Protein 8CPK (pdb70)

GO terms:
  GO:0005515 protein binding (F, IPI)
  GO:0141024 adhesion of symbiont to host cell surface via host membrane carbohydrate (P, EXP)

Structure (mmCIF, N/CA/C/O backbone):
data_8CPK
#
_entry.id   8CPK
#
_cell.length_a   37.711
_cell.length_b   64.188
_cell.length_c   123.957
_cell.angle_alpha   91.610
_cell.angle_beta   90.890
_cell.angle_gamma   90.020
#
_symmetry.space_group_name_H-M   'P 1'
#
loop_
_entity.id
_entity.type
_entity.pdbx_description
1 polymer EtpA
2 water water
#
loop_
_atom_site.group_PDB
_atom_site.id
_atom_site.type_symbol
_atom_site.label_atom_id
_atom_site.label_alt_id
_atom_site.label_comp_id
_atom_site.label_asym_id
_atom_site.label_entity_id
_atom_site.label_seq_id
_atom_site.pdbx_PDB_ins_code
_atom_site.Cartn_x
_atom_site.Cartn_y
_atom_site.Cartn_z
_atom_site.occupancy
_atom_site.B_iso_or_equiv
_atom_site.auth_seq_id
_atom_site.auth_comp_id
_atom_site.auth_asym_id
_atom_site.auth_atom_id
_atom_site.pdbx_PDB_model_num
ATOM 1 N N . ALA A 1 1 ? 14.46190 -8.74175 -13.49196 1.000 60.84233 -3 ALA A N 1
ATOM 2 C CA . ALA A 1 1 ? 14.70632 -7.34365 -13.03229 1.000 52.99533 -3 ALA A CA 1
ATOM 3 C C . ALA A 1 1 ? 15.19364 -6.46631 -14.19048 1.000 54.15082 -3 ALA A C 1
ATOM 4 O O . ALA A 1 1 ? 16.35544 -6.54062 -14.60245 1.000 47.67799 -3 ALA A O 1
ATOM 13 N N . SER A 1 2 ? 14.29359 -5.64079 -14.71336 1.000 50.45017 -2 SER A N 1
ATOM 14 C CA . SER A 1 2 ? 14.58618 -4.69887 -15.78202 1.000 46.63423 -2 SER A CA 1
ATOM 15 C C . SER A 1 2 ? 14.58452 -3.28094 -15.22399 1.000 46.83033 -2 SER A C 1
ATOM 16 O O . SER A 1 2 ? 14.21187 -3.03372 -14.07285 1.000 40.69654 -2 SER A O 1
ATOM 24 N N . GLY A 1 3 ? 15.00542 -2.34439 -16.06778 1.000 37.83741 -1 GLY A N 1
ATOM 25 C CA . GLY A 1 3 ? 14.99908 -0.94300 -15.70173 1.000 35.58516 -1 GLY A CA 1
ATOM 26 C C . GLY A 1 3 ? 13.70680 -0.20743 -15.90499 1.000 33.06740 -1 GLY A C 1
ATOM 27 O O . GLY A 1 3 ? 13.52580 0.87514 -15.34519 1.000 29.95035 -1 GLY A O 1
ATOM 31 N N . SER A 1 4 ? 12.78063 -0.78728 -16.65154 1.000 29.33429 0 SER A N 1
ATOM 32 C CA . SER A 1 4 ? 11.54981 -0.09655 -16.99273 1.000 23.15287 0 SER A CA 1
ATOM 33 C C . SER A 1 4 ? 10.50490 -1.12438 -17.39058 1.000 24.42232 0 SER A C 1
ATOM 34 O O . SER A 1 4 ? 10.85953 -2.22167 -17.85326 1.000 28.39429 0 SER A O 1
ATOM 42 N N . PRO A 1 5 ? 9.21633 -0.80246 -17.22611 1.000 27.01500 1 PRO A N 1
ATOM 43 C CA . PRO A 1 5 ? 8.14634 -1.69295 -17.70497 1.000 26.69772 1 PRO A CA 1
ATOM 44 C C . PRO A 1 5 ? 8.29103 -1.97160 -19.18943 1.000 27.66821 1 PRO A C 1
ATOM 45 O O . PRO A 1 5 ? 8.62240 -1.08298 -19.97315 1.000 26.19996 1 PRO A O 1
ATOM 56 N N . THR A 1 6 ? 8.03673 -3.21856 -19.57753 1.000 24.91997 2 THR A N 1
ATOM 57 C CA . THR A 1 6 ? 8.23817 -3.63627 -20.95892 1.000 27.67076 2 THR A CA 1
ATOM 58 C C . THR A 1 6 ? 7.10568 -4.54485 -21.42070 1.000 28.08046 2 THR A C 1
ATOM 59 O O . THR A 1 6 ? 6.44821 -5.20451 -20.62080 1.000 29.42301 2 THR A O 1
ATOM 70 N N . GLY A 1 7 ? 6.87562 -4.55853 -22.72568 1.000 29.57529 3 GLY A N 1
ATOM 71 C CA . GLY A 1 7 ? 5.82726 -5.38590 -23.28170 1.000 27.31474 3 GLY A CA 1
ATOM 72 C C . GLY A 1 7 ? 4.43446 -4.85817 -23.02325 1.000 25.92246 3 GLY A C 1
ATOM 73 O O . GLY A 1 7 ? 3.48609 -5.64351 -22.96183 1.000 28.04965 3 GLY A O 1
ATOM 77 N N . GLY A 1 8 ? 4.28306 -3.54833 -22.84354 1.000 30.36238 4 GLY A N 1
ATOM 78 C CA . GLY A 1 8 ? 2.98830 -3.00157 -22.49660 1.000 27.48898 4 GLY A CA 1
ATOM 79 C C . GLY A 1 8 ? 2.06984 -2.88498 -23.69888 1.000 29.61740 4 GLY A C 1
ATOM 80 O O . GLY A 1 8 ? 2.49441 -2.59524 -24.81734 1.000 26.56775 4 GLY A O 1
ATOM 84 N N . GLN A 1 9 ? 0.78873 -3.11611 -23.44736 1.000 32.33184 5 GLN A N 1
ATOM 85 C CA . GLN A 1 9 ? -0.22888 -2.93527 -24.46557 1.000 25.82288 5 GLN A CA 1
ATOM 86 C C . GLN A 1 9 ? -1.53685 -2.53466 -23.81018 1.000 30.54019 5 GLN A C 1
ATOM 87 O O . GLN A 1 9 ? -1.95942 -3.16002 -22.83502 1.000 24.75875 5 GLN A O 1
ATOM 101 N N . ILE A 1 10 ? -2.18016 -1.51465 -24.36866 1.000 29.66119 6 ILE A N 1
ATOM 102 C CA . ILE A 1 10 ? -3.48474 -1.07469 -23.89045 1.000 24.82637 6 ILE A CA 1
ATOM 103 C C . ILE A 1 10 ? -4.51503 -2.05000 -24.43151 1.000 30.22577 6 ILE A C 1
ATOM 104 O O . ILE A 1 10 ? -4.63206 -2.22281 -25.64925 1.000 30.44453 6 ILE A O 1
ATOM 120 N N . VAL A 1 11 ? -5.26037 -2.68490 -23.52801 1.000 27.63404 7 VAL A N 1
ATOM 121 C CA . VAL A 1 11 ? -6.25429 -3.67882 -23.90815 1.000 26.25162 7 VAL A CA 1
ATOM 122 C C . VAL A 1 11 ? -7.67929 -3.28231 -23.57356 1.000 28.49236 7 VAL A C 1
ATOM 123 O O . VAL A 1 11 ? -8.59994 -3.99396 -23.98505 1.000 29.68179 7 VAL A O 1
ATOM 136 N N . ALA A 1 12 ? -7.89745 -2.17251 -22.87764 1.000 25.43167 8 ALA A N 1
ATOM 137 C CA . ALA A 1 12 ? -9.21891 -1.61872 -22.62913 1.000 29.72280 8 ALA A CA 1
ATOM 138 C C . ALA A 1 12 ? -9.05971 -0.12544 -22.34676 1.000 29.57036 8 ALA A C 1
ATOM 139 O O . ALA A 1 12 ? -8.05659 0.32700 -21.78603 1.000 27.08989 8 ALA A O 1
ATOM 146 N N . GLY A 1 13 ? -10.03885 0.63381 -22.74223 1.000 29.41408 9 GLY A N 1
ATOM 147 C CA . GLY A 1 13 ? -9.89512 2.07842 -22.67442 1.000 31.85865 9 GLY A CA 1
ATOM 148 C C . GLY A 1 13 ? -9.01585 2.58646 -23.79869 1.000 24.88591 9 GLY A C 1
ATOM 149 O O . GLY A 1 13 ? -8.68640 1.86983 -24.73618 1.000 26.47453 9 GLY A O 1
ATOM 153 N N . SER A 1 14 ? -8.61766 3.84505 -23.69238 1.000 23.91785 10 SER A N 1
ATOM 154 C CA . SER A 1 14 ? -7.84230 4.47850 -24.75200 1.000 27.32653 10 SER A CA 1
ATOM 155 C C . SER A 1 14 ? -6.61670 5.14379 -24.15245 1.000 27.89083 10 SER A C 1
ATOM 156 O O . SER A 1 14 ? -6.72153 5.84981 -23.14988 1.000 26.92744 10 SER A O 1
ATOM 164 N N . GLY A 1 15 ? -5.45549 4.89116 -24.74164 1.000 33.55841 11 GLY A N 1
ATOM 165 C CA . GLY A 1 15 ? -4.24113 5.51495 -24.25534 1.000 29.72403 11 GLY A CA 1
ATOM 166 C C . GLY A 1 15 ? -3.05921 5.13945 -25.12017 1.000 28.19575 11 GLY A C 1
ATOM 167 O O . GLY A 1 15 ? -3.19913 4.48338 -26.15455 1.000 28.75081 11 GLY A O 1
ATOM 171 N N . SER A 1 16 ? -1.88213 5.57345 -24.68842 1.000 28.75437 12 SER A N 1
ATOM 172 C CA . SER A 1 16 ? -0.66562 5.33309 -25.44647 1.000 30.67276 12 SER A CA 1
ATOM 173 C C . SER A 1 16 ? 0.48325 5.08378 -24.48526 1.000 30.09950 12 SER A C 1
ATOM 174 O O . SER A 1 16 ? 0.48840 5.59476 -23.36389 1.000 31.14898 12 SER A O 1
ATOM 182 N N . ILE A 1 17 ? 1.46495 4.31011 -24.93673 1.000 28.45040 13 ILE A N 1
ATOM 183 C CA . ILE A 1 17 ? 2.63907 3.98172 -24.14283 1.000 31.52503 13 ILE A CA 1
ATOM 184 C C . ILE A 1 17 ? 3.86908 4.40286 -24.94025 1.000 29.68116 13 ILE A C 1
ATOM 185 O O . ILE A 1 17 ? 3.96931 4.13755 -26.14372 1.000 29.67036 13 ILE A O 1
ATOM 201 N N . GLN A 1 18 ? 4.79611 5.07414 -24.28257 1.000 26.17394 14 GLN A N 1
ATOM 202 C CA . GLN A 1 18 ? 6.08677 5.39328 -24.87996 1.000 24.21612 14 GLN A CA 1
ATOM 203 C C . GLN A 1 18 ? 7.19682 4.77737 -24.04653 1.000 26.57834 14 GLN A C 1
ATOM 204 O O . GLN A 1 18 ? 7.26294 5.02454 -22.84254 1.000 29.87398 14 GLN A O 1
ATOM 218 N N . THR A 1 19 ? 8.07619 3.99894 -24.69336 1.000 28.54328 15 THR A N 1
ATOM 219 C CA . THR A 1 19 ? 9.17874 3.34028 -24.01451 1.000 27.30802 15 THR A CA 1
ATOM 220 C C . THR A 1 19 ? 10.15712 4.38545 -23.50981 1.000 30.89547 15 THR A C 1
ATOM 221 O O . THR A 1 19 ? 10.06574 5.55637 -23.87038 1.000 34.77013 15 THR A O 1
ATOM 232 N N . PRO A 1 20 ? 11.09765 3.99346 -22.65544 1.000 33.09375 16 PRO A N 1
ATOM 233 C CA . PRO A 1 20 ? 11.92221 5.00289 -21.97284 1.000 37.94852 16 PRO A CA 1
ATOM 234 C C . PRO A 1 20 ? 12.76625 5.84136 -22.92809 1.000 35.02172 16 PRO A C 1
ATOM 235 O O . PRO A 1 20 ? 13.25371 5.37938 -23.96683 1.000 30.86010 16 PRO A O 1
ATOM 246 N N . SER A 1 21 ? 12.94374 7.09895 -22.53584 1.000 37.85572 17 SER A N 1
ATOM 247 C CA . SER A 1 21 ? 13.84474 8.02234 -23.21285 1.000 34.00063 17 SER A CA 1
ATOM 248 C C . SER A 1 21 ? 14.20625 9.06400 -22.16152 1.000 45.05724 17 SER A C 1
ATOM 249 O O . SER A 1 21 ? 13.30491 9.66600 -21.54894 1.000 37.91809 17 SER A O 1
ATOM 257 N N . GLY A 1 22 ? 15.50339 9.23760 -21.90303 1.000 39.72663 18 GLY A N 1
ATOM 258 C CA . GLY A 1 22 ? 15.90862 10.11916 -20.82452 1.000 38.35464 18 GLY A CA 1
ATOM 259 C C . GLY A 1 22 ? 15.52800 9.62152 -19.44687 1.000 34.56711 18 GLY A C 1
ATOM 260 O O . GLY A 1 22 ? 15.22827 10.43445 -18.57426 1.000 39.27697 18 GLY A O 1
ATOM 264 N N . ASN A 1 23 ? 15.52195 8.30229 -19.23729 1.000 28.33050 19 ASN A N 1
ATOM 265 C CA . ASN A 1 23 ? 15.22775 7.62508 -17.97636 1.000 29.08221 19 ASN A CA 1
ATOM 266 C C . ASN A 1 23 ? 13.76633 7.73419 -17.56057 1.000 32.15300 19 ASN A C 1
ATOM 267 O O . ASN A 1 23 ? 13.42523 7.42287 -16.39082 1.000 25.79614 19 ASN A O 1
ATOM 278 N N . GLN A 1 24 ? 12.88077 8.14877 -18.46489 1.000 29.20817 20 GLN A N 1
ATOM 279 C CA . GLN A 1 24 ? 11.47739 8.30233 -18.11093 1.000 34.01668 20 GLN A CA 1
ATOM 280 C C . GLN A 1 24 ? 10.59355 7.67496 -19.17778 1.000 32.03146 20 GLN A C 1
ATOM 281 O O . GLN A 1 24 ? 10.77960 7.93478 -20.37033 1.000 31.00286 20 GLN A O 1
ATOM 295 N N . MET A 1 25 ? 9.63746 6.85215 -18.74079 1.000 26.72795 21 MET A N 1
ATOM 296 C CA . MET A 1 25 ? 8.61415 6.28889 -19.60637 1.000 33.90335 21 MET A CA 1
ATOM 297 C C . MET A 1 25 ? 7.34197 7.09905 -19.38256 1.000 25.44996 21 MET A C 1
ATOM 298 O O . MET A 1 25 ? 6.96893 7.37625 -18.24130 1.000 26.43925 21 MET A O 1
ATOM 312 N N . ASN A 1 26 ? 6.67873 7.47555 -20.46623 1.000 28.81404 22 ASN A N 1
ATOM 313 C CA . ASN A 1 26 ? 5.43178 8.22303 -20.40859 1.000 30.57213 22 ASN A CA 1
ATOM 314 C C . ASN A 1 26 ? 4.27490 7.35388 -20.88382 1.000 29.67868 22 ASN A C 1
ATOM 315 O O . ASN A 1 26 ? 4.32010 6.77336 -21.97404 1.000 26.82652 22 ASN A O 1
ATOM 326 N N . ILE A 1 27 ? 3.24529 7.27569 -20.05286 1.000 25.06594 23 ILE A N 1
ATOM 327 C CA . ILE A 1 27 ? 2.01261 6.56849 -20.34595 1.000 25.30124 23 ILE A CA 1
ATOM 328 C C . ILE A 1 27 ? 0.89055 7.59257 -20.34423 1.000 28.33266 23 ILE A C 1
ATOM 329 O O . ILE A 1 27 ? 0.57582 8.18845 -19.30837 1.000 27.11743 23 ILE A O 1
ATOM 345 N N . HIS A 1 28 ? 0.31232 7.81622 -21.50692 1.000 26.35614 24 HIS A N 1
ATOM 346 C CA A HIS A 1 28 ? -0.79311 8.74619 -21.67430 0.565 30.83470 24 HIS A CA 1
ATOM 347 C CA B HIS A 1 28 ? -0.78878 8.74490 -21.67597 0.435 30.81750 24 HIS A CA 1
ATOM 348 C C . HIS A 1 28 ? -2.09708 7.97387 -21.66420 1.000 25.91746 24 HIS A C 1
ATOM 349 O O . HIS A 1 28 ? -2.20288 6.91760 -22.28177 1.000 34.00383 24 HIS A O 1
ATOM 376 N N . GLN A 1 29 ? -3.07279 8.49930 -20.94485 1.000 23.46866 25 GLN A N 1
ATOM 377 C CA . GLN A 1 29 ? -4.40108 7.91339 -20.84398 1.000 21.26459 25 GLN A CA 1
ATOM 378 C C . GLN A 1 29 ? -5.42092 8.89939 -21.39479 1.000 24.83875 25 GLN A C 1
ATOM 379 O O . GLN A 1 29 ? -5.34213 10.10221 -21.11427 1.000 21.07497 25 GLN A O 1
ATOM 393 N N . ASN A 1 30 ? -6.32594 8.40506 -22.24057 1.000 26.41901 26 ASN A N 1
ATOM 394 C CA . ASN A 1 30 ? -7.39779 9.22371 -22.80359 1.000 31.51461 26 ASN A CA 1
ATOM 395 C C . ASN A 1 30 ? -8.74668 8.96177 -22.14426 1.000 30.27959 26 ASN A C 1
ATOM 396 O O . ASN A 1 30 ? -9.54118 9.89604 -21.94596 1.000 30.73346 26 ASN A O 1
ATOM 407 N N . SER A 1 31 ? -9.02989 7.70842 -21.81165 1.000 25.23460 27 SER A N 1
ATOM 408 C CA . SER A 1 31 ? -10.31619 7.37907 -21.22280 1.000 26.34910 27 SER A CA 1
ATOM 409 C C . SER A 1 31 ? -10.28383 7.52309 -19.68760 1.000 29.71789 27 SER A C 1
ATOM 410 O O . SER A 1 31 ? -9.24007 7.70762 -19.04758 1.000 25.77027 27 SER A O 1
ATOM 418 N N . GLN A 1 32 ? -11.46275 7.44651 -19.08140 1.000 22.20707 28 GLN A N 1
ATOM 419 C CA . GLN A 1 32 ? -11.50503 7.59876 -17.63297 1.000 24.99041 28 GLN A CA 1
ATOM 420 C C . GLN A 1 32 ? -10.89461 6.38535 -16.94288 1.000 25.54854 28 GLN A C 1
ATOM 421 O O . GLN A 1 32 ? -10.35630 6.49960 -15.83485 1.000 26.16504 28 GLN A O 1
ATOM 435 N N . ASN A 1 33 ? -11.03462 5.21401 -17.54890 1.000 23.45743 29 ASN A N 1
ATOM 436 C CA . ASN A 1 33 ? -10.49511 3.97046 -17.03105 1.000 19.62267 29 ASN A CA 1
ATOM 437 C C . ASN A 1 33 ? -9.72985 3.33615 -18.17694 1.000 22.28854 29 ASN A C 1
ATOM 438 O O . ASN A 1 33 ? -10.17188 3.37265 -19.32845 1.000 22.39413 29 ASN A O 1
ATOM 449 N N . MET A 1 34 ? -8.56300 2.80521 -17.86684 1.000 26.07914 30 MET A N 1
ATOM 450 C CA . MET A 1 34 ? -7.68553 2.20120 -18.85573 1.000 21.92541 30 MET A CA 1
ATOM 451 C C . MET A 1 34 ? -7.04402 0.95400 -18.29038 1.000 23.54861 30 MET A C 1
ATOM 452 O O . MET A 1 34 ? -6.70182 0.91720 -17.10460 1.000 25.10042 30 MET A O 1
ATOM 466 N N . VAL A 1 35 ? -6.86494 -0.05403 -19.14657 1.000 18.94764 31 VAL A N 1
ATOM 467 C CA . VAL A 1 35 ? -6.19709 -1.29081 -18.76020 1.000 25.64359 31 VAL A CA 1
ATOM 468 C C . VAL A 1 35 ? -4.98169 -1.51341 -19.66509 1.000 22.63693 31 VAL A C 1
ATOM 469 O O . VAL A 1 35 ? -5.09427 -1.52914 -20.89743 1.000 25.63704 31 VAL A O 1
ATOM 482 N N . ALA A 1 36 ? -3.82676 -1.72812 -19.04597 1.000 21.59768 32 ALA A N 1
ATOM 483 C CA . ALA A 1 36 ? -2.60688 -2.08834 -19.75575 1.000 21.36122 32 ALA A CA 1
ATOM 484 C C . ALA A 1 36 ? -2.04876 -3.39640 -19.20003 1.000 21.43820 32 ALA A C 1
ATOM 485 O O . ALA A 1 36 ? -1.92411 -3.56130 -17.98112 1.000 20.29541 32 ALA A O 1
ATOM 492 N N . ASN A 1 37 ? -1.76791 -4.34458 -20.08614 1.000 23.90152 33 ASN A N 1
ATOM 493 C CA . ASN A 1 37 ? -1.07368 -5.56056 -19.69925 1.000 22.57054 33 ASN A CA 1
ATOM 494 C C . ASN A 1 37 ? 0.40176 -5.36142 -19.96752 1.000 25.78955 33 ASN A C 1
ATOM 495 O O . ASN A 1 37 ? 0.76972 -4.72117 -20.95427 1.000 24.73032 33 ASN A O 1
ATOM 506 N N . TRP A 1 38 ? 1.23365 -5.96681 -19.11877 1.000 22.98721 34 TRP A N 1
ATOM 507 C CA . TRP A 1 38 ? 2.67809 -5.78484 -19.13385 1.000 22.98747 34 TRP A CA 1
ATOM 508 C C . TRP A 1 38 ? 3.35544 -7.13279 -19.07956 1.000 22.99855 34 TRP A C 1
ATOM 509 O O . TRP A 1 38 ? 2.96354 -7.98833 -18.28691 1.000 24.17709 34 TRP A O 1
ATOM 530 N N . ASN A 1 39 ? 4.36042 -7.32655 -19.92160 1.000 25.68843 35 ASN A N 1
ATOM 531 C CA . ASN A 1 39 ? 5.24245 -8.46596 -19.72933 1.000 35.04197 35 ASN A CA 1
ATOM 532 C C . ASN A 1 39 ? 5.90988 -8.38175 -18.36839 1.000 26.98513 35 ASN A C 1
ATOM 533 O O . ASN A 1 39 ? 5.97573 -9.37409 -17.63637 1.000 34.56732 35 ASN A O 1
ATOM 544 N N . SER A 1 40 ? 6.41743 -7.19677 -18.01738 1.000 26.17604 36 SER A N 1
ATOM 545 C CA . SER A 1 40 ? 7.00389 -6.95205 -16.70679 1.000 21.71310 36 SER A CA 1
ATOM 546 C C . SER A 1 40 ? 6.77959 -5.49485 -16.35459 1.000 22.68940 36 SER A C 1
ATOM 547 O O . SER A 1 40 ? 6.56094 -4.65980 -17.22986 1.000 24.61405 36 SER A O 1
ATOM 555 N N . PHE A 1 41 ? 6.83569 -5.19456 -15.06356 1.000 27.59669 37 PHE A N 1
ATOM 556 C CA . PHE A 1 41 ? 6.61645 -3.82781 -14.55729 1.000 24.59897 37 PHE A CA 1
ATOM 557 C C . PHE A 1 41 ? 7.63045 -3.57928 -13.44002 1.000 26.59106 37 PHE A C 1
ATOM 558 O O . PHE A 1 41 ? 7.30770 -3.59442 -12.26408 1.000 24.15397 37 PHE A O 1
ATOM 575 N N . ASP A 1 42 ? 8.89090 -3.42296 -13.82978 1.000 21.88207 38 ASP A N 1
ATOM 576 C CA . ASP A 1 42 ? 9.96711 -3.01799 -12.94218 1.000 23.93519 38 ASP A CA 1
ATOM 577 C C . ASP A 1 42 ? 10.35191 -1.58551 -13.27965 1.000 27.83554 38 ASP A C 1
ATOM 578 O O . ASP A 1 42 ? 10.24193 -1.14570 -14.42977 1.000 30.98984 38 ASP A O 1
ATOM 587 N N . ILE A 1 43 ? 10.80745 -0.85777 -12.26834 1.000 23.94025 39 ILE A N 1
ATOM 588 C CA . ILE A 1 43 ? 11.36074 0.47011 -12.46752 1.000 27.40816 39 ILE A CA 1
ATOM 589 C C . ILE A 1 43 ? 12.69952 0.55391 -11.74422 1.000 24.66323 39 ILE A C 1
ATOM 590 O O . ILE A 1 43 ? 12.75050 0.48117 -10.50604 1.000 21.49274 39 ILE A O 1
ATOM 606 N N . GLY A 1 44 ? 13.78351 0.72885 -12.50766 1.000 23.93593 40 GLY A N 1
ATOM 607 C CA . GLY A 1 44 ? 15.08690 0.83438 -11.89139 1.000 23.78037 40 GLY A CA 1
ATOM 608 C C . GLY A 1 44 ? 15.27577 2.16808 -11.19094 1.000 28.11257 40 GLY A C 1
ATOM 609 O O . GLY A 1 44 ? 14.54031 3.13556 -11.39555 1.000 27.84432 40 GLY A O 1
ATOM 613 N N . LYS A 1 45 ? 16.28651 2.20846 -10.32942 1.000 28.28147 41 LYS A N 1
ATOM 614 C CA . LYS A 1 45 ? 16.66716 3.45104 -9.67637 1.000 31.78079 41 LYS A CA 1
ATOM 615 C C . LYS A 1 45 ? 17.04689 4.48593 -10.72318 1.000 32.10998 41 LYS A C 1
ATOM 616 O O . LYS A 1 45 ? 17.70538 4.17575 -11.72195 1.000 28.25026 41 LYS A O 1
ATOM 635 N N . GLY A 1 46 ? 16.63792 5.72681 -10.47811 1.000 31.65201 42 GLY A N 1
ATOM 636 C CA . GLY A 1 46 ? 16.88667 6.80472 -11.40998 1.000 31.84549 42 GLY A CA 1
ATOM 637 C C . GLY A 1 46 ? 15.93443 6.87286 -12.58219 1.000 29.21065 42 GLY A C 1
ATOM 638 O O . GLY A 1 46 ? 16.06620 7.77960 -13.41440 1.000 36.03569 42 GLY A O 1
ATOM 642 N N . ASN A 1 47 ? 14.99844 5.94177 -12.68951 1.000 30.06049 43 ASN A N 1
ATOM 643 C CA . ASN A 1 47 ? 14.04035 5.91505 -13.77977 1.000 25.38075 43 ASN A CA 1
ATOM 644 C C . ASN A 1 47 ? 12.67228 6.30552 -13.24797 1.000 24.23955 43 ASN A C 1
ATOM 645 O O . ASN A 1 47 ? 12.37274 6.11433 -12.06592 1.000 25.38271 43 ASN A O 1
ATOM 656 N N . THR A 1 48 ? 11.84499 6.84765 -14.13428 1.000 26.12233 44 THR A N 1
ATOM 657 C CA . THR A 1 48 ? 10.49522 7.26102 -13.78587 1.000 24.40006 44 THR A CA 1
ATOM 658 C C . THR A 1 48 ? 9.48323 6.70026 -14.77148 1.000 21.32768 44 THR A C 1
ATOM 659 O O . THR A 1 48 ? 9.74077 6.64360 -15.97157 1.000 25.77438 44 THR A O 1
ATOM 670 N N . VAL A 1 49 ? 8.32181 6.31300 -14.26091 1.000 22.46838 45 VAL A N 1
ATOM 671 C CA . VAL A 1 49 ? 7.15502 5.99751 -15.07500 1.000 25.36982 45 VAL A CA 1
ATOM 672 C C . VAL A 1 49 ? 6.11339 7.05186 -14.75633 1.000 23.08269 45 VAL A C 1
ATOM 673 O O . VAL A 1 49 ? 5.68149 7.15064 -13.59972 1.000 25.47944 45 VAL A O 1
ATOM 686 N N . GLN A 1 50 ? 5.70282 7.82972 -15.76569 1.000 24.49842 46 GLN A N 1
ATOM 687 C CA . GLN A 1 50 ? 4.79597 8.95939 -15.57270 1.000 24.02033 46 GLN A CA 1
ATOM 688 C C . GLN A 1 50 ? 3.49848 8.69103 -16.32255 1.000 21.29718 46 GLN A C 1
ATOM 689 O O . GLN A 1 50 ? 3.50818 8.51920 -17.54641 1.000 29.19901 46 GLN A O 1
ATOM 703 N N . PHE A 1 51 ? 2.39668 8.62145 -15.57722 1.000 22.69256 47 PHE A N 1
ATOM 704 C CA . PHE A 1 51 ? 1.05590 8.54483 -16.14427 1.000 23.34959 47 PHE A CA 1
ATOM 705 C C . PHE A 1 51 ? 0.49474 9.95380 -16.31340 1.000 27.71340 47 PHE A C 1
ATOM 706 O O . PHE A 1 51 ? 0.51183 10.75305 -15.37030 1.000 24.43423 47 PHE A O 1
ATOM 723 N N . ASP A 1 52 ? 0.04362 10.26751 -17.52464 1.000 25.55697 48 ASP A N 1
ATOM 724 C CA A ASP A 1 52 ? -0.62751 11.52904 -17.82998 0.490 30.21669 48 ASP A CA 1
ATOM 725 C CA B ASP A 1 52 ? -0.62577 11.52759 -17.83489 0.510 30.22014 48 ASP A CA 1
ATOM 726 C C . ASP A 1 52 ? -2.10037 11.20100 -18.04237 1.000 27.18661 48 ASP A C 1
ATOM 727 O O . ASP A 1 52 ? -2.48228 10.71524 -19.10295 1.000 24.97025 48 ASP A O 1
ATOM 744 N N . GLN A 1 53 ? -2.93366 11.47811 -17.02917 1.000 26.61799 49 GLN A N 1
ATOM 745 C CA . GLN A 1 53 ? -4.31757 11.01494 -17.03748 1.000 22.48743 49 GLN A CA 1
ATOM 746 C C . GLN A 1 53 ? -5.32765 12.16780 -17.13753 1.000 23.55573 49 GLN A C 1
ATOM 747 O O . GLN A 1 53 ? -5.04639 13.31350 -16.76867 1.000 24.23399 49 GLN A O 1
ATOM 761 N N . PRO A 1 54 ? -6.52717 11.89644 -17.63753 1.000 30.15952 50 PRO A N 1
ATOM 762 C CA . PRO A 1 54 ? -7.46352 13.00900 -17.89548 1.000 22.73440 50 PRO A CA 1
ATOM 763 C C . PRO A 1 54 ? -8.02493 13.64875 -16.65042 1.000 27.19537 50 PRO A C 1
ATOM 764 O O . PRO A 1 54 ? -8.47672 14.79685 -16.70814 1.000 27.48817 50 PRO A O 1
ATOM 775 N N . SER A 1 55 ? -8.02946 12.94325 -15.53285 1.000 21.51249 51 SER A N 1
ATOM 776 C CA . SER A 1 55 ? -8.69979 13.42265 -14.33932 1.000 27.42052 51 SER A CA 1
ATOM 777 C C . SER A 1 55 ? -7.95069 12.86468 -13.14902 1.000 22.49238 51 SER A C 1
ATOM 778 O O . SER A 1 55 ? -7.36220 11.78537 -13.21994 1.000 22.02852 51 SER A O 1
ATOM 786 N N . SER A 1 56 ? -7.95170 13.61795 -12.05601 1.000 21.79150 52 SER A N 1
ATOM 787 C CA . SER A 1 56 ? -7.39566 13.07934 -10.81922 1.000 21.21928 52 SER A CA 1
ATOM 788 C C . SER A 1 56 ? -8.11465 11.80564 -10.38571 1.000 27.27370 52 SER A C 1
ATOM 789 O O . SER A 1 56 ? -7.56511 11.04424 -9.57024 1.000 24.95206 52 SER A O 1
ATOM 797 N N . SER A 1 57 ? -9.34575 11.58066 -10.87902 1.000 23.75137 53 SER A N 1
ATOM 798 C CA . SER A 1 57 ? -10.10208 10.37873 -10.54340 1.000 23.01535 53 SER A CA 1
ATOM 799 C C . SER A 1 57 ? -10.03798 9.30541 -11.63562 1.000 27.64669 53 SER A C 1
ATOM 800 O O . SER A 1 57 ? -10.67798 8.25280 -11.49332 1.000 25.59342 53 SER A O 1
ATOM 808 N N . ALA A 1 58 ? -9.29075 9.54158 -12.71669 1.000 21.49595 54 ALA A N 1
ATOM 809 C CA . ALA A 1 58 ? -9.04993 8.49937 -13.70747 1.000 23.87970 54 ALA A CA 1
ATOM 810 C C . ALA A 1 58 ? -8.20771 7.38480 -13.09806 1.000 21.21315 54 ALA A C 1
ATOM 811 O O . ALA A 1 58 ? -7.43329 7.61112 -12.16805 1.000 21.64615 54 ALA A O 1
ATOM 818 N N . VAL A 1 59 ? -8.38246 6.16603 -13.61152 1.000 19.26763 55 VAL A N 1
ATOM 819 C CA . VAL A 1 59 ? -7.69652 4.98494 -13.09943 1.000 18.98783 55 VAL A CA 1
ATOM 820 C C . VAL A 1 59 ? -7.03859 4.23608 -14.25659 1.000 25.03792 55 VAL A C 1
ATOM 821 O O . VAL A 1 59 ? -7.68925 3.90623 -15.25672 1.000 21.96509 55 VAL A O 1
ATOM 834 N N . ALA A 1 60 ? -5.77597 3.88699 -14.08187 1.000 22.48535 56 ALA A N 1
ATOM 835 C CA . ALA A 1 60 ? -5.08480 3.01991 -15.02293 1.000 20.98497 56 ALA A CA 1
ATOM 836 C C . ALA A 1 60 ? -4.81935 1.69494 -14.31561 1.000 23.97697 56 ALA A C 1
ATOM 837 O O . ALA A 1 60 ? -4.23229 1.67008 -13.23263 1.000 18.41865 56 ALA A O 1
ATOM 844 N N . LEU A 1 61 ? -5.28168 0.60054 -14.89565 1.000 22.07010 57 LEU A N 1
ATOM 845 C CA . LEU A 1 61 ? -4.93649 -0.71948 -14.39124 1.000 20.53605 57 LEU A CA 1
ATOM 846 C C . LEU A 1 61 ? -3.72523 -1.23866 -15.15971 1.000 19.15271 57 LEU A C 1
ATOM 847 O O . LEU A 1 61 ? -3.67316 -1.16772 -16.39002 1.000 22.36523 57 LEU A O 1
ATOM 863 N N . ASN A 1 62 ? -2.74229 -1.73996 -14.42943 1.000 22.89941 58 ASN A N 1
ATOM 864 C CA . ASN A 1 62 ? -1.51402 -2.27529 -15.00976 1.000 20.99666 58 ASN A CA 1
ATOM 865 C C . ASN A 1 62 ? -1.35505 -3.69739 -14.48524 1.000 21.09327 58 ASN A C 1
ATOM 866 O O . ASN A 1 62 ? -1.11125 -3.88499 -13.29119 1.000 23.42991 58 ASN A O 1
ATOM 877 N N . ARG A 1 63 ? -1.52705 -4.69376 -15.35928 1.000 19.35348 59 ARG A N 1
ATOM 878 C CA . ARG A 1 63 ? -1.44321 -6.10025 -14.98930 1.000 18.11854 59 ARG A CA 1
ATOM 879 C C . ARG A 1 63 ? -0.17942 -6.71028 -15.57709 1.000 20.91577 59 ARG A C 1
ATOM 880 O O . ARG A 1 63 ? 0.03540 -6.66854 -16.79403 1.000 22.08488 59 ARG A O 1
ATOM 901 N N . VAL A 1 64 ? 0.63253 -7.30447 -14.71168 1.000 19.02253 60 VAL A N 1
ATOM 902 C CA . VAL A 1 64 ? 1.81740 -8.02938 -15.14580 1.000 22.47339 60 VAL A CA 1
ATOM 903 C C . VAL A 1 64 ? 1.39494 -9.43333 -15.52712 1.000 24.00364 60 VAL A C 1
ATOM 904 O O . VAL A 1 64 ? 0.87616 -10.18809 -14.69915 1.000 26.62684 60 VAL A O 1
ATOM 917 N N . VAL A 1 65 ? 1.55923 -9.76492 -16.80296 1.000 23.18390 61 VAL A N 1
ATOM 918 C CA . VAL A 1 65 ? 1.25013 -11.10267 -17.28447 1.000 24.64954 61 VAL A CA 1
ATOM 919 C C . VAL A 1 65 ? 2.48358 -11.94522 -17.52839 1.000 31.89133 61 VAL A C 1
ATOM 920 O O . VAL A 1 65 ? 2.36348 -13.11374 -17.92031 1.000 31.09674 61 VAL A O 1
ATOM 933 N N . GLY A 1 66 ? 3.65846 -11.39045 -17.31458 1.000 33.05874 62 GLY A N 1
ATOM 934 C CA . GLY A 1 66 ? 4.89130 -12.14761 -17.35053 1.000 38.24355 62 GLY A CA 1
ATOM 935 C C . GLY A 1 66 ? 5.10122 -12.94029 -16.08009 1.000 45.11235 62 GLY A C 1
ATOM 936 O O . GLY A 1 66 ? 4.14832 -13.30276 -15.38156 1.000 54.91176 62 GLY A O 1
ATOM 940 N N . GLY A 1 67 ? 6.36611 -13.18277 -15.74455 1.000 49.56104 63 GLY A N 1
ATOM 941 C CA . GLY A 1 67 ? 6.64995 -14.13542 -14.69052 1.000 48.08273 63 GLY A CA 1
ATOM 942 C C . GLY A 1 67 ? 7.22799 -13.61217 -13.39151 1.000 44.02095 63 GLY A C 1
ATOM 943 O O . GLY A 1 67 ? 7.11577 -14.28198 -12.37501 1.000 46.80990 63 GLY A O 1
ATOM 947 N N . GLY A 1 68 ? 7.84598 -12.43799 -13.41041 1.000 43.11788 64 GLY A N 1
ATOM 948 C CA . GLY A 1 68 ? 8.66286 -11.97978 -12.30328 1.000 31.88600 64 GLY A CA 1
ATOM 949 C C . GLY A 1 68 ? 7.92697 -11.11114 -11.29793 1.000 30.72343 64 GLY A C 1
ATOM 950 O O . GLY A 1 68 ? 6.97295 -10.43461 -11.62833 1.000 27.09828 64 GLY A O 1
ATOM 954 N N . GLU A 1 69 ? 8.41833 -11.12069 -10.05948 1.000 31.65155 65 GLU A N 1
ATOM 955 C CA . GLU A 1 69 ? 7.95389 -10.17521 -9.05131 1.000 31.85448 65 GLU A CA 1
ATOM 956 C C . GLU A 1 69 ? 8.36901 -8.75993 -9.43605 1.000 30.34272 65 GLU A C 1
ATOM 957 O O . GLU A 1 69 ? 9.49863 -8.52613 -9.88122 1.000 34.99872 65 GLU A O 1
ATOM 969 N N . SER A 1 70 ? 7.43771 -7.81513 -9.29309 1.000 23.72482 66 SER A N 1
ATOM 970 C CA . SER A 1 70 ? 7.70954 -6.44797 -9.71786 1.000 22.84606 66 SER A CA 1
ATOM 971 C C . SER A 1 70 ? 8.76141 -5.81352 -8.81626 1.000 25.59210 66 SER A C 1
ATOM 972 O O . SER A 1 70 ? 8.65495 -5.88401 -7.59055 1.000 21.50797 66 SER A O 1
ATOM 980 N N . GLN A 1 71 ? 9.79973 -5.23320 -9.42213 1.000 23.32495 67 GLN A N 1
ATOM 981 C CA . GLN A 1 71 ? 10.88898 -4.56806 -8.70865 1.000 32.52305 67 GLN A CA 1
ATOM 982 C C . GLN A 1 71 ? 10.80149 -3.07110 -9.00196 1.000 28.39195 67 GLN A C 1
ATOM 983 O O . GLN A 1 71 ? 11.17922 -2.60905 -10.08285 1.000 27.84116 67 GLN A O 1
ATOM 997 N N . ILE A 1 72 ? 10.29552 -2.31646 -8.04583 1.000 27.81860 68 ILE A N 1
ATOM 998 C CA . ILE A 1 72 ? 10.07747 -0.88535 -8.20756 1.000 24.21014 68 ILE A CA 1
ATOM 999 C C . ILE A 1 72 ? 11.14402 -0.19404 -7.37484 1.000 24.20552 68 ILE A C 1
ATOM 1000 O O . ILE A 1 72 ? 11.00046 -0.05278 -6.15366 1.000 23.22208 68 ILE A O 1
ATOM 1016 N N . MET A 1 73 ? 12.24966 0.18701 -8.01505 1.000 27.46532 69 MET A N 1
ATOM 1017 C CA A MET A 1 73 ? 13.30062 0.89597 -7.30273 0.642 27.71978 69 MET A CA 1
ATOM 1018 C CA B MET A 1 73 ? 13.33455 0.89016 -7.34002 0.358 27.76959 69 MET A CA 1
ATOM 1019 C C . MET A 1 73 ? 13.30397 2.39588 -7.55621 1.000 27.30941 69 MET A C 1
ATOM 1020 O O . MET A 1 73 ? 13.85189 3.13337 -6.73490 1.000 29.09427 69 MET A O 1
ATOM 1047 N N . GLY A 1 74 ? 12.72408 2.85985 -8.65626 1.000 24.61174 70 GLY A N 1
ATOM 1048 C CA . GLY A 1 74 ? 12.68247 4.27116 -9.04214 1.000 25.36540 70 GLY A CA 1
ATOM 1049 C C . GLY A 1 74 ? 11.35108 4.90963 -8.71138 1.000 23.65460 70 GLY A C 1
ATOM 1050 O O . GLY A 1 74 ? 10.72393 4.59808 -7.69608 1.000 24.32369 70 GLY A O 1
ATOM 1054 N N . ASN A 1 75 ? 10.90020 5.79661 -9.58611 1.000 25.82685 71 ASN A N 1
ATOM 1055 C CA . ASN A 1 75 ? 9.74138 6.63916 -9.33523 1.000 23.89541 71 ASN A CA 1
ATOM 1056 C C . ASN A 1 75 ? 8.56304 6.22692 -10.21420 1.000 19.41648 71 ASN A C 1
ATOM 1057 O O . ASN A 1 75 ? 8.72232 5.95184 -11.41215 1.000 24.18952 71 ASN A O 1
ATOM 1068 N N . LEU A 1 76 ? 7.37475 6.22116 -9.62164 1.000 20.34201 72 LEU A N 1
ATOM 1069 C CA . LEU A 1 76 ? 6.12738 6.11646 -10.36223 1.000 23.83236 72 LEU A CA 1
ATOM 1070 C C . LEU A 1 76 ? 5.28985 7.32663 -9.99260 1.000 19.20952 72 LEU A C 1
ATOM 1071 O O . LEU A 1 76 ? 5.06345 7.57505 -8.80933 1.000 19.83467 72 LEU A O 1
ATOM 1087 N N . LYS A 1 77 ? 4.88567 8.11219 -10.98828 1.000 19.90335 73 LYS A N 1
ATOM 1088 C CA . LYS A 1 77 ? 4.09585 9.31734 -10.76855 1.000 25.39738 73 LYS A CA 1
ATOM 1089 C C . LYS A 1 77 ? 2.84592 9.31239 -11.64194 1.000 24.49843 73 LYS A C 1
ATOM 1090 O O . LYS A 1 77 ? 2.86022 8.85989 -12.79422 1.000 25.60532 73 LYS A O 1
ATOM 1109 N N . ALA A 1 78 ? 1.77004 9.87794 -11.09802 1.000 22.03594 74 ALA A N 1
ATOM 1110 C CA . ALA A 1 78 ? 0.51676 9.95935 -11.83671 1.000 25.25988 74 ALA A CA 1
ATOM 1111 C C . ALA A 1 78 ? -0.33417 11.05416 -11.22251 1.000 20.05703 74 ALA A C 1
ATOM 1112 O O . ALA A 1 78 ? -0.36266 11.17399 -10.00069 1.000 20.94697 74 ALA A O 1
ATOM 1119 N N . ASN A 1 79 ? -1.04188 11.83061 -12.05575 1.000 19.06939 75 ASN A N 1
ATOM 1120 C CA . ASN A 1 79 ? -2.00082 12.80759 -11.54099 1.000 22.53009 75 ASN A CA 1
ATOM 1121 C C . ASN A 1 79 ? -3.33806 12.15375 -11.16359 1.000 24.69981 75 ASN A C 1
ATOM 1122 O O . ASN A 1 79 ? -4.09739 12.68912 -10.33924 1.000 18.19756 75 ASN A O 1
ATOM 1133 N N . GLY A 1 80 ? -3.62391 10.99131 -11.73319 1.000 22.46868 76 GLY A N 1
ATOM 1134 C CA . GLY A 1 80 ? -4.77716 10.21313 -11.35352 1.000 21.63054 76 GLY A CA 1
ATOM 1135 C C . GLY A 1 80 ? -4.36549 9.00519 -10.53015 1.000 21.49785 76 GLY A C 1
ATOM 1136 O O . GLY A 1 80 ? -3.48234 9.07931 -9.67102 1.000 18.54519 76 GLY A O 1
ATOM 1140 N N . GLN A 1 81 ? -4.99498 7.86973 -10.80142 1.000 20.73502 77 GLN A N 1
ATOM 1141 C CA . GLN A 1 81 ? -4.95594 6.70339 -9.93308 1.000 19.79495 77 GLN A CA 1
ATOM 1142 C C . GLN A 1 81 ? -4.39476 5.53889 -10.73383 1.000 19.37876 77 GLN A C 1
ATOM 1143 O O . GLN A 1 81 ? -4.58613 5.44443 -11.95509 1.000 20.21721 77 GLN A O 1
ATOM 1157 N N . VAL A 1 82 ? -3.67516 4.67058 -10.03713 1.000 17.23926 78 VAL A N 1
ATOM 1158 C CA . VAL A 1 82 ? -2.94992 3.59191 -10.68548 1.000 19.09897 78 VAL A CA 1
ATOM 1159 C C . VAL A 1 82 ? -3.18849 2.32009 -9.88712 1.000 17.86462 78 VAL A C 1
ATOM 1160 O O . VAL A 1 82 ? -2.98258 2.29949 -8.67162 1.000 16.81186 78 VAL A O 1
ATOM 1173 N N . PHE A 1 83 ? -3.58562 1.25539 -10.57289 1.000 16.49111 79 PHE A N 1
ATOM 1174 C CA . PHE A 1 83 ? -3.64520 -0.08380 -10.00890 1.000 20.32999 79 PHE A CA 1
ATOM 1175 C C . PHE A 1 83 ? -2.53124 -0.91088 -10.62961 1.000 20.11070 79 PHE A C 1
ATOM 1176 O O . PHE A 1 83 ? -2.33730 -0.88836 -11.85559 1.000 17.85683 79 PHE A O 1
ATOM 1193 N N . LEU A 1 84 ? -1.80501 -1.64396 -9.78683 1.000 18.25336 80 LEU A N 1
ATOM 1194 C CA . LEU A 1 84 ? -0.74559 -2.52718 -10.25653 1.000 24.28477 80 LEU A CA 1
ATOM 1195 C C . LEU A 1 84 ? -1.05768 -3.92308 -9.75008 1.000 22.72144 80 LEU A C 1
ATOM 1196 O O . LEU A 1 84 ? -1.08467 -4.14385 -8.53928 1.000 17.97089 80 LEU A O 1
ATOM 1212 N N . VAL A 1 85 ? -1.31127 -4.85538 -10.66148 1.000 24.31600 81 VAL A N 1
ATOM 1213 C CA . VAL A 1 85 ? -1.60154 -6.23895 -10.31010 1.000 21.34952 81 VAL A CA 1
ATOM 1214 C C . VAL A 1 85 ? -0.45944 -7.10293 -10.81316 1.000 19.72593 81 VAL A C 1
ATOM 1215 O O . VAL A 1 85 ? -0.14323 -7.09433 -12.01210 1.000 20.02072 81 VAL A O 1
ATOM 1228 N N . ASN A 1 86 ? 0.14123 -7.85237 -9.89542 1.000 17.98167 82 ASN A N 1
ATOM 1229 C CA . ASN A 1 86 ? 1.18367 -8.80024 -10.22197 1.000 19.51706 82 ASN A CA 1
ATOM 1230 C C . ASN A 1 86 ? 0.97948 -10.02628 -9.34981 1.000 21.53822 82 ASN A C 1
ATOM 1231 O O . ASN A 1 86 ? 1.18419 -9.95206 -8.12889 1.000 18.74612 82 ASN A O 1
ATOM 1242 N N . PRO A 1 87 ? 0.59765 -11.16856 -9.92896 1.000 24.19795 83 PRO A N 1
ATOM 1243 C CA . PRO A 1 87 ? 0.39524 -12.36388 -9.09488 1.000 25.09004 83 PRO A CA 1
ATOM 1244 C C . PRO A 1 87 ? 1.65189 -12.84223 -8.42567 1.000 25.57325 83 PRO A C 1
ATOM 1245 O O . PRO A 1 87 ? 1.54315 -13.62189 -7.47305 1.000 27.54274 83 PRO A O 1
ATOM 1256 N N . ASN A 1 88 ? 2.83509 -12.42537 -8.88961 1.000 24.39775 84 ASN A N 1
ATOM 1257 C CA A ASN A 1 88 ? 4.08811 -12.87588 -8.29652 0.472 29.45075 84 ASN A CA 1
ATOM 1258 C CA B ASN A 1 88 ? 4.09923 -12.86648 -8.31095 0.528 29.45881 84 ASN A CA 1
ATOM 1259 C C . ASN A 1 88 ? 4.60525 -11.94488 -7.21101 1.000 22.79984 84 ASN A C 1
ATOM 1260 O O . ASN A 1 88 ? 5.64167 -12.24002 -6.61177 1.000 27.38011 84 ASN A O 1
ATOM 1281 N N . GLY A 1 89 ? 3.93126 -10.82955 -6.96794 1.000 22.71200 85 GLY A N 1
ATOM 1282 C CA . GLY A 1 89 ? 4.25457 -9.91675 -5.88747 1.000 26.33317 85 GLY A CA 1
ATOM 1283 C C . GLY A 1 89 ? 4.95401 -8.64620 -6.35039 1.000 23.23719 85 GLY A C 1
ATOM 1284 O O . GLY A 1 89 ? 5.32935 -8.48273 -7.51120 1.000 22.53638 85 GLY A O 1
ATOM 1288 N N . VAL A 1 90 ? 5.14137 -7.72503 -5.40222 1.000 25.33627 86 VAL A N 1
ATOM 1289 C CA . VAL A 1 90 ? 5.77349 -6.43848 -5.68066 1.000 23.39886 86 VAL A CA 1
ATOM 1290 C C . VAL A 1 90 ? 6.72530 -6.10226 -4.54674 1.000 21.64473 86 VAL A C 1
ATOM 1291 O O . VAL A 1 90 ? 6.36061 -6.23224 -3.37593 1.000 20.69026 86 VAL A O 1
ATOM 1304 N N . LEU A 1 91 ? 7.94573 -5.68722 -4.89169 1.000 17.71182 87 LEU A N 1
ATOM 1305 C CA . LEU A 1 91 ? 8.88854 -5.08105 -3.95334 1.000 22.38327 87 LEU A CA 1
ATOM 1306 C C . LEU A 1 91 ? 9.13173 -3.62101 -4.31305 1.000 22.24594 87 LEU A C 1
ATOM 1307 O O . LEU A 1 91 ? 9.57136 -3.31783 -5.42621 1.000 22.35533 87 LEU A O 1
ATOM 1323 N N . PHE A 1 92 ? 8.85795 -2.71781 -3.37834 1.000 23.23646 88 PHE A N 1
ATOM 1324 C CA . PHE A 1 92 ? 9.25289 -1.32103 -3.52516 1.000 22.31403 88 PHE A CA 1
ATOM 1325 C C . PHE A 1 92 ? 10.55581 -1.12610 -2.76395 1.000 22.16064 88 PHE A C 1
ATOM 1326 O O . PHE A 1 92 ? 10.58408 -1.28338 -1.53944 1.000 21.57246 88 PHE A O 1
ATOM 1343 N N . GLY A 1 93 ? 11.61669 -0.75374 -3.48206 1.000 20.94757 89 GLY A N 1
ATOM 1344 C CA . GLY A 1 93 ? 12.92342 -0.62960 -2.87262 1.000 24.66831 89 GLY A CA 1
ATOM 1345 C C . GLY A 1 93 ? 13.06667 0.59373 -1.98976 1.000 26.40927 89 GLY A C 1
ATOM 1346 O O . GLY A 1 93 ? 12.21095 1.47662 -1.93476 1.000 26.53206 89 GLY A O 1
ATOM 1350 N N . GLU A 1 94 ? 14.20986 0.63595 -1.29724 1.000 27.06464 90 GLU A N 1
ATOM 1351 C CA A GLU A 1 94 ? 14.45957 1.69267 -0.32177 0.686 27.32944 90 GLU A CA 1
ATOM 1352 C CA B GLU A 1 94 ? 14.45517 1.69180 -0.31970 0.314 27.40862 90 GLU A CA 1
ATOM 1353 C C . GLU A 1 94 ? 14.40086 3.07491 -0.94876 1.000 33.81396 90 GLU A C 1
ATOM 1354 O O . GLU A 1 94 ? 14.01009 4.03862 -0.28321 1.000 30.93375 90 GLU A O 1
ATOM 1377 N N . GLY A 1 95 ? 14.79028 3.19764 -2.21169 1.000 26.33527 91 GLY A N 1
ATOM 1378 C CA . GLY A 1 95 ? 14.76166 4.48445 -2.87106 1.000 35.20593 91 GLY A CA 1
ATOM 1379 C C . GLY A 1 95 ? 13.52127 4.76237 -3.68567 1.000 30.21828 91 GLY A C 1
ATOM 1380 O O . GLY A 1 95 ? 13.42861 5.81362 -4.33766 1.000 30.53999 91 GLY A O 1
ATOM 1384 N N . ALA A 1 96 ? 12.58238 3.82047 -3.70267 1.000 25.42097 92 ALA A N 1
ATOM 1385 C CA . ALA A 1 96 ? 11.41955 3.95148 -4.55926 1.000 25.81194 92 ALA A CA 1
ATOM 1386 C C . ALA A 1 96 ? 10.51429 5.06800 -4.04338 1.000 22.54577 92 ALA A C 1
ATOM 1387 O O . ALA A 1 96 ? 10.39835 5.31287 -2.83307 1.000 22.08949 92 ALA A O 1
ATOM 1394 N N . SER A 1 97 ? 9.88520 5.76411 -4.98778 1.000 22.19064 93 SER A N 1
ATOM 1395 C CA . SER A 1 97 ? 8.87026 6.76595 -4.68174 1.000 19.61841 93 SER A CA 1
ATOM 1396 C C . SER A 1 97 ? 7.67296 6.60237 -5.60406 1.000 23.32705 93 SER A C 1
ATOM 1397 O O . SER A 1 97 ? 7.82097 6.70008 -6.82219 1.000 25.46525 93 SER A O 1
ATOM 1405 N N . VAL A 1 98 ? 6.49533 6.37506 -5.02650 1.000 22.49082 94 VAL A N 1
ATOM 1406 C CA . VAL A 1 98 ? 5.24634 6.28935 -5.76511 1.000 16.62688 94 VAL A CA 1
ATOM 1407 C C . VAL A 1 98 ? 4.35820 7.41670 -5.27959 1.000 20.46514 94 VAL A C 1
ATOM 1408 O O . VAL A 1 98 ? 4.05413 7.48496 -4.08631 1.000 23.39431 94 VAL A O 1
ATOM 1421 N N . SER A 1 99 ? 3.91125 8.27085 -6.19746 1.000 21.77641 95 SER A N 1
ATOM 1422 C CA A SER A 1 99 ? 3.15509 9.47736 -5.87305 0.620 22.69839 95 SER A CA 1
ATOM 1423 C CA B SER A 1 99 ? 3.15180 9.47548 -5.86648 0.380 22.70878 95 SER A CA 1
ATOM 1424 C C . SER A 1 99 ? 1.98975 9.56706 -6.84248 1.000 20.61792 95 SER A C 1
ATOM 1425 O O . SER A 1 99 ? 2.19043 9.83959 -8.03085 1.000 22.45205 95 SER A O 1
ATOM 1440 N N . THR A 1 100 ? 0.78353 9.33465 -6.34463 1.000 21.71692 96 THR A N 1
ATOM 1441 C CA . THR A 1 100 ? -0.39240 9.34442 -7.18994 1.000 18.64250 96 THR A CA 1
ATOM 1442 C C . THR A 1 100 ? -1.55900 9.98515 -6.43482 1.000 21.16004 96 THR A C 1
ATOM 1443 O O . THR A 1 100 ? -1.41952 10.49398 -5.32821 1.000 19.45827 96 THR A O 1
ATOM 1454 N N . SER A 1 101 ? -2.72056 10.02041 -7.05152 1.000 22.47054 97 SER A N 1
ATOM 1455 C CA . SER A 1 101 ? -3.95951 10.35642 -6.35970 1.000 22.21127 97 SER A CA 1
ATOM 1456 C C . SER A 1 101 ? -4.65938 9.13450 -5.77177 1.000 24.92056 97 SER A C 1
ATOM 1457 O O . SER A 1 101 ? -5.72756 9.27290 -5.15940 1.000 23.27469 97 SER A O 1
ATOM 1465 N N . GLY A 1 102 ? -4.07382 7.95127 -5.90802 1.000 20.82848 98 GLY A N 1
ATOM 1466 C CA . GLY A 1 102 ? -4.68453 6.75540 -5.36629 1.000 22.50592 98 GLY A CA 1
ATOM 1467 C C . GLY A 1 102 ? -3.96520 5.59118 -5.99721 1.000 21.19298 98 GLY A C 1
ATOM 1468 O O . GLY A 1 102 ? -3.71238 5.60744 -7.21041 1.000 19.06513 98 GLY A O 1
ATOM 1472 N N . PHE A 1 103 ? -3.54046 4.62649 -5.18749 1.000 18.92783 99 PHE A N 1
ATOM 1473 C CA . PHE A 1 103 ? -2.62914 3.59698 -5.67566 1.000 19.22262 99 PHE A CA 1
ATOM 1474 C C . PHE A 1 103 ? -3.02236 2.26844 -5.06357 1.000 20.76861 99 PHE A C 1
ATOM 1475 O O . PHE A 1 103 ? -3.22111 2.20687 -3.85427 1.000 17.36194 99 PHE A O 1
ATOM 1492 N N . VAL A 1 104 ? -3.16895 1.22636 -5.87826 1.000 19.24454 100 VAL A N 1
ATOM 1493 C CA . VAL A 1 104 ? -3.41551 -0.12847 -5.40665 1.000 15.66045 100 VAL A CA 1
ATOM 1494 C C . VAL A 1 104 ? -2.33263 -1.01383 -5.98835 1.000 17.31911 100 VAL A C 1
ATOM 1495 O O . VAL A 1 104 ? -2.02913 -0.91391 -7.1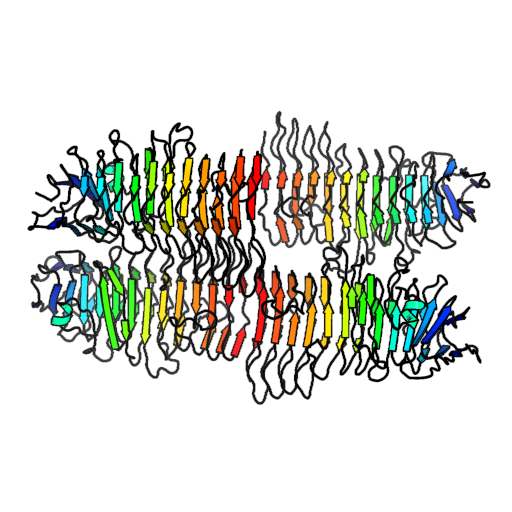8086 1.000 17.93651 100 VAL A O 1
ATOM 1508 N N . ALA A 1 105 ? -1.73761 -1.84959 -5.14061 1.000 16.10378 101 ALA A N 1
ATOM 1509 C CA . ALA A 1 105 ? -0.83493 -2.92601 -5.53461 1.000 20.52211 101 ALA A CA 1
ATOM 1510 C C . ALA A 1 105 ? -1.41517 -4.21274 -4.97336 1.000 20.87683 101 ALA A C 1
ATOM 1511 O O . ALA A 1 105 ? -1.61387 -4.30965 -3.76049 1.000 18.00081 101 ALA A O 1
ATOM 1518 N N . SER A 1 106 ? -1.65534 -5.20269 -5.82801 1.000 19.29097 102 SER A N 1
ATOM 1519 C CA . SER A 1 106 ? -2.31999 -6.42059 -5.39825 1.000 18.25672 102 SER A CA 1
ATOM 1520 C C . SER A 1 106 ? -1.72551 -7.60244 -6.13641 1.000 16.81085 102 SER A C 1
ATOM 1521 O O . SER A 1 106 ? -1.35505 -7.50201 -7.31143 1.000 17.39712 102 SER A O 1
ATOM 1529 N N . THR A 1 107 ? -1.63458 -8.71594 -5.42789 1.000 18.92195 103 THR A N 1
ATOM 1530 C CA . THR A 1 107 ? -1.37204 -9.98524 -6.07988 1.000 15.37753 103 THR A CA 1
ATOM 1531 C C . THR A 1 107 ? -2.63573 -10.68082 -6.56287 1.000 18.22889 103 THR A C 1
ATOM 1532 O O . THR A 1 107 ? -2.51983 -11.68255 -7.28264 1.000 24.47260 103 THR A O 1
ATOM 1543 N N . ARG A 1 108 ? -3.81866 -10.18889 -6.16431 1.000 18.98373 104 ARG A N 1
ATOM 1544 C CA . ARG A 1 108 ? -5.10383 -10.72277 -6.59906 1.000 23.59568 104 ARG A CA 1
ATOM 1545 C C . ARG A 1 108 ? -5.57641 -9.96367 -7.82726 1.000 24.15970 104 ARG A C 1
ATOM 1546 O O . ARG A 1 108 ? -5.49132 -8.73386 -7.88643 1.000 23.63865 104 ARG A O 1
ATOM 1567 N N . ASP A 1 109 ? -6.13067 -10.69626 -8.77992 1.000 23.66953 105 ASP A N 1
ATOM 1568 C CA . ASP A 1 109 ? -6.51298 -10.12393 -10.06297 1.000 25.47347 105 ASP A CA 1
ATOM 1569 C C . ASP A 1 109 ? -7.91021 -9.49341 -10.02120 1.000 25.52754 105 ASP A C 1
ATOM 1570 O O . ASP A 1 109 ? -8.71327 -9.73365 -9.11904 1.000 25.68974 105 ASP A O 1
ATOM 1579 N N . ILE A 1 110 ? -8.18761 -8.69285 -11.04669 1.000 26.70194 106 ILE A N 1
ATOM 1580 C CA . ILE A 1 110 ? -9.48860 -8.09315 -11.29205 1.000 25.06441 106 ILE A CA 1
ATOM 1581 C C . ILE A 1 110 ? -9.83025 -8.28672 -12.76411 1.000 30.24248 106 ILE A C 1
ATOM 1582 O O . ILE A 1 110 ? -8.95738 -8.21952 -13.63665 1.000 28.69856 106 ILE A O 1
ATOM 1598 N N . LYS A 1 111 ? -11.09789 -8.52469 -13.04669 1.000 26.01914 107 LYS A N 1
ATOM 1599 C CA A LYS A 1 111 ? -11.52989 -8.72147 -14.41948 0.525 27.70289 107 LYS A CA 1
ATOM 1600 C CA B LYS A 1 111 ? -11.52203 -8.72289 -14.42321 0.475 27.70643 107 LYS A CA 1
ATOM 1601 C C . LYS A 1 111 ? -11.56609 -7.39256 -15.16217 1.000 32.61877 107 LYS A C 1
ATOM 1602 O O . LYS A 1 111 ? -11.98036 -6.37040 -14.60966 1.000 27.92291 107 LYS A O 1
ATOM 1639 N N . ASN A 1 112 ? -11.14548 -7.41843 -16.43090 1.000 28.88247 108 ASN A N 1
ATOM 1640 C CA . ASN A 1 112 ? -11.14805 -6.20148 -17.24441 1.000 31.66707 108 ASN A CA 1
ATOM 1641 C C . ASN A 1 112 ? -12.51674 -5.51342 -17.23131 1.000 24.36156 108 ASN A C 1
ATOM 1642 O O . ASN A 1 112 ? -12.62057 -4.29092 -17.07326 1.000 28.94373 108 ASN A O 1
ATOM 1653 N N . ASP A 1 113 ? -13.58381 -6.28973 -17.40679 1.000 27.15814 109 ASP A N 1
ATOM 1654 C CA . ASP A 1 113 ? -14.91496 -5.69926 -17.51654 1.000 32.72024 109 ASP A CA 1
ATOM 1655 C C . ASP A 1 113 ? -15.36403 -5.10053 -16.19445 1.000 35.27023 109 ASP A C 1
ATOM 1656 O O . ASP A 1 113 ? -15.99827 -4.03528 -16.17378 1.000 29.80523 109 ASP A O 1
ATOM 1665 N N . ASP A 1 114 ? -15.02942 -5.76057 -15.08228 1.000 29.63914 110 ASP A N 1
ATOM 1666 C CA . ASP A 1 114 ? -15.36611 -5.21255 -13.77632 1.000 26.22854 110 ASP A CA 1
ATOM 1667 C C . ASP A 1 114 ? -14.65293 -3.89026 -13.55905 1.000 29.10048 110 ASP A C 1
ATOM 1668 O O . ASP A 1 114 ? -15.26550 -2.90045 -13.13302 1.000 28.37422 110 ASP A O 1
ATOM 1677 N N . PHE A 1 115 ? -13.34113 -3.86363 -13.83146 1.000 20.67118 111 PHE A N 1
ATOM 1678 C CA . PHE A 1 115 ? -12.57878 -2.63166 -13.66488 1.000 28.51242 111 PHE A CA 1
ATOM 1679 C C . PHE A 1 115 ? -13.14427 -1.52161 -14.54573 1.000 25.81008 111 PHE A C 1
ATOM 1680 O O . PHE A 1 115 ? -13.27087 -0.37899 -14.10009 1.000 21.60489 111 PHE A O 1
ATOM 1697 N N . MET A 1 116 ? -13.47320 -1.82133 -15.80714 1.000 25.70197 112 MET A N 1
ATOM 1698 C CA . MET A 1 116 ? -13.92674 -0.74653 -16.69581 1.000 24.13638 112 MET A CA 1
ATOM 1699 C C . MET A 1 116 ? -15.34663 -0.31608 -16.31296 1.000 32.60188 112 MET A C 1
ATOM 1700 O O . MET A 1 116 ? -15.80805 0.74422 -16.74143 1.000 33.24030 112 MET A O 1
ATOM 1714 N N . ASN A 1 117 ? -16.05947 -1.12222 -15.52063 1.000 27.44858 113 ASN A N 1
ATOM 1715 C CA . ASN A 1 117 ? -17.34528 -0.74491 -14.93712 1.000 24.95384 113 ASN A CA 1
ATOM 1716 C C . ASN A 1 117 ? -17.18101 -0.14468 -13.55192 1.000 31.26664 113 ASN A C 1
ATOM 1717 O O . ASN A 1 117 ? -18.17582 0.03236 -12.83361 1.000 29.23671 113 ASN A O 1
ATOM 1728 N N . ARG A 1 118 ? -15.93367 0.12284 -13.15271 1.000 27.87100 114 ARG A N 1
ATOM 1729 C CA A ARG A 1 118 ? -15.62448 0.70919 -11.84951 0.493 29.71560 114 ARG A CA 1
ATOM 1730 C CA B ARG A 1 118 ? -15.63831 0.71625 -11.85239 0.507 29.71477 114 ARG A CA 1
ATOM 1731 C C . ARG A 1 118 ? -16.16992 -0.15309 -10.71375 1.000 37.93499 114 ARG A C 1
ATOM 1732 O O . ARG A 1 118 ? -16.64565 0.35382 -9.69273 1.000 36.75752 114 ARG A O 1
ATOM 1773 N N . ARG A 1 119 ? -16.10005 -1.47971 -10.90436 1.000 29.82546 115 ARG A N 1
ATOM 1774 C CA A ARG A 1 119 ? -16.39299 -2.46468 -9.86381 0.495 32.36289 115 ARG A CA 1
ATOM 1775 C CA B ARG A 1 119 ? -16.38791 -2.45961 -9.86141 0.505 32.35975 115 ARG A CA 1
ATOM 1776 C C . ARG A 1 119 ? -15.04271 -3.05290 -9.45087 1.000 32.22213 115 ARG A C 1
ATOM 1777 O O . ARG A 1 119 ? -14.50419 -3.94670 -10.11705 1.000 28.45630 115 ARG A O 1
ATOM 1818 N N . TYR A 1 120 ? -14.48663 -2.53343 -8.36219 1.000 24.08103 116 TYR A N 1
ATOM 1819 C CA . TYR A 1 120 ? -13.10974 -2.83441 -7.98537 1.000 28.09581 116 TYR A CA 1
ATOM 1820 C C . TYR A 1 120 ? -13.08452 -3.91679 -6.91320 1.000 29.83649 116 TYR A C 1
ATOM 1821 O O . TYR A 1 120 ? -12.85569 -3.64618 -5.72941 1.000 25.61276 116 TYR A O 1
ATOM 1839 N N . THR A 1 121 ? -13.21283 -5.17080 -7.36209 1.000 25.12998 117 THR A N 1
ATOM 1840 C CA . THR A 1 121 ? -13.06324 -6.33295 -6.49992 1.000 24.89369 117 THR A CA 1
ATOM 1841 C C . THR A 1 121 ? -11.92610 -7.19318 -7.03960 1.000 27.50364 117 THR A C 1
ATOM 1842 O O . THR A 1 121 ? -11.88598 -7.50761 -8.22861 1.000 25.48789 117 THR A O 1
ATOM 1853 N N . PHE A 1 122 ? -11.00549 -7.56868 -6.16700 1.000 23.95154 118 PHE A N 1
ATOM 1854 C CA . PHE A 1 122 ? -9.80077 -8.29816 -6.53922 1.000 23.92122 118 PHE A CA 1
ATOM 1855 C C . PHE A 1 122 ? -9.82916 -9.66580 -5.87754 1.000 25.61903 118 PHE A C 1
ATOM 1856 O O . PHE A 1 122 ? -10.08423 -9.76995 -4.67751 1.000 28.62400 118 PHE A O 1
ATOM 1873 N N . SER A 1 123 ? -9.53659 -10.70542 -6.64372 1.000 26.39025 119 SER A N 1
ATOM 1874 C CA . SER A 1 123 ? -9.56466 -12.06454 -6.12756 1.000 26.72700 119 SER A CA 1
ATOM 1875 C C . SER A 1 123 ? -8.93011 -12.98675 -7.14966 1.000 30.25152 119 SER A C 1
ATOM 1876 O O . SER A 1 123 ? -9.15292 -12.81726 -8.35017 1.000 30.03342 119 SER A O 1
ATOM 1884 N N . GLY A 1 124 ? -8.12225 -13.93061 -6.67363 1.000 30.72822 120 GLY A N 1
ATOM 1885 C CA . GLY A 1 124 ? -7.68981 -15.05106 -7.48466 1.000 29.06553 120 GLY A CA 1
ATOM 1886 C C . GLY A 1 124 ? -6.45075 -14.77458 -8.32522 1.000 27.56316 120 GLY A C 1
ATOM 1887 O O . GLY A 1 124 ? -6.08846 -13.63992 -8.61552 1.000 29.13759 120 GLY A O 1
ATOM 1891 N N . GLY A 1 125 ? -5.77465 -15.85226 -8.70307 1.000 33.60022 121 GLY A N 1
ATOM 1892 C CA . GLY A 1 125 ? -4.61839 -15.77304 -9.57704 1.000 29.77795 121 GLY A CA 1
ATOM 1893 C C . GLY A 1 125 ? -3.28042 -15.59888 -8.88096 1.000 33.05573 121 GLY A C 1
ATOM 1894 O O . GLY A 1 125 ? -2.23514 -15.81887 -9.50853 1.000 27.95448 121 GLY A O 1
ATOM 1898 N N . GLN A 1 126 ? -3.26956 -15.23379 -7.60291 1.000 31.49675 122 GLN A N 1
ATOM 1899 C CA . GLN A 1 126 ? -1.99747 -15.03307 -6.91117 1.000 31.32148 122 GLN A CA 1
ATOM 1900 C C . GLN A 1 126 ? -1.18410 -16.32421 -6.87506 1.000 37.42614 122 GLN A C 1
ATOM 1901 O O . GLN A 1 126 ? -1.73506 -17.41505 -6.70852 1.000 33.32106 122 GLN A O 1
ATOM 1915 N N . LYS A 1 127 ? 0.13679 -16.19731 -7.02430 1.000 28.80838 123 LYS A N 1
ATOM 1916 C CA . LYS A 1 127 ? 1.03299 -17.33685 -6.87613 1.000 39.05762 123 LYS A CA 1
ATOM 1917 C C . LYS A 1 127 ? 1.35478 -17.56174 -5.40081 1.000 42.94567 123 LYS A C 1
ATOM 1918 O O . LYS A 1 127 ? 1.29206 -16.64179 -4.57571 1.000 41.47921 123 LYS A O 1
ATOM 1937 N N . ALA A 1 128 ? 1.69384 -18.80496 -5.06945 1.000 41.26029 124 ALA A N 1
ATOM 1938 C CA . ALA A 1 128 ? 2.09880 -19.12311 -3.70786 1.000 52.14905 124 ALA A CA 1
ATOM 1939 C C . ALA A 1 128 ? 3.42730 -18.44789 -3.39295 1.000 45.18623 124 ALA A C 1
ATOM 1940 O O . ALA A 1 128 ? 4.38559 -18.53982 -4.16803 1.000 49.35842 124 ALA A O 1
ATOM 1947 N N . GLY A 1 129 ? 3.48681 -17.77294 -2.25032 1.000 43.40196 125 GLY A N 1
ATOM 1948 C CA . GLY A 1 129 ? 4.68547 -17.06232 -1.85154 1.000 44.10545 125 GLY A CA 1
ATOM 1949 C C . GLY A 1 129 ? 4.76477 -15.61430 -2.28657 1.000 44.25658 125 GLY A C 1
ATOM 1950 O O . GLY A 1 129 ? 5.80508 -14.98168 -2.07796 1.000 49.90944 125 GLY A O 1
ATOM 1954 N N . ALA A 1 130 ? 3.69488 -15.06365 -2.85564 1.000 40.93136 126 ALA A N 1
ATOM 1955 C CA . ALA A 1 130 ? 3.71387 -13.70428 -3.37963 1.000 27.97523 126 ALA A CA 1
ATOM 1956 C C . ALA A 1 130 ? 3.39782 -12.70692 -2.27312 1.000 25.54823 126 ALA A C 1
ATOM 1957 O O . ALA A 1 130 ? 2.38239 -12.81812 -1.57880 1.000 24.94301 126 ALA A O 1
ATOM 1964 N N . ALA A 1 131 ? 4.25056 -11.70684 -2.13420 1.000 24.02052 127 ALA A N 1
ATOM 1965 C CA . ALA A 1 131 ? 4.05866 -10.68268 -1.12803 1.000 22.92637 127 ALA A CA 1
ATOM 1966 C C . ALA A 1 131 ? 4.16121 -9.30597 -1.76141 1.000 22.84445 127 ALA A C 1
ATOM 1967 O O . ALA A 1 131 ? 4.65750 -9.13073 -2.87862 1.000 19.86429 127 ALA A O 1
ATOM 1974 N N . ILE A 1 132 ? 3.70238 -8.32509 -0.99790 1.000 20.27210 128 ILE A N 1
ATOM 1975 C CA . ILE A 1 132 ? 3.90831 -6.92388 -1.30495 1.000 22.74009 128 ILE A CA 1
ATOM 1976 C C . ILE A 1 132 ? 4.71785 -6.33735 -0.16925 1.000 20.27285 128 ILE A C 1
ATOM 1977 O O . ILE A 1 132 ? 4.24782 -6.29090 0.97214 1.000 24.23349 128 ILE A O 1
ATOM 1993 N N . VAL A 1 133 ? 5.94241 -5.92150 -0.46794 1.000 18.73799 129 VAL A N 1
ATOM 1994 C CA . VAL A 1 133 ? 6.84625 -5.37016 0.53068 1.000 19.30938 129 VAL A CA 1
ATOM 1995 C C . VAL A 1 133 ? 7.20468 -3.94193 0.12357 1.000 19.87317 129 VAL A C 1
ATOM 1996 O O . VAL A 1 133 ? 7.62376 -3.69943 -1.01454 1.000 17.79885 129 VAL A O 1
ATOM 2009 N N . ASN A 1 134 ? 7.01126 -2.99191 1.03143 1.000 18.07878 130 ASN A N 1
ATOM 2010 C CA . ASN A 1 134 ? 7.38735 -1.61121 0.76912 1.000 24.45158 130 ASN A CA 1
ATOM 2011 C C . ASN A 1 134 ? 8.53568 -1.23574 1.69435 1.000 23.60551 130 ASN A C 1
ATOM 2012 O O . ASN A 1 134 ? 8.37192 -1.20892 2.92272 1.000 18.19580 130 ASN A O 1
ATOM 2023 N N . GLN A 1 135 ? 9.69087 -0.93641 1.10378 1.000 19.26612 131 GLN A N 1
ATOM 2024 C CA . GLN A 1 135 ? 10.79703 -0.33278 1.83290 1.000 23.44318 131 GLN A CA 1
ATOM 2025 C C . GLN A 1 135 ? 11.03715 1.10202 1.41151 1.000 23.97883 131 GLN A C 1
ATOM 2026 O O . GLN A 1 135 ? 11.95367 1.73828 1.91912 1.000 24.41648 131 GLN A O 1
ATOM 2040 N N . GLY A 1 136 ? 10.25035 1.61673 0.48602 1.000 23.63159 132 GLY A N 1
ATOM 2041 C CA . GLY A 1 136 ? 10.39357 2.98867 0.05301 1.000 25.42378 132 GLY A CA 1
ATOM 2042 C C . GLY A 1 136 ? 9.28188 3.91349 0.49941 1.000 19.28703 132 GLY A C 1
ATOM 2043 O O . GLY A 1 136 ? 8.83539 3.82805 1.64128 1.000 19.52912 132 GLY A O 1
ATOM 2047 N N . GLU A 1 137 ? 8.85704 4.83552 -0.35764 1.000 22.50603 133 GLU A N 1
ATOM 2048 C CA A GLU A 1 137 ? 7.90269 5.87509 0.01302 0.529 23.63327 133 GLU A CA 1
ATOM 2049 C CA B GLU A 1 137 ? 7.90116 5.87180 0.01853 0.471 23.63948 133 GLU A CA 1
ATOM 2050 C C . GLU A 1 137 ? 6.71690 5.82305 -0.93539 1.000 23.99401 133 GLU A C 1
ATOM 2051 O O . GLU A 1 137 ? 6.87700 6.03966 -2.13999 1.000 19.31888 133 GLU A O 1
ATOM 2074 N N . LEU A 1 138 ? 5.53315 5.53687 -0.39602 1.000 22.32237 134 LEU A N 1
ATOM 2075 C CA . LEU A 1 138 ? 4.27851 5.59930 -1.13760 1.000 22.18134 134 LEU A CA 1
ATOM 2076 C C . LEU A 1 138 ? 3.45234 6.73747 -0.56849 1.000 20.99726 134 LEU A C 1
ATOM 2077 O O . LEU A 1 138 ? 3.20098 6.77363 0.63528 1.000 17.07277 134 LEU A O 1
ATOM 2093 N N . THR A 1 139 ? 3.02716 7.65822 -1.42219 1.000 17.52284 135 THR A N 1
ATOM 2094 C CA . THR A 1 139 ? 2.29164 8.81597 -0.95031 1.000 23.76808 135 THR A CA 1
ATOM 2095 C C . THR A 1 139 ? 1.23418 9.18588 -1.97621 1.000 23.50836 135 THR A C 1
ATOM 2096 O O . THR A 1 139 ? 1.39118 8.94442 -3.18201 1.000 25.08189 135 THR A O 1
ATOM 2107 N N . THR A 1 140 ? 0.14520 9.77530 -1.48383 1.000 23.67620 136 THR A N 1
ATOM 2108 C CA . THR A 1 140 ? -0.88642 10.28834 -2.37087 1.000 22.30863 136 THR A CA 1
ATOM 2109 C C . THR A 1 140 ? -1.11932 11.76862 -2.10213 1.000 20.17825 136 THR A C 1
ATOM 2110 O O . THR A 1 140 ? -0.80467 12.28369 -1.03212 1.000 18.26786 136 THR A O 1
ATOM 2121 N N . ASN A 1 141 ? -1.69745 12.43897 -3.08995 1.000 22.18785 137 ASN A N 1
ATOM 2122 C CA . ASN A 1 141 ? -2.30179 13.73990 -2.89128 1.000 26.84461 137 ASN A CA 1
ATOM 2123 C C . ASN A 1 141 ? -3.41989 13.64681 -1.84880 1.000 22.99482 137 ASN A C 1
ATOM 2124 O O . ASN A 1 141 ? -3.95850 12.57283 -1.55354 1.000 22.86023 137 ASN A O 1
ATOM 2135 N N . ALA A 1 142 ? -3.75749 14.80136 -1.28112 1.000 23.14865 138 ALA A N 1
ATOM 2136 C CA . ALA A 1 142 ? -4.78127 14.86507 -0.24753 1.000 25.04203 138 ALA A CA 1
ATOM 2137 C C . ALA A 1 142 ? -6.05013 14.19045 -0.72476 1.000 20.30019 138 ALA A C 1
ATOM 2138 O O . ALA A 1 142 ? -6.52110 14.44574 -1.83365 1.000 21.32792 138 ALA A O 1
ATOM 2145 N N . GLY A 1 143 ? -6.59035 13.32671 0.11942 1.000 19.83535 139 GLY A N 1
ATOM 2146 C CA . GLY A 1 143 ? -7.83873 12.67129 -0.14350 1.000 21.89476 139 GLY A CA 1
ATOM 2147 C C . GLY A 1 143 ? -7.70120 11.37056 -0.87128 1.000 21.97213 139 GLY A C 1
ATOM 2148 O O . GLY A 1 143 ? -8.69707 10.66969 -1.04008 1.000 24.26135 139 GLY A O 1
ATOM 2152 N N . GLY A 1 144 ? -6.49834 11.00991 -1.28088 1.000 18.84412 140 GLY A N 1
ATOM 2153 C CA . GLY A 1 144 ? -6.28371 9.77092 -1.98827 1.000 19.86455 140 GLY A CA 1
ATOM 2154 C C . GLY A 1 144 ? -6.14991 8.57462 -1.04322 1.000 21.76131 140 GLY A C 1
ATOM 2155 O O . GLY A 1 144 ? -6.29109 8.66836 0.17178 1.000 20.36540 140 GLY A O 1
ATOM 2159 N N . TYR A 1 145 ? -5.90165 7.41243 -1.63586 1.000 18.73334 141 TYR A N 1
ATOM 2160 C CA . TYR A 1 145 ? -5.83501 6.15454 -0.90678 1.000 17.21405 141 TYR A CA 1
ATOM 2161 C C . TYR A 1 145 ? -4.63345 5.35972 -1.39433 1.000 14.09343 141 TYR A C 1
ATOM 2162 O O . TYR A 1 145 ? -4.20226 5.49531 -2.54581 1.000 19.07022 141 TYR A O 1
ATOM 2180 N N . ILE A 1 146 ? -4.14096 4.47864 -0.51675 1.000 20.76414 142 ILE A N 1
ATOM 2181 C CA . ILE A 1 146 ? -3.15098 3.46152 -0.86595 1.000 18.48315 142 ILE A CA 1
ATOM 2182 C C . ILE A 1 146 ? -3.63447 2.12923 -0.29532 1.000 17.76654 142 ILE A C 1
ATOM 2183 O O . ILE A 1 146 ? -3.88188 2.01680 0.91327 1.000 17.34803 142 ILE A O 1
ATOM 2199 N N . VAL A 1 147 ? -3.73127 1.11945 -1.15539 1.000 18.95340 143 VAL A N 1
ATOM 2200 C CA . VAL A 1 147 ? -4.20089 -0.20247 -0.77953 1.000 18.85615 143 VAL A CA 1
ATOM 2201 C C . VAL A 1 147 ? -3.15976 -1.20056 -1.24297 1.000 16.14147 143 VAL A C 1
ATOM 2202 O O . VAL A 1 147 ? -2.84462 -1.25403 -2.43402 1.000 17.04764 143 VAL A O 1
ATOM 2215 N N . LEU A 1 148 ? -2.63457 -1.98767 -0.31005 1.000 16.73623 144 LEU A N 1
ATOM 2216 C CA . LEU A 1 148 ? -1.72605 -3.09291 -0.59765 1.000 18.24570 144 LEU A CA 1
ATOM 2217 C C . LEU A 1 148 ? -2.40835 -4.38164 -0.15858 1.000 14.74588 144 LEU A C 1
ATOM 2218 O O . LEU A 1 148 ? -2.72490 -4.54345 1.02041 1.000 17.31881 144 LEU A O 1
ATOM 2234 N N . ALA A 1 149 ? -2.60527 -5.31573 -1.08040 1.000 19.88404 145 ALA A N 1
ATOM 2235 C CA . ALA A 1 149 ? -3.41336 -6.49630 -0.80065 1.000 18.30770 145 ALA A CA 1
ATOM 2236 C C . ALA A 1 149 ? -2.68654 -7.71394 -1.32602 1.000 18.94863 145 ALA A C 1
ATOM 2237 O O . ALA A 1 149 ? -2.41126 -7.78386 -2.52691 1.000 18.36405 145 ALA A O 1
ATOM 2244 N N . ALA A 1 150 ? -2.30403 -8.61545 -0.42423 1.000 16.15218 146 ALA A N 1
ATOM 2245 C CA . ALA A 1 150 ? -1.57090 -9.82432 -0.77912 1.000 18.29079 146 ALA A CA 1
ATOM 2246 C C . ALA A 1 150 ? -1.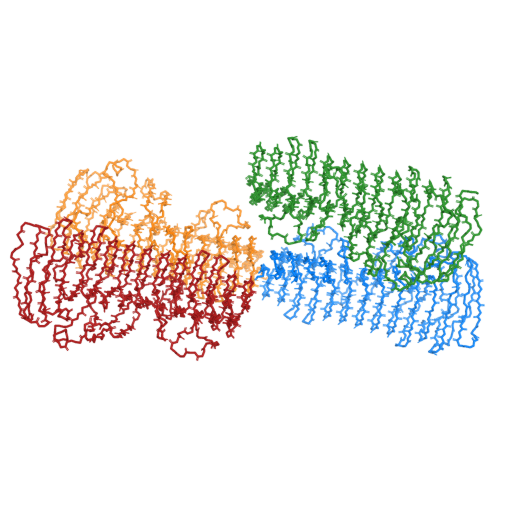61662 -10.76521 0.41352 1.000 22.43320 146 ALA A C 1
ATOM 2247 O O . ALA A 1 150 ? -1.98046 -10.36652 1.51870 1.000 24.93087 146 ALA A O 1
ATOM 2254 N N . ASP A 1 151 ? -1.23101 -12.02317 0.18568 1.000 19.96957 147 ASP A N 1
ATOM 2255 C CA . ASP A 1 151 ? -1.14002 -12.97534 1.29379 1.000 20.65109 147 ASP A CA 1
ATOM 2256 C C . ASP A 1 151 ? -0.28598 -12.43591 2.43435 1.000 24.96741 147 ASP A C 1
ATOM 2257 O O . ASP A 1 151 ? -0.60990 -12.63799 3.61581 1.000 22.03410 147 ASP A O 1
ATOM 2266 N N A ARG A 1 152 ? 0.83568 -11.79549 2.09574 0.558 24.30952 148 ARG A N 1
ATOM 2267 N N B ARG A 1 152 ? 0.85479 -11.82707 2.09818 0.442 24.37386 148 ARG A N 1
ATOM 2268 C CA A ARG A 1 152 ? 1.72501 -11.15379 3.05494 0.558 24.05977 148 ARG A CA 1
ATOM 2269 C CA B ARG A 1 152 ? 1.71576 -11.15334 3.06073 0.442 24.20487 148 ARG A CA 1
ATOM 2270 C C A ARG A 1 152 ? 1.99887 -9.72759 2.60515 0.558 21.43161 148 ARG A C 1
ATOM 2271 C C B ARG A 1 152 ? 1.95522 -9.72586 2.59355 0.442 22.01103 148 ARG A C 1
ATOM 2272 O O A ARG A 1 152 ? 2.42931 -9.50421 1.46977 0.558 19.64510 148 ARG A O 1
ATOM 2273 O O B ARG A 1 152 ? 2.32960 -9.49962 1.43805 0.442 20.08439 148 ARG A O 1
ATOM 2314 N N . VAL A 1 153 ? 1.75002 -8.76694 3.49222 1.000 20.07819 149 VAL A N 1
ATOM 2315 C CA . VAL A 1 153 ? 1.96391 -7.35536 3.19925 1.000 21.83663 149 VAL A CA 1
ATOM 2316 C C . VAL A 1 153 ? 2.88469 -6.82359 4.28027 1.000 21.49789 149 VAL A C 1
ATOM 2317 O O . VAL A 1 153 ? 2.58711 -6.98362 5.46847 1.000 19.80419 149 VAL A O 1
ATOM 2331 N N . SER A 1 154 ? 4.02319 -6.25202 3.88104 1.000 20.79706 150 SER A N 1
ATOM 2332 C CA . SER A 1 154 ? 5.01151 -5.72334 4.81621 1.000 21.18109 150 SER A CA 1
ATOM 2333 C C . SER A 1 154 ? 5.37426 -4.29382 4.45124 1.000 19.27981 150 SER A C 1
ATOM 2334 O O . SER A 1 154 ? 5.64469 -3.99662 3.28351 1.000 22.72226 150 SER A O 1
ATOM 2342 N N . ASN A 1 155 ? 5.37439 -3.40852 5.44118 1.000 19.99117 151 ASN A N 1
ATOM 2343 C CA . ASN A 1 155 ? 5.79488 -2.03030 5.22850 1.000 21.31422 151 ASN A CA 1
ATOM 2344 C C . ASN A 1 155 ? 6.91943 -1.71703 6.19481 1.000 22.86400 151 ASN A C 1
ATOM 2345 O O . ASN A 1 155 ? 6.67194 -1.59354 7.39837 1.000 24.32556 151 ASN A O 1
ATOM 2356 N N . SER A 1 156 ? 8.14525 -1.57634 5.67327 1.000 20.92255 152 SER A N 1
ATOM 2357 C CA . SER A 1 156 ? 9.26929 -1.07266 6.45132 1.000 23.56215 152 SER A CA 1
ATOM 2358 C C . SER A 1 156 ? 9.60702 0.35963 6.07554 1.000 23.16556 152 SER A C 1
ATOM 2359 O O . SER A 1 156 ? 10.44795 0.97207 6.72423 1.000 24.91549 152 SER A O 1
ATOM 2367 N N . GLY A 1 157 ? 8.98510 0.90202 5.04373 1.000 21.58328 153 GLY A N 1
ATOM 2368 C CA . GLY A 1 157 ? 9.23208 2.27016 4.65045 1.000 20.49430 153 GLY A CA 1
ATOM 2369 C C . GLY A 1 157 ? 8.19085 3.22999 5.17009 1.000 21.15730 153 GLY A C 1
ATOM 2370 O O . GLY A 1 157 ? 7.84035 3.18162 6.35452 1.000 21.21690 153 GLY A O 1
ATOM 2374 N N . THR A 1 158 ? 7.67708 4.08969 4.29098 1.000 20.43621 154 THR A N 1
ATOM 2375 C CA . THR A 1 158 ? 6.74241 5.13515 4.67947 1.000 21.10036 154 THR A CA 1
ATOM 2376 C C . THR A 1 158 ? 5.56226 5.11820 3.72128 1.000 16.95354 154 THR A C 1
ATOM 2377 O O . THR A 1 158 ? 5.74460 5.10215 2.50393 1.000 21.28151 154 THR A O 1
ATOM 2388 N N . ILE A 1 159 ? 4.35658 5.06833 4.26480 1.000 17.59830 155 ILE A N 1
ATOM 2389 C CA . ILE A 1 159 ? 3.13050 5.21844 3.48689 1.000 19.89499 155 ILE A CA 1
ATOM 2390 C C . ILE A 1 159 ? 2.38931 6.42607 4.04099 1.000 15.68428 155 ILE A C 1
ATOM 2391 O O . ILE A 1 159 ? 2.15786 6.49829 5.25416 1.000 20.39127 155 ILE A O 1
ATOM 2407 N N . ARG A 1 160 ? 2.01249 7.36876 3.16565 1.000 20.36160 156 ARG A N 1
ATOM 2408 C CA . ARG A 1 160 ? 1.34873 8.60152 3.59404 1.000 22.37170 156 ARG A CA 1
ATOM 2409 C C . ARG A 1 160 ? 0.12759 8.85024 2.72467 1.000 20.09832 156 ARG A C 1
ATOM 2410 O O . ARG A 1 160 ? 0.25392 9.00043 1.50303 1.000 20.12692 156 ARG A O 1
ATOM 2431 N N . THR A 1 161 ? -1.04979 8.89032 3.34565 1.000 21.75322 157 THR A N 1
ATOM 2432 C CA . THR A 1 161 ? -2.28935 9.22104 2.64648 1.000 24.11207 157 THR A CA 1
ATOM 2433 C C . THR A 1 161 ? -3.00436 10.35708 3.38464 1.000 20.42582 157 THR A C 1
ATOM 2434 O O . THR A 1 161 ? -4.01171 10.13163 4.06734 1.000 20.73093 157 THR A O 1
ATOM 2445 N N . PRO A 1 162 ? -2.52079 11.59205 3.27119 1.000 22.81409 158 PRO A N 1
ATOM 2446 C CA . PRO A 1 162 ? -3.14686 12.69653 4.02297 1.000 30.70183 158 PRO A CA 1
ATOM 2447 C C . PRO A 1 162 ? -4.59438 12.89961 3.60897 1.000 28.52277 158 PRO A C 1
ATOM 2448 O O . PRO A 1 162 ? -4.91849 12.94779 2.42387 1.000 26.79774 158 PRO A O 1
ATOM 2459 N N . GLY A 1 163 ? -5.46434 13.02431 4.59916 1.000 25.53803 159 GLY A N 1
ATOM 2460 C CA . GLY A 1 163 ? -6.87486 13.24672 4.35004 1.000 32.94050 159 GLY A CA 1
ATOM 2461 C C . GLY A 1 163 ? -7.53007 12.09819 3.61514 1.000 22.40813 159 GLY A C 1
ATOM 2462 O O . GLY A 1 163 ? -8.65685 12.22103 3.13755 1.000 27.35053 159 GLY A O 1
ATOM 2466 N N . GLY A 1 164 ? -6.85324 10.96491 3.55263 1.000 21.51071 160 GLY A N 1
ATOM 2467 C CA . GLY A 1 164 ? -7.29296 9.82119 2.78643 1.000 21.28486 160 GLY A CA 1
ATOM 2468 C C . GLY A 1 164 ? -7.21137 8.54722 3.60348 1.000 22.62904 160 GLY A C 1
ATOM 2469 O O . GLY A 1 164 ? -7.32760 8.56558 4.81380 1.000 23.01028 160 GLY A O 1
ATOM 2473 N N . LYS A 1 165 ? -7.01586 7.42407 2.91829 1.000 21.28910 161 LYS A N 1
ATOM 2474 C CA . LYS A 1 165 ? -7.03010 6.14136 3.60672 1.000 20.26075 161 LYS A CA 1
ATOM 2475 C C . LYS A 1 165 ? -5.89062 5.26686 3.15647 1.000 22.40733 161 LYS A C 1
ATOM 2476 O O . LYS A 1 165 ? -5.58384 5.23570 1.97018 1.000 19.60815 161 LYS A O 1
ATOM 2495 N N . THR A 1 166 ? -5.31939 4.52037 4.09714 1.000 21.95446 162 THR A N 1
ATOM 2496 C CA . THR A 1 166 ? -4.36107 3.46350 3.82571 1.000 17.66617 162 THR A CA 1
ATOM 2497 C C . THR A 1 166 ? -4.95833 2.14509 4.28694 1.000 19.52780 162 THR A C 1
ATOM 2498 O O . THR A 1 166 ? -5.46886 2.04704 5.40823 1.000 20.58817 162 THR A O 1
ATOM 2509 N N . VAL A 1 167 ? -4.88986 1.13741 3.42310 1.000 16.68462 163 VAL A N 1
ATOM 2510 C CA . VAL A 1 167 ? -5.43165 -0.18402 3.70318 1.000 19.31087 163 VAL A CA 1
ATOM 2511 C C . VAL A 1 167 ? -4.36596 -1.21117 3.37806 1.000 17.34742 163 VAL A C 1
ATOM 2512 O O . VAL A 1 167 ? -3.89782 -1.27321 2.24125 1.000 19.10672 163 VAL A O 1
ATOM 2525 N N . LEU A 1 168 ? -3.94491 -1.96927 4.37468 1.000 19.13503 164 LEU A N 1
ATOM 2526 C CA . LEU A 1 168 ? -3.05590 -3.10659 4.20804 1.000 18.15710 164 LEU A CA 1
ATOM 2527 C C . LEU A 1 168 ? -3.86629 -4.32773 4.57825 1.000 15.38442 164 LEU A C 1
ATOM 2528 O O . LEU A 1 168 ? -4.30849 -4.45338 5.72171 1.000 20.40551 164 LEU A O 1
ATOM 2544 N N . ALA A 1 169 ? -4.05307 -5.22259 3.61915 1.000 19.14425 165 ALA A N 1
ATOM 2545 C CA . ALA A 1 169 ? -5.05476 -6.27585 3.73042 1.000 18.62971 165 ALA A CA 1
ATOM 2546 C C . ALA A 1 169 ? -4.51696 -7.60819 3.21322 1.000 20.93066 165 ALA A C 1
ATOM 2547 O O . ALA A 1 169 ? -4.09711 -7.72372 2.05612 1.000 19.92667 165 ALA A O 1
ATOM 2554 N N . ALA A 1 170 ? -4.49730 -8.60795 4.08876 1.000 19.86080 166 ALA A N 1
ATOM 2555 C CA . ALA A 1 170 ? -4.20422 -9.99374 3.72396 1.000 20.47467 166 ALA A CA 1
ATOM 2556 C C . ALA A 1 170 ? -5.51156 -10.78745 3.82036 1.000 21.93772 166 ALA A C 1
ATOM 2557 O O . ALA A 1 170 ? -5.99276 -11.07582 4.91718 1.000 22.28378 166 ALA A O 1
ATOM 2564 N N . SER A 1 171 ? -6.10957 -11.09598 2.67135 1.000 23.24756 167 SER A N 1
ATOM 2565 C CA . SER A 1 171 ? -7.41305 -11.74636 2.57715 1.000 25.18913 167 SER A CA 1
ATOM 2566 C C . SER A 1 171 ? -7.53977 -12.38987 1.20077 1.000 30.82963 167 SER A C 1
ATOM 2567 O O . SER A 1 171 ? -6.77769 -12.09024 0.28892 1.000 24.88297 167 SER A O 1
ATOM 2575 N N . GLU A 1 172 ? -8.53437 -13.24900 1.03873 1.000 25.95924 168 GLU A N 1
ATOM 2576 C CA . GLU A 1 172 ? -8.75349 -13.87944 -0.25922 1.000 27.48696 168 GLU A CA 1
ATOM 2577 C C . GLU A 1 172 ? -9.39865 -12.91270 -1.25019 1.000 27.65930 168 GLU A C 1
ATOM 2578 O O . GLU A 1 172 ? -9.19085 -13.04345 -2.46436 1.000 30.91096 168 GLU A O 1
ATOM 2599 N N . ARG A 1 173 ? -10.14573 -11.92105 -0.75594 1.000 29.04288 169 ARG A N 1
ATOM 2600 C CA . ARG A 1 173 ? -10.89877 -11.01436 -1.61215 1.000 24.00190 169 ARG A CA 1
ATOM 2601 C C . ARG A 1 173 ? -10.90290 -9.63561 -0.96729 1.000 26.64049 169 ARG A C 1
ATOM 2602 O O . ARG A 1 173 ? -10.94469 -9.50982 0.26042 1.000 25.82630 169 ARG A O 1
ATOM 2623 N N . ILE A 1 174 ? -10.83890 -8.60315 -1.79906 1.000 25.24974 170 ILE A N 1
ATOM 2624 C CA . ILE A 1 174 ? -10.92820 -7.22431 -1.32736 1.000 26.44651 170 ILE A CA 1
ATOM 2625 C C . ILE A 1 174 ? -11.71531 -6.42640 -2.36184 1.000 27.12316 170 ILE A C 1
ATOM 2626 O O . ILE A 1 174 ? -11.50506 -6.57627 -3.56858 1.000 27.60784 170 ILE A O 1
ATOM 2642 N N . THR A 1 175 ? -12.65530 -5.61594 -1.89070 1.000 25.93104 171 THR A N 1
ATOM 2643 C CA . THR A 1 175 ? -13.50446 -4.79406 -2.74053 1.000 22.26119 171 THR A CA 1
ATOM 2644 C C . THR A 1 175 ? -13.36472 -3.35598 -2.29152 1.000 25.20695 171 THR A C 1
ATOM 2645 O O . THR A 1 175 ? -13.51309 -3.06616 -1.10508 1.000 27.38519 171 THR A O 1
ATOM 2656 N N . LEU A 1 176 ? -13.07046 -2.47192 -3.23470 1.000 25.92591 172 LEU A N 1
ATOM 2657 C CA . LEU A 1 176 ? -12.90698 -1.04981 -2.98131 1.000 23.50863 172 LEU A CA 1
ATOM 2658 C C . LEU A 1 176 ? -14.09091 -0.32882 -3.60354 1.000 28.41987 172 LEU A C 1
ATOM 2659 O O . LEU A 1 176 ? -14.35705 -0.48629 -4.80212 1.000 30.06118 172 LEU A O 1
ATOM 2675 N N . GLN A 1 177 ? -14.80050 0.44976 -2.79975 1.000 26.18439 173 GLN A N 1
ATOM 2676 C CA . GLN A 1 177 ? -15.81779 1.34724 -3.31960 1.000 29.94292 173 GLN A CA 1
ATOM 2677 C C . GLN A 1 177 ? -15.26525 2.76009 -3.29275 1.000 30.66585 173 GLN A C 1
ATOM 2678 O O . GLN A 1 177 ? -14.95113 3.28483 -2.22123 1.000 32.92212 173 GLN A O 1
ATOM 2692 N N . LEU A 1 178 ? -15.14129 3.36219 -4.47230 1.000 35.86059 174 LEU A N 1
ATOM 2693 C CA . LEU A 1 178 ? -14.60530 4.70662 -4.60943 1.000 38.58078 174 LEU A CA 1
ATOM 2694 C C . LEU A 1 178 ? -15.74332 5.69518 -4.77869 1.000 39.39743 174 LEU A C 1
ATOM 2695 O O . LEU A 1 178 ? -16.75313 5.39323 -5.41708 1.000 46.79354 174 LEU A O 1
ATOM 2711 N N . ASP A 1 179 ? -15.58552 6.87070 -4.18760 1.000 44.73067 175 ASP A N 1
ATOM 2712 C CA . ASP A 1 179 ? -16.58203 7.93051 -4.28806 1.000 43.97561 175 ASP A CA 1
ATOM 2713 C C . ASP A 1 179 ? -15.85335 9.23097 -4.59001 1.000 43.71461 175 ASP A C 1
ATOM 2714 O O . ASP A 1 179 ? -15.13802 9.75143 -3.73170 1.000 39.34370 175 ASP A O 1
ATOM 2723 N N . ASN A 1 180 ? -16.04253 9.76059 -5.80020 1.000 48.85256 176 ASN A N 1
ATOM 2724 C CA . ASN A 1 180 ? -15.45737 11.04073 -6.19741 1.000 50.03126 176 ASN A CA 1
ATOM 2725 C C . ASN A 1 180 ? -13.93877 11.00836 -6.06041 1.000 44.52672 176 ASN A C 1
ATOM 2726 O O . ASN A 1 180 ? -13.31679 11.95766 -5.57547 1.000 45.86602 176 ASN A O 1
ATOM 2737 N N . GLY A 1 181 ? -13.33683 9.89801 -6.48428 1.000 38.27944 177 GLY A N 1
ATOM 2738 C CA . GLY A 1 181 ? -11.90330 9.74217 -6.40796 1.000 34.80550 177 GLY A CA 1
ATOM 2739 C C . GLY A 1 181 ? -11.38309 9.30997 -5.05921 1.000 38.06400 177 GLY A C 1
ATOM 2740 O O . GLY A 1 181 ? -10.18647 9.01465 -4.94010 1.000 31.38346 177 GLY A O 1
ATOM 2744 N N . GLY A 1 182 ? -12.21655 9.30243 -4.03142 1.000 40.59477 178 GLY A N 1
ATOM 2745 C CA . GLY A 1 182 ? -11.79550 8.87379 -2.72088 1.000 32.65389 178 GLY A CA 1
ATOM 2746 C C . GLY A 1 182 ? -12.25631 7.46647 -2.40629 1.000 26.41896 178 GLY A C 1
ATOM 2747 O O . GLY A 1 182 ? -13.23285 6.97245 -2.94308 1.000 33.87103 178 GLY A O 1
ATOM 2751 N N . LEU A 1 183 ? -11.55600 6.82868 -1.48261 1.000 24.97798 179 LEU A N 1
ATOM 2752 C CA . LEU A 1 183 ? -11.91094 5.48405 -1.05025 1.000 26.68417 179 LEU A CA 1
ATOM 2753 C C . LEU A 1 183 ? -13.01445 5.60307 -0.00709 1.000 32.83115 179 LEU A C 1
ATOM 2754 O O . LEU A 1 183 ? -12.76730 6.02724 1.13014 1.000 30.02347 179 LEU A O 1
ATOM 2770 N N . MET A 1 184 ? -14.23564 5.22909 -0.39584 1.000 26.29897 180 MET A N 1
ATOM 2771 C CA . MET A 1 184 ? -15.38204 5.38209 0.49359 1.000 34.27001 180 MET A CA 1
ATOM 2772 C C . MET A 1 184 ? -15.44085 4.26293 1.53227 1.000 33.06670 180 MET A C 1
ATOM 2773 O O . MET A 1 184 ? -15.75608 4.51620 2.70377 1.000 31.59478 180 MET A O 1
ATOM 2787 N N . SER A 1 185 ? -15.16835 3.02522 1.12140 1.000 26.12332 181 SER A N 1
ATOM 2788 C CA . SER A 1 185 ? -15.21215 1.89770 2.03858 1.000 30.57461 181 SER A CA 1
ATOM 2789 C C . SER A 1 185 ? -14.48144 0.73131 1.40291 1.000 28.96096 181 SER A C 1
ATOM 2790 O O . SER A 1 185 ? -14.23524 0.70688 0.19289 1.000 26.86219 181 SER A O 1
ATOM 2798 N N . VAL A 1 186 ? -14.12133 -0.22819 2.24429 1.000 28.62239 182 VAL A N 1
ATOM 2799 C CA A VAL A 1 186 ? -13.37937 -1.41251 1.83103 0.628 33.31471 182 VAL A CA 1
ATOM 2800 C CA B VAL A 1 186 ? -13.41602 -1.41855 1.79368 0.372 33.25352 182 VAL A CA 1
ATOM 2801 C C . VAL A 1 186 ? -13.99895 -2.62176 2.51879 1.000 29.57673 182 VAL A C 1
ATOM 2802 O O . VAL A 1 186 ? -14.25556 -2.57884 3.72465 1.000 32.97792 182 VAL A O 1
ATOM 2827 N N . GLN A 1 187 ? -14.22549 -3.69993 1.77174 1.000 29.46474 183 GLN A N 1
ATOM 2828 C CA . GLN A 1 187 ? -14.67266 -4.97031 2.33580 1.000 33.34123 183 GLN A CA 1
ATOM 2829 C C . GLN A 1 187 ? -13.62757 -6.03466 2.03159 1.000 31.71415 183 GLN A C 1
ATOM 2830 O O . GLN A 1 187 ? -13.24732 -6.21562 0.87242 1.000 26.63787 183 GLN A O 1
ATOM 2844 N N . VAL A 1 188 ? -13.14825 -6.71582 3.06994 1.000 26.87851 184 VAL A N 1
ATOM 2845 C CA . VAL A 1 188 ? -12.19930 -7.81709 2.94242 1.000 27.37642 184 VAL A CA 1
ATOM 2846 C C . VAL A 1 188 ? -12.86414 -9.06084 3.48224 1.000 34.19702 184 VAL A C 1
ATOM 2847 O O . VAL A 1 188 ? -13.44458 -9.02781 4.56826 1.000 35.67655 184 VAL A O 1
ATOM 2860 N N . THR A 1 189 ? -12.78595 -10.14623 2.72266 1.000 40.01090 185 THR A N 1
ATOM 2861 C CA . THR A 1 189 ? -13.40549 -11.40831 3.09110 1.000 33.15162 185 THR A CA 1
ATOM 2862 C C . THR A 1 189 ? -12.50534 -12.56244 2.67621 1.000 29.19781 185 THR A C 1
ATOM 2863 O O . THR A 1 189 ? -11.71381 -12.44958 1.73586 1.000 31.77212 185 THR A O 1
ATOM 2874 N N . GLY A 1 190 ? -12.59730 -13.65041 3.43891 1.000 26.85680 186 GLY A N 1
ATOM 2875 C CA . GLY A 1 190 ? -11.94075 -14.88906 3.10634 1.000 32.28403 186 GLY A CA 1
ATOM 2876 C C . GLY A 1 190 ? -10.58499 -15.00996 3.75279 1.000 26.93638 186 GLY A C 1
ATOM 2877 O O . GLY A 1 190 ? -9.74778 -14.11952 3.62838 1.000 26.75124 186 GLY A O 1
ATOM 2881 N N . ASP A 1 191 ? -10.33343 -16.13856 4.39358 1.000 31.21849 187 ASP A N 1
ATOM 2882 C CA . ASP A 1 191 ? -9.06698 -16.35872 5.06972 1.000 28.55710 187 ASP A CA 1
ATOM 2883 C C . ASP A 1 191 ? -8.00513 -16.83779 4.08612 1.000 35.74468 187 ASP A C 1
ATOM 2884 O O . ASP A 1 191 ? -8.30402 -17.46702 3.07000 1.000 29.97292 187 ASP A O 1
ATOM 2893 N N . VAL A 1 192 ? -6.75479 -16.54348 4.41738 1.000 28.27482 188 VAL A N 1
ATOM 2894 C CA . VAL A 1 192 ? -5.59162 -16.92443 3.63284 1.000 28.37504 188 VAL A CA 1
ATOM 2895 C C . VAL A 1 192 ? -4.58506 -17.57358 4.56864 1.000 31.48763 188 VAL A C 1
ATOM 2896 O O . VAL A 1 192 ? -4.31989 -17.04872 5.65364 1.000 35.15744 188 VAL A O 1
ATOM 2909 N N . VAL A 1 193 ? -4.03758 -18.72071 4.16609 1.000 30.33774 189 VAL A N 1
ATOM 2910 C CA . VAL A 1 193 ? -3.02768 -19.37043 4.99185 1.000 39.18088 189 VAL A CA 1
ATOM 2911 C C . VAL A 1 193 ? -1.77803 -18.48974 5.04501 1.000 33.81613 189 VAL A C 1
ATOM 2912 O O . VAL A 1 193 ? -1.40240 -17.83626 4.05997 1.000 27.22948 189 VAL A O 1
ATOM 2925 N N . ASN A 1 194 ? -1.14086 -18.44150 6.21359 1.000 33.72175 190 ASN A N 1
ATOM 2926 C CA . ASN A 1 194 ? 0.01139 -17.56777 6.44703 1.000 40.01855 190 ASN A CA 1
ATOM 2927 C C . ASN A 1 194 ? -0.29646 -16.10500 6.13880 1.000 32.84357 190 ASN A C 1
ATOM 2928 O O . ASN A 1 194 ? 0.58947 -15.34373 5.75783 1.000 31.39755 190 ASN A O 1
ATOM 2939 N N . ALA A 1 195 ? -1.54979 -15.69424 6.30430 1.000 26.50738 191 ALA A N 1
ATOM 2940 C CA . ALA A 1 195 ? -1.90117 -14.28735 6.17281 1.000 22.55574 191 ALA A CA 1
ATOM 2941 C C . ALA A 1 195 ? -1.05462 -13.46743 7.13581 1.000 28.08699 191 ALA A C 1
ATOM 2942 O O . ALA A 1 195 ? -0.95829 -13.79442 8.32275 1.000 24.82329 191 ALA A O 1
ATOM 2949 N N . LEU A 1 196 ? -0.44776 -12.39522 6.63213 1.000 25.39369 192 LEU A N 1
ATOM 2950 C CA . LEU A 1 196 ? 0.35667 -11.53461 7.48665 1.000 26.43665 192 LEU A CA 1
ATOM 2951 C C . LEU A 1 196 ? 0.29966 -10.10539 6.97756 1.000 19.26919 192 LEU A C 1
ATOM 2952 O O . LEU A 1 196 ? 0.54017 -9.86211 5.78981 1.000 22.14686 192 LEU A O 1
ATOM 2968 N N . VAL A 1 197 ? 0.02262 -9.17653 7.89053 1.000 22.79816 193 VAL A N 1
ATOM 2969 C CA . VAL A 1 197 ? 0.17462 -7.74875 7.65209 1.000 18.01275 193 VAL A CA 1
ATOM 2970 C C . VAL A 1 197 ? 1.14340 -7.22267 8.70611 1.000 19.34455 193 VAL A C 1
ATOM 2971 O O . VAL A 1 197 ? 0.89959 -7.38905 9.90760 1.000 22.00908 193 VAL A O 1
ATOM 2984 N N . GLU A 1 198 ? 2.28982 -6.68637 8.27677 1.000 17.28394 194 GLU A N 1
ATOM 2985 C CA . GLU A 1 198 ? 3.27349 -6.23197 9.25565 1.000 25.59691 194 GLU A CA 1
ATOM 2986 C C . GLU A 1 198 ? 3.67436 -4.81538 8.92070 1.000 23.62656 194 GLU A C 1
ATOM 2987 O O . GLU A 1 198 ? 3.77855 -4.46965 7.74414 1.000 23.79623 194 GLU A O 1
ATOM 2999 N N . ASN A 1 199 ? 3.85933 -3.99158 9.94887 1.000 23.05532 195 ASN A N 1
ATOM 3000 C CA . ASN A 1 199 ? 4.27961 -2.60826 9.75412 1.000 19.65908 195 ASN A CA 1
ATOM 3001 C C . ASN A 1 199 ? 5.45023 -2.35257 10.68115 1.000 20.39834 195 ASN A C 1
ATOM 3002 O O . ASN A 1 199 ? 5.22534 -2.07214 11.85739 1.000 20.28989 195 ASN A O 1
ATOM 3013 N N . ARG A 1 200 ? 6.67582 -2.42338 10.15910 1.000 20.02019 196 ARG A N 1
ATOM 3014 C CA . ARG A 1 200 ? 7.84588 -1.97163 10.90297 1.000 25.10738 196 ARG A CA 1
ATOM 3015 C C . ARG A 1 200 ? 8.14339 -0.50160 10.66257 1.000 26.27939 196 ARG A C 1
ATOM 3016 O O . ARG A 1 200 ? 8.88089 0.10769 11.45677 1.000 23.24173 196 ARG A O 1
ATOM 3037 N N . GLY A 1 201 ? 7.62667 0.06059 9.58146 1.000 24.83315 197 GLY A N 1
ATOM 3038 C CA . GLY A 1 201 ? 7.88807 1.44863 9.23947 1.000 20.26888 197 GLY A CA 1
ATOM 3039 C C . GLY A 1 201 ? 6.82648 2.40325 9.74289 1.000 22.53386 197 GLY A C 1
ATOM 3040 O O . GLY A 1 201 ? 6.34756 2.27713 10.86716 1.000 17.86143 197 GLY A O 1
ATOM 3044 N N . LEU A 1 202 ? 6.41952 3.34815 8.90619 1.000 17.78590 198 LEU A N 1
ATOM 3045 C CA . LEU A 1 202 ? 5.48052 4.39717 9.27169 1.000 20.69012 198 LEU A CA 1
ATOM 3046 C C . LEU A 1 202 ? 4.31969 4.36882 8.29139 1.000 19.25314 198 LEU A C 1
ATOM 3047 O O . LEU A 1 202 ? 4.52097 4.42883 7.06715 1.000 19.00851 198 LEU A O 1
ATOM 3063 N N . VAL A 1 203 ? 3.11055 4.28191 8.83251 1.000 19.29788 199 VAL A N 1
ATOM 3064 C CA . VAL A 1 203 ? 1.89249 4.53633 8.07935 1.000 22.58170 199 VAL A CA 1
ATOM 3065 C C . VAL A 1 203 ? 1.26139 5.79444 8.65017 1.000 23.47026 199 VAL A C 1
ATOM 3066 O O . VAL A 1 203 ? 0.97821 5.84916 9.84838 1.000 22.45088 199 VAL A O 1
ATOM 3079 N N . SER A 1 204 ? 1.00356 6.79079 7.80425 1.000 21.90551 200 SER A N 1
ATOM 3080 C CA . SER A 1 204 ? 0.48444 8.07898 8.25607 1.000 24.83883 200 SER A CA 1
ATOM 3081 C C . SER A 1 204 ? -0.67801 8.50072 7.37723 1.000 24.60926 200 SER A C 1
ATOM 3082 O O . SER A 1 204 ? -0.50971 8.71268 6.17781 1.000 23.16894 200 SER A O 1
ATOM 3090 N N . ALA A 1 205 ? -1.85745 8.62135 7.96859 1.000 20.99231 201 ALA A N 1
ATOM 3091 C CA . ALA A 1 205 ? -3.03455 9.14467 7.27794 1.000 16.98539 201 ALA A CA 1
ATOM 3092 C C . ALA A 1 205 ? -3.54093 10.31707 8.11692 1.000 19.33466 201 ALA A C 1
ATOM 3093 O O . ALA A 1 205 ? -4.53869 10.20172 8.83174 1.000 20.50670 201 ALA A O 1
ATOM 3100 N N . ARG A 1 206 ? -2.83916 11.44504 8.03351 1.000 22.84979 202 ARG A N 1
ATOM 3101 C CA . ARG A 1 206 ? -3.21739 12.63266 8.78950 1.000 22.85796 202 ARG A CA 1
ATOM 3102 C C . ARG A 1 206 ? -4.58758 13.11014 8.35210 1.000 24.45835 202 ARG A C 1
ATOM 3103 O O . ARG A 1 206 ? -4.81278 13.36405 7.16631 1.000 24.78138 202 ARG A O 1
ATOM 3124 N N . ASP A 1 207 ? -5.48911 13.27433 9.31659 1.000 23.07826 203 ASP A N 1
ATOM 3125 C CA . ASP A 1 207 ? -6.88954 13.56622 9.03684 1.000 24.48882 203 ASP A CA 1
ATOM 3126 C C . ASP A 1 207 ? -7.53223 12.50734 8.16179 1.000 22.43300 203 ASP A C 1
ATOM 3127 O O . ASP A 1 207 ? -8.55031 12.76919 7.50974 1.000 23.99150 203 ASP A O 1
ATOM 3136 N N . GLY A 1 208 ? -6.98468 11.29874 8.17258 1.000 23.98304 204 GLY A N 1
ATOM 3137 C CA . GLY A 1 208 ? -7.50663 10.20199 7.39050 1.000 22.45908 204 GLY A CA 1
ATOM 3138 C C . GLY A 1 208 ? -7.75744 8.99279 8.27458 1.000 20.54695 204 GLY A C 1
ATOM 3139 O O . GLY A 1 208 ? -7.95333 9.11461 9.49394 1.000 21.30914 204 GLY A O 1
ATOM 3143 N N . GLN A 1 209 ? -7.63364 7.80518 7.65568 1.000 21.33543 205 GLN A N 1
ATOM 3144 C CA A GLN A 1 209 ? -7.89057 6.53006 8.31309 0.392 19.28077 205 GLN A CA 1
ATOM 3145 C CA B GLN A 1 209 ? -7.87460 6.53747 8.32678 0.608 19.43015 205 GLN A CA 1
ATOM 3146 C C . GLN A 1 209 ? -6.87588 5.50008 7.84026 1.000 16.61580 205 GLN A C 1
ATOM 3147 O O . GLN A 1 209 ? -6.49966 5.47295 6.66532 1.000 15.58062 205 GLN A O 1
ATOM 3174 N N . VAL A 1 210 ? -6.44679 4.64828 8.75908 1.000 14.93671 206 VAL A N 1
ATOM 3175 C CA . VAL A 1 210 ? -5.59866 3.50639 8.44759 1.000 18.69070 206 VAL A CA 1
ATOM 3176 C C . VAL A 1 210 ? -6.33917 2.23201 8.85217 1.000 16.37140 206 VAL A C 1
ATOM 3177 O O . VAL A 1 210 ? -6.84192 2.13200 9.97379 1.000 17.71398 206 VAL A O 1
ATOM 3190 N N . TYR A 1 211 ? -6.42835 1.27191 7.93588 1.000 15.89807 207 TYR A N 1
ATOM 3191 C CA . TYR A 1 211 ? -7.09862 -0.00028 8.18505 1.000 20.91220 207 TYR A CA 1
ATOM 3192 C C . TYR A 1 211 ? -6.13279 -1.11793 7.82841 1.000 18.25948 207 TYR A C 1
ATOM 3193 O O . TYR A 1 211 ? -5.66442 -1.21244 6.68823 1.000 18.82470 207 TYR A O 1
ATOM 3211 N N . LEU A 1 212 ? -5.74124 -1.87428 8.84305 1.000 20.43598 208 LEU A N 1
ATOM 3212 C CA . LEU A 1 212 ? -4.89557 -3.04688 8.68007 1.000 20.64080 208 LEU A CA 1
ATOM 3213 C C . LEU A 1 212 ? -5.68905 -4.29023 9.04052 1.000 17.18667 208 LEU A C 1
ATOM 3214 O O . LEU A 1 212 ? -6.14923 -4.41018 10.17890 1.000 18.61044 208 LEU A O 1
ATOM 3230 N N . THR A 1 213 ? -5.81404 -5.22907 8.10169 1.000 20.51032 209 THR A N 1
ATOM 3231 C CA . THR A 1 213 ? -6.63925 -6.40433 8.33656 1.000 21.64660 209 THR A CA 1
ATOM 3232 C C . THR A 1 213 ? -5.94602 -7.61933 7.75149 1.000 18.17102 209 THR A C 1
ATOM 3233 O O . THR A 1 213 ? -5.42351 -7.56343 6.63766 1.000 23.00316 209 THR A O 1
ATOM 3244 N N . ALA A 1 214 ? -5.83806 -8.66925 8.55268 1.000 18.65666 210 ALA A N 1
ATOM 3245 C CA . ALA A 1 214 ? -5.27398 -9.93851 8.12161 1.000 21.93577 210 ALA A CA 1
ATOM 3246 C C . ALA A 1 214 ? -6.23076 -11.03851 8.56090 1.000 21.47778 210 ALA A C 1
ATOM 3247 O O . ALA A 1 214 ? -6.62537 -11.09429 9.73264 1.000 25.98151 210 ALA A O 1
ATOM 3254 N N . LEU A 1 215 ? -6.59306 -11.91557 7.62755 1.000 20.88181 211 LEU A N 1
ATOM 3255 C CA . LEU A 1 215 ? -7.49304 -13.03634 7.89308 1.000 26.79135 211 LEU A CA 1
ATOM 3256 C C . LEU A 1 215 ? -6.75512 -14.33770 7.57420 1.000 24.89544 211 LEU A C 1
ATOM 3257 O O . LEU A 1 215 ? -6.67248 -14.75597 6.41086 1.000 26.43343 211 LEU A O 1
ATOM 3273 N N . GLY A 1 216 ? -6.19794 -14.96386 8.61556 1.000 24.79046 212 GLY A N 1
ATOM 3274 C CA . GLY A 1 216 ? -5.53686 -16.24134 8.48137 1.000 33.43302 212 GLY A CA 1
ATOM 3275 C C . GLY A 1 216 ? -6.43061 -17.39431 8.88934 1.000 34.36981 212 GLY A C 1
ATOM 3276 O O . GLY A 1 216 ? -7.51381 -17.21356 9.41394 1.000 36.58042 212 GLY A O 1
ATOM 3280 N N . ARG A 1 217 ? -5.96331 -18.60033 8.60924 1.000 39.34765 213 ARG A N 1
ATOM 3281 C CA A ARG A 1 217 ? -6.65544 -19.82356 8.98680 0.693 44.16850 213 ARG A CA 1
ATOM 3282 C CA B ARG A 1 217 ? -6.66118 -19.81366 9.01216 0.307 44.22754 213 ARG A CA 1
ATOM 3283 C C . ARG A 1 217 ? -5.66855 -20.78199 9.63244 1.000 46.45037 213 ARG A C 1
ATOM 3284 O O . ARG A 1 217 ? -4.54836 -20.94245 9.14287 1.000 53.28804 213 ARG A O 1
ATOM 3325 N N . GLY A 1 218 ? -6.08330 -21.41023 10.72698 1.000 54.78888 214 GLY A N 1
ATOM 3326 C CA . GLY A 1 218 ? -5.25866 -22.41291 11.38348 1.000 64.07473 214 GLY A CA 1
ATOM 3327 C C . GLY A 1 218 ? -3.88117 -21.93906 11.78463 1.000 65.30087 214 GLY A C 1
ATOM 3328 O O . GLY A 1 218 ? -2.90755 -22.69746 11.67481 1.000 61.20770 214 GLY A O 1
ATOM 3332 N N . MET A 1 219 ? -3.77807 -20.69300 12.24968 1.000 57.08227 215 MET A N 1
ATOM 3333 C CA A MET A 1 219 ? -2.50132 -20.14049 12.69165 0.635 56.60089 215 MET A CA 1
ATOM 3334 C CA B MET A 1 219 ? -2.47946 -20.18139 12.66104 0.365 56.58600 215 MET A CA 1
ATOM 3335 C C . MET A 1 219 ? -2.04582 -20.74921 14.00784 1.000 61.24581 215 MET A C 1
ATOM 3336 O O . MET A 1 219 ? -0.83812 -20.85597 14.25581 1.000 62.50505 215 MET A O 1
ATOM 3363 N N . LEU A 1 220 ? -3.00219 -21.14404 14.86639 1.000 59.32128 216 LEU A N 1
ATOM 3364 C CA . LEU A 1 220 ? -2.75501 -21.41554 16.28618 1.000 53.07164 216 LEU A CA 1
ATOM 3365 C C . LEU A 1 220 ? -2.36387 -20.10568 16.97066 1.000 53.63417 216 LEU A C 1
ATOM 3366 O O . LEU A 1 220 ? -3.23347 -19.27732 17.27797 1.000 44.69051 216 LEU A O 1
ATOM 3382 N N . MET A 1 221 ? -1.06739 -19.87977 17.17935 1.000 52.29152 217 MET A N 1
ATOM 3383 C CA A MET A 1 221 ? -0.60809 -18.61351 17.73688 0.528 43.86418 217 MET A CA 1
ATOM 3384 C CA B MET A 1 221 ? -0.56601 -18.64171 17.76311 0.472 43.87623 217 MET A CA 1
ATOM 3385 C C . MET A 1 221 ? 0.41041 -17.92090 16.83947 1.000 38.54156 217 MET A C 1
ATOM 3386 O O . MET A 1 221 ? 1.16465 -17.06043 17.30590 1.000 35.97559 217 MET A O 1
ATOM 3413 N N . ASN A 1 222 ? 0.43733 -18.26533 15.55375 1.000 40.30352 218 ASN A N 1
ATOM 3414 C CA . ASN A 1 222 ? 1.23462 -17.50377 14.60306 1.000 34.50110 218 ASN A CA 1
ATOM 3415 C C . ASN A 1 222 ? 0.67485 -16.09377 14.49520 1.000 30.72320 218 ASN A C 1
ATOM 3416 O O . ASN A 1 222 ? -0.53983 -15.89273 14.52620 1.000 30.60464 218 ASN A O 1
ATOM 3427 N N . THR A 1 223 ? 1.56405 -15.11750 14.34165 1.000 27.05692 219 THR A N 1
ATOM 3428 C CA . THR A 1 223 ? 1.14186 -13.73173 14.20255 1.000 29.47022 219 THR A CA 1
ATOM 3429 C C . THR A 1 223 ? 0.51036 -13.50786 12.84860 1.000 29.43409 219 THR A C 1
ATOM 3430 O O . THR A 1 223 ? 1.05679 -13.93635 11.82863 1.000 29.57730 219 THR A O 1
ATOM 3441 N N . VAL A 1 224 ? -0.66240 -12.86869 12.84779 1.000 22.46450 220 VAL A N 1
ATOM 3442 C CA . VAL A 1 224 ? -1.29817 -12.45357 11.59757 1.000 27.37587 220 VAL A CA 1
ATOM 3443 C C . VAL A 1 224 ? -1.16061 -10.94437 11.36511 1.000 23.64610 220 VAL A C 1
ATOM 3444 O O . VAL A 1 224 ? -1.23136 -10.48363 10.21538 1.000 21.11484 220 VAL A O 1
ATOM 3457 N N . LEU A 1 225 ? -0.91981 -10.17516 12.40337 1.000 21.73278 221 LEU A N 1
ATOM 3458 C CA . LEU A 1 225 ? -0.89665 -8.72524 12.30727 1.000 20.41778 221 LEU A CA 1
ATOM 3459 C C . LEU A 1 225 ? 0.13973 -8.24836 13.30433 1.000 22.56610 221 LEU A C 1
ATOM 3460 O O . LEU A 1 225 ? 0.02615 -8.57567 14.49278 1.000 19.88955 221 LEU A O 1
ATOM 3476 N N . ASN A 1 226 ? 1.19585 -7.60095 12.81051 1.000 23.26677 222 ASN A N 1
ATOM 3477 C CA . ASN A 1 226 ? 2.33978 -7.20616 13.63069 1.000 24.07445 222 ASN A CA 1
ATOM 3478 C C . ASN A 1 226 ? 2.67607 -5.74912 13.36169 1.000 17.81551 222 ASN A C 1
ATOM 3479 O O . ASN A 1 226 ? 3.03565 -5.40376 12.24077 1.000 20.47584 222 ASN A O 1
ATOM 3490 N N . VAL A 1 227 ? 2.54195 -4.88942 14.35723 1.000 20.18982 223 VAL A N 1
ATOM 3491 C CA . VAL A 1 227 ? 2.88981 -3.48171 14.20576 1.000 21.63657 223 VAL A CA 1
ATOM 3492 C C . VAL A 1 227 ? 4.01338 -3.17907 15.18669 1.000 21.05775 223 VAL A C 1
ATOM 3493 O O . VAL A 1 227 ? 3.76861 -3.06389 16.39627 1.000 21.44610 223 VAL A O 1
ATOM 3506 N N . SER A 1 228 ? 5.25528 -3.08210 14.67289 1.000 22.26982 224 SER A N 1
ATOM 3507 C CA . SER A 1 228 ? 6.40918 -2.66530 15.47887 1.000 20.75783 224 SER A CA 1
ATOM 3508 C C . SER A 1 228 ? 6.83694 -1.22431 15.21351 1.000 24.90137 224 SER A C 1
ATOM 3509 O O . SER A 1 228 ? 7.59598 -0.64646 16.01531 1.000 25.77770 224 SER A O 1
ATOM 3517 N N . GLY A 1 229 ? 6.30362 -0.62345 14.15530 1.000 19.76939 225 GLY A N 1
ATOM 3518 C CA . GLY A 1 229 ? 6.57228 0.75764 13.84545 1.000 21.46211 225 GLY A CA 1
ATOM 3519 C C . GLY A 1 229 ? 5.52182 1.72333 14.36835 1.000 19.23152 225 GLY A C 1
ATOM 3520 O O . GLY A 1 229 ? 5.08336 1.64974 15.52099 1.000 20.40798 225 GLY A O 1
ATOM 3524 N N . VAL A 1 230 ? 5.11331 2.65889 13.51619 1.000 17.78617 226 VAL A N 1
ATOM 3525 C CA . VAL A 1 230 ? 4.17180 3.71170 13.89095 1.000 19.44945 226 VAL A CA 1
ATOM 3526 C C . VAL A 1 230 ? 3.00516 3.71922 12.90872 1.000 22.56888 226 VAL A C 1
ATOM 3527 O O . VAL A 1 230 ? 3.21562 3.74849 11.69140 1.000 19.52037 226 VAL A O 1
ATOM 3540 N N . VAL A 1 231 ? 1.78205 3.64160 13.42963 1.000 18.16728 227 VAL A N 1
ATOM 3541 C CA . VAL A 1 231 ? 0.58415 3.91590 12.64428 1.000 20.72891 227 VAL A CA 1
ATOM 3542 C C . VAL A 1 231 ? -0.01946 5.18835 13.20720 1.000 17.79087 227 VAL A C 1
ATOM 3543 O O . VAL A 1 231 ? -0.32204 5.24016 14.40389 1.000 20.07098 227 VAL A O 1
ATOM 3556 N N . GLU A 1 232 ? -0.19428 6.21267 12.36190 1.000 21.57970 228 GLU A N 1
ATOM 3557 C CA . GLU A 1 232 ? -0.64062 7.52672 12.81435 1.000 22.88470 228 GLU A CA 1
ATOM 3558 C C . GLU A 1 232 ? -1.78367 8.02429 11.94341 1.000 17.54594 228 GLU A C 1
ATOM 3559 O O . GLU A 1 232 ? -1.67456 8.06703 10.72037 1.000 20.16572 228 GLU A O 1
ATOM 3571 N N . ALA A 1 233 ? -2.88691 8.36365 12.57958 1.000 19.08576 229 ALA A N 1
ATOM 3572 C CA . ALA A 1 233 ? -4.02270 8.96463 11.92853 1.000 22.82195 229 ALA A CA 1
ATOM 3573 C C . ALA A 1 233 ? -4.54016 10.06585 12.84416 1.000 20.56054 229 ALA A C 1
ATOM 3574 O O . ALA A 1 233 ? -5.69897 10.08888 13.21195 1.000 20.30578 229 ALA A O 1
ATOM 3581 N N . SER A 1 234 ? -3.67454 11.00625 13.20130 1.000 21.65455 230 SER A N 1
ATOM 3582 C CA . SER A 1 234 ? -4.08644 12.14806 14.00621 1.000 22.02025 230 SER A CA 1
ATOM 3583 C C . SER A 1 234 ? -5.03652 13.02882 13.21291 1.000 25.63279 230 SER A C 1
ATOM 3584 O O . SER A 1 234 ? -4.98481 13.07161 11.97977 1.000 26.69377 230 SER A O 1
ATOM 3592 N N . GLY A 1 235 ? -5.91750 13.73759 13.94014 1.000 25.65805 231 GLY A N 1
ATOM 3593 C CA . GLY A 1 235 ? -6.88214 14.61924 13.32475 1.000 31.49930 231 GLY A CA 1
ATOM 3594 C C . GLY A 1 235 ? -8.28181 14.36619 13.84095 1.000 24.47100 231 GLY A C 1
ATOM 3595 O O . GLY A 1 235 ? -8.48175 13.82094 14.92808 1.000 27.03475 231 GLY A O 1
ATOM 3599 N N . MET A 1 236 ? -9.27020 14.75115 13.04605 1.000 32.85977 232 MET A N 1
ATOM 3600 C CA A MET A 1 236 ? -10.66303 14.66409 13.47086 0.445 36.15195 232 MET A CA 1
ATOM 3601 C CA B MET A 1 236 ? -10.65747 14.67043 13.48621 0.555 36.15790 232 MET A CA 1
ATOM 3602 C C . MET A 1 236 ? -11.04812 13.24267 13.85804 1.000 29.62128 232 MET A C 1
ATOM 3603 O O . MET A 1 236 ? -10.81757 12.30044 13.09997 1.000 28.11427 232 MET A O 1
ATOM 3630 N N . HIS A 1 237 ? -11.69019 13.10767 15.01849 1.000 32.17573 233 HIS A N 1
ATOM 3631 C CA . HIS A 1 237 ? -12.29517 11.85025 15.44501 1.000 32.83276 233 HIS A CA 1
ATOM 3632 C C . HIS A 1 237 ? -13.28896 11.34350 14.40871 1.000 38.02097 233 HIS A C 1
ATOM 3633 O O . HIS A 1 237 ? -14.14759 12.09352 13.94003 1.000 35.06326 233 HIS A O 1
ATOM 3647 N N . ARG A 1 238 ? -13.19238 10.06073 14.06883 1.000 30.77415 234 ARG A N 1
ATOM 3648 C CA A ARG A 1 238 ? -14.13264 9.42556 13.15602 0.521 36.20242 234 ARG A CA 1
ATOM 3649 C CA B ARG A 1 238 ? -14.13611 9.42888 13.15757 0.479 36.19428 234 ARG A CA 1
ATOM 3650 C C . ARG A 1 238 ? -14.86817 8.29397 13.86051 1.000 36.00056 234 ARG A C 1
ATOM 3651 O O . ARG A 1 238 ? -14.23846 7.45251 14.51364 1.000 31.73365 234 ARG A O 1
ATOM 3692 N N . GLN A 1 239 ? -16.20244 8.26200 13.69252 1.000 35.13801 235 GLN A N 1
ATOM 3693 C CA A GLN A 1 239 ? -17.01556 7.23365 14.33685 0.539 37.28859 235 GLN A CA 1
ATOM 3694 C CA B GLN A 1 239 ? -17.01186 7.23266 14.34150 0.461 37.31570 235 GLN A CA 1
ATOM 3695 C C . GLN A 1 239 ? -16.59191 5.83592 13.90510 1.000 38.79286 235 GLN A C 1
ATOM 3696 O O . GLN A 1 239 ? -16.61599 4.89437 14.70811 1.000 37.96662 235 GLN A O 1
ATOM 3723 N N . ASP A 1 240 ? -16.23271 5.67118 12.63012 1.000 38.51616 236 ASP A N 1
ATOM 3724 C CA . ASP A 1 240 ? -15.84215 4.36344 12.11690 1.000 34.61487 236 ASP A CA 1
ATOM 3725 C C . ASP A 1 240 ? -14.37840 4.03554 12.40887 1.000 37.72207 236 ASP A C 1
ATOM 3726 O O . ASP A 1 240 ? -13.86912 3.02930 11.90662 1.000 36.64786 236 ASP A O 1
ATOM 3735 N N . GLY A 1 241 ? -13.69560 4.86774 13.18600 1.000 31.06480 237 GLY A N 1
ATOM 3736 C CA . GLY A 1 241 ? -12.33565 4.58705 13.58936 1.000 31.56594 237 GLY A CA 1
ATOM 3737 C C . GLY A 1 241 ? -11.26823 5.27902 12.76143 1.000 28.40266 237 GLY A C 1
ATOM 3738 O O . GLY A 1 241 ? -11.26445 5.20168 11.53133 1.000 23.36545 237 GLY A O 1
ATOM 3742 N N . ASN A 1 242 ? -10.35197 5.97315 13.42904 1.000 22.21651 238 ASN A N 1
ATOM 3743 C CA . ASN A 1 242 ? -9.19504 6.53832 12.74606 1.000 19.12562 238 ASN A CA 1
ATOM 3744 C C . ASN A 1 242 ? -8.13891 5.47989 12.44193 1.000 20.13695 238 ASN A C 1
ATOM 3745 O O . ASN A 1 242 ? -7.52492 5.48716 11.37119 1.000 16.30765 238 ASN A O 1
ATOM 3756 N N . ILE A 1 243 ? -7.91704 4.56400 13.36108 1.000 19.70624 239 ILE A N 1
ATOM 3757 C CA . ILE A 1 243 ? -7.04271 3.42712 13.14015 1.000 19.19038 239 ILE A CA 1
ATOM 3758 C C . ILE A 1 243 ? -7.83595 2.19349 13.48918 1.000 21.00991 239 ILE A C 1
ATOM 3759 O O . ILE A 1 243 ? -8.35924 2.10184 14.60406 1.000 19.32732 239 ILE A O 1
ATOM 3775 N N . VAL A 1 244 ? -7.91618 1.24605 12.55854 1.000 18.75784 240 VAL A N 1
ATOM 3776 C CA . VAL A 1 244 ? -8.64046 0.00786 12.80032 1.000 21.55391 240 VAL A CA 1
ATOM 3777 C C . VAL A 1 244 ? -7.72662 -1.15786 12.45306 1.000 17.61956 240 VAL A C 1
ATOM 3778 O O . VAL A 1 244 ? -7.31551 -1.28532 11.29854 1.000 18.55986 240 VAL A O 1
ATOM 3791 N N . LEU A 1 245 ? -7.43727 -2.01257 13.44179 1.000 20.72478 241 LEU A N 1
ATOM 3792 C CA . LEU A 1 245 ? -6.71581 -3.26474 13.27360 1.000 17.84224 241 LEU A CA 1
ATOM 3793 C C . LEU A 1 245 ? -7.71349 -4.40495 13.38704 1.000 19.22056 241 LEU A C 1
ATOM 3794 O O . LEU A 1 245 ? -8.58589 -4.40516 14.27558 1.000 21.02937 241 LEU A O 1
ATOM 3810 N N . ASP A 1 246 ? -7.60215 -5.36539 12.47627 1.000 16.33108 242 ASP A N 1
ATOM 3811 C CA . ASP A 1 246 ? -8.47010 -6.53354 12.55362 1.000 22.44103 242 ASP A CA 1
ATOM 3812 C C . ASP A 1 246 ? -7.70692 -7.78365 12.16788 1.000 21.53399 242 ASP A C 1
ATOM 3813 O O . ASP A 1 246 ? -7.50347 -8.02310 10.97646 1.000 21.10246 242 ASP A O 1
ATOM 3822 N N . GLY A 1 247 ? -7.37351 -8.60831 13.16216 1.000 24.53294 243 GLY A N 1
ATOM 3823 C CA . GLY A 1 247 ? -6.72250 -9.88937 12.98115 1.000 28.13755 243 GLY A CA 1
ATOM 3824 C C . GLY A 1 247 ? -7.61303 -11.06975 12.65547 1.000 25.31706 243 GLY A C 1
ATOM 3825 O O . GLY A 1 247 ? -7.13651 -12.20939 12.67394 1.000 25.57787 243 GLY A O 1
ATOM 3829 N N . GLY A 1 248 ? -8.89086 -10.84424 12.39747 1.000 26.87777 244 GLY A N 1
ATOM 3830 C CA . GLY A 1 248 ? -9.76735 -11.93573 12.06449 1.000 25.61921 244 GLY A CA 1
ATOM 3831 C C . GLY A 1 248 ? -10.07078 -12.80316 13.28459 1.000 37.99249 244 GLY A C 1
ATOM 3832 O O . GLY A 1 248 ? -9.91336 -12.38938 14.45145 1.000 30.26092 244 GLY A O 1
ATOM 3836 N N . ASP A 1 249 ? -10.46461 -14.05278 12.99941 1.000 40.11348 245 ASP A N 1
ATOM 3837 C CA . ASP A 1 249 ? -10.88215 -15.00010 14.02824 1.000 37.48965 245 ASP A CA 1
ATOM 3838 C C . ASP A 1 249 ? -9.82463 -16.06648 14.30155 1.000 35.55160 245 ASP A C 1
ATOM 3839 O O . ASP A 1 249 ? -10.15492 -17.15178 14.79929 1.000 39.52414 245 ASP A O 1
ATOM 3848 N N . SER A 1 250 ? -8.56221 -15.77920 13.99504 1.000 32.41960 246 SER A N 1
ATOM 3849 C CA . SER A 1 250 ? -7.50870 -16.76293 14.18603 1.000 36.58628 246 SER A CA 1
ATOM 3850 C C . SER A 1 250 ? -6.17848 -16.04287 14.26323 1.000 30.44699 246 SER A C 1
ATOM 3851 O O . SER A 1 250 ? -5.99117 -15.00752 13.62448 1.000 33.28741 246 SER A O 1
ATOM 3859 N N . GLY A 1 251 ? -5.27710 -16.58327 15.07838 1.000 30.85927 247 GLY A N 1
ATOM 3860 C CA . GLY A 1 251 ? -3.93821 -16.04257 15.18527 1.000 31.29688 247 GLY A CA 1
ATOM 3861 C C . GLY A 1 251 ? -3.82122 -14.88752 16.16062 1.000 34.85684 247 GLY A C 1
ATOM 3862 O O . GLY A 1 251 ? -4.75523 -14.55199 16.89301 1.000 32.45976 247 GLY A O 1
ATOM 3866 N N . VAL A 1 252 ? -2.63624 -14.26807 16.16495 1.000 24.18023 248 VAL A N 1
ATOM 3867 C CA . VAL A 1 252 ? -2.27220 -13.24643 17.14026 1.000 27.04558 248 VAL A CA 1
ATOM 3868 C C . VAL A 1 252 ? -2.11214 -11.90331 16.44076 1.000 27.76836 248 VAL A C 1
ATOM 3869 O O . VAL A 1 252 ? -1.48778 -11.80104 15.37671 1.000 24.77212 248 VAL A O 1
ATOM 3882 N N . VAL A 1 253 ? -2.63653 -10.86708 17.08454 1.000 28.13439 249 VAL A N 1
ATOM 3883 C CA . VAL A 1 253 ? -2.38296 -9.47604 16.73545 1.000 27.08210 249 VAL A CA 1
ATOM 3884 C C . VAL A 1 253 ? -1.37468 -8.92541 17.73396 1.000 23.13414 249 VAL A C 1
ATOM 3885 O O . VAL A 1 253 ? -1.65250 -8.87000 18.93518 1.000 25.28124 249 VAL A O 1
ATOM 3898 N N . HIS A 1 254 ? -0.19969 -8.53999 17.24998 1.000 22.06922 250 HIS A N 1
ATOM 3899 C CA . HIS A 1 254 ? 0.93623 -8.18356 18.09362 1.000 27.23914 250 HIS A CA 1
ATOM 3900 C C . HIS A 1 254 ? 1.28187 -6.72588 17.86332 1.000 25.09599 250 HIS A C 1
ATOM 3901 O O . HIS A 1 254 ? 1.56244 -6.32341 16.73089 1.000 22.00553 250 HIS A O 1
ATOM 3915 N N . LEU A 1 255 ? 1.23051 -5.92944 18.92053 1.000 23.13937 251 LEU A N 1
ATOM 3916 C CA . LEU A 1 255 ? 1.61403 -4.52466 18.84680 1.000 26.62526 251 LEU A CA 1
ATOM 3917 C C . LEU A 1 255 ? 2.78223 -4.26198 19.78007 1.000 22.81257 251 LEU A C 1
ATOM 3918 O O . LEU A 1 255 ? 2.66146 -4.45557 20.99264 1.000 26.60893 251 LEU A O 1
ATOM 3934 N N . SER A 1 256 ? 3.92836 -3.87477 19.21184 1.000 22.29722 252 SER A N 1
ATOM 3935 C CA . SER A 1 256 ? 5.05239 -3.40260 20.01195 1.000 23.74704 252 SER A CA 1
ATOM 3936 C C . SER A 1 256 ? 5.40581 -1.95915 19.69840 1.000 23.29320 252 SER A C 1
ATOM 3937 O O . SER A 1 256 ? 6.22997 -1.37048 20.40249 1.000 26.16648 252 SER A O 1
ATOM 3945 N N . GLY A 1 257 ? 4.80698 -1.37937 18.67215 1.000 23.62947 253 GLY A N 1
ATOM 3946 C CA . GLY A 1 257 ? 5.02479 -0.01028 18.25172 1.000 24.30570 253 GLY A CA 1
ATOM 3947 C C . GLY A 1 257 ? 3.95376 0.92606 18.77312 1.000 22.67283 253 GLY A C 1
ATOM 3948 O O . GLY A 1 257 ? 3.46992 0.79258 19.90199 1.000 19.87025 253 GLY A O 1
ATOM 3952 N N . THR A 1 258 ? 3.52246 1.84265 17.91969 1.000 21.68357 254 THR A N 1
ATOM 3953 C CA . THR A 1 258 ? 2.66870 2.94226 18.33629 1.000 25.96375 254 THR A CA 1
ATOM 3954 C C . THR A 1 258 ? 1.49431 3.06165 17.38913 1.000 24.26855 254 THR A C 1
ATOM 3955 O O . THR A 1 258 ? 1.67639 2.98171 16.17273 1.000 22.53498 254 THR A O 1
ATOM 3966 N N . LEU A 1 259 ? 0.29926 3.24226 17.95850 1.000 19.64799 255 LEU A N 1
ATOM 3967 C CA . LEU A 1 259 ? -0.92013 3.62249 17.24872 1.000 21.12445 255 LEU A CA 1
ATOM 3968 C C . LEU A 1 259 ? -1.33080 4.99107 17.77784 1.000 17.96223 255 LEU A C 1
ATOM 3969 O O . LEU A 1 259 ? -1.60393 5.13897 18.97986 1.000 20.98741 255 LEU A O 1
ATOM 3985 N N . GLN A 1 260 ? -1.31797 5.99573 16.89833 1.000 15.08602 256 GLN A N 1
ATOM 3986 C CA . GLN A 1 260 ? -1.42941 7.39908 17.29283 1.000 20.31888 256 GLN A CA 1
ATOM 3987 C C . GLN A 1 260 ? -2.59441 8.04128 16.56328 1.000 22.14788 256 GLN A C 1
ATOM 3988 O O . GLN A 1 260 ? -2.57083 8.15548 15.34018 1.000 22.57628 256 GLN A O 1
ATOM 4002 N N . ALA A 1 261 ? -3.60661 8.44898 17.31107 1.000 25.66157 257 ALA A N 1
ATOM 4003 C CA . ALA A 1 261 ? -4.76907 9.14987 16.78634 1.000 20.10142 257 ALA A CA 1
ATOM 4004 C C . ALA A 1 261 ? -5.06426 10.34304 17.70044 1.000 20.64540 257 ALA A C 1
ATOM 4005 O O . ALA A 1 261 ? -6.13056 10.46340 18.30465 1.000 19.85827 257 ALA A O 1
ATOM 4012 N N . ASP A 1 262 ? -4.06640 11.21812 17.84595 1.000 20.44398 258 ASP A N 1
ATOM 4013 C CA . ASP A 1 262 ? -4.19022 12.40586 18.68887 1.000 22.89779 258 ASP A CA 1
ATOM 4014 C C . ASP A 1 262 ? -4.81987 13.57209 17.91943 1.000 24.79744 258 ASP A C 1
ATOM 4015 O O . ASP A 1 262 ? -4.91881 13.55223 16.69084 1.000 23.50601 258 ASP A O 1
ATOM 4024 N N . ASN A 1 263 ? -5.19335 14.62580 18.65662 1.000 21.26483 259 ASN A N 1
ATOM 4025 C CA . ASN A 1 263 ? -5.81997 15.79858 18.04570 1.000 23.13685 259 ASN A CA 1
ATOM 4026 C C . ASN A 1 263 ? -5.61340 16.96978 19.00372 1.000 29.29368 259 ASN A C 1
ATOM 4027 O O . ASN A 1 263 ? -6.44827 17.22114 19.86734 1.000 29.19001 259 ASN A O 1
ATOM 4038 N N . ALA A 1 264 ? -4.47515 17.64248 18.85956 1.000 28.17061 260 ALA A N 1
ATOM 4039 C CA . ALA A 1 264 ? -4.09736 18.65498 19.83504 1.000 34.52364 260 ALA A CA 1
ATOM 4040 C C . ALA A 1 264 ? -5.13242 19.76306 19.92685 1.000 35.81176 260 ALA A C 1
ATOM 4041 O O . ALA A 1 264 ? -5.26181 20.39591 20.98066 1.000 31.74151 260 ALA A O 1
ATOM 4048 N N . SER A 1 265 ? -5.86328 20.02586 18.83920 1.000 38.05472 261 SER A N 1
ATOM 4049 C CA A SER A 1 265 ? -6.81822 21.12602 18.78972 0.446 39.94538 261 SER A CA 1
ATOM 4050 C CA B SER A 1 265 ? -6.81723 21.12515 18.77855 0.554 39.96401 261 SER A CA 1
ATOM 4051 C C . SER A 1 265 ? -8.26821 20.65029 18.74455 1.000 39.83230 261 SER A C 1
ATOM 4052 O O . SER A 1 265 ? -9.14635 21.40382 18.31291 1.000 41.41017 261 SER A O 1
ATOM 4067 N N . GLY A 1 266 ? -8.53792 19.43044 19.18674 1.000 39.20331 262 GLY A N 1
ATOM 4068 C CA . GLY A 1 266 ? -9.89235 18.91014 19.21739 1.000 26.51058 262 GLY A CA 1
ATOM 4069 C C . GLY A 1 266 ? -9.95872 17.68552 20.09953 1.000 32.48562 262 GLY A C 1
ATOM 4070 O O . GLY A 1 266 ? -9.15629 17.51200 21.01954 1.000 26.86454 262 GLY A O 1
ATOM 4074 N N . GLN A 1 267 ? -10.93367 16.82937 19.82471 1.000 33.80349 263 GLN A N 1
ATOM 4075 C CA A GLN A 1 267 ? -11.10016 15.58067 20.55242 0.595 33.44019 263 GLN A CA 1
ATOM 4076 C CA B GLN A 1 267 ? -11.08440 15.58557 20.56155 0.405 33.41981 263 GLN A CA 1
ATOM 4077 C C . GLN A 1 267 ? -10.25085 14.48796 19.91635 1.000 27.18203 263 GLN A C 1
ATOM 4078 O O . GLN A 1 267 ? -10.08161 14.44536 18.69303 1.000 24.77350 263 GLN A O 1
ATOM 4105 N N . GLY A 1 268 ? -9.71506 13.61090 20.76426 1.000 25.85699 264 GLY A N 1
ATOM 4106 C CA . GLY A 1 268 ? -8.87679 12.53412 20.28836 1.000 23.23315 264 GLY A CA 1
ATOM 4107 C C . GLY A 1 268 ? -9.64548 11.57223 19.41345 1.000 25.50731 264 GLY A C 1
ATOM 4108 O O . GLY A 1 268 ? -10.86795 11.46707 19.48084 1.000 26.48283 264 GLY A O 1
ATOM 4112 N N . GLY A 1 269 ? -8.88710 10.87287 18.57518 1.000 22.83697 265 GLY A N 1
ATOM 4113 C CA . GLY A 1 269 ? -9.42883 9.92851 17.62152 1.000 21.69025 265 GLY A CA 1
ATOM 4114 C C . GLY A 1 269 ? -9.84100 8.60573 18.25101 1.000 21.63823 265 GLY A C 1
ATOM 4115 O O . GLY A 1 269 ? -9.82612 8.41794 19.46564 1.000 20.28671 265 GLY A O 1
ATOM 4119 N N . LYS A 1 270 ? -10.18864 7.66124 17.38633 1.000 22.16952 266 LYS A N 1
ATOM 4120 C CA . LYS A 1 270 ? -10.71986 6.36618 17.79209 1.000 21.23963 266 LYS A CA 1
ATOM 4121 C C . LYS A 1 270 ? -9.81863 5.27909 17.22959 1.000 21.01340 266 LYS A C 1
ATOM 4122 O O . LYS A 1 270 ? -9.61984 5.19439 16.01065 1.000 20.52388 266 LYS A O 1
ATOM 4141 N N . VAL A 1 271 ? -9.33519 4.41541 18.11371 1.000 17.35527 267 VAL A N 1
ATOM 4142 C CA . VAL A 1 271 ? -8.45193 3.31627 17.75990 1.000 17.00468 267 VAL A CA 1
ATOM 4143 C C . VAL A 1 271 ? -9.13368 2.02247 18.15941 1.000 16.62257 267 VAL A C 1
ATOM 4144 O O . VAL A 1 271 ? -9.52079 1.85443 19.32118 1.000 19.17908 267 VAL A O 1
ATOM 4157 N N . VAL A 1 272 ? -9.27482 1.11315 17.19862 1.000 20.86698 268 VAL A N 1
ATOM 4158 C CA . VAL A 1 272 ? -9.95385 -0.15837 17.41144 1.000 21.81839 268 VAL A CA 1
ATOM 4159 C C . VAL A 1 272 ? -8.98152 -1.25344 17.03255 1.000 20.42378 268 VAL A C 1
ATOM 4160 O O . VAL A 1 272 ? -8.49297 -1.26460 15.89701 1.000 22.56402 268 VAL A O 1
ATOM 4173 N N . VAL A 1 273 ? -8.69520 -2.15613 17.98158 1.000 19.36324 269 VAL A N 1
ATOM 4174 C CA . VAL A 1 273 ? -7.79147 -3.28422 17.78652 1.000 24.10147 269 VAL A CA 1
ATOM 4175 C C . VAL A 1 273 ? -8.60993 -4.54410 18.00430 1.000 19.68678 269 VAL A C 1
ATOM 4176 O O . VAL A 1 273 ? -9.08570 -4.79406 19.11652 1.000 20.13429 269 VAL A O 1
ATOM 4189 N N . GLN A 1 274 ? -8.76606 -5.33937 16.95468 1.000 23.60864 270 GLN A N 1
ATOM 4190 C CA . GLN A 1 274 ? -9.57943 -6.54123 16.99529 1.000 25.48579 270 GLN A CA 1
ATOM 4191 C C . GLN A 1 274 ? -8.73682 -7.74189 16.58573 1.000 27.87503 270 GLN A C 1
ATOM 4192 O O . GLN A 1 274 ? -7.77119 -7.62912 15.81180 1.000 25.52197 270 GLN A O 1
ATOM 4206 N N . GLY A 1 275 ? -9.16098 -8.88938 17.08879 1.000 24.80813 271 GLY A N 1
ATOM 4207 C CA . GLY A 1 275 ? -8.57034 -10.16106 16.73135 1.000 27.40405 271 GLY A CA 1
ATOM 4208 C C . GLY A 1 275 ? -8.96574 -11.21104 17.74782 1.000 26.62176 271 GLY A C 1
ATOM 4209 O O . GLY A 1 275 ? -9.67158 -10.93401 18.71752 1.000 29.37116 271 GLY A O 1
ATOM 4213 N N . LYS A 1 276 ? -8.52665 -12.44365 17.49347 1.000 26.89121 272 LYS A N 1
ATOM 4214 C CA A LYS A 1 276 ? -8.81434 -13.51293 18.44613 0.553 30.71138 272 LYS A CA 1
ATOM 4215 C CA B LYS A 1 276 ? -8.82497 -13.50273 18.45208 0.447 30.70628 272 LYS A CA 1
ATOM 4216 C C . LYS A 1 276 ? -7.89929 -13.44911 19.66535 1.000 27.31557 272 LYS A C 1
ATOM 4217 O O . LYS A 1 276 ? -8.35201 -13.63660 20.80380 1.000 27.84594 272 LYS A O 1
ATOM 4254 N N . ASN A 1 277 ? -6.60747 -13.22998 19.44397 1.000 28.64272 273 ASN A N 1
ATOM 4255 C CA . ASN A 1 277 ? -5.61810 -13.08806 20.50631 1.000 26.49342 273 ASN A CA 1
ATOM 4256 C C . ASN A 1 277 ? -4.86448 -11.79516 20.24846 1.000 25.08291 273 ASN A C 1
ATOM 4257 O O . ASN A 1 277 ? -4.30734 -11.62298 19.16266 1.000 28.08416 273 ASN A O 1
ATOM 4268 N N . ILE A 1 278 ? -4.87104 -10.88188 21.22097 1.000 25.76174 274 ILE A N 1
ATOM 4269 C CA . ILE A 1 278 ? -4.24514 -9.56943 21.08913 1.000 23.22287 274 ILE A CA 1
ATOM 4270 C C . ILE A 1 278 ? -3.17594 -9.44018 22.16543 1.000 24.09838 274 ILE A C 1
ATOM 4271 O O . ILE A 1 278 ? -3.45026 -9.67007 23.35195 1.000 23.50212 274 ILE A O 1
ATOM 4287 N N . LEU A 1 279 ? -1.96711 -9.04649 21.74783 1.000 25.18519 275 LEU A N 1
ATOM 4288 C CA A LEU A 1 279 ? -0.83077 -8.86236 22.64644 0.465 25.37261 275 LEU A CA 1
ATOM 4289 C CA B LEU A 1 279 ? -0.83718 -8.86016 22.65044 0.535 25.36628 275 LEU A CA 1
ATOM 4290 C C . LEU A 1 279 ? -0.30698 -7.43872 22.48901 1.000 28.02658 275 LEU A C 1
ATOM 4291 O O . LEU A 1 279 ? 0.22626 -7.07847 21.43220 1.000 22.37339 275 LEU A O 1
ATOM 4322 N N . LEU A 1 280 ? -0.47497 -6.62989 23.52731 1.000 24.70865 276 LEU A N 1
ATOM 4323 C CA . LEU A 1 280 ? 0.09650 -5.28633 23.58824 1.000 21.69064 276 LEU A CA 1
ATOM 4324 C C . LEU A 1 280 ? 1.39826 -5.42155 24.36931 1.000 24.87073 276 LEU A C 1
ATOM 4325 O O . LEU A 1 280 ? 1.38777 -5.59335 25.59127 1.000 25.81275 276 LEU A O 1
ATOM 4341 N N . ASP A 1 281 ? 2.51681 -5.39847 23.64822 1.000 25.98957 277 ASP A N 1
ATOM 4342 C CA . ASP A 1 281 ? 3.81125 -5.74537 24.21040 1.000 27.89340 277 ASP A CA 1
ATOM 4343 C C . ASP A 1 281 ? 4.42620 -4.55343 24.92984 1.000 27.19857 277 ASP A C 1
ATOM 4344 O O . ASP A 1 281 ? 4.00298 -3.40799 24.77089 1.000 25.36634 277 ASP A O 1
ATOM 4353 N N . LYS A 1 282 ? 5.44253 -4.83947 25.73554 1.000 28.00761 278 LYS A N 1
ATOM 4354 C CA A LYS A 1 282 ? 6.18127 -3.76782 26.38368 0.597 29.17278 278 LYS A CA 1
ATOM 4355 C CA B LYS A 1 282 ? 6.20666 -3.78269 26.38639 0.403 29.20090 278 LYS A CA 1
ATOM 4356 C C . LYS A 1 282 ? 6.68104 -2.77910 25.34077 1.000 32.10049 278 LYS A C 1
ATOM 4357 O O . LYS A 1 282 ? 7.09356 -3.15782 24.24658 1.000 33.62622 278 LYS A O 1
ATOM 4394 N N . GLY A 1 283 ? 6.61367 -1.49382 25.67086 1.000 34.98620 279 GLY A N 1
ATOM 4395 C CA . GLY A 1 283 ? 6.97736 -0.47256 24.71387 1.000 27.54713 279 GLY A CA 1
ATOM 4396 C C . GLY A 1 283 ? 5.87519 -0.07032 23.76122 1.000 30.87489 279 GLY A C 1
ATOM 4397 O O . GLY A 1 283 ? 6.02358 0.95386 23.07542 1.000 29.70624 279 GLY A O 1
ATOM 4401 N N . SER A 1 284 ? 4.75657 -0.79932 23.72163 1.000 28.98216 280 SER A N 1
ATOM 4402 C CA . SER A 1 284 ? 3.67065 -0.40028 22.84064 1.000 23.77676 280 SER A CA 1
ATOM 4403 C C . SER A 1 284 ? 2.96471 0.82377 23.40757 1.000 20.29182 280 SER A C 1
ATOM 4404 O O . SER A 1 284 ? 2.95705 1.06990 24.61641 1.000 21.37434 280 SER A O 1
ATOM 4412 N N . ASN A 1 285 ? 2.35267 1.58739 22.51707 1.000 17.80698 281 ASN A N 1
ATOM 4413 C CA . ASN A 1 285 ? 1.76146 2.86709 22.88120 1.000 18.09158 281 ASN A CA 1
ATOM 4414 C C . ASN A 1 285 ? 0.57592 3.13118 21.96611 1.000 18.83817 281 ASN A C 1
ATOM 4415 O O . ASN A 1 285 ? 0.77252 3.30291 20.75873 1.000 25.18558 281 ASN A O 1
ATOM 4426 N N . ILE A 1 286 ? -0.64095 3.10336 22.52215 1.000 19.12063 282 ILE A N 1
ATOM 4427 C CA . ILE A 1 286 ? -1.85103 3.52262 21.82321 1.000 16.20463 282 ILE A CA 1
ATOM 4428 C C . ILE A 1 286 ? -2.28903 4.84165 22.44733 1.000 16.53548 282 ILE A C 1
ATOM 4429 O O . ILE A 1 286 ? -2.69298 4.89142 23.61197 1.000 20.18194 282 ILE A O 1
ATOM 4445 N N . THR A 1 287 ? -2.23508 5.91566 21.68227 1.000 18.04092 283 THR A N 1
ATOM 4446 C CA . THR A 1 287 ? -2.52094 7.25560 22.17549 1.000 20.58977 283 THR A CA 1
ATOM 4447 C C . THR A 1 287 ? -3.61914 7.85538 21.31847 1.000 23.02888 283 THR A C 1
ATOM 4448 O O . THR A 1 287 ? -3.50668 7.86857 20.08730 1.000 25.54622 283 THR A O 1
ATOM 4459 N N . ALA A 1 288 ? -4.68812 8.31414 21.97657 1.000 24.36243 284 ALA A N 1
ATOM 4460 C CA . ALA A 1 288 ? -5.79082 9.02614 21.34846 1.000 22.05902 284 ALA A CA 1
ATOM 4461 C C . ALA A 1 288 ? -6.15764 10.19001 22.27000 1.000 23.20973 284 ALA A C 1
ATOM 4462 O O . ALA A 1 288 ? -7.27758 10.33767 22.75557 1.000 21.64804 284 ALA A O 1
ATOM 4469 N N . THR A 1 289 ? -5.16663 11.03157 22.54440 1.000 20.05150 285 THR A N 1
ATOM 4470 C CA . THR A 1 289 ? -5.39981 12.20809 23.36501 1.000 20.68164 285 THR A CA 1
ATOM 4471 C C . THR A 1 289 ? -5.93828 13.35613 22.52214 1.000 20.06803 285 THR A C 1
ATOM 4472 O O . THR A 1 289 ? -5.84409 13.35876 21.29228 1.000 22.51864 285 THR A O 1
ATOM 4483 N N . GLY A 1 290 ? -6.51297 14.34118 23.20617 1.000 22.84284 286 GLY A N 1
ATOM 4484 C CA . GLY A 1 290 ? -7.07677 15.48225 22.51848 1.000 25.28855 286 GLY A CA 1
ATOM 4485 C C . GLY A 1 290 ? -7.02820 16.69524 23.39222 1.000 26.40758 286 GLY A C 1
ATOM 4486 O O . GLY A 1 290 ? -7.29420 16.57547 24.58925 1.000 25.85308 286 GLY A O 1
ATOM 4490 N N . GLY A 1 291 ? -6.70568 17.85071 22.81038 1.000 27.59065 287 GLY A N 1
ATOM 4491 C CA . GLY A 1 291 ? -6.68523 19.06593 23.59534 1.000 33.65495 287 GLY A CA 1
ATOM 4492 C C . GLY A 1 291 ? -8.03530 19.37423 24.20967 1.000 30.61594 287 GLY A C 1
ATOM 4493 O O . GLY A 1 291 ? -8.11629 19.88583 25.32506 1.000 31.04488 287 GLY A O 1
ATOM 4497 N N . GLN A 1 292 ? -9.11357 19.06856 23.49037 1.000 32.77037 288 GLN A N 1
ATOM 4498 C CA A GLN A 1 292 ? -10.46754 19.39643 23.91793 0.517 34.13292 288 GLN A CA 1
ATOM 4499 C CA B GLN A 1 292 ? -10.46405 19.39713 23.92948 0.483 34.13211 288 GLN A CA 1
ATOM 4500 C C . GLN A 1 292 ? -11.26628 18.15311 24.29158 1.000 32.49531 288 GLN A C 1
ATOM 4501 O O . GLN A 1 292 ? -12.49242 18.20626 24.36464 1.000 34.21604 288 GLN A O 1
ATOM 4528 N N . GLY A 1 293 ? -10.59424 17.04482 24.54204 1.000 28.44452 289 GLY A N 1
ATOM 4529 C CA . GLY A 1 293 ? -11.26184 15.83514 24.95811 1.000 28.24812 289 GLY A CA 1
ATOM 4530 C C . GLY A 1 293 ? -10.52236 14.59129 24.52983 1.000 27.06955 289 GLY A C 1
ATOM 4531 O O . GLY A 1 293 ? -9.91004 14.56933 23.46666 1.000 29.72789 289 GLY A O 1
ATOM 4535 N N . GLY A 1 294 ? -10.53927 13.56884 25.36429 1.000 24.84469 290 GLY A N 1
ATOM 4536 C CA . GLY A 1 294 ? -9.89675 12.31907 25.02932 1.000 25.53654 290 GLY A CA 1
ATOM 4537 C C . GLY A 1 294 ? -10.70160 11.49464 24.06614 1.000 26.32654 290 GLY A C 1
ATOM 4538 O O . GLY A 1 294 ? -11.91376 11.63029 23.95585 1.000 25.13513 290 GLY A O 1
ATOM 4542 N N . GLY A 1 295 ? -9.99383 10.62112 23.36822 1.000 25.90232 291 GLY A N 1
ATOM 4543 C CA . GLY A 1 295 ? -10.57724 9.78293 22.34225 1.000 26.68874 291 GLY A CA 1
ATOM 4544 C C . GLY A 1 295 ? -11.06473 8.44847 22.87334 1.000 22.84853 291 GLY A C 1
ATOM 4545 O O . GLY A 1 295 ? -11.38564 8.30303 24.05502 1.000 22.47885 291 GLY A O 1
ATOM 4549 N N . GLU A 1 296 ? -11.14306 7.45971 21.97372 1.000 25.23512 292 GLU A N 1
ATOM 4550 C CA . GLU A 1 296 ? -11.63041 6.13419 22.33982 1.000 20.95681 292 GLU A CA 1
ATOM 4551 C C . GLU A 1 296 ? -10.63730 5.09435 21.85084 1.000 24.06430 292 GLU A C 1
ATOM 4552 O O . GLU A 1 296 ? -10.21446 5.14316 20.69265 1.000 22.58622 292 GLU A O 1
ATOM 4564 N N . VAL A 1 297 ? -10.27261 4.16280 22.73115 1.000 20.59218 293 VAL A N 1
ATOM 4565 C CA . VAL A 1 297 ? -9.43787 3.02751 22.37990 1.000 15.42886 293 VAL A CA 1
ATOM 4566 C C . VAL A 1 297 ? -10.17517 1.77063 22.82926 1.000 20.15386 293 VAL A C 1
ATOM 4567 O O . VAL A 1 297 ? -10.49704 1.62034 24.01828 1.000 24.10364 293 VAL A O 1
ATOM 4580 N N . TYR A 1 298 ? -10.45612 0.88424 21.87571 1.000 21.28199 294 TYR A N 1
ATOM 4581 C CA . TYR A 1 298 ? -11.13965 -0.38154 22.11387 1.000 22.29534 294 TYR A CA 1
ATOM 4582 C C . TYR A 1 298 ? -10.20574 -1.50377 21.67998 1.000 18.87718 294 TYR A C 1
ATOM 4583 O O . TYR A 1 298 ? -9.84858 -1.59434 20.49946 1.000 22.07040 294 TYR A O 1
ATOM 4601 N N . VAL A 1 299 ? -9.79237 -2.33669 22.63437 1.000 19.88655 295 VAL A N 1
ATOM 4602 C CA . VAL A 1 299 ? -8.90994 -3.47285 22.38801 1.000 22.84457 295 VAL A CA 1
ATOM 4603 C C . VAL A 1 299 ? -9.66631 -4.70789 22.83364 1.000 21.38415 295 VAL A C 1
ATOM 4604 O O . VAL A 1 299 ? -9.80989 -4.94808 24.03539 1.000 20.76736 295 VAL A O 1
ATOM 4617 N N . GLY A 1 300 ? -10.09270 -5.51897 21.88044 1.000 19.18528 296 GLY A N 1
ATOM 4618 C CA . GLY A 1 300 ? -10.77407 -6.76640 22.15186 1.000 22.41653 296 GLY A CA 1
ATOM 4619 C C . GLY A 1 300 ? -12.28250 -6.68204 22.15334 1.000 27.20346 296 GLY A C 1
ATOM 4620 O O . GLY A 1 300 ? -12.94427 -7.70312 22.38704 1.000 28.88298 296 GLY A O 1
ATOM 4624 N N . GLY A 1 301 ? -12.83896 -5.50481 21.93749 1.000 27.23282 297 GLY A N 1
ATOM 4625 C CA . GLY A 1 301 ? -14.27706 -5.32702 21.91971 1.000 29.74541 297 GLY A CA 1
ATOM 4626 C C . GLY A 1 301 ? -14.64319 -3.93560 22.37882 1.000 26.24204 297 GLY A C 1
ATOM 4627 O O . GLY A 1 301 ? -13.80162 -3.14986 22.79390 1.000 23.59841 297 GLY A O 1
ATOM 4631 N N . GLY A 1 302 ? -15.92794 -3.62861 22.25783 1.000 28.64280 298 GLY A N 1
ATOM 4632 C CA . GLY A 1 302 ? -16.47342 -2.41277 22.81211 1.000 35.68374 298 GLY A CA 1
ATOM 4633 C C . GLY A 1 302 ? -16.67783 -2.56092 24.30242 1.000 30.58643 298 GLY A C 1
ATOM 4634 O O . GLY A 1 302 ? -16.27056 -3.54459 24.92124 1.000 31.99690 298 GLY A O 1
ATOM 4638 N N . TRP A 1 303 ? -17.31489 -1.54551 24.88884 1.000 34.47731 299 TRP A N 1
ATOM 4639 C CA . TRP A 1 303 ? -17.65289 -1.57638 26.30936 1.000 38.90427 299 TRP A CA 1
ATOM 4640 C C . TRP A 1 303 ? -18.41880 -2.85112 26.64750 1.000 41.38151 299 TRP A C 1
ATOM 4641 O O . TRP A 1 303 ? -19.49357 -3.11141 26.09230 1.000 42.27949 299 TRP A O 1
ATOM 4662 N N . GLN A 1 304 ? -17.86439 -3.64519 27.56960 1.000 41.03729 300 GLN A N 1
ATOM 4663 C CA A GLN A 1 304 ? -18.44294 -4.92423 27.98175 0.502 38.78818 300 GLN A CA 1
ATOM 4664 C CA B GLN A 1 304 ? -18.44222 -4.92410 27.98342 0.498 38.78664 300 GLN A CA 1
ATOM 4665 C C . GLN A 1 304 ? -18.70267 -5.85426 26.79843 1.000 40.69768 300 GLN A C 1
ATOM 4666 O O . GLN A 1 304 ? -19.53274 -6.77240 26.87689 1.000 34.56753 300 GLN A O 1
ATOM 4693 N N . GLY A 1 305 ? -18.00393 -5.63712 25.69770 1.000 33.42519 301 GLY A N 1
ATOM 4694 C CA . GLY A 1 305 ? -18.16655 -6.48387 24.54001 1.000 40.50136 301 GLY A CA 1
ATOM 4695 C C . GLY A 1 305 ? -19.50283 -6.36980 23.85743 1.000 39.43606 301 GLY A C 1
ATOM 4696 O O . GLY A 1 305 ? -19.92986 -7.32158 23.19483 1.000 33.32428 301 GLY A O 1
ATOM 4700 N N . LYS A 1 306 ? -20.17087 -5.22468 23.98149 1.000 35.19279 302 LYS A N 1
ATOM 4701 C CA . LYS A 1 306 ? -21.52387 -5.06674 23.46457 1.000 45.30091 302 LYS A CA 1
ATOM 4702 C C . LYS A 1 306 ? -21.59037 -4.10605 22.28159 1.000 42.86775 302 LYS A C 1
ATOM 4703 O O . LYS A 1 306 ? -22.61202 -3.44487 22.06760 1.000 46.90941 302 LYS A O 1
ATOM 4722 N N . ASP A 1 307 ? -20.51719 -4.03027 21.50221 1.000 32.91511 303 ASP A N 1
ATOM 4723 C CA . ASP A 1 307 ? -20.50156 -3.28611 20.24902 1.000 38.65246 303 ASP A CA 1
ATOM 4724 C C . ASP A 1 307 ? -20.42202 -4.28601 19.10286 1.000 39.16243 303 ASP A C 1
ATOM 4725 O O . ASP A 1 307 ? -19.37698 -4.90815 18.88653 1.000 41.79933 303 ASP A O 1
ATOM 4734 N N . SER A 1 308 ? -21.53125 -4.44988 18.37735 1.000 43.92809 304 SER A N 1
ATOM 4735 C CA . SER A 1 308 ? -21.57182 -5.41953 17.28729 1.000 43.35333 304 SER A CA 1
ATOM 4736 C C . SER A 1 308 ? -20.57505 -5.08641 16.18709 1.000 37.95759 304 SER A C 1
ATOM 4737 O O . SER A 1 308 ? -20.15856 -5.98550 15.44994 1.000 42.09260 304 SER A O 1
ATOM 4745 N N . ASN A 1 309 ? -20.16865 -3.82628 16.06665 1.000 39.78971 305 ASN A N 1
ATOM 4746 C CA . ASN A 1 309 ? -19.23509 -3.43494 15.01951 1.000 39.91861 305 ASN A CA 1
ATOM 4747 C C . ASN A 1 309 ? -17.78073 -3.67520 15.40009 1.000 40.55018 305 ASN A C 1
ATOM 4748 O O . ASN A 1 309 ? -16.89256 -3.37989 14.59690 1.000 31.07803 305 ASN A O 1
ATOM 4759 N N . ILE A 1 310 ? -17.50676 -4.18961 16.59362 1.000 35.99980 306 ILE A N 1
ATOM 4760 C CA . ILE A 1 310 ? -16.15032 -4.50112 17.02778 1.000 35.25200 306 ILE A CA 1
ATOM 4761 C C . ILE A 1 310 ? -16.12773 -5.97314 17.40334 1.000 33.92469 306 ILE A C 1
ATOM 4762 O O . ILE A 1 310 ? -16.89598 -6.41549 18.27000 1.000 34.61507 306 ILE A O 1
ATOM 4778 N N . ARG A 1 311 ? -15.25528 -6.72660 16.74512 1.000 31.13176 307 ARG A N 1
ATOM 4779 C CA . ARG A 1 311 ? -15.10652 -8.14061 17.04398 1.000 34.68886 307 ARG A CA 1
ATOM 4780 C C . ARG A 1 311 ? -14.63743 -8.31347 18.48399 1.000 33.30621 307 ARG A C 1
ATOM 4781 O O . ARG A 1 311 ? -13.82236 -7.53741 18.98671 1.000 29.66531 307 ARG A O 1
ATOM 4802 N N . ASN A 1 312 ? -15.16668 -9.32788 19.15829 1.000 31.24983 308 ASN A N 1
ATOM 4803 C CA . ASN A 1 312 ? -14.76959 -9.63173 20.52771 1.000 33.01417 308 ASN A CA 1
ATOM 4804 C C . ASN A 1 312 ? -13.61976 -10.62854 20.50150 1.000 29.45535 308 ASN A C 1
ATOM 4805 O O . ASN A 1 312 ? -13.67909 -11.63949 19.79931 1.000 29.22038 308 ASN A O 1
ATOM 4816 N N . ALA A 1 313 ? -12.55542 -10.30279 21.21970 1.000 31.85520 309 ALA A N 1
ATOM 4817 C CA . ALA A 1 313 ? -11.38837 -11.15314 21.34380 1.000 28.14204 309 ALA A CA 1
ATOM 4818 C C . ALA A 1 313 ? -11.65084 -12.31918 22.29027 1.000 33.37485 309 ALA A C 1
ATOM 4819 O O . ALA A 1 313 ? -12.58425 -12.31503 23.09875 1.000 33.22308 309 ALA A O 1
ATOM 4826 N N . ASP A 1 314 ? -10.81326 -13.34076 22.15864 1.000 31.13031 310 ASP A N 1
ATOM 4827 C CA . ASP A 1 314 ? -10.80641 -14.44645 23.10027 1.000 33.51548 310 ASP A CA 1
ATOM 4828 C C . ASP A 1 314 ? -9.87173 -14.17055 24.26545 1.000 31.84399 310 ASP A C 1
ATOM 4829 O O . ASP A 1 314 ? -10.23719 -14.43730 25.41502 1.000 33.94157 310 ASP A O 1
ATOM 4838 N N . LYS A 1 315 ? -8.65843 -13.68189 23.97270 1.000 30.85711 311 LYS A N 1
ATOM 4839 C CA . LYS A 1 315 ? -7.66988 -13.33984 24.98540 1.000 26.70227 311 LYS A CA 1
ATOM 4840 C C . LYS A 1 315 ? -7.01481 -12.01288 24.62717 1.000 28.35813 311 LYS A C 1
ATOM 4841 O O . LYS A 1 315 ? -6.69463 -11.75273 23.46040 1.000 28.31899 311 LYS A O 1
ATOM 4860 N N . VAL A 1 316 ? -6.83121 -11.17223 25.63842 1.000 24.03448 312 VAL A N 1
ATOM 4861 C CA . VAL A 1 316 ? -6.09686 -9.92668 25.49566 1.000 23.74822 312 VAL A CA 1
ATOM 4862 C C . VAL A 1 316 ? -5.04658 -9.87008 26.58899 1.000 23.99447 312 VAL A C 1
ATOM 4863 O O . VAL A 1 316 ? -5.35642 -10.10254 27.76541 1.000 23.70138 312 VAL A O 1
ATOM 4876 N N . VAL A 1 317 ? -3.80181 -9.60644 26.19384 1.000 20.88040 313 VAL A N 1
ATOM 4877 C CA . VAL A 1 317 ? -2.67742 -9.49184 27.11928 1.000 25.42256 313 VAL A CA 1
ATOM 4878 C C . VAL A 1 317 ? -2.01756 -8.14425 26.89353 1.000 28.75868 313 VAL A C 1
ATOM 4879 O O . VAL A 1 317 ? -1.59673 -7.84428 25.76677 1.000 23.87257 313 VAL A O 1
ATOM 4892 N N . MET A 1 318 ? -1.96854 -7.31597 27.95643 1.000 23.07382 314 MET A N 1
ATOM 4893 C CA . MET A 1 318 ? -1.29636 -6.02443 27.93094 1.000 23.57984 314 MET A CA 1
ATOM 4894 C C . MET A 1 318 ? -0.09862 -6.16464 28.88143 1.000 22.04742 314 MET A C 1
ATOM 4895 O O . MET A 1 318 ? -0.27321 -6.29283 30.10602 1.000 25.92508 314 MET A O 1
ATOM 4909 N N . GLN A 1 319 ? 1.10954 -6.10516 28.34649 1.000 21.79722 315 GLN A N 1
ATOM 4910 C CA . GLN A 1 319 ? 2.28775 -6.34882 29.15826 1.000 23.78923 315 GLN A CA 1
ATOM 4911 C C . GLN A 1 319 ? 2.63253 -5.10606 29.96110 1.000 24.04669 315 GLN A C 1
ATOM 4912 O O . GLN A 1 319 ? 2.21822 -3.99126 29.64587 1.000 26.37218 315 GLN A O 1
ATOM 4926 N N . GLY A 1 320 ? 3.38600 -5.32169 31.02698 1.000 26.82331 316 GLY A N 1
ATOM 4927 C CA . GLY A 1 320 ? 3.97126 -4.22801 31.76507 1.000 30.47969 316 GLY A CA 1
ATOM 4928 C C . GLY A 1 320 ? 4.83701 -3.38019 30.85694 1.000 35.62397 316 GLY A C 1
ATOM 4929 O O . GLY A 1 320 ? 5.61889 -3.91624 30.05346 1.000 31.52373 316 GLY A O 1
ATOM 4933 N N . GLY A 1 321 ? 4.65918 -2.05479 30.92850 1.000 30.05323 317 GLY A N 1
ATOM 4934 C CA . GLY A 1 321 ? 5.34262 -1.15044 30.03999 1.000 30.28389 317 GLY A CA 1
ATOM 4935 C C . GLY A 1 321 ? 4.57654 -0.78069 28.79181 1.000 27.30927 317 GLY A C 1
ATOM 4936 O O . GLY A 1 321 ? 4.96005 0.16438 28.11180 1.000 30.68287 317 GLY A O 1
ATOM 4940 N N . ALA A 1 322 ? 3.51913 -1.50701 28.46642 1.000 23.40953 318 ALA A N 1
ATOM 4941 C CA . ALA A 1 322 ? 2.57632 -1.06395 27.45935 1.000 25.12407 318 ALA A CA 1
ATOM 4942 C C . ALA A 1 322 ? 1.72053 0.05018 28.03190 1.000 18.84413 318 ALA A C 1
ATOM 4943 O O . ALA A 1 322 ? 1.47857 0.11667 29.24180 1.000 22.41187 318 ALA A O 1
ATOM 4950 N N . ARG A 1 323 ? 1.24539 0.92579 27.15080 1.000 17.59965 319 ARG A N 1
ATOM 4951 C CA . ARG A 1 323 ? 0.44952 2.05201 27.60156 1.000 22.99691 319 ARG A CA 1
ATOM 4952 C C . ARG A 1 323 ? -0.64927 2.38901 26.60411 1.000 19.69851 319 ARG A C 1
ATOM 4953 O O . ARG A 1 323 ? -0.49093 2.23414 25.37708 1.000 17.62199 319 ARG A O 1
ATOM 4974 N N . ILE A 1 324 ? -1.78489 2.81185 27.18686 1.000 18.44133 320 ILE A N 1
ATOM 4975 C CA . ILE A 1 324 ? -2.90043 3.40086 26.45484 1.000 16.59861 320 ILE A CA 1
ATOM 4976 C C . ILE A 1 324 ? -3.18335 4.76862 27.07738 1.000 24.60656 320 ILE A C 1
ATOM 4977 O O . ILE A 1 324 ? -3.20767 4.89811 28.30501 1.000 21.34955 320 ILE A O 1
ATOM 4993 N N . ASP A 1 325 ? -3.38808 5.78948 26.24326 1.000 21.75060 321 ASP A N 1
ATOM 4994 C CA . ASP A 1 325 ? -3.66648 7.13092 26.74418 1.000 23.58687 321 ASP A CA 1
ATOM 4995 C C . ASP A 1 325 ? -4.83624 7.70987 25.97241 1.000 26.46841 321 ASP A C 1
ATOM 4996 O O . ASP A 1 325 ? -4.75678 7.84848 24.74901 1.000 22.76393 321 ASP A O 1
ATOM 5005 N N . VAL A 1 326 ? -5.92897 7.99951 26.68431 1.000 23.83496 322 VAL A N 1
ATOM 5006 C CA . VAL A 1 326 ? -7.10495 8.64821 26.11054 1.000 21.28358 322 VAL A CA 1
ATOM 5007 C C . VAL A 1 326 ? -7.40125 9.91225 26.89900 1.000 21.84411 322 VAL A C 1
ATOM 5008 O O . VAL A 1 326 ? -8.56554 10.29808 27.07309 1.000 21.41859 322 VAL A O 1
ATOM 5021 N N . SER A 1 327 ? -6.34764 10.54623 27.40126 1.000 20.34229 323 SER A N 1
ATOM 5022 C CA . SER A 1 327 ? -6.51015 11.71666 28.24725 1.000 20.92044 323 SER A CA 1
ATOM 5023 C C . SER A 1 327 ? -6.94157 12.94941 27.44299 1.000 23.59213 323 SER A C 1
ATOM 5024 O O . SER A 1 327 ? -6.69117 13.06658 26.23232 1.000 23.36984 323 SER A O 1
ATOM 5032 N N . ALA A 1 328 ? -7.64658 13.85703 28.12660 1.000 24.32220 324 ALA A N 1
ATOM 5033 C CA . ALA A 1 328 ? -7.80247 15.21706 27.63541 1.000 26.86793 324 ALA A CA 1
ATOM 5034 C C . ALA A 1 328 ? -6.58585 15.97396 28.12964 1.000 34.48519 324 ALA A C 1
ATOM 5035 O O . ALA A 1 328 ? -6.18265 15.80883 29.27902 1.000 40.54011 324 ALA A O 1
ATOM 5042 N N . THR A 1 329 ? -5.97015 16.77323 27.26594 1.000 28.69558 325 THR A N 1
ATOM 5043 C CA . THR A 1 329 ? -4.72806 17.43965 27.64010 1.000 37.08234 325 THR A CA 1
ATOM 5044 C C . THR A 1 329 ? -4.92964 18.87851 28.09514 1.000 39.22899 325 THR A C 1
ATOM 5045 O O . THR A 1 329 ? -4.24459 19.32548 29.01699 1.000 50.86507 325 THR A O 1
ATOM 5056 N N . GLN A 1 330 ? -5.86590 19.61233 27.50131 1.000 38.59112 326 GLN A N 1
ATOM 5057 C CA . GLN A 1 330 ? -6.06209 21.01060 27.87019 1.000 41.30388 326 GLN A CA 1
ATOM 5058 C C . GLN A 1 330 ? -7.35053 21.23070 28.65891 1.000 43.16243 326 GLN A C 1
ATOM 5059 O O . GLN A 1 330 ? -7.31405 21.45670 29.87346 1.000 35.91587 326 GLN A O 1
ATOM 5073 N N . GLN A 1 331 ? -8.49533 21.19781 27.97283 1.000 39.39950 327 GLN A N 1
ATOM 5074 C CA . GLN A 1 331 ? -9.80250 21.28082 28.61243 1.000 39.39619 327 GLN A CA 1
ATOM 5075 C C . GLN A 1 331 ? -10.66551 20.13882 28.08577 1.000 39.74281 327 GLN A C 1
ATOM 5076 O O . GLN A 1 331 ? -10.55322 19.75905 26.92146 1.000 50.16542 327 GLN A O 1
ATOM 5090 N N . GLY A 1 332 ? -11.49372 19.55872 28.93934 1.000 39.92082 328 GLY A N 1
ATOM 5091 C CA . GLY A 1 332 ? -12.40836 18.51721 28.51977 1.000 37.52960 328 GLY A CA 1
ATOM 5092 C C . GLY A 1 332 ? -12.14039 17.20121 29.22521 1.000 35.26353 328 GLY A C 1
ATOM 5093 O O . GLY A 1 332 ? -11.18837 17.04162 29.98681 1.000 32.93645 328 GLY A O 1
ATOM 5097 N N . ASN A 1 333 ? -13.04646 16.26716 28.97823 1.000 33.90796 329 ASN A N 1
ATOM 5098 C CA . ASN A 1 333 ? -13.09016 15.01636 29.71523 1.000 27.80167 329 ASN A CA 1
ATOM 5099 C C . ASN A 1 333 ? -12.13381 13.99366 29.11690 1.000 28.38788 329 ASN A C 1
ATOM 5100 O O . ASN A 1 333 ? -11.92010 13.94331 27.89927 1.000 27.71353 329 ASN A O 1
ATOM 5111 N N . GLY A 1 334 ? -11.54652 13.18548 29.98779 1.000 23.94656 330 GLY A N 1
ATOM 5112 C CA . GLY A 1 334 ? -10.84707 12.01292 29.52051 1.000 24.82771 330 GLY A CA 1
ATOM 5113 C C . GLY A 1 334 ? -11.76310 11.15407 28.67606 1.000 27.26845 330 GLY A C 1
ATOM 5114 O O . GLY A 1 334 ? -12.99113 11.17570 28.84194 1.000 21.97264 330 GLY A O 1
ATOM 5118 N N . GLY A 1 335 ? -11.14702 10.35156 27.78499 1.000 23.92978 331 GLY A N 1
ATOM 5119 C CA . GLY A 1 335 ? -11.88004 9.50734 26.86283 1.000 21.29861 331 GLY A CA 1
ATOM 5120 C C . GLY A 1 335 ? -12.19977 8.14801 27.43184 1.000 24.14805 331 GLY A C 1
ATOM 5121 O O . GLY A 1 335 ? -12.24364 7.94636 28.64238 1.000 24.67408 331 GLY A O 1
ATOM 5125 N N . THR A 1 336 ? -12.39988 7.19461 26.53988 1.000 25.18650 332 THR A N 1
ATOM 5126 C CA . THR A 1 336 ? -12.79364 5.84842 26.91282 1.000 22.56561 332 THR A CA 1
ATOM 5127 C C . THR A 1 336 ? -11.71882 4.87850 26.45291 1.000 22.94404 332 THR A C 1
ATOM 5128 O O . THR A 1 336 ? -11.28503 4.93683 25.29639 1.000 25.52481 332 THR A O 1
ATOM 5139 N N . ALA A 1 337 ? -11.32247 3.96536 27.34219 1.000 19.83295 333 ALA A N 1
ATOM 5140 C CA . ALA A 1 337 ? -10.39362 2.89825 26.99280 1.000 23.66764 333 ALA A CA 1
ATOM 5141 C C . ALA A 1 337 ? -10.94827 1.57397 27.48839 1.000 20.71161 333 ALA A C 1
ATOM 5142 O O . ALA A 1 337 ? -11.31916 1.44917 28.65589 1.000 22.09062 333 ALA A O 1
ATOM 5149 N N . VAL A 1 338 ? -10.98289 0.58518 26.60800 1.000 21.72781 334 VAL A N 1
ATOM 5150 C CA . VAL A 1 338 ? -11.56680 -0.71209 26.89893 1.000 23.63528 334 VAL A CA 1
ATOM 5151 C C . VAL A 1 338 ? -10.55013 -1.77626 26.55306 1.000 23.77679 334 VAL A C 1
ATOM 5152 O O . VAL A 1 338 ? -10.04070 -1.79952 25.42392 1.000 21.49821 334 VAL A O 1
ATOM 5165 N N . LEU A 1 339 ? -10.26472 -2.64961 27.52221 1.000 22.69293 335 LEU A N 1
ATOM 5166 C CA . LEU A 1 339 ? -9.67153 -3.95437 27.27675 1.000 24.09587 335 LEU A CA 1
ATOM 5167 C C . LEU A 1 339 ? -10.74835 -4.98368 27.56751 1.000 22.05619 335 LEU A C 1
ATOM 5168 O O . LEU A 1 339 ? -11.29019 -5.00930 28.67849 1.000 24.98166 335 LEU A O 1
ATOM 5184 N N . TRP A 1 340 ? -11.05039 -5.83342 26.58292 1.000 24.11370 336 TRP A N 1
ATOM 5185 C CA . TRP A 1 340 ? -12.15268 -6.77922 26.71218 1.000 22.52466 336 TRP A CA 1
ATOM 5186 C C . TRP A 1 340 ? -11.78080 -8.09785 26.05263 1.000 28.96354 336 TRP A C 1
ATOM 5187 O O . TRP A 1 340 ? -11.06186 -8.12533 25.05116 1.000 21.88158 336 TRP A O 1
ATOM 5208 N N . SER A 1 341 ? -12.24405 -9.19597 26.63885 1.000 22.35347 337 SER A N 1
ATOM 5209 C CA . SER A 1 341 ? -12.09650 -10.50124 26.01055 1.000 24.66728 337 SER A CA 1
ATOM 5210 C C . SER A 1 341 ? -13.24368 -11.38045 26.46292 1.000 32.66197 337 SER A C 1
ATOM 5211 O O . SER A 1 341 ? -13.93075 -11.07327 27.43625 1.000 29.03071 337 SER A O 1
ATOM 5219 N N . ASP A 1 342 ? -13.42879 -12.49819 25.76100 1.000 29.88385 338 ASP A N 1
ATOM 5220 C CA . ASP A 1 342 ? -14.42719 -13.47764 26.15734 1.000 29.14073 338 ASP A CA 1
ATOM 5221 C C . ASP A 1 342 ? -13.88158 -14.50491 27.13632 1.000 35.90276 338 ASP A C 1
ATOM 5222 O O . ASP A 1 342 ? -14.67145 -15.09605 27.89125 1.000 33.85314 338 ASP A O 1
ATOM 5231 N N . SER A 1 343 ? -12.54238 -14.72223 27.15503 1.000 32.81814 339 SER A N 1
ATOM 5232 C CA . SER A 1 343 ? -11.99644 -15.81040 27.95480 1.000 30.76585 339 SER A CA 1
ATOM 5233 C C . SER A 1 343 ? -10.93688 -15.38111 28.94474 1.000 34.86356 339 SER A C 1
ATOM 5234 O O . SER A 1 343 ? -10.87560 -15.95008 30.04630 1.000 30.71768 339 SER A O 1
ATOM 5242 N N . TYR A 1 344 ? -10.08568 -14.42409 28.58477 1.000 36.69060 340 TYR A N 1
ATOM 5243 C CA . TYR A 1 344 ? -8.95267 -14.07496 29.43214 1.000 31.64057 340 TYR A CA 1
ATOM 5244 C C . TYR A 1 344 ? -8.46012 -12.68746 29.07601 1.000 28.75628 340 TYR A C 1
ATOM 5245 O O . TYR A 1 344 ? -8.04612 -12.45386 27.93340 1.000 25.13984 340 TYR A O 1
ATOM 5263 N N . THR A 1 345 ? -8.49469 -11.78473 30.05208 1.000 24.92194 341 THR A N 1
ATOM 5264 C CA . THR A 1 345 ? -7.87504 -10.47409 29.94692 1.000 26.64846 341 THR A CA 1
ATOM 5265 C C . THR A 1 345 ? -6.80788 -10.38254 31.02469 1.000 31.45784 341 THR A C 1
ATOM 5266 O O . THR A 1 345 ? -7.10952 -10.53362 32.21326 1.000 30.56317 341 THR A O 1
ATOM 5277 N N . ASN A 1 346 ? -5.55975 -10.18639 30.61012 1.000 27.53666 342 ASN A N 1
ATOM 5278 C CA . ASN A 1 346 ? -4.43658 -10.03790 31.52851 1.000 28.55155 342 ASN A CA 1
ATOM 5279 C C . ASN A 1 346 ? -3.90490 -8.63111 31.37144 1.000 27.99578 342 ASN A C 1
ATOM 5280 O O . ASN A 1 346 ? -3.26614 -8.32240 30.36705 1.000 28.40967 342 ASN A O 1
ATOM 5291 N N . PHE A 1 347 ? -4.18384 -7.77450 32.34119 1.000 26.41481 343 PHE A N 1
ATOM 5292 C CA . PHE A 1 347 ? -3.85142 -6.35401 32.25515 1.000 27.57484 343 PHE A CA 1
ATOM 5293 C C . PHE A 1 347 ? -2.69000 -6.06317 33.19561 1.000 28.79221 343 PHE A C 1
ATOM 5294 O O . PHE A 1 347 ? -2.84813 -6.13476 34.41801 1.000 29.77144 343 PHE A O 1
ATOM 5311 N N . HIS A 1 348 ? -1.52869 -5.73700 32.62510 1.000 26.93209 344 HIS A N 1
ATOM 5312 C CA . HIS A 1 348 ? -0.35686 -5.38751 33.40588 1.000 28.81713 344 HIS A CA 1
ATOM 5313 C C . HIS A 1 348 ? 0.22712 -4.04856 33.00228 1.000 27.28956 344 HIS A C 1
ATOM 5314 O O . HIS A 1 348 ? 1.24821 -3.64606 33.56755 1.000 31.21178 344 HIS A O 1
ATOM 5328 N N . GLY A 1 349 ? -0.42740 -3.31843 32.10593 1.000 26.74040 345 GLY A N 1
ATOM 5329 C CA . GLY A 1 349 ? 0.09526 -2.07856 31.56993 1.000 25.24319 345 GLY A CA 1
ATOM 5330 C C . GLY A 1 349 ? -0.41201 -0.84779 32.30153 1.000 26.28147 345 GLY A C 1
ATOM 5331 O O . GLY A 1 349 ? -0.81555 -0.90034 33.46609 1.000 20.95113 345 GLY A O 1
ATOM 5335 N N . GLN A 1 350 ? -0.39548 0.27962 31.58843 1.000 23.80354 346 GLN A N 1
ATOM 5336 C CA A GLN A 1 350 ? -0.80410 1.57348 32.12177 0.579 22.73395 346 GLN A CA 1
ATOM 5337 C CA B GLN A 1 350 ? -0.80942 1.56709 32.13209 0.421 22.79804 346 GLN A CA 1
ATOM 5338 C C . GLN A 1 350 ? -1.84017 2.18129 31.18987 1.000 23.83699 346 GLN A C 1
ATOM 5339 O O . GLN A 1 350 ? -1.63833 2.24628 29.96892 1.000 18.60177 346 GLN A O 1
ATOM 5364 N N . ILE A 1 351 ? -2.96534 2.58895 31.75128 1.000 22.08188 347 ILE A N 1
ATOM 5365 C CA . ILE A 1 351 ? -4.01515 3.24270 30.98782 1.000 19.37039 347 ILE A CA 1
ATOM 5366 C C . ILE A 1 351 ? -4.24554 4.62236 31.60478 1.000 23.03936 347 ILE A C 1
ATOM 5367 O O . ILE A 1 351 ? -4.45379 4.72491 32.81893 1.000 25.17967 347 ILE A O 1
ATOM 5383 N N . GLY A 1 352 ? -4.23570 5.65614 30.76474 1.000 20.63649 348 GLY A N 1
ATOM 5384 C CA . GLY A 1 352 ? -4.40736 7.03336 31.19807 1.000 26.80695 348 GLY A CA 1
ATOM 5385 C C . GLY A 1 352 ? -5.67288 7.58585 30.55608 1.000 25.19447 348 GLY A C 1
ATOM 5386 O O . GLY A 1 352 ? -5.90831 7.38545 29.35221 1.000 24.89910 348 GLY A O 1
ATOM 5390 N N . ALA A 1 353 ? -6.48238 8.22821 31.37953 1.000 25.10973 349 ALA A N 1
ATOM 5391 C CA . ALA A 1 353 ? -7.72130 8.82938 30.94003 1.000 22.85107 349 ALA A CA 1
ATOM 5392 C C . ALA A 1 353 ? -7.99741 10.06869 31.78381 1.000 21.11827 349 ALA A C 1
ATOM 5393 O O . ALA A 1 353 ? -9.07289 10.23448 32.35830 1.000 24.55655 349 ALA A O 1
ATOM 5400 N N . LYS A 1 354 ? -7.02898 10.97479 31.82348 1.000 28.72798 350 LYS A N 1
ATOM 5401 C CA . LYS A 1 354 ? -7.12123 12.15489 32.66620 1.000 29.81700 350 LYS A CA 1
ATOM 5402 C C . LYS A 1 354 ? -8.00203 13.21762 32.01847 1.000 31.00929 350 LYS A C 1
ATOM 5403 O O . LYS A 1 354 ? -8.14527 13.28133 30.79180 1.000 25.91009 350 LYS A O 1
ATOM 5422 N N . GLY A 1 355 ? -8.59584 14.06415 32.86416 1.000 28.62077 351 GLY A N 1
ATOM 5423 C CA . GLY A 1 355 ? -9.23403 15.26209 32.37128 1.000 30.59877 351 GLY A CA 1
ATOM 5424 C C . GLY A 1 355 ? -8.21429 16.35187 32.08656 1.000 34.02749 351 GLY A C 1
ATOM 5425 O O . GLY A 1 355 ? -7.05913 16.30043 32.51393 1.000 35.23983 351 GLY A O 1
ATOM 5429 N N . GLY A 1 356 ? -8.66136 17.36471 31.35129 1.000 30.19613 352 GLY A N 1
ATOM 5430 C CA . GLY A 1 356 ? -7.77389 18.46029 31.00789 1.000 41.40777 352 GLY A CA 1
ATOM 5431 C C . GLY A 1 356 ? -7.19925 19.15426 32.22958 1.000 39.22568 352 GLY A C 1
ATOM 5432 O O . GLY A 1 356 ? -7.79673 19.18369 33.30300 1.000 36.02972 352 GLY A O 1
ATOM 5436 N N . GLU A 1 357 ? -6.01722 19.74615 32.04853 1.000 45.56663 353 GLU A N 1
ATOM 5437 C CA . GLU A 1 357 ? -5.40580 20.51575 33.12771 1.000 47.41877 353 GLU A CA 1
ATOM 5438 C C . GLU A 1 357 ? -6.27179 21.70496 33.52825 1.000 49.70311 353 GLU A C 1
ATOM 5439 O O . GLU A 1 357 ? -6.38847 22.02253 34.71914 1.000 48.76673 353 GLU A O 1
ATOM 5451 N N . THR A 1 358 ? -6.85585 22.40330 32.55058 1.000 43.04079 354 THR A N 1
ATOM 5452 C CA . THR A 1 358 ? -7.67433 23.57652 32.84385 1.000 47.98796 354 THR A CA 1
ATOM 5453 C C . THR A 1 358 ? -9.11875 23.22874 33.19017 1.000 52.00395 354 THR A C 1
ATOM 5454 O O . THR A 1 358 ? -9.90418 24.14108 33.47674 1.000 47.14885 354 THR A O 1
ATOM 5465 N N . GLY A 1 359 ? -9.47888 21.95550 33.18256 1.000 44.78586 355 GLY A N 1
ATOM 5466 C CA . GLY A 1 359 ? -10.82934 21.53269 33.50038 1.000 45.17488 355 GLY A CA 1
ATOM 5467 C C . GLY A 1 359 ? -11.18595 20.26378 32.75965 1.000 39.38431 355 GLY A C 1
ATOM 5468 O O . GLY A 1 359 ? -10.62038 19.93740 31.71904 1.000 40.11371 355 GLY A O 1
ATOM 5472 N N . GLY A 1 360 ? -12.15548 19.53846 33.31541 1.000 34.36619 356 GLY A N 1
ATOM 5473 C CA . GLY A 1 360 ? -12.63871 18.30697 32.72124 1.000 33.53829 356 GLY A CA 1
ATOM 5474 C C . GLY A 1 360 ? -12.56718 17.13512 33.67786 1.000 32.02425 356 GLY A C 1
ATOM 5475 O O . GLY A 1 360 ? -11.71100 17.10620 34.56550 1.000 39.50883 356 GLY A O 1
ATOM 5479 N N . ASN A 1 361 ? -13.46384 16.16272 33.50385 1.000 40.94981 357 ASN A N 1
ATOM 5480 C CA . ASN A 1 361 ? -13.53055 14.99412 34.37224 1.000 37.21113 357 ASN A CA 1
ATOM 5481 C C . ASN A 1 361 ? -12.71043 13.84350 33.80736 1.000 31.65174 357 ASN A C 1
ATOM 5482 O O . ASN A 1 361 ? -12.45868 13.76880 32.60776 1.000 30.55737 357 ASN A O 1
ATOM 5493 N N . GLY A 1 362 ? -12.27788 12.94917 34.69559 1.000 30.79824 358 GLY A N 1
ATOM 5494 C CA . GLY A 1 362 ? -11.60599 11.74309 34.24594 1.000 38.69823 358 GLY A CA 1
ATOM 5495 C C . GLY A 1 362 ? -12.49603 10.90624 33.35076 1.000 30.56272 358 GLY A C 1
ATOM 5496 O O . GLY A 1 362 ? -13.72187 10.94906 33.43618 1.000 27.96693 358 GLY A O 1
ATOM 5500 N N . GLY A 1 363 ? -11.86113 10.12098 32.49679 1.000 32.52859 359 GLY A N 1
ATOM 5501 C CA . GLY A 1 363 ? -12.57297 9.33538 31.51279 1.000 29.53836 359 GLY A CA 1
ATOM 5502 C C . GLY A 1 363 ? -13.11829 8.04013 32.07419 1.000 24.89803 359 GLY A C 1
ATOM 5503 O O . GLY A 1 363 ? -13.36315 7.90259 33.27337 1.000 28.17764 359 GLY A O 1
ATOM 5507 N N . ARG A 1 364 ? -13.27150 7.06005 31.18774 1.000 30.34082 360 ARG A N 1
ATOM 5508 C CA . ARG A 1 364 ? -13.89930 5.78730 31.52272 1.000 33.03782 360 ARG A CA 1
ATOM 5509 C C . ARG A 1 364 ? -13.00697 4.67403 31.01067 1.000 28.31240 360 ARG A C 1
ATOM 5510 O O . ARG A 1 364 ? -12.77213 4.57677 29.79860 1.000 25.59704 360 ARG A O 1
ATOM 5531 N N . VAL A 1 365 ? -12.59134 3.79494 31.92303 1.000 24.33987 361 VAL A N 1
ATOM 5532 C CA . VAL A 1 365 ? -11.67823 2.69941 31.62778 1.000 25.03427 361 VAL A CA 1
ATOM 5533 C C . VAL A 1 365 ? -12.31254 1.40655 32.10308 1.000 27.29350 361 VAL A C 1
ATOM 5534 O O . VAL A 1 365 ? -12.80042 1.33196 33.23301 1.000 27.69651 361 VAL A O 1
ATOM 5547 N N . GLU A 1 366 ? -12.27101 0.38663 31.24907 1.000 29.49791 362 GLU A N 1
ATOM 5548 C CA . GLU A 1 366 ? -12.70350 -0.96353 31.58603 1.000 27.79421 362 GLU A CA 1
ATOM 5549 C C . GLU A 1 366 ? -11.62658 -1.95773 31.16998 1.000 26.40992 362 GLU A C 1
ATOM 5550 O O . GLU A 1 366 ? -11.21081 -1.98880 30.00862 1.000 23.36101 362 GLU A O 1
ATOM 5562 N N . THR A 1 367 ? -11.19689 -2.78070 32.11030 1.000 27.97714 363 THR A N 1
ATOM 5563 C CA . THR A 1 367 ? -10.30032 -3.90144 31.85239 1.000 23.96900 363 THR A CA 1
ATOM 5564 C C . THR A 1 367 ? -11.04328 -5.09600 32.41873 1.000 26.08753 363 THR A C 1
ATOM 5565 O O . THR A 1 367 ? -11.11535 -5.24650 33.64576 1.000 28.09853 363 THR A O 1
ATOM 5576 N N . SER A 1 368 ? -11.64293 -5.91710 31.54954 1.000 29.16217 364 SER A N 1
ATOM 5577 C CA A SER A 1 368 ? -12.54779 -6.96596 32.00308 0.568 28.72360 364 SER A CA 1
ATOM 5578 C CA B SER A 1 368 ? -12.49114 -6.99945 32.03322 0.432 28.75162 364 SER A CA 1
ATOM 5579 C C . SER A 1 368 ? -12.56482 -8.11788 31.00553 1.000 29.61337 364 SER A C 1
ATOM 5580 O O . SER A 1 368 ? -11.95506 -8.05802 29.93350 1.000 29.60267 364 SER A O 1
ATOM 5595 N N . SER A 1 369 ? -13.31303 -9.15966 31.36135 1.000 28.51249 365 SER A N 1
ATOM 5596 C CA . SER A 1 369 ? -13.45869 -10.33267 30.51874 1.000 29.95258 365 SER A CA 1
ATOM 5597 C C . SER A 1 369 ? -14.74351 -11.02974 30.91349 1.000 35.34166 365 SER A C 1
ATOM 5598 O O . SER A 1 369 ? -15.15310 -10.96732 32.07391 1.000 32.59667 365 SER A O 1
ATOM 5606 N N . HIS A 1 370 ? -15.36963 -11.70588 29.94337 1.000 35.19156 366 HIS A N 1
ATOM 5607 C CA . HIS A 1 370 ? -16.46582 -12.60708 30.28835 1.000 39.68426 366 HIS A CA 1
ATOM 5608 C C . HIS A 1 370 ? -15.96372 -13.77319 31.12874 1.000 39.42532 366 HIS A C 1
ATOM 5609 O O . HIS A 1 370 ? -16.70777 -14.30138 31.96919 1.000 38.33546 366 HIS A O 1
ATOM 5623 N N . GLY A 1 371 ? -14.70926 -14.17894 30.92264 1.000 40.79893 367 GLY A N 1
ATOM 5624 C CA . GLY A 1 371 ? -14.11030 -15.21767 31.73758 1.000 44.36165 367 GLY A CA 1
ATOM 5625 C C . GLY A 1 371 ? -13.14565 -14.69617 32.78115 1.000 38.25719 367 GLY A C 1
ATOM 5626 O O . GLY A 1 371 ? -13.54837 -13.97495 33.69821 1.000 33.57105 367 GLY A O 1
ATOM 5630 N N . ASN A 1 372 ? -11.86225 -15.00625 32.61679 1.000 37.23364 368 ASN A N 1
ATOM 5631 C CA . ASN A 1 372 ? -10.85419 -14.69524 33.62107 1.000 31.68398 368 ASN A CA 1
ATOM 5632 C C . ASN A 1 372 ? -10.30914 -13.28671 33.46315 1.000 33.35075 368 ASN A C 1
ATOM 5633 O O . ASN A 1 372 ? -10.08297 -12.81701 32.34622 1.000 35.54406 368 ASN A O 1
ATOM 5644 N N . LEU A 1 373 ? -10.09787 -12.62276 34.59862 1.000 30.56317 369 LEU A N 1
ATOM 5645 C CA . LEU A 1 373 ? -9.54359 -11.28112 34.63399 1.000 28.88082 369 LEU A CA 1
ATOM 5646 C C . LEU A 1 373 ? -8.38797 -11.24209 35.62227 1.000 34.54813 369 LEU A C 1
ATOM 5647 O O . LEU A 1 373 ? -8.54387 -11.61136 36.79493 1.000 32.14081 369 LEU A O 1
ATOM 5663 N N . GLN A 1 374 ? -7.23301 -10.78905 35.13659 1.000 30.88659 370 GLN A N 1
ATOM 5664 C CA . GLN A 1 374 ? -6.07256 -10.49710 35.96752 1.000 31.83517 370 GLN A CA 1
ATOM 5665 C C . GLN A 1 374 ? -5.71276 -9.04812 35.67709 1.000 30.70752 370 GLN A C 1
ATOM 5666 O O . GLN A 1 374 ? -5.22856 -8.74142 34.57930 1.000 29.78129 370 GLN A O 1
ATOM 5680 N N . ALA A 1 375 ? -5.96622 -8.16031 36.64932 1.000 36.60070 371 ALA A N 1
ATOM 5681 C CA . ALA A 1 375 ? -5.78536 -6.71715 36.48662 1.000 29.75432 371 ALA A CA 1
ATOM 5682 C C . ALA A 1 375 ? -4.75063 -6.25530 37.50582 1.000 35.03181 371 ALA A C 1
ATOM 5683 O O . ALA A 1 375 ? -5.06113 -6.10602 38.69322 1.000 30.51187 371 ALA A O 1
ATOM 5690 N N . PHE A 1 376 ? -3.51067 -6.07006 37.03918 1.000 34.12807 372 PHE A N 1
ATOM 5691 C CA . PHE A 1 376 ? -2.38878 -5.74160 37.90905 1.000 33.59673 372 PHE A CA 1
ATOM 5692 C C . PHE A 1 376 ? -1.68965 -4.45825 37.47015 1.000 34.94025 372 PHE A C 1
ATOM 5693 O O . PHE A 1 376 ? -0.66878 -4.09545 38.05214 1.000 41.53490 372 PHE A O 1
ATOM 5710 N N . GLY A 1 377 ? -2.23053 -3.74386 36.49452 1.000 31.79236 373 GLY A N 1
ATOM 5711 C CA . GLY A 1 377 ? -1.62511 -2.53731 35.96903 1.000 28.04865 373 GLY A CA 1
ATOM 5712 C C . GLY A 1 377 ? -2.05520 -1.30443 36.73199 1.000 34.42833 373 GLY A C 1
ATOM 5713 O O . GLY A 1 377 ? -2.44169 -1.36963 37.90508 1.000 32.19644 373 GLY A O 1
ATOM 5717 N N . THR A 1 378 ? -2.02269 -0.16188 36.04515 1.000 25.04265 374 THR A N 1
ATOM 5718 C CA . THR A 1 378 ? -2.33193 1.11896 36.66029 1.000 21.52630 374 THR A CA 1
ATOM 5719 C C . THR A 1 378 ? -3.26723 1.87775 35.73584 1.000 28.09742 374 THR A C 1
ATOM 5720 O O . THR A 1 378 ? -3.07235 1.90397 34.51664 1.000 30.35929 374 THR A O 1
ATOM 5731 N N . VAL A 1 379 ? -4.30056 2.46237 36.33079 1.000 24.14747 375 VAL A N 1
ATOM 5732 C CA . VAL A 1 379 ? -5.29824 3.24451 35.61837 1.000 27.40738 375 VAL A CA 1
ATOM 5733 C C . VAL A 1 379 ? -5.41965 4.59150 36.32861 1.000 29.59291 375 VAL A C 1
ATOM 5734 O O . VAL A 1 379 ? -5.69039 4.64212 37.53317 1.000 29.91243 375 VAL A O 1
ATOM 5747 N N . SER A 1 380 ? -5.23244 5.67638 35.59013 1.000 28.05348 376 SER A N 1
ATOM 5748 C CA . SER A 1 380 ? -5.40202 7.02889 36.11953 1.000 23.66616 376 SER A CA 1
ATOM 5749 C C . SER A 1 380 ? -6.53663 7.68540 35.33767 1.000 23.47748 376 SER A C 1
ATOM 5750 O O . SER A 1 380 ? -6.36651 8.07020 34.17794 1.000 23.88381 376 SER A O 1
ATOM 5758 N N . ALA A 1 381 ? -7.69862 7.78108 35.96317 1.000 25.80438 377 ALA A N 1
ATOM 5759 C CA . ALA A 1 381 ? -8.88666 8.38323 35.36745 1.000 25.48120 377 ALA A CA 1
ATOM 5760 C C . ALA A 1 381 ? -9.42292 9.44047 36.33345 1.000 31.76190 377 ALA A C 1
ATOM 5761 O O . ALA A 1 381 ? -10.48632 9.27484 36.93932 1.000 33.19068 377 ALA A O 1
ATOM 5768 N N . SER A 1 382 ? -8.67288 10.52889 36.48964 1.000 30.11302 378 SER A N 1
ATOM 5769 C CA . SER A 1 382 ? -9.05238 11.58214 37.42120 1.000 34.84693 378 SER A CA 1
ATOM 5770 C C . SER A 1 382 ? -9.04336 12.95396 36.75258 1.000 30.15103 378 SER A C 1
ATOM 5771 O O . SER A 1 382 ? -8.42667 13.16662 35.71074 1.000 29.51989 378 SER A O 1
ATOM 5779 N N . ALA A 1 383 ? -9.75617 13.89460 37.36097 1.000 34.05478 379 ALA A N 1
ATOM 5780 C CA . ALA A 1 383 ? -9.62690 15.28854 36.96771 1.000 39.62437 379 ALA A CA 1
ATOM 5781 C C . ALA A 1 383 ? -8.24681 15.79456 37.35557 1.000 37.87520 379 ALA A C 1
ATOM 5782 O O . ALA A 1 383 ? -7.56943 15.21694 38.20856 1.000 34.08849 379 ALA A O 1
ATOM 5789 N N . ALA A 1 384 ? -7.82694 16.88116 36.71595 1.000 38.91111 380 ALA A N 1
ATOM 5790 C CA . ALA A 1 384 ? -6.51291 17.46192 36.99024 1.000 53.37395 380 ALA A CA 1
ATOM 5791 C C . ALA A 1 384 ? -6.41098 17.94034 38.43906 1.000 50.40650 380 ALA A C 1
ATOM 5792 O O . ALA A 1 384 ? -5.55393 17.47401 39.19257 1.000 59.83829 380 ALA A O 1
ATOM 5800 N N . SER B 1 2 ? -16.92252 1.20991 96.27909 1.000 67.97155 -2 SER B N 1
ATOM 5801 C CA . SER B 1 2 ? -16.66751 0.77814 94.88327 1.000 55.41686 -2 SER B CA 1
ATOM 5802 C C . SER B 1 2 ? -16.63359 -0.72790 94.71890 1.000 55.73254 -2 SER B C 1
ATOM 5803 O O . SER B 1 2 ? -16.18807 -1.22754 93.67470 1.000 59.91222 -2 SER B O 1
ATOM 5806 N N . GLY B 1 3 ? -17.10754 -1.44484 95.74386 1.000 58.39562 -1 GLY B N 1
ATOM 5807 C CA . GLY B 1 3 ? -17.14859 -2.89545 95.72464 1.000 40.49956 -1 GLY B CA 1
ATOM 5808 C C . GLY B 1 3 ? -18.44098 -3.45260 95.16859 1.000 40.80483 -1 GLY B C 1
ATOM 5809 O O . GLY B 1 3 ? -18.43679 -4.39791 94.37583 1.000 32.93962 -1 GLY B O 1
ATOM 5813 N N . SER B 1 4 ? -19.55355 -2.86187 95.57535 1.000 31.68819 0 SER B N 1
ATOM 5814 C CA . SER B 1 4 ? -20.87093 -3.31657 95.18690 1.000 33.04081 0 SER B CA 1
ATOM 5815 C C . SER B 1 4 ? -21.74853 -2.11177 94.90094 1.000 26.38035 0 SER B C 1
ATOM 5816 O O . SER B 1 4 ? -21.48203 -1.01473 95.40691 1.000 31.87314 0 SER B O 1
ATOM 5824 N N . PRO B 1 5 ? -22.77214 -2.26721 94.06898 1.000 24.99918 1 PRO B N 1
ATOM 5825 C CA . PRO B 1 5 ? -23.72588 -1.15996 93.88989 1.000 28.42119 1 PRO B CA 1
ATOM 5826 C C . PRO B 1 5 ? -24.30793 -0.71010 95.22165 1.000 29.87128 1 PRO B C 1
ATOM 5827 O O . PRO B 1 5 ? -24.50042 -1.50733 96.14177 1.000 28.29113 1 PRO B O 1
ATOM 5838 N N . THR B 1 6 ? -24.60587 0.58317 95.31349 1.000 25.65570 2 THR B N 1
ATOM 5839 C CA . THR B 1 6 ? -25.12893 1.16857 96.53915 1.000 26.32021 2 THR B CA 1
ATOM 5840 C C . THR B 1 6 ? -26.38745 1.97930 96.25837 1.000 26.02768 2 THR B C 1
ATOM 5841 O O . THR B 1 6 ? -26.62468 2.45113 95.13890 1.000 25.65505 2 THR B O 1
ATOM 5852 N N . GLY B 1 7 ? -27.19576 2.11990 97.30452 1.000 26.62277 3 GLY B N 1
ATOM 5853 C CA . GLY B 1 7 ? -28.36842 2.97252 97.23534 1.000 29.56147 3 GLY B CA 1
ATOM 5854 C C . GLY B 1 7 ? -29.39649 2.54289 96.21595 1.000 29.27305 3 GLY B C 1
ATOM 5855 O O . GLY B 1 7 ? -30.02325 3.40263 95.57655 1.000 27.09971 3 GLY B O 1
ATOM 5859 N N . GLY B 1 8 ? -29.57051 1.22701 96.05142 1.000 26.28750 4 GLY B N 1
ATOM 5860 C CA . GLY B 1 8 ? -30.44558 0.68025 95.02954 1.000 24.48962 4 GLY B CA 1
ATOM 5861 C C . GLY B 1 8 ? -31.90003 0.73715 95.46647 1.000 22.90990 4 GLY B C 1
ATOM 5862 O O . GLY B 1 8 ? -32.25281 0.42534 96.60765 1.000 23.91669 4 GLY B O 1
ATOM 5866 N N . GLN B 1 9 ? -32.74618 1.15313 94.53046 1.000 26.55773 5 GLN B N 1
ATOM 5867 C CA . GLN B 1 9 ? -34.16395 1.37579 94.79688 1.000 23.22697 5 GLN B CA 1
ATOM 5868 C C . GLN B 1 9 ? -34.96990 0.88820 93.60991 1.000 24.84792 5 GLN B C 1
ATOM 5869 O O . GLN B 1 9 ? -34.85968 1.46214 92.53200 1.000 24.16149 5 GLN B O 1
ATOM 5883 N N . ILE B 1 10 ? -35.77003 -0.15404 93.78566 1.000 30.78328 6 ILE B N 1
ATOM 5884 C CA . ILE B 1 10 ? -36.61825 -0.61263 92.69469 1.000 30.87605 6 ILE B CA 1
ATOM 5885 C C . ILE B 1 10 ? -37.79390 0.35190 92.59054 1.000 28.19947 6 ILE B C 1
ATOM 5886 O O . ILE B 1 10 ? -38.57732 0.51974 93.53443 1.000 28.64698 6 ILE B O 1
ATOM 5902 N N . VAL B 1 11 ? -37.90241 1.00290 91.43827 1.000 25.18135 7 VAL B N 1
ATOM 5903 C CA . VAL B 1 11 ? -38.90801 2.02901 91.19543 1.000 29.83708 7 VAL B CA 1
ATOM 5904 C C . VAL B 1 11 ? -39.98322 1.60226 90.21808 1.000 34.52485 7 VAL B C 1
ATOM 5905 O O . VAL B 1 11 ? -41.00190 2.30583 90.10842 1.000 33.91158 7 VAL B O 1
ATOM 5918 N N . ALA B 1 12 ? -39.81476 0.47310 89.53175 1.000 29.98657 8 ALA B N 1
ATOM 5919 C CA . ALA B 1 12 ? -40.84617 -0.06453 88.65735 1.000 26.60476 8 ALA B CA 1
ATOM 5920 C C . ALA B 1 12 ? -40.68260 -1.57242 88.58314 1.000 22.48677 8 ALA B C 1
ATOM 5921 O O . ALA B 1 12 ? -39.56826 -2.09372 88.68479 1.000 21.17227 8 ALA B O 1
ATOM 5928 N N . GLY B 1 13 ? -41.79690 -2.27650 88.41397 1.000 22.99745 9 GLY B N 1
ATOM 5929 C CA . GLY B 1 13 ? -41.73509 -3.73849 88.46284 1.000 24.89301 9 GLY B CA 1
ATOM 5930 C C . GLY B 1 13 ? -41.61511 -4.18646 89.91767 1.000 22.77567 9 GLY B C 1
ATOM 5931 O O . GLY B 1 13 ? -41.83449 -3.42868 90.86414 1.000 26.20149 9 GLY B O 1
ATOM 5935 N N . SER B 1 14 ? -41.23961 -5.44412 90.09626 1.000 25.45970 10 SER B N 1
ATOM 5936 C CA . SER B 1 14 ? -41.21672 -6.06853 91.41034 1.000 30.95025 10 SER B CA 1
ATOM 5937 C C . SER B 1 14 ? -39.94051 -6.88233 91.54178 1.000 28.09210 10 SER B C 1
ATOM 5938 O O . SER B 1 14 ? -39.57140 -7.62927 90.63066 1.000 28.05109 10 SER B O 1
ATOM 5946 N N . GLY B 1 15 ? -39.27727 -6.73016 92.67836 1.000 30.77669 11 GLY B N 1
ATOM 5947 C CA . GLY B 1 15 ? -38.06566 -7.47498 92.94531 1.000 29.30794 11 GLY B CA 1
ATOM 5948 C C . GLY B 1 15 ? -37.49256 -7.06842 94.28532 1.000 31.32848 11 GLY B C 1
ATOM 5949 O O . GLY B 1 15 ? -38.10579 -6.30483 95.04156 1.000 24.53983 11 GLY B O 1
ATOM 5953 N N . SER B 1 16 ? -36.31051 -7.61384 94.58444 1.000 26.47477 12 SER B N 1
ATOM 5954 C CA . SER B 1 16 ? -35.65334 -7.32497 95.85071 1.000 23.83816 12 SER B CA 1
ATOM 5955 C C . SER B 1 16 ? -34.15269 -7.50445 95.66386 1.000 26.02801 12 SER B C 1
ATOM 5956 O O . SER B 1 16 ? -33.69313 -8.22208 94.76887 1.000 28.90604 12 SER B O 1
ATOM 5964 N N . ILE B 1 17 ? -33.38754 -6.83938 96.52234 1.000 31.19392 13 ILE B N 1
ATOM 5965 C CA . ILE B 1 17 ? -31.93137 -6.80596 96.41276 1.000 29.34209 13 ILE B CA 1
ATOM 5966 C C . ILE B 1 17 ? -31.35176 -7.45917 97.65815 1.000 28.97399 13 ILE B C 1
ATOM 5967 O O . ILE B 1 17 ? -31.51976 -6.95597 98.77256 1.000 32.68561 13 ILE B O 1
ATOM 5983 N N . GLN B 1 18 ? -30.73292 -8.60946 97.47986 1.000 34.80595 14 GLN B N 1
ATOM 5984 C CA A GLN B 1 18 ? -30.05868 -9.31489 98.56040 0.457 36.65927 14 GLN B CA 1
ATOM 5985 C CA B GLN B 1 18 ? -30.05950 -9.32729 98.55344 0.543 36.65843 14 GLN B CA 1
ATOM 5986 C C . GLN B 1 18 ? -28.55055 -9.13200 98.46579 1.000 38.85575 14 GLN B C 1
ATOM 5987 O O . GLN B 1 18 ? -27.98462 -9.09949 97.37295 1.000 36.96330 14 GLN B O 1
ATOM 6012 N N . THR B 1 19 ? -27.90295 -9.01291 99.62443 1.000 43.15224 15 THR B N 1
ATOM 6013 C CA . THR B 1 19 ? -26.44198 -8.98942 99.69886 1.000 44.91130 15 THR B CA 1
ATOM 6014 C C . THR B 1 19 ? -26.02831 -9.88313 100.85047 1.000 42.70167 15 THR B C 1
ATOM 6015 O O . THR B 1 19 ? -25.88041 -9.42158 101.99016 1.000 40.69588 15 THR B O 1
ATOM 6026 N N . PRO B 1 20 ? -25.87636 -11.19040 100.59889 1.000 41.83671 16 PRO B N 1
ATOM 6027 C CA . PRO B 1 20 ? -25.55794 -12.10965 101.70832 1.000 42.95071 16 PRO B CA 1
ATOM 6028 C C . PRO B 1 20 ? -24.12602 -11.98073 102.21618 1.000 52.50380 16 PRO B C 1
ATOM 6029 O O . PRO B 1 20 ? -23.89369 -12.13243 103.42514 1.000 49.11776 16 PRO B O 1
ATOM 6040 N N . SER B 1 21 ? -23.15850 -11.71042 101.33593 1.000 50.96227 17 SER B N 1
ATOM 6041 C CA . SER B 1 21 ? -21.75449 -11.59827 101.71371 1.000 48.16383 17 SER B CA 1
ATOM 6042 C C . SER B 1 21 ? -21.15837 -10.32389 101.13453 1.000 42.53673 17 SER B C 1
ATOM 6043 O O . SER B 1 21 ? -21.77670 -9.62150 100.33333 1.000 50.68537 17 SER B O 1
ATOM 6051 N N . GLY B 1 22 ? -19.92747 -10.03991 101.55147 1.000 52.06439 18 GLY B N 1
ATOM 6052 C CA . GLY B 1 22 ? -19.23413 -8.84207 101.10500 1.000 49.85478 18 GLY B CA 1
ATOM 6053 C C . GLY B 1 22 ? -18.78683 -8.86828 99.65892 1.000 50.43095 18 GLY B C 1
ATOM 6054 O O . GLY B 1 22 ? -18.32552 -7.84162 99.14721 1.000 50.04426 18 GLY B O 1
ATOM 6058 N N . ASN B 1 23 ? -18.89232 -10.01015 98.99822 1.000 45.06408 19 ASN B N 1
ATOM 6059 C CA . ASN B 1 23 ? -18.45954 -10.13387 97.61470 1.000 47.10868 19 ASN B CA 1
ATOM 6060 C C . ASN B 1 23 ? -19.54411 -10.60256 96.65938 1.000 37.15998 19 ASN B C 1
ATOM 6061 O O . ASN B 1 23 ? -19.25574 -10.80851 95.47503 1.000 32.73383 19 ASN B O 1
ATOM 6072 N N . GLN B 1 24 ? -20.77809 -10.75083 97.12229 1.000 36.11268 20 GLN B N 1
ATOM 6073 C CA . GLN B 1 24 ? -21.86247 -11.17548 96.25511 1.000 29.48482 20 GLN B CA 1
ATOM 6074 C C . GLN B 1 24 ? -23.12435 -10.39776 96.59563 1.000 41.06277 20 GLN B C 1
ATOM 6075 O O . GLN B 1 24 ? -23.47454 -10.24893 97.77693 1.000 33.66505 20 GLN B O 1
ATOM 6089 N N . MET B 1 25 ? -23.79754 -9.89912 95.54666 1.000 26.56322 21 MET B N 1
ATOM 6090 C CA . MET B 1 25 ? -25.12510 -9.34236 95.72474 1.000 29.23116 21 MET B CA 1
ATOM 6091 C C . MET B 1 25 ? -26.03174 -10.04706 94.71957 1.000 28.36232 21 MET B C 1
ATOM 6092 O O . MET B 1 25 ? -25.67224 -10.19606 93.54769 1.000 24.44466 21 MET B O 1
ATOM 6106 N N . ASN B 1 26 ? -27.20436 -10.48489 95.18273 1.000 25.92279 22 ASN B N 1
ATOM 6107 C CA . ASN B 1 26 ? -28.18916 -11.15863 94.34387 1.000 30.73974 22 ASN B CA 1
ATOM 6108 C C . ASN B 1 26 ? -29.41319 -10.26726 94.19964 1.000 30.83152 22 ASN B C 1
ATOM 6109 O O . ASN B 1 26 ? -30.00974 -9.84734 95.19766 1.000 32.58043 22 ASN B O 1
ATOM 6120 N N . ILE B 1 27 ? -29.74592 -9.94096 92.96248 1.000 27.44916 23 ILE B N 1
ATOM 6121 C CA . ILE B 1 27 ? -30.89513 -9.11175 92.64014 1.000 25.94836 23 ILE B CA 1
ATOM 6122 C C . ILE B 1 27 ? -31.96849 -10.05011 92.11146 1.000 30.40673 23 ILE B C 1
ATOM 6123 O O . ILE B 1 27 ? -31.81857 -10.63645 91.03375 1.000 24.06482 23 ILE B O 1
ATOM 6139 N N . HIS B 1 28 ? -33.05939 -10.19158 92.85373 1.000 31.15616 24 HIS B N 1
ATOM 6140 C CA A HIS B 1 28 ? -34.13454 -11.11773 92.50537 0.524 29.41133 24 HIS B CA 1
ATOM 6141 C CA B HIS B 1 28 ? -34.13355 -11.11351 92.51684 0.476 29.40827 24 HIS B CA 1
ATOM 6142 C C . HIS B 1 28 ? -35.26988 -10.32999 91.87461 1.000 29.52639 24 HIS B C 1
ATOM 6143 O O . HIS B 1 28 ? -35.87635 -9.48245 92.52929 1.000 30.58121 24 HIS B O 1
ATOM 6170 N N . GLN B 1 29 ? -35.56052 -10.63150 90.60993 1.000 22.92697 25 GLN B N 1
ATOM 6171 C CA . GLN B 1 29 ? -36.58326 -9.95202 89.82832 1.000 21.56208 25 GLN B CA 1
ATOM 6172 C C . GLN B 1 29 ? -37.77808 -10.87856 89.70023 1.000 24.04004 25 GLN B C 1
ATOM 6173 O O . GLN B 1 29 ? -37.62441 -12.04905 89.33702 1.000 24.67767 25 GLN B O 1
ATOM 6187 N N . ASN B 1 30 ? -38.95890 -10.35666 90.00176 1.000 25.66318 26 ASN B N 1
ATOM 6188 C CA . ASN B 1 30 ? -40.20135 -11.10546 89.88533 1.000 27.42550 26 ASN B CA 1
ATOM 6189 C C . ASN B 1 30 ? -41.03303 -10.71948 88.67745 1.000 33.54552 26 ASN B C 1
ATOM 6190 O O . ASN B 1 30 ? -41.67879 -11.59245 88.08158 1.000 32.19700 26 ASN B O 1
ATOM 6201 N N . SER B 1 31 ? -41.02485 -9.43871 88.30603 1.000 27.65361 27 SER B N 1
ATOM 6202 C CA . SER B 1 31 ? -41.76608 -8.97271 87.14848 1.000 27.57906 27 SER B CA 1
ATOM 6203 C C . SER B 1 31 ? -40.92086 -9.17937 85.88364 1.000 28.35189 27 SER B C 1
ATOM 6204 O O . SER B 1 31 ? -39.68613 -9.32753 85.92438 1.000 25.70020 27 SER B O 1
ATOM 6212 N N . GLN B 1 32 ? -41.60050 -9.14258 84.73833 1.000 29.94420 28 GLN B N 1
ATOM 6213 C CA . GLN B 1 32 ? -40.88660 -9.31848 83.47924 1.000 32.00200 28 GLN B CA 1
ATOM 6214 C C . GLN B 1 32 ? -39.93980 -8.14630 83.21574 1.000 29.37023 28 GLN B C 1
ATOM 6215 O O . GLN B 1 32 ? -38.82654 -8.34184 82.71291 1.000 25.94963 28 GLN B O 1
ATOM 6229 N N . ASN B 1 33 ? -40.35332 -6.92694 83.55919 1.000 29.11235 29 ASN B N 1
ATOM 6230 C CA . ASN B 1 33 ? -39.51045 -5.74491 83.45069 1.000 26.62290 29 ASN B CA 1
ATOM 6231 C C . ASN B 1 33 ? -39.40032 -5.08617 84.81687 1.000 29.83775 29 ASN B C 1
ATOM 6232 O O . ASN B 1 33 ? -40.37821 -5.00163 85.55907 1.000 23.39065 29 ASN B O 1
ATOM 6243 N N . MET B 1 34 ? -38.21797 -4.58804 85.12409 1.000 20.36127 30 MET B N 1
ATOM 6244 C CA . MET B 1 34 ? -37.90725 -4.04059 86.43254 1.000 22.92070 30 MET B CA 1
ATOM 6245 C C . MET B 1 34 ? -36.93305 -2.87912 86.26282 1.000 21.60342 30 MET B C 1
ATOM 6246 O O . MET B 1 34 ? -35.97498 -2.96032 85.48034 1.000 23.58348 30 MET B O 1
ATOM 6260 N N . VAL B 1 35 ? -37.15592 -1.82300 87.04435 1.000 28.09106 31 VAL B N 1
ATOM 6261 C CA . VAL B 1 35 ? -36.30132 -0.64191 87.05341 1.000 28.48610 31 VAL B CA 1
ATOM 6262 C C . VAL B 1 35 ? -35.77131 -0.43023 88.46165 1.000 23.07569 31 VAL B C 1
ATOM 6263 O O . VAL B 1 35 ? -36.54654 -0.40791 89.42293 1.000 20.18518 31 VAL B O 1
ATOM 6276 N N . ALA B 1 36 ? -34.45712 -0.25931 88.57658 1.000 22.85777 32 ALA B N 1
ATOM 6277 C CA . ALA B 1 36 ? -33.81423 0.08106 89.83544 1.000 23.94100 32 ALA B CA 1
ATOM 6278 C C . ALA B 1 36 ? -32.94638 1.30646 89.58543 1.000 26.23000 32 ALA B C 1
ATOM 6279 O O . ALA B 1 36 ? -32.11527 1.30750 88.67288 1.000 25.40268 32 ALA B O 1
ATOM 6286 N N . ASN B 1 37 ? -33.11611 2.33003 90.41251 1.000 27.88203 33 ASN B N 1
ATOM 6287 C CA . ASN B 1 37 ? -32.20060 3.45885 90.44041 1.000 24.11528 33 ASN B CA 1
ATOM 6288 C C . ASN B 1 37 ? -31.09584 3.17454 91.44108 1.000 20.43416 33 ASN B C 1
ATOM 6289 O O . ASN B 1 37 ? -31.34922 2.63400 92.52017 1.000 22.08903 33 ASN B O 1
ATOM 6300 N N . TRP B 1 38 ? -29.87729 3.58134 91.10234 1.000 23.94148 34 TRP B N 1
ATOM 6301 C CA . TRP B 1 38 ? -28.71438 3.30533 91.93230 1.000 21.89373 34 TRP B CA 1
ATOM 6302 C C . TRP B 1 38 ? -27.94073 4.59038 92.19376 1.000 21.84665 34 TRP B C 1
ATOM 6303 O O . TRP B 1 38 ? -27.67345 5.36221 91.26410 1.000 21.01774 34 TRP B O 1
ATOM 6324 N N . ASN B 1 39 ? -27.57516 4.81886 93.46062 1.000 24.25776 35 ASN B N 1
ATOM 6325 C CA . ASN B 1 39 ? -26.65881 5.91718 93.75051 1.000 27.11647 35 ASN B CA 1
ATOM 6326 C C . ASN B 1 39 ? -25.30727 5.67338 93.07315 1.000 31.50844 35 ASN B C 1
ATOM 6327 O O . ASN B 1 39 ? -24.65803 6.61200 92.58490 1.000 30.23903 35 ASN B O 1
ATOM 6338 N N . SER B 1 40 ? -24.87409 4.41399 93.02809 1.000 22.07056 36 SER B N 1
ATOM 6339 C CA . SER B 1 40 ? -23.70020 4.02346 92.26611 1.000 29.50826 36 SER B CA 1
ATOM 6340 C C . SER B 1 40 ? -23.90412 2.57841 91.84921 1.000 27.00400 36 SER B C 1
ATOM 6341 O O . SER B 1 40 ? -24.72120 1.85171 92.41680 1.000 22.36902 36 SER B O 1
ATOM 6349 N N . PHE B 1 41 ? -23.20456 2.18970 90.83169 1.000 23.80229 37 PHE B N 1
ATOM 6350 C CA . PHE B 1 41 ? -23.26202 0.81800 90.31504 1.000 23.58436 37 PHE B CA 1
ATOM 6351 C C . PHE B 1 41 ? -21.84805 0.45846 89.85159 1.000 28.09369 37 PHE B C 1
ATOM 6352 O O . PHE B 1 41 ? -21.49622 0.57911 88.67239 1.000 27.27534 37 PHE B O 1
ATOM 6369 N N . ASP B 1 42 ? -21.02909 0.05826 90.81807 1.000 19.60697 38 ASP B N 1
ATOM 6370 C CA . ASP B 1 42 ? -19.69206 -0.46734 90.61272 1.000 26.11225 38 ASP B CA 1
ATOM 6371 C C . ASP B 1 42 ? -19.64229 -1.88484 91.16063 1.000 32.44178 38 ASP B C 1
ATOM 6372 O O . ASP B 1 42 ? -20.37239 -2.23904 92.09541 1.000 30.54413 38 ASP B O 1
ATOM 6381 N N . ILE B 1 43 ? -18.77912 -2.69989 90.56484 1.000 21.82729 39 ILE B N 1
ATOM 6382 C CA . ILE B 1 43 ? -18.50598 -4.04762 91.05403 1.000 24.68144 39 ILE B CA 1
ATOM 6383 C C . ILE B 1 43 ? -16.99430 -4.19545 91.20840 1.000 22.49838 39 ILE B C 1
ATOM 6384 O O . ILE B 1 43 ? -16.25743 -4.14816 90.21954 1.000 23.73663 39 ILE B O 1
ATOM 6400 N N . GLY B 1 44 ? -16.53120 -4.35716 92.43463 1.000 28.26276 40 GLY B N 1
ATOM 6401 C CA . GLY B 1 44 ? -15.11130 -4.49572 92.67983 1.000 23.02422 40 GLY B CA 1
ATOM 6402 C C . GLY B 1 44 ? -14.56498 -5.81108 92.15111 1.000 28.45051 40 GLY B C 1
ATOM 6403 O O . GLY B 1 44 ? -15.29481 -6.70841 91.72498 1.000 24.81993 40 GLY B O 1
ATOM 6407 N N . LYS B 1 45 ? -13.23472 -5.90765 92.14791 1.000 25.95253 41 LYS B N 1
ATOM 6408 C CA A LYS B 1 45 ? -12.57895 -7.14487 91.74817 0.534 27.98012 41 LYS B CA 1
ATOM 6409 C CA B LYS B 1 45 ? -12.58158 -7.14541 91.74889 0.466 27.99417 41 LYS B CA 1
ATOM 6410 C C . LYS B 1 45 ? -12.93257 -8.25332 92.73140 1.000 34.65188 41 LYS B C 1
ATOM 6411 O O . LYS B 1 45 ? -12.87880 -8.06361 93.94954 1.000 33.05504 41 LYS B O 1
ATOM 6448 N N . GLY B 1 46 ? -13.29010 -9.41223 92.20319 1.000 36.05253 42 GLY B N 1
ATOM 6449 C CA . GLY B 1 46 ? -13.69050 -10.51382 93.04824 1.000 37.75227 42 GLY B CA 1
ATOM 6450 C C . GLY B 1 46 ? -15.10847 -10.45590 93.55978 1.000 31.82308 42 GLY B C 1
ATOM 6451 O O . GLY B 1 46 ? -15.49118 -11.31938 94.34857 1.000 42.70989 42 GLY B O 1
ATOM 6455 N N . ASN B 1 47 ? -15.87673 -9.45107 93.18180 1.000 30.05737 43 ASN B N 1
ATOM 6456 C CA . ASN B 1 47 ? -17.27534 -9.32757 93.54995 1.000 31.29502 43 ASN B CA 1
ATOM 6457 C C . ASN B 1 47 ? -18.17380 -9.74741 92.39001 1.000 29.13841 43 ASN B C 1
ATOM 6458 O O . ASN B 1 47 ? -17.78900 -9.72877 91.21541 1.000 25.32303 43 ASN B O 1
ATOM 6469 N N . THR B 1 48 ? -19.40685 -10.08337 92.72833 1.000 23.83461 44 THR B N 1
ATOM 6470 C CA . THR B 1 48 ? -20.34387 -10.51724 91.71099 1.000 22.12412 44 THR B CA 1
ATOM 6471 C C . THR B 1 48 ? -21.70156 -9.90595 92.00336 1.000 23.68579 44 THR B C 1
ATOM 6472 O O . THR B 1 48 ? -22.16799 -9.91599 93.15351 1.000 25.11542 44 THR B O 1
ATOM 6483 N N . VAL B 1 49 ? -22.31815 -9.38273 90.94300 1.000 17.28290 45 VAL B N 1
ATOM 6484 C CA . VAL B 1 49 ? -23.72897 -9.03097 90.94158 1.000 24.40131 45 VAL B CA 1
ATOM 6485 C C . VAL B 1 49 ? -24.44254 -10.06673 90.08158 1.000 18.21328 45 VAL B C 1
ATOM 6486 O O . VAL B 1 49 ? -24.12345 -10.22780 88.89943 1.000 18.22588 45 VAL B O 1
ATOM 6499 N N . GLN B 1 50 ? -25.41697 -10.75724 90.66556 1.000 20.31532 46 GLN B N 1
ATOM 6500 C CA . GLN B 1 50 ? -26.16582 -11.81793 90.00088 1.000 23.59197 46 GLN B CA 1
ATOM 6501 C C . GLN B 1 50 ? -27.62906 -11.40398 89.95434 1.000 19.51582 46 GLN B C 1
ATOM 6502 O O . GLN B 1 50 ? -28.23329 -11.13828 90.99619 1.000 26.20679 46 GLN B O 1
ATOM 6516 N N . PHE B 1 51 ? -28.17986 -11.32520 88.74861 1.000 19.93432 47 PHE B N 1
ATOM 6517 C CA . PHE B 1 51 ? -29.60771 -11.12595 88.54167 1.000 20.43696 47 PHE B CA 1
ATOM 6518 C C . PHE B 1 51 ? -30.30531 -12.47217 88.40461 1.000 24.58272 47 PHE B C 1
ATOM 6519 O O . PHE B 1 51 ? -29.88745 -13.31049 87.61078 1.000 24.59799 47 PHE B O 1
ATOM 6536 N N . ASP B 1 52 ? -31.34718 -12.67516 89.19710 1.000 25.74599 48 ASP B N 1
ATOM 6537 C CA A ASP B 1 52 ? -32.19315 -13.86843 89.15277 0.615 26.28259 48 ASP B CA 1
ATOM 6538 C CA B ASP B 1 52 ? -32.19183 -13.86709 89.14992 0.385 26.31263 48 ASP B CA 1
ATOM 6539 C C . ASP B 1 52 ? -33.52697 -13.43059 88.55235 1.000 24.40371 48 ASP B C 1
ATOM 6540 O O . ASP B 1 52 ? -34.36640 -12.82974 89.24065 1.000 22.94794 48 ASP B O 1
ATOM 6557 N N . GLN B 1 53 ? -33.73002 -13.74655 87.25995 1.000 24.41644 49 GLN B N 1
ATOM 6558 C CA . GLN B 1 53 ? -34.85647 -13.15871 86.55563 1.000 23.96268 49 GLN B CA 1
ATOM 6559 C C . GLN B 1 53 ? -35.87770 -14.21330 86.15187 1.000 20.77319 49 GLN B C 1
ATOM 6560 O O . GLN B 1 53 ? -35.55320 -15.40019 86.07353 1.000 18.82589 49 GLN B O 1
ATOM 6574 N N . PRO B 1 54 ? -37.13724 -13.81925 85.93724 1.000 17.96282 50 PRO B N 1
ATOM 6575 C CA . PRO B 1 54 ? -38.20878 -14.81738 85.77270 1.000 19.40928 50 PRO B CA 1
ATOM 6576 C C . PRO B 1 54 ? -38.19599 -15.49104 84.41794 1.000 29.66715 50 PRO B C 1
ATOM 6577 O O . PRO B 1 54 ? -38.84851 -16.52155 84.24025 1.000 29.22001 50 PRO B O 1
ATOM 6588 N N . SER B 1 55 ? -37.44627 -14.96787 83.46505 1.000 30.32497 51 SER B N 1
ATOM 6589 C CA . SER B 1 55 ? -37.38063 -15.56552 82.14172 1.000 22.22726 51 SER B CA 1
ATOM 6590 C C . SER B 1 55 ? -36.10382 -15.06076 81.50308 1.000 17.90506 51 SER B C 1
ATOM 6591 O O . SER B 1 55 ? -35.50640 -14.10623 81.98123 1.000 18.52445 51 SER B O 1
ATOM 6599 N N . SER B 1 56 ? -35.71766 -15.66503 80.38761 1.000 19.66421 52 SER B N 1
ATOM 6600 C CA . SER B 1 56 ? -34.53750 -15.22136 79.64615 1.000 20.58468 52 SER B CA 1
ATOM 6601 C C . SER B 1 56 ? -34.79330 -13.92785 78.88435 1.000 18.89306 52 SER B C 1
ATOM 6602 O O . SER B 1 56 ? -33.84502 -13.26959 78.44182 1.000 23.22455 52 SER B O 1
ATOM 6610 N N . SER B 1 57 ? -36.05123 -13.53099 78.74395 1.000 21.75914 53 SER B N 1
ATOM 6611 C CA . SER B 1 57 ? -36.38510 -12.28182 78.07543 1.000 22.42046 53 SER B CA 1
ATOM 6612 C C . SER B 1 57 ? -36.74864 -11.17691 79.05503 1.000 20.68370 53 SER B C 1
ATOM 6613 O O . SER B 1 57 ? -36.99186 -10.03766 78.63902 1.000 27.19379 53 SER B O 1
ATOM 6621 N N . ALA B 1 58 ? -36.72255 -11.46314 80.34933 1.000 18.93500 54 ALA B N 1
ATOM 6622 C CA . ALA B 1 58 ? -36.93752 -10.40426 81.32012 1.000 24.06016 54 ALA B CA 1
ATOM 6623 C C . ALA B 1 58 ? -35.80506 -9.38788 81.22826 1.000 21.86454 54 ALA B C 1
ATOM 6624 O O . ALA B 1 58 ? -34.65977 -9.73402 80.94537 1.000 22.29959 54 ALA B O 1
ATOM 6631 N N . VAL B 1 59 ? -36.12171 -8.12271 81.48461 1.000 18.42800 55 VAL B N 1
ATOM 6632 C CA . VAL B 1 59 ? -35.14242 -7.04305 81.41944 1.000 17.62526 55 VAL B CA 1
ATOM 6633 C C . VAL B 1 59 ? -35.10526 -6.32349 82.76400 1.000 18.02611 55 VAL B C 1
ATOM 6634 O O . VAL B 1 59 ? -36.15357 -5.91711 83.27581 1.000 23.09861 55 VAL B O 1
ATOM 6647 N N . ALA B 1 60 ? -33.90160 -6.13751 83.31870 1.000 14.37599 56 ALA B N 1
ATOM 6648 C CA . ALA B 1 60 ? -33.68984 -5.26957 84.47300 1.000 19.61394 56 ALA B CA 1
ATOM 6649 C C . ALA B 1 60 ? -32.95925 -4.02641 83.99274 1.000 21.48513 56 ALA B C 1
ATOM 6650 O O . ALA B 1 60 ? -31.83405 -4.12288 83.49016 1.000 19.11614 56 ALA B O 1
ATOM 6657 N N . LEU B 1 61 ? -33.59282 -2.86782 84.15781 1.000 20.40618 57 LEU B N 1
ATOM 6658 C CA . LEU B 1 61 ? -32.96260 -1.58302 83.87546 1.000 20.22844 57 LEU B CA 1
ATOM 6659 C C . LEU B 1 61 ? -32.32056 -1.03647 85.14826 1.000 22.78332 57 LEU B C 1
ATOM 6660 O O . LEU B 1 61 ? -32.97219 -0.92819 86.18940 1.000 22.44177 57 LEU B O 1
ATOM 6676 N N . ASN B 1 62 ? -31.03287 -0.75032 85.08110 1.000 23.12172 58 ASN B N 1
ATOM 6677 C CA . ASN B 1 62 ? -30.27156 -0.27171 86.22676 1.000 24.05895 58 ASN B CA 1
ATOM 6678 C C . ASN B 1 62 ? -29.74320 1.10847 85.85360 1.000 22.79076 58 ASN B C 1
ATOM 6679 O O . ASN B 1 62 ? -28.81050 1.22734 85.05310 1.000 21.53353 58 ASN B O 1
ATOM 6690 N N . ARG B 1 63 ? -30.31995 2.14462 86.45304 1.000 22.98991 59 ARG B N 1
ATOM 6691 C CA . ARG B 1 63 ? -30.00146 3.53905 86.15675 1.000 23.07598 59 ARG B CA 1
ATOM 6692 C C . ARG B 1 63 ? -29.18476 4.13039 87.29672 1.000 19.96238 59 ARG B C 1
ATOM 6693 O O . ARG B 1 63 ? -29.64643 4.15908 88.44152 1.000 22.82086 59 ARG B O 1
ATOM 6714 N N . VAL B 1 64 ? -27.96804 4.56978 86.99084 1.000 19.01024 60 VAL B N 1
ATOM 6715 C CA . VAL B 1 64 ? -27.14004 5.25412 87.97597 1.000 20.10695 60 VAL B CA 1
ATOM 6716 C C . VAL B 1 64 ? -27.56931 6.71729 88.05493 1.000 22.29007 60 VAL B C 1
ATOM 6717 O O . VAL B 1 64 ? -27.59759 7.44283 87.05162 1.000 23.54635 60 VAL B O 1
ATOM 6730 N N . VAL B 1 65 ? -27.91642 7.15697 89.25751 1.000 23.83487 61 VAL B N 1
ATOM 6731 C CA . VAL B 1 65 ? -28.39076 8.51619 89.46126 1.000 27.42032 61 VAL B CA 1
ATOM 6732 C C . VAL B 1 65 ? -27.42357 9.34808 90.26866 1.000 31.13255 61 VAL B C 1
ATOM 6733 O O . VAL B 1 65 ? -27.65188 10.55282 90.43642 1.000 30.12379 61 VAL B O 1
ATOM 6746 N N . GLY B 1 66 ? -26.33773 8.75814 90.75073 1.000 29.00904 62 GLY B N 1
ATOM 6747 C CA . GLY B 1 66 ? -25.25554 9.50855 91.35261 1.000 30.36955 62 GLY B CA 1
ATOM 6748 C C . GLY B 1 66 ? -24.40218 10.18884 90.29387 1.000 38.40116 62 GLY B C 1
ATOM 6749 O O . GLY B 1 66 ? -24.85033 10.46261 89.17990 1.000 49.13239 62 GLY B O 1
ATOM 6753 N N . GLY B 1 67 ? -23.14181 10.45490 90.64261 1.000 44.01981 63 GLY B N 1
ATOM 6754 C CA . GLY B 1 67 ? -22.27984 11.17995 89.72554 1.000 34.99134 63 GLY B CA 1
ATOM 6755 C C . GLY B 1 67 ? -21.03737 10.45040 89.26359 1.000 37.32918 63 GLY B C 1
ATOM 6756 O O . GLY B 1 67 ? -20.26625 10.97833 88.45443 1.000 48.66339 63 GLY B O 1
ATOM 6760 N N . GLY B 1 68 ? -20.82248 9.24071 89.76982 1.000 32.17390 64 GLY B N 1
ATOM 6761 C CA . GLY B 1 68 ? -19.62105 8.49250 89.44753 1.000 31.92124 64 GLY B CA 1
ATOM 6762 C C . GLY B 1 68 ? -19.77011 7.63630 88.19349 1.000 32.81000 64 GLY B C 1
ATOM 6763 O O . GLY B 1 68 ? -20.81250 7.01388 87.96295 1.000 31.69748 64 GLY B O 1
ATOM 6767 N N . GLU B 1 69 ? -18.70483 7.60860 87.38395 1.000 26.70101 65 GLU B N 1
ATOM 6768 C CA . GLU B 1 69 ? -18.64362 6.65916 86.28063 1.000 33.34000 65 GLU B CA 1
ATOM 6769 C C . GLU B 1 69 ? -18.62621 5.25264 86.86016 1.000 35.92139 65 GLU B C 1
ATOM 6770 O O . GLU B 1 69 ? -17.96258 5.00276 87.87506 1.000 33.72089 65 GLU B O 1
ATOM 6782 N N . SER B 1 70 ? -19.37561 4.33865 86.22637 1.000 28.66457 66 SER B N 1
ATOM 6783 C CA . SER B 1 70 ? -19.46594 2.97295 86.72981 1.000 29.85107 66 SER B CA 1
ATOM 6784 C C . SER B 1 70 ? -18.12665 2.27073 86.52877 1.000 27.01156 66 SER B C 1
ATOM 6785 O O . SER B 1 70 ? -17.60249 2.22436 85.40901 1.000 30.95318 66 SER B O 1
ATOM 6793 N N . GLN B 1 71 ? -17.59504 1.68829 87.60588 1.000 20.99821 67 GLN B N 1
ATOM 6794 C CA . GLN B 1 71 ? -16.37199 0.89381 87.56083 1.000 26.29435 67 GLN B CA 1
ATOM 6795 C C . GLN B 1 71 ? -16.73253 -0.57667 87.68152 1.000 24.50169 67 GLN B C 1
ATOM 6796 O O . GLN B 1 71 ? -16.89742 -1.08872 88.79011 1.000 21.65467 67 GLN B O 1
ATOM 6810 N N . ILE B 1 72 ? -16.80971 -1.27219 86.55479 1.000 24.68121 68 ILE B N 1
ATOM 6811 C CA . ILE B 1 72 ? -17.14554 -2.69169 86.56235 1.000 27.39339 68 ILE B CA 1
ATOM 6812 C C . ILE B 1 72 ? -15.84634 -3.47946 86.48638 1.000 27.61563 68 ILE B C 1
ATOM 6813 O O . ILE B 1 72 ? -15.25255 -3.63230 85.41577 1.000 23.67368 68 ILE B O 1
ATOM 6829 N N . MET B 1 73 ? -15.36630 -3.93570 87.63879 1.000 24.56931 69 MET B N 1
ATOM 6830 C CA A MET B 1 73 ? -14.14863 -4.72920 87.68758 0.518 25.34563 69 MET B CA 1
ATOM 6831 C CA B MET B 1 73 ? -14.15286 -4.73287 87.68540 0.482 25.35566 69 MET B CA 1
ATOM 6832 C C . MET B 1 73 ? -14.41310 -6.20059 87.95426 1.000 34.43947 69 MET B C 1
ATOM 6833 O O . MET B 1 73 ? -13.56189 -7.03031 87.60025 1.000 26.11448 69 MET B O 1
ATOM 6860 N N . GLY B 1 74 ? -15.56274 -6.53212 88.53968 1.000 25.41818 70 GLY B N 1
ATOM 6861 C CA . GLY B 1 74 ? -15.90928 -7.88433 88.92497 1.000 32.11822 70 GLY B CA 1
ATOM 6862 C C . GLY B 1 74 ? -16.80769 -8.54154 87.90618 1.000 26.34926 70 GLY B C 1
ATOM 6863 O O . GLY B 1 74 ? -16.68057 -8.31250 86.70219 1.000 26.64682 70 GLY B O 1
ATOM 6867 N N . ASN B 1 75 ? -17.73909 -9.34840 88.38815 1.000 26.47949 71 ASN B N 1
ATOM 6868 C CA . ASN B 1 75 ? -18.59483 -10.15452 87.53220 1.000 29.72889 71 ASN B CA 1
ATOM 6869 C C . ASN B 1 75 ? -20.02726 -9.65561 87.62009 1.000 23.48295 71 ASN B C 1
ATOM 6870 O O . ASN B 1 75 ? -20.50116 -9.31304 88.70468 1.000 21.46879 71 ASN B O 1
ATOM 6881 N N . LEU B 1 76 ? -20.68487 -9.57348 86.46426 1.000 19.83627 72 LEU B N 1
ATOM 6882 C CA . LEU B 1 76 ? -22.11061 -9.30096 86.33817 1.000 20.29749 72 LEU B CA 1
ATOM 6883 C C . LEU B 1 76 ? -22.73892 -10.46210 85.59554 1.000 18.60393 72 LEU B C 1
ATOM 6884 O O . LEU B 1 76 ? -22.41115 -10.68726 84.43004 1.000 18.88008 72 LEU B O 1
ATOM 6900 N N . LYS B 1 77 ? -23.66045 -11.16861 86.24656 1.000 20.37815 73 LYS B N 1
ATOM 6901 C CA . LYS B 1 77 ? -24.29987 -12.34208 85.67029 1.000 22.49242 73 LYS B CA 1
ATOM 6902 C C . LYS B 1 77 ? -25.81160 -12.16877 85.68831 1.000 22.39125 73 LYS B C 1
ATOM 6903 O O . LYS B 1 77 ? -26.37951 -11.62752 86.63665 1.000 23.00802 73 LYS B O 1
ATOM 6922 N N . ALA B 1 78 ? -26.47372 -12.70082 84.66928 1.000 19.17724 74 ALA B N 1
ATOM 6923 C CA . ALA B 1 78 ? -27.92892 -12.67425 84.64617 1.000 21.58198 74 ALA B CA 1
ATOM 6924 C C . ALA B 1 78 ? -28.43736 -13.75741 83.70594 1.000 19.98459 74 ALA B C 1
ATOM 6925 O O . ALA B 1 78 ? -27.83809 -13.98521 82.66401 1.000 20.68572 74 ALA B O 1
ATOM 6932 N N . ASN B 1 79 ? -29.55119 -14.40380 84.04681 1.000 23.69818 75 ASN B N 1
ATOM 6933 C CA . ASN B 1 79 ? -30.15797 -15.35371 83.11002 1.000 24.84876 75 ASN B CA 1
ATOM 6934 C C . ASN B 1 79 ? -31.03966 -14.64126 82.08231 1.000 28.55273 75 ASN B C 1
ATOM 6935 O O . ASN B 1 79 ? -31.25488 -15.15584 80.97601 1.000 28.24081 75 ASN B O 1
ATOM 6946 N N . GLY B 1 80 ? -31.52611 -13.45456 82.40707 1.000 23.38777 76 GLY B N 1
ATOM 6947 C CA . GLY B 1 80 ? -32.24498 -12.61580 81.45673 1.000 25.38409 76 GLY B CA 1
ATOM 6948 C C . GLY B 1 80 ? -31.39630 -11.48288 80.91120 1.000 28.62146 76 GLY B C 1
ATOM 6949 O O . GLY B 1 80 ? -30.19605 -11.64293 80.66103 1.000 21.90829 76 GLY B O 1
ATOM 6953 N N . GLN B 1 81 ? -32.01307 -10.30653 80.76991 1.000 22.23122 77 GLN B N 1
ATOM 6954 C CA . GLN B 1 81 ? -31.41047 -9.18924 80.06417 1.000 18.62684 77 GLN B CA 1
ATOM 6955 C C . GLN B 1 81 ? -31.21676 -8.03402 81.02903 1.000 20.72415 77 GLN B C 1
ATOM 6956 O O . GLN B 1 81 ? -32.02290 -7.80445 81.93431 1.000 19.03562 77 GLN B O 1
ATOM 6970 N N . VAL B 1 82 ? -30.14894 -7.29161 80.81949 1.000 18.60580 78 VAL B N 1
ATOM 6971 C CA . VAL B 1 82 ? -29.74484 -6.25135 81.75495 1.000 21.83156 78 VAL B CA 1
ATOM 6972 C C . VAL B 1 82 ? -29.38721 -4.98814 80.98256 1.000 22.19013 78 VAL B C 1
ATOM 6973 O O . VAL B 1 82 ? -28.57848 -5.04068 80.04629 1.000 18.45799 78 VAL B O 1
ATOM 6986 N N . PHE B 1 83 ? -29.95739 -3.84969 81.39640 1.000 17.08981 79 PHE B N 1
ATOM 6987 C CA . PHE B 1 83 ? -29.57045 -2.54064 80.88303 1.000 19.49673 79 PHE B CA 1
ATOM 6988 C C . PHE B 1 83 ? -28.87935 -1.80456 82.01050 1.000 20.05498 79 PHE B C 1
ATOM 6989 O O . PHE B 1 83 ? -29.40097 -1.77660 83.12089 1.000 18.90498 79 PHE B O 1
ATOM 7006 N N . LEU B 1 84 ? -27.69257 -1.26142 81.75158 1.000 22.47648 80 LEU B N 1
ATOM 7007 C CA . LEU B 1 84 ? -27.01784 -0.36625 82.68552 1.000 20.17240 80 LEU B CA 1
ATOM 7008 C C . LEU B 1 84 ? -26.89690 1.00053 82.01647 1.000 21.42306 80 LEU B C 1
ATOM 7009 O O . LEU B 1 84 ? -26.25380 1.13217 80.97568 1.000 22.16808 80 LEU B O 1
ATOM 7025 N N . VAL B 1 85 ? -27.49506 2.01384 82.62855 1.000 20.90839 81 VAL B N 1
ATOM 7026 C CA . VAL B 1 85 ? -27.50193 3.38628 82.13781 1.000 17.51550 81 VAL B CA 1
ATOM 7027 C C . VAL B 1 85 ? -26.77530 4.23132 83.16739 1.000 22.28921 81 VAL B C 1
ATOM 7028 O O . VAL B 1 85 ? -27.23331 4.35360 84.31213 1.000 19.00844 81 VAL B O 1
ATOM 7041 N N . ASN B 1 86 ? -25.64428 4.79821 82.76301 1.000 18.54166 82 ASN B N 1
ATOM 7042 C CA . ASN B 1 86 ? -24.91221 5.76452 83.57571 1.000 22.82604 82 ASN B CA 1
ATOM 7043 C C . ASN B 1 86 ? -24.53280 6.97097 82.73661 1.000 20.28449 82 ASN B C 1
ATOM 7044 O O . ASN B 1 86 ? -23.67214 6.85427 81.83999 1.000 20.04278 82 ASN B O 1
ATOM 7055 N N . PRO B 1 87 ? -25.12875 8.13522 82.98531 1.000 25.47986 83 PRO B N 1
ATOM 7056 C CA . PRO B 1 87 ? -24.73659 9.31690 82.19819 1.000 26.07628 83 PRO B CA 1
ATOM 7057 C C . PRO B 1 87 ? -23.24567 9.64077 82.29606 1.000 24.30773 83 PRO B C 1
ATOM 7058 O O . PRO B 1 87 ? -22.70442 10.32479 81.41353 1.000 25.14712 83 PRO B O 1
ATOM 7069 N N . ASN B 1 88 ? -22.57153 9.19644 83.34992 1.000 25.92761 84 ASN B N 1
ATOM 7070 C CA . ASN B 1 88 ? -21.15740 9.48428 83.52396 1.000 28.68031 84 ASN B CA 1
ATOM 7071 C C . ASN B 1 88 ? -20.24683 8.47923 82.83615 1.000 25.67377 84 ASN B C 1
ATOM 7072 O O . ASN B 1 88 ? -19.02721 8.67535 82.85849 1.000 24.59404 84 ASN B O 1
ATOM 7083 N N . GLY B 1 89 ? -20.80422 7.42485 82.24443 1.000 26.11454 85 GLY B N 1
ATOM 7084 C CA . GLY B 1 89 ? -20.05445 6.43038 81.50560 1.000 22.29868 85 GLY B CA 1
ATOM 7085 C C . GLY B 1 89 ? -19.84280 5.14972 82.30033 1.000 24.77739 85 GLY B C 1
ATOM 7086 O O . GLY B 1 89 ? -20.20371 5.02717 83.47050 1.000 24.54123 85 GLY B O 1
ATOM 7090 N N . VAL B 1 90 ? -19.26750 4.16351 81.62089 1.000 23.27117 86 VAL B N 1
ATOM 7091 C CA . VAL B 1 90 ? -18.95044 2.85918 82.19750 1.000 19.90561 86 VAL B CA 1
ATOM 7092 C C . VAL B 1 90 ? -17.54905 2.44870 81.74692 1.000 24.26374 86 VAL B C 1
ATOM 7093 O O . VAL B 1 90 ? -17.17723 2.63841 80.58370 1.000 24.48264 86 VAL B O 1
ATOM 7106 N N . LEU B 1 91 ? -16.75995 1.91905 82.68063 1.000 19.32226 87 LEU B N 1
ATOM 7107 C CA . LEU B 1 91 ? -15.47338 1.29651 82.40202 1.000 22.68071 87 LEU B CA 1
ATOM 7108 C C . LEU B 1 91 ? -15.53967 -0.15727 82.86039 1.000 19.12586 87 LEU B C 1
ATOM 7109 O O . LEU B 1 91 ? -15.65338 -0.44637 84.05770 1.000 24.35981 87 LEU B O 1
ATOM 7125 N N . PHE B 1 92 ? -15.44433 -1.07602 81.91419 1.000 19.97633 88 PHE B N 1
ATOM 7126 C CA . PHE B 1 92 ? -15.26545 -2.48941 82.23752 1.000 23.34928 88 PHE B CA 1
ATOM 7127 C C . PHE B 1 92 ? -13.76160 -2.78390 82.29547 1.000 24.30951 88 PHE B C 1
ATOM 7128 O O . PHE B 1 92 ? -13.06790 -2.68662 81.27781 1.000 25.26226 88 PHE B O 1
ATOM 7145 N N . GLY B 1 93 ? -13.24815 -3.11010 83.48724 1.000 24.40215 89 GLY B N 1
ATOM 7146 C CA . GLY B 1 93 ? -11.83511 -3.37637 83.64880 1.000 24.71025 89 GLY B CA 1
ATOM 7147 C C . GLY B 1 93 ? -11.47418 -4.71385 83.06599 1.000 27.41192 89 GLY B C 1
ATOM 7148 O O . GLY B 1 93 ? -12.33621 -5.51236 82.69751 1.000 25.11086 89 GLY B O 1
ATOM 7152 N N . GLU B 1 94 ? -10.15877 -4.95843 82.98061 1.000 27.35781 90 GLU B N 1
ATOM 7153 C CA . GLU B 1 94 ? -9.66000 -6.13005 82.24905 1.000 31.79125 90 GLU B CA 1
ATOM 7154 C C . GLU B 1 94 ? -10.06043 -7.44737 82.91777 1.000 32.92575 90 GLU B C 1
ATOM 7155 O O . GLU B 1 94 ? -10.06736 -8.50972 82.26917 1.000 29.27720 90 GLU B O 1
ATOM 7167 N N . GLY B 1 95 ? -10.40268 -7.40095 84.19656 1.000 33.48235 91 GLY B N 1
ATOM 7168 C CA . GLY B 1 95 ? -10.91710 -8.56395 84.88502 1.000 36.63470 91 GLY B CA 1
ATOM 7169 C C . GLY B 1 95 ? -12.42380 -8.67614 84.93261 1.000 32.45405 91 GLY B C 1
ATOM 7170 O O . GLY B 1 95 ? -12.96746 -9.61219 85.52700 1.000 36.17428 91 GLY B O 1
ATOM 7174 N N . ALA B 1 96 ? -13.13175 -7.73188 84.33202 1.000 26.13911 92 ALA B N 1
ATOM 7175 C CA . ALA B 1 96 ? -14.58688 -7.76395 84.35608 1.000 23.61795 92 ALA B CA 1
ATOM 7176 C C . ALA B 1 96 ? -15.12492 -8.87313 83.46427 1.000 22.56853 92 ALA B C 1
ATOM 7177 O O . ALA B 1 96 ? -14.56690 -9.17607 82.40566 1.000 26.64425 92 ALA B O 1
ATOM 7184 N N . SER B 1 97 ? -16.21106 -9.49414 83.91236 1.000 25.55333 93 SER B N 1
ATOM 7185 C CA . SER B 1 97 ? -16.88688 -10.54539 83.15967 1.000 27.48016 93 SER B CA 1
ATOM 7186 C C . SER B 1 97 ? -18.37802 -10.26741 83.25556 1.000 27.81529 93 SER B C 1
ATOM 7187 O O . SER B 1 97 ? -18.95820 -10.33283 84.34700 1.000 27.23783 93 SER B O 1
ATOM 7195 N N . VAL B 1 98 ? -18.97410 -9.88524 82.13421 1.000 19.51048 94 VAL B N 1
ATOM 7196 C CA . VAL B 1 98 ? -20.40479 -9.66073 82.04349 1.000 20.75849 94 VAL B CA 1
ATOM 7197 C C . VAL B 1 98 ? -20.97526 -10.78296 81.19826 1.000 20.20408 94 VAL B C 1
ATOM 7198 O O . VAL B 1 98 ? -20.56642 -10.95575 80.04807 1.000 26.12430 94 VAL B O 1
ATOM 7211 N N . SER B 1 99 ? -21.93215 -11.52939 81.74409 1.000 22.81579 95 SER B N 1
ATOM 7212 C CA A SER B 1 99 ? -22.52426 -12.67590 81.05936 0.556 19.86485 95 SER B CA 1
ATOM 7213 C CA B SER B 1 99 ? -22.52237 -12.66869 81.04335 0.444 20.05960 95 SER B CA 1
ATOM 7214 C C . SER B 1 99 ? -24.02805 -12.62928 81.26549 1.000 22.20030 95 SER B C 1
ATOM 7215 O O . SER B 1 99 ? -24.49751 -12.84362 82.39058 1.000 20.21732 95 SER B O 1
ATOM 7230 N N . THR B 1 100 ? -24.77637 -12.38091 80.18282 1.000 20.79181 96 THR B N 1
ATOM 7231 C CA . THR B 1 100 ? -26.22282 -12.26806 80.25463 1.000 18.63932 96 THR B CA 1
ATOM 7232 C C . THR B 1 100 ? -26.83075 -12.93362 79.02149 1.000 24.29841 96 THR B C 1
ATOM 7233 O O . THR B 1 100 ? -26.13162 -13.46124 78.15153 1.000 24.95688 96 THR B O 1
ATOM 7244 N N . SER B 1 101 ? -28.15063 -12.85649 78.90987 1.000 22.25273 97 SER B N 1
ATOM 7245 C CA . SER B 1 101 ? -28.82064 -13.16457 77.65279 1.000 24.19076 97 SER B CA 1
ATOM 7246 C C . SER B 1 101 ? -28.94593 -11.93570 76.76584 1.000 22.13106 97 SER B C 1
ATOM 7247 O O . SER B 1 101 ? -29.27173 -12.06372 75.58718 1.000 26.56498 97 SER B O 1
ATOM 7255 N N . GLY B 1 102 ? -28.67469 -10.75730 77.29254 1.000 23.66316 98 GLY B N 1
ATOM 7256 C CA . GLY B 1 102 ? -28.70461 -9.54321 76.50746 1.000 18.18272 98 GLY B CA 1
ATOM 7257 C C . GLY B 1 102 ? -28.31263 -8.39245 77.39870 1.000 20.26275 98 GLY B C 1
ATOM 7258 O O . GLY B 1 102 ? -28.79781 -8.29707 78.53916 1.000 21.53446 98 GLY B O 1
ATOM 7262 N N . PHE B 1 103 ? -27.40719 -7.54459 76.90363 1.000 18.64137 99 PHE B N 1
ATOM 7263 C CA . PHE B 1 103 ? -26.79149 -6.53020 77.75189 1.000 22.21683 99 PHE B CA 1
ATOM 7264 C C . PHE B 1 103 ? -26.68883 -5.21616 76.99361 1.000 21.18536 99 PHE B C 1
ATOM 7265 O O . PHE B 1 103 ? -26.17833 -5.18366 75.86966 1.000 20.53753 99 PHE B O 1
ATOM 7282 N N . VAL B 1 104 ? -27.13435 -4.13249 77.62166 1.000 18.14907 100 VAL B N 1
ATOM 7283 C CA . VAL B 1 104 ? -26.97716 -2.78591 77.08594 1.000 16.34709 100 VAL B CA 1
ATOM 7284 C C . VAL B 1 104 ? -26.28744 -1.94100 78.14452 1.000 20.55761 100 VAL B C 1
ATOM 7285 O O . VAL B 1 104 ? -26.72377 -1.94465 79.29659 1.000 17.96669 100 VAL B O 1
ATOM 7298 N N . ALA B 1 105 ? -25.20327 -1.24878 77.76960 1.000 17.44629 101 ALA B N 1
ATOM 7299 C CA . ALA B 1 105 ? -24.60077 -0.19902 78.57977 1.000 16.05046 101 ALA B CA 1
ATOM 7300 C C . ALA B 1 105 ? -24.70074 1.10066 77.79221 1.000 20.41991 101 ALA B C 1
ATOM 7301 O O . ALA B 1 105 ? -24.27923 1.18053 76.62990 1.000 20.14107 101 ALA B O 1
ATOM 7308 N N . SER B 1 106 ? -25.22330 2.13014 78.43057 1.000 18.03556 102 SER B N 1
ATOM 7309 C CA . SER B 1 106 ? -25.49280 3.36078 77.70956 1.000 19.82334 102 SER B CA 1
ATOM 7310 C C . SER B 1 106 ? -25.27986 4.56659 78.61364 1.000 19.65100 102 SER B C 1
ATOM 7311 O O . SER B 1 106 ? -25.59946 4.51995 79.80401 1.000 18.62942 102 SER B O 1
ATOM 7319 N N . THR B 1 107 ? -24.75835 5.65099 78.04474 1.000 17.42508 103 THR B N 1
ATOM 7320 C CA . THR B 1 107 ? -24.81333 6.94200 78.71367 1.000 21.67688 103 THR B CA 1
ATOM 7321 C C . THR B 1 107 ? -26.08942 7.71067 78.39029 1.000 19.96252 103 THR B C 1
ATOM 7322 O O . THR B 1 107 ? -26.36960 8.72876 79.03265 1.000 20.95810 103 THR B O 1
ATOM 7333 N N . ARG B 1 108 ? -26.85122 7.25616 77.39819 1.000 23.44550 104 ARG B N 1
ATOM 7334 C CA . ARG B 1 108 ? -28.15569 7.81545 77.05584 1.000 24.36000 104 ARG B CA 1
ATOM 7335 C C . ARG B 1 108 ? -29.24499 7.15488 77.90353 1.000 24.73331 104 ARG B C 1
ATOM 7336 O O . ARG B 1 108 ? -29.24521 5.94049 78.12460 1.000 24.78748 104 ARG B O 1
ATOM 7357 N N . ASP B 1 109 ? -30.17472 7.96050 78.38126 1.000 23.94206 105 ASP B N 1
ATOM 7358 C CA . ASP B 1 109 ? -31.20141 7.46348 79.28301 1.000 25.62934 105 ASP B CA 1
ATOM 7359 C C . ASP B 1 109 ? -32.39744 6.91342 78.51656 1.000 27.68967 105 ASP B C 1
ATOM 7360 O O . ASP B 1 109 ? -32.67036 7.29995 77.38029 1.000 29.30237 105 ASP B O 1
ATOM 7369 N N . ILE B 1 110 ? -33.12911 6.01865 79.17820 1.000 25.07350 106 ILE B N 1
ATOM 7370 C CA . ILE B 1 110 ? -34.42068 5.52931 78.71712 1.000 27.60246 106 ILE B CA 1
ATOM 7371 C C . ILE B 1 110 ? -35.43552 5.78833 79.81898 1.000 31.46404 106 ILE B C 1
ATOM 7372 O O . ILE B 1 110 ? -35.21634 5.41400 80.97605 1.000 31.32381 106 ILE B O 1
ATOM 7388 N N . LYS B 1 111 ? -36.54400 6.41356 79.45327 1.000 34.72280 107 LYS B N 1
ATOM 7389 C CA A LYS B 1 111 ? -37.57493 6.76083 80.41644 0.568 32.61327 107 LYS B CA 1
ATOM 7390 C CA B LYS B 1 111 ? -37.56775 6.75901 80.42382 0.432 32.62680 107 LYS B CA 1
ATOM 7391 C C . LYS B 1 111 ? -38.23823 5.50907 80.97119 1.000 32.29713 107 LYS B C 1
ATOM 7392 O O . LYS B 1 111 ? -38.36377 4.49227 80.28298 1.000 27.03175 107 LYS B O 1
ATOM 7429 N N . ASN B 1 112 ? -38.67301 5.60043 82.23232 1.000 26.23528 108 ASN B N 1
ATOM 7430 C CA . ASN B 1 112 ? -39.36829 4.47710 82.85316 1.000 33.81339 108 ASN B CA 1
ATOM 7431 C C . ASN B 1 112 ? -40.60375 4.07626 82.04364 1.000 33.01387 108 ASN B C 1
ATOM 7432 O O . ASN B 1 112 ? -40.85882 2.88460 81.82438 1.000 32.47301 108 ASN B O 1
ATOM 7443 N N . ASP B 1 113 ? -41.39463 5.05661 81.60287 1.000 34.04689 109 ASP B N 1
ATOM 7444 C CA . ASP B 1 113 ? -42.62347 4.73126 80.88643 1.000 36.80909 109 ASP B CA 1
ATOM 7445 C C . ASP B 1 113 ? -42.31926 4.03130 79.57196 1.000 37.67958 109 ASP B C 1
ATOM 7446 O O . ASP B 1 113 ? -42.98457 3.04462 79.21810 1.000 37.04439 109 ASP B O 1
ATOM 7455 N N . ASP B 1 114 ? -41.31704 4.53083 78.83598 1.000 32.47476 110 ASP B N 1
ATOM 7456 C CA . ASP B 1 114 ? -40.90672 3.86997 77.60586 1.000 28.36741 110 ASP B CA 1
ATOM 7457 C C . ASP B 1 114 ? -40.47968 2.44476 77.90299 1.000 31.54195 110 ASP B C 1
ATOM 7458 O O . ASP B 1 114 ? -40.89619 1.50280 77.21894 1.000 29.03418 110 ASP B O 1
ATOM 7467 N N . PHE B 1 115 ? -39.63697 2.26925 78.92346 1.000 26.80932 111 PHE B N 1
ATOM 7468 C CA . PHE B 1 115 ? -39.11388 0.94071 79.23265 1.000 26.48473 111 PHE B CA 1
ATOM 7469 C C . PHE B 1 115 ? -40.24354 -0.06687 79.50616 1.000 29.21960 111 PHE B C 1
ATOM 7470 O O . PHE B 1 115 ? -40.20080 -1.21934 79.05592 1.000 30.98367 111 PHE B O 1
ATOM 7487 N N . MET B 1 116 ? -41.25990 0.34200 80.24888 1.000 28.36956 112 MET B N 1
ATOM 7488 C CA . MET B 1 116 ? -42.33347 -0.57689 80.58759 1.000 30.27713 112 MET B CA 1
ATOM 7489 C C . MET B 1 116 ? -43.33699 -0.72834 79.45335 1.000 33.79215 112 MET B C 1
ATOM 7490 O O . MET B 1 116 ? -44.10277 -1.69199 79.46519 1.000 36.86899 112 MET B O 1
ATOM 7504 N N . ASN B 1 117 ? -43.30277 0.15322 78.44469 1.000 31.85888 113 ASN B N 1
ATOM 7505 C CA . ASN B 1 117 ? -44.05511 0.00362 77.19459 1.000 33.45342 113 ASN B CA 1
ATOM 7506 C C . ASN B 1 117 ? -43.28225 -0.77606 76.14555 1.000 34.58413 113 ASN B C 1
ATOM 7507 O O . ASN B 1 117 ? -43.72806 -0.85579 74.99742 1.000 39.60568 113 ASN B O 1
ATOM 7518 N N . ARG B 1 118 ? -42.12113 -1.31937 76.50602 1.000 35.55411 114 ARG B N 1
ATOM 7519 C CA . ARG B 1 118 ? -41.20618 -1.94652 75.54148 1.000 38.82073 114 ARG B CA 1
ATOM 7520 C C . ARG B 1 118 ? -40.84567 -1.00148 74.39489 1.000 38.30576 114 ARG B C 1
ATOM 7521 O O . ARG B 1 118 ? -40.73048 -1.41054 73.23602 1.000 34.56341 114 ARG B O 1
ATOM 7542 N N . ARG B 1 119 ? -40.71264 0.28597 74.70977 1.000 28.69006 115 ARG B N 1
ATOM 7543 C CA A ARG B 1 119 ? -40.22426 1.28009 73.75434 0.537 30.91837 115 ARG B CA 1
ATOM 7544 C CA B ARG B 1 119 ? -40.22187 1.27628 73.75551 0.463 30.94064 115 ARG B CA 1
ATOM 7545 C C . ARG B 1 119 ? -38.76848 1.55979 74.12327 1.000 31.32760 115 ARG B C 1
ATOM 7546 O O . ARG B 1 119 ? -38.45532 2.50094 74.84590 1.000 26.39711 115 ARG B O 1
ATOM 7587 N N . TYR B 1 120 ? -37.87402 0.69018 73.63803 1.000 27.32537 116 TYR B N 1
ATOM 7588 C CA . TYR B 1 120 ? -36.46478 0.69904 74.05027 1.000 25.77599 116 TYR B CA 1
ATOM 7589 C C . TYR B 1 120 ? -35.68140 1.76043 73.27902 1.000 25.74114 116 TYR B C 1
ATOM 7590 O O . TYR B 1 120 ? -34.87465 1.48023 72.39208 1.000 25.56296 116 TYR B O 1
ATOM 7608 N N . THR B 1 121 ? -35.93585 3.01226 73.63190 1.000 30.53735 117 THR B N 1
ATOM 7609 C CA . THR B 1 121 ? -35.22620 4.14141 73.04940 1.000 29.10053 117 THR B CA 1
ATOM 7610 C C . THR B 1 121 ? -34.36852 4.79246 74.12275 1.000 24.35408 117 THR B C 1
ATOM 7611 O O . THR B 1 121 ? -34.87611 5.14991 75.19450 1.000 24.03477 117 THR B O 1
ATOM 7622 N N . PHE B 1 122 ? -33.07447 4.92990 73.83800 1.000 25.10042 118 PHE B N 1
ATOM 7623 C CA . PHE B 1 122 ? -32.13025 5.60575 74.71559 1.000 25.93366 118 PHE B CA 1
ATOM 7624 C C . PHE B 1 122 ? -31.71804 6.93194 74.08509 1.000 23.09507 118 PHE B C 1
ATOM 7625 O O . PHE B 1 122 ? -31.22687 6.96073 72.95046 1.000 19.95062 118 PHE B O 1
ATOM 7642 N N . SER B 1 123 ? -31.92435 8.02010 74.82415 1.000 23.06158 119 SER B N 1
ATOM 7643 C CA . SER B 1 123 ? -31.58158 9.35710 74.37053 1.000 22.47565 119 SER B CA 1
ATOM 7644 C C . SER B 1 123 ? -31.56953 10.32805 75.53478 1.000 27.37911 119 SER B C 1
ATOM 7645 O O . SER B 1 123 ? -32.50662 10.33678 76.34566 1.000 27.62309 119 SER B O 1
ATOM 7653 N N . GLY B 1 124 ? -30.53908 11.17198 75.58927 1.000 35.61180 120 GLY B N 1
ATOM 7654 C CA . GLY B 1 124 ? -30.50926 12.30262 76.49094 1.000 35.57643 120 GLY B CA 1
ATOM 7655 C C . GLY B 1 124 ? -29.96982 11.97136 77.87516 1.000 31.98311 120 GLY B C 1
ATOM 7656 O O . GLY B 1 124 ? -29.90282 10.81801 78.30212 1.000 28.80450 120 GLY B O 1
ATOM 7660 N N . GLY B 1 125 ? -29.55751 13.02688 78.58530 1.000 35.49285 121 GLY B N 1
ATOM 7661 C CA . GLY B 1 125 ? -29.04086 12.90378 79.93927 1.000 37.83641 121 GLY B CA 1
ATOM 7662 C C . GLY B 1 125 ? -27.53747 12.70760 80.04831 1.000 33.58467 121 GLY B C 1
ATOM 7663 O O . GLY B 1 125 ? -26.96239 12.95712 81.11479 1.000 32.94795 121 GLY B O 1
ATOM 7667 N N . GLN B 1 126 ? -26.88496 12.28151 78.97519 1.000 34.74813 122 GLN B N 1
ATOM 7668 C CA . GLN B 1 126 ? -25.46063 11.98612 79.02716 1.000 36.36304 122 GLN B CA 1
ATOM 7669 C C . GLN B 1 126 ? -24.66334 13.22002 79.40153 1.000 31.43881 122 GLN B C 1
ATOM 7670 O O . GLN B 1 126 ? -24.98777 14.33009 78.98515 1.000 33.55201 122 GLN B O 1
ATOM 7684 N N . LYS B 1 127 ? -23.60451 13.02042 80.17523 1.000 38.37110 123 LYS B N 1
ATOM 7685 C CA . LYS B 1 127 ? -22.68805 14.09957 80.51450 1.000 42.18435 123 LYS B CA 1
ATOM 7686 C C . LYS B 1 127 ? -21.59660 14.20282 79.45134 1.000 42.62280 123 LYS B C 1
ATOM 7687 O O . LYS B 1 127 ? -21.27694 13.23258 78.76099 1.000 31.41492 123 LYS B O 1
ATOM 7706 N N . ALA B 1 128 ? -21.02416 15.39236 79.31749 1.000 41.57344 124 ALA B N 1
ATOM 7707 C CA . ALA B 1 128 ? -19.97651 15.59336 78.32734 1.000 47.40599 124 ALA B CA 1
ATOM 7708 C C . ALA B 1 128 ? -18.71909 14.83002 78.72605 1.000 41.70897 124 ALA B C 1
ATOM 7709 O O . ALA B 1 128 ? -18.29476 14.85892 79.88556 1.000 48.43802 124 ALA B O 1
ATOM 7716 N N . GLY B 1 129 ? -18.11429 14.15443 77.74913 1.000 38.39020 125 GLY B N 1
ATOM 7717 C CA . GLY B 1 129 ? -16.94736 13.32762 77.98262 1.000 41.39173 125 GLY B CA 1
ATOM 7718 C C . GLY B 1 129 ? -17.23463 11.89208 78.39603 1.000 37.13185 125 GLY B C 1
ATOM 7719 O O . GLY B 1 129 ? -16.29545 11.09139 78.49671 1.000 36.10558 125 GLY B O 1
ATOM 7723 N N . ALA B 1 130 ? -18.49202 11.54037 78.64491 1.000 32.53493 126 ALA B N 1
ATOM 7724 C CA . ALA B 1 130 ? -18.82344 10.20162 79.10749 1.000 24.49827 126 ALA B CA 1
ATOM 7725 C C . ALA B 1 130 ? -18.61310 9.18766 77.98604 1.000 26.31141 126 ALA B C 1
ATOM 7726 O O . ALA B 1 130 ? -19.07166 9.36333 76.84752 1.000 22.97529 126 ALA B O 1
ATOM 7733 N N . ALA B 1 131 ? -17.92191 8.11255 78.32003 1.000 21.26342 127 ALA B N 1
ATOM 7734 C CA . ALA B 1 131 ? -17.66537 7.05902 77.36072 1.000 20.20289 127 ALA B CA 1
ATOM 7735 C C . ALA B 1 131 ? -18.01644 5.69319 77.95133 1.000 17.14940 127 ALA B C 1
ATOM 7736 O O . ALA B 1 131 ? -18.14243 5.49704 79.15725 1.000 17.11346 127 ALA B O 1
ATOM 7743 N N . ILE B 1 132 ? -18.08144 4.70120 77.09070 1.000 17.74487 128 ILE B N 1
ATOM 7744 C CA . ILE B 1 132 ? -18.11225 3.31075 77.51092 1.000 20.24615 128 ILE B CA 1
ATOM 7745 C C . ILE B 1 132 ? -16.82593 2.66521 76.99521 1.000 20.46617 128 ILE B C 1
ATOM 7746 O O . ILE B 1 132 ? -16.57700 2.64295 75.77846 1.000 19.05271 128 ILE B O 1
ATOM 7762 N N . VAL B 1 133 ? -16.03466 2.10042 77.90663 1.000 16.59148 129 VAL B N 1
ATOM 7763 C CA . VAL B 1 133 ? -14.76299 1.47074 77.56299 1.000 21.59169 129 VAL B CA 1
ATOM 7764 C C . VAL B 1 133 ? -14.77952 0.04886 78.10501 1.000 19.14050 129 VAL B C 1
ATOM 7765 O O . VAL B 1 133 ? -14.90743 -0.14778 79.32248 1.000 21.02632 129 VAL B O 1
ATOM 7778 N N . ASN B 1 134 ? -14.59696 -0.93876 77.22351 1.000 19.97717 130 ASN B N 1
ATOM 7779 C CA . ASN B 1 134 ? -14.51057 -2.33104 77.64706 1.000 20.59893 130 ASN B CA 1
ATOM 7780 C C . ASN B 1 134 ? -13.07455 -2.79769 77.52220 1.000 18.91569 130 ASN B C 1
ATOM 7781 O O . ASN B 1 134 ? -12.55776 -2.87778 76.40571 1.000 20.23424 130 ASN B O 1
ATOM 7792 N N . GLN B 1 135 ? -12.46686 -3.17203 78.65161 1.000 19.04919 131 GLN B N 1
ATOM 7793 C CA . GLN B 1 135 ? -11.20593 -3.88984 78.66856 1.000 23.08304 131 GLN B CA 1
ATOM 7794 C C . GLN B 1 135 ? -11.40832 -5.35287 79.01798 1.000 25.00335 131 GLN B C 1
ATOM 7795 O O . GLN B 1 135 ? -10.42965 -6.10479 79.00084 1.000 23.74386 131 GLN B O 1
ATOM 7809 N N . GLY B 1 136 ? -12.62653 -5.75779 79.40665 1.000 22.03932 132 GLY B N 1
ATOM 7810 C CA . GLY B 1 136 ? -12.83733 -7.11339 79.88997 1.000 24.78907 132 GLY B CA 1
ATOM 7811 C C . GLY B 1 136 ? -13.58251 -8.01299 78.92737 1.000 24.40090 132 GLY B C 1
ATOM 7812 O O . GLY B 1 136 ? -13.41534 -7.85836 77.72033 1.000 19.00879 132 GLY B O 1
ATOM 7816 N N . GLU B 1 137 ? -14.46277 -8.88745 79.41795 1.000 20.31013 133 GLU B N 1
ATOM 7817 C CA A GLU B 1 137 ? -15.15395 -9.87502 78.59213 0.509 22.42669 133 GLU B CA 1
ATOM 7818 C CA B GLU B 1 137 ? -15.15487 -9.87236 78.59020 0.491 22.42915 133 GLU B CA 1
ATOM 7819 C C . GLU B 1 137 ? -16.65270 -9.67338 78.75905 1.000 22.04571 133 GLU B C 1
ATOM 7820 O O . GLU B 1 137 ? -17.17771 -9.84157 79.85678 1.000 21.06548 133 GLU B O 1
ATOM 7843 N N . LEU B 1 138 ? -17.31961 -9.30231 77.67563 1.000 15.53750 134 LEU B N 1
ATOM 7844 C CA . LEU B 1 138 ? -18.76667 -9.15667 77.61364 1.000 21.20081 134 LEU B CA 1
ATOM 7845 C C . LEU B 1 138 ? -19.23486 -10.26996 76.70734 1.000 21.11917 134 LEU B C 1
ATOM 7846 O O . LEU B 1 138 ? -18.91495 -10.25735 75.51845 1.000 22.27710 134 LEU B O 1
ATOM 7862 N N . THR B 1 139 ? -20.01184 -11.20651 77.25137 1.000 21.40808 135 THR B N 1
ATOM 7863 C CA . THR B 1 139 ? -20.50277 -12.34235 76.48469 1.000 23.59966 135 THR B CA 1
ATOM 7864 C C . THR B 1 139 ? -21.99361 -12.54849 76.72554 1.000 25.00645 135 THR B C 1
ATOM 7865 O O . THR B 1 139 ? -22.53660 -12.19743 77.77928 1.000 21.87935 135 THR B O 1
ATOM 7876 N N . THR B 1 140 ? -22.66194 -13.12451 75.73709 1.000 23.12046 136 THR B N 1
ATOM 7877 C CA . THR B 1 140 ? -24.03707 -13.55153 75.92935 1.000 26.38344 136 THR B CA 1
ATOM 7878 C C . THR B 1 140 ? -24.13635 -15.02318 75.54759 1.000 31.13966 136 THR B C 1
ATOM 7879 O O . THR B 1 140 ? -23.28758 -15.55019 74.81199 1.000 29.49404 136 THR B O 1
ATOM 7890 N N . ASN B 1 141 ? -25.18073 -15.69087 76.05138 1.000 27.68501 137 ASN B N 1
ATOM 7891 C CA A ASN B 1 141 ? -25.52038 -17.01738 75.55638 0.485 31.79829 137 ASN B CA 1
ATOM 7892 C CA B ASN B 1 141 ? -25.51959 -17.01794 75.55464 0.515 31.79604 137 ASN B CA 1
ATOM 7893 C C . ASN B 1 141 ? -25.99005 -16.92404 74.10019 1.000 35.60357 137 ASN B C 1
ATOM 7894 O O . ASN B 1 141 ? -26.15618 -15.83887 73.53153 1.000 36.06896 137 ASN B O 1
ATOM 7915 N N . ALA B 1 142 ? -26.20881 -18.08491 73.49537 1.000 42.29388 138 ALA B N 1
ATOM 7916 C CA . ALA B 1 142 ? -26.59708 -18.14372 72.09364 1.000 38.17617 138 ALA B CA 1
ATOM 7917 C C . ALA B 1 142 ? -27.80695 -17.26270 71.82630 1.000 38.64229 138 ALA B C 1
ATOM 7918 O O . ALA B 1 142 ? -28.80306 -17.30474 72.55857 1.000 32.65893 138 ALA B O 1
ATOM 7925 N N . GLY B 1 143 ? -27.70508 -16.45193 70.77668 1.000 31.55461 139 GLY B N 1
ATOM 7926 C CA . GLY B 1 143 ? -28.81030 -15.61892 70.37312 1.000 36.80967 139 GLY B CA 1
ATOM 7927 C C . GLY B 1 143 ? -28.90929 -14.29430 71.08322 1.000 28.51636 139 GLY B C 1
ATOM 7928 O O . GLY B 1 143 ? -29.80116 -13.50169 70.74849 1.000 35.94527 139 GLY B O 1
ATOM 7932 N N . GLY B 1 144 ? -28.03251 -14.02709 72.04569 1.000 26.81097 140 GLY B N 1
ATOM 7933 C CA . GLY B 1 144 ? -28.09189 -12.79529 72.79513 1.000 24.77996 140 GLY B CA 1
ATOM 7934 C C . GLY B 1 144 ? -27.53885 -11.60533 72.02928 1.000 30.56456 140 GLY B C 1
ATOM 7935 O O . GLY B 1 144 ? -27.10849 -11.69308 70.88134 1.000 28.92584 140 GLY B O 1
ATOM 7939 N N . TYR B 1 145 ? -27.55136 -10.45727 72.69763 1.000 22.91789 141 TYR B N 1
ATOM 7940 C CA . TYR B 1 145 ? -27.06368 -9.22793 72.09730 1.000 18.55612 141 TYR B CA 1
ATOM 7941 C C . TYR B 1 145 ? -26.29925 -8.42846 73.13426 1.000 20.18671 141 TYR B C 1
ATOM 7942 O O . TYR B 1 145 ? -26.52319 -8.57474 74.33889 1.000 20.38134 141 TYR B O 1
ATOM 7960 N N . ILE B 1 146 ? -25.36236 -7.62086 72.65562 1.000 24.59714 142 ILE B N 1
ATOM 7961 C CA . ILE B 1 146 ? -24.66638 -6.65354 73.48299 1.000 19.49178 142 ILE B CA 1
ATOM 7962 C C . ILE B 1 146 ? -24.75056 -5.33326 72.73045 1.000 17.26724 142 ILE B C 1
ATOM 7963 O O . ILE B 1 146 ? -24.35267 -5.25849 71.56511 1.000 18.65926 142 ILE B O 1
ATOM 7979 N N . VAL B 1 147 ? -25.07463 -4.26220 73.45062 1.000 18.57542 143 VAL B N 1
ATOM 7980 C CA . VAL B 1 147 ? -25.12045 -2.92717 72.88155 1.000 18.70556 143 VAL B CA 1
ATOM 7981 C C . VAL B 1 147 ? -24.40007 -1.97507 73.81374 1.000 15.22253 143 VAL B C 1
ATOM 7982 O O . VAL B 1 147 ? -24.66353 -1.95973 75.02003 1.000 19.13721 143 VAL B O 1
ATOM 7995 N N . LEU B 1 148 ? -23.44923 -1.23379 73.26224 1.000 18.56299 144 LEU B N 1
ATOM 7996 C CA . LEU B 1 148 ? -22.73421 -0.17148 73.94877 1.000 17.22651 144 LEU B CA 1
ATOM 7997 C C . LEU B 1 148 ? -23.01334 1.11034 73.17555 1.000 17.72294 144 LEU B C 1
ATOM 7998 O O . LEU B 1 148 ? -22.75037 1.17446 71.96612 1.000 19.15069 144 LEU B O 1
ATOM 8014 N N . ALA B 1 149 ? -23.55067 2.12111 73.86473 1.000 19.13948 145 ALA B N 1
ATOM 8015 C CA . ALA B 1 149 ? -23.97433 3.36184 73.22500 1.000 16.32655 145 ALA B CA 1
ATOM 8016 C C . ALA B 1 149 ? -23.52870 4.54847 74.05826 1.000 18.37087 145 ALA B C 1
ATOM 8017 O O . ALA B 1 149 ? -23.95102 4.68926 75.20417 1.000 17.85404 145 ALA B O 1
ATOM 8024 N N . ALA B 1 150 ? -22.67900 5.39049 73.48170 1.000 17.68557 146 ALA B N 1
ATOM 8025 C CA . ALA B 1 150 ? -22.10572 6.55476 74.14368 1.000 23.47663 146 ALA B CA 1
ATOM 8026 C C . ALA B 1 150 ? -21.48955 7.45528 73.08002 1.000 22.56084 146 ALA B C 1
ATOM 8027 O O . ALA B 1 150 ? -21.36685 7.07152 71.91307 1.000 21.03354 146 ALA B O 1
ATOM 8034 N N . ASP B 1 151 ? -21.14642 8.68866 73.48538 1.000 25.54438 147 ASP B N 1
ATOM 8035 C CA . ASP B 1 151 ? -20.42078 9.57960 72.57924 1.000 28.88091 147 ASP B CA 1
ATOM 8036 C C . ASP B 1 151 ? -19.14565 8.91237 72.07685 1.000 22.86649 147 ASP B C 1
ATOM 8037 O O . ASP B 1 151 ? -18.75011 9.09218 70.91707 1.000 21.73862 147 ASP B O 1
ATOM 8046 N N . ARG B 1 152 ? -18.48105 8.15530 72.95350 1.000 23.41321 148 ARG B N 1
ATOM 8047 C CA A ARG B 1 152 ? -17.25809 7.43205 72.62614 0.503 23.70197 148 ARG B CA 1
ATOM 8048 C CA B ARG B 1 152 ? -17.25933 7.43034 72.62326 0.497 23.75491 148 ARG B CA 1
ATOM 8049 C C . ARG B 1 152 ? -17.38359 6.01645 73.16730 1.000 21.67142 148 ARG B C 1
ATOM 8050 O O . ARG B 1 152 ? -17.61357 5.82241 74.36869 1.000 20.15953 148 ARG B O 1
ATOM 8091 N N . VAL B 1 153 ? -17.26617 5.03123 72.27988 1.000 18.28467 149 VAL B N 1
ATOM 8092 C CA . VAL B 1 153 ? -17.28298 3.62411 72.65456 1.000 20.14155 149 VAL B CA 1
ATOM 8093 C C . VAL B 1 153 ? -15.95047 3.02595 72.23263 1.000 18.34952 149 VAL B C 1
ATOM 8094 O O . VAL B 1 153 ? -15.53962 3.20209 71.07934 1.000 20.23965 149 VAL B O 1
ATOM 8107 N N . SER B 1 154 ? -15.28904 2.30487 73.14530 1.000 16.43010 150 SER B N 1
ATOM 8108 C CA . SER B 1 154 ? -13.97340 1.74690 72.86570 1.000 23.45039 150 SER B CA 1
ATOM 8109 C C . SER B 1 154 ? -13.90324 0.33602 73.41912 1.000 19.38234 150 SER B C 1
ATOM 8110 O O . SER B 1 154 ? -14.15496 0.12853 74.60261 1.000 26.73338 150 SER B O 1
ATOM 8118 N N . ASN B 1 155 ? -13.56713 -0.62545 72.57208 1.000 19.58728 151 ASN B N 1
ATOM 8119 C CA . ASN B 1 155 ? -13.37552 -1.99756 73.00144 1.000 23.15169 151 ASN B CA 1
ATOM 8120 C C . ASN B 1 155 ? -11.91602 -2.34035 72.77035 1.000 18.25154 151 ASN B C 1
ATOM 8121 O O . ASN B 1 155 ? -11.46159 -2.36572 71.62542 1.000 21.20244 151 ASN B O 1
ATOM 8132 N N . SER B 1 156 ? -11.22441 -2.71762 73.83677 1.000 20.34391 152 SER B N 1
ATOM 8133 C CA . SER B 1 156 ? -9.89476 -3.30291 73.76788 1.000 22.73926 152 SER B CA 1
ATOM 8134 C C . SER B 1 156 ? -9.91026 -4.71036 74.33450 1.000 22.73533 152 SER B C 1
ATOM 8135 O O . SER B 1 156 ? -8.88469 -5.39883 74.29254 1.000 22.36823 152 SER B O 1
ATOM 8143 N N . GLY B 1 157 ? -11.05940 -5.17687 74.80219 1.000 21.59001 153 GLY B N 1
ATOM 8144 C CA . GLY B 1 157 ? -11.21992 -6.50935 75.35347 1.000 20.89190 153 GLY B CA 1
ATOM 8145 C C . GLY B 1 157 ? -11.89263 -7.44987 74.37375 1.000 24.76242 153 GLY B C 1
ATOM 8146 O O . GLY B 1 157 ? -11.61615 -7.42957 73.16979 1.000 22.05412 153 GLY B O 1
ATOM 8150 N N . THR B 1 158 ? -12.84468 -8.23430 74.87635 1.000 20.39982 154 THR B N 1
ATOM 8151 C CA . THR B 1 158 ? -13.53796 -9.22029 74.05947 1.000 19.38879 154 THR B CA 1
ATOM 8152 C C . THR B 1 158 ? -15.02960 -9.03602 74.25165 1.000 22.51826 154 THR B C 1
ATOM 8153 O O . THR B 1 158 ? -15.50378 -8.95344 75.38447 1.000 21.67352 154 THR B O 1
ATOM 8164 N N . ILE B 1 159 ? -15.75898 -8.99321 73.14806 1.000 23.84324 155 ILE B N 1
ATOM 8165 C CA . ILE B 1 159 ? -17.21571 -8.98700 73.14636 1.000 22.42321 155 ILE B CA 1
ATOM 8166 C C . ILE B 1 159 ? -17.64804 -10.14499 72.27543 1.000 21.33435 155 ILE B C 1
ATOM 8167 O O . ILE B 1 159 ? -17.29473 -10.17153 71.09557 1.000 24.17643 155 ILE B O 1
ATOM 8183 N N . ARG B 1 160 ? -18.41303 -11.09104 72.83776 1.000 21.64414 156 ARG B N 1
ATOM 8184 C CA A ARG B 1 160 ? -18.87821 -12.26602 72.10675 0.495 22.16747 156 ARG B CA 1
ATOM 8185 C CA B ARG B 1 160 ? -18.87540 -12.27271 72.11398 0.505 22.17064 156 ARG B CA 1
ATOM 8186 C C . ARG B 1 160 ? -20.38769 -12.37226 72.20833 1.000 23.77313 156 ARG B C 1
ATOM 8187 O O . ARG B 1 160 ? -20.92548 -12.41094 73.30820 1.000 25.91824 156 ARG B O 1
ATOM 8228 N N . THR B 1 161 ? -21.05394 -12.45372 71.06001 1.000 22.66062 157 THR B N 1
ATOM 8229 C CA . THR B 1 161 ? -22.49591 -12.67841 70.98250 1.000 21.75824 157 THR B CA 1
ATOM 8230 C C . THR B 1 161 ? -22.74765 -13.79966 69.99546 1.000 25.00626 157 THR B C 1
ATOM 8231 O O . THR B 1 161 ? -23.21750 -13.55846 68.88161 1.000 23.94070 157 THR B O 1
ATOM 8242 N N . PRO B 1 162 ? -22.44224 -15.04085 70.36939 1.000 25.56364 158 PRO B N 1
ATOM 8243 C CA . PRO B 1 162 ? -22.65384 -16.16956 69.43378 1.000 32.13514 158 PRO B CA 1
ATOM 8244 C C . PRO B 1 162 ? -24.09836 -16.26035 68.94580 1.000 33.35694 158 PRO B C 1
ATOM 8245 O O . PRO B 1 162 ? -25.04285 -16.27316 69.74291 1.000 37.21199 158 PRO B O 1
ATOM 8256 N N . GLY B 1 163 ? -24.26644 -16.37112 67.62795 1.000 28.71079 159 GLY B N 1
ATOM 8257 C CA . GLY B 1 163 ? -25.59570 -16.44439 67.06638 1.000 32.93252 159 GLY B CA 1
ATOM 8258 C C . GLY B 1 163 ? -26.45547 -15.24190 67.33348 1.000 34.00706 159 GLY B C 1
ATOM 8259 O O . GLY B 1 163 ? -27.65496 -15.32242 67.10363 1.000 35.11222 159 GLY B O 1
ATOM 8263 N N . GLY B 1 164 ? -25.86573 -14.12731 67.79516 1.000 26.33039 160 GLY B N 1
ATOM 8264 C CA . GLY B 1 164 ? -26.59141 -12.93807 68.18093 1.000 31.40233 160 GLY B CA 1
ATOM 8265 C C . GLY B 1 164 ? -26.09765 -11.68927 67.46253 1.000 33.40926 160 GLY B C 1
ATOM 8266 O O . GLY B 1 164 ? -25.69094 -11.72555 66.28254 1.000 32.11186 160 GLY B O 1
ATOM 8270 N N . LYS B 1 165 ? -26.16245 -10.56453 68.17965 1.000 25.15216 161 LYS B N 1
ATOM 8271 C CA . LYS B 1 165 ? -25.81672 -9.27975 67.59287 1.000 26.49277 161 LYS B CA 1
ATOM 8272 C C . LYS B 1 165 ? -25.01651 -8.43867 68.56960 1.000 20.20621 161 LYS B C 1
ATOM 8273 O O . LYS B 1 165 ? -25.34674 -8.35980 69.75332 1.000 19.85898 161 LYS B O 1
ATOM 8292 N N . THR B 1 166 ? -23.95995 -7.81938 68.05909 1.000 20.70425 162 THR B N 1
ATOM 8293 C CA A THR B 1 166 ? -23.18589 -6.83176 68.79325 0.701 18.48541 162 THR B CA 1
ATOM 8294 C CA B THR B 1 166 ? -23.19253 -6.83414 68.80259 0.299 18.23849 162 THR B CA 1
ATOM 8295 C C . THR B 1 166 ? -23.35634 -5.48737 68.10242 1.000 17.22711 162 THR B C 1
ATOM 8296 O O . THR B 1 166 ? -23.20915 -5.39809 66.88220 1.000 20.20264 162 THR B O 1
ATOM 8315 N N . VAL B 1 167 ? -23.61976 -4.43878 68.87860 1.000 20.01845 163 VAL B N 1
ATOM 8316 C CA . VAL B 1 167 ? -23.77327 -3.08070 68.36093 1.000 17.86350 163 VAL B CA 1
ATOM 8317 C C . VAL B 1 167 ? -22.97950 -2.12938 69.23660 1.000 16.01497 163 VAL B C 1
ATOM 8318 O O . VAL B 1 167 ? -23.16562 -2.10578 70.45481 1.000 17.99581 163 VAL B O 1
ATOM 8331 N N . LEU B 1 168 ? -22.01443 -1.45221 68.63522 1.000 19.59387 164 LEU B N 1
ATOM 8332 C CA . LEU B 1 168 ? -21.31636 -0.31891 69.22337 1.000 17.95170 164 LEU B CA 1
ATOM 8333 C C . LEU B 1 168 ? -21.78767 0.91633 68.47390 1.000 14.80187 164 LEU B C 1
ATOM 8334 O O . LEU B 1 168 ? -21.61027 1.01004 67.26267 1.000 17.25765 164 LEU B O 1
ATOM 8350 N N . ALA B 1 169 ? -22.35202 1.87446 69.17998 1.000 19.53017 165 ALA B N 1
ATOM 8351 C CA . ALA B 1 169 ? -23.04265 2.97624 68.53108 1.000 19.26564 165 ALA B CA 1
ATOM 8352 C C . ALA B 1 169 ? -22.70021 4.28105 69.22215 1.000 17.78827 165 ALA B C 1
ATOM 8353 O O . ALA B 1 169 ? -22.87128 4.40830 70.43764 1.000 19.01057 165 ALA B O 1
ATOM 8360 N N . ALA B 1 170 ? -22.22280 5.23629 68.43903 1.000 18.18973 166 ALA B N 1
ATOM 8361 C CA . ALA B 1 170 ? -21.98162 6.60065 68.88435 1.000 21.18996 166 ALA B CA 1
ATOM 8362 C C . ALA B 1 170 ? -22.96646 7.46509 68.11342 1.000 20.15724 166 ALA B C 1
ATOM 8363 O O . ALA B 1 170 ? -22.75895 7.73352 66.93022 1.000 23.47027 166 ALA B O 1
ATOM 8370 N N . SER B 1 171 ? -24.04324 7.87704 68.77932 1.000 20.19593 167 SER B N 1
ATOM 8371 C CA . SER B 1 171 ? -25.12210 8.63763 68.15902 1.000 24.46044 167 SER B CA 1
ATOM 8372 C C . SER B 1 171 ? -25.95356 9.30519 69.24780 1.000 25.39048 167 SER B C 1
ATOM 8373 O O . SER B 1 171 ? -25.85670 8.96780 70.42647 1.000 28.89782 167 SER B O 1
ATOM 8381 N N . GLU B 1 172 ? -26.78860 10.25793 68.83936 1.000 25.83536 168 GLU B N 1
ATOM 8382 C CA . GLU B 1 172 ? -27.63963 10.93784 69.80677 1.000 31.46726 168 GLU B CA 1
ATOM 8383 C C . GLU B 1 172 ? -28.69484 9.99839 70.37155 1.000 24.41478 168 GLU B C 1
ATOM 8384 O O . GLU B 1 172 ? -29.06587 10.13350 71.53940 1.000 27.21207 168 GLU B O 1
ATOM 8396 N N . ARG B 1 173 ? -29.16093 9.03603 69.57541 1.000 26.58779 169 ARG B N 1
ATOM 8397 C CA . ARG B 1 173 ? -30.31027 8.21289 69.90601 1.000 31.75554 169 ARG B CA 1
ATOM 8398 C C . ARG B 1 173 ? -30.11622 6.81341 69.33615 1.000 26.76712 169 ARG B C 1
ATOM 8399 O O . ARG B 1 173 ? -29.54961 6.62865 68.25163 1.000 24.10613 169 ARG B O 1
ATOM 8420 N N . ILE B 1 174 ? -30.60966 5.82884 70.07433 1.000 25.29625 170 ILE B N 1
ATOM 8421 C CA . ILE B 1 174 ? -30.59690 4.44829 69.60673 1.000 21.03830 170 ILE B CA 1
ATOM 8422 C C . ILE B 1 174 ? -31.86505 3.76177 70.09141 1.000 26.17912 170 ILE B C 1
ATOM 8423 O O . ILE B 1 174 ? -32.23065 3.87337 71.26336 1.000 23.95180 170 ILE B O 1
ATOM 8439 N N . THR B 1 175 ? -32.53051 3.04335 69.18982 1.000 29.60638 171 THR B N 1
ATOM 8440 C CA . THR B 1 175 ? -33.76194 2.32984 69.49244 1.000 30.37452 171 THR B CA 1
ATOM 8441 C C . THR B 1 175 ? -33.55293 0.85645 69.18127 1.000 31.59206 171 THR B C 1
ATOM 8442 O O . THR B 1 175 ? -33.13062 0.50466 68.07646 1.000 29.19899 171 THR B O 1
ATOM 8453 N N . LEU B 1 176 ? -33.81607 0.00586 70.16839 1.000 28.58878 172 LEU B N 1
ATOM 8454 C CA . LEU B 1 176 ? -33.73742 -1.44229 70.01320 1.000 28.53119 172 LEU B CA 1
ATOM 8455 C C . LEU B 1 176 ? -35.14366 -2.02229 69.91402 1.000 32.19948 172 LEU B C 1
ATOM 8456 O O . LEU B 1 176 ? -36.05865 -1.60042 70.62245 1.000 34.54956 172 LEU B O 1
ATOM 8472 N N . GLN B 1 177 ? -35.30924 -2.97810 69.01985 1.000 32.17737 173 GLN B N 1
ATOM 8473 C CA A GLN B 1 177 ? -36.54826 -3.73115 68.86604 0.486 40.86546 173 GLN B CA 1
ATOM 8474 C CA B GLN B 1 177 ? -36.55071 -3.72987 68.87462 0.514 40.86730 173 GLN B CA 1
ATOM 8475 C C . GLN B 1 177 ? -36.24774 -5.15199 69.31955 1.000 37.08791 173 GLN B C 1
ATOM 8476 O O . GLN B 1 177 ? -35.44699 -5.84607 68.68939 1.000 38.05324 173 GLN B O 1
ATOM 8503 N N . LEU B 1 178 ? -36.84474 -5.55759 70.43098 1.000 37.61475 174 LEU B N 1
ATOM 8504 C CA . LEU B 1 178 ? -36.66442 -6.88233 71.01444 1.000 36.57677 174 LEU B CA 1
ATOM 8505 C C . LEU B 1 178 ? -37.92199 -7.70008 70.78044 1.000 41.94296 174 LEU B C 1
ATOM 8506 O O . LEU B 1 178 ? -39.01934 -7.26355 71.14338 1.000 43.6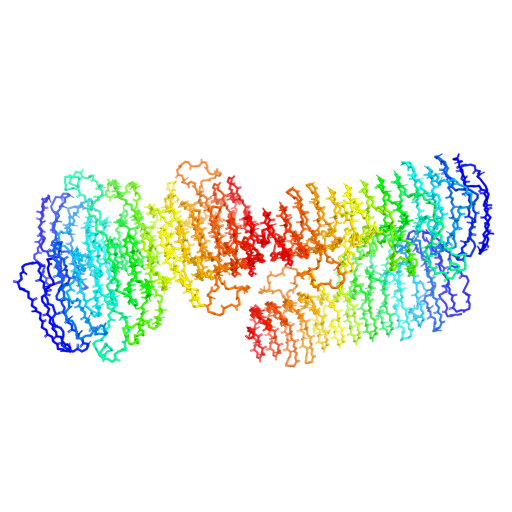5916 174 LEU B O 1
ATOM 8522 N N . ASP B 1 179 ? -37.75743 -8.87389 70.16850 1.000 43.99439 175 ASP B N 1
ATOM 8523 C CA . ASP B 1 179 ? -38.85143 -9.80412 69.90925 1.000 53.95423 175 ASP B CA 1
ATOM 8524 C C . ASP B 1 179 ? -38.44208 -11.15032 70.49005 1.000 54.15354 175 ASP B C 1
ATOM 8525 O O . ASP B 1 179 ? -37.47981 -11.76720 70.01895 1.000 49.61614 175 ASP B O 1
ATOM 8534 N N . ASN B 1 180 ? -39.14850 -11.57797 71.53514 1.000 52.71143 176 ASN B N 1
ATOM 8535 C CA . ASN B 1 180 ? -38.88420 -12.84666 72.20795 1.000 51.96419 176 ASN B CA 1
ATOM 8536 C C . ASN B 1 180 ? -37.40681 -12.96591 72.58838 1.000 52.89137 176 ASN B C 1
ATOM 8537 O O . ASN B 1 180 ? -36.72858 -13.95737 72.30092 1.000 55.76197 176 ASN B O 1
ATOM 8549 N N . GLY B 1 181 ? -36.89853 -11.91351 73.22131 1.000 43.93939 177 GLY B N 1
ATOM 8550 C CA . GLY B 1 181 ? -35.57204 -11.92166 73.78640 1.000 44.49884 177 GLY B CA 1
ATOM 8551 C C . GLY B 1 181 ? -34.46299 -11.53748 72.83334 1.000 55.12548 177 GLY B C 1
ATOM 8552 O O . GLY B 1 181 ? -33.36765 -11.17985 73.28890 1.000 52.70946 177 GLY B O 1
ATOM 8556 N N . GLY B 1 182 ? -34.70535 -11.60330 71.53300 1.000 54.18545 178 GLY B N 1
ATOM 8557 C CA . GLY B 1 182 ? -33.68252 -11.32567 70.54961 1.000 45.91563 178 GLY B CA 1
ATOM 8558 C C . GLY B 1 182 ? -33.75334 -9.90766 70.01701 1.000 37.02419 178 GLY B C 1
ATOM 8559 O O . GLY B 1 182 ? -34.81376 -9.29711 69.96709 1.000 38.76296 178 GLY B O 1
ATOM 8563 N N . LEU B 1 183 ? -32.61141 -9.40237 69.57543 1.000 33.76567 179 LEU B N 1
ATOM 8564 C CA . LEU B 1 183 ? -32.54609 -8.05113 69.02983 1.000 31.86481 179 LEU B CA 1
ATOM 8565 C C . LEU B 1 183 ? -32.96956 -8.11571 67.56490 1.000 30.05925 179 LEU B C 1
ATOM 8566 O O . LEU B 1 183 ? -32.17202 -8.45839 66.68667 1.000 32.71610 179 LEU B O 1
ATOM 8582 N N . MET B 1 184 ? -34.23838 -7.77839 67.31022 1.000 37.27009 180 MET B N 1
ATOM 8583 C CA . MET B 1 184 ? -34.77000 -7.72592 65.95009 1.000 46.32777 180 MET B CA 1
ATOM 8584 C C . MET B 1 184 ? -33.97075 -6.76992 65.07802 1.000 44.53462 180 MET B C 1
ATOM 8585 O O . MET B 1 184 ? -33.38662 -7.16963 64.06721 1.000 43.72962 180 MET B O 1
ATOM 8599 N N . SER B 1 185 ? -33.95132 -5.49255 65.44462 1.000 43.99912 181 SER B N 1
ATOM 8600 C CA . SER B 1 185 ? -33.30770 -4.47176 64.63457 1.000 39.72753 181 SER B CA 1
ATOM 8601 C C . SER B 1 185 ? -32.93496 -3.31109 65.54281 1.000 40.48507 181 SER B C 1
ATOM 8602 O O . SER B 1 185 ? -33.37163 -3.22966 66.69716 1.000 37.28852 181 SER B O 1
ATOM 8610 N N . VAL B 1 186 ? -32.10804 -2.41770 65.00511 1.000 36.97986 182 VAL B N 1
ATOM 8611 C CA A VAL B 1 186 ? -31.62026 -1.25339 65.73385 0.552 38.09024 182 VAL B CA 1
ATOM 8612 C CA B VAL B 1 186 ? -31.62851 -1.25187 65.73611 0.448 38.07106 182 VAL B CA 1
ATOM 8613 C C . VAL B 1 186 ? -31.67693 -0.04507 64.81006 1.000 36.15891 182 VAL B C 1
ATOM 8614 O O . VAL B 1 186 ? -31.36805 -0.14850 63.62054 1.000 34.20148 182 VAL B O 1
ATOM 8639 N N . GLN B 1 187 ? -32.08881 1.09788 65.35541 1.000 32.86132 183 GLN B N 1
ATOM 8640 C CA . GLN B 1 187 ? -32.14766 2.35938 64.62227 1.000 35.86059 183 GLN B CA 1
ATOM 8641 C C . GLN B 1 187 ? -31.23137 3.32396 65.35341 1.000 30.44553 183 GLN B C 1
ATOM 8642 O O . GLN B 1 187 ? -31.43996 3.59295 66.54008 1.000 27.65203 183 GLN B O 1
ATOM 8656 N N . VAL B 1 188 ? -30.18859 3.78524 64.66736 1.000 39.30129 184 VAL B N 1
ATOM 8657 C CA . VAL B 1 188 ? -29.20547 4.70838 65.21299 1.000 28.90835 184 VAL B CA 1
ATOM 8658 C C . VAL B 1 188 ? -29.32811 6.00537 64.42135 1.000 31.25674 184 VAL B C 1
ATOM 8659 O O . VAL B 1 188 ? -29.15051 6.01670 63.19467 1.000 34.27223 184 VAL B O 1
ATOM 8672 N N . THR B 1 189 ? -29.63811 7.09165 65.11535 1.000 26.31988 185 THR B N 1
ATOM 8673 C CA . THR B 1 189 ? -29.93612 8.35793 64.46786 1.000 32.12114 185 THR B CA 1
ATOM 8674 C C . THR B 1 189 ? -29.35512 9.49025 65.29619 1.000 31.48958 185 THR B C 1
ATOM 8675 O O . THR B 1 189 ? -29.17953 9.37220 66.51385 1.000 31.23289 185 THR B O 1
ATOM 8686 N N . GLY B 1 190 ? -29.05960 10.59031 64.61162 1.000 36.29875 186 GLY B N 1
ATOM 8687 C CA . GLY B 1 190 ? -28.62341 11.80300 65.26461 1.000 35.57082 186 GLY B CA 1
ATOM 8688 C C . GLY B 1 190 ? -27.12706 11.87488 65.41595 1.000 32.57748 186 GLY B C 1
ATOM 8689 O O . GLY B 1 190 ? -26.51956 10.98395 66.02071 1.000 29.00815 186 GLY B O 1
ATOM 8693 N N . ASP B 1 191 ? -26.53784 12.94549 64.88607 1.000 34.64925 187 ASP B N 1
ATOM 8694 C CA . ASP B 1 191 ? -25.10259 13.14551 64.96240 1.000 30.29158 187 ASP B CA 1
ATOM 8695 C C . ASP B 1 191 ? -24.71352 13.65341 66.34465 1.000 37.69309 187 ASP B C 1
ATOM 8696 O O . ASP B 1 191 ? -25.49522 14.31589 67.03274 1.000 43.64172 187 ASP B O 1
ATOM 8705 N N . VAL B 1 192 ? -23.48720 13.33412 66.74379 1.000 30.51889 188 VAL B N 1
ATOM 8706 C CA . VAL B 1 192 ? -22.93664 13.74141 68.02792 1.000 36.30989 188 VAL B CA 1
ATOM 8707 C C . VAL B 1 192 ? -21.53856 14.28928 67.78537 1.000 34.85440 188 VAL B C 1
ATOM 8708 O O . VAL B 1 192 ? -20.79612 13.76387 66.94794 1.000 29.42417 188 VAL B O 1
ATOM 8721 N N . VAL B 1 193 ? -21.16822 15.33902 68.52120 1.000 31.87138 189 VAL B N 1
ATOM 8722 C CA . VAL B 1 193 ? -19.84090 15.91578 68.33196 1.000 36.91961 189 VAL B CA 1
ATOM 8723 C C . VAL B 1 193 ? -18.78515 14.95800 68.87475 1.000 39.95131 189 VAL B C 1
ATOM 8724 O O . VAL B 1 193 ? -18.95714 14.34957 69.93749 1.000 35.35057 189 VAL B O 1
ATOM 8737 N N . ASN B 1 194 ? -17.67871 14.82458 68.14281 1.000 43.01561 190 ASN B N 1
ATOM 8738 C CA . ASN B 1 194 ? -16.59336 13.91185 68.50848 1.000 41.57844 190 ASN B CA 1
ATOM 8739 C C . ASN B 1 194 ? -17.08314 12.48637 68.71669 1.000 33.19566 190 ASN B C 1
ATOM 8740 O O . ASN B 1 194 ? -16.52681 11.75329 69.53227 1.000 29.67862 190 ASN B O 1
ATOM 8751 N N . ALA B 1 195 ? -18.10572 12.08245 67.96227 1.000 24.32555 191 ALA B N 1
ATOM 8752 C CA . ALA B 1 195 ? -18.52908 10.69201 67.95706 1.000 26.39793 191 ALA B CA 1
ATOM 8753 C C . ALA B 1 195 ? -17.35397 9.78909 67.61463 1.000 27.74321 191 ALA B C 1
ATOM 8754 O O . ALA B 1 195 ? -16.54784 10.08622 66.72639 1.000 25.42824 191 ALA B O 1
ATOM 8761 N N . LEU B 1 196 ? -17.24386 8.68325 68.34034 1.000 24.38426 192 LEU B N 1
ATOM 8762 C CA . LEU B 1 196 ? -16.17447 7.74294 68.04248 1.000 23.58540 192 LEU B CA 1
ATOM 8763 C C . LEU B 1 196 ? -16.52477 6.33788 68.49072 1.000 21.60721 192 LEU B C 1
ATOM 8764 O O . LEU B 1 196 ? -16.92523 6.13460 69.63738 1.000 22.87300 192 LEU B O 1
ATOM 8780 N N . VAL B 1 197 ? -16.36695 5.37979 67.58453 1.000 18.46750 193 VAL B N 1
ATOM 8781 C CA . VAL B 1 197 ? -16.38584 3.96900 67.92818 1.000 20.10292 193 VAL B CA 1
ATOM 8782 C C . VAL B 1 197 ? -15.04625 3.38105 67.52491 1.000 19.84168 193 VAL B C 1
ATOM 8783 O O . VAL B 1 197 ? -14.62835 3.50887 66.36470 1.000 20.93403 193 VAL B O 1
ATOM 8796 N N . GLU B 1 198 ? -14.39001 2.70938 68.46864 1.000 18.60561 194 GLU B N 1
ATOM 8797 C CA . GLU B 1 198 ? -13.09656 2.11757 68.18940 1.000 26.92922 194 GLU B CA 1
ATOM 8798 C C . GLU B 1 198 ? -13.08800 0.70334 68.72365 1.000 21.35336 194 GLU B C 1
ATOM 8799 O O . GLU B 1 198 ? -13.62050 0.44512 69.80296 1.000 21.96521 194 GLU B O 1
ATOM 8811 N N . ASN B 1 199 ? -12.53946 -0.22219 67.93811 1.000 20.77276 195 ASN B N 1
ATOM 8812 C CA . ASN B 1 199 ? -12.33874 -1.59992 68.38511 1.000 20.99592 195 ASN B CA 1
ATOM 8813 C C . ASN B 1 199 ? -10.87635 -1.97366 68.19464 1.000 29.04302 195 ASN B C 1
ATOM 8814 O O . ASN B 1 199 ? -10.43829 -2.16707 67.05754 1.000 25.97984 195 ASN B O 1
ATOM 8825 N N . ARG B 1 200 ? -10.12838 -2.06709 69.29464 1.000 23.71600 196 ARG B N 1
ATOM 8826 C CA A ARG B 1 200 ? -8.75940 -2.55777 69.28432 0.517 24.45779 196 ARG B CA 1
ATOM 8827 C CA B ARG B 1 200 ? -8.75180 -2.54864 69.29411 0.483 24.46437 196 ARG B CA 1
ATOM 8828 C C . ARG B 1 200 ? -8.68071 -4.01744 69.69532 1.000 22.70123 196 ARG B C 1
ATOM 8829 O O . ARG B 1 200 ? -7.63019 -4.64321 69.53949 1.000 22.19583 196 ARG B O 1
ATOM 8868 N N . GLY B 1 201 ? -9.75357 -4.56317 70.23527 1.000 21.21303 197 GLY B N 1
ATOM 8869 C CA . GLY B 1 201 ? -9.77188 -5.93241 70.68415 1.000 23.35805 197 GLY B CA 1
ATOM 8870 C C . GLY B 1 201 ? -10.50768 -6.82669 69.71659 1.000 21.94826 197 GLY B C 1
ATOM 8871 O O . GLY B 1 201 ? -10.40838 -6.67201 68.49975 1.000 19.76877 197 GLY B O 1
ATOM 8875 N N . LEU B 1 202 ? -11.29772 -7.73814 70.25568 1.000 21.02238 198 LEU B N 1
ATOM 8876 C CA . LEU B 1 202 ? -12.03703 -8.69922 69.45439 1.000 18.82034 198 LEU B CA 1
ATOM 8877 C C . LEU B 1 202 ? -13.53014 -8.50158 69.66472 1.000 22.62350 198 LEU B C 1
ATOM 8878 O O . LEU B 1 202 ? -14.00084 -8.47512 70.80877 1.000 19.46954 198 LEU B O 1
ATOM 8894 N N . VAL B 1 203 ? -14.26539 -8.38913 68.56237 1.000 20.30977 199 VAL B N 1
ATOM 8895 C CA . VAL B 1 203 ? -15.71534 -8.49518 68.54505 1.000 21.96498 199 VAL B CA 1
ATOM 8896 C C . VAL B 1 203 ? -16.05697 -9.73276 67.73063 1.000 23.05873 199 VAL B C 1
ATOM 8897 O O . VAL B 1 203 ? -15.70177 -9.81951 66.54949 1.000 27.44038 199 VAL B O 1
ATOM 8910 N N . SER B 1 204 ? -16.76178 -10.67633 68.35170 1.000 20.79846 200 SER B N 1
ATOM 8911 C CA . SER B 1 204 ? -17.01491 -11.99580 67.78205 1.000 23.98280 200 SER B CA 1
ATOM 8912 C C . SER B 1 204 ? -18.50520 -12.28171 67.85173 1.000 24.76019 200 SER B C 1
ATOM 8913 O O . SER B 1 204 ? -19.09121 -12.29639 68.93657 1.000 24.51541 200 SER B O 1
ATOM 8921 N N . ALA B 1 205 ? -19.10538 -12.54454 66.70832 1.000 22.07414 201 ALA B N 1
ATOM 8922 C CA . ALA B 1 205 ? -20.49594 -12.94220 66.62659 1.000 25.08747 201 ALA B CA 1
ATOM 8923 C C . ALA B 1 205 ? -20.59818 -14.04546 65.57851 1.000 24.46939 201 ALA B C 1
ATOM 8924 O O . ALA B 1 205 ? -21.12307 -13.83879 64.49805 1.000 23.43606 201 ALA B O 1
ATOM 8931 N N . ARG B 1 206 ? -20.08245 -15.22257 65.91648 1.000 24.79484 202 ARG B N 1
ATOM 8932 C CA A ARG B 1 206 ? -20.22350 -16.37029 65.03496 0.558 30.11777 202 ARG B CA 1
ATOM 8933 C CA B ARG B 1 206 ? -20.22408 -16.38394 65.05000 0.442 30.14871 202 ARG B CA 1
ATOM 8934 C C . ARG B 1 206 ? -21.70014 -16.66938 64.80333 1.000 33.57160 202 ARG B C 1
ATOM 8935 O O . ARG B 1 206 ? -22.49427 -16.76409 65.74727 1.000 32.12166 202 ARG B O 1
ATOM 8976 N N . ASP B 1 207 ? -22.07062 -16.80750 63.53342 1.000 35.01918 203 ASP B N 1
ATOM 8977 C CA . ASP B 1 207 ? -23.45236 -17.05829 63.14407 1.000 33.47485 203 ASP B CA 1
ATOM 8978 C C . ASP B 1 207 ? -24.35066 -15.88687 63.47278 1.000 31.12874 203 ASP B C 1
ATOM 8979 O O . ASP B 1 207 ? -25.57892 -16.02620 63.44928 1.000 33.21711 203 ASP B O 1
ATOM 8988 N N . GLY B 1 208 ? -23.74934 -14.72813 63.77496 1.000 29.67285 204 GLY B N 1
ATOM 8989 C CA . GLY B 1 208 ? -24.47413 -13.52541 64.11954 1.000 29.12807 204 GLY B CA 1
ATOM 8990 C C . GLY B 1 208 ? -24.12994 -12.33213 63.23991 1.000 24.28223 204 GLY B C 1
ATOM 8991 O O . GLY B 1 208 ? -23.73618 -12.46509 62.09264 1.000 23.89623 204 GLY B O 1
ATOM 8995 N N . GLN B 1 209 ? -24.30382 -11.14747 63.80890 1.000 25.22323 205 GLN B N 1
ATOM 8996 C CA . GLN B 1 209 ? -24.06445 -9.91005 63.08298 1.000 25.72598 205 GLN B CA 1
ATOM 8997 C C . GLN B 1 209 ? -23.34955 -8.92175 63.98475 1.000 24.02764 205 GLN B C 1
ATOM 8998 O O . GLN B 1 209 ? -23.59966 -8.89866 65.18371 1.000 19.65812 205 GLN B O 1
ATOM 9012 N N . VAL B 1 210 ? -22.41756 -8.15659 63.43335 1.000 21.96471 206 VAL B N 1
ATOM 9013 C CA . VAL B 1 210 ? -21.73974 -7.08521 64.15312 1.000 16.01269 206 VAL B CA 1
ATOM 9014 C C . VAL B 1 210 ? -22.05572 -5.78279 63.43364 1.000 22.39600 206 VAL B C 1
ATOM 9015 O O . VAL B 1 210 ? -21.97631 -5.71936 62.20333 1.000 22.72453 206 VAL B O 1
ATOM 9028 N N . TYR B 1 211 ? -22.39650 -4.74922 64.19835 1.000 23.44938 207 TYR B N 1
ATOM 9029 C CA . TYR B 1 211 ? -22.79201 -3.45496 63.65730 1.000 19.26673 207 TYR B CA 1
ATOM 9030 C C . TYR B 1 211 ? -22.07671 -2.37406 64.47198 1.000 21.31213 207 TYR B C 1
ATOM 9031 O O . TYR B 1 211 ? -22.31726 -2.21122 65.67419 1.000 19.12402 207 TYR B O 1
ATOM 9049 N N . LEU B 1 212 ? -21.12001 -1.69947 63.83550 1.000 21.18865 208 LEU B N 1
ATOM 9050 C CA . LEU B 1 212 ? -20.41263 -0.55906 64.41654 1.000 18.86375 208 LEU B CA 1
ATOM 9051 C C . LEU B 1 212 ? -20.82040 0.70651 63.67532 1.000 21.22804 208 LEU B C 1
ATOM 9052 O O . LEU B 1 212 ? -20.64435 0.78852 62.45791 1.000 19.50842 208 LEU B O 1
ATOM 9068 N N . THR B 1 213 ? -21.33452 1.69480 64.40288 1.000 21.78124 209 THR B N 1
ATOM 9069 C CA . THR B 1 213 ? -21.88833 2.89321 63.78521 1.000 20.94733 209 THR B CA 1
ATOM 9070 C C . THR B 1 213 ? -21.54297 4.12364 64.60775 1.000 19.82986 209 THR B C 1
ATOM 9071 O O . THR B 1 213 ? -21.74134 4.14484 65.82405 1.000 19.28371 209 THR B O 1
ATOM 9082 N N . ALA B 1 214 ? -21.00529 5.13858 63.94036 1.000 21.53217 210 ALA B N 1
ATOM 9083 C CA . ALA B 1 214 ? -20.63707 6.39843 64.57522 1.000 21.80934 210 ALA B CA 1
ATOM 9084 C C . ALA B 1 214 ? -21.13872 7.53749 63.69403 1.000 22.08534 210 ALA B C 1
ATOM 9085 O O . ALA B 1 214 ? -20.77555 7.62575 62.51890 1.000 24.81470 210 ALA B O 1
ATOM 9092 N N . LEU B 1 215 ? -22.02446 8.35669 64.23516 1.000 22.02599 211 LEU B N 1
ATOM 9093 C CA . LEU B 1 215 ? -22.63251 9.49053 63.54108 1.000 21.16583 211 LEU B CA 1
ATOM 9094 C C . LEU B 1 215 ? -22.03285 10.75948 64.13951 1.000 28.62731 211 LEU B C 1
ATOM 9095 O O . LEU B 1 215 ? -22.43756 11.20694 65.22304 1.000 24.35823 211 LEU B O 1
ATOM 9111 N N . GLY B 1 216 ? -21.03967 11.31935 63.43830 1.000 25.96995 212 GLY B N 1
ATOM 9112 C CA . GLY B 1 216 ? -20.36387 12.51114 63.89012 1.000 29.76971 212 GLY B CA 1
ATOM 9113 C C . GLY B 1 216 ? -20.94198 13.77031 63.27677 1.000 33.06638 212 GLY B C 1
ATOM 9114 O O . GLY B 1 216 ? -21.62352 13.72516 62.25588 1.000 34.38223 212 GLY B O 1
ATOM 9118 N N . ARG B 1 217 ? -20.65046 14.89835 63.92614 1.000 35.99255 213 ARG B N 1
ATOM 9119 C CA A ARG B 1 217 ? -21.15128 16.21301 63.52769 0.548 38.44354 213 ARG B CA 1
ATOM 9120 C CA B ARG B 1 217 ? -21.15320 16.21583 63.53874 0.452 38.46347 213 ARG B CA 1
ATOM 9121 C C . ARG B 1 217 ? -19.96419 17.09581 63.17028 1.000 43.45791 213 ARG B C 1
ATOM 9122 O O . ARG B 1 217 ? -19.26786 17.59423 64.05788 1.000 52.17365 213 ARG B O 1
ATOM 9163 N N . GLY B 1 218 ? -19.74656 17.29035 61.87108 1.000 44.83206 214 GLY B N 1
ATOM 9164 C CA . GLY B 1 218 ? -18.70311 18.16382 61.36854 1.000 48.17469 214 GLY B CA 1
ATOM 9165 C C . GLY B 1 218 ? -17.31591 17.90485 61.91876 1.000 52.08996 214 GLY B C 1
ATOM 9166 O O . GLY B 1 218 ? -16.74771 18.75792 62.61202 1.000 49.24432 214 GLY B O 1
ATOM 9170 N N . MET B 1 219 ? -16.73745 16.75392 61.58703 1.000 42.09766 215 MET B N 1
ATOM 9171 C CA A MET B 1 219 ? -15.42519 16.35306 62.06970 0.679 44.40208 215 MET B CA 1
ATOM 9172 C CA B MET B 1 219 ? -15.41031 16.41793 62.08370 0.321 44.40469 215 MET B CA 1
ATOM 9173 C C . MET B 1 219 ? -14.33342 16.51919 61.01285 1.000 45.20620 215 MET B C 1
ATOM 9174 O O . MET B 1 219 ? -13.22734 16.01099 61.21232 1.000 42.81303 215 MET B O 1
ATOM 9201 N N . LEU B 1 220 ? -14.61976 17.18962 59.88604 1.000 42.64568 216 LEU B N 1
ATOM 9202 C CA . LEU B 1 220 ? -13.62597 17.31132 58.82394 1.000 43.46815 216 LEU B CA 1
ATOM 9203 C C . LEU B 1 220 ? -13.13383 15.91426 58.47087 1.000 46.07759 216 LEU B C 1
ATOM 9204 O O . LEU B 1 220 ? -13.91816 15.07474 57.99841 1.000 38.32674 216 LEU B O 1
ATOM 9220 N N . MET B 1 221 ? -11.85134 15.63829 58.73869 1.000 35.69637 217 MET B N 1
ATOM 9221 C CA . MET B 1 221 ? -11.30516 14.30253 58.52456 1.000 39.40681 217 MET B CA 1
ATOM 9222 C C . MET B 1 221 ? -10.90627 13.61728 59.83208 1.000 36.31012 217 MET B C 1
ATOM 9223 O O . MET B 1 221 ? -10.00043 12.77367 59.84659 1.000 38.62805 217 MET B O 1
ATOM 9237 N N . ASN B 1 222 ? -11.56526 13.96110 60.93879 1.000 38.37275 218 ASN B N 1
ATOM 9238 C CA . ASN B 1 222 ? -11.33928 13.22560 62.17817 1.000 35.94689 218 ASN B CA 1
ATOM 9239 C C . ASN B 1 222 ? -11.89740 11.80909 62.06758 1.000 30.00128 218 ASN B C 1
ATOM 9240 O O . ASN B 1 222 ? -12.97754 11.59057 61.51181 1.000 29.77593 218 ASN B O 1
ATOM 9251 N N . THR B 1 223 ? -11.18024 10.85248 62.65409 1.000 31.60835 219 THR B N 1
ATOM 9252 C CA . THR B 1 223 ? -11.62546 9.46728 62.67249 1.000 25.80576 219 THR B CA 1
ATOM 9253 C C . THR B 1 223 ? -12.84009 9.34063 63.57042 1.000 27.00960 219 THR B C 1
ATOM 9254 O O . THR B 1 223 ? -12.77981 9.69402 64.75142 1.000 28.69746 219 THR B O 1
ATOM 9265 N N . VAL B 1 224 ? -13.94937 8.87864 62.99403 1.000 23.42201 220 VAL B N 1
ATOM 9266 C CA . VAL B 1 224 ? -15.14912 8.57812 63.77116 1.000 23.42022 220 VAL B CA 1
ATOM 9267 C C . VAL B 1 224 ? -15.35265 7.07714 64.00503 1.000 23.07681 220 VAL B C 1
ATOM 9268 O O . VAL B 1 224 ? -16.13743 6.69383 64.89082 1.000 21.13421 220 VAL B O 1
ATOM 9281 N N . LEU B 1 225 ? -14.72449 6.22764 63.21063 1.000 24.67114 221 LEU B N 1
ATOM 9282 C CA A LEU B 1 225 ? -14.83456 4.78291 63.36274 0.571 20.34579 221 LEU B CA 1
ATOM 9283 C CA B LEU B 1 225 ? -14.83264 4.78439 63.36342 0.429 19.65877 221 LEU B CA 1
ATOM 9284 C C . LEU B 1 225 ? -13.45917 4.18837 63.10780 1.000 22.54375 221 LEU B C 1
ATOM 9285 O O . LEU B 1 225 ? -12.91596 4.33204 62.00481 1.000 19.87011 221 LEU B O 1
ATOM 9316 N N . ASN B 1 226 ? -12.89712 3.52026 64.11620 1.000 21.66145 222 ASN B N 1
ATOM 9317 C CA . ASN B 1 226 ? -11.53294 3.00163 64.03789 1.000 26.34200 222 ASN B CA 1
ATOM 9318 C C . ASN B 1 226 ? -11.53477 1.53083 64.41868 1.000 23.12902 222 ASN B C 1
ATOM 9319 O O . ASN B 1 226 ? -11.76417 1.19745 65.58275 1.000 25.84073 222 ASN B O 1
ATOM 9330 N N . VAL B 1 227 ? -11.27344 0.65113 63.45942 1.000 22.36102 223 VAL B N 1
ATOM 9331 C CA . VAL B 1 227 ? -11.17425 -0.77648 63.74137 1.000 21.18249 223 VAL B CA 1
ATOM 9332 C C . VAL B 1 227 ? -9.72514 -1.20472 63.51088 1.000 27.23133 223 VAL B C 1
ATOM 9333 O O . VAL B 1 227 ? -9.27565 -1.39518 62.37320 1.000 22.58220 223 VAL B O 1
ATOM 9346 N N . SER B 1 228 ? -8.98356 -1.37714 64.60489 1.000 30.73054 224 SER B N 1
ATOM 9347 C CA . SER B 1 228 ? -7.61824 -1.87159 64.54008 1.000 30.37578 224 SER B CA 1
ATOM 9348 C C . SER B 1 228 ? -7.50233 -3.30652 65.00665 1.000 26.72102 224 SER B C 1
ATOM 9349 O O . SER B 1 228 ? -6.44429 -3.91579 64.81829 1.000 28.70503 224 SER B O 1
ATOM 9357 N N . GLY B 1 229 ? -8.54846 -3.84959 65.61820 1.000 22.75623 225 GLY B N 1
ATOM 9358 C CA . GLY B 1 229 ? -8.49402 -5.20455 66.11638 1.000 24.52012 225 GLY B CA 1
ATOM 9359 C C . GLY B 1 229 ? -9.12371 -6.20055 65.16034 1.000 27.99631 225 GLY B C 1
ATOM 9360 O O . GLY B 1 229 ? -8.87822 -6.14492 63.95626 1.000 22.27987 225 GLY B O 1
ATOM 9364 N N . VAL B 1 230 ? -9.98264 -7.08373 65.65124 1.000 19.43127 226 VAL B N 1
ATOM 9365 C CA . VAL B 1 230 ? -10.56721 -8.14401 64.84093 1.000 17.52339 226 VAL B CA 1
ATOM 9366 C C . VAL B 1 230 ? -12.06515 -8.09911 65.04960 1.000 22.17631 226 VAL B C 1
ATOM 9367 O O . VAL B 1 230 ? -12.52874 -8.02180 66.19221 1.000 20.99997 226 VAL B O 1
ATOM 9380 N N . VAL B 1 231 ? -12.80946 -8.04891 63.95455 1.000 19.05760 227 VAL B N 1
ATOM 9381 C CA . VAL B 1 231 ? -14.25045 -8.24610 63.96964 1.000 18.51084 227 VAL B CA 1
ATOM 9382 C C . VAL B 1 231 ? -14.54370 -9.51262 63.19736 1.000 20.39479 227 VAL B C 1
ATOM 9383 O O . VAL B 1 231 ? -14.19187 -9.59910 62.01688 1.000 25.31643 227 VAL B O 1
ATOM 9396 N N . GLU B 1 232 ? -15.20873 -10.47797 63.83947 1.000 23.60158 228 GLU B N 1
ATOM 9397 C CA . GLU B 1 232 ? -15.45749 -11.78289 63.23968 1.000 31.13723 228 GLU B CA 1
ATOM 9398 C C . GLU B 1 232 ? -16.94687 -12.09100 63.32050 1.000 25.97052 228 GLU B C 1
ATOM 9399 O O . GLU B 1 232 ? -17.55023 -12.01797 64.39428 1.000 23.42548 228 GLU B O 1
ATOM 9411 N N . ALA B 1 233 ? -17.53845 -12.39708 62.17435 1.000 23.41330 229 ALA B N 1
ATOM 9412 C CA . ALA B 1 233 ? -18.92557 -12.82506 62.08576 1.000 25.32442 229 ALA B CA 1
ATOM 9413 C C . ALA B 1 233 ? -19.02094 -13.93333 61.04296 1.000 27.75144 229 ALA B C 1
ATOM 9414 O O . ALA B 1 233 ? -19.82238 -13.88127 60.11074 1.000 23.83194 229 ALA B O 1
ATOM 9421 N N . SER B 1 234 ? -18.12120 -14.90845 61.13238 1.000 28.74588 230 SER B N 1
ATOM 9422 C CA . SER B 1 234 ? -18.18294 -16.07701 60.27046 1.000 27.89703 230 SER B CA 1
ATOM 9423 C C . SER B 1 234 ? -19.51362 -16.79330 60.44005 1.000 29.49461 230 SER B C 1
ATOM 9424 O O . SER B 1 234 ? -20.21485 -16.62936 61.44033 1.000 33.58569 230 SER B O 1
ATOM 9432 N N . GLY B 1 235 ? -19.86955 -17.58094 59.42484 1.000 33.84350 231 GLY B N 1
ATOM 9433 C CA . GLY B 1 235 ? -21.08680 -18.35767 59.41608 1.000 35.78340 231 GLY B CA 1
ATOM 9434 C C . GLY B 1 235 ? -21.88933 -18.04969 58.17334 1.000 38.59630 231 GLY B C 1
ATOM 9435 O O . GLY B 1 235 ? -21.36515 -17.49651 57.19843 1.000 35.05787 231 GLY B O 1
ATOM 9439 N N . MET B 1 236 ? -23.17120 -18.41932 58.22712 1.000 34.53054 232 MET B N 1
ATOM 9440 C CA . MET B 1 236 ? -24.05571 -18.29401 57.07689 1.000 36.88561 232 MET B CA 1
ATOM 9441 C C . MET B 1 236 ? -24.11769 -16.84899 56.58561 1.000 32.70696 232 MET B C 1
ATOM 9442 O O . MET B 1 236 ? -24.16689 -15.89441 57.37046 1.000 35.13778 232 MET B O 1
ATOM 9456 N N . HIS B 1 237 ? -24.14552 -16.70580 55.26530 1.000 39.08738 233 HIS B N 1
ATOM 9457 C CA . HIS B 1 237 ? -24.23377 -15.39765 54.63033 1.000 35.43576 233 HIS B CA 1
ATOM 9458 C C . HIS B 1 237 ? -25.53999 -14.70716 54.98726 1.000 36.26953 233 HIS B C 1
ATOM 9459 O O . HIS B 1 237 ? -26.60833 -15.32466 54.97659 1.000 34.70055 233 HIS B O 1
ATOM 9473 N N . ARG B 1 238 ? -25.44677 -13.41146 55.29163 1.000 37.24020 234 ARG B N 1
ATOM 9474 C CA . ARG B 1 238 ? -26.60864 -12.59254 55.62498 1.000 36.91116 234 ARG B CA 1
ATOM 9475 C C . ARG B 1 238 ? -26.75174 -11.45503 54.62262 1.000 31.02056 234 ARG B C 1
ATOM 9476 O O . ARG B 1 238 ? -25.81609 -10.67347 54.43380 1.000 29.19239 234 ARG B O 1
ATOM 9497 N N . GLN B 1 239 ? -27.92051 -11.36826 53.98028 1.000 33.79117 235 GLN B N 1
ATOM 9498 C CA . GLN B 1 239 ? -28.17146 -10.29649 53.01715 1.000 34.31731 235 GLN B CA 1
ATOM 9499 C C . GLN B 1 239 ? -28.02389 -8.92334 53.66693 1.000 33.94023 235 GLN B C 1
ATOM 9500 O O . GLN B 1 239 ? -27.58881 -7.96354 53.01718 1.000 40.10376 235 GLN B O 1
ATOM 9514 N N . ASP B 1 240 ? -28.41697 -8.79538 54.93608 1.000 39.90075 236 ASP B N 1
ATOM 9515 C CA . ASP B 1 240 ? -28.27872 -7.52246 55.64246 1.000 35.57478 236 ASP B CA 1
ATOM 9516 C C . ASP B 1 240 ? -26.87855 -7.31876 56.20895 1.000 42.45959 236 ASP B C 1
ATOM 9517 O O . ASP B 1 240 ? -26.64996 -6.34568 56.94699 1.000 37.13017 236 ASP B O 1
ATOM 9526 N N . GLY B 1 241 ? -25.94688 -8.21523 55.88139 1.000 31.71673 237 GLY B N 1
ATOM 9527 C CA . GLY B 1 241 ? -24.55584 -8.02881 56.24494 1.000 27.29232 237 GLY B CA 1
ATOM 9528 C C . GLY B 1 241 ? -24.17993 -8.74882 57.52590 1.000 34.13696 237 GLY B C 1
ATOM 9529 O O . GLY B 1 241 ? -24.84385 -8.59396 58.56504 1.000 33.10717 237 GLY B O 1
ATOM 9533 N N . ASN B 1 242 ? -23.12764 -9.56942 57.46099 1.000 26.54534 238 ASN B N 1
ATOM 9534 C CA . ASN B 1 242 ? -22.61625 -10.16449 58.68936 1.000 25.91788 238 ASN B CA 1
ATOM 9535 C C . ASN B 1 242 ? -21.83761 -9.13361 59.51263 1.000 24.20071 238 ASN B C 1
ATOM 9536 O O . ASN B 1 242 ? -21.90877 -9.13105 60.75100 1.000 23.15086 238 ASN B O 1
ATOM 9547 N N . ILE B 1 243 ? -21.08390 -8.26400 58.84457 1.000 22.77700 239 ILE B N 1
ATOM 9548 C CA . ILE B 1 243 ? -20.37980 -7.16595 59.48987 1.000 17.15305 239 ILE B CA 1
ATOM 9549 C C . ILE B 1 243 ? -20.78568 -5.87936 58.78905 1.000 17.31370 239 ILE B C 1
ATOM 9550 O O . ILE B 1 243 ? -20.69775 -5.79230 57.56085 1.000 24.11362 239 ILE B O 1
ATOM 9566 N N . VAL B 1 244 ? -21.23841 -4.88957 59.55458 1.000 21.22866 240 VAL B N 1
ATOM 9567 C CA . VAL B 1 244 ? -21.68559 -3.61973 58.99498 1.000 21.84345 240 VAL B CA 1
ATOM 9568 C C . VAL B 1 244 ? -21.03610 -2.46490 59.74473 1.000 23.56292 240 VAL B C 1
ATOM 9569 O O . VAL B 1 244 ? -21.30736 -2.25429 60.93196 1.000 20.81783 240 VAL B O 1
ATOM 9582 N N . LEU B 1 245 ? -20.20965 -1.70174 59.03993 1.000 20.39712 241 LEU B N 1
ATOM 9583 C CA . LEU B 1 245 ? -19.61914 -0.47254 59.54832 1.000 21.90344 241 LEU B CA 1
ATOM 9584 C C . LEU B 1 245 ? -20.32897 0.70074 58.88273 1.000 24.52282 241 LEU B C 1
ATOM 9585 O O . LEU B 1 245 ? -20.48447 0.72395 57.65050 1.000 21.92932 241 LEU B O 1
ATOM 9601 N N . ASP B 1 246 ? -20.72503 1.68611 59.68890 1.000 17.73878 242 ASP B N 1
ATOM 9602 C CA . ASP B 1 246 ? -21.35011 2.89428 59.16264 1.000 22.72209 242 ASP B CA 1
ATOM 9603 C C . ASP B 1 246 ? -20.75254 4.09892 59.87093 1.000 27.08043 242 ASP B C 1
ATOM 9604 O O . ASP B 1 246 ? -21.03892 4.31084 61.05285 1.000 25.64344 242 ASP B O 1
ATOM 9613 N N . GLY B 1 247 ? -19.98071 4.90842 59.14018 1.000 23.81704 243 GLY B N 1
ATOM 9614 C CA . GLY B 1 247 ? -19.33484 6.09966 59.65059 1.000 25.70507 243 GLY B CA 1
ATOM 9615 C C . GLY B 1 247 ? -20.11378 7.38681 59.50436 1.000 25.41225 243 GLY B C 1
ATOM 9616 O O . GLY B 1 247 ? -19.57034 8.46651 59.76160 1.000 28.37227 243 GLY B O 1
ATOM 9620 N N . GLY B 1 248 ? -21.37418 7.31694 59.10843 1.000 26.81961 244 GLY B N 1
ATOM 9621 C CA . GLY B 1 248 ? -22.15786 8.52872 59.01181 1.000 29.79628 244 GLY B CA 1
ATOM 9622 C C . GLY B 1 248 ? -21.82376 9.40613 57.81623 1.000 33.22821 244 GLY B C 1
ATOM 9623 O O . GLY B 1 248 ? -21.35976 8.94017 56.76566 1.000 33.09861 244 GLY B O 1
ATOM 9627 N N A ASP B 1 249 ? -22.08486 10.70326 57.99074 0.502 39.68442 245 ASP B N 1
ATOM 9628 N N B ASP B 1 249 ? -22.07600 10.71131 57.98677 0.498 39.68082 245 ASP B N 1
ATOM 9629 C CA A ASP B 1 249 ? -21.91252 11.70096 56.94441 0.502 38.80090 245 ASP B CA 1
ATOM 9630 C CA B ASP B 1 249 ? -21.90519 11.69980 56.92832 0.498 38.79708 245 ASP B CA 1
ATOM 9631 C C A ASP B 1 249 ? -20.71372 12.60946 57.18959 0.502 37.55012 245 ASP B C 1
ATOM 9632 C C B ASP B 1 249 ? -20.69964 12.60696 57.17984 0.498 37.54813 245 ASP B C 1
ATOM 9633 O O A ASP B 1 249 ? -20.54311 13.59470 56.46472 0.502 36.82095 245 ASP B O 1
ATOM 9634 O O B ASP B 1 249 ? -20.49301 13.56791 56.43563 0.498 36.82805 245 ASP B O 1
ATOM 9651 N N . SER B 1 250 ? -19.87628 12.30494 58.17856 1.000 31.78807 246 SER B N 1
ATOM 9652 C CA . SER B 1 250 ? -18.76828 13.17932 58.52204 1.000 35.63272 246 SER B CA 1
ATOM 9653 C C . SER B 1 250 ? -17.63194 12.34514 59.08042 1.000 34.33275 246 SER B C 1
ATOM 9654 O O . SER B 1 250 ? -17.86076 11.35404 59.77305 1.000 31.46876 246 SER B O 1
ATOM 9662 N N . GLY B 1 251 ? -16.40786 12.75683 58.78442 1.000 28.57621 247 GLY B N 1
ATOM 9663 C CA . GLY B 1 251 ? -15.24812 12.08838 59.33503 1.000 29.05118 247 GLY B CA 1
ATOM 9664 C C . GLY B 1 251 ? -14.82033 10.87600 58.53027 1.000 23.33836 247 GLY B C 1
ATOM 9665 O O . GLY B 1 251 ? -15.23536 10.64140 57.39842 1.000 26.99580 247 GLY B O 1
ATOM 9669 N N . VAL B 1 252 ? -13.97047 10.07824 59.15014 1.000 27.55691 248 VAL B N 1
ATOM 9670 C CA . VAL B 1 252 ? -13.24638 9.02324 58.45418 1.000 21.71720 248 VAL B CA 1
ATOM 9671 C C . VAL B 1 252 ? -13.48526 7.69985 59.15033 1.000 21.02342 248 VAL B C 1
ATOM 9672 O O . VAL B 1 252 ? -13.40831 7.61831 60.38123 1.000 21.95127 248 VAL B O 1
ATOM 9685 N N . VAL B 1 253 ? -13.74367 6.66777 58.35710 1.000 20.20524 249 VAL B N 1
ATOM 9686 C CA . VAL B 1 253 ? -13.74332 5.29396 58.83148 1.000 22.10228 249 VAL B CA 1
ATOM 9687 C C . VAL B 1 253 ? -12.35538 4.74354 58.54640 1.000 14.39000 249 VAL B C 1
ATOM 9688 O O . VAL B 1 253 ? -11.94281 4.69668 57.38593 1.000 22.94912 249 VAL B O 1
ATOM 9701 N N . HIS B 1 254 ? -11.66434 4.25473 59.57435 1.000 16.85776 250 HIS B N 1
ATOM 9702 C CA . HIS B 1 254 ? -10.30500 3.74449 59.42867 1.000 22.50050 250 HIS B CA 1
ATOM 9703 C C . HIS B 1 254 ? -10.24773 2.27804 59.82306 1.000 20.25197 250 HIS B C 1
ATOM 9704 O O . HIS B 1 254 ? -10.49159 1.92782 60.98339 1.000 20.18041 250 HIS B O 1
ATOM 9718 N N . LEU B 1 255 ? -9.92336 1.42522 58.85958 1.000 20.83822 251 LEU B N 1
ATOM 9719 C CA . LEU B 1 255 ? -9.70307 0.00766 59.11539 1.000 20.10547 251 LEU B CA 1
ATOM 9720 C C . LEU B 1 255 ? -8.22066 -0.29517 58.98704 1.000 22.35179 251 LEU B C 1
ATOM 9721 O O . LEU B 1 255 ? -7.65496 -0.13811 57.90517 1.000 22.72787 251 LEU B O 1
ATOM 9737 N N . SER B 1 256 ? -7.60101 -0.72349 60.08437 1.000 22.41767 252 SER B N 1
ATOM 9738 C CA . SER B 1 256 ? -6.24659 -1.23427 60.07000 1.000 28.44884 252 SER B CA 1
ATOM 9739 C C . SER B 1 256 ? -6.20949 -2.69393 60.47771 1.000 24.64450 252 SER B C 1
ATOM 9740 O O . SER B 1 256 ? -5.15455 -3.31500 60.36045 1.000 24.51204 252 SER B O 1
ATOM 9748 N N . GLY B 1 257 ? -7.32959 -3.26259 60.92882 1.000 22.98470 253 GLY B N 1
ATOM 9749 C CA . GLY B 1 257 ? -7.35298 -4.61555 61.44515 1.000 20.96941 253 GLY B CA 1
ATOM 9750 C C . GLY B 1 257 ? -8.07535 -5.55285 60.49904 1.000 26.57879 253 GLY B C 1
ATOM 9751 O O . GLY B 1 257 ? -7.97385 -5.42878 59.27993 1.000 22.50850 253 GLY B O 1
ATOM 9755 N N . THR B 1 258 ? -8.81686 -6.51080 61.03042 1.000 19.52532 254 THR B N 1
ATOM 9756 C CA . THR B 1 258 ? -9.39795 -7.57013 60.21831 1.000 20.29756 254 THR B CA 1
ATOM 9757 C C . THR B 1 258 ? -10.90488 -7.61260 60.43568 1.000 18.25927 254 THR B C 1
ATOM 9758 O O . THR B 1 258 ? -11.36687 -7.57724 61.57750 1.000 20.82905 254 THR B O 1
ATOM 9769 N N . LEU B 1 259 ? -11.65612 -7.64302 59.33959 1.000 23.84634 255 LEU B N 1
ATOM 9770 C CA . LEU B 1 259 ? -13.07360 -7.97392 59.30778 1.000 18.08292 255 LEU B CA 1
ATOM 9771 C C . LEU B 1 259 ? -13.22678 -9.30726 58.58351 1.000 16.86398 255 LEU B C 1
ATOM 9772 O O . LEU B 1 259 ? -12.90273 -9.42064 57.39441 1.000 22.94646 255 LEU B O 1
ATOM 9788 N N . GLN B 1 260 ? -13.71164 -10.31456 59.30133 1.000 21.70504 256 GLN B N 1
ATOM 9789 C CA . GLN B 1 260 ? -13.75152 -11.68836 58.81126 1.000 17.55684 256 GLN B CA 1
ATOM 9790 C C . GLN B 1 260 ? -15.18316 -12.19671 58.82331 1.000 25.39017 256 GLN B C 1
ATOM 9791 O O . GLN B 1 260 ? -15.80707 -12.27697 59.88946 1.000 26.27362 256 GLN B O 1
ATOM 9805 N N . ALA B 1 261 ? -15.68229 -12.57778 57.64557 1.000 26.40877 257 ALA B N 1
ATOM 9806 C CA . ALA B 1 261 ? -17.02044 -13.12581 57.50352 1.000 26.99246 257 ALA B CA 1
ATOM 9807 C C . ALA B 1 261 ? -16.93705 -14.31344 56.55231 1.000 26.45350 257 ALA B C 1
ATOM 9808 O O . ALA B 1 261 ? -17.52194 -14.31412 55.47938 1.000 27.86024 257 ALA B O 1
ATOM 9815 N N . ASP B 1 262 ? -16.14310 -15.30800 56.93571 1.000 29.23585 258 ASP B N 1
ATOM 9816 C CA . ASP B 1 262 ? -15.92630 -16.49977 56.13376 1.000 25.93333 258 ASP B CA 1
ATOM 9817 C C . ASP B 1 262 ? -16.94521 -17.57701 56.48394 1.000 31.03025 258 ASP B C 1
ATOM 9818 O O . ASP B 1 262 ? -17.63160 -17.51792 57.50726 1.000 35.71061 258 ASP B O 1
ATOM 9827 N N . ASN B 1 263 ? -17.01042 -18.59644 55.62741 1.000 36.66569 259 ASN B N 1
ATOM 9828 C CA . ASN B 1 263 ? -17.91701 -19.72136 55.84378 1.000 39.11587 259 ASN B CA 1
ATOM 9829 C C . ASN B 1 263 ? -17.27522 -20.95385 55.21820 1.000 38.19707 259 ASN B C 1
ATOM 9830 O O . ASN B 1 263 ? -17.32646 -21.12087 53.99703 1.000 38.70525 259 ASN B O 1
ATOM 9841 N N . ALA B 1 264 ? -16.67797 -21.80710 56.05646 1.000 42.21464 260 ALA B N 1
ATOM 9842 C CA . ALA B 1 264 ? -15.94261 -22.95237 55.52982 1.000 45.05092 260 ALA B CA 1
ATOM 9843 C C . ALA B 1 264 ? -16.84278 -23.89796 54.75101 1.000 41.26353 260 ALA B C 1
ATOM 9844 O O . ALA B 1 264 ? -16.36869 -24.60127 53.85003 1.000 49.79987 260 ALA B O 1
ATOM 9851 N N . SER B 1 265 ? -18.13332 -23.92918 55.08004 1.000 40.99738 261 SER B N 1
ATOM 9852 C CA . SER B 1 265 ? -19.06226 -24.92719 54.56029 1.000 44.24673 261 SER B CA 1
ATOM 9853 C C . SER B 1 265 ? -20.22108 -24.29358 53.79639 1.000 45.30489 261 SER B C 1
ATOM 9854 O O . SER B 1 265 ? -21.31873 -24.85756 53.73780 1.000 52.43534 261 SER B O 1
ATOM 9862 N N . GLY B 1 266 ? -19.99175 -23.14119 53.18838 1.000 45.73016 262 GLY B N 1
ATOM 9863 C CA . GLY B 1 266 ? -21.04071 -22.51035 52.42328 1.000 44.58909 262 GLY B CA 1
ATOM 9864 C C . GLY B 1 266 ? -20.53837 -21.30482 51.66634 1.000 46.03157 262 GLY B C 1
ATOM 9865 O O . GLY B 1 266 ? -19.34170 -21.16894 51.39962 1.000 42.97364 262 GLY B O 1
ATOM 9869 N N . GLN B 1 267 ? -21.47840 -20.42870 51.31687 1.000 46.99835 263 GLN B N 1
ATOM 9870 C CA . GLN B 1 267 ? -21.11058 -19.16771 50.68884 1.000 44.01718 263 GLN B CA 1
ATOM 9871 C C . GLN B 1 267 ? -20.49394 -18.22416 51.70983 1.000 38.77641 263 GLN B C 1
ATOM 9872 O O . GLN B 1 267 ? -20.87816 -18.20743 52.88330 1.000 35.15490 263 GLN B O 1
ATOM 9886 N N . GLY B 1 268 ? -19.53187 -17.42540 51.24569 1.000 39.73276 264 GLY B N 1
ATOM 9887 C CA . GLY B 1 268 ? -18.91396 -16.44391 52.11290 1.000 34.28148 264 GLY B CA 1
ATOM 9888 C C . GLY B 1 268 ? -19.91595 -15.41290 52.57985 1.000 30.50284 264 GLY B C 1
ATOM 9889 O O . GLY B 1 268 ? -20.94396 -15.18467 51.93722 1.000 37.96910 264 GLY B O 1
ATOM 9893 N N . GLY B 1 269 ? -19.59117 -14.78562 53.70974 1.000 27.71207 265 GLY B N 1
ATOM 9894 C CA . GLY B 1 269 ? -20.44729 -13.79340 54.31984 1.000 26.98928 265 GLY B CA 1
ATOM 9895 C C . GLY B 1 269 ? -20.49127 -12.49660 53.51667 1.000 31.87229 265 GLY B C 1
ATOM 9896 O O . GLY B 1 269 ? -19.95307 -12.37367 52.41400 1.000 28.36398 265 GLY B O 1
ATOM 9900 N N . LYS B 1 270 ? -21.12093 -11.49239 54.12722 1.000 27.63628 266 LYS B N 1
ATOM 9901 C CA . LYS B 1 270 ? -21.28878 -10.17263 53.53384 1.000 23.29108 266 LYS B CA 1
ATOM 9902 C C . LYS B 1 270 ? -20.73886 -9.12472 54.49554 1.000 21.74552 266 LYS B C 1
ATOM 9903 O O . LYS B 1 270 ? -21.10901 -9.09848 55.67288 1.000 21.40705 266 LYS B O 1
ATOM 9922 N N . VAL B 1 271 ? -19.81931 -8.29910 54.00747 1.000 20.61124 267 VAL B N 1
ATOM 9923 C CA . VAL B 1 271 ? -19.19704 -7.23130 54.78025 1.000 21.52312 267 VAL B CA 1
ATOM 9924 C C . VAL B 1 271 ? -19.50377 -5.90439 54.09678 1.000 19.07793 267 VAL B C 1
ATOM 9925 O O . VAL B 1 271 ? -19.24445 -5.74255 52.89937 1.000 21.99958 267 VAL B O 1
ATOM 9938 N N . VAL B 1 272 ? -20.01848 -4.94801 54.85750 1.000 20.42223 268 VAL B N 1
ATOM 9939 C CA . VAL B 1 272 ? -20.38916 -3.63460 54.33897 1.000 24.95582 268 VAL B CA 1
ATOM 9940 C C . VAL B 1 272 ? -19.64918 -2.57056 55.13969 1.000 20.38680 268 VAL B C 1
ATOM 9941 O O . VAL B 1 272 ? -19.75019 -2.53000 56.36863 1.000 21.27492 268 VAL B O 1
ATOM 9954 N N . VAL B 1 273 ? -18.88778 -1.72787 54.45391 1.000 21.32264 269 VAL B N 1
ATOM 9955 C CA . VAL B 1 273 ? -18.17087 -0.62826 55.08386 1.000 19.22829 269 VAL B CA 1
ATOM 9956 C C . VAL B 1 273 ? -18.69588 0.66436 54.47222 1.000 18.74847 269 VAL B C 1
ATOM 9957 O O . VAL B 1 273 ? -18.54052 0.88994 53.26593 1.000 23.58899 269 VAL B O 1
ATOM 9970 N N . GLN B 1 274 ? -19.27332 1.52882 55.30694 1.000 20.11469 270 GLN B N 1
ATOM 9971 C CA . GLN B 1 274 ? -19.88275 2.76815 54.84863 1.000 23.96401 270 GLN B CA 1
ATOM 9972 C C . GLN B 1 274 ? -19.35521 3.94178 55.65478 1.000 26.23066 270 GLN B C 1
ATOM 9973 O O . GLN B 1 274 ? -19.02514 3.81802 56.84036 1.000 25.24556 270 GLN B O 1
ATOM 9987 N N . GLY B 1 275 ? -19.34690 5.09191 55.01141 1.000 26.08657 271 GLY B N 1
ATOM 9988 C CA . GLY B 1 275 ? -18.95285 6.32201 55.65863 1.000 32.96903 271 GLY B CA 1
ATOM 9989 C C . GLY B 1 275 ? -18.74678 7.35907 54.58241 1.000 29.06179 271 GLY B C 1
ATOM 9990 O O . GLY B 1 275 ? -18.84923 7.06545 53.37495 1.000 29.03605 271 GLY B O 1
ATOM 9994 N N . LYS B 1 276 ? -18.42806 8.58342 55.03713 1.000 22.24305 272 LYS B N 1
ATOM 9995 C CA . LYS B 1 276 ? -18.14480 9.61857 54.05285 1.000 23.93230 272 LYS B CA 1
ATOM 9996 C C . LYS B 1 276 ? -16.74141 9.46137 53.48571 1.000 27.41353 272 LYS B C 1
ATOM 9997 O O . LYS B 1 276 ? -16.53617 9.67728 52.28756 1.000 29.49688 272 LYS B O 1
ATOM 10016 N N . ASN B 1 277 ? -15.76164 9.15680 54.34203 1.000 26.46767 273 ASN B N 1
ATOM 10017 C CA . ASN B 1 277 ? -14.38470 8.90493 53.92279 1.000 30.31186 273 ASN B CA 1
ATOM 10018 C C . ASN B 1 277 ? -13.96051 7.58542 54.53943 1.000 24.33445 273 ASN B C 1
ATOM 10019 O O . ASN B 1 277 ? -14.06252 7.42739 55.75961 1.000 24.54478 273 ASN B O 1
ATOM 10030 N N . ILE B 1 278 ? -13.48850 6.64547 53.71551 1.000 20.57991 274 ILE B N 1
ATOM 10031 C CA . ILE B 1 278 ? -13.06055 5.33569 54.19304 1.000 21.54262 274 ILE B CA 1
ATOM 10032 C C . ILE B 1 278 ? -11.57917 5.15884 53.88687 1.000 15.42825 274 ILE B C 1
ATOM 10033 O O . ILE B 1 278 ? -11.13178 5.40057 52.76146 1.000 20.73463 274 ILE B O 1
ATOM 10049 N N . LEU B 1 279 ? -10.83587 4.68084 54.86930 1.000 22.11422 275 LEU B N 1
ATOM 10050 C CA . LEU B 1 279 ? -9.41475 4.39725 54.71458 1.000 25.39029 275 LEU B CA 1
ATOM 10051 C C . LEU B 1 279 ? -9.15855 2.93949 55.10608 1.000 22.22770 275 LEU B C 1
ATOM 10052 O O . LEU B 1 279 ? -9.20446 2.58297 56.28716 1.000 18.35610 275 LEU B O 1
ATOM 10068 N N . LEU B 1 280 ? -8.91480 2.09464 54.11380 1.000 21.47028 276 LEU B N 1
ATOM 10069 C CA . LEU B 1 280 ? -8.41320 0.74130 54.32750 1.000 20.13614 276 LEU B CA 1
ATOM 10070 C C . LEU B 1 280 ? -6.88586 0.83774 54.31801 1.000 21.31630 276 LEU B C 1
ATOM 10071 O O . LEU B 1 280 ? -6.26993 1.04133 53.26617 1.000 22.09860 276 LEU B O 1
ATOM 10087 N N . ASP B 1 281 ? -6.27002 0.67160 55.48121 1.000 20.04163 277 ASP B N 1
ATOM 10088 C CA . ASP B 1 281 ? -4.85498 0.96578 55.66204 1.000 26.07670 277 ASP B CA 1
ATOM 10089 C C . ASP B 1 281 ? -4.01256 -0.28226 55.44395 1.000 24.71467 277 ASP B C 1
ATOM 10090 O O . ASP B 1 281 ? -4.52479 -1.39411 55.36675 1.000 23.45740 277 ASP B O 1
ATOM 10099 N N . LYS B 1 282 ? -2.69736 -0.08434 55.36876 1.000 24.71311 278 LYS B N 1
ATOM 10100 C CA . LYS B 1 282 ? -1.76943 -1.19330 55.20924 1.000 30.75901 278 LYS B CA 1
ATOM 10101 C C . LYS B 1 282 ? -2.00658 -2.21156 56.29847 1.000 27.00110 278 LYS B C 1
ATOM 10102 O O . LYS B 1 282 ? -2.20261 -1.85269 57.45727 1.000 35.33174 278 LYS B O 1
ATOM 10121 N N . GLY B 1 283 ? -1.97723 -3.48390 55.92295 1.000 27.15337 279 GLY B N 1
ATOM 10122 C CA . GLY B 1 283 ? -2.18534 -4.55660 56.86700 1.000 29.77811 279 GLY B CA 1
ATOM 10123 C C . GLY B 1 283 ? -3.63321 -4.85692 57.21212 1.000 28.68435 279 GLY B C 1
ATOM 10124 O O . GLY B 1 283 ? -3.88923 -5.85194 57.91129 1.000 27.00868 279 GLY B O 1
ATOM 10128 N N . SER B 1 284 ? -4.58648 -4.04198 56.75713 1.000 23.43611 280 SER B N 1
ATOM 10129 C CA . SER B 1 284 ? -5.98862 -4.35350 56.96452 1.000 19.56182 280 SER B CA 1
ATOM 10130 C C . SER B 1 284 ? -6.38294 -5.53449 56.07358 1.000 22.92293 280 SER B C 1
ATOM 10131 O O . SER B 1 284 ? -5.81356 -5.76268 55.00379 1.000 22.66122 280 SER B O 1
ATOM 10139 N N . ASN B 1 285 ? -7.39216 -6.27481 56.50545 1.000 21.04973 281 ASN B N 1
ATOM 10140 C CA . ASN B 1 285 ? -7.75800 -7.51307 55.83614 1.000 19.27346 281 ASN B CA 1
ATOM 10141 C C . ASN B 1 285 ? -9.25079 -7.73155 56.01898 1.000 22.23348 281 ASN B C 1
ATOM 10142 O O . ASN B 1 285 ? -9.72666 -7.90300 57.14776 1.000 22.28809 281 ASN B O 1
ATOM 10153 N N . ILE B 1 286 ? -9.97389 -7.73614 54.90491 1.000 16.62582 282 ILE B N 1
ATOM 10154 C CA . ILE B 1 286 ? -11.39297 -8.06101 54.86134 1.000 19.54069 282 ILE B CA 1
ATOM 10155 C C . ILE B 1 286 ? -11.52290 -9.36263 54.09066 1.000 27.12918 282 ILE B C 1
ATOM 10156 O O . ILE B 1 286 ? -11.23705 -9.40969 52.88678 1.000 26.70917 282 ILE B O 1
ATOM 10172 N N . THR B 1 287 ? -11.95218 -10.41792 54.78314 1.000 25.70828 283 THR B N 1
ATOM 10173 C CA A THR B 1 287 ? -12.08553 -11.74586 54.20012 0.524 27.73961 283 THR B CA 1
ATOM 10174 C CA B THR B 1 287 ? -12.08822 -11.74222 54.19852 0.476 27.76188 283 THR B CA 1
ATOM 10175 C C . THR B 1 287 ? -13.53908 -12.18223 54.30355 1.000 29.95953 283 THR B C 1
ATOM 10176 O O . THR B 1 287 ? -14.17208 -12.02422 55.35239 1.000 29.00863 283 THR B O 1
ATOM 10197 N N . ALA B 1 288 ? -14.05352 -12.72136 53.20695 1.000 26.07361 284 ALA B N 1
ATOM 10198 C CA . ALA B 1 288 ? -15.39819 -13.23797 53.10441 1.000 27.57052 284 ALA B CA 1
ATOM 10199 C C . ALA B 1 288 ? -15.33533 -14.36441 52.08210 1.000 22.63632 284 ALA B C 1
ATOM 10200 O O . ALA B 1 288 ? -15.99731 -14.34176 51.07168 1.000 28.68067 284 ALA B O 1
ATOM 10207 N N . THR B 1 289 ? -14.50656 -15.36545 52.34724 1.000 27.98395 285 THR B N 1
ATOM 10208 C CA . THR B 1 289 ? -14.40563 -16.53319 51.48446 1.000 27.17449 285 THR B CA 1
ATOM 10209 C C . THR B 1 289 ? -15.34408 -17.63470 51.96838 1.000 28.64208 285 THR B C 1
ATOM 10210 O O . THR B 1 289 ? -15.72242 -17.70017 53.14312 1.000 30.80059 285 THR B O 1
ATOM 10221 N N . GLY B 1 290 ? -15.67517 -18.53788 51.04708 1.000 30.28648 286 GLY B N 1
ATOM 10222 C CA . GLY B 1 290 ? -16.60977 -19.60342 51.34354 1.000 31.02707 286 GLY B CA 1
ATOM 10223 C C . GLY B 1 290 ? -16.22844 -20.90818 50.69296 1.000 34.83465 286 GLY B C 1
ATOM 10224 O O . GLY B 1 290 ? -15.71875 -20.92384 49.56747 1.000 36.13072 286 GLY B O 1
ATOM 10228 N N . GLY B 1 291 ? -16.46151 -22.01306 51.40337 1.000 40.57606 287 GLY B N 1
ATOM 10229 C CA . GLY B 1 291 ? -16.20594 -23.32220 50.82265 1.000 37.79028 287 GLY B CA 1
ATOM 10230 C C . GLY B 1 291 ? -17.02189 -23.63631 49.57632 1.000 46.45240 287 GLY B C 1
ATOM 10231 O O . GLY B 1 291 ? -16.61918 -24.49471 48.77660 1.000 47.80186 287 GLY B O 1
ATOM 10235 N N . GLN B 1 292 ? -18.15879 -22.96429 49.38571 1.000 40.49130 288 GLN B N 1
ATOM 10236 C CA A GLN B 1 292 ? -19.01777 -23.20501 48.22866 0.487 45.43421 288 GLN B CA 1
ATOM 10237 C CA B GLN B 1 292 ? -19.00923 -23.20815 48.22721 0.513 45.43834 288 GLN B CA 1
ATOM 10238 C C . GLN B 1 292 ? -19.25608 -21.93836 47.41981 1.000 44.85855 288 GLN B C 1
ATOM 10239 O O . GLN B 1 292 ? -20.14314 -21.91159 46.56437 1.000 48.47443 288 GLN B O 1
ATOM 10264 N N . GLY B 1 293 ? -18.46279 -20.90306 47.65255 1.000 41.30596 289 GLY B N 1
ATOM 10265 C CA . GLY B 1 293 ? -18.59147 -19.65606 46.93091 1.000 36.58291 289 GLY B CA 1
ATOM 10266 C C . GLY B 1 293 ? -18.15460 -18.46402 47.74933 1.000 32.53373 289 GLY B C 1
ATOM 10267 O O . GLY B 1 293 ? -18.46811 -18.37939 48.93483 1.000 35.57835 289 GLY B O 1
ATOM 10271 N N . GLY B 1 294 ? -17.44621 -17.53451 47.11792 1.000 30.78698 290 GLY B N 1
ATOM 10272 C CA . GLY B 1 294 ? -16.99537 -16.35166 47.80763 1.000 27.52043 290 GLY B CA 1
ATOM 10273 C C . GLY B 1 294 ? -18.15588 -15.47636 48.21497 1.000 31.33154 290 GLY B C 1
ATOM 10274 O O . GLY B 1 294 ? -19.25979 -15.57389 47.67287 1.000 31.46369 290 GLY B O 1
ATOM 10278 N N . GLY B 1 295 ? -17.89479 -14.62216 49.19702 1.000 32.51481 291 GLY B N 1
ATOM 10279 C CA . GLY B 1 295 ? -18.89495 -13.72215 49.73408 1.000 31.84559 291 GLY B CA 1
ATOM 10280 C C . GLY B 1 295 ? -18.97377 -12.39291 49.01900 1.000 29.97944 291 GLY B C 1
ATOM 10281 O O . GLY B 1 295 ? -18.72381 -12.28535 47.81398 1.000 28.92672 291 GLY B O 1
ATOM 10285 N N . GLU B 1 296 ? -19.34795 -11.36205 49.77512 1.000 28.85615 292 GLU B N 1
ATOM 10286 C CA . GLU B 1 296 ? -19.51612 -10.02576 49.21939 1.000 30.56335 292 GLU B CA 1
ATOM 10287 C C . GLU B 1 296 ? -18.88767 -8.99961 50.15310 1.000 26.49056 292 GLU B C 1
ATOM 10288 O O . GLU B 1 296 ? -19.07085 -9.05747 51.37858 1.000 27.30961 292 GLU B O 1
ATOM 10300 N N . VAL B 1 297 ? -18.12300 -8.07887 49.56874 1.000 23.47980 293 VAL B N 1
ATOM 10301 C CA . VAL B 1 297 ? -17.52334 -6.98372 50.31937 1.000 21.21355 293 VAL B CA 1
ATOM 10302 C C . VAL B 1 297 ? -17.84138 -5.69360 49.56953 1.000 21.91946 293 VAL B C 1
ATOM 10303 O O . VAL B 1 297 ? -17.46089 -5.54165 48.40949 1.000 24.07069 293 VAL B O 1
ATOM 10316 N N . TYR B 1 298 ? -18.49251 -4.74963 50.23031 1.000 27.01978 294 TYR B N 1
ATOM 10317 C CA . TYR B 1 298 ? -18.84198 -3.47449 49.61650 1.000 25.78635 294 TYR B CA 1
ATOM 10318 C C . TYR B 1 298 ? -18.25199 -2.38336 50.48980 1.000 25.08885 294 TYR B C 1
ATOM 10319 O O . TYR B 1 298 ? -18.59628 -2.27984 51.67428 1.000 28.19656 294 TYR B O 1
ATOM 10337 N N . VAL B 1 299 ? -17.35454 -1.59227 49.90890 1.000 22.62196 295 VAL B N 1
ATOM 10338 C CA . VAL B 1 299 ? -16.68003 -0.49106 50.58339 1.000 22.32145 295 VAL B CA 1
ATOM 10339 C C . VAL B 1 299 ? -17.07266 0.77728 49.84088 1.000 24.67056 295 VAL B C 1
ATOM 10340 O O . VAL B 1 299 ? -16.62400 0.99883 48.70896 1.000 25.51865 295 VAL B O 1
ATOM 10353 N N . GLY B 1 300 ? -17.89232 1.61633 50.47565 1.000 28.53888 296 GLY B N 1
ATOM 10354 C CA . GLY B 1 300 ? -18.27584 2.89666 49.92430 1.000 25.45865 296 GLY B CA 1
ATOM 10355 C C . GLY B 1 300 ? -19.54199 2.89196 49.11102 1.000 26.84831 296 GLY B C 1
ATOM 10356 O O . GLY B 1 300 ? -19.90447 3.93718 48.57365 1.000 30.71625 296 GLY B O 1
ATOM 10360 N N . GLY B 1 301 ? -20.20151 1.75834 48.97763 1.000 29.80912 297 GLY B N 1
ATOM 10361 C CA . GLY B 1 301 ? -21.42783 1.67224 48.21087 1.000 32.03188 297 GLY B CA 1
ATOM 10362 C C . GLY B 1 301 ? -21.56120 0.29390 47.61381 1.000 31.14738 297 GLY B C 1
ATOM 10363 O O . GLY B 1 301 ? -20.63747 -0.50768 47.64429 1.000 31.23610 297 GLY B O 1
ATOM 10367 N N . GLY B 1 302 ? -22.74811 0.03357 47.06640 1.000 35.65753 298 GLY B N 1
ATOM 10368 C CA . GLY B 1 302 ? -22.99121 -1.16107 46.29190 1.000 36.26087 298 GLY B CA 1
ATOM 10369 C C . GLY B 1 302 ? -22.41350 -1.03549 44.89887 1.000 33.66983 298 GLY B C 1
ATOM 10370 O O . GLY B 1 302 ? -21.78750 -0.03797 44.54146 1.000 31.57935 298 GLY B O 1
ATOM 10374 N N . TRP B 1 303 ? -22.65367 -2.06744 44.08843 1.000 36.12599 299 TRP B N 1
ATOM 10375 C CA . TRP B 1 303 ? -22.17599 -2.05211 42.71193 1.000 35.08367 299 TRP B CA 1
ATOM 10376 C C . TRP B 1 303 ? -22.72769 -0.83456 41.98779 1.000 38.81787 299 TRP B C 1
ATOM 10377 O O . TRP B 1 303 ? -23.93785 -0.58000 42.01920 1.000 38.52381 299 TRP B O 1
ATOM 10398 N N . GLN B 1 304 ? -21.83094 -0.07711 41.33709 1.000 39.71518 300 GLN B N 1
ATOM 10399 C CA . GLN B 1 304 ? -22.18482 1.17928 40.67369 1.000 42.31717 300 GLN B CA 1
ATOM 10400 C C . GLN B 1 304 ? -22.81706 2.17325 41.63407 1.000 43.04831 300 GLN B C 1
ATOM 10401 O O . GLN B 1 304 ? -23.44483 3.14862 41.20877 1.000 45.17198 300 GLN B O 1
ATOM 10415 N N . GLY B 1 305 ? -22.69045 1.93151 42.93484 1.000 36.62590 301 GLY B N 1
ATOM 10416 C CA . GLY B 1 305 ? -23.35830 2.77275 43.91617 1.000 38.31941 301 GLY B CA 1
ATOM 10417 C C . GLY B 1 305 ? -24.86805 2.76857 43.82454 1.000 37.31603 301 GLY B C 1
ATOM 10418 O O . GLY B 1 305 ? -25.50551 3.77901 44.14050 1.000 45.16753 301 GLY B O 1
ATOM 10422 N N . LYS B 1 306 ? -25.46176 1.64817 43.41922 1.000 43.38653 302 LYS B N 1
ATOM 10423 C CA . LYS B 1 306 ? -26.89077 1.55671 43.15321 1.000 42.79341 302 LYS B CA 1
ATOM 10424 C C . LYS B 1 306 ? -27.61280 0.66466 44.15286 1.000 40.67249 302 LYS B C 1
ATOM 10425 O O . LYS B 1 306 ? -28.62180 0.04407 43.81511 1.000 45.14430 302 LYS B O 1
ATOM 10444 N N . ASP B 1 307 ? -27.10022 0.57951 45.37280 1.000 44.73149 303 ASP B N 1
ATOM 10445 C CA . ASP B 1 307 ? -27.74825 -0.13502 46.46484 1.000 50.67941 303 ASP B CA 1
ATOM 10446 C C . ASP B 1 307 ? -28.23220 0.90282 47.47320 1.000 44.62125 303 ASP B C 1
ATOM 10447 O O . ASP B 1 307 ? -27.42136 1.51794 48.17473 1.000 43.15105 303 ASP B O 1
ATOM 10456 N N . SER B 1 308 ? -29.55332 1.09441 47.54474 1.000 42.60938 304 SER B N 1
ATOM 10457 C CA A SER B 1 308 ? -30.10775 2.09147 48.45543 0.520 46.32948 304 SER B CA 1
ATOM 10458 C CA B SER B 1 308 ? -30.10980 2.09028 48.45643 0.480 46.33646 304 SER B CA 1
ATOM 10459 C C . SER B 1 308 ? -29.79459 1.76327 49.90890 1.000 48.09209 304 SER B C 1
ATOM 10460 O O . SER B 1 308 ? -29.72308 2.67092 50.74632 1.000 51.80658 304 SER B O 1
ATOM 10475 N N . ASN B 1 309 ? -29.61142 0.48116 50.23099 1.000 50.01194 305 ASN B N 1
ATOM 10476 C CA . ASN B 1 309 ? -29.33163 0.06915 51.60160 1.000 44.43827 305 ASN B CA 1
ATOM 10477 C C . ASN B 1 309 ? -27.86124 0.21926 51.96934 1.000 47.81825 305 ASN B C 1
ATOM 10478 O O . ASN B 1 309 ? -27.47492 -0.16693 53.07976 1.000 39.61493 305 ASN B O 1
ATOM 10489 N N . ILE B 1 310 ? -27.03423 0.75210 51.06873 1.000 43.32028 306 ILE B N 1
ATOM 10490 C CA . ILE B 1 310 ? -25.61421 0.97690 51.32484 1.000 38.89901 306 ILE B CA 1
ATOM 10491 C C . ILE B 1 310 ? -25.32675 2.44402 51.04504 1.000 32.82575 306 ILE B C 1
ATOM 10492 O O . ILE B 1 310 ? -25.57856 2.93007 49.93555 1.000 37.47086 306 ILE B O 1
ATOM 10508 N N . ARG B 1 311 ? -24.82760 3.14958 52.05365 1.000 35.98615 307 ARG B N 1
ATOM 10509 C CA . ARG B 1 311 ? -24.48732 4.55344 51.89312 1.000 37.15793 307 ARG B CA 1
ATOM 10510 C C . ARG B 1 311 ? -23.30337 4.69295 50.93881 1.000 33.98092 307 ARG B C 1
ATOM 10511 O O . ARG B 1 311 ? -22.30566 3.97754 51.05313 1.000 31.22385 307 ARG B O 1
ATOM 10532 N N . ASN B 1 312 ? -23.40521 5.62767 50.00459 1.000 28.31059 308 ASN B N 1
ATOM 10533 C CA . ASN B 1 312 ? -22.31592 5.88790 49.07548 1.000 32.72849 308 ASN B CA 1
ATOM 10534 C C . ASN B 1 312 ? -21.29932 6.81889 49.72743 1.000 36.75217 308 ASN B C 1
ATOM 10535 O O . ASN B 1 312 ? -21.65310 7.90206 50.21251 1.000 30.79338 308 ASN B O 1
ATOM 10546 N N . ALA B 1 313 ? -20.03627 6.39964 49.72662 1.000 35.06683 309 ALA B N 1
ATOM 10547 C CA . ALA B 1 313 ? -18.96210 7.22576 50.25230 1.000 28.43461 309 ALA B CA 1
ATOM 10548 C C . ALA B 1 313 ? -18.58762 8.32630 49.27250 1.000 33.73191 309 ALA B C 1
ATOM 10549 O O . ALA B 1 313 ? -18.83640 8.22720 48.07076 1.000 31.68667 309 ALA B O 1
ATOM 10556 N N . ASP B 1 314 ? -17.99338 9.39603 49.81211 1.000 27.03097 310 ASP B N 1
ATOM 10557 C CA . ASP B 1 314 ? -17.43565 10.44323 48.96444 1.000 32.02866 310 ASP B CA 1
ATOM 10558 C C . ASP B 1 314 ? -16.02390 10.08741 48.52118 1.000 27.80273 310 ASP B C 1
ATOM 10559 O O . ASP B 1 314 ? -15.67591 10.25964 47.34922 1.000 28.78080 310 ASP B O 1
ATOM 10568 N N . LYS B 1 315 ? -15.21145 9.56448 49.43657 1.000 26.03090 311 LYS B N 1
ATOM 10569 C CA . LYS B 1 315 ? -13.83989 9.18079 49.14116 1.000 28.69286 311 LYS B CA 1
ATOM 10570 C C . LYS B 1 315 ? -13.53434 7.83027 49.78358 1.000 25.41640 311 LYS B C 1
ATOM 10571 O O . LYS B 1 315 ? -13.87571 7.57150 50.95042 1.000 22.83695 311 LYS B O 1
ATOM 10590 N N . VAL B 1 316 ? -12.88871 6.97114 48.99652 1.000 22.77285 312 VAL B N 1
ATOM 10591 C CA . VAL B 1 316 ? -12.40960 5.68779 49.48078 1.000 21.24479 312 VAL B CA 1
ATOM 10592 C C . VAL B 1 316 ? -10.94135 5.57825 49.11379 1.000 22.47322 312 VAL B C 1
ATOM 10593 O O . VAL B 1 316 ? -10.57706 5.74754 47.94283 1.000 25.71405 312 VAL B O 1
ATOM 10606 N N . VAL B 1 317 ? -10.10746 5.25458 50.10244 1.000 22.19367 313 VAL B N 1
ATOM 10607 C CA . VAL B 1 317 ? -8.68919 4.99694 49.87606 1.000 25.68069 313 VAL B CA 1
ATOM 10608 C C . VAL B 1 317 ? -8.34085 3.61609 50.40598 1.000 21.19891 313 VAL B C 1
ATOM 10609 O O . VAL B 1 317 ? -8.64722 3.30200 51.56193 1.000 23.22088 313 VAL B O 1
ATOM 10622 N N . MET B 1 318 ? -7.69330 2.79653 49.56477 1.000 17.50659 314 MET B N 1
ATOM 10623 C CA . MET B 1 318 ? -7.22736 1.48117 49.98809 1.000 19.51558 314 MET B CA 1
ATOM 10624 C C . MET B 1 318 ? -5.73406 1.42853 49.71258 1.000 21.90666 314 MET B C 1
ATOM 10625 O O . MET B 1 318 ? -5.32531 1.41127 48.55153 1.000 23.69849 314 MET B O 1
ATOM 10639 N N . GLN B 1 319 ? -4.93218 1.41009 50.78380 1.000 21.22790 315 GLN B N 1
ATOM 10640 C CA . GLN B 1 319 ? -3.49066 1.57692 50.68326 1.000 22.11053 315 GLN B CA 1
ATOM 10641 C C . GLN B 1 319 ? -2.82781 0.27351 50.27422 1.000 23.99363 315 GLN B C 1
ATOM 10642 O O . GLN B 1 319 ? -3.40294 -0.81107 50.35800 1.000 22.57181 315 GLN B O 1
ATOM 10656 N N . GLY B 1 320 ? -1.59239 0.39161 49.80463 1.000 24.53123 316 GLY B N 1
ATOM 10657 C CA . GLY B 1 320 ? -0.82997 -0.80386 49.53154 1.000 23.75445 316 GLY B CA 1
ATOM 10658 C C . GLY B 1 320 ? -0.70014 -1.64844 50.78395 1.000 28.29329 316 GLY B C 1
ATOM 10659 O O . GLY B 1 320 ? -0.50465 -1.13767 51.89423 1.000 25.85193 316 GLY B O 1
ATOM 10663 N N . GLY B 1 321 ? -0.84408 -2.95332 50.59787 1.000 26.74960 317 GLY B N 1
ATOM 10664 C CA . GLY B 1 321 ? -0.82486 -3.88279 51.68873 1.000 29.02189 317 GLY B CA 1
ATOM 10665 C C . GLY B 1 321 ? -2.17816 -4.21075 52.27055 1.000 22.32720 317 GLY B C 1
ATOM 10666 O O . GLY B 1 321 ? -2.28005 -5.17203 53.01791 1.000 27.02634 317 GLY B O 1
ATOM 10670 N N . ALA B 1 322 ? -3.20302 -3.41421 51.98974 1.000 20.62054 318 ALA B N 1
ATOM 10671 C CA . ALA B 1 322 ? -4.56546 -3.74067 52.37744 1.000 18.91692 318 ALA B CA 1
ATOM 10672 C C . ALA B 1 322 ? -5.07372 -4.84325 51.46339 1.000 25.55436 318 ALA B C 1
ATOM 10673 O O . ALA B 1 322 ? -4.68791 -4.93384 50.29036 1.000 22.95791 318 ALA B O 1
ATOM 10680 N N . ARG B 1 323 ? -5.93352 -5.70161 52.00301 1.000 20.97926 319 ARG B N 1
ATOM 10681 C CA A ARG B 1 323 ? -6.43053 -6.81436 51.21709 0.530 17.66844 319 ARG B CA 1
ATOM 10682 C CA B ARG B 1 323 ? -6.40965 -6.87567 51.28220 0.470 17.63515 319 ARG B CA 1
ATOM 10683 C C . ARG B 1 323 ? -7.90961 -7.06142 51.45790 1.000 20.05835 319 ARG B C 1
ATOM 10684 O O . ARG B 1 323 ? -8.42868 -6.87524 52.55748 1.000 18.81496 319 ARG B O 1
ATOM 10725 N N . ILE B 1 324 ? -8.57267 -7.47507 50.38046 1.000 18.90295 320 ILE B N 1
ATOM 10726 C CA . ILE B 1 324 ? -9.96361 -7.90008 50.35774 1.000 19.38316 320 ILE B CA 1
ATOM 10727 C C . ILE B 1 324 ? -9.97351 -9.23627 49.62904 1.000 24.01717 320 ILE B C 1
ATOM 10728 O O . ILE B 1 324 ? -9.34962 -9.36032 48.56707 1.000 20.32853 320 ILE B O 1
ATOM 10744 N N . ASP B 1 325 ? -10.65611 -10.23518 50.20678 1.000 18.94146 321 ASP B N 1
ATOM 10745 C CA . ASP B 1 325 ? -10.72408 -11.58807 49.64742 1.000 24.19104 321 ASP B CA 1
ATOM 10746 C C . ASP B 1 325 ? -12.15364 -12.10201 49.66183 1.000 30.45928 321 ASP B C 1
ATOM 10747 O O . ASP B 1 325 ? -12.71247 -12.36423 50.73612 1.000 27.37921 321 ASP B O 1
ATOM 10756 N N . VAL B 1 326 ? -12.71286 -12.29374 48.46157 1.000 21.95354 322 VAL B N 1
ATOM 10757 C CA . VAL B 1 326 ? -14.04941 -12.85482 48.32022 1.000 25.53612 322 VAL B CA 1
ATOM 10758 C C . VAL B 1 326 ? -13.96553 -14.07622 47.42164 1.000 26.57608 322 VAL B C 1
ATOM 10759 O O . VAL B 1 326 ? -14.84779 -14.29715 46.58623 1.000 28.67007 322 VAL B O 1
ATOM 10772 N N . SER B 1 327 ? -12.90715 -14.86905 47.57391 1.000 25.39587 323 SER B N 1
ATOM 10773 C CA . SER B 1 327 ? -12.71690 -16.04499 46.73342 1.000 25.88340 323 SER B CA 1
ATOM 10774 C C . SER B 1 327 ? -13.55476 -17.22438 47.22986 1.000 29.64644 323 SER B C 1
ATOM 10775 O O . SER B 1 327 ? -13.90525 -17.31524 48.40967 1.000 29.14428 323 SER B O 1
ATOM 10783 N N . ALA B 1 328 ? -13.87912 -18.13095 46.31004 1.000 28.01763 324 ALA B N 1
ATOM 10784 C CA . ALA B 1 328 ? -14.33459 -19.46142 46.67764 1.000 25.36677 324 ALA B CA 1
ATOM 10785 C C . ALA B 1 328 ? -13.11254 -20.32891 46.96302 1.000 33.94178 324 ALA B C 1
ATOM 10786 O O . ALA B 1 328 ? -12.04398 -20.14144 46.37829 1.000 39.41586 324 ALA B O 1
ATOM 10793 N N . THR B 1 329 ? -13.25090 -21.25958 47.89377 1.000 37.64159 325 THR B N 1
ATOM 10794 C CA . THR B 1 329 ? -12.10439 -22.09070 48.28340 1.000 33.28017 325 THR B CA 1
ATOM 10795 C C . THR B 1 329 ? -12.14374 -23.38903 47.47731 1.000 42.51857 325 THR B C 1
ATOM 10796 O O . THR B 1 329 ? -11.31165 -23.61433 46.59545 1.000 41.91754 325 THR B O 1
ATOM 10807 N N . GLN B 1 330 ? -13.12113 -24.25200 47.75639 1.000 47.36412 326 GLN B N 1
ATOM 10808 C CA . GLN B 1 330 ? -13.17580 -25.56304 47.11185 1.000 43.90784 326 GLN B CA 1
ATOM 10809 C C . GLN B 1 330 ? -14.04718 -25.53851 45.86365 1.000 45.70565 326 GLN B C 1
ATOM 10810 O O . GLN B 1 330 ? -13.58630 -25.89525 44.77940 1.000 47.94785 326 GLN B O 1
ATOM 10824 N N . GLN B 1 331 ? -15.30223 -25.12190 46.00143 1.000 45.08077 327 GLN B N 1
ATOM 10825 C CA A GLN B 1 331 ? -16.25493 -25.09350 44.90392 0.572 38.99885 327 GLN B CA 1
ATOM 10826 C CA B GLN B 1 331 ? -16.23339 -25.08243 44.88678 0.428 39.05029 327 GLN B CA 1
ATOM 10827 C C . GLN B 1 331 ? -16.95535 -23.74169 44.86506 1.000 42.23009 327 GLN B C 1
ATOM 10828 O O . GLN B 1 331 ? -16.99245 -23.00037 45.85759 1.000 36.72961 327 GLN B O 1
ATOM 10855 N N . GLY B 1 332 ? -17.50878 -23.42404 43.70383 1.000 40.01763 328 GLY B N 1
ATOM 10856 C CA . GLY B 1 332 ? -18.31065 -22.23174 43.55571 1.000 38.07791 328 GLY B CA 1
ATOM 10857 C C . GLY B 1 332 ? -17.54523 -21.10002 42.90447 1.000 35.20174 328 GLY B C 1
ATOM 10858 O O . GLY B 1 332 ? -16.32757 -21.14526 42.71609 1.000 42.15174 328 GLY B O 1
ATOM 10862 N N . ASN B 1 333 ? -18.29945 -20.05469 42.57729 1.000 36.75220 329 ASN B N 1
ATOM 10863 C CA . ASN B 1 333 ? -17.75231 -18.88271 41.91132 1.000 33.12732 329 ASN B CA 1
ATOM 10864 C C . ASN B 1 333 ? -17.12930 -17.91468 42.91699 1.000 32.45908 329 ASN B C 1
ATOM 10865 O O . ASN B 1 333 ? -17.45871 -17.91710 44.11044 1.000 26.71894 329 ASN B O 1
ATOM 10876 N N . GLY B 1 334 ? -16.17280 -17.12474 42.42035 1.000 30.82993 330 GLY B N 1
ATOM 10877 C CA . GLY B 1 334 ? -15.67595 -16.00111 43.18957 1.000 32.56822 330 GLY B CA 1
ATOM 10878 C C . GLY B 1 334 ? -16.79113 -15.03201 43.53245 1.000 31.02124 330 GLY B C 1
ATOM 10879 O O . GLY B 1 334 ? -17.81106 -14.94825 42.83358 1.000 29.62614 330 GLY B O 1
ATOM 10883 N N . GLY B 1 335 ? -16.60071 -14.30393 44.63846 1.000 31.02328 331 GLY B N 1
ATOM 10884 C CA . GLY B 1 335 ? -17.62703 -13.41605 45.14053 1.000 29.00573 331 GLY B CA 1
ATOM 10885 C C . GLY B 1 335 ? -17.64889 -12.06902 44.44911 1.000 33.61369 331 GLY B C 1
ATOM 10886 O O . GLY B 1 335 ? -17.16266 -11.88921 43.32871 1.000 31.76317 331 GLY B O 1
ATOM 10890 N N . THR B 1 336 ? -18.17890 -11.09089 45.17436 1.000 29.66319 332 THR B N 1
ATOM 10891 C CA . THR B 1 336 ? -18.28191 -9.71739 44.70158 1.000 33.03321 332 THR B CA 1
ATOM 10892 C C . THR B 1 336 ? -17.53815 -8.78355 45.64678 1.000 24.92470 332 THR B C 1
ATOM 10893 O O . THR B 1 336 ? -17.68144 -8.89608 46.86622 1.000 28.92329 332 THR B O 1
ATOM 10904 N N . ALA B 1 337 ? -16.73504 -7.87394 45.09099 1.000 28.22273 333 ALA B N 1
ATOM 10905 C CA . ALA B 1 337 ? -16.02924 -6.88170 45.89370 1.000 30.05226 333 ALA B CA 1
ATOM 10906 C C . ALA B 1 337 ? -16.13022 -5.54148 45.18684 1.000 25.01943 333 ALA B C 1
ATOM 10907 O O . ALA B 1 337 ? -15.87192 -5.44682 43.98379 1.000 24.13507 333 ALA B O 1
ATOM 10914 N N . VAL B 1 338 ? -16.49380 -4.51173 45.94082 1.000 25.69048 334 VAL B N 1
ATOM 10915 C CA . VAL B 1 338 ? -16.71883 -3.17880 45.40807 1.000 20.76905 334 VAL B CA 1
ATOM 10916 C C . VAL B 1 338 ? -15.94368 -2.17179 46.24878 1.000 23.87259 334 VAL B C 1
ATOM 10917 O O . VAL B 1 338 ? -16.08355 -2.13653 47.47797 1.000 24.50025 334 VAL B O 1
ATOM 10930 N N . LEU B 1 339 ? -15.12642 -1.36293 45.58237 1.000 24.91313 335 LEU B N 1
ATOM 10931 C CA . LEU B 1 339 ? -14.66341 -0.07099 46.07219 1.000 25.95111 335 LEU B CA 1
ATOM 10932 C C . LEU B 1 339 ? -15.41289 0.97754 45.26322 1.000 21.64680 335 LEU B C 1
ATOM 10933 O O . LEU B 1 339 ? -15.27254 1.03477 44.03902 1.000 26.72004 335 LEU B O 1
ATOM 10949 N N . TRP B 1 340 ? -16.22760 1.77739 45.92876 1.000 24.71292 336 TRP B N 1
ATOM 10950 C CA . TRP B 1 340 ? -17.02980 2.78561 45.26132 1.000 21.53453 336 TRP B CA 1
ATOM 10951 C C . TRP B 1 340 ? -16.93334 4.10074 46.01194 1.000 28.37326 336 TRP B C 1
ATOM 10952 O O . TRP B 1 340 ? -16.77222 4.13068 47.24096 1.000 25.48261 336 TRP B O 1
ATOM 10973 N N . SER B 1 341 ? -17.02282 5.19032 45.25090 1.000 28.70961 337 SER B N 1
ATOM 10974 C CA . SER B 1 341 ? -17.08999 6.51031 45.85544 1.000 25.17116 337 SER B CA 1
ATOM 10975 C C . SER B 1 341 ? -17.79548 7.44189 44.88853 1.000 27.82847 337 SER B C 1
ATOM 10976 O O . SER B 1 341 ? -17.89830 7.16003 43.69048 1.000 30.09217 337 SER B O 1
ATOM 10984 N N . ASP B 1 342 ? -18.26545 8.57159 45.42527 1.000 30.49378 338 ASP B N 1
ATOM 10985 C CA . ASP B 1 342 ? -18.88082 9.60226 44.60371 1.000 32.73267 338 ASP B CA 1
ATOM 10986 C C . ASP B 1 342 ? -17.86272 10.57560 44.02378 1.000 35.20826 338 ASP B C 1
ATOM 10987 O O . ASP B 1 342 ? -18.14519 11.21157 42.99990 1.000 39.77535 338 ASP B O 1
ATOM 10996 N N . SER B 1 343 ? -16.68955 10.68218 44.62521 1.000 35.51349 339 SER B N 1
ATOM 10997 C CA . SER B 1 343 ? -15.76629 11.74415 44.25249 1.000 37.72904 339 SER B CA 1
ATOM 10998 C C . SER B 1 343 ? -14.35956 11.25407 43.97424 1.000 34.17094 339 SER B C 1
ATOM 10999 O O . SER B 1 343 ? -13.70348 11.79856 43.08650 1.000 33.43552 339 SER B O 1
ATOM 11007 N N . TYR B 1 344 ? -13.86863 10.26459 44.72440 1.000 32.54413 340 TYR B N 1
ATOM 11008 C CA . TYR B 1 344 ? -12.46023 9.87836 44.62255 1.000 35.71060 340 TYR B CA 1
ATOM 11009 C C . TYR B 1 344 ? -12.27071 8.47973 45.20674 1.000 33.09393 340 TYR B C 1
ATOM 11010 O O . TYR B 1 344 ? -12.44899 8.27792 46.41028 1.000 26.95828 340 TYR B O 1
ATOM 11028 N N . THR B 1 345 ? -11.92026 7.52561 44.35267 1.000 25.64757 341 THR B N 1
ATOM 11029 C CA . THR B 1 345 ? -11.50019 6.19466 44.75821 1.000 22.85694 341 THR B CA 1
ATOM 11030 C C . THR B 1 345 ? -10.01992 6.05102 44.42387 1.000 28.21508 341 THR B C 1
ATOM 11031 O O . THR B 1 345 ? -9.61044 6.22456 43.26477 1.000 25.53742 341 THR B O 1
ATOM 11042 N N . ASN B 1 346 ? -9.22200 5.74234 45.44232 1.000 26.06333 342 ASN B N 1
ATOM 11043 C CA . ASN B 1 346 ? -7.78345 5.53934 45.28641 1.000 27.20710 342 ASN B CA 1
ATOM 11044 C C . ASN B 1 346 ? -7.49885 4.09873 45.67808 1.000 25.14032 342 ASN B C 1
ATOM 11045 O O . ASN B 1 346 ? -7.48486 3.77233 46.86959 1.000 23.62721 342 ASN B O 1
ATOM 11056 N N . PHE B 1 347 ? -7.28115 3.23588 44.68814 1.000 21.09043 343 PHE B N 1
ATOM 11057 C CA . PHE B 1 347 ? -7.11078 1.80352 44.92019 1.000 24.18550 343 PHE B CA 1
ATOM 11058 C C . PHE B 1 347 ? -5.65924 1.39440 44.71571 1.000 24.20573 343 PHE B C 1
ATOM 11059 O O . PHE B 1 347 ? -5.18110 1.33810 43.57609 1.000 25.83018 343 PHE B O 1
ATOM 11076 N N . HIS B 1 348 ? -4.98635 1.04994 45.81776 1.000 20.55865 344 HIS B N 1
ATOM 11077 C CA . HIS B 1 348 ? -3.60920 0.57895 45.77632 1.000 25.66437 344 HIS B CA 1
ATOM 11078 C C . HIS B 1 348 ? -3.43593 -0.78479 46.43867 1.000 22.36106 344 HIS B C 1
ATOM 11079 O O . HIS B 1 348 ? -2.29806 -1.26306 46.55675 1.000 23.53574 344 HIS B O 1
ATOM 11093 N N . GLY B 1 349 ? -4.51051 -1.41667 46.88911 1.000 22.17042 345 GLY B N 1
ATOM 11094 C CA . GLY B 1 349 ? -4.42436 -2.65284 47.63371 1.000 19.54004 345 GLY B CA 1
ATOM 11095 C C . GLY B 1 349 ? -4.55482 -3.86363 46.73110 1.000 21.29949 345 GLY B C 1
ATOM 11096 O O . GLY B 1 349 ? -4.24337 -3.82751 45.53482 1.000 24.35629 345 GLY B O 1
ATOM 11100 N N . GLN B 1 350 ? -4.98836 -4.96861 47.32921 1.000 20.29892 346 GLN B N 1
ATOM 11101 C CA . GLN B 1 350 ? -5.16577 -6.22478 46.61903 1.000 19.36558 346 GLN B CA 1
ATOM 11102 C C . GLN B 1 350 ? -6.58065 -6.74064 46.84213 1.000 19.75084 346 GLN B C 1
ATOM 11103 O O . GLN B 1 350 ? -7.04056 -6.81577 47.97915 1.000 21.44913 346 GLN B O 1
ATOM 11117 N N . ILE B 1 351 ? -7.23422 -7.16678 45.76462 1.000 20.27147 347 ILE B N 1
ATOM 11118 C CA . ILE B 1 351 ? -8.57413 -7.74040 45.80348 1.000 19.21673 347 ILE B CA 1
ATOM 11119 C C . ILE B 1 351 ? -8.55466 -9.07922 45.07440 1.000 23.87004 347 ILE B C 1
ATOM 11120 O O . ILE B 1 351 ? -8.15362 -9.16256 43.90550 1.000 23.28910 347 ILE B O 1
ATOM 11136 N N . GLY B 1 352 ? -8.96509 -10.12727 45.77650 1.000 25.22275 348 GLY B N 1
ATOM 11137 C CA . GLY B 1 352 ? -9.05342 -11.46037 45.21277 1.000 32.79744 348 GLY B CA 1
ATOM 11138 C C . GLY B 1 352 ? -10.50854 -11.89654 45.14256 1.000 24.87165 348 GLY B C 1
ATOM 11139 O O . GLY B 1 352 ? -11.24436 -11.76697 46.12095 1.000 24.74836 348 GLY B O 1
ATOM 11143 N N . ALA B 1 353 ? -10.90618 -12.41585 43.97489 1.000 25.35845 349 ALA B N 1
ATOM 11144 C CA . ALA B 1 353 ? -12.25632 -12.93676 43.74885 1.000 23.36099 349 ALA B CA 1
ATOM 11145 C C . ALA B 1 353 ? -12.11608 -14.20763 42.91497 1.000 23.58609 349 ALA B C 1
ATOM 11146 O O . ALA B 1 353 ? -12.70838 -14.36001 41.85713 1.000 29.40439 349 ALA B O 1
ATOM 11153 N N . LYS B 1 354 ? -11.31034 -15.13643 43.41742 1.000 29.37966 350 LYS B N 1
ATOM 11154 C CA A LYS B 1 354 ? -10.99216 -16.36190 42.69358 0.563 31.43137 350 LYS B CA 1
ATOM 11155 C CA B LYS B 1 354 ? -10.98796 -16.36033 42.69505 0.437 31.44628 350 LYS B CA 1
ATOM 11156 C C . LYS B 1 354 ? -12.17368 -17.32729 42.67044 1.000 27.76472 350 LYS B C 1
ATOM 11157 O O . LYS B 1 354 ? -13.00819 -17.35255 43.57522 1.000 30.79453 350 LYS B O 1
ATOM 11193 N N . GLY B 1 355 ? -12.21804 -18.15761 41.64052 1.000 28.68839 351 GLY B N 1
ATOM 11194 C CA . GLY B 1 355 ? -13.19358 -19.22430 41.58556 1.000 28.96158 351 GLY B CA 1
ATOM 11195 C C . GLY B 1 355 ? -12.71858 -20.45520 42.32449 1.000 34.35811 351 GLY B C 1
ATOM 11196 O O . GLY B 1 355 ? -11.55653 -20.60897 42.67940 1.000 31.10082 351 GLY B O 1
ATOM 11200 N N . GLY B 1 356 ? -13.65373 -21.35615 42.57272 1.000 30.46389 352 GLY B N 1
ATOM 11201 C CA . GLY B 1 356 ? -13.35548 -22.49937 43.40853 1.000 37.43694 352 GLY B CA 1
ATOM 11202 C C . GLY B 1 356 ? -12.31784 -23.42789 42.80065 1.000 46.53651 352 GLY B C 1
ATOM 11203 O O . GLY B 1 356 ? -12.11322 -23.49926 41.58482 1.000 43.58362 352 GLY B O 1
ATOM 11207 N N . GLU B 1 357 ? -11.69605 -24.21355 43.68313 1.000 44.42859 353 GLU B N 1
ATOM 11208 C CA . GLU B 1 357 ? -10.57759 -25.05995 43.27426 1.000 49.19198 353 GLU B CA 1
ATOM 11209 C C . GLU B 1 357 ? -11.03293 -26.12981 42.29179 1.000 47.39353 353 GLU B C 1
ATOM 11210 O O . GLU B 1 357 ? -10.42139 -26.32566 41.23385 1.000 55.87459 353 GLU B O 1
ATOM 11222 N N . THR B 1 358 ? -12.09486 -26.85329 42.64057 1.000 43.32977 354 THR B N 1
ATOM 11223 C CA . THR B 1 358 ? -12.61814 -27.89876 41.77414 1.000 42.77478 354 THR B CA 1
ATOM 11224 C C . THR B 1 358 ? -13.43839 -27.33662 40.61743 1.000 49.50196 354 THR B C 1
ATOM 11225 O O . THR B 1 358 ? -13.91771 -28.10601 39.77502 1.000 48.31819 354 THR B O 1
ATOM 11236 N N . GLY B 1 359 ? -13.62380 -26.03348 40.56333 1.000 41.06440 355 GLY B N 1
ATOM 11237 C CA . GLY B 1 359 ? -14.41114 -25.40712 39.52448 1.000 46.79278 355 GLY B CA 1
ATOM 11238 C C . GLY B 1 359 ? -15.07169 -24.15359 40.04940 1.000 39.17397 355 GLY B C 1
ATOM 11239 O O . GLY B 1 359 ? -15.14633 -23.89449 41.25902 1.000 45.40148 355 GLY B O 1
ATOM 11243 N N . GLY B 1 360 ? -15.53671 -23.34571 39.10857 1.000 36.23570 356 GLY B N 1
ATOM 11244 C CA . GLY B 1 360 ? -16.18428 -22.10348 39.44056 1.000 34.30485 356 GLY B CA 1
ATOM 11245 C C . GLY B 1 360 ? -15.59348 -20.92488 38.70587 1.000 33.05440 356 GLY B C 1
ATOM 11246 O O . GLY B 1 360 ? -14.38733 -20.87258 38.45607 1.000 35.71315 356 GLY B O 1
ATOM 11250 N N . ASN B 1 361 ? -16.44940 -19.97221 38.34846 1.000 36.91032 357 ASN B N 1
ATOM 11251 C CA . ASN B 1 361 ? -15.99781 -18.79305 37.63409 1.000 43.51358 357 ASN B CA 1
ATOM 11252 C C . ASN B 1 361 ? -15.35831 -17.80417 38.59315 1.000 33.73288 357 ASN B C 1
ATOM 11253 O O . ASN B 1 361 ? -15.55621 -17.86011 39.80730 1.000 30.98227 357 ASN B O 1
ATOM 11264 N N . GLY B 1 362 ? -14.56071 -16.90678 38.02907 1.000 34.74295 358 GLY B N 1
ATOM 11265 C CA . GLY B 1 362 ? -14.07824 -15.77723 38.78907 1.000 32.81506 358 GLY B CA 1
ATOM 11266 C C . GLY B 1 362 ? -15.19983 -14.84236 39.18084 1.000 30.59184 358 GLY B C 1
ATOM 11267 O O . GLY B 1 362 ? -16.23981 -14.78721 38.54441 1.000 33.09914 358 GLY B O 1
ATOM 11271 N N . GLY B 1 363 ? -14.97582 -14.10538 40.26060 1.000 29.46899 359 GLY B N 1
ATOM 11272 C CA . GLY B 1 363 ? -15.97274 -13.21161 40.80417 1.000 37.70285 359 GLY B CA 1
ATOM 11273 C C . GLY B 1 363 ? -16.06474 -11.91982 40.02375 1.000 35.40240 359 GLY B C 1
ATOM 11274 O O . GLY B 1 363 ? -15.50537 -11.76582 38.93849 1.000 31.26931 359 GLY B O 1
ATOM 11278 N N . ARG B 1 364 ? -16.80782 -10.97729 40.59878 1.000 39.03182 360 ARG B N 1
ATOM 11279 C CA . ARG B 1 364 ? -16.97910 -9.63333 40.06075 1.000 31.49396 360 ARG B CA 1
ATOM 11280 C C . ARG B 1 364 ? -16.27748 -8.64376 40.97920 1.000 31.00584 360 ARG B C 1
ATOM 11281 O O . ARG B 1 364 ? -16.51953 -8.64004 42.19006 1.000 29.00703 360 ARG B O 1
ATOM 11302 N N . VAL B 1 365 ? -15.42806 -7.79736 40.41501 1.000 31.57802 361 VAL B N 1
ATOM 11303 C CA . VAL B 1 365 ? -14.69930 -6.80533 41.19594 1.000 38.84503 361 VAL B CA 1
ATOM 11304 C C . VAL B 1 365 ? -14.87781 -5.44364 40.54329 1.000 30.59618 361 VAL B C 1
ATOM 11305 O O . VAL B 1 365 ? -14.82831 -5.31272 39.31521 1.000 32.74437 361 VAL B O 1
ATOM 11318 N N . GLU B 1 366 ? -15.06067 -4.42605 41.37865 1.000 30.12745 362 GLU B N 1
ATOM 11319 C CA . GLU B 1 366 ? -15.26410 -3.05324 40.92804 1.000 32.68629 362 GLU B CA 1
ATOM 11320 C C . GLU B 1 366 ? -14.45488 -2.11110 41.80144 1.000 25.68339 362 GLU B C 1
ATOM 11321 O O . GLU B 1 366 ? -14.63110 -2.10086 43.01983 1.000 25.99119 362 GLU B O 1
ATOM 11333 N N . THR B 1 367 ? -13.56823 -1.32962 41.18431 1.000 27.43688 363 THR B N 1
ATOM 11334 C CA . THR B 1 367 ? -12.87330 -0.22518 41.84886 1.000 29.49851 363 THR B CA 1
ATOM 11335 C C . THR B 1 367 ? -13.16649 0.99902 40.98309 1.000 27.48656 363 THR B C 1
ATOM 11336 O O . THR B 1 367 ? -12.47956 1.24222 39.98585 1.000 28.46261 363 THR B O 1
ATOM 11347 N N . SER B 1 368 ? -14.21360 1.75086 41.33999 1.000 31.42522 364 SER B N 1
ATOM 11348 C CA . SER B 1 368 ? -14.70932 2.81284 40.47361 1.000 31.40862 364 SER B CA 1
ATOM 11349 C C . SER B 1 368 ? -15.15808 4.00633 41.30907 1.000 32.12990 364 SER B C 1
ATOM 11350 O O . SER B 1 368 ? -15.12676 3.98612 42.54777 1.000 30.47793 364 SER B O 1
ATOM 11358 N N . SER B 1 369 ? -15.57467 5.05944 40.60353 1.000 30.20396 365 SER B N 1
ATOM 11359 C CA . SER B 1 369 ? -16.05822 6.27386 41.24335 1.000 35.07210 365 SER B CA 1
ATOM 11360 C C . SER B 1 369 ? -16.85564 7.09143 40.24585 1.000 35.81943 365 SER B C 1
ATOM 11361 O O . SER B 1 369 ? -16.50981 7.13101 39.06925 1.000 36.35732 365 SER B O 1
ATOM 11369 N N . HIS B 1 370 ? -17.92532 7.73342 40.72097 1.000 36.95023 366 HIS B N 1
ATOM 11370 C CA . HIS B 1 370 ? -18.56924 8.77339 39.92637 1.000 42.32742 366 HIS B CA 1
ATOM 11371 C C . HIS B 1 370 ? -17.60494 9.88659 39.55583 1.000 41.31570 366 HIS B C 1
ATOM 11372 O O . HIS B 1 370 ? -17.86627 10.62236 38.59701 1.000 42.47702 366 HIS B O 1
ATOM 11386 N N . GLY B 1 371 ? -16.52317 10.05078 40.31379 1.000 38.89754 367 GLY B N 1
ATOM 11387 C CA . GLY B 1 371 ? -15.56643 11.11223 40.06903 1.000 38.27116 367 GLY B CA 1
ATOM 11388 C C . GLY B 1 371 ? -14.20575 10.59905 39.66320 1.000 41.11849 367 GLY B C 1
ATOM 11389 O O . GLY B 1 371 ? -14.05282 10.01142 38.59305 1.000 44.13986 367 GLY B O 1
ATOM 11393 N N . ASN B 1 372 ? -13.21386 10.82251 40.51176 1.000 35.36305 368 ASN B N 1
ATOM 11394 C CA . ASN B 1 372 ? -11.82935 10.49321 40.20907 1.000 32.91789 368 ASN B CA 1
ATOM 11395 C C . ASN B 1 372 ? -11.49406 9.07390 40.62267 1.000 30.31375 368 ASN B C 1
ATOM 11396 O O . ASN B 1 372 ? -11.91312 8.61176 41.68699 1.000 30.15881 368 ASN B O 1
ATOM 11407 N N . LEU B 1 373 ? -10.73314 8.39175 39.76732 1.000 29.45261 369 LEU B N 1
ATOM 11408 C CA . LEU B 1 373 ? -10.29367 7.02932 40.01570 1.000 27.92089 369 LEU B CA 1
ATOM 11409 C C . LEU B 1 373 ? -8.80670 6.92567 39.72563 1.000 29.29423 369 LEU B C 1
ATOM 11410 O O . LEU B 1 373 ? -8.35735 7.27834 38.62903 1.000 29.78940 369 LEU B O 1
ATOM 11426 N N . GLN B 1 374 ? -8.06276 6.40434 40.70113 1.000 28.69615 370 GLN B N 1
ATOM 11427 C CA . GLN B 1 374 ? -6.66221 6.03177 40.53784 1.000 34.92830 370 GLN B CA 1
ATOM 11428 C C . GLN B 1 374 ? -6.53774 4.58740 41.00182 1.000 31.65203 370 GLN B C 1
ATOM 11429 O O . GLN B 1 374 ? -6.66796 4.31603 42.20137 1.000 29.98063 370 GLN B O 1
ATOM 11443 N N . ALA B 1 375 ? -6.31124 3.65814 40.05470 1.000 26.46199 371 ALA B N 1
ATOM 11444 C CA . ALA B 1 375 ? -6.29481 2.22147 40.33031 1.000 27.43995 371 ALA B CA 1
ATOM 11445 C C . ALA B 1 375 ? -4.89024 1.70227 40.06274 1.000 32.49865 371 ALA B C 1
ATOM 11446 O O . ALA B 1 375 ? -4.48589 1.56718 38.90786 1.000 32.83296 371 ALA B O 1
ATOM 11453 N N . PHE B 1 376 ? -4.15555 1.41372 41.12692 1.000 30.42142 372 PHE B N 1
ATOM 11454 C CA . PHE B 1 376 ? -2.78686 0.93929 41.03930 1.000 32.94890 372 PHE B CA 1
ATOM 11455 C C . PHE B 1 376 ? -2.59947 -0.40449 41.72784 1.000 32.79334 372 PHE B C 1
ATOM 11456 O O . PHE B 1 376 ? -1.47397 -0.90668 41.77034 1.000 38.12989 372 PHE B O 1
ATOM 11473 N N . GLY B 1 377 ? -3.65834 -1.01503 42.23948 1.000 28.93998 373 GLY B N 1
ATOM 11474 C CA . GLY B 1 377 ? -3.55385 -2.25825 42.96893 1.000 25.32096 373 GLY B CA 1
ATOM 11475 C C . GLY B 1 377 ? -3.63174 -3.47079 42.06096 1.000 27.23462 373 GLY B C 1
ATOM 11476 O O . GLY B 1 377 ? -3.42246 -3.39839 40.84715 1.000 29.30307 373 GLY B O 1
ATOM 11480 N N . THR B 1 378 ? -3.92218 -4.61312 42.67439 1.000 30.24401 374 THR B N 1
ATOM 11481 C CA . THR B 1 378 ? -4.01129 -5.88457 41.97122 1.000 23.51742 374 THR B CA 1
ATOM 11482 C C . THR B 1 378 ? -5.39457 -6.48258 42.19458 1.000 23.04009 374 THR B C 1
ATOM 11483 O O . THR B 1 378 ? -5.91251 -6.48281 43.31766 1.000 24.24492 374 THR B O 1
ATOM 11494 N N . VAL B 1 379 ? -5.98465 -6.97815 41.11007 1.000 28.12017 375 VAL B N 1
ATOM 11495 C CA . VAL B 1 379 ? -7.28094 -7.63461 41.12455 1.000 29.26077 375 VAL B CA 1
ATOM 11496 C C . VAL B 1 379 ? -7.11660 -8.98847 40.44809 1.000 25.63997 375 VAL B C 1
ATOM 11497 O O . VAL B 1 379 ? -6.72065 -9.06265 39.27791 1.000 28.88450 375 VAL B O 1
ATOM 11510 N N . SER B 1 380 ? -7.38546 -10.05283 41.19144 1.000 23.42543 376 SER B N 1
ATOM 11511 C CA . SER B 1 380 ? -7.37267 -11.42003 40.68084 1.000 28.55744 376 SER B CA 1
ATOM 11512 C C . SER B 1 380 ? -8.80033 -11.94506 40.70446 1.000 32.07601 376 SER B C 1
ATOM 11513 O O . SER B 1 380 ? -9.37268 -12.14051 41.77938 1.000 28.69167 376 SER B O 1
ATOM 11521 N N . ALA B 1 381 ? -9.38050 -12.14596 39.52413 1.000 29.13468 377 ALA B N 1
ATOM 11522 C CA . ALA B 1 381 ? -10.77076 -12.54951 39.36900 1.000 29.61277 377 ALA B CA 1
ATOM 11523 C C . ALA B 1 381 ? -10.84558 -13.61062 38.26567 1.000 30.39859 377 ALA B C 1
ATOM 11524 O O . ALA B 1 381 ? -11.41502 -13.40005 37.19700 1.000 32.08882 377 ALA B O 1
ATOM 11531 N N . SER B 1 382 ? -10.25978 -14.77502 38.53473 1.000 32.30543 378 SER B N 1
ATOM 11532 C CA . SER B 1 382 ? -10.13142 -15.83277 37.54512 1.000 34.57101 378 SER B CA 1
ATOM 11533 C C . SER B 1 382 ? -10.47187 -17.17554 38.17313 1.000 38.98799 378 SER B C 1
ATOM 11534 O O . SER B 1 382 ? -10.44866 -17.34627 39.39366 1.000 34.46040 378 SER B O 1
ATOM 11542 N N . ALA B 1 383 ? -10.78826 -18.13649 37.31092 1.000 38.19282 379 ALA B N 1
ATOM 11543 C CA . ALA B 1 383 ? -10.98028 -19.51242 37.73846 1.000 40.32437 379 ALA B CA 1
ATOM 11544 C C . ALA B 1 383 ? -9.61495 -20.14707 38.01770 1.000 52.35698 379 ALA B C 1
ATOM 11545 O O . ALA B 1 383 ? -8.55741 -19.52160 37.86247 1.000 52.48425 379 ALA B O 1
ATOM 11552 N N . ALA B 1 384 ? -9.63673 -21.41522 38.41609 1.000 57.23509 380 ALA B N 1
ATOM 11553 C CA . ALA B 1 384 ? -8.41253 -22.17368 38.65352 1.000 52.38727 380 ALA B CA 1
ATOM 11554 C C . ALA B 1 384 ? -7.81489 -22.63263 37.32941 1.000 61.49507 380 ALA B C 1
ATOM 11555 O O . ALA B 1 384 ? -8.53348 -22.86596 36.35002 1.000 56.85299 380 ALA B O 1
ATOM 11563 N N . SER C 1 2 ? -25.93121 29.05457 -22.93401 1.000 58.20328 -2 SER C N 1
ATOM 11564 C CA . SER C 1 2 ? -26.11952 30.39001 -22.30631 1.000 45.36877 -2 SER C CA 1
ATOM 11565 C C . SER C 1 2 ? -26.28343 30.27657 -20.79402 1.000 53.95056 -2 SER C C 1
ATOM 11566 O O . SER C 1 2 ? -26.12019 31.27146 -20.07907 1.000 64.21043 -2 SER C O 1
ATOM 11574 N N . GLY C 1 3 ? -26.59618 29.07107 -20.30842 1.000 46.35149 -1 GLY C N 1
ATOM 11575 C CA . GLY C 1 3 ? -26.80953 28.85936 -18.88626 1.000 39.53253 -1 GLY C CA 1
ATOM 11576 C C . GLY C 1 3 ? -25.53690 28.47545 -18.15833 1.000 33.64905 -1 GLY C C 1
ATOM 11577 O O . GLY C 1 3 ? -25.56569 27.83254 -17.10765 1.000 35.34248 -1 GLY C O 1
ATOM 11581 N N . SER C 1 4 ? -24.40935 28.86691 -18.71226 1.000 41.60499 0 SER C N 1
ATOM 11582 C CA . SER C 1 4 ? -23.09477 28.57191 -18.17244 1.000 45.90015 0 SER C CA 1
ATOM 11583 C C . SER C 1 4 ? -22.39941 29.84604 -17.69819 1.000 34.55788 0 SER C C 1
ATOM 11584 O O . SER C 1 4 ? -22.71525 30.94490 -18.16024 1.000 36.22143 0 SER C O 1
ATOM 11592 N N . PRO C 1 5 ? -21.45067 29.74595 -16.77203 1.000 28.72066 1 PRO C N 1
ATOM 11593 C CA . PRO C 1 5 ? -20.54257 30.88314 -16.53651 1.000 34.70619 1 PRO C CA 1
ATOM 11594 C C . PRO C 1 5 ? -19.90011 31.33845 -17.84065 1.000 33.95536 1 PRO C C 1
ATOM 11595 O O . PRO C 1 5 ? -19.61667 30.52233 -18.72313 1.000 33.02272 1 PRO C O 1
ATOM 11606 N N . THR C 1 6 ? -19.67689 32.65184 -17.96228 1.000 30.32772 2 THR C N 1
ATOM 11607 C CA . THR C 1 6 ? -19.13417 33.24817 -19.17947 1.000 29.99629 2 THR C CA 1
ATOM 11608 C C . THR C 1 6 ? -17.88505 34.06642 -18.88518 1.000 32.62623 2 THR C C 1
ATOM 11609 O O . THR C 1 6 ? -17.65965 34.50778 -17.75436 1.000 31.76827 2 THR C O 1
ATOM 11620 N N . GLY C 1 7 ? -17.08765 34.26394 -19.93541 1.000 32.55007 3 GLY C N 1
ATOM 11621 C CA . GLY C 1 7 ? -15.89124 35.10013 -19.86840 1.000 34.76410 3 GLY C CA 1
ATOM 11622 C C . GLY C 1 7 ? -14.85690 34.66716 -18.85174 1.000 32.67535 3 GLY C C 1
ATOM 11623 O O . GLY C 1 7 ? -14.21480 35.51385 -18.21210 1.000 38.68078 3 GLY C O 1
ATOM 11627 N N . GLY C 1 8 ? -14.69857 33.36166 -18.66577 1.000 29.36010 4 GLY C N 1
ATOM 11628 C CA . GLY C 1 8 ? -13.77996 32.87373 -17.66761 1.000 25.40852 4 GLY C CA 1
ATOM 11629 C C . GLY C 1 8 ? -12.33830 32.99910 -18.13418 1.000 26.24847 4 GLY C C 1
ATOM 11630 O O . GLY C 1 8 ? -12.01526 32.76210 -19.29634 1.000 29.06089 4 GLY C O 1
ATOM 11634 N N . GLN C 1 9 ? -11.46180 33.36201 -17.19717 1.000 31.37469 5 GLN C N 1
ATOM 11635 C CA . GLN C 1 9 ? -10.03769 33.52142 -17.48860 1.000 24.76199 5 GLN C CA 1
ATOM 11636 C C . GLN C 1 9 ? -9.22340 33.13202 -16.26502 1.000 29.59826 5 GLN C C 1
ATOM 11637 O O . GLN C 1 9 ? -9.40507 33.71535 -15.18997 1.000 27.85668 5 GLN C O 1
ATOM 11651 N N . ILE C 1 10 ? -8.34480 32.14363 -16.42533 1.000 28.82001 6 ILE C N 1
ATOM 11652 C CA . ILE C 1 10 ? -7.44095 31.74556 -15.35022 1.000 27.68103 6 ILE C CA 1
ATOM 11653 C C . ILE C 1 10 ? -6.33219 32.78147 -15.24145 1.000 31.78513 6 ILE C C 1
ATOM 11654 O O . ILE C 1 10 ? -5.58995 33.00014 -16.19962 1.000 28.76581 6 ILE C O 1
ATOM 11670 N N . VAL C 1 11 ? -6.24608 33.44730 -14.08888 1.000 32.59043 7 VAL C N 1
ATOM 11671 C CA . VAL C 1 11 ? -5.23413 34.47089 -13.85328 1.000 36.59766 7 VAL C CA 1
ATOM 11672 C C . VAL C 1 11 ? -4.18451 34.02928 -12.84113 1.000 38.21014 7 VAL C C 1
ATOM 11673 O O . VAL C 1 11 ? -3.17441 34.72441 -12.69307 1.000 32.02524 7 VAL C O 1
ATOM 11686 N N . ALA C 1 12 ? -4.39313 32.93052 -12.11647 1.000 32.22754 8 ALA C N 1
ATOM 11687 C CA . ALA C 1 12 ? -3.36072 32.38623 -11.24250 1.000 28.56748 8 ALA C CA 1
ATOM 11688 C C . ALA C 1 12 ? -3.51646 30.87485 -11.21491 1.000 31.36109 8 ALA C C 1
ATOM 11689 O O . ALA C 1 12 ? -4.62082 30.35540 -11.38628 1.000 27.69102 8 ALA C O 1
ATOM 11696 N N . GLY C 1 13 ? -2.40750 30.17004 -11.02775 1.000 29.35358 9 GLY C N 1
ATOM 11697 C CA . GLY C 1 13 ? -2.45079 28.72919 -11.10153 1.000 25.43435 9 GLY C CA 1
ATOM 11698 C C . GLY C 1 13 ? -2.50041 28.25898 -12.54478 1.000 30.49340 9 GLY C C 1
ATOM 11699 O O . GLY C 1 13 ? -2.22275 29.00640 -13.49406 1.000 33.24399 9 GLY C O 1
ATOM 11703 N N . SER C 1 14 ? -2.82049 26.97545 -12.70145 1.000 30.52017 10 SER C N 1
ATOM 11704 C CA A SER C 1 14 ? -2.80072 26.31547 -13.99897 0.422 28.75384 10 SER C CA 1
ATOM 11705 C CA B SER C 1 14 ? -2.79858 26.31181 -13.99849 0.578 28.70997 10 SER C CA 1
ATOM 11706 C C . SER C 1 14 ? -4.06085 25.48069 -14.14404 1.000 29.82007 10 SER C C 1
ATOM 11707 O O . SER C 1 14 ? -4.39763 24.69420 -13.25029 1.000 31.13314 10 SER C O 1
ATOM 11722 N N . GLY C 1 15 ? -4.76557 25.68039 -15.24688 1.000 33.91198 11 GLY C N 1
ATOM 11723 C CA . GLY C 1 15 ? -5.98785 24.94313 -15.47563 1.000 34.44061 11 GLY C CA 1
ATOM 11724 C C . GLY C 1 15 ? -6.51963 25.18979 -16.87002 1.000 40.46657 11 GLY C C 1
ATOM 11725 O O . GLY C 1 15 ? -5.85106 25.78812 -17.71484 1.000 34.81131 11 GLY C O 1
ATOM 11729 N N . SER C 1 16 ? -7.74903 24.72597 -17.10018 1.000 37.69311 12 SER C N 1
ATOM 11730 C CA . SER C 1 16 ? -8.37250 24.82715 -18.41552 1.000 28.86895 12 SER C CA 1
ATOM 11731 C C . SER C 1 16 ? -9.87844 24.87046 -18.23347 1.000 31.78961 12 SER C C 1
ATOM 11732 O O . SER C 1 16 ? -10.44229 23.98850 -17.58241 1.000 33.08976 12 SER C O 1
ATOM 11740 N N . ILE C 1 17 ? -10.51522 25.89037 -18.79747 1.000 37.26616 13 ILE C N 1
ATOM 11741 C CA . ILE C 1 17 ? -11.96794 25.99077 -18.84149 1.000 39.86621 13 ILE C CA 1
ATOM 11742 C C . ILE C 1 17 ? -12.42631 25.47247 -20.19718 1.000 40.90447 13 ILE C C 1
ATOM 11743 O O . ILE C 1 17 ? -12.05618 26.01939 -21.24131 1.000 44.30912 13 ILE C O 1
ATOM 11759 N N . GLN C 1 18 ? -13.21656 24.41154 -20.19057 1.000 45.12520 14 GLN C N 1
ATOM 11760 C CA . GLN C 1 18 ? -13.59507 23.73513 -21.42117 1.000 53.53068 14 GLN C CA 1
ATOM 11761 C C . GLN C 1 18 ? -14.89640 24.30236 -21.98011 1.000 63.58154 14 GLN C C 1
ATOM 11762 O O . GLN C 1 18 ? -15.71815 24.86269 -21.24897 1.000 54.64602 14 GLN C O 1
ATOM 11776 N N . THR C 1 19 ? -15.06560 24.15824 -23.29381 1.000 65.54152 15 THR C N 1
ATOM 11777 C CA . THR C 1 19 ? -16.28522 24.59673 -23.96010 1.000 70.80894 15 THR C CA 1
ATOM 11778 C C . THR C 1 19 ? -17.48069 23.83784 -23.38406 1.000 60.02810 15 THR C C 1
ATOM 11779 O O . THR C 1 19 ? -17.44427 22.59972 -23.30565 1.000 63.44553 15 THR C O 1
ATOM 11790 N N . PRO C 1 20 ? -18.54577 24.52244 -22.97225 1.000 60.30840 16 PRO C N 1
ATOM 11791 C CA . PRO C 1 20 ? -19.68052 23.80324 -22.37177 1.000 61.63190 16 PRO C CA 1
ATOM 11792 C C . PRO C 1 20 ? -20.22420 22.73206 -23.30620 1.000 67.50443 16 PRO C C 1
ATOM 11793 O O . PRO C 1 20 ? -20.51588 22.99036 -24.47720 1.000 65.20773 16 PRO C O 1
ATOM 11804 N N . SER C 1 21 ? -20.36458 21.51952 -22.76885 1.000 60.56973 17 SER C N 1
ATOM 11805 C CA . SER C 1 21 ? -20.85673 20.37355 -23.52999 1.000 69.10990 17 SER C CA 1
ATOM 11806 C C . SER C 1 21 ? -22.34801 20.20343 -23.25359 1.000 68.48239 17 SER C C 1
ATOM 11807 O O . SER C 1 21 ? -22.77780 19.32929 -22.49839 1.000 64.57849 17 SER C O 1
ATOM 11815 N N . GLY C 1 22 ? -23.14427 21.05638 -23.89386 1.000 62.98463 18 GLY C N 1
ATOM 11816 C CA . GLY C 1 22 ? -24.58626 20.94975 -23.81430 1.000 66.39083 18 GLY C CA 1
ATOM 11817 C C . GLY C 1 22 ? -25.17227 21.51111 -22.53675 1.000 65.27635 18 GLY C C 1
ATOM 11818 O O . GLY C 1 22 ? -25.70516 22.62697 -22.52027 1.000 72.93447 18 GLY C O 1
ATOM 11822 N N . ASN C 1 23 ? -25.10688 20.72688 -21.46148 1.000 55.03268 19 ASN C N 1
ATOM 11823 C CA . ASN C 1 23 ? -25.58892 21.16497 -20.15926 1.000 55.89731 19 ASN C CA 1
ATOM 11824 C C . ASN C 1 23 ? -24.52623 20.99704 -19.08475 1.000 48.44939 19 ASN C C 1
ATOM 11825 O O . ASN C 1 23 ? -24.85292 20.88481 -17.90492 1.000 45.93571 19 ASN C O 1
ATOM 11836 N N . GLN C 1 24 ? -23.25491 20.98388 -19.47693 1.000 50.19511 20 GLN C N 1
ATOM 11837 C CA . GLN C 1 24 ? -22.16066 20.78812 -18.53899 1.000 44.80573 20 GLN C CA 1
ATOM 11838 C C . GLN C 1 24 ? -20.95399 21.59521 -18.99572 1.000 48.50191 20 GLN C C 1
ATOM 11839 O O . GLN C 1 24 ? -20.64052 21.65727 -20.18814 1.000 47.58756 20 GLN C O 1
ATOM 11853 N N . MET C 1 25 ? -20.27800 22.20640 -18.03079 1.000 36.22734 21 MET C N 1
ATOM 11854 C CA . MET C 1 25 ? -19.01059 22.87189 -18.27120 1.000 35.45881 21 MET C CA 1
ATOM 11855 C C . MET C 1 25 ? -18.02563 22.30852 -17.26300 1.000 39.25894 21 MET C C 1
ATOM 11856 O O . MET C 1 25 ? -18.30305 22.29998 -16.05942 1.000 31.92159 21 MET C O 1
ATOM 11870 N N . ASN C 1 26 ? -16.87645 21.85961 -17.75978 1.000 32.15052 22 ASN C N 1
ATOM 11871 C CA . ASN C 1 26 ? -15.84878 21.23287 -16.94672 1.000 33.26168 22 ASN C CA 1
ATOM 11872 C C . ASN C 1 26 ? -14.67352 22.18012 -16.79858 1.000 35.60838 22 ASN C C 1
ATOM 11873 O O . ASN C 1 26 ? -14.18162 22.72976 -17.78937 1.000 34.08241 22 ASN C O 1
ATOM 11884 N N . ILE C 1 27 ? -14.23695 22.37413 -15.56454 1.000 30.17873 23 ILE C N 1
ATOM 11885 C CA . ILE C 1 27 ? -13.10628 23.23769 -15.26513 1.000 28.78441 23 ILE C CA 1
ATOM 11886 C C . ILE C 1 27 ? -12.00722 22.34378 -14.70822 1.000 31.86642 23 ILE C C 1
ATOM 11887 O O . ILE C 1 27 ? -12.10002 21.84587 -13.57864 1.000 31.96793 23 ILE C O 1
ATOM 11903 N N . HIS C 1 28 ? -10.94449 22.16424 -15.48590 1.000 26.06739 24 HIS C N 1
ATOM 11904 C CA A HIS C 1 28 ? -9.83438 21.32129 -15.07100 0.546 29.66729 24 HIS C CA 1
ATOM 11905 C CA B HIS C 1 28 ? -9.82730 21.31962 -15.08823 0.454 29.67996 24 HIS C CA 1
ATOM 11906 C C . HIS C 1 28 ? -8.77421 22.15809 -14.37622 1.000 31.89277 24 HIS C C 1
ATOM 11907 O O . HIS C 1 28 ? -8.36246 23.20801 -14.87956 1.000 38.74300 24 HIS C O 1
ATOM 11934 N N . GLN C 1 29 ? -8.35145 21.70157 -13.20513 1.000 31.24105 25 GLN C N 1
ATOM 11935 C CA . GLN C 1 29 ? -7.37048 22.42136 -12.40510 1.000 26.35636 25 GLN C CA 1
ATOM 11936 C C . GLN C 1 29 ? -6.15315 21.53724 -12.17259 1.000 24.69616 25 GLN C C 1
ATOM 11937 O O . GLN C 1 29 ? -6.29728 20.40125 -11.72234 1.000 27.19378 25 GLN C O 1
ATOM 11951 N N . ASN C 1 30 ? -4.96124 22.04704 -12.49291 1.000 26.64956 26 ASN C N 1
ATOM 11952 C CA . ASN C 1 30 ? -3.72836 21.28857 -12.32385 1.000 27.52960 26 ASN C CA 1
ATOM 11953 C C . ASN C 1 30 ? -2.89508 21.71918 -11.13262 1.000 30.23971 26 ASN C C 1
ATOM 11954 O O . ASN C 1 30 ? -2.21599 20.87444 -10.53565 1.000 36.17225 26 ASN C O 1
ATOM 11965 N N . SER C 1 31 ? -2.93106 23.00075 -10.77643 1.000 26.43414 27 SER C N 1
ATOM 11966 C CA . SER C 1 31 ? -2.23932 23.48465 -9.59377 1.000 28.47384 27 SER C CA 1
ATOM 11967 C C . SER C 1 31 ? -3.10071 23.29943 -8.34071 1.000 29.40172 27 SER C C 1
ATOM 11968 O O . SER C 1 31 ? -4.32139 23.11104 -8.40448 1.000 24.86695 27 SER C O 1
ATOM 11976 N N . GLN C 1 32 ? -2.43895 23.32075 -7.18200 1.000 27.75670 28 GLN C N 1
ATOM 11977 C CA . GLN C 1 32 ? -3.18806 23.17870 -5.93478 1.000 29.69699 28 GLN C CA 1
ATOM 11978 C C . GLN C 1 32 ? -4.13035 24.36044 -5.69103 1.000 28.24698 28 GLN C C 1
ATOM 11979 O O . GLN C 1 32 ? -5.19175 24.19721 -5.06701 1.000 28.17458 28 GLN C O 1
ATOM 11993 N N . ASN C 1 33 ? -3.75274 25.55845 -6.13157 1.000 30.59150 29 ASN C N 1
ATOM 11994 C CA . ASN C 1 33 ? -4.61468 26.72575 -6.01087 1.000 30.67195 29 ASN C CA 1
ATOM 11995 C C . ASN C 1 33 ? -4.71864 27.39057 -7.37405 1.000 24.50180 29 ASN C C 1
ATOM 11996 O O . ASN C 1 33 ? -3.72032 27.55036 -8.06798 1.000 24.45669 29 ASN C O 1
ATOM 12007 N N . MET C 1 34 ? -5.90632 27.82764 -7.72648 1.000 27.18572 30 MET C N 1
ATOM 12008 C CA . MET C 1 34 ? -6.20606 28.42888 -9.01205 1.000 26.18395 30 MET C CA 1
ATOM 12009 C C . MET C 1 34 ? -7.16348 29.59531 -8.84469 1.000 22.36177 30 MET C C 1
ATOM 12010 O O . MET C 1 34 ? -8.10450 29.53743 -8.04854 1.000 24.12312 30 MET C O 1
ATOM 12024 N N . VAL C 1 35 ? -6.97872 30.61681 -9.66587 1.000 25.13053 31 VAL C N 1
ATOM 12025 C CA . VAL C 1 35 ? -7.86436 31.76936 -9.66716 1.000 25.14836 31 VAL C CA 1
ATOM 12026 C C . VAL C 1 35 ? -8.40134 31.98891 -11.06946 1.000 20.99998 31 VAL C C 1
ATOM 12027 O O . VAL C 1 35 ? -7.63000 32.18992 -12.01683 1.000 24.47196 31 VAL C O 1
ATOM 12040 N N . ALA C 1 36 ? -9.72161 32.05604 -11.17906 1.000 18.78774 32 ALA C N 1
ATOM 12041 C CA . ALA C 1 36 ? -10.39276 32.37440 -12.42854 1.000 23.42738 32 ALA C CA 1
ATOM 12042 C C . ALA C 1 36 ? -11.29841 33.57054 -12.18862 1.000 28.63550 32 ALA C C 1
ATOM 12043 O O . ALA C 1 36 ? -12.07327 33.58098 -11.22254 1.000 25.65969 32 ALA C O 1
ATOM 12050 N N . ASN C 1 37 ? -11.18798 34.57255 -13.06260 1.000 28.89487 33 ASN C N 1
ATOM 12051 C CA . ASN C 1 37 ? -12.09637 35.70844 -13.08108 1.000 28.13123 33 ASN C CA 1
ATOM 12052 C C . ASN C 1 37 ? -13.16524 35.44148 -14.12661 1.000 28.81591 33 ASN C C 1
ATOM 12053 O O . ASN C 1 37 ? -12.86573 34.90877 -15.19996 1.000 24.21890 33 ASN C O 1
ATOM 12064 N N . TRP C 1 38 ? -14.40965 35.80394 -13.80632 1.000 28.63735 34 TRP C N 1
ATOM 12065 C CA . TRP C 1 38 ? -15.55288 35.54721 -14.66753 1.000 24.41147 34 TRP C CA 1
ATOM 12066 C C . TRP C 1 38 ? -16.31555 36.83426 -14.90687 1.000 30.58858 34 TRP C C 1
ATOM 12067 O O . TRP C 1 38 ? -16.57620 37.58437 -13.96099 1.000 33.00755 34 TRP C O 1
ATOM 12088 N N . ASN C 1 39 ? -16.69376 37.08127 -16.16730 1.000 23.11672 35 ASN C N 1
ATOM 12089 C CA . ASN C 1 39 ? -17.69627 38.11410 -16.42285 1.000 31.76993 35 ASN C CA 1
ATOM 12090 C C . ASN C 1 39 ? -18.99727 37.80725 -15.68119 1.000 29.53459 35 ASN C C 1
ATOM 12091 O O . ASN C 1 39 ? -19.66657 38.71222 -15.18059 1.000 34.28455 35 ASN C O 1
ATOM 12102 N N . SER C 1 40 ? -19.37257 36.54163 -15.59986 1.000 27.53490 36 SER C N 1
ATOM 12103 C CA . SER C 1 40 ? -20.54019 36.12709 -14.83847 1.000 30.22622 36 SER C CA 1
ATOM 12104 C C . SER C 1 40 ? -20.35796 34.67198 -14.45870 1.000 33.58273 36 SER C C 1
ATOM 12105 O O . SER C 1 40 ? -19.72930 33.89810 -15.18341 1.000 31.69036 36 SER C O 1
ATOM 12113 N N . PHE C 1 41 ? -20.87096 34.32695 -13.29140 1.000 30.43050 37 PHE C N 1
ATOM 12114 C CA . PHE C 1 41 ? -20.85945 32.95656 -12.78489 1.000 29.35710 37 PHE C CA 1
ATOM 12115 C C . PHE C 1 41 ? -22.31006 32.65374 -12.39365 1.000 29.02876 37 PHE C C 1
ATOM 12116 O O . PHE C 1 41 ? -22.70531 32.78275 -11.23152 1.000 29.55031 37 PHE C O 1
ATOM 12133 N N . ASP C 1 42 ? -23.12465 32.34361 -13.40297 1.000 28.95148 38 ASP C N 1
ATOM 12134 C CA . ASP C 1 42 ? -24.48015 31.84185 -13.24050 1.000 28.27720 38 ASP C CA 1
ATOM 12135 C C . ASP C 1 42 ? -24.54485 30.42721 -13.80756 1.000 29.13038 38 ASP C C 1
ATOM 12136 O O . ASP C 1 42 ? -23.83239 30.07992 -14.75887 1.000 31.71663 38 ASP C O 1
ATOM 12145 N N . ILE C 1 43 ? -25.38200 29.59806 -13.19641 1.000 24.01429 39 ILE C N 1
ATOM 12146 C CA . ILE C 1 43 ? -25.60884 28.23426 -13.65431 1.000 23.84241 39 ILE C CA 1
ATOM 12147 C C . ILE C 1 43 ? -27.10696 28.04589 -13.78130 1.000 24.08362 39 ILE C C 1
ATOM 12148 O O . ILE C 1 43 ? -27.81666 28.03598 -12.77580 1.000 27.53482 39 ILE C O 1
ATOM 12164 N N . GLY C 1 44 ? -27.58631 27.89825 -14.99673 1.000 26.16860 40 GLY C N 1
ATOM 12165 C CA . GLY C 1 44 ? -29.00234 27.71227 -15.23128 1.000 28.88798 40 GLY C CA 1
ATOM 12166 C C . GLY C 1 44 ? -29.51574 26.38168 -14.71237 1.000 34.51877 40 GLY C C 1
ATOM 12167 O O . GLY C 1 44 ? -28.76395 25.47323 -14.35639 1.000 31.02797 40 GLY C O 1
ATOM 12171 N N . LYS C 1 45 ? -30.84043 26.28151 -14.64163 1.000 31.05460 41 LYS C N 1
ATOM 12172 C CA . LYS C 1 45 ? -31.46008 25.03663 -14.21763 1.000 35.14401 41 LYS C CA 1
ATOM 12173 C C . LYS C 1 45 ? -31.11308 23.93070 -15.20755 1.000 37.61311 41 LYS C C 1
ATOM 12174 O O . LYS C 1 45 ? -31.18758 24.11628 -16.42621 1.000 38.41630 41 LYS C O 1
ATOM 12193 N N . GLY C 1 46 ? -30.73667 22.77272 -14.68012 1.000 42.70168 42 GLY C N 1
ATOM 12194 C CA . GLY C 1 46 ? -30.37547 21.65330 -15.52253 1.000 33.99901 42 GLY C CA 1
ATOM 12195 C C . GLY C 1 46 ? -28.95902 21.69171 -16.04498 1.000 43.31613 42 GLY C C 1
ATOM 12196 O O . GLY C 1 46 ? -28.56735 20.78864 -16.79926 1.000 45.00145 42 GLY C O 1
ATOM 12200 N N . ASN C 1 47 ? -28.18061 22.70480 -15.68237 1.000 32.66301 43 ASN C N 1
ATOM 12201 C CA . ASN C 1 47 ? -26.78392 22.77900 -16.07820 1.000 38.84406 43 ASN C CA 1
ATOM 12202 C C . ASN C 1 47 ? -25.89269 22.39700 -14.90409 1.000 32.30482 43 ASN C C 1
ATOM 12203 O O . ASN C 1 47 ? -26.32255 22.36008 -13.74857 1.000 28.22259 43 ASN C O 1
ATOM 12214 N N . THR C 1 48 ? -24.62585 22.14361 -15.21374 1.000 29.95721 44 THR C N 1
ATOM 12215 C CA . THR C 1 48 ? -23.67307 21.68295 -14.21828 1.000 24.58063 44 THR C CA 1
ATOM 12216 C C . THR C 1 48 ? -22.31254 22.27165 -14.53264 1.000 26.92564 44 THR C C 1
ATOM 12217 O O . THR C 1 48 ? -21.87648 22.24001 -15.68748 1.000 31.43880 44 THR C O 1
ATOM 12228 N N . VAL C 1 49 ? -21.67421 22.83305 -13.50570 1.000 23.21646 45 VAL C N 1
ATOM 12229 C CA . VAL C 1 49 ? -20.27192 23.23212 -13.54529 1.000 25.01799 45 VAL C CA 1
ATOM 12230 C C . VAL C 1 49 ? -19.50650 22.24840 -12.67059 1.000 29.88018 45 VAL C C 1
ATOM 12231 O O . VAL C 1 49 ? -19.79131 22.13221 -11.47183 1.000 25.57782 45 VAL C O 1
ATOM 12244 N N . GLN C 1 50 ? -18.56639 21.51518 -13.27385 1.000 26.84479 46 GLN C N 1
ATOM 12245 C CA . GLN C 1 50 ? -17.78293 20.49194 -12.59102 1.000 24.57653 46 GLN C CA 1
ATOM 12246 C C . GLN C 1 50 ? -16.31842 20.90901 -12.57931 1.000 27.65437 46 GLN C C 1
ATOM 12247 O O . GLN C 1 50 ? -15.70913 21.07750 -13.64349 1.000 27.91921 46 GLN C O 1
ATOM 12261 N N . PHE C 1 51 ? -15.74855 21.01711 -11.37848 1.000 27.89472 47 PHE C N 1
ATOM 12262 C CA . PHE C 1 51 ? -14.31793 21.22378 -11.19872 1.000 25.46756 47 PHE C CA 1
ATOM 12263 C C . PHE C 1 51 ? -13.63628 19.87339 -11.00349 1.000 30.48031 47 PHE C C 1
ATOM 12264 O O . PHE C 1 51 ? -14.01264 19.10831 -10.11082 1.000 28.64548 47 PHE C O 1
ATOM 12281 N N . ASP C 1 52 ? -12.63638 19.58611 -11.83180 1.000 28.07309 48 ASP C N 1
ATOM 12282 C CA . ASP C 1 52 ? -11.75666 18.43540 -11.65003 1.000 26.31958 48 ASP C CA 1
ATOM 12283 C C . ASP C 1 52 ? -10.43439 18.95343 -11.08931 1.000 27.25510 48 ASP C C 1
ATOM 12284 O O . ASP C 1 52 ? -9.66524 19.60893 -11.80940 1.000 25.80339 48 ASP C O 1
ATOM 12293 N N . GLN C 1 53 ? -10.16664 18.65962 -9.80744 1.000 26.47390 49 GLN C N 1
ATOM 12294 C CA . GLN C 1 53 ? -9.05523 19.27745 -9.09789 1.000 19.82634 49 GLN C CA 1
ATOM 12295 C C . GLN C 1 53 ? -8.06689 18.21828 -8.64539 1.000 21.36783 49 GLN C C 1
ATOM 12296 O O . GLN C 1 53 ? -8.42494 17.04437 -8.53969 1.000 25.61456 49 GLN C O 1
ATOM 12310 N N . PRO C 1 54 ? -6.79377 18.58395 -8.46389 1.000 25.52824 50 PRO C N 1
ATOM 12311 C CA . PRO C 1 54 ? -5.75401 17.55685 -8.27195 1.000 22.80539 50 PRO C CA 1
ATOM 12312 C C . PRO C 1 54 ? -5.80152 16.85635 -6.95018 1.000 25.30392 50 PRO C C 1
ATOM 12313 O O . PRO C 1 54 ? -5.14763 15.81763 -6.80950 1.000 28.02063 50 PRO C O 1
ATOM 12324 N N . SER C 1 55 ? -6.50843 17.40396 -5.97190 1.000 27.29335 51 SER C N 1
ATOM 12325 C CA . SER C 1 55 ? -6.59416 16.79421 -4.65713 1.000 32.76857 51 SER C CA 1
ATOM 12326 C C . SER C 1 55 ? -7.87604 17.27417 -3.98387 1.000 23.41404 51 SER C C 1
ATOM 12327 O O . SER C 1 55 ? -8.54278 18.20353 -4.45087 1.000 23.82196 51 SER C O 1
ATOM 12335 N N . SER C 1 56 ? -8.23221 16.61327 -2.88022 1.000 22.91481 52 SER C N 1
ATOM 12336 C CA . SER C 1 56 ? -9.40850 17.03903 -2.12526 1.000 21.98871 52 SER C CA 1
ATOM 12337 C C . SER C 1 56 ? -9.17360 18.33302 -1.36332 1.000 30.01663 52 SER C C 1
ATOM 12338 O O . SER C 1 56 ? -10.14536 18.95221 -0.92019 1.000 29.72834 52 SER C O 1
ATOM 12346 N N . SER C 1 57 ? -7.92805 18.79098 -1.26921 1.000 26.18856 53 SER C N 1
ATOM 12347 C CA . SER C 1 57 ? -7.60793 20.03956 -0.59446 1.000 21.61484 53 SER C CA 1
ATOM 12348 C C . SER C 1 57 ? -7.24131 21.15968 -1.56363 1.000 26.74382 53 SER C C 1
ATOM 12349 O O . SER C 1 57 ? -6.97993 22.28105 -1.12927 1.000 26.99270 53 SER C O 1
ATOM 12357 N N . ALA C 1 58 ? -7.28313 20.91033 -2.86370 1.000 24.03656 54 ALA C N 1
ATOM 12358 C CA . ALA C 1 58 ? -7.08977 21.97462 -3.83444 1.000 24.81955 54 ALA C CA 1
ATOM 12359 C C . ALA C 1 58 ? -8.24132 22.96302 -3.79022 1.000 21.56111 54 ALA C C 1
ATOM 12360 O O . ALA C 1 58 ? -9.37607 22.61195 -3.48260 1.000 23.05558 54 ALA C O 1
ATOM 12367 N N . VAL C 1 59 ? -7.95415 24.20701 -4.13858 1.000 21.05053 55 VAL C N 1
ATOM 12368 C CA . VAL C 1 59 ? -8.94027 25.27651 -4.04263 1.000 20.01159 55 VAL C CA 1
ATOM 12369 C C . VAL C 1 59 ? -8.99070 26.02617 -5.35970 1.000 20.48185 55 VAL C C 1
ATOM 12370 O O . VAL C 1 59 ? -7.94667 26.37940 -5.91895 1.000 22.06737 55 VAL C O 1
ATOM 12383 N N . ALA C 1 60 ? -10.20041 26.25750 -5.86141 1.000 15.36901 56 ALA C N 1
ATOM 12384 C CA . ALA C 1 60 ? -10.40597 27.09505 -7.03549 1.000 21.73225 56 ALA C CA 1
ATOM 12385 C C . ALA C 1 60 ? -11.15535 28.34346 -6.61131 1.000 18.98815 56 ALA C C 1
ATOM 12386 O O . ALA C 1 60 ? -12.27454 28.23541 -6.09799 1.000 19.48899 56 ALA C O 1
ATOM 12393 N N . LEU C 1 61 ? -10.54592 29.51451 -6.83671 1.000 18.77485 57 LEU C N 1
ATOM 12394 C CA . LEU C 1 61 ? -11.16800 30.80806 -6.56218 1.000 19.57475 57 LEU C CA 1
ATOM 12395 C C . LEU C 1 61 ? -11.81978 31.34495 -7.82039 1.000 20.75472 57 LEU C C 1
ATOM 12396 O O . LEU C 1 61 ? -11.14384 31.52815 -8.84091 1.000 24.91557 57 LEU C O 1
ATOM 12412 N N . ASN C 1 62 ? -13.12497 31.61001 -7.73604 1.000 15.84121 58 ASN C N 1
ATOM 12413 C CA . ASN C 1 62 ? -13.91742 32.13186 -8.84697 1.000 20.46951 58 ASN C CA 1
ATOM 12414 C C . ASN C 1 62 ? -14.43959 33.49027 -8.43355 1.000 19.39107 58 ASN C C 1
ATOM 12415 O O . ASN C 1 62 ? -15.28587 33.57168 -7.53710 1.000 20.22952 58 ASN C O 1
ATOM 12426 N N . ARG C 1 63 ? -13.93408 34.54216 -9.09144 1.000 21.95241 59 ARG C N 1
ATOM 12427 C CA . ARG C 1 63 ? -14.25851 35.92773 -8.78590 1.000 17.23492 59 ARG C CA 1
ATOM 12428 C C . ARG C 1 63 ? -15.07297 36.48417 -9.93999 1.000 25.75991 59 ARG C C 1
ATOM 12429 O O . ARG C 1 63 ? -14.62210 36.43872 -11.09291 1.000 22.54324 59 ARG C O 1
ATOM 12450 N N . VAL C 1 64 ? -16.27799 36.96606 -9.63089 1.000 25.35453 60 VAL C N 1
ATOM 12451 C CA . VAL C 1 64 ? -17.15694 37.57624 -10.61851 1.000 26.55015 60 VAL C CA 1
ATOM 12452 C C . VAL C 1 64 ? -16.79393 39.04156 -10.72363 1.000 27.12044 60 VAL C C 1
ATOM 12453 O O . VAL C 1 64 ? -16.71352 39.73073 -9.69453 1.000 28.37711 60 VAL C O 1
ATOM 12466 N N . VAL C 1 65 ? -16.56487 39.51634 -11.96277 1.000 28.84683 61 VAL C N 1
ATOM 12467 C CA . VAL C 1 65 ? -16.11150 40.89146 -12.16981 1.000 33.13323 61 VAL C CA 1
ATOM 12468 C C . VAL C 1 65 ? -16.99512 41.62799 -13.16871 1.000 35.92909 61 VAL C C 1
ATOM 12469 O O . VAL C 1 65 ? -16.62004 42.69833 -13.66055 1.000 49.67420 61 VAL C O 1
ATOM 12482 N N . GLY C 1 66 ? -18.15961 41.06657 -13.47904 1.000 38.92629 62 GLY C N 1
ATOM 12483 C CA . GLY C 1 66 ? -19.01590 41.61110 -14.51240 1.000 39.94583 62 GLY C CA 1
ATOM 12484 C C . GLY C 1 66 ? -20.07320 42.57569 -14.03550 1.000 48.08347 62 GLY C C 1
ATOM 12485 O O . GLY C 1 66 ? -20.40598 43.52752 -14.74783 1.000 62.45714 62 GLY C O 1
ATOM 12489 N N . GLY C 1 67 ? -20.63222 42.31687 -12.85525 1.000 49.81043 63 GLY C N 1
ATOM 12490 C CA . GLY C 1 67 ? -21.51901 43.26706 -12.21565 1.000 46.77728 63 GLY C CA 1
ATOM 12491 C C . GLY C 1 67 ? -22.95058 42.83414 -11.99168 1.000 34.18592 63 GLY C C 1
ATOM 12492 O O . GLY C 1 67 ? -23.81047 43.67726 -11.72545 1.000 55.68790 63 GLY C O 1
ATOM 12496 N N . GLY C 1 68 ? -23.22967 41.53950 -12.07266 1.000 37.11867 64 GLY C N 1
ATOM 12497 C CA . GLY C 1 68 ? -24.55170 41.01779 -11.77665 1.000 33.03588 64 GLY C CA 1
ATOM 12498 C C . GLY C 1 68 ? -24.52263 39.99796 -10.65152 1.000 34.78177 64 GLY C C 1
ATOM 12499 O O . GLY C 1 68 ? -23.52663 39.30491 -10.45319 1.000 37.34819 64 GLY C O 1
ATOM 12503 N N . GLU C 1 69 ? -25.63409 39.89509 -9.91734 1.000 29.83006 65 GLU C N 1
ATOM 12504 C CA . GLU C 1 69 ? -25.69496 38.94822 -8.80812 1.000 32.20733 65 GLU C CA 1
ATOM 12505 C C . GLU C 1 69 ? -25.71771 37.52591 -9.35846 1.000 31.49835 65 GLU C C 1
ATOM 12506 O O . GLU C 1 69 ? -26.41600 37.24771 -10.33755 1.000 34.48228 65 GLU C O 1
ATOM 12518 N N . SER C 1 70 ? -24.92000 36.63137 -8.75601 1.000 24.86619 66 SER C N 1
ATOM 12519 C CA . SER C 1 70 ? -24.77087 35.28121 -9.29634 1.000 31.13304 66 SER C CA 1
ATOM 12520 C C . SER C 1 70 ? -26.05475 34.49311 -9.09511 1.000 30.54788 66 SER C C 1
ATOM 12521 O O . SER C 1 70 ? -26.57548 34.43165 -7.97810 1.000 26.44880 66 SER C O 1
ATOM 12529 N N . GLN C 1 71 ? -26.57870 33.91413 -10.17684 1.000 26.91324 67 GLN C N 1
ATOM 12530 C CA . GLN C 1 71 ? -27.79784 33.11245 -10.13477 1.000 20.94237 67 GLN C CA 1
ATOM 12531 C C . GLN C 1 71 ? -27.42630 31.64722 -10.32380 1.000 24.91059 67 GLN C C 1
ATOM 12532 O O . GLN C 1 71 ? -27.30460 31.15820 -11.44545 1.000 25.70587 67 GLN C O 1
ATOM 12546 N N . ILE C 1 72 ? -27.25682 30.94722 -9.21464 1.000 21.72737 68 ILE C N 1
ATOM 12547 C CA . ILE C 1 72 ? -26.90480 29.53528 -9.22292 1.000 23.17890 68 ILE C CA 1
ATOM 12548 C C . ILE C 1 72 ? -28.19472 28.72498 -9.11288 1.000 25.62643 68 ILE C C 1
ATOM 12549 O O . ILE C 1 72 ? -28.71368 28.49884 -8.02341 1.000 23.03386 68 ILE C O 1
ATOM 12565 N N . MET C 1 73 ? -28.72610 28.27780 -10.24094 1.000 26.01933 69 MET C N 1
ATOM 12566 C CA A MET C 1 73 ? -29.94666 27.47802 -10.26551 0.519 28.15104 69 MET C CA 1
ATOM 12567 C CA B MET C 1 73 ? -29.93547 27.47057 -10.24243 0.481 28.15830 69 MET C CA 1
ATOM 12568 C C . MET C 1 73 ? -29.69562 26.00807 -10.58438 1.000 35.87690 69 MET C C 1
ATOM 12569 O O . MET C 1 73 ? -30.61656 25.19037 -10.43217 1.000 34.45503 69 MET C O 1
ATOM 12596 N N . GLY C 1 74 ? -28.49600 25.65714 -11.02709 1.000 32.07255 70 GLY C N 1
ATOM 12597 C CA . GLY C 1 74 ? -28.15789 24.29220 -11.36339 1.000 28.95309 70 GLY C CA 1
ATOM 12598 C C . GLY C 1 74 ? -27.16320 23.72841 -10.37359 1.000 31.06351 70 GLY C C 1
ATOM 12599 O O . GLY C 1 74 ? -27.21987 24.05974 -9.18528 1.000 26.22940 70 GLY C O 1
ATOM 12603 N N . ASN C 1 75 ? -26.24222 22.89585 -10.84110 1.000 22.62265 71 ASN C N 1
ATOM 12604 C CA . ASN C 1 75 ? -25.38378 22.11798 -9.96307 1.000 23.62487 71 ASN C CA 1
ATOM 12605 C C . ASN C 1 75 ? -23.94547 22.57252 -10.09914 1.000 27.55835 71 ASN C C 1
ATOM 12606 O O . ASN C 1 75 ? -23.49070 22.86461 -11.20539 1.000 24.68832 71 ASN C O 1
ATOM 12617 N N . LEU C 1 76 ? -23.25464 22.66766 -8.96318 1.000 21.85896 72 LEU C N 1
ATOM 12618 C CA . LEU C 1 76 ? -21.82291 22.93085 -8.89787 1.000 22.50639 72 LEU C CA 1
ATOM 12619 C C . LEU C 1 76 ? -21.18117 21.78853 -8.12107 1.000 27.75591 72 LEU C C 1
ATOM 12620 O O . LEU C 1 76 ? -21.49354 21.59694 -6.93925 1.000 27.91114 72 LEU C O 1
ATOM 12636 N N . LYS C 1 77 ? -20.31310 21.01660 -8.78393 1.000 22.88724 73 LYS C N 1
ATOM 12637 C CA . LYS C 1 77 ? -19.62086 19.90156 -8.15333 1.000 24.23212 73 LYS C CA 1
ATOM 12638 C C . LYS C 1 77 ? -18.11207 20.09575 -8.23248 1.000 25.82103 73 LYS C C 1
ATOM 12639 O O . LYS C 1 77 ? -17.59282 20.65555 -9.20011 1.000 25.72551 73 LYS C O 1
ATOM 12658 N N . ALA C 1 78 ? -17.40563 19.55530 -7.24508 1.000 24.15782 74 ALA C N 1
ATOM 12659 C CA . ALA C 1 78 ? -15.95412 19.61119 -7.22964 1.000 24.70052 74 ALA C CA 1
ATOM 12660 C C . ALA C 1 78 ? -15.44542 18.53269 -6.29534 1.000 24.70364 74 ALA C C 1
ATOM 12661 O O . ALA C 1 78 ? -16.01406 18.34216 -5.21207 1.000 23.45840 74 ALA C O 1
ATOM 12668 N N . ASN C 1 79 ? -14.33942 17.87793 -6.67907 1.000 24.62556 75 ASN C N 1
ATOM 12669 C CA . ASN C 1 79 ? -13.72389 16.92580 -5.75669 1.000 26.32279 75 ASN C CA 1
ATOM 12670 C C . ASN C 1 79 ? -12.93958 17.65486 -4.66071 1.000 27.18887 75 ASN C C 1
ATOM 12671 O O . ASN C 1 79 ? -12.77242 17.14202 -3.54030 1.000 24.70099 75 ASN C O 1
ATOM 12682 N N . GLY C 1 80 ? -12.47662 18.85491 -4.96525 1.000 25.70481 76 GLY C N 1
ATOM 12683 C CA . GLY C 1 80 ? -11.77483 19.71913 -4.03220 1.000 24.31818 76 GLY C CA 1
ATOM 12684 C C . GLY C 1 80 ? -12.65371 20.85012 -3.54345 1.000 21.70395 76 GLY C C 1
ATOM 12685 O O . GLY C 1 80 ? -13.85310 20.67027 -3.30979 1.000 24.38434 76 GLY C O 1
ATOM 12689 N N . GLN C 1 81 ? -12.05321 22.02745 -3.38684 1.000 21.53816 77 GLN C N 1
ATOM 12690 C CA . GLN C 1 81 ? -12.68816 23.13904 -2.70202 1.000 20.55683 77 GLN C CA 1
ATOM 12691 C C . GLN C 1 81 ? -12.88378 24.29868 -3.65974 1.000 24.42697 77 GLN C C 1
ATOM 12692 O O . GLN C 1 81 ? -12.11492 24.48204 -4.60800 1.000 19.56510 77 GLN C O 1
ATOM 12706 N N . VAL C 1 82 ? -13.93858 25.06645 -3.41682 1.000 19.22888 78 VAL C N 1
ATOM 12707 C CA . VAL C 1 82 ? -14.34872 26.09583 -4.35899 1.000 18.93303 78 VAL C CA 1
ATOM 12708 C C . VAL C 1 82 ? -14.68105 27.35484 -3.57457 1.000 19.09769 78 VAL C C 1
ATOM 12709 O O . VAL C 1 82 ? -15.47719 27.31033 -2.63157 1.000 19.22527 78 VAL C O 1
ATOM 12722 N N . PHE C 1 83 ? -14.09981 28.48245 -3.97948 1.000 19.65493 79 PHE C N 1
ATOM 12723 C CA . PHE C 1 83 ? -14.47390 29.78718 -3.45205 1.000 18.75659 79 PHE C CA 1
ATOM 12724 C C . PHE C 1 83 ? -15.21942 30.52282 -4.55776 1.000 20.64084 79 PHE C C 1
ATOM 12725 O O . PHE C 1 83 ? -14.74640 30.56315 -5.69999 1.000 18.64216 79 PHE C O 1
ATOM 12742 N N . LEU C 1 84 ? -16.37391 31.10556 -4.22011 1.000 21.11054 80 LEU C N 1
ATOM 12743 C CA . LEU C 1 84 ? -17.13594 31.97611 -5.11221 1.000 16.70243 80 LEU C CA 1
ATOM 12744 C C . LEU C 1 84 ? -17.20542 33.36574 -4.47053 1.000 21.49349 80 LEU C C 1
ATOM 12745 O O . LEU C 1 84 ? -17.81494 33.53808 -3.40392 1.000 20.78416 80 LEU C O 1
ATOM 12761 N N . VAL C 1 85 ? -16.62113 34.35849 -5.14229 1.000 25.54103 81 VAL C N 1
ATOM 12762 C CA . VAL C 1 85 ? -16.62972 35.75216 -4.70344 1.000 24.75072 81 VAL C CA 1
ATOM 12763 C C . VAL C 1 85 ? -17.46157 36.54677 -5.70734 1.000 25.34677 81 VAL C C 1
ATOM 12764 O O . VAL C 1 85 ? -17.16446 36.55633 -6.90623 1.000 25.35637 81 VAL C O 1
ATOM 12777 N N . ASN C 1 86 ? -18.49641 37.19584 -5.23849 1.000 21.89400 82 ASN C N 1
ATOM 12778 C CA . ASN C 1 86 ? -19.25940 38.11107 -6.07822 1.000 20.82668 82 ASN C CA 1
ATOM 12779 C C . ASN C 1 86 ? -19.67983 39.30989 -5.25675 1.000 27.19783 82 ASN C C 1
ATOM 12780 O O . ASN C 1 86 ? -20.54677 39.18805 -4.37755 1.000 26.70669 82 ASN C O 1
ATOM 12791 N N . PRO C 1 87 ? -19.09081 40.47830 -5.50675 1.000 28.44041 83 PRO C N 1
ATOM 12792 C CA . PRO C 1 87 ? -19.47345 41.65842 -4.71147 1.000 31.76214 83 PRO C CA 1
ATOM 12793 C C . PRO C 1 87 ? -20.95543 41.96699 -4.77135 1.000 30.33145 83 PRO C C 1
ATOM 12794 O O . PRO C 1 87 ? -21.45731 42.63583 -3.86651 1.000 31.75005 83 PRO C O 1
ATOM 12805 N N . ASN C 1 88 ? -21.66484 41.49840 -5.79293 1.000 31.05991 84 ASN C N 1
ATOM 12806 C CA . ASN C 1 88 ? -23.07292 41.79395 -5.99407 1.000 30.64358 84 ASN C CA 1
ATOM 12807 C C . ASN C 1 88 ? -23.98142 40.75997 -5.36524 1.000 26.05093 84 ASN C C 1
ATOM 12808 O O . ASN C 1 88 ? -25.19366 40.88126 -5.49482 1.000 27.98067 84 ASN C O 1
ATOM 12819 N N . GLY C 1 89 ? -23.44042 39.74619 -4.71063 1.000 27.16440 85 GLY C N 1
ATOM 12820 C CA . GLY C 1 89 ? -24.24545 38.74775 -4.04170 1.000 27.84580 85 GLY C CA 1
ATOM 12821 C C . GLY C 1 89 ? -24.33200 37.44807 -4.82026 1.000 29.47818 85 GLY C C 1
ATOM 12822 O O . GLY C 1 89 ? -23.91002 37.33595 -5.97488 1.000 24.47956 85 GLY C O 1
ATOM 12826 N N . VAL C 1 90 ? -24.87897 36.44182 -4.13798 1.000 24.55743 86 VAL C N 1
ATOM 12827 C CA . VAL C 1 90 ? -25.13573 35.13355 -4.72673 1.000 17.17322 86 VAL C CA 1
ATOM 12828 C C . VAL C 1 90 ? -26.53444 34.68273 -4.29283 1.000 27.36715 86 VAL C C 1
ATOM 12829 O O . VAL C 1 90 ? -26.93845 34.87362 -3.13665 1.000 22.27208 86 VAL C O 1
ATOM 12842 N N . LEU C 1 91 ? -27.28017 34.08585 -5.23062 1.000 25.88462 87 LEU C N 1
ATOM 12843 C CA . LEU C 1 91 ? -28.57040 33.47022 -4.92411 1.000 24.33414 87 LEU C CA 1
ATOM 12844 C C . LEU C 1 91 ? -28.55255 32.03027 -5.40952 1.000 20.86726 87 LEU C C 1
ATOM 12845 O O . LEU C 1 91 ? -28.51169 31.79850 -6.62077 1.000 19.68551 87 LEU C O 1
ATOM 12861 N N . PHE C 1 92 ? -28.62273 31.08015 -4.46876 1.000 18.29064 88 PHE C N 1
ATOM 12862 C CA . PHE C 1 92 ? -28.78685 29.65930 -4.76717 1.000 20.32964 88 PHE C CA 1
ATOM 12863 C C . PHE C 1 92 ? -30.27602 29.33444 -4.82364 1.000 23.02096 88 PHE C C 1
ATOM 12864 O O . PHE C 1 92 ? -30.95813 29.30441 -3.79101 1.000 27.33090 88 PHE C O 1
ATOM 12881 N N . GLY C 1 93 ? -30.77235 29.07622 -6.02589 1.000 27.41979 89 GLY C N 1
ATOM 12882 C CA . GLY C 1 93 ? -32.17683 28.78578 -6.20548 1.000 27.66290 89 GLY C CA 1
ATOM 12883 C C . GLY C 1 93 ? -32.59976 27.45863 -5.61096 1.000 27.46676 89 GLY C C 1
ATOM 12884 O O . GLY C 1 93 ? -31.79548 26.62184 -5.20230 1.000 23.25365 89 GLY C O 1
ATOM 12888 N N . GLU C 1 94 ? -33.91702 27.25883 -5.59244 1.000 24.79026 90 GLU C N 1
ATOM 12889 C CA . GLU C 1 94 ? -34.47132 26.05771 -4.97424 1.000 31.30396 90 GLU C CA 1
ATOM 12890 C C . GLU C 1 94 ? -33.92025 24.78749 -5.60523 1.000 36.57021 90 GLU C C 1
ATOM 12891 O O . GLU C 1 94 ? -33.70746 23.78344 -4.91223 1.000 32.42261 90 GLU C O 1
ATOM 12903 N N . GLY C 1 95 ? -33.68623 24.80787 -6.91486 1.000 34.32519 91 GLY C N 1
ATOM 12904 C CA . GLY C 1 95 ? -33.12999 23.65490 -7.58465 1.000 37.58383 91 GLY C CA 1
ATOM 12905 C C . GLY C 1 95 ? -31.63056 23.52792 -7.53769 1.000 28.03832 91 GLY C C 1
ATOM 12906 O O . GLY C 1 95 ? -31.08486 22.56600 -8.07160 1.000 38.15454 91 GLY C O 1
ATOM 12910 N N . ALA C 1 96 ? -30.93694 24.46919 -6.91919 1.000 26.44711 92 ALA C N 1
ATOM 12911 C CA . ALA C 1 96 ? -29.48421 24.44860 -6.89954 1.000 27.73350 92 ALA C CA 1
ATOM 12912 C C . ALA C 1 96 ? -28.95097 23.35295 -5.97746 1.000 29.63074 92 ALA C C 1
ATOM 12913 O O . ALA C 1 96 ? -29.54857 23.00637 -4.95058 1.000 29.16078 92 ALA C O 1
ATOM 12920 N N . SER C 1 97 ? -27.78782 22.82908 -6.34691 1.000 25.68500 93 SER C N 1
ATOM 12921 C CA . SER C 1 97 ? -27.12540 21.78265 -5.57663 1.000 23.97414 93 SER C CA 1
ATOM 12922 C C . SER C 1 97 ? -25.62676 22.02097 -5.69911 1.000 23.37182 93 SER C C 1
ATOM 12923 O O . SER C 1 97 ? -25.07741 21.93105 -6.80042 1.000 27.09939 93 SER C O 1
ATOM 12931 N N . VAL C 1 98 ? -24.97182 22.35801 -4.59051 1.000 23.72902 94 VAL C N 1
ATOM 12932 C CA . VAL C 1 98 ? -23.53285 22.61070 -4.56228 1.000 22.73010 94 VAL C CA 1
ATOM 12933 C C . VAL C 1 98 ? -22.89572 21.51899 -3.70666 1.000 26.98911 94 VAL C C 1
ATOM 12934 O O . VAL C 1 98 ? -23.18184 21.39702 -2.51189 1.000 29.88155 94 VAL C O 1
ATOM 12947 N N . SER C 1 99 ? -22.08582 20.67404 -4.32252 1.000 22.30707 95 SER C N 1
ATOM 12948 C CA . SER C 1 99 ? -21.45872 19.54127 -3.65251 1.000 25.00013 95 SER C CA 1
ATOM 12949 C C . SER C 1 99 ? -19.95560 19.62528 -3.87494 1.000 32.47063 95 SER C C 1
ATOM 12950 O O . SER C 1 99 ? -19.48521 19.46870 -5.00906 1.000 26.60259 95 SER C O 1
ATOM 12958 N N . THR C 1 100 ? -19.20774 19.85772 -2.79347 1.000 23.98980 96 THR C N 1
ATOM 12959 C CA . THR C 1 100 ? -17.76260 20.00598 -2.85711 1.000 22.68198 96 THR C CA 1
ATOM 12960 C C . THR C 1 100 ? -17.14944 19.34832 -1.63044 1.000 26.05000 96 THR C C 1
ATOM 12961 O O . THR C 1 100 ? -17.85378 18.80269 -0.77826 1.000 26.90950 96 THR C O 1
ATOM 12972 N N . SER C 1 101 ? -15.83076 19.46102 -1.49794 1.000 24.77344 97 SER C N 1
ATOM 12973 C CA . SER C 1 101 ? -15.16159 19.14052 -0.24104 1.000 25.96618 97 SER C CA 1
ATOM 12974 C C . SER C 1 101 ? -14.96303 20.38329 0.62572 1.000 25.39093 97 SER C C 1
ATOM 12975 O O . SER C 1 101 ? -14.43726 20.29548 1.73492 1.000 28.09993 97 SER C O 1
ATOM 12983 N N . GLY C 1 102 ? -15.38115 21.54191 0.14858 1.000 24.07659 98 GLY C N 1
ATOM 12984 C CA . GLY C 1 102 ? -15.28891 22.78203 0.89271 1.000 17.98876 98 GLY C CA 1
ATOM 12985 C C . GLY C 1 102 ? -15.79226 23.89857 0.00382 1.000 19.85235 98 GLY C C 1
ATOM 12986 O O . GLY C 1 102 ? -15.38780 23.99911 -1.16076 1.000 20.13478 98 GLY C O 1
ATOM 12990 N N . PHE C 1 103 ? -16.65269 24.76207 0.53069 1.000 20.24447 99 PHE C N 1
ATOM 12991 C CA . PHE C 1 103 ? -17.28636 25.77663 -0.30157 1.000 15.71231 99 PHE C CA 1
ATOM 12992 C C . PHE C 1 103 ? -17.33492 27.09179 0.45245 1.000 19.32341 99 PHE C C 1
ATOM 12993 O O . PHE C 1 103 ? -17.79447 27.10658 1.59981 1.000 20.08747 99 PHE C O 1
ATOM 13010 N N . VAL C 1 104 ? -16.91447 28.19030 -0.19912 1.000 17.92179 100 VAL C N 1
ATOM 13011 C CA . VAL C 1 104 ? -17.07656 29.53198 0.34749 1.000 20.41720 100 VAL C CA 1
ATOM 13012 C C . VAL C 1 104 ? -17.83068 30.35728 -0.68854 1.000 21.83265 100 VAL C C 1
ATOM 13013 O O . VAL C 1 104 ? -17.51747 30.27752 -1.88065 1.000 21.35899 100 VAL C O 1
ATOM 13026 N N . ALA C 1 105 ? -18.81973 31.14221 -0.24061 1.000 18.88194 101 ALA C N 1
ATOM 13027 C CA . ALA C 1 105 ? -19.50886 32.12293 -1.07552 1.000 17.00323 101 ALA C CA 1
ATOM 13028 C C . ALA C 1 105 ? -19.42885 33.43542 -0.32491 1.000 20.20331 101 ALA C C 1
ATOM 13029 O O . ALA C 1 105 ? -19.86258 33.50571 0.82697 1.000 20.75006 101 ALA C O 1
ATOM 13036 N N . SER C 1 106 ? -18.83217 34.44903 -0.94308 1.000 23.11903 102 SER C N 1
ATOM 13037 C CA . SER C 1 106 ? -18.54174 35.70401 -0.26799 1.000 21.69494 102 SER C CA 1
ATOM 13038 C C . SER C 1 106 ? -18.80142 36.90235 -1.16568 1.000 23.26143 102 SER C C 1
ATOM 13039 O O . SER C 1 106 ? -18.48633 36.87459 -2.35455 1.000 22.72373 102 SER C O 1
ATOM 13047 N N . THR C 1 107 ? -19.34903 37.96147 -0.58070 1.000 21.67931 103 THR C N 1
ATOM 13048 C CA . THR C 1 107 ? -19.38436 39.24568 -1.24672 1.000 22.00981 103 THR C CA 1
ATOM 13049 C C . THR C 1 107 ? -18.10811 40.00745 -0.98063 1.000 23.70699 103 THR C C 1
ATOM 13050 O O . THR C 1 107 ? -17.89359 41.04158 -1.59118 1.000 31.03965 103 THR C O 1
ATOM 13061 N N . ARG C 1 108 ? -17.28157 39.53510 -0.05432 1.000 24.61718 104 ARG C N 1
ATOM 13062 C CA . ARG C 1 108 ? -15.99847 40.13435 0.29402 1.000 31.99499 104 ARG C CA 1
ATOM 13063 C C . ARG C 1 108 ? -14.90956 39.50896 -0.57623 1.000 27.25088 104 ARG C C 1
ATOM 13064 O O . ARG C 1 108 ? -14.86449 38.28236 -0.77296 1.000 23.23863 104 ARG C O 1
ATOM 13085 N N . ASP C 1 109 ? -14.05813 40.36067 -1.12812 1.000 31.66188 105 ASP C N 1
ATOM 13086 C CA . ASP C 1 109 ? -13.03324 39.88355 -2.03558 1.000 37.95242 105 ASP C CA 1
ATOM 13087 C C . ASP C 1 109 ? -11.86682 39.30118 -1.25141 1.000 32.14415 105 ASP C C 1
ATOM 13088 O O . ASP C 1 109 ? -11.70571 39.54464 -0.05159 1.000 30.21632 105 ASP C O 1
ATOM 13097 N N . ILE C 1 110 ? -11.03672 38.54099 -1.96209 1.000 32.29797 106 ILE C N 1
ATOM 13098 C CA . ILE C 1 110 ? -9.75949 38.06312 -1.45206 1.000 27.90832 106 ILE C CA 1
ATOM 13099 C C . ILE C 1 110 ? -8.69969 38.29074 -2.52975 1.000 33.54696 106 ILE C C 1
ATOM 13100 O O . ILE C 1 110 ? -8.88565 37.91130 -3.69052 1.000 34.50365 106 ILE C O 1
ATOM 13116 N N . LYS C 1 111 ? -7.58399 38.89970 -2.14453 1.000 32.81885 107 LYS C N 1
ATOM 13117 C CA A LYS C 1 111 ? -6.52917 39.20525 -3.09847 0.556 31.40609 107 LYS C CA 1
ATOM 13118 C CA B LYS C 1 111 ? -6.53593 39.20772 -3.10724 0.444 31.42659 107 LYS C CA 1
ATOM 13119 C C . LYS C 1 111 ? -5.92536 37.93167 -3.66569 1.000 28.15896 107 LYS C C 1
ATOM 13120 O O . LYS C 1 111 ? -5.74833 36.94094 -2.95115 1.000 28.74928 107 LYS C O 1
ATOM 13157 N N . ASN C 1 112 ? -5.58789 37.97130 -4.95638 1.000 32.29263 108 ASN C N 1
ATOM 13158 C CA . ASN C 1 112 ? -4.93921 36.82543 -5.59172 1.000 31.34560 108 ASN C CA 1
ATOM 13159 C C . ASN C 1 112 ? -3.67882 36.41023 -4.82381 1.000 35.92975 108 ASN C C 1
ATOM 13160 O O . ASN C 1 112 ? -3.44592 35.21773 -4.58068 1.000 32.14517 108 ASN C O 1
ATOM 13171 N N . ASP C 1 113 ? -2.84238 37.38680 -4.44513 1.000 39.29448 109 ASP C N 1
ATOM 13172 C CA . ASP C 1 113 ? -1.59780 37.06487 -3.75068 1.000 37.41220 109 ASP C CA 1
ATOM 13173 C C . ASP C 1 113 ? -1.87267 36.39181 -2.41217 1.000 36.68339 109 ASP C C 1
ATOM 13174 O O . ASP C 1 113 ? -1.16880 35.44527 -2.02650 1.000 29.94881 109 ASP C O 1
ATOM 13183 N N . ASP C 1 114 ? -2.86781 36.88878 -1.66946 1.000 30.50277 110 ASP C N 1
ATOM 13184 C CA . ASP C 1 114 ? -3.21519 36.24083 -0.41170 1.000 34.02436 110 ASP C CA 1
ATOM 13185 C C . ASP C 1 114 ? -3.67532 34.81280 -0.67321 1.000 30.44910 110 ASP C C 1
ATOM 13186 O O . ASP C 1 114 ? -3.28579 33.87714 0.03487 1.000 29.99553 110 ASP C O 1
ATOM 13195 N N . PHE C 1 115 ? -4.55932 34.63642 -1.65512 1.000 29.63136 111 PHE C N 1
ATOM 13196 C CA . PHE C 1 115 ? -5.11108 33.30972 -1.91700 1.000 29.09133 111 PHE C CA 1
ATOM 13197 C C . PHE C 1 115 ? -4.00769 32.32328 -2.29675 1.000 32.72332 111 PHE C C 1
ATOM 13198 O O . PHE C 1 115 ? -3.91924 31.21792 -1.74327 1.000 27.53485 111 PHE C O 1
ATOM 13215 N N . MET C 1 116 ? -3.12939 32.72818 -3.21842 1.000 31.37072 112 MET C N 1
ATOM 13216 C CA . MET C 1 116 ? -2.03018 31.86610 -3.62940 1.000 31.98846 112 MET C CA 1
ATOM 13217 C C . MET C 1 116 ? -1.08826 31.58399 -2.47747 1.000 28.44695 112 MET C C 1
ATOM 13218 O O . MET C 1 116 ? -0.49839 30.50492 -2.41714 1.000 35.84483 112 MET C O 1
ATOM 13232 N N . ASN C 1 117 ? -0.99551 32.49658 -1.51772 1.000 27.61287 113 ASN C N 1
ATOM 13233 C CA . ASN C 1 117 ? -0.20661 32.27724 -0.31133 1.000 26.61281 113 ASN C CA 1
ATOM 13234 C C . ASN C 1 117 ? -0.93667 31.46642 0.75921 1.000 33.59815 113 ASN C C 1
ATOM 13235 O O . ASN C 1 117 ? -0.39302 31.29778 1.86096 1.000 31.78871 113 ASN C O 1
ATOM 13246 N N . ARG C 1 118 ? -2.14874 30.98999 0.47155 1.000 34.46269 114 ARG C N 1
ATOM 13247 C CA . ARG C 1 118 ? -2.99658 30.32379 1.45343 1.000 40.92639 114 ARG C CA 1
ATOM 13248 C C . ARG C 1 118 ? -3.22800 31.21252 2.67346 1.000 38.70689 114 ARG C C 1
ATOM 13249 O O . ARG C 1 118 ? -3.17130 30.76090 3.81684 1.000 41.02466 114 ARG C O 1
ATOM 13270 N N . ARG C 1 119 ? -3.47467 32.49970 2.42793 1.000 35.20449 115 ARG C N 1
ATOM 13271 C CA . ARG C 1 119 ? -3.91076 33.44583 3.46189 1.000 37.45781 115 ARG C CA 1
ATOM 13272 C C . ARG C 1 119 ? -5.36181 33.82273 3.13152 1.000 30.74712 115 ARG C C 1
ATOM 13273 O O . ARG C 1 119 ? -5.62625 34.76815 2.39292 1.000 30.70833 115 ARG C O 1
ATOM 13294 N N . TYR C 1 120 ? -6.31286 33.03860 3.63590 1.000 29.43984 116 TYR C N 1
ATOM 13295 C CA . TYR C 1 120 ? -7.70250 33.14352 3.18845 1.000 32.44134 116 TYR C CA 1
ATOM 13296 C C . TYR C 1 120 ? -8.45154 34.15410 4.03680 1.000 32.88445 116 TYR C C 1
ATOM 13297 O O . TYR C 1 120 ? -9.26221 33.81651 4.90857 1.000 30.20819 116 TYR C O 1
ATOM 13315 N N . THR C 1 121 ? -8.19726 35.42120 3.73089 1.000 28.13278 117 THR C N 1
ATOM 13316 C CA . THR C 1 121 ? -8.90745 36.52666 4.35214 1.000 30.79206 117 THR C CA 1
ATOM 13317 C C . THR C 1 121 ? -9.73714 37.23206 3.29786 1.000 27.00804 117 THR C C 1
ATOM 13318 O O . THR C 1 121 ? -9.20310 37.67984 2.28327 1.000 32.32383 117 THR C O 1
ATOM 13329 N N . PHE C 1 122 ? -11.03766 37.32352 3.54133 1.000 21.82063 118 PHE C N 1
ATOM 13330 C CA . PHE C 1 122 ? -11.97229 38.00447 2.65839 1.000 21.42325 118 PHE C CA 1
ATOM 13331 C C . PHE C 1 122 ? -12.36028 39.32468 3.29590 1.000 26.35552 118 PHE C C 1
ATOM 13332 O O . PHE C 1 122 ? -12.77808 39.34862 4.45410 1.000 28.07461 118 PHE C O 1
ATOM 13349 N N . SER C 1 123 ? -12.24403 40.41000 2.53879 1.000 21.14603 119 SER C N 1
ATOM 13350 C CA . SER C 1 123 ? -12.60762 41.73193 3.02688 1.000 31.05394 119 SER C CA 1
ATOM 13351 C C . SER C 1 123 ? -12.66573 42.71182 1.86384 1.000 32.59670 119 SER C C 1
ATOM 13352 O O . SER C 1 123 ? -11.80007 42.68547 0.98265 1.000 37.41383 119 SER C O 1
ATOM 13360 N N . GLY C 1 124 ? -13.66642 43.58771 1.88462 1.000 38.90227 120 GLY C N 1
ATOM 13361 C CA . GLY C 1 124 ? -13.72784 44.71274 0.97219 1.000 36.84241 120 GLY C CA 1
ATOM 13362 C C . GLY C 1 124 ? -14.29351 44.37308 -0.39961 1.000 32.92851 120 GLY C C 1
ATOM 13363 O O . GLY C 1 124 ? -14.37623 43.21569 -0.82405 1.000 33.24305 120 GLY C O 1
ATOM 13367 N N . GLY C 1 125 ? -14.68727 45.43139 -1.10705 1.000 39.67525 121 GLY C N 1
ATOM 13368 C CA . GLY C 1 125 ? -15.19440 45.31887 -2.45423 1.000 42.18748 121 GLY C CA 1
ATOM 13369 C C . GLY C 1 125 ? -16.67775 45.04119 -2.54756 1.000 43.94977 121 GLY C C 1
ATOM 13370 O O . GLY C 1 125 ? -17.26718 45.21982 -3.63246 1.000 37.09567 121 GLY C O 1
ATOM 13374 N N . GLN C 1 126 ? -17.31199 44.62712 -1.45200 1.000 40.70420 122 GLN C N 1
ATOM 13375 C CA . GLN C 1 126 ? -18.73053 44.29831 -1.49796 1.000 39.68877 122 GLN C CA 1
ATOM 13376 C C . GLN C 1 126 ? -19.55263 45.51794 -1.88199 1.000 35.47916 122 GLN C C 1
ATOM 13377 O O . GLN C 1 126 ? -19.16141 46.65958 -1.65196 1.000 37.61196 122 GLN C O 1
ATOM 13391 N N . LYS C 1 127 ? -20.71977 45.26181 -2.45460 1.000 53.19605 123 LYS C N 1
ATOM 13392 C CA . LYS C 1 127 ? -21.59361 46.31035 -2.95467 1.000 45.09366 123 LYS C CA 1
ATOM 13393 C C . LYS C 1 127 ? -22.74023 46.53738 -1.98421 1.000 45.92806 123 LYS C C 1
ATOM 13394 O O . LYS C 1 127 ? -23.07224 45.67077 -1.16634 1.000 37.29396 123 LYS C O 1
ATOM 13413 N N . ALA C 1 128 ? -23.34596 47.72193 -2.09435 1.000 42.01967 124 ALA C N 1
ATOM 13414 C CA . ALA C 1 128 ? -24.44932 48.09628 -1.22107 1.000 53.62051 124 ALA C CA 1
ATOM 13415 C C . ALA C 1 128 ? -25.61574 47.13405 -1.40323 1.000 43.72581 124 ALA C C 1
ATOM 13416 O O . ALA C 1 128 ? -26.05463 46.87310 -2.52481 1.000 52.55077 124 ALA C O 1
ATOM 13423 N N . GLY C 1 129 ? -26.09550 46.57204 -0.29851 1.000 41.98232 125 GLY C N 1
ATOM 13424 C CA . GLY C 1 129 ? -27.23063 45.67048 -0.35904 1.000 50.10846 125 GLY C CA 1
ATOM 13425 C C . GLY C 1 129 ? -26.94029 44.27530 -0.86973 1.000 52.44331 125 GLY C C 1
ATOM 13426 O O . GLY C 1 129 ? -27.87569 43.53228 -1.16654 1.000 52.05880 125 GLY C O 1
ATOM 13430 N N . ALA C 1 130 ? -25.67760 43.89229 -1.00476 1.000 36.19559 126 ALA C N 1
ATOM 13431 C CA . ALA C 1 130 ? -25.35048 42.58060 -1.54313 1.000 32.89055 126 ALA C CA 1
ATOM 13432 C C . ALA C 1 130 ? -25.54623 41.49795 -0.48256 1.000 32.77662 126 ALA C C 1
ATOM 13433 O O . ALA C 1 130 ? -25.13625 41.63439 0.67658 1.000 27.22984 126 ALA C O 1
ATOM 13440 N N . ALA C 1 131 ? -26.16398 40.40006 -0.89086 1.000 27.81037 127 ALA C N 1
ATOM 13441 C CA . ALA C 1 131 ? -26.49674 39.33725 0.04255 1.000 26.50308 127 ALA C CA 1
ATOM 13442 C C . ALA C 1 131 ? -26.16098 37.96915 -0.54239 1.000 24.45841 127 ALA C C 1
ATOM 13443 O O . ALA C 1 131 ? -25.99093 37.80232 -1.75080 1.000 24.32002 127 ALA C O 1
ATOM 13450 N N . ILE C 1 132 ? -26.07080 36.98488 0.34550 1.000 23.34045 128 ILE C N 1
ATOM 13451 C CA . ILE C 1 132 ? -26.01908 35.58233 -0.03122 1.000 24.55671 128 ILE C CA 1
ATOM 13452 C C . ILE C 1 132 ? -27.28375 34.90124 0.49003 1.000 24.90402 128 ILE C C 1
ATOM 13453 O O . ILE C 1 132 ? -27.54519 34.89942 1.69965 1.000 21.88466 128 ILE C O 1
ATOM 13469 N N . VAL C 1 133 ? -28.05491 34.30591 -0.41577 1.000 21.74062 129 VAL C N 1
ATOM 13470 C CA . VAL C 1 133 ? -29.32375 33.68470 -0.06423 1.000 19.39087 129 VAL C CA 1
ATOM 13471 C C . VAL C 1 133 ? -29.31700 32.26908 -0.60550 1.000 20.44632 129 VAL C C 1
ATOM 13472 O O . VAL C 1 133 ? -29.15804 32.06950 -1.81836 1.000 20.26045 129 VAL C O 1
ATOM 13485 N N . ASN C 1 134 ? -29.51615 31.29131 0.27971 1.000 22.00012 130 ASN C N 1
ATOM 13486 C CA . ASN C 1 134 ? -29.58952 29.89624 -0.13048 1.000 24.63231 130 ASN C CA 1
ATOM 13487 C C . ASN C 1 134 ? -31.01510 29.38649 0.00833 1.000 21.41833 130 ASN C C 1
ATOM 13488 O O . ASN C 1 134 ? -31.53532 29.31957 1.12459 1.000 22.67791 130 ASN C O 1
ATOM 13499 N N . GLN C 1 135 ? -31.61540 28.99126 -1.11997 1.000 22.23166 131 GLN C N 1
ATOM 13500 C CA . GLN C 1 135 ? -32.87365 28.26379 -1.17472 1.000 26.71775 131 GLN C CA 1
ATOM 13501 C C . GLN C 1 135 ? -32.67056 26.81091 -1.56016 1.000 25.56557 131 GLN C C 1
ATOM 13502 O O . GLN C 1 135 ? -33.58709 26.01175 -1.36945 1.000 26.15717 131 GLN C O 1
ATOM 13516 N N . GLY C 1 136 ? -31.49393 26.44746 -2.06021 1.000 22.79987 132 GLY C N 1
ATOM 13517 C CA . GLY C 1 136 ? -31.17410 25.11334 -2.52764 1.000 25.08203 132 GLY C CA 1
ATOM 13518 C C . GLY C 1 136 ? -30.48152 24.27023 -1.47588 1.000 25.40000 132 GLY C C 1
ATOM 13519 O O . GLY C 1 136 ? -30.73175 24.39400 -0.27193 1.000 19.74203 132 GLY C O 1
ATOM 13523 N N . GLU C 1 137 ? -29.60654 23.38318 -1.93105 1.000 27.79196 133 GLU C N 1
ATOM 13524 C CA A GLU C 1 137 ? -28.90995 22.44469 -1.05944 0.434 25.62688 133 GLU C CA 1
ATOM 13525 C CA B GLU C 1 137 ? -28.90978 22.45564 -1.04984 0.566 25.61588 133 GLU C CA 1
ATOM 13526 C C . GLU C 1 137 ? -27.40464 22.62738 -1.24039 1.000 27.75596 133 GLU C C 1
ATOM 13527 O O . GLU C 1 137 ? -26.87825 22.45802 -2.35151 1.000 29.06699 133 GLU C O 1
ATOM 13550 N N . LEU C 1 138 ? -26.71254 22.97404 -0.15556 1.000 20.82821 134 LEU C N 1
ATOM 13551 C CA . LEU C 1 138 ? -25.25713 23.09561 -0.12164 1.000 19.60790 134 LEU C CA 1
ATOM 13552 C C . LEU C 1 138 ? -24.74794 21.97910 0.76935 1.000 24.81998 134 LEU C C 1
ATOM 13553 O O . LEU C 1 138 ? -25.10713 21.93402 1.94965 1.000 24.75612 134 LEU C O 1
ATOM 13569 N N . THR C 1 139 ? -23.93796 21.07628 0.20530 1.000 25.04874 135 THR C N 1
ATOM 13570 C CA A THR C 1 139 ? -23.45460 19.90765 0.93128 0.559 27.58092 135 THR C CA 1
ATOM 13571 C CA B THR C 1 139 ? -23.45839 19.89917 0.91853 0.441 27.58324 135 THR C CA 1
ATOM 13572 C C . THR C 1 139 ? -21.97626 19.70178 0.64643 1.000 29.67600 135 THR C C 1
ATOM 13573 O O . THR C 1 139 ? -21.47595 20.08205 -0.41051 1.000 28.16059 135 THR C O 1
ATOM 13594 N N . THR C 1 140 ? -21.28532 19.08272 1.60779 1.000 34.53190 136 THR C N 1
ATOM 13595 C CA . THR C 1 140 ? -19.88921 18.70480 1.44470 1.000 30.22147 136 THR C CA 1
ATOM 13596 C C . THR C 1 140 ? -19.73614 17.23191 1.80902 1.000 33.77076 136 THR C C 1
ATOM 13597 O O . THR C 1 140 ? -20.61947 16.62767 2.42839 1.000 29.97967 136 THR C O 1
ATOM 13608 N N . ASN C 1 141 ? -18.59565 16.65966 1.42130 1.000 32.39307 137 ASN C N 1
ATOM 13609 C CA . ASN C 1 141 ? -18.20405 15.35412 1.92541 1.000 39.56873 137 ASN C CA 1
ATOM 13610 C C . ASN C 1 141 ? -17.81681 15.48416 3.40298 1.000 43.82762 137 ASN C C 1
ATOM 13611 O O . ASN C 1 141 ? -17.69620 16.59296 3.95398 1.000 35.77618 137 ASN C O 1
ATOM 13622 N N . ALA C 1 142 ? -17.62475 14.33101 4.04656 1.000 36.32171 138 ALA C N 1
ATOM 13623 C CA . ALA C 1 142 ? -17.27693 14.31845 5.45873 1.000 34.21812 138 ALA C CA 1
ATOM 13624 C C . ALA C 1 142 ? -16.05927 15.19341 5.70857 1.000 41.81745 138 ALA C C 1
ATOM 13625 O O . ALA C 1 142 ? -15.09652 15.18646 4.93140 1.000 34.00171 138 ALA C O 1
ATOM 13632 N N . GLY C 1 143 ? -16.10694 15.94113 6.81059 1.000 38.76815 139 GLY C N 1
ATOM 13633 C CA . GLY C 1 143 ? -15.01541 16.81269 7.16467 1.000 38.11060 139 GLY C CA 1
ATOM 13634 C C . GLY C 1 143 ? -14.95497 18.11166 6.40005 1.000 40.10212 139 GLY C C 1
ATOM 13635 O O . GLY C 1 143 ? -14.03880 18.90721 6.65679 1.000 40.54436 139 GLY C O 1
ATOM 13639 N N . GLY C 1 144 ? -15.89725 18.35386 5.47992 1.000 35.48155 140 GLY C N 1
ATOM 13640 C CA . GLY C 1 144 ? -15.90769 19.56075 4.68734 1.000 25.69000 140 GLY C CA 1
ATOM 13641 C C . GLY C 1 144 ? -16.40171 20.76409 5.46094 1.000 24.57938 140 GLY C C 1
ATOM 13642 O O . GLY C 1 144 ? -16.76605 20.70513 6.63083 1.000 30.55528 140 GLY C O 1
ATOM 13646 N N . TYR C 1 145 ? -16.45236 21.89343 4.77051 1.000 23.76493 141 TYR C N 1
ATOM 13647 C CA . TYR C 1 145 ? -16.93054 23.12173 5.38824 1.000 22.36890 141 TYR C CA 1
ATOM 13648 C C . TYR C 1 145 ? -17.72988 23.91176 4.36361 1.000 19.65785 141 TYR C C 1
ATOM 13649 O O . TYR C 1 145 ? -17.56237 23.75266 3.15612 1.000 21.39412 141 TYR C O 1
ATOM 13667 N N . ILE C 1 146 ? -18.61446 24.76516 4.86151 1.000 23.79096 142 ILE C N 1
ATOM 13668 C CA . ILE C 1 146 ? -19.39235 25.67493 4.03130 1.000 18.25038 142 ILE C CA 1
ATOM 13669 C C . ILE C 1 146 ? -19.40383 27.00500 4.76313 1.000 20.66143 142 ILE C C 1
ATOM 13670 O O . ILE C 1 146 ? -19.84028 27.06216 5.92007 1.000 20.97120 142 ILE C O 1
ATOM 13686 N N . VAL C 1 147 ? -18.90477 28.06144 4.10808 1.000 20.39680 143 VAL C N 1
ATOM 13687 C CA . VAL C 1 147 ? -18.84855 29.41065 4.67353 1.000 16.19554 143 VAL C CA 1
ATOM 13688 C C . VAL C 1 147 ? -19.62416 30.33630 3.74470 1.000 19.39246 143 VAL C C 1
ATOM 13689 O O . VAL C 1 147 ? -19.32497 30.40163 2.54903 1.000 21.99123 143 VAL C O 1
ATOM 13702 N N . LEU C 1 148 ? -20.61749 31.04303 4.27960 1.000 22.03576 144 LEU C N 1
ATOM 13703 C CA . LEU C 1 148 ? -21.30941 32.09110 3.54207 1.000 15.88933 144 LEU C CA 1
ATOM 13704 C C . LEU C 1 148 ? -21.09395 33.39138 4.29682 1.000 21.52384 144 LEU C C 1
ATOM 13705 O O . LEU C 1 148 ? -21.32151 33.43765 5.51605 1.000 18.23652 144 LEU C O 1
ATOM 13721 N N . ALA C 1 149 ? -20.54293 34.39546 3.59842 1.000 21.56085 145 ALA C N 1
ATOM 13722 C CA . ALA C 1 149 ? -20.11239 35.64662 4.21191 1.000 22.47627 145 ALA C CA 1
ATOM 13723 C C . ALA C 1 149 ? -20.58733 36.83518 3.38903 1.000 23.03380 145 ALA C C 1
ATOM 13724 O O . ALA C 1 149 ? -20.21103 36.96546 2.22363 1.000 19.93718 145 ALA C O 1
ATOM 13731 N N . ALA C 1 150 ? -21.39492 37.70006 4.00351 1.000 22.53903 146 ALA C N 1
ATOM 13732 C CA . ALA C 1 150 ? -21.94711 38.89155 3.36725 1.000 22.01889 146 ALA C CA 1
ATOM 13733 C C . ALA C 1 150 ? -22.57536 39.79279 4.42663 1.000 23.58481 146 ALA C C 1
ATOM 13734 O O . ALA C 1 150 ? -22.69757 39.42669 5.59673 1.000 26.95481 146 ALA C O 1
ATOM 13741 N N . ASP C 1 151 ? -23.01597 40.97257 3.98961 1.000 25.05914 147 ASP C N 1
ATOM 13742 C CA . ASP C 1 151 ? -23.75952 41.85076 4.89267 1.000 21.63220 147 ASP C CA 1
ATOM 13743 C C . ASP C 1 151 ? -25.04375 41.19156 5.36965 1.000 28.50911 147 ASP C C 1
ATOM 13744 O O . ASP C 1 151 ? -25.49310 41.41054 6.50308 1.000 22.90371 147 ASP C O 1
ATOM 13753 N N . ARG C 1 152 ? -25.64149 40.38038 4.51547 1.000 24.04024 148 ARG C N 1
ATOM 13754 C CA A ARG C 1 152 ? -26.88853 39.70517 4.82921 0.512 22.60685 148 ARG C CA 1
ATOM 13755 C CA B ARG C 1 152 ? -26.89544 39.70721 4.82455 0.488 22.63403 148 ARG C CA 1
ATOM 13756 C C . ARG C 1 152 ? -26.80600 38.29359 4.27496 1.000 20.58218 148 ARG C C 1
ATOM 13757 O O . ARG C 1 152 ? -26.58149 38.11132 3.07851 1.000 24.11531 148 ARG C O 1
ATOM 13798 N N . VAL C 1 153 ? -26.92753 37.30583 5.15571 1.000 18.11899 149 VAL C N 1
ATOM 13799 C CA . VAL C 1 153 ? -26.85848 35.89345 4.80103 1.000 22.41172 149 VAL C CA 1
ATOM 13800 C C . VAL C 1 153 ? -28.17025 35.25923 5.22828 1.000 21.41193 149 VAL C C 1
ATOM 13801 O O . VAL C 1 153 ? -28.59498 35.43968 6.37491 1.000 23.12996 149 VAL C O 1
ATOM 13814 N N . SER C 1 154 ? -28.79832 34.50494 4.32438 1.000 17.36667 150 SER C N 1
ATOM 13815 C CA . SER C 1 154 ? -30.12250 33.95408 4.57741 1.000 19.58382 150 SER C CA 1
ATOM 13816 C C . SER C 1 154 ? -30.18825 32.53667 4.05420 1.000 21.67093 150 SER C C 1
ATOM 13817 O O . SER C 1 154 ? -29.88937 32.30760 2.88420 1.000 25.19098 150 SER C O 1
ATOM 13825 N N . ASN C 1 155 ? -30.54038 31.58960 4.91842 1.000 20.43566 151 ASN C N 1
ATOM 13826 C CA . ASN C 1 155 ? -30.73082 30.20246 4.51256 1.000 20.14752 151 ASN C CA 1
ATOM 13827 C C . ASN C 1 155 ? -32.18221 29.81574 4.71042 1.000 24.56604 151 ASN C C 1
ATOM 13828 O O . ASN C 1 155 ? -32.63295 29.69643 5.85195 1.000 25.75034 151 ASN C O 1
ATOM 13839 N N . SER C 1 156 ? -32.88778 29.55102 3.61161 1.000 22.36905 152 SER C N 1
ATOM 13840 C CA . SER C 1 156 ? -34.20066 28.92106 3.65179 1.000 21.26042 152 SER C CA 1
ATOM 13841 C C . SER C 1 156 ? -34.15185 27.49760 3.11784 1.000 29.04554 152 SER C C 1
ATOM 13842 O O . SER C 1 156 ? -35.15825 26.78490 3.20164 1.000 28.65181 152 SER C O 1
ATOM 13850 N N . GLY C 1 157 ? -33.00368 27.06613 2.60401 1.000 26.40690 153 GLY C N 1
ATOM 13851 C CA . GLY C 1 157 ? -32.77632 25.74856 2.03693 1.000 22.18827 153 GLY C CA 1
ATOM 13852 C C . GLY C 1 157 ? -32.12463 24.80905 3.02904 1.000 22.11199 153 GLY C C 1
ATOM 13853 O O . GLY C 1 157 ? -32.46982 24.78662 4.21344 1.000 23.03002 153 GLY C O 1
ATOM 13857 N N . THR C 1 158 ? -31.20206 23.99188 2.53249 1.000 24.76437 154 THR C N 1
ATOM 13858 C CA . THR C 1 158 ? -30.49534 23.01501 3.34531 1.000 21.19218 154 THR C CA 1
ATOM 13859 C C . THR C 1 158 ? -28.98818 23.22522 3.18766 1.000 23.79433 154 THR C C 1
ATOM 13860 O O . THR C 1 158 ? -28.49724 23.54237 2.10051 1.000 24.17262 154 THR C O 1
ATOM 13871 N N . ILE C 1 159 ? -28.27564 23.13235 4.30904 1.000 26.00623 155 ILE C N 1
ATOM 13872 C CA . ILE C 1 159 ? -26.81802 23.23277 4.36831 1.000 21.62833 155 ILE C CA 1
ATOM 13873 C C . ILE C 1 159 ? -26.33010 22.10774 5.26402 1.000 25.35989 155 ILE C C 1
ATOM 13874 O O . ILE C 1 159 ? -26.65542 22.08849 6.45614 1.000 28.49507 155 ILE C O 1
ATOM 13890 N N . ARG C 1 160 ? -25.57757 21.16049 4.69786 1.000 24.52550 156 ARG C N 1
ATOM 13891 C CA A ARG C 1 160 ? -25.10570 19.99123 5.43345 0.555 26.29148 156 ARG C CA 1
ATOM 13892 C CA B ARG C 1 160 ? -25.10123 19.99970 5.44169 0.445 26.29915 156 ARG C CA 1
ATOM 13893 C C . ARG C 1 160 ? -23.59387 19.88964 5.29300 1.000 25.74655 156 ARG C C 1
ATOM 13894 O O . ARG C 1 160 ? -23.07860 19.89339 4.17386 1.000 27.81391 156 ARG C O 1
ATOM 13935 N N . THR C 1 161 ? -22.89602 19.75979 6.42670 1.000 28.98429 157 THR C N 1
ATOM 13936 C CA . THR C 1 161 ? -21.44275 19.57733 6.47577 1.000 25.97734 157 THR C CA 1
ATOM 13937 C C . THR C 1 161 ? -21.19927 18.46768 7.49044 1.000 30.15097 157 THR C C 1
ATOM 13938 O O . THR C 1 161 ? -20.79608 18.72039 8.63442 1.000 24.02878 157 THR C O 1
ATOM 13949 N N . PRO C 1 162 ? -21.47448 17.21987 7.11862 1.000 30.53844 158 PRO C N 1
ATOM 13950 C CA . PRO C 1 162 ? -21.28093 16.12109 8.07612 1.000 27.68713 158 PRO C CA 1
ATOM 13951 C C . PRO C 1 162 ? -19.82927 16.03532 8.51223 1.000 36.95030 158 PRO C C 1
ATOM 13952 O O . PRO C 1 162 ? -18.90291 16.07383 7.69004 1.000 35.76914 158 PRO C O 1
ATOM 13963 N N . GLY C 1 163 ? -19.64463 15.92659 9.82564 1.000 33.72634 159 GLY C N 1
ATOM 13964 C CA . GLY C 1 163 ? -18.31440 15.86293 10.37657 1.000 34.13010 159 GLY C CA 1
ATOM 13965 C C . GLY C 1 163 ? -17.47810 17.07036 10.06645 1.000 33.05209 159 GLY C C 1
ATOM 13966 O O . GLY C 1 163 ? -16.25829 16.99210 10.19652 1.000 36.07819 159 GLY C O 1
ATOM 13970 N N . GLY C 1 164 ? -18.09870 18.19399 9.66842 1.000 25.96483 160 GLY C N 1
ATOM 13971 C CA . GLY C 1 164 ? -17.40550 19.38071 9.22767 1.000 29.76156 160 GLY C CA 1
ATOM 13972 C C . GLY C 1 164 ? -17.90667 20.61342 9.96561 1.000 23.05714 160 GLY C C 1
ATOM 13973 O O . GLY C 1 164 ? -18.35502 20.54874 11.13888 1.000 29.21223 160 GLY C O 1
ATOM 13977 N N . LYS C 1 165 ? -17.81612 21.75181 9.27983 1.000 24.63059 161 LYS C N 1
ATOM 13978 C CA A LYS C 1 165 ? -18.16492 23.03197 9.87763 0.573 25.07373 161 LYS C CA 1
ATOM 13979 C CA B LYS C 1 165 ? -18.16995 23.02869 9.87867 0.427 25.09335 161 LYS C CA 1
ATOM 13980 C C . LYS C 1 165 ? -18.98866 23.84037 8.89200 1.000 25.72549 161 LYS C C 1
ATOM 13981 O O . LYS C 1 165 ? -18.67240 23.88984 7.69746 1.000 21.28422 161 LYS C O 1
ATOM 14018 N N . THR C 1 166 ? -20.04401 24.46651 9.40678 1.000 23.14687 162 THR C N 1
ATOM 14019 C CA . THR C 1 166 ? -20.82838 25.44519 8.66917 1.000 20.70982 162 THR C CA 1
ATOM 14020 C C . THR C 1 166 ? -20.65788 26.79703 9.35012 1.000 25.40101 162 THR C C 1
ATOM 14021 O O . THR C 1 166 ? -20.75661 26.88734 10.57379 1.000 23.75301 162 THR C O 1
ATOM 14032 N N . VAL C 1 167 ? -20.39557 27.84375 8.57318 1.000 18.56135 163 VAL C N 1
ATOM 14033 C CA . VAL C 1 167 ? -20.23195 29.18838 9.11769 1.000 19.91993 163 VAL C CA 1
ATOM 14034 C C . VAL C 1 167 ? -21.07046 30.12665 8.28023 1.000 20.22192 163 VAL C C 1
ATOM 14035 O O . VAL C 1 167 ? -20.88792 30.17701 7.06114 1.000 19.16748 163 VAL C O 1
ATOM 14048 N N . LEU C 1 168 ? -22.00845 30.83187 8.91768 1.000 21.90984 164 LEU C N 1
ATOM 14049 C CA . LEU C 1 168 ? -22.76793 31.91143 8.29863 1.000 18.01058 164 LEU C CA 1
ATOM 14050 C C . LEU C 1 168 ? -22.35988 33.17289 9.03113 1.000 21.44202 164 LEU C C 1
ATOM 14051 O O . LEU C 1 168 ? -22.54370 33.25151 10.25193 1.000 17.88163 164 LEU C O 1
ATOM 14067 N N . ALA C 1 169 ? -21.75910 34.12129 8.30158 1.000 21.48050 165 ALA C N 1
ATOM 14068 C CA . ALA C 1 169 ? -21.05782 35.25369 8.89940 1.000 23.42972 165 ALA C CA 1
ATOM 14069 C C . ALA C 1 169 ? -21.42057 36.55325 8.19731 1.000 18.44116 165 ALA C C 1
ATOM 14070 O O . ALA C 1 169 ? -21.21002 36.69743 6.99262 1.000 19.17660 165 ALA C O 1
ATOM 14077 N N . ALA C 1 170 ? -21.93981 37.49801 8.96003 1.000 19.32004 166 ALA C N 1
ATOM 14078 C CA . ALA C 1 170 ? -22.15514 38.86675 8.51021 1.000 23.31543 166 ALA C CA 1
ATOM 14079 C C . ALA C 1 170 ? -21.15638 39.72334 9.27055 1.000 25.06397 166 ALA C C 1
ATOM 14080 O O . ALA C 1 170 ? -21.27610 39.87308 10.48325 1.000 22.67768 166 ALA C O 1
ATOM 14087 N N . SER C 1 171 ? -20.12408 40.20537 8.59491 1.000 25.94737 167 SER C N 1
ATOM 14088 C CA . SER C 1 171 ? -19.04470 40.95763 9.23227 1.000 26.70422 167 SER C CA 1
ATOM 14089 C C . SER C 1 171 ? -18.22587 41.62808 8.14929 1.000 25.94806 167 SER C C 1
ATOM 14090 O O . SER C 1 171 ? -18.30362 41.25505 6.98358 1.000 28.00890 167 SER C O 1
ATOM 14098 N N . GLU C 1 172 ? -17.38758 42.57599 8.55901 1.000 29.03854 168 GLU C N 1
ATOM 14099 C CA . GLU C 1 172 ? -16.51337 43.26074 7.61240 1.000 36.24397 168 GLU C CA 1
ATOM 14100 C C . GLU C 1 172 ? -15.45440 42.31608 7.05999 1.000 29.48875 168 GLU C C 1
ATOM 14101 O O . GLU C 1 172 ? -15.09138 42.40212 5.88535 1.000 33.98547 168 GLU C O 1
ATOM 14113 N N . ARG C 1 173 ? -14.95729 41.40738 7.88996 1.000 27.73826 169 ARG C N 1
ATOM 14114 C CA . ARG C 1 173 ? -13.81223 40.57298 7.57140 1.000 29.11923 169 ARG C CA 1
ATOM 14115 C C . ARG C 1 173 ? -14.06655 39.16158 8.07356 1.000 32.47232 169 ARG C C 1
ATOM 14116 O O . ARG C 1 173 ? -14.76698 38.96584 9.07842 1.000 27.28714 169 ARG C O 1
ATOM 14137 N N . ILE C 1 174 ? -13.48341 38.18392 7.37105 1.000 27.72713 170 ILE C N 1
ATOM 14138 C CA . ILE C 1 174 ? -13.49538 36.79974 7.83455 1.000 29.00454 170 ILE C CA 1
ATOM 14139 C C . ILE C 1 174 ? -12.23329 36.12002 7.32760 1.000 29.63916 170 ILE C C 1
ATOM 14140 O O . ILE C 1 174 ? -11.87809 36.24868 6.15491 1.000 25.93453 170 ILE C O 1
ATOM 14156 N N . THR C 1 175 ? -11.54354 35.41388 8.21168 1.000 28.83311 171 THR C N 1
ATOM 14157 C CA . THR C 1 175 ? -10.34463 34.67074 7.85862 1.000 31.34398 171 THR C CA 1
ATOM 14158 C C . THR C 1 175 ? -10.59275 33.19386 8.13142 1.000 32.32505 171 THR C C 1
ATOM 14159 O O . THR C 1 175 ? -11.11232 32.83070 9.19649 1.000 31.95145 171 THR C O 1
ATOM 14170 N N . LEU C 1 176 ? -10.23288 32.35062 7.16604 1.000 30.20210 172 LEU C N 1
ATOM 14171 C CA . LEU C 1 176 ? -10.34443 30.90471 7.27999 1.000 27.53658 172 LEU C CA 1
ATOM 14172 C C . LEU C 1 176 ? -8.93966 30.31396 7.37405 1.000 42.46337 172 LEU C C 1
ATOM 14173 O O . LEU C 1 176 ? -8.03506 30.70566 6.62108 1.000 34.85519 172 LEU C O 1
ATOM 14189 N N . GLN C 1 177 ? -8.75277 29.40188 8.32104 1.000 41.46976 173 GLN C N 1
ATOM 14190 C CA A GLN C 1 177 ? -7.49788 28.67648 8.49056 0.561 45.81360 173 GLN C CA 1
ATOM 14191 C CA B GLN C 1 177 ? -7.50163 28.67494 8.49771 0.439 45.78343 173 GLN C CA 1
ATOM 14192 C C . GLN C 1 177 ? -7.74885 27.21902 8.11691 1.000 39.79405 173 GLN C C 1
ATOM 14193 O O . GLN C 1 177 ? -8.40277 26.48236 8.86037 1.000 43.84746 173 GLN C O 1
ATOM 14220 N N . LEU C 1 178 ? -7.23776 26.80723 6.96266 1.000 41.85570 174 LEU C N 1
ATOM 14221 C CA . LEU C 1 178 ? -7.46016 25.46537 6.43773 1.000 39.66386 174 LEU C CA 1
ATOM 14222 C C . LEU C 1 178 ? -6.27050 24.56995 6.78075 1.000 52.93884 174 LEU C C 1
ATOM 14223 O O . LEU C 1 178 ? -5.11819 24.99377 6.70537 1.000 49.98906 174 LEU C O 1
ATOM 14239 N N . ASP C 1 179 ? -6.53833 23.33869 7.18277 1.000 56.50957 175 ASP C N 1
ATOM 14240 C CA . ASP C 1 179 ? -5.52061 22.37100 7.62566 1.000 52.58784 175 ASP C CA 1
ATOM 14241 C C . ASP C 1 179 ? -5.88039 21.02577 6.95856 1.000 56.85911 175 ASP C C 1
ATOM 14242 O O . ASP C 1 179 ? -6.88254 20.37560 7.27371 1.000 60.33850 175 ASP C O 1
ATOM 14251 N N A ASN C 1 180 ? -5.03785 20.59107 6.02878 0.557 52.21308 176 ASN C N 1
ATOM 14252 N N B ASN C 1 180 ? -5.13401 20.66503 5.91489 0.443 52.27064 176 ASN C N 1
ATOM 14253 C CA A ASN C 1 180 ? -5.22747 19.30361 5.36193 0.557 49.40422 176 ASN C CA 1
ATOM 14254 C CA B ASN C 1 180 ? -5.30997 19.37183 5.26191 0.443 49.44511 176 ASN C CA 1
ATOM 14255 C C A ASN C 1 180 ? -6.65386 19.16661 4.82711 0.557 49.73352 176 ASN C C 1
ATOM 14256 C C B ASN C 1 180 ? -6.78212 19.01770 5.05862 0.443 49.89413 176 ASN C C 1
ATOM 14257 O O A ASN C 1 180 ? -7.29581 18.11950 4.95718 0.557 51.71085 176 ASN C O 1
ATOM 14258 O O B ASN C 1 180 ? -7.37305 19.38178 4.03712 0.443 50.06162 176 ASN C O 1
ATOM 14279 N N A GLY C 1 181 ? -7.16408 20.24904 4.24036 0.557 49.59768 177 GLY C N 1
ATOM 14280 N N B GLY C 1 181 ? -7.38939 18.34285 6.03648 0.443 50.16910 177 GLY C N 1
ATOM 14281 C CA A GLY C 1 181 ? -8.47955 20.27949 3.64992 0.557 48.17546 177 GLY C CA 1
ATOM 14282 C CA B GLY C 1 181 ? -8.74918 17.85669 5.86225 0.443 50.45271 177 GLY C CA 1
ATOM 14283 C C A GLY C 1 181 ? -9.57000 20.78523 4.56914 0.557 49.64328 177 GLY C C 1
ATOM 14284 C C B GLY C 1 181 ? -9.79639 18.94480 5.73812 0.443 52.82508 177 GLY C C 1
ATOM 14285 O O A GLY C 1 181 ? -10.53005 21.39970 4.09272 0.557 38.89547 177 GLY C O 1
ATOM 14286 O O B GLY C 1 181 ? -10.77630 18.77940 5.00023 0.443 51.63965 177 GLY C O 1
ATOM 14293 N N A GLY C 1 182 ? -9.44145 20.54852 5.87775 0.557 49.22950 178 GLY C N 1
ATOM 14294 N N B GLY C 1 182 ? -9.62118 20.05770 6.45885 0.443 49.84259 178 GLY C N 1
ATOM 14295 C CA A GLY C 1 182 ? -10.47898 20.92520 6.80797 0.557 47.53677 178 GLY C CA 1
ATOM 14296 C CA B GLY C 1 182 ? -10.60463 21.11950 6.39218 0.443 47.08439 178 GLY C CA 1
ATOM 14297 C C A GLY C 1 182 ? -10.31074 22.33238 7.34844 0.557 47.23058 178 GLY C C 1
ATOM 14298 C C B GLY C 1 182 ? -10.35647 22.37631 7.19950 0.443 47.18920 178 GLY C C 1
ATOM 14299 O O A GLY C 1 182 ? -9.21995 22.90086 7.35794 0.557 46.48053 178 GLY C O 1
ATOM 14300 O O B GLY C 1 182 ? -9.22910 22.87315 7.27571 0.443 46.53202 178 GLY C O 1
ATOM 14307 N N . LEU C 1 183 ? -11.42056 22.90052 7.80327 1.000 38.68354 179 LEU C N 1
ATOM 14308 C CA . LEU C 1 183 ? -11.39900 24.21956 8.41974 1.000 40.40694 179 LEU C CA 1
ATOM 14309 C C . LEU C 1 183 ? -10.95652 24.10655 9.86984 1.000 38.56597 179 LEU C C 1
ATOM 14310 O O . LEU C 1 183 ? -11.70046 23.58532 10.70563 1.000 42.07482 179 LEU C O 1
ATOM 14327 N N . MET C 1 184 ? -9.75496 24.61927 10.16505 1.000 42.46900 180 MET C N 1
ATOM 14328 C CA A MET C 1 184 ? -9.22959 24.58463 11.52799 0.517 48.32032 180 MET C CA 1
ATOM 14329 C CA B MET C 1 184 ? -9.23066 24.58413 11.52860 0.483 48.31706 180 MET C CA 1
ATOM 14330 C C . MET C 1 184 ? -9.94175 25.59342 12.42177 1.000 43.31109 180 MET C C 1
ATOM 14331 O O . MET C 1 184 ? -10.36318 25.26378 13.53484 1.000 43.20368 180 MET C O 1
ATOM 14358 N N . SER C 1 185 ? -10.07528 26.82852 11.95801 1.000 35.95669 181 SER C N 1
ATOM 14359 C CA . SER C 1 185 ? -10.68652 27.87928 12.75913 1.000 42.15965 181 SER C CA 1
ATOM 14360 C C . SER C 1 185 ? -11.11576 29.00986 11.83745 1.000 38.18353 181 SER C C 1
ATOM 14361 O O . SER C 1 185 ? -10.73125 29.07082 10.66435 1.000 32.89806 181 SER C O 1
ATOM 14369 N N . VAL C 1 186 ? -11.90212 29.92603 12.39695 1.000 32.80337 182 VAL C N 1
ATOM 14370 C CA A VAL C 1 186 ? -12.44586 31.05539 11.65262 0.512 34.56326 182 VAL C CA 1
ATOM 14371 C CA B VAL C 1 186 ? -12.43765 31.05078 11.63995 0.488 34.56162 182 VAL C CA 1
ATOM 14372 C C . VAL C 1 186 ? -12.40431 32.29058 12.53979 1.000 37.44983 182 VAL C C 1
ATOM 14373 O O . VAL C 1 186 ? -12.79288 32.23618 13.71225 1.000 41.70227 182 VAL C O 1
ATOM 14396 N N . GLN C 1 187 ? -11.91525 33.40364 12.00304 1.000 31.74057 183 GLN C N 1
ATOM 14397 C CA . GLN C 1 187 ? -11.88612 34.67812 12.72251 1.000 37.77122 183 GLN C CA 1
ATOM 14398 C C . GLN C 1 187 ? -12.85863 35.61487 12.02938 1.000 29.62960 183 GLN C C 1
ATOM 14399 O O . GLN C 1 187 ? -12.74111 35.84693 10.82402 1.000 27.43638 183 GLN C O 1
ATOM 14413 N N . VAL C 1 188 ? -13.84805 36.09902 12.76838 1.000 33.64212 184 VAL C N 1
ATOM 14414 C CA . VAL C 1 188 ? -14.86682 36.99617 12.23994 1.000 27.46720 184 VAL C CA 1
ATOM 14415 C C . VAL C 1 188 ? -14.76711 38.29714 13.02187 1.000 29.05448 184 VAL C C 1
ATOM 14416 O O . VAL C 1 188 ? -14.97919 38.31042 14.24019 1.000 42.06952 184 VAL C O 1
ATOM 14429 N N . THR C 1 189 ? -14.45510 39.39140 12.32888 1.000 31.85853 185 THR C N 1
ATOM 14430 C CA . THR C 1 189 ? -14.25824 40.68154 12.97974 1.000 35.90002 185 THR C CA 1
ATOM 14431 C C . THR C 1 189 ? -14.84167 41.78510 12.11014 1.000 30.35417 185 THR C C 1
ATOM 14432 O O . THR C 1 189 ? -15.01300 41.63439 10.89661 1.000 34.42624 185 THR C O 1
ATOM 14443 N N . GLY C 1 190 ? -15.18414 42.88933 12.76803 1.000 31.87194 186 GLY C N 1
ATOM 14444 C CA . GLY C 1 190 ? -15.63383 44.07311 12.07042 1.000 44.09716 186 GLY C CA 1
ATOM 14445 C C . GLY C 1 190 ? -17.13485 44.19495 11.95998 1.000 35.20643 186 GLY C C 1
ATOM 14446 O O . GLY C 1 190 ? -17.77059 43.36776 11.30896 1.000 31.17510 186 GLY C O 1
ATOM 14450 N N . ASP C 1 191 ? -17.70984 45.22534 12.57533 1.000 37.00569 187 ASP C N 1
ATOM 14451 C CA . ASP C 1 191 ? -19.13718 45.48106 12.45366 1.000 37.60725 187 ASP C CA 1
ATOM 14452 C C . ASP C 1 191 ? -19.46114 46.05295 11.07358 1.000 45.45022 187 ASP C C 1
ATOM 14453 O O . ASP C 1 191 ? -18.66797 46.79423 10.47050 1.000 38.21559 187 ASP C O 1
ATOM 14462 N N . VAL C 1 192 ? -20.66615 45.73376 10.59418 1.000 29.98225 188 VAL C N 1
ATOM 14463 C CA . VAL C 1 192 ? -21.17241 46.27122 9.33914 1.000 37.75841 188 VAL C CA 1
ATOM 14464 C C . VAL C 1 192 ? -22.59537 46.73987 9.56825 1.000 41.02778 188 VAL C C 1
ATOM 14465 O O . VAL C 1 192 ? -23.30691 46.20559 10.42426 1.000 36.00110 188 VAL C O 1
ATOM 14478 N N . VAL C 1 193 ? -23.00541 47.74426 8.78945 1.000 44.46856 189 VAL C N 1
ATOM 14479 C CA A VAL C 1 193 ? -24.34591 48.30394 8.91035 0.502 44.47602 189 VAL C CA 1
ATOM 14480 C CA B VAL C 1 193 ? -24.34510 48.30527 8.91646 0.498 44.47452 189 VAL C CA 1
ATOM 14481 C C . VAL C 1 193 ? -25.36987 47.30837 8.38824 1.000 43.84155 189 VAL C C 1
ATOM 14482 O O . VAL C 1 193 ? -25.18863 46.71915 7.31688 1.000 43.94437 189 VAL C O 1
ATOM 14507 N N . ASN C 1 194 ? -26.45804 47.11947 9.14961 1.000 37.58716 190 ASN C N 1
ATOM 14508 C CA . ASN C 1 194 ? -27.55611 46.22587 8.76463 1.000 42.27283 190 ASN C CA 1
ATOM 14509 C C . ASN C 1 194 ? -27.09333 44.78355 8.60063 1.000 36.11249 190 ASN C C 1
ATOM 14510 O O . ASN C 1 194 ? -27.59909 44.05647 7.74938 1.000 36.40929 190 ASN C O 1
ATOM 14521 N N . ALA C 1 195 ? -26.16087 44.35642 9.44637 1.000 34.93944 191 ALA C N 1
ATOM 14522 C CA . ALA C 1 195 ? -25.73686 42.96215 9.46714 1.000 26.86998 191 ALA C CA 1
ATOM 14523 C C . ALA C 1 195 ? -26.89966 42.04347 9.81993 1.000 25.26660 191 ALA C C 1
ATOM 14524 O O . ALA C 1 195 ? -27.68071 42.32963 10.72264 1.000 28.46413 191 ALA C O 1
ATOM 14531 N N . LEU C 1 196 ? -27.01110 40.91664 9.12746 1.000 23.60353 192 LEU C N 1
ATOM 14532 C CA . LEU C 1 196 ? -28.08423 39.98324 9.44671 1.000 24.06645 192 LEU C CA 1
ATOM 14533 C C . LEU C 1 196 ? -27.70683 38.58848 8.98070 1.000 21.03933 192 LEU C C 1
ATOM 14534 O O . LEU C 1 196 ? -27.35863 38.40991 7.81509 1.000 24.42315 192 LEU C O 1
ATOM 14550 N N . VAL C 1 197 ? -27.74971 37.61340 9.88328 1.000 19.98851 193 VAL C N 1
ATOM 14551 C CA . VAL C 1 197 ? -27.70581 36.20110 9.51362 1.000 21.62931 193 VAL C CA 1
ATOM 14552 C C . VAL C 1 197 ? -29.04509 35.58117 9.88608 1.000 19.33084 193 VAL C C 1
ATOM 14553 O O . VAL C 1 197 ? -29.52926 35.77510 11.00153 1.000 19.50461 193 VAL C O 1
ATOM 14566 N N . GLU C 1 198 ? -29.67489 34.88790 8.94755 1.000 18.82459 194 GLU C N 1
ATOM 14567 C CA . GLU C 1 198 ? -30.94237 34.25330 9.26247 1.000 20.97543 194 GLU C CA 1
ATOM 14568 C C . GLU C 1 198 ? -30.97500 32.83862 8.71990 1.000 23.25366 194 GLU C C 1
ATOM 14569 O O . GLU C 1 198 ? -30.52787 32.57483 7.59836 1.000 21.43615 194 GLU C O 1
ATOM 14581 N N . ASN C 1 199 ? -31.48701 31.92697 9.54332 1.000 22.42250 195 ASN C N 1
ATOM 14582 C CA . ASN C 1 199 ? -31.69886 30.54662 9.12930 1.000 24.40783 195 ASN C CA 1
ATOM 14583 C C . ASN C 1 199 ? -33.16119 30.21995 9.34477 1.000 21.89858 195 ASN C C 1
ATOM 14584 O O . ASN C 1 199 ? -33.58808 30.07974 10.49184 1.000 20.83071 195 ASN C O 1
ATOM 14595 N N . ARG C 1 200 ? -33.92789 30.12044 8.26192 1.000 21.36365 196 ARG C N 1
ATOM 14596 C CA A ARG C 1 200 ? -35.29105 29.61634 8.29457 0.545 24.30213 196 ARG C CA 1
ATOM 14597 C CA B ARG C 1 200 ? -35.28590 29.60587 8.33174 0.455 24.30972 196 ARG C CA 1
ATOM 14598 C C . ARG C 1 200 ? -35.37337 28.17694 7.81311 1.000 23.52827 196 ARG C C 1
ATOM 14599 O O . ARG C 1 200 ? -36.44271 27.57531 7.87387 1.000 24.79367 196 ARG C O 1
ATOM 14640 N N . GLY C 1 201 ? -34.28358 27.63028 7.30167 1.000 24.10600 197 GLY C N 1
ATOM 14641 C CA . GLY C 1 201 ? -34.21112 26.27746 6.78732 1.000 25.24360 197 GLY C CA 1
ATOM 14642 C C . GLY C 1 201 ? -33.48407 25.37329 7.75736 1.000 21.00166 197 GLY C C 1
ATOM 14643 O O . GLY C 1 201 ? -33.60049 25.52245 8.97733 1.000 22.57881 197 GLY C O 1
ATOM 14647 N N . LEU C 1 202 ? -32.71880 24.42855 7.21725 1.000 24.14138 198 LEU C N 1
ATOM 14648 C CA . LEU C 1 202 ? -31.97098 23.47318 8.02353 1.000 24.01966 198 LEU C CA 1
ATOM 14649 C C . LEU C 1 202 ? -30.48005 23.68504 7.78086 1.000 22.47060 198 LEU C C 1
ATOM 14650 O O . LEU C 1 202 ? -30.03706 23.74621 6.62640 1.000 22.50679 198 LEU C O 1
ATOM 14666 N N . VAL C 1 203 ? -29.72180 23.78690 8.87382 1.000 19.01060 199 VAL C N 1
ATOM 14667 C CA . VAL C 1 203 ? -28.26800 23.70239 8.87689 1.000 23.01743 199 VAL C CA 1
ATOM 14668 C C . VAL C 1 203 ? -27.90709 22.49535 9.73248 1.000 23.83321 199 VAL C C 1
ATOM 14669 O O . VAL C 1 203 ? -28.28363 22.42570 10.91197 1.000 26.80886 199 VAL C O 1
ATOM 14682 N N . SER C 1 204 ? -27.23356 21.52259 9.13052 1.000 24.06223 200 SER C N 1
ATOM 14683 C CA . SER C 1 204 ? -26.93201 20.26255 9.79529 1.000 25.86753 200 SER C CA 1
ATOM 14684 C C . SER C 1 204 ? -25.43590 19.99915 9.72795 1.000 28.37935 200 SER C C 1
ATOM 14685 O O . SER C 1 204 ? -24.84883 20.01415 8.64141 1.000 30.11450 200 SER C O 1
ATOM 14693 N N . ALA C 1 205 ? -24.82421 19.71726 10.88782 1.000 28.85084 201 ALA C N 1
ATOM 14694 C CA . ALA C 1 205 ? -23.42342 19.34137 10.95016 1.000 37.27305 201 ALA C CA 1
ATOM 14695 C C . ALA C 1 205 ? -23.29677 18.21544 11.97347 1.000 28.08063 201 ALA C C 1
ATOM 14696 O O . ALA C 1 205 ? -22.74131 18.40933 13.05262 1.000 28.50471 201 ALA C O 1
ATOM 14703 N N . ARG C 1 206 ? -23.83029 17.04530 11.61372 1.000 38.54759 202 ARG C N 1
ATOM 14704 C CA A ARG C 1 206 ? -23.67113 15.85274 12.43877 0.530 37.96866 202 ARG C CA 1
ATOM 14705 C CA B ARG C 1 206 ? -23.68361 15.85668 12.44546 0.470 37.97156 202 ARG C CA 1
ATOM 14706 C C . ARG C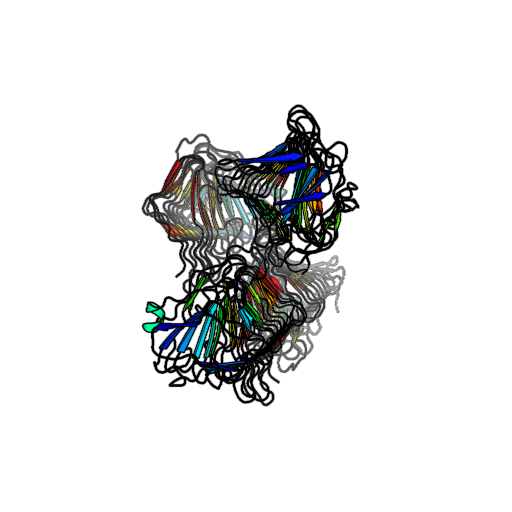 1 206 ? -22.20700 15.59898 12.73538 1.000 30.76218 202 ARG C C 1
ATOM 14707 O O . ARG C 1 206 ? -21.38590 15.51892 11.82005 1.000 37.15539 202 ARG C O 1
ATOM 14746 N N . ASP C 1 207 ? -21.87143 15.47784 14.02086 1.000 33.64539 203 ASP C N 1
ATOM 14747 C CA . ASP C 1 207 ? -20.48436 15.27860 14.45071 1.000 37.19648 203 ASP C CA 1
ATOM 14748 C C . ASP C 1 207 ? -19.56821 16.40548 14.00622 1.000 34.33377 203 ASP C C 1
ATOM 14749 O O . ASP C 1 207 ? -18.34965 16.22342 13.89181 1.000 40.02844 203 ASP C O 1
ATOM 14758 N N . GLY C 1 208 ? -20.14941 17.56603 13.74882 1.000 32.68878 204 GLY C N 1
ATOM 14759 C CA . GLY C 1 208 ? -19.43152 18.75603 13.35930 1.000 32.76629 204 GLY C CA 1
ATOM 14760 C C . GLY C 1 208 ? -19.80203 19.94161 14.23687 1.000 31.30258 204 GLY C C 1
ATOM 14761 O O . GLY C 1 208 ? -20.15544 19.79625 15.42098 1.000 31.98135 204 GLY C O 1
ATOM 14765 N N . GLN C 1 209 ? -19.72094 21.12889 13.63958 1.000 28.16831 205 GLN C N 1
ATOM 14766 C CA . GLN C 1 209 ? -19.90330 22.37645 14.36221 1.000 23.44433 205 GLN C CA 1
ATOM 14767 C C . GLN C 1 209 ? -20.59922 23.36945 13.46133 1.000 24.30038 205 GLN C C 1
ATOM 14768 O O . GLN C 1 209 ? -20.33976 23.38113 12.25907 1.000 23.99484 205 GLN C O 1
ATOM 14782 N N . VAL C 1 210 ? -21.51086 24.15249 14.03673 1.000 26.00948 206 VAL C N 1
ATOM 14783 C CA . VAL C 1 210 ? -22.23442 25.20068 13.33218 1.000 20.39576 206 VAL C CA 1
ATOM 14784 C C . VAL C 1 210 ? -21.98003 26.49803 14.08359 1.000 22.67703 206 VAL C C 1
ATOM 14785 O O . VAL C 1 210 ? -22.09456 26.53543 15.31546 1.000 28.07217 206 VAL C O 1
ATOM 14798 N N . TYR C 1 211 ? -21.61962 27.54671 13.34584 1.000 24.05208 207 TYR C N 1
ATOM 14799 C CA . TYR C 1 211 ? -21.22288 28.82871 13.91469 1.000 23.89441 207 TYR C CA 1
ATOM 14800 C C . TYR C 1 211 ? -21.92905 29.91102 13.11182 1.000 23.49121 207 TYR C C 1
ATOM 14801 O O . TYR C 1 211 ? -21.66930 30.06266 11.91976 1.000 25.85619 207 TYR C O 1
ATOM 14819 N N . LEU C 1 212 ? -22.90546 30.57109 13.72298 1.000 22.51308 208 LEU C N 1
ATOM 14820 C CA . LEU C 1 212 ? -23.63187 31.67639 13.10394 1.000 19.65183 208 LEU C CA 1
ATOM 14821 C C . LEU C 1 212 ? -23.27008 32.95901 13.83806 1.000 23.12272 208 LEU C C 1
ATOM 14822 O O . LEU C 1 212 ? -23.44875 33.03263 15.06039 1.000 22.91868 208 LEU C O 1
ATOM 14838 N N . THR C 1 213 ? -22.68875 33.93236 13.11279 1.000 23.69733 209 THR C N 1
ATOM 14839 C CA . THR C 1 213 ? -22.22577 35.16683 13.73302 1.000 22.18272 209 THR C CA 1
ATOM 14840 C C . THR C 1 213 ? -22.66039 36.36750 12.90144 1.000 22.77584 209 THR C C 1
ATOM 14841 O O . THR C 1 213 ? -22.53848 36.38237 11.67548 1.000 22.39590 209 THR C O 1
ATOM 14852 N N . ALA C 1 214 ? -23.15779 37.38735 13.58285 1.000 24.07640 210 ALA C N 1
ATOM 14853 C CA . ALA C 1 214 ? -23.54210 38.61798 12.91092 1.000 24.75688 210 ALA C CA 1
ATOM 14854 C C . ALA C 1 214 ? -23.05639 39.78203 13.75748 1.000 24.15379 210 ALA C C 1
ATOM 14855 O O . ALA C 1 214 ? -23.44571 39.90887 14.92257 1.000 26.26982 210 ALA C O 1
ATOM 14862 N N . LEU C 1 215 ? -22.17161 40.59993 13.19141 1.000 25.54763 211 LEU C N 1
ATOM 14863 C CA . LEU C 1 215 ? -21.59714 41.75463 13.87862 1.000 28.40149 211 LEU C CA 1
ATOM 14864 C C . LEU C 1 215 ? -22.18173 43.02376 13.26911 1.000 31.29389 211 LEU C C 1
ATOM 14865 O O . LEU C 1 215 ? -21.68882 43.51744 12.24567 1.000 30.46058 211 LEU C O 1
ATOM 14881 N N . GLY C 1 216 ? -23.21811 43.57117 13.92029 1.000 31.76124 212 GLY C N 1
ATOM 14882 C CA . GLY C 1 216 ? -23.85690 44.77775 13.44914 1.000 30.04461 212 GLY C CA 1
ATOM 14883 C C . GLY C 1 216 ? -23.35254 46.03930 14.11860 1.000 36.94917 212 GLY C C 1
ATOM 14884 O O . GLY C 1 216 ? -22.69647 45.99614 15.15403 1.000 35.89110 212 GLY C O 1
ATOM 14888 N N . ARG C 1 217 ? -23.67879 47.17305 13.50109 1.000 42.05928 213 ARG C N 1
ATOM 14889 C CA . ARG C 1 217 ? -23.22348 48.48374 13.94741 1.000 48.69733 213 ARG C CA 1
ATOM 14890 C C . ARG C 1 217 ? -24.42697 49.33673 14.31572 1.000 49.63715 213 ARG C C 1
ATOM 14891 O O . ARG C 1 217 ? -25.24349 49.66448 13.44762 1.000 57.26902 213 ARG C O 1
ATOM 14912 N N . GLY C 1 218 ? -24.52015 49.71549 15.58952 1.000 51.80340 214 GLY C N 1
ATOM 14913 C CA . GLY C 1 218 ? -25.58641 50.58727 16.04770 1.000 53.75992 214 GLY C CA 1
ATOM 14914 C C . GLY C 1 218 ? -26.96187 50.20231 15.54234 1.000 58.73653 214 GLY C C 1
ATOM 14915 O O . GLY C 1 218 ? -27.61545 50.97746 14.83478 1.000 65.37062 214 GLY C O 1
ATOM 14919 N N . MET C 1 219 ? -27.41225 49.00485 15.89728 1.000 48.10709 215 MET C N 1
ATOM 14920 C CA A MET C 1 219 ? -28.71034 48.51021 15.45807 0.393 49.21952 215 MET C CA 1
ATOM 14921 C CA B MET C 1 219 ? -28.70545 48.49444 15.46787 0.607 49.24397 215 MET C CA 1
ATOM 14922 C C . MET C 1 219 ? -29.82332 48.75445 16.46450 1.000 46.13137 215 MET C C 1
ATOM 14923 O O . MET C 1 219 ? -30.94947 48.30450 16.22637 1.000 44.49852 215 MET C O 1
ATOM 14950 N N . LEU C 1 220 ? -29.54014 49.42938 17.58228 1.000 50.60560 216 LEU C N 1
ATOM 14951 C CA . LEU C 1 220 ? -30.53595 49.58151 18.63506 1.000 42.14021 216 LEU C CA 1
ATOM 14952 C C . LEU C 1 220 ? -31.02962 48.18604 19.00244 1.000 42.42530 216 LEU C C 1
ATOM 14953 O O . LEU C 1 220 ? -30.25877 47.36264 19.52067 1.000 39.99912 216 LEU C O 1
ATOM 14969 N N . MET C 1 221 ? -32.29233 47.88449 18.71697 1.000 34.29342 217 MET C N 1
ATOM 14970 C CA . MET C 1 221 ? -32.82191 46.55947 19.02535 1.000 38.14203 217 MET C CA 1
ATOM 14971 C C . MET C 1 221 ? -33.20080 45.80178 17.74738 1.000 29.84361 217 MET C C 1
ATOM 14972 O O . MET C 1 221 ? -34.05989 44.91190 17.74270 1.000 32.40073 217 MET C O 1
ATOM 14986 N N . ASN C 1 222 ? -32.58335 46.17049 16.63707 1.000 30.27789 218 ASN C N 1
ATOM 14987 C CA . ASN C 1 222 ? -32.80444 45.45144 15.39169 1.000 33.82934 218 ASN C CA 1
ATOM 14988 C C . ASN C 1 222 ? -32.25833 44.02857 15.47235 1.000 32.20389 218 ASN C C 1
ATOM 14989 O O . ASN C 1 222 ? -31.16357 43.78217 15.98578 1.000 31.40342 218 ASN C O 1
ATOM 15000 N N . THR C 1 223 ? -33.01671 43.09301 14.91981 1.000 29.76270 219 THR C N 1
ATOM 15001 C CA . THR C 1 223 ? -32.57188 41.71004 14.85428 1.000 26.39966 219 THR C CA 1
ATOM 15002 C C . THR C 1 223 ? -31.33811 41.59811 13.97101 1.000 28.00679 219 THR C C 1
ATOM 15003 O O . THR C 1 223 ? -31.34322 42.04894 12.81906 1.000 27.34639 219 THR C O 1
ATOM 15014 N N . VAL C 1 224 ? -30.26960 41.02832 14.53213 1.000 25.75622 220 VAL C N 1
ATOM 15015 C CA . VAL C 1 224 ? -29.04091 40.78357 13.77999 1.000 26.84172 220 VAL C CA 1
ATOM 15016 C C . VAL C 1 224 ? -28.80733 39.29909 13.50332 1.000 24.31703 220 VAL C C 1
ATOM 15017 O O . VAL C 1 224 ? -28.04119 38.96826 12.58014 1.000 23.38633 220 VAL C O 1
ATOM 15030 N N . LEU C 1 225 ? -29.45977 38.41294 14.24277 1.000 22.62943 221 LEU C N 1
ATOM 15031 C CA . LEU C 1 225 ? -29.29677 36.97658 14.13204 1.000 21.49256 221 LEU C CA 1
ATOM 15032 C C . LEU C 1 225 ? -30.65963 36.37528 14.38668 1.000 23.26644 221 LEU C C 1
ATOM 15033 O O . LEU C 1 225 ? -31.21459 36.54400 15.48022 1.000 22.17293 221 LEU C O 1
ATOM 15049 N N . ASN C 1 226 ? -31.21209 35.72815 13.36669 1.000 21.65073 222 ASN C N 1
ATOM 15050 C CA . ASN C 1 226 ? -32.57513 35.21730 13.41393 1.000 21.26594 222 ASN C CA 1
ATOM 15051 C C . ASN C 1 226 ? -32.55739 33.75435 13.01900 1.000 20.09357 222 ASN C C 1
ATOM 15052 O O . ASN C 1 226 ? -32.33283 33.44932 11.84888 1.000 22.64010 222 ASN C O 1
ATOM 15063 N N . VAL C 1 227 ? -32.79625 32.85445 13.97664 1.000 20.97214 223 VAL C N 1
ATOM 15064 C CA . VAL C 1 227 ? -32.87150 31.41733 13.70848 1.000 25.55548 223 VAL C CA 1
ATOM 15065 C C . VAL C 1 227 ? -34.29711 30.95291 13.98772 1.000 23.29122 223 VAL C C 1
ATOM 15066 O O . VAL C 1 227 ? -34.67849 30.71956 15.13987 1.000 19.27075 223 VAL C O 1
ATOM 15079 N N . SER C 1 228 ? -35.08396 30.78364 12.92847 1.000 21.34890 224 SER C N 1
ATOM 15080 C CA . SER C 1 228 ? -36.42574 30.23051 13.05269 1.000 26.19710 224 SER C CA 1
ATOM 15081 C C . SER C 1 228 ? -36.54699 28.81888 12.51174 1.000 28.28321 224 SER C C 1
ATOM 15082 O O . SER C 1 228 ? -37.57553 28.17178 12.73205 1.000 27.69056 224 SER C O 1
ATOM 15090 N N . GLY C 1 229 ? -35.51508 28.30795 11.85911 1.000 24.22899 225 GLY C N 1
ATOM 15091 C CA . GLY C 1 229 ? -35.54575 26.95405 11.33681 1.000 20.73040 225 GLY C CA 1
ATOM 15092 C C . GLY C 1 229 ? -34.93762 25.96901 12.31290 1.000 23.05006 225 GLY C C 1
ATOM 15093 O O . GLY C 1 229 ? -35.27096 26.00016 13.50139 1.000 24.53454 225 GLY C O 1
ATOM 15097 N N . VAL C 1 230 ? -34.02980 25.11609 11.83660 1.000 21.76346 226 VAL C N 1
ATOM 15098 C CA . VAL C 1 230 ? -33.42029 24.06827 12.64911 1.000 19.96998 226 VAL C CA 1
ATOM 15099 C C . VAL C 1 230 ? -31.91759 24.11000 12.43613 1.000 22.47874 226 VAL C C 1
ATOM 15100 O O . VAL C 1 230 ? -31.44763 24.13235 11.29501 1.000 21.37837 226 VAL C O 1
ATOM 15113 N N . VAL C 1 231 ? -31.17306 24.13340 13.52644 1.000 20.64872 227 VAL C N 1
ATOM 15114 C CA . VAL C 1 231 ? -29.72541 24.00157 13.51260 1.000 24.52035 227 VAL C CA 1
ATOM 15115 C C . VAL C 1 231 ? -29.44027 22.70500 14.25161 1.000 25.56679 227 VAL C C 1
ATOM 15116 O O . VAL C 1 231 ? -29.73434 22.60471 15.44893 1.000 26.60269 227 VAL C O 1
ATOM 15129 N N . GLU C 1 232 ? -28.88206 21.70678 13.56008 1.000 26.05163 228 GLU C N 1
ATOM 15130 C CA . GLU C 1 232 ? -28.63672 20.39596 14.14759 1.000 26.31400 228 GLU C CA 1
ATOM 15131 C C . GLU C 1 232 ? -27.14349 20.09519 14.13612 1.000 29.75242 228 GLU C C 1
ATOM 15132 O O . GLU C 1 232 ? -26.48078 20.18640 13.09937 1.000 27.51567 228 GLU C O 1
ATOM 15144 N N . ALA C 1 233 ? -26.61464 19.73799 15.28955 1.000 27.17616 229 ALA C N 1
ATOM 15145 C CA . ALA C 1 233 ? -25.20546 19.39444 15.42392 1.000 28.42469 229 ALA C CA 1
ATOM 15146 C C . ALA C 1 233 ? -25.06199 18.23419 16.39766 1.000 31.60176 229 ALA C C 1
ATOM 15147 O O . ALA C 1 233 ? -24.16561 18.20871 17.24601 1.000 35.06205 229 ALA C O 1
ATOM 15154 N N . SER C 1 234 ? -25.95950 17.26293 16.30158 1.000 36.74228 230 SER C N 1
ATOM 15155 C CA . SER C 1 234 ? -25.88436 16.09266 17.16150 1.000 43.21071 230 SER C CA 1
ATOM 15156 C C . SER C 1 234 ? -24.57870 15.34493 16.93291 1.000 36.53588 230 SER C C 1
ATOM 15157 O O . SER C 1 234 ? -23.99935 15.38162 15.84747 1.000 38.51451 230 SER C O 1
ATOM 15165 N N . GLY C 1 235 ? -24.10733 14.68064 17.97111 1.000 42.87198 231 GLY C N 1
ATOM 15166 C CA . GLY C 1 235 ? -22.88844 13.90756 17.91530 1.000 39.72024 231 GLY C CA 1
ATOM 15167 C C . GLY C 1 235 ? -22.04325 14.16337 19.15007 1.000 44.31550 231 GLY C C 1
ATOM 15168 O O . GLY C 1 235 ? -22.53235 14.64326 20.17514 1.000 41.87601 231 GLY C O 1
ATOM 15172 N N . MET C 1 236 ? -20.74986 13.87254 19.02984 1.000 43.15250 232 MET C N 1
ATOM 15173 C CA . MET C 1 236 ? -19.85243 13.97268 20.17185 1.000 44.76532 232 MET C CA 1
ATOM 15174 C C . MET C 1 236 ? -19.86414 15.38863 20.73931 1.000 38.02910 232 MET C C 1
ATOM 15175 O O . MET C 1 236 ? -19.97028 16.37480 20.01056 1.000 35.86388 232 MET C O 1
ATOM 15189 N N . HIS C 1 237 ? -19.72453 15.47894 22.05629 1.000 40.98339 233 HIS C N 1
ATOM 15190 C CA . HIS C 1 237 ? -19.63882 16.76109 22.74207 1.000 37.95753 233 HIS C CA 1
ATOM 15191 C C . HIS C 1 237 ? -18.35977 17.48576 22.35229 1.000 37.82450 233 HIS C C 1
ATOM 15192 O O . HIS C 1 237 ? -17.29222 16.87513 22.26498 1.000 46.60656 233 HIS C O 1
ATOM 15206 N N . ARG C 1 238 ? -18.47587 18.79324 22.10622 1.000 40.97585 234 ARG C N 1
ATOM 15207 C CA . ARG C 1 238 ? -17.34192 19.63647 21.73438 1.000 39.48945 234 ARG C CA 1
ATOM 15208 C C . ARG C 1 238 ? -17.16194 20.76504 22.74410 1.000 32.94461 234 ARG C C 1
ATOM 15209 O O . ARG C 1 238 ? -18.08157 21.55288 22.97079 1.000 39.55724 234 ARG C O 1
ATOM 15230 N N . GLN C 1 239 ? -15.97240 20.84544 23.34068 1.000 40.65957 235 GLN C N 1
ATOM 15231 C CA . GLN C 1 239 ? -15.70120 21.87951 24.33879 1.000 37.46026 235 GLN C CA 1
ATOM 15232 C C . GLN C 1 239 ? -15.84134 23.28398 23.75461 1.000 42.81241 235 GLN C C 1
ATOM 15233 O O . GLN C 1 239 ? -16.23939 24.22127 24.45789 1.000 40.16035 235 GLN C O 1
ATOM 15247 N N . ASP C 1 240 ? -15.47580 23.46544 22.48808 1.000 44.44447 236 ASP C N 1
ATOM 15248 C CA . ASP C 1 240 ? -15.64002 24.76357 21.84349 1.000 41.13089 236 ASP C CA 1
ATOM 15249 C C . ASP C 1 240 ? -17.05698 24.99014 21.33252 1.000 40.60107 236 ASP C C 1
ATOM 15250 O O . ASP C 1 240 ? -17.29467 25.97231 20.61512 1.000 37.57973 236 ASP C O 1
ATOM 15259 N N . GLY C 1 241 ? -17.99370 24.10380 21.66581 1.000 37.17412 237 GLY C N 1
ATOM 15260 C CA . GLY C 1 241 ? -19.37122 24.28672 21.25226 1.000 36.07826 237 GLY C CA 1
ATOM 15261 C C . GLY C 1 241 ? -19.73469 23.55407 19.97429 1.000 31.05337 237 GLY C C 1
ATOM 15262 O O . GLY C 1 241 ? -19.04067 23.68405 18.96140 1.000 34.57593 237 GLY C O 1
ATOM 15266 N N . ASN C 1 242 ? -20.81556 22.77171 20.00617 1.000 29.39095 238 ASN C N 1
ATOM 15267 C CA . ASN C 1 242 ? -21.30419 22.16935 18.77811 1.000 26.01206 238 ASN C CA 1
ATOM 15268 C C . ASN C 1 242 ? -22.06961 23.18492 17.95174 1.000 29.43916 238 ASN C C 1
ATOM 15269 O O . ASN C 1 242 ? -21.93255 23.20150 16.72573 1.000 23.00725 238 ASN C O 1
ATOM 15280 N N . ILE C 1 243 ? -22.88279 24.01952 18.60238 1.000 24.56842 239 ILE C N 1
ATOM 15281 C CA . ILE C 1 243 ? -23.56650 25.13698 17.96565 1.000 20.28575 239 ILE C CA 1
ATOM 15282 C C . ILE C 1 243 ? -23.16979 26.39942 18.71751 1.000 22.68147 239 ILE C C 1
ATOM 15283 O O . ILE C 1 243 ? -23.32608 26.47071 19.94226 1.000 24.40368 239 ILE C O 1
ATOM 15299 N N . VAL C 1 244 ? -22.71222 27.40890 17.97962 1.000 25.54048 240 VAL C N 1
ATOM 15300 C CA . VAL C 1 244 ? -22.30916 28.68629 18.55631 1.000 21.72022 240 VAL C CA 1
ATOM 15301 C C . VAL C 1 244 ? -22.98345 29.80895 17.78533 1.000 25.55143 240 VAL C C 1
ATOM 15302 O O . VAL C 1 244 ? -22.76071 29.95772 16.57711 1.000 21.50667 240 VAL C O 1
ATOM 15315 N N . LEU C 1 245 ? -23.82693 30.57204 18.47487 1.000 19.52633 241 LEU C N 1
ATOM 15316 C CA . LEU C 1 245 ? -24.41241 31.78628 17.93718 1.000 22.33449 241 LEU C CA 1
ATOM 15317 C C . LEU C 1 245 ? -23.70751 32.97062 18.58008 1.000 21.74871 241 LEU C C 1
ATOM 15318 O O . LEU C 1 245 ? -23.40302 32.95156 19.77817 1.000 28.85317 241 LEU C O 1
ATOM 15334 N N . ASP C 1 246 ? -23.44045 33.99964 17.78396 1.000 27.30164 242 ASP C N 1
ATOM 15335 C CA . ASP C 1 246 ? -22.80692 35.20200 18.31796 1.000 23.36364 242 ASP C CA 1
ATOM 15336 C C . ASP C 1 246 ? -23.35638 36.39530 17.55490 1.000 28.29496 242 ASP C C 1
ATOM 15337 O O . ASP C 1 246 ? -22.95028 36.63062 16.41341 1.000 26.37757 242 ASP C O 1
ATOM 15346 N N . GLY C 1 247 ? -24.22162 37.17542 18.20046 1.000 22.24648 243 GLY C N 1
ATOM 15347 C CA . GLY C 1 247 ? -24.76676 38.37802 17.59567 1.000 30.45752 243 GLY C CA 1
ATOM 15348 C C . GLY C 1 247 ? -24.05212 39.68995 17.90081 1.000 27.74053 243 GLY C C 1
ATOM 15349 O O . GLY C 1 247 ? -24.59213 40.78184 17.68207 1.000 28.43820 243 GLY C O 1
ATOM 15353 N N . GLY C 1 248 ? -22.80779 39.61414 18.34801 1.000 31.73264 244 GLY C N 1
ATOM 15354 C CA . GLY C 1 248 ? -21.99913 40.81739 18.41037 1.000 29.56132 244 GLY C CA 1
ATOM 15355 C C . GLY C 1 248 ? -22.32685 41.70646 19.60081 1.000 38.17989 244 GLY C C 1
ATOM 15356 O O . GLY C 1 248 ? -22.80928 41.25525 20.64370 1.000 36.48455 244 GLY C O 1
ATOM 15360 N N . ASP C 1 249 ? -22.07397 43.00469 19.41583 1.000 38.53060 245 ASP C N 1
ATOM 15361 C CA . ASP C 1 249 ? -22.24943 44.01784 20.45228 1.000 35.78181 245 ASP C CA 1
ATOM 15362 C C . ASP C 1 249 ? -23.48843 44.89434 20.25848 1.000 42.89023 245 ASP C C 1
ATOM 15363 O O . ASP C 1 249 ? -23.68996 45.84882 21.02316 1.000 35.22426 245 ASP C O 1
ATOM 15372 N N . SER C 1 250 ? -24.32034 44.60763 19.26377 1.000 38.89558 246 SER C N 1
ATOM 15373 C CA . SER C 1 250 ? -25.44272 45.46790 18.92575 1.000 36.22061 246 SER C CA 1
ATOM 15374 C C . SER C 1 250 ? -26.55312 44.61896 18.32127 1.000 43.13811 246 SER C C 1
ATOM 15375 O O . SER C 1 250 ? -26.29829 43.69418 17.53780 1.000 35.36378 246 SER C O 1
ATOM 15383 N N . GLY C 1 251 ? -27.77871 44.93543 18.69874 1.000 35.91081 247 GLY C N 1
ATOM 15384 C CA . GLY C 1 251 ? -28.91859 44.25617 18.14233 1.000 34.81045 247 GLY C CA 1
ATOM 15385 C C . GLY C 1 251 ? -29.39157 43.09673 18.98730 1.000 27.15759 247 GLY C C 1
ATOM 15386 O O . GLY C 1 251 ? -28.95435 42.86620 20.10987 1.000 34.22606 247 GLY C O 1
ATOM 15390 N N . VAL C 1 252 ? -30.29844 42.32969 18.40123 1.000 25.37890 248 VAL C N 1
ATOM 15391 C CA . VAL C 1 252 ? -30.97850 41.23286 19.07826 1.000 25.83825 248 VAL C CA 1
ATOM 15392 C C . VAL C 1 252 ? -30.66468 39.92070 18.36798 1.000 25.30756 248 VAL C C 1
ATOM 15393 O O . VAL C 1 252 ? -30.66242 39.84617 17.12964 1.000 26.17687 248 VAL C O 1
ATOM 15406 N N . VAL C 1 253 ? -30.38115 38.89211 19.16523 1.000 21.56915 249 VAL C N 1
ATOM 15407 C CA . VAL C 1 253 ? -30.34048 37.51418 18.69766 1.000 22.58532 249 VAL C CA 1
ATOM 15408 C C . VAL C 1 253 ? -31.70855 36.91386 18.98808 1.000 22.19831 249 VAL C C 1
ATOM 15409 O O . VAL C 1 253 ? -32.14285 36.87861 20.15134 1.000 24.27350 249 VAL C O 1
ATOM 15422 N N . HIS C 1 254 ? -32.38461 36.42871 17.93984 1.000 17.87029 250 HIS C N 1
ATOM 15423 C CA . HIS C 1 254 ? -33.76484 35.96047 18.06275 1.000 22.20492 250 HIS C CA 1
ATOM 15424 C C . HIS C 1 254 ? -33.83872 34.49229 17.68163 1.000 24.63206 250 HIS C C 1
ATOM 15425 O O . HIS C 1 254 ? -33.61160 34.13322 16.52165 1.000 24.18285 250 HIS C O 1
ATOM 15439 N N . LEU C 1 255 ? -34.14762 33.64585 18.66005 1.000 22.82650 251 LEU C N 1
ATOM 15440 C CA . LEU C 1 255 ? -34.35582 32.22333 18.42012 1.000 21.60452 251 LEU C CA 1
ATOM 15441 C C . LEU C 1 255 ? -35.84400 31.91190 18.54160 1.000 23.71732 251 LEU C C 1
ATOM 15442 O O . LEU C 1 255 ? -36.44596 32.14461 19.59769 1.000 26.95908 251 LEU C O 1
ATOM 15458 N N . SER C 1 256 ? -36.43488 31.39703 17.45695 1.000 23.29411 252 SER C N 1
ATOM 15459 C CA . SER C 1 256 ? -37.79071 30.88226 17.49399 1.000 24.44394 252 SER C CA 1
ATOM 15460 C C . SER C 1 256 ? -37.84891 29.43124 17.05778 1.000 26.39188 252 SER C C 1
ATOM 15461 O O . SER C 1 256 ? -38.87098 28.78888 17.27353 1.000 27.35355 252 SER C O 1
ATOM 15469 N N . GLY C 1 257 ? -36.77943 28.89772 16.48777 1.000 22.72417 253 GLY C N 1
ATOM 15470 C CA . GLY C 1 257 ? -36.66548 27.53749 16.01207 1.000 24.91155 253 GLY C CA 1
ATOM 15471 C C . GLY C 1 257 ? -35.93798 26.65546 17.00452 1.000 25.91924 253 GLY C C 1
ATOM 15472 O O . GLY C 1 257 ? -36.05315 26.81529 18.22391 1.000 19.83266 253 GLY C O 1
ATOM 15476 N N . THR C 1 258 ? -35.17901 25.70370 16.48918 1.000 23.42632 254 THR C N 1
ATOM 15477 C CA . THR C 1 258 ? -34.59539 24.66292 17.32079 1.000 21.86155 254 THR C CA 1
ATOM 15478 C C . THR C 1 258 ? -33.09013 24.61562 17.11826 1.000 22.31924 254 THR C C 1
ATOM 15479 O O . THR C 1 258 ? -32.61416 24.70633 15.99097 1.000 19.09852 254 THR C O 1
ATOM 15490 N N . LEU C 1 259 ? -32.35593 24.52875 18.20739 1.000 24.33493 255 LEU C N 1
ATOM 15491 C CA . LEU C 1 259 ? -30.92595 24.25967 18.21889 1.000 22.87359 255 LEU C CA 1
ATOM 15492 C C . LEU C 1 259 ? -30.77358 22.91531 18.91592 1.000 20.39338 255 LEU C C 1
ATOM 15493 O O . LEU C 1 259 ? -31.08300 22.78552 20.10920 1.000 23.40963 255 LEU C O 1
ATOM 15509 N N . GLN C 1 260 ? -30.33579 21.90914 18.16371 1.000 23.39634 256 GLN C N 1
ATOM 15510 C CA . GLN C 1 260 ? -30.27377 20.54078 18.65631 1.000 25.54132 256 GLN C CA 1
ATOM 15511 C C . GLN C 1 260 ? -28.83353 20.05368 18.63217 1.000 30.41089 256 GLN C C 1
ATOM 15512 O O . GLN C 1 260 ? -28.20634 19.98931 17.56870 1.000 26.49931 256 GLN C O 1
ATOM 15526 N N . ALA C 1 261 ? -28.33971 19.65724 19.80117 1.000 25.67857 257 ALA C N 1
ATOM 15527 C CA . ALA C 1 261 ? -27.02530 19.05948 19.94842 1.000 36.80259 257 ALA C CA 1
ATOM 15528 C C . ALA C 1 261 ? -27.13555 17.91228 20.95124 1.000 34.20972 257 ALA C C 1
ATOM 15529 O O . ALA C 1 261 ? -26.50575 17.91043 22.00410 1.000 27.16256 257 ALA C O 1
ATOM 15536 N N . ASP C 1 262 ? -27.98716 16.93949 20.63256 1.000 40.84787 258 ASP C N 1
ATOM 15537 C CA . ASP C 1 262 ? -28.14277 15.74108 21.44151 1.000 38.40942 258 ASP C CA 1
ATOM 15538 C C . ASP C 1 262 ? -27.14717 14.66758 21.00825 1.000 41.79916 258 ASP C C 1
ATOM 15539 O O . ASP C 1 262 ? -26.49847 14.76376 19.96287 1.000 35.83541 258 ASP C O 1
ATOM 15548 N N . ASN C 1 263 ? -27.04625 13.61950 21.82927 1.000 40.03217 259 ASN C N 1
ATOM 15549 C CA . ASN C 1 263 ? -26.14279 12.50127 21.55725 1.000 45.11063 259 ASN C CA 1
ATOM 15550 C C . ASN C 1 263 ? -26.73987 11.25952 22.21495 1.000 36.49511 259 ASN C C 1
ATOM 15551 O O . ASN C 1 263 ? -26.66805 11.10683 23.43440 1.000 37.46593 259 ASN C O 1
ATOM 15562 N N . ALA C 1 264 ? -27.32578 10.37948 21.40285 1.000 44.92678 260 ALA C N 1
ATOM 15563 C CA . ALA C 1 264 ? -28.03165 9.22558 21.94931 1.000 44.77126 260 ALA C CA 1
ATOM 15564 C C . ALA C 1 264 ? -27.09914 8.22796 22.62281 1.000 42.64003 260 ALA C C 1
ATOM 15565 O O . ALA C 1 264 ? -27.54393 7.47695 23.49835 1.000 54.55153 260 ALA C O 1
ATOM 15572 N N . SER C 1 265 ? -25.82178 8.20852 22.25535 1.000 48.61671 261 SER C N 1
ATOM 15573 C CA A SER C 1 265 ? -24.89805 7.19978 22.75135 0.455 47.70451 261 SER C CA 1
ATOM 15574 C CA B SER C 1 265 ? -24.89062 7.20142 22.74228 0.545 47.72067 261 SER C CA 1
ATOM 15575 C C . SER C 1 265 ? -23.82713 7.77280 23.66897 1.000 49.81197 261 SER C C 1
ATOM 15576 O O . SER C 1 265 ? -22.92340 7.03885 24.08382 1.000 51.28802 261 SER C O 1
ATOM 15591 N N . GLY C 1 266 ? -23.90493 9.04282 24.00850 1.000 50.02169 262 GLY C N 1
ATOM 15592 C CA . GLY C 1 266 ? -22.90708 9.62977 24.86860 1.000 48.95301 262 GLY C CA 1
ATOM 15593 C C . GLY C 1 266 ? -23.42782 10.85032 25.58085 1.000 44.21338 262 GLY C C 1
ATOM 15594 O O . GLY C 1 266 ? -24.63511 11.00736 25.76526 1.000 48.27515 262 GLY C O 1
ATOM 15598 N N . GLN C 1 267 ? -22.49614 11.71578 25.98764 1.000 47.39530 263 GLN C N 1
ATOM 15599 C CA . GLN C 1 267 ? -22.86001 12.96557 26.64383 1.000 37.96096 263 GLN C CA 1
ATOM 15600 C C . GLN C 1 267 ? -23.46903 13.94582 25.64697 1.000 39.14584 263 GLN C C 1
ATOM 15601 O O . GLN C 1 267 ? -23.12948 13.95662 24.45974 1.000 44.44636 263 GLN C O 1
ATOM 15615 N N . GLY C 1 268 ? -24.37422 14.78390 26.15415 1.000 38.24022 264 GLY C N 1
ATOM 15616 C CA . GLY C 1 268 ? -24.99577 15.79019 25.32581 1.000 34.68064 264 GLY C CA 1
ATOM 15617 C C . GLY C 1 268 ? -23.99680 16.81403 24.83444 1.000 32.34783 264 GLY C C 1
ATOM 15618 O O . GLY C 1 268 ? -22.93261 17.01862 25.41151 1.000 38.70496 264 GLY C O 1
ATOM 15622 N N . GLY C 1 269 ? -24.37027 17.48072 23.75027 1.000 35.29598 265 GLY C N 1
ATOM 15623 C CA . GLY C 1 269 ? -23.53960 18.50759 23.16343 1.000 34.84347 265 GLY C CA 1
ATOM 15624 C C . GLY C 1 269 ? -23.58412 19.82934 23.92384 1.000 34.12318 265 GLY C C 1
ATOM 15625 O O . GLY C 1 269 ? -24.23125 19.97901 24.96110 1.000 31.21434 265 GLY C O 1
ATOM 15629 N N . LYS C 1 270 ? -22.88244 20.81653 23.36612 1.000 30.57966 266 LYS C N 1
ATOM 15630 C CA . LYS C 1 270 ? -22.74419 22.13771 23.96353 1.000 23.46401 266 LYS C CA 1
ATOM 15631 C C . LYS C 1 270 ? -23.28085 23.18913 23.00038 1.000 26.93500 266 LYS C C 1
ATOM 15632 O O . LYS C 1 270 ? -22.88131 23.23145 21.82852 1.000 24.21852 266 LYS C O 1
ATOM 15651 N N . VAL C 1 271 ? -24.21527 24.00452 23.48484 1.000 23.71251 267 VAL C N 1
ATOM 15652 C CA . VAL C 1 271 ? -24.82844 25.06669 22.69945 1.000 20.92518 267 VAL C CA 1
ATOM 15653 C C . VAL C 1 271 ? -24.52051 26.38318 23.39466 1.000 23.15155 267 VAL C C 1
ATOM 15654 O O . VAL C 1 271 ? -24.76173 26.52790 24.59764 1.000 27.70095 267 VAL C O 1
ATOM 15667 N N . VAL C 1 272 ? -24.00807 27.34575 22.63907 1.000 22.30986 268 VAL C N 1
ATOM 15668 C CA . VAL C 1 272 ? -23.62098 28.64743 23.17511 1.000 20.60084 268 VAL C CA 1
ATOM 15669 C C . VAL C 1 272 ? -24.33802 29.72890 22.38004 1.000 24.20435 268 VAL C C 1
ATOM 15670 O O . VAL C 1 272 ? -24.20140 29.79070 21.15885 1.000 25.36318 268 VAL C O 1
ATOM 15683 N N . VAL C 1 273 ? -25.09640 30.57742 23.05853 1.000 24.74455 269 VAL C N 1
ATOM 15684 C CA . VAL C 1 273 ? -25.83646 31.65871 22.42105 1.000 20.24436 269 VAL C CA 1
ATOM 15685 C C . VAL C 1 273 ? -25.33551 32.95016 23.03596 1.000 26.22520 269 VAL C C 1
ATOM 15686 O O . VAL C 1 273 ? -25.48217 33.15798 24.24450 1.000 26.41688 269 VAL C O 1
ATOM 15699 N N . GLN C 1 274 ? -24.73905 33.80445 22.21709 1.000 20.68897 270 GLN C N 1
ATOM 15700 C CA . GLN C 1 274 ? -24.15922 35.05617 22.66764 1.000 26.13565 270 GLN C CA 1
ATOM 15701 C C . GLN C 1 274 ? -24.72713 36.21046 21.86688 1.000 28.17718 270 GLN C C 1
ATOM 15702 O O . GLN C 1 274 ? -25.03580 36.07402 20.68479 1.000 27.18589 270 GLN C O 1
ATOM 15716 N N . GLY C 1 275 ? -24.78335 37.36341 22.51070 1.000 26.85508 271 GLY C N 1
ATOM 15717 C CA . GLY C 1 275 ? -25.22398 38.58664 21.87472 1.000 29.81806 271 GLY C CA 1
ATOM 15718 C C . GLY C 1 275 ? -25.42241 39.62394 22.95375 1.000 32.41726 271 GLY C C 1
ATOM 15719 O O . GLY C 1 275 ? -25.26129 39.33477 24.14610 1.000 31.30777 271 GLY C O 1
ATOM 15723 N N . LYS C 1 276 ? -25.77412 40.84795 22.52123 1.000 30.46159 272 LYS C N 1
ATOM 15724 C CA . LYS C 1 276 ? -26.02571 41.90105 23.50138 1.000 27.76433 272 LYS C CA 1
ATOM 15725 C C . LYS C 1 276 ? -27.42903 41.76489 24.08169 1.000 34.92983 272 LYS C C 1
ATOM 15726 O O . LYS C 1 276 ? -27.60956 41.89790 25.29418 1.000 33.04746 272 LYS C O 1
ATOM 15745 N N . ASN C 1 277 ? -28.42805 41.51132 23.24196 1.000 29.44672 273 ASN C N 1
ATOM 15746 C CA . ASN C 1 277 ? -29.76254 41.12573 23.67400 1.000 29.70301 273 ASN C CA 1
ATOM 15747 C C . ASN C 1 277 ? -30.09472 39.79877 23.02621 1.000 31.73091 273 ASN C C 1
ATOM 15748 O O . ASN C 1 277 ? -29.83007 39.60790 21.83376 1.000 25.41421 273 ASN C O 1
ATOM 15759 N N . ILE C 1 278 ? -30.65713 38.88203 23.82169 1.000 27.56918 274 ILE C N 1
ATOM 15760 C CA . ILE C 1 278 ? -31.05330 37.55890 23.35420 1.000 22.89690 274 ILE C CA 1
ATOM 15761 C C . ILE C 1 278 ? -32.52814 37.35897 23.69923 1.000 21.60031 274 ILE C C 1
ATOM 15762 O O . ILE C 1 278 ? -32.94776 37.58267 24.83842 1.000 24.50964 274 ILE C O 1
ATOM 15778 N N . LEU C 1 279 ? -33.31091 36.94264 22.71836 1.000 22.42849 275 LEU C N 1
ATOM 15779 C CA . LEU C 1 279 ? -34.72387 36.62868 22.90283 1.000 21.85178 275 LEU C CA 1
ATOM 15780 C C . LEU C 1 279 ? -34.97760 35.18220 22.48786 1.000 25.64744 275 LEU C C 1
ATOM 15781 O O . LEU C 1 279 ? -34.86637 34.84004 21.30089 1.000 18.23120 275 LEU C O 1
ATOM 15797 N N . LEU C 1 280 ? -35.29080 34.33588 23.46816 1.000 17.85247 276 LEU C N 1
ATOM 15798 C CA . LEU C 1 280 ? -35.71788 32.96767 23.21798 1.000 19.27377 276 LEU C CA 1
ATOM 15799 C C . LEU C 1 280 ? -37.23542 33.00796 23.15691 1.000 24.59489 276 LEU C C 1
ATOM 15800 O O . LEU C 1 280 ? -37.90642 33.20311 24.17175 1.000 22.24954 276 LEU C O 1
ATOM 15816 N N . ASP C 1 281 ? -37.77384 32.82001 21.96938 1.000 22.54032 277 ASP C N 1
ATOM 15817 C CA . ASP C 1 281 ? -39.18009 33.08436 21.71798 1.000 28.99404 277 ASP C CA 1
ATOM 15818 C C . ASP C 1 281 ? -40.02492 31.87414 22.05900 1.000 23.61083 277 ASP C C 1
ATOM 15819 O O . ASP C 1 281 ? -39.52210 30.76447 22.23119 1.000 23.52617 277 ASP C O 1
ATOM 15828 N N . LYS C 1 282 ? -41.33550 32.10902 22.12132 1.000 22.13056 278 LYS C N 1
ATOM 15829 C CA . LYS C 1 282 ? -42.31061 31.04338 22.29100 1.000 27.51380 278 LYS C CA 1
ATOM 15830 C C . LYS C 1 282 ? -42.12260 30.00157 21.20515 1.000 28.60654 278 LYS C C 1
ATOM 15831 O O . LYS C 1 282 ? -41.99015 30.33649 20.02583 1.000 31.59842 278 LYS C O 1
ATOM 15850 N N . GLY C 1 283 ? -42.07741 28.74194 21.61295 1.000 28.98460 279 GLY C N 1
ATOM 15851 C CA . GLY C 1 283 ? -41.86270 27.65476 20.69701 1.000 28.04714 279 GLY C CA 1
ATOM 15852 C C . GLY C 1 283 ? -40.41546 27.30916 20.42605 1.000 30.67906 279 GLY C C 1
ATOM 15853 O O . GLY C 1 283 ? -40.15366 26.26519 19.80673 1.000 26.62485 279 GLY C O 1
ATOM 15857 N N . SER C 1 284 ? -39.47163 28.13640 20.86828 1.000 27.10708 280 SER C N 1
ATOM 15858 C CA . SER C 1 284 ? -38.07373 27.83542 20.64064 1.000 20.81480 280 SER C CA 1
ATOM 15859 C C . SER C 1 284 ? -37.66547 26.63860 21.50298 1.000 29.34895 280 SER C C 1
ATOM 15860 O O . SER C 1 284 ? -38.26374 26.33988 22.54001 1.000 23.05749 280 SER C O 1
ATOM 15868 N N . ASN C 1 285 ? -36.63167 25.94229 21.05605 1.000 20.46853 281 ASN C N 1
ATOM 15869 C CA . ASN C 1 285 ? -36.23346 24.68314 21.67457 1.000 20.12605 281 ASN C CA 1
ATOM 15870 C C . ASN C 1 285 ? -34.72510 24.52866 21.51829 1.000 25.91929 281 ASN C C 1
ATOM 15871 O O . ASN C 1 285 ? -34.22816 24.34356 20.39951 1.000 24.46385 281 ASN C O 1
ATOM 15882 N N . ILE C 1 286 ? -34.02126 24.50580 22.64665 1.000 18.95529 282 ILE C N 1
ATOM 15883 C CA . ILE C 1 286 ? -32.59333 24.21639 22.71675 1.000 20.81416 282 ILE C CA 1
ATOM 15884 C C . ILE C 1 286 ? -32.44477 22.92142 23.49341 1.000 20.65723 282 ILE C C 1
ATOM 15885 O O . ILE C 1 286 ? -32.77108 22.86732 24.68632 1.000 25.31423 282 ILE C O 1
ATOM 15901 N N . THR C 1 287 ? -31.98694 21.86814 22.82101 1.000 20.16492 283 THR C N 1
ATOM 15902 C CA . THR C 1 287 ? -31.87035 20.54770 23.42283 1.000 27.96805 283 THR C CA 1
ATOM 15903 C C . THR C 1 287 ? -30.42730 20.07016 23.32522 1.000 33.61957 283 THR C C 1
ATOM 15904 O O . THR C 1 287 ? -29.78661 20.19724 22.27174 1.000 25.77859 283 THR C O 1
ATOM 15915 N N . ALA C 1 288 ? -29.91491 19.56597 24.44465 1.000 29.42089 284 ALA C N 1
ATOM 15916 C CA . ALA C 1 288 ? -28.56022 19.05316 24.55601 1.000 35.89521 284 ALA C CA 1
ATOM 15917 C C . ALA C 1 288 ? -28.57104 17.84182 25.47938 1.000 30.11966 284 ALA C C 1
ATOM 15918 O O . ALA C 1 288 ? -27.83641 17.76787 26.46259 1.000 30.73644 284 ALA C O 1
ATOM 15925 N N . THR C 1 289 ? -29.43909 16.88569 25.18203 1.000 33.84759 285 THR C N 1
ATOM 15926 C CA . THR C 1 289 ? -29.59371 15.68291 25.98302 1.000 30.85028 285 THR C CA 1
ATOM 15927 C C . THR C 1 289 ? -28.63154 14.60304 25.50682 1.000 38.03845 285 THR C C 1
ATOM 15928 O O . THR C 1 289 ? -28.17016 14.60643 24.36064 1.000 35.88498 285 THR C O 1
ATOM 15939 N N . GLY C 1 290 ? -28.32193 13.68570 26.41673 1.000 35.47266 286 GLY C N 1
ATOM 15940 C CA . GLY C 1 290 ? -27.39409 12.60632 26.12784 1.000 39.32718 286 GLY C CA 1
ATOM 15941 C C . GLY C 1 290 ? -27.75868 11.34975 26.88144 1.000 42.88089 286 GLY C C 1
ATOM 15942 O O . GLY C 1 290 ? -28.23159 11.39705 28.02053 1.000 42.47062 286 GLY C O 1
ATOM 15946 N N . GLY C 1 291 ? -27.51621 10.21071 26.24305 1.000 45.31719 287 GLY C N 1
ATOM 15947 C CA . GLY C 1 291 ? -27.88910 8.95121 26.85815 1.000 43.71068 287 GLY C CA 1
ATOM 15948 C C . GLY C 1 291 ? -27.14195 8.67468 28.14843 1.000 53.10315 287 GLY C C 1
ATOM 15949 O O . GLY C 1 291 ? -27.69885 8.09519 29.08508 1.000 56.79975 287 GLY C O 1
ATOM 15953 N N . GLN C 1 292 ? -25.87155 9.07355 28.21774 1.000 45.92404 288 GLN C N 1
ATOM 15954 C CA A GLN C 1 292 ? -25.04516 8.85155 29.39547 0.548 49.34327 288 GLN C CA 1
ATOM 15955 C CA B GLN C 1 292 ? -25.06009 8.85148 29.40878 0.452 49.34612 288 GLN C CA 1
ATOM 15956 C C . GLN C 1 292 ? -24.70383 10.15700 30.11284 1.000 44.44007 288 GLN C C 1
ATOM 15957 O O . GLN C 1 292 ? -23.73949 10.20443 30.87860 1.000 56.32502 288 GLN C O 1
ATOM 15984 N N . GLY C 1 293 ? -25.47371 11.21626 29.88360 1.000 48.13066 289 GLY C N 1
ATOM 15985 C CA . GLY C 1 293 ? -25.21042 12.47585 30.54907 1.000 34.04093 289 GLY C CA 1
ATOM 15986 C C . GLY C 1 293 ? -25.69924 13.66822 29.76160 1.000 38.32168 289 GLY C C 1
ATOM 15987 O O . GLY C 1 293 ? -25.58377 13.69943 28.53210 1.000 39.81442 289 GLY C O 1
ATOM 15991 N N . GLY C 1 294 ? -26.24753 14.65395 30.46822 1.000 32.15006 290 GLY C N 1
ATOM 15992 C CA . GLY C 1 294 ? -26.71385 15.85669 29.81594 1.000 34.06650 290 GLY C CA 1
ATOM 15993 C C . GLY C 1 294 ? -25.57528 16.73863 29.33714 1.000 31.64983 290 GLY C C 1
ATOM 15994 O O . GLY C 1 294 ? -24.46353 16.72834 29.86451 1.000 32.86189 290 GLY C O 1
ATOM 15998 N N . GLY C 1 295 ? -25.87782 17.53513 28.32202 1.000 33.24426 291 GLY C N 1
ATOM 15999 C CA . GLY C 1 295 ? -24.94638 18.49283 27.76024 1.000 37.73329 291 GLY C CA 1
ATOM 16000 C C . GLY C 1 295 ? -24.95328 19.82185 28.48562 1.000 34.15710 291 GLY C C 1
ATOM 16001 O O . GLY C 1 295 ? -25.20966 19.90388 29.69564 1.000 32.66392 291 GLY C O 1
ATOM 16005 N N . GLU C 1 296 ? -24.68766 20.88475 27.71863 1.000 32.14236 292 GLU C N 1
ATOM 16006 C CA . GLU C 1 296 ? -24.50908 22.21928 28.26662 1.000 24.46741 292 GLU C CA 1
ATOM 16007 C C . GLU C 1 296 ? -25.13241 23.23524 27.32465 1.000 28.64222 292 GLU C C 1
ATOM 16008 O O . GLU C 1 296 ? -24.98647 23.13826 26.09889 1.000 25.71308 292 GLU C O 1
ATOM 16020 N N . VAL C 1 297 ? -25.83401 24.20025 27.92016 1.000 22.51328 293 VAL C N 1
ATOM 16021 C CA . VAL C 1 297 ? -26.44104 25.29945 27.18760 1.000 26.15155 293 VAL C CA 1
ATOM 16022 C C . VAL C 1 297 ? -26.13685 26.59320 27.93195 1.000 29.56025 293 VAL C C 1
ATOM 16023 O O . VAL C 1 297 ? -26.53587 26.76292 29.08885 1.000 26.97256 293 VAL C O 1
ATOM 16036 N N . TYR C 1 298 ? -25.41810 27.49977 27.27666 1.000 26.57277 294 TYR C N 1
ATOM 16037 C CA . TYR C 1 298 ? -25.08152 28.80198 27.84455 1.000 22.70710 294 TYR C CA 1
ATOM 16038 C C . TYR C 1 298 ? -25.70531 29.88299 26.96566 1.000 25.88877 294 TYR C C 1
ATOM 16039 O O . TYR C 1 298 ? -25.43249 29.95383 25.76116 1.000 24.95079 294 TYR C O 1
ATOM 16057 N N . VAL C 1 299 ? -26.54778 30.70941 27.57072 1.000 25.80565 295 VAL C N 1
ATOM 16058 C CA . VAL C 1 299 ? -27.29749 31.75697 26.89237 1.000 23.78269 295 VAL C CA 1
ATOM 16059 C C . VAL C 1 299 ? -26.96522 33.03640 27.62214 1.000 22.87598 295 VAL C C 1
ATOM 16060 O O . VAL C 1 299 ? -27.36206 33.20851 28.77944 1.000 24.84922 295 VAL C O 1
ATOM 16073 N N . GLY C 1 300 ? -26.21278 33.91333 26.96960 1.000 26.58653 296 GLY C N 1
ATOM 16074 C CA . GLY C 1 300 ? -25.85913 35.20544 27.51705 1.000 28.77567 296 GLY C CA 1
ATOM 16075 C C . GLY C 1 300 ? -24.59810 35.22604 28.34336 1.000 33.45925 296 GLY C C 1
ATOM 16076 O O . GLY C 1 300 ? -24.24920 36.27941 28.88029 1.000 37.48324 296 GLY C O 1
ATOM 16080 N N . GLY C 1 301 ? -23.92549 34.10294 28.48406 1.000 33.96951 297 GLY C N 1
ATOM 16081 C CA . GLY C 1 301 ? -22.71335 34.02865 29.27182 1.000 36.32879 297 GLY C CA 1
ATOM 16082 C C . GLY C 1 301 ? -22.54847 32.64114 29.84866 1.000 40.33974 297 GLY C C 1
ATOM 16083 O O . GLY C 1 301 ? -23.43628 31.78667 29.77348 1.000 33.85051 297 GLY C O 1
ATOM 16087 N N . GLY C 1 302 ? -21.36058 32.40950 30.39386 1.000 35.52476 298 GLY C N 1
ATOM 16088 C CA . GLY C 1 302 ? -21.10326 31.19815 31.13698 1.000 40.85137 298 GLY C CA 1
ATOM 16089 C C . GLY C 1 302 ? -21.69132 31.24839 32.53414 1.000 39.59711 298 GLY C C 1
ATOM 16090 O O . GLY C 1 302 ? -22.36009 32.20362 32.92754 1.000 34.01761 298 GLY C O 1
ATOM 16094 N N . TRP C 1 303 ? -21.42329 30.18982 33.29838 1.000 39.97207 299 TRP C N 1
ATOM 16095 C CA . TRP C 1 303 ? -21.79809 30.16261 34.70724 1.000 39.90726 299 TRP C CA 1
ATOM 16096 C C . TRP C 1 303 ? -21.32307 31.43513 35.39680 1.000 50.99049 299 TRP C C 1
ATOM 16097 O O . TRP C 1 303 ? -20.12574 31.74772 35.39012 1.000 45.46832 299 TRP C O 1
ATOM 16118 N N . GLN C 1 304 ? -22.26971 32.16987 35.98823 1.000 45.57476 300 GLN C N 1
ATOM 16119 C CA . GLN C 1 304 ? -21.99855 33.40618 36.71979 1.000 42.29936 300 GLN C CA 1
ATOM 16120 C C . GLN C 1 304 ? -21.30085 34.44743 35.85460 1.000 45.80859 300 GLN C C 1
ATOM 16121 O O . GLN C 1 304 ? -20.72998 35.40952 36.36690 1.000 60.12368 300 GLN C O 1
ATOM 16135 N N . GLY C 1 305 ? -21.33029 34.27567 34.54098 1.000 46.64147 301 GLY C N 1
ATOM 16136 C CA . GLY C 1 305 ? -20.67624 35.21490 33.65809 1.000 46.49910 301 GLY C CA 1
ATOM 16137 C C . GLY C 1 305 ? -19.17382 35.20462 33.71701 1.000 44.86927 301 GLY C C 1
ATOM 16138 O O . GLY C 1 305 ? -18.54755 36.18295 33.31305 1.000 45.10489 301 GLY C O 1
ATOM 16142 N N . LYS C 1 306 ? -18.57522 34.12834 34.20922 1.000 52.50782 302 LYS C N 1
ATOM 16143 C CA . LYS C 1 306 ? -17.12885 34.02703 34.35868 1.000 49.87330 302 LYS C CA 1
ATOM 16144 C C . LYS C 1 306 ? -16.52218 33.02416 33.38239 1.000 52.22251 302 LYS C C 1
ATOM 16145 O O . LYS C 1 306 ? -15.61645 32.25986 33.73053 1.000 55.58694 302 LYS C O 1
ATOM 16164 N N . ASP C 1 307 ? -17.02274 33.02434 32.14724 1.000 49.77082 303 ASP C N 1
ATOM 16165 C CA . ASP C 1 307 ? -16.44330 32.26815 31.04215 1.000 50.34913 303 ASP C CA 1
ATOM 16166 C C . ASP C 1 307 ? -15.91199 33.28455 30.03693 1.000 51.39434 303 ASP C C 1
ATOM 16167 O O . ASP C 1 307 ? -16.69384 33.92084 29.32268 1.000 52.70571 303 ASP C O 1
ATOM 16176 N N . SER C 1 308 ? -14.58468 33.44141 29.98032 1.000 51.18830 304 SER C N 1
ATOM 16177 C CA . SER C 1 308 ? -14.00189 34.45311 29.10013 1.000 52.16324 304 SER C CA 1
ATOM 16178 C C . SER C 1 308 ? -14.28039 34.15277 27.63112 1.000 53.31638 304 SER C C 1
ATOM 16179 O O . SER C 1 308 ? -14.31406 35.07046 26.80562 1.000 52.90364 304 SER C O 1
ATOM 16187 N N . ASN C 1 309 ? -14.48156 32.88616 27.28488 1.000 56.39167 305 ASN C N 1
ATOM 16188 C CA . ASN C 1 309 ? -14.73739 32.48091 25.91210 1.000 54.77785 305 ASN C CA 1
ATOM 16189 C C . ASN C 1 309 ? -16.20738 32.57897 25.53309 1.000 55.21420 305 ASN C C 1
ATOM 16190 O O . ASN C 1 309 ? -16.57387 32.15898 24.43128 1.000 57.51896 305 ASN C O 1
ATOM 16201 N N . ILE C 1 310 ? -17.05460 33.10374 26.41829 1.000 47.39223 306 ILE C N 1
ATOM 16202 C CA . ILE C 1 310 ? -18.46898 33.33143 26.13041 1.000 47.11615 306 ILE C CA 1
ATOM 16203 C C . ILE C 1 310 ? -18.77906 34.79587 26.41462 1.000 38.77969 306 ILE C C 1
ATOM 16204 O O . ILE C 1 310 ? -18.62735 35.25321 27.55154 1.000 51.20447 306 ILE C O 1
ATOM 16220 N N . ARG C 1 311 ? -19.20819 35.52719 25.38741 1.000 44.97788 307 ARG C N 1
ATOM 16221 C CA . ARG C 1 311 ? -19.57478 36.92410 25.56373 1.000 41.93650 307 ARG C CA 1
ATOM 16222 C C . ARG C 1 311 ? -20.77582 37.03417 26.49026 1.000 44.26638 307 ARG C C 1
ATOM 16223 O O . ARG C 1 311 ? -21.73010 36.26115 26.39049 1.000 37.69482 307 ARG C O 1
ATOM 16244 N N . ASN C 1 312 ? -20.71071 37.98357 27.41626 1.000 41.19782 308 ASN C N 1
ATOM 16245 C CA . ASN C 1 312 ? -21.82103 38.23244 28.32357 1.000 45.29435 308 ASN C CA 1
ATOM 16246 C C . ASN C 1 312 ? -22.83566 39.15245 27.65342 1.000 35.43778 308 ASN C C 1
ATOM 16247 O O . ASN C 1 312 ? -22.47397 40.18052 27.07295 1.000 39.28746 308 ASN C O 1
ATOM 16258 N N . ALA C 1 313 ? -24.10735 38.79403 27.76288 1.000 37.94041 309 ALA C N 1
ATOM 16259 C CA . ALA C 1 313 ? -25.17907 39.59521 27.20698 1.000 33.04431 309 ALA C CA 1
ATOM 16260 C C . ALA C 1 313 ? -25.56147 40.71512 28.16641 1.000 37.30050 309 ALA C C 1
ATOM 16261 O O . ALA C 1 313 ? -25.33611 40.63345 29.38478 1.000 39.69125 309 ALA C O 1
ATOM 16268 N N . ASP C 1 314 ? -26.17309 41.76505 27.60007 1.000 34.30933 310 ASP C N 1
ATOM 16269 C CA . ASP C 1 314 ? -26.76875 42.80538 28.43595 1.000 40.68831 310 ASP C CA 1
ATOM 16270 C C . ASP C 1 314 ? -28.16525 42.40892 28.92337 1.000 39.35737 310 ASP C C 1
ATOM 16271 O O . ASP C 1 314 ? -28.49076 42.57041 30.10555 1.000 32.87137 310 ASP C O 1
ATOM 16280 N N . LYS C 1 315 ? -29.00129 41.89099 28.02933 1.000 35.33097 311 LYS C N 1
ATOM 16281 C CA A LYS C 1 315 ? -30.34911 41.46338 28.37327 0.496 33.85396 311 LYS C CA 1
ATOM 16282 C CA B LYS C 1 315 ? -30.34908 41.46390 28.37301 0.504 33.85106 311 LYS C CA 1
ATOM 16283 C C . LYS C 1 315 ? -30.63598 40.10623 27.74360 1.000 35.36902 311 LYS C C 1
ATOM 16284 O O . LYS C 1 315 ? -30.21352 39.82409 26.60454 1.000 29.16622 311 LYS C O 1
ATOM 16321 N N . VAL C 1 316 ? -31.36551 39.27200 28.49649 1.000 26.74237 312 VAL C N 1
ATOM 16322 C CA . VAL C 1 316 ? -31.79043 37.95938 28.02419 1.000 25.16683 312 VAL C CA 1
ATOM 16323 C C . VAL C 1 316 ? -33.25441 37.76149 28.41312 1.000 24.77736 312 VAL C C 1
ATOM 16324 O O . VAL C 1 316 ? -33.60800 37.85277 29.59296 1.000 24.89404 312 VAL C O 1
ATOM 16337 N N . VAL C 1 317 ? -34.10561 37.47812 27.43367 1.000 22.52584 313 VAL C N 1
ATOM 16338 C CA . VAL C 1 317 ? -35.51819 37.23100 27.69344 1.000 22.81033 313 VAL C CA 1
ATOM 16339 C C . VAL C 1 317 ? -35.85677 35.85027 27.14742 1.000 29.53738 313 VAL C C 1
ATOM 16340 O O . VAL C 1 317 ? -35.59765 35.57174 25.97325 1.000 23.35748 313 VAL C O 1
ATOM 16353 N N . MET C 1 318 ? -36.42782 34.98952 27.99029 1.000 21.85218 314 MET C N 1
ATOM 16354 C CA . MET C 1 318 ? -36.87678 33.66187 27.57891 1.000 22.45231 314 MET C CA 1
ATOM 16355 C C . MET C 1 318 ? -38.38183 33.59507 27.81171 1.000 23.95131 314 MET C C 1
ATOM 16356 O O . MET C 1 318 ? -38.84328 33.55762 28.96003 1.000 27.28390 314 MET C O 1
ATOM 16370 N N . GLN C 1 319 ? -39.13688 33.63853 26.71391 1.000 22.78460 315 GLN C N 1
ATOM 16371 C CA . GLN C 1 319 ? -40.58418 33.72276 26.79912 1.000 26.43559 315 GLN C CA 1
ATOM 16372 C C . GLN C 1 319 ? -41.18990 32.39967 27.27548 1.000 32.50416 315 GLN C C 1
ATOM 16373 O O . GLN C 1 319 ? -40.57533 31.31581 27.20101 1.000 24.54279 315 GLN C O 1
ATOM 16387 N N . GLY C 1 320 ? -42.43268 32.50601 27.74374 1.000 27.26287 316 GLY C N 1
ATOM 16388 C CA . GLY C 1 320 ? -43.20702 31.31252 28.02297 1.000 25.90376 316 GLY C CA 1
ATOM 16389 C C . GLY C 1 320 ? -43.37484 30.48342 26.76188 1.000 27.15394 316 GLY C C 1
ATOM 16390 O O . GLY C 1 320 ? -43.61616 31.01060 25.67454 1.000 29.16114 316 GLY C O 1
ATOM 16394 N N . GLY C 1 321 ? -43.21563 29.17435 26.90117 1.000 26.96696 317 GLY C N 1
ATOM 16395 C CA . GLY C 1 321 ? -43.24099 28.29549 25.75093 1.000 22.47681 317 GLY C CA 1
ATOM 16396 C C . GLY C 1 321 ? -41.88253 27.98762 25.15911 1.000 23.85305 317 GLY C C 1
ATOM 16397 O O . GLY C 1 321 ? -41.77132 27.09764 24.31282 1.000 28.32577 317 GLY C O 1
ATOM 16401 N N . ALA C 1 322 ? -40.85241 28.71030 25.55487 1.000 23.96953 318 ALA C N 1
ATOM 16402 C CA . ALA C 1 322 ? -39.49603 28.38534 25.15332 1.000 20.32952 318 ALA C CA 1
ATOM 16403 C C . ALA C 1 322 ? -38.94513 27.31382 26.08331 1.000 25.40581 318 ALA C C 1
ATOM 16404 O O . ALA C 1 322 ? -39.25743 27.28227 27.28001 1.000 23.22524 318 ALA C O 1
ATOM 16411 N N . ARG C 1 323 ? -38.12569 26.42097 25.53772 1.000 18.07393 319 ARG C N 1
ATOM 16412 C CA . ARG C 1 323 ? -37.60061 25.34932 26.37127 1.000 19.81207 319 ARG C CA 1
ATOM 16413 C C . ARG C 1 323 ? -36.12125 25.11916 26.11869 1.000 22.66051 319 ARG C C 1
ATOM 16414 O O . ARG C 1 323 ? -35.64322 25.26970 24.99094 1.000 20.60083 319 ARG C O 1
ATOM 16435 N N . ILE C 1 324 ? -35.42023 24.75968 27.19995 1.000 21.39468 320 ILE C N 1
ATOM 16436 C CA . ILE C 1 324 ? -34.03532 24.31476 27.19205 1.000 22.63621 320 ILE C CA 1
ATOM 16437 C C . ILE C 1 324 ? -34.00176 22.97792 27.92325 1.000 27.07632 320 ILE C C 1
ATOM 16438 O O . ILE C 1 324 ? -34.61539 22.83807 28.99315 1.000 18.49191 320 ILE C O 1
ATOM 16454 N N . ASP C 1 325 ? -33.33323 21.98597 27.31961 1.000 24.99762 321 ASP C N 1
ATOM 16455 C CA . ASP C 1 325 ? -33.23008 20.63607 27.87235 1.000 27.84619 321 ASP C CA 1
ATOM 16456 C C . ASP C 1 325 ? -31.78015 20.18384 27.87147 1.000 25.74488 321 ASP C C 1
ATOM 16457 O O . ASP C 1 325 ? -31.17016 20.05552 26.80668 1.000 30.54195 321 ASP C O 1
ATOM 16466 N N . VAL C 1 326 ? -31.24570 19.91998 29.06241 1.000 27.46596 322 VAL C N 1
ATOM 16467 C CA . VAL C 1 326 ? -29.89194 19.40494 29.22838 1.000 32.10886 322 VAL C CA 1
ATOM 16468 C C . VAL C 1 326 ? -29.94784 18.18614 30.13133 1.000 31.21506 322 VAL C C 1
ATOM 16469 O O . VAL C 1 326 ? -29.02852 17.92747 30.91610 1.000 32.95062 322 VAL C O 1
ATOM 16482 N N . SER C 1 327 ? -31.02443 17.42066 30.00969 1.000 30.96391 323 SER C N 1
ATOM 16483 C CA . SER C 1 327 ? -31.19158 16.23192 30.83050 1.000 30.76381 323 SER C CA 1
ATOM 16484 C C . SER C 1 327 ? -30.38601 15.04813 30.27522 1.000 36.07537 323 SER C C 1
ATOM 16485 O O . SER C 1 327 ? -30.00752 15.00390 29.09925 1.000 31.13309 323 SER C O 1
ATOM 16493 N N . ALA C 1 328 ? -30.12023 14.08078 31.15185 1.000 36.76457 324 ALA C N 1
ATOM 16494 C CA . ALA C 1 328 ? -29.62041 12.77932 30.74529 1.000 36.89885 324 ALA C CA 1
ATOM 16495 C C . ALA C 1 328 ? -30.80877 11.86272 30.51088 1.000 41.96963 324 ALA C C 1
ATOM 16496 O O . ALA C 1 328 ? -31.87961 12.04815 31.08965 1.000 41.22098 324 ALA C O 1
ATOM 16503 N N . THR C 1 329 ? -30.61664 10.87337 29.65165 1.000 41.49000 325 THR C N 1
ATOM 16504 C CA . THR C 1 329 ? -31.69164 9.95091 29.32370 1.000 47.45548 325 THR C CA 1
ATOM 16505 C C . THR C 1 329 ? -31.54510 8.63337 30.07401 1.000 48.51763 325 THR C C 1
ATOM 16506 O O . THR C 1 329 ? -32.23125 8.40958 31.07345 1.000 47.19429 325 THR C O 1
ATOM 16517 N N . GLN C 1 330 ? -30.65078 7.75718 29.61673 1.000 52.69913 326 GLN C N 1
ATOM 16518 C CA . GLN C 1 330 ? -30.57887 6.41847 30.19141 1.000 55.46465 326 GLN C CA 1
ATOM 16519 C C . GLN C 1 330 ? -29.81783 6.41776 31.51073 1.000 56.10269 326 GLN C C 1
ATOM 16520 O O . GLN C 1 330 ? -30.30856 5.89411 32.51395 1.000 53.36982 326 GLN C O 1
ATOM 16534 N N . GLN C 1 331 ? -28.61757 6.99099 31.52702 1.000 56.35410 327 GLN C N 1
ATOM 16535 C CA . GLN C 1 331 ? -27.81182 7.09124 32.73337 1.000 57.10752 327 GLN C CA 1
ATOM 16536 C C . GLN C 1 331 ? -27.06154 8.41852 32.71890 1.000 53.82080 327 GLN C C 1
ATOM 16537 O O . GLN C 1 331 ? -27.04589 9.14911 31.71714 1.000 52.45912 327 GLN C O 1
ATOM 16551 N N . GLY C 1 332 ? -26.43501 8.73044 33.84905 1.000 45.59306 328 GLY C N 1
ATOM 16552 C CA . GLY C 1 332 ? -25.61042 9.91457 33.96339 1.000 51.37442 328 GLY C CA 1
ATOM 16553 C C . GLY C 1 332 ? -26.35455 11.09128 34.57134 1.000 47.37400 328 GLY C C 1
ATOM 16554 O O . GLY C 1 332 ? -27.57248 11.07512 34.76880 1.000 44.61744 328 GLY C O 1
ATOM 16558 N N . ASN C 1 333 ? -25.58205 12.13764 34.86632 1.000 37.90375 329 ASN C N 1
ATOM 16559 C CA . ASN C 1 333 ? -26.12069 13.30260 35.54063 1.000 35.45834 329 ASN C CA 1
ATOM 16560 C C . ASN C 1 333 ? -26.74187 14.24793 34.52878 1.000 38.43852 329 ASN C C 1
ATOM 16561 O O . ASN C 1 333 ? -26.38857 14.26367 33.33701 1.000 35.47131 329 ASN C O 1
ATOM 16572 N N . GLY C 1 334 ? -27.67722 15.05149 35.03435 1.000 31.15038 330 GLY C N 1
ATOM 16573 C CA . GLY C 1 334 ? -28.18425 16.16619 34.26355 1.000 30.78963 330 GLY C CA 1
ATOM 16574 C C . GLY C 1 334 ? -27.08870 17.15436 33.91684 1.000 33.19384 330 GLY C C 1
ATOM 16575 O O . GLY C 1 334 ? -26.06900 17.25090 34.59260 1.000 30.51465 330 GLY C O 1
ATOM 16579 N N . GLY C 1 335 ? -27.30578 17.89471 32.83279 1.000 29.71868 331 GLY C N 1
ATOM 16580 C CA . GLY C 1 335 ? -26.31391 18.81970 32.32902 1.000 34.94451 331 GLY C CA 1
ATOM 16581 C C . GLY C 1 335 ? -26.34406 20.16943 33.02550 1.000 32.46735 331 GLY C C 1
ATOM 16582 O O . GLY C 1 335 ? -26.86329 20.33689 34.13198 1.000 32.83162 331 GLY C O 1
ATOM 16586 N N . THR C 1 336 ? -25.77608 21.15149 32.33392 1.000 39.86421 332 THR C N 1
ATOM 16587 C CA . THR C 1 336 ? -25.67093 22.53241 32.78395 1.000 27.25961 332 THR C CA 1
ATOM 16588 C C . THR C 1 336 ? -26.45285 23.43641 31.84237 1.000 31.52393 332 THR C C 1
ATOM 16589 O O . THR C 1 336 ? -26.37000 23.29704 30.61315 1.000 30.89554 332 THR C O 1
ATOM 16600 N N . ALA C 1 337 ? -27.22637 24.34824 32.42726 1.000 28.08958 333 ALA C N 1
ATOM 16601 C CA . ALA C 1 337 ? -27.94028 25.34807 31.64620 1.000 29.03590 333 ALA C CA 1
ATOM 16602 C C . ALA C 1 337 ? -27.80474 26.68872 32.35142 1.000 28.31091 333 ALA C C 1
ATOM 16603 O O . ALA C 1 337 ? -27.97332 26.77626 33.57205 1.000 27.19244 333 ALA C O 1
ATOM 16610 N N . VAL C 1 338 ? -27.47480 27.72369 31.58280 1.000 26.03608 334 VAL C N 1
ATOM 16611 C CA . VAL C 1 338 ? -27.22100 29.05709 32.11480 1.000 27.63195 334 VAL C CA 1
ATOM 16612 C C . VAL C 1 338 ? -28.00751 30.08261 31.31458 1.000 29.27754 334 VAL C C 1
ATOM 16613 O O . VAL C 1 338 ? -27.93301 30.11019 30.08165 1.000 24.85444 334 VAL C O 1
ATOM 16626 N N . LEU C 1 339 ? -28.77019 30.90937 32.01283 1.000 29.11380 335 LEU C N 1
ATOM 16627 C CA . LEU C 1 339 ? -29.32049 32.13739 31.45403 1.000 29.86832 335 LEU C CA 1
ATOM 16628 C C . LEU C 1 339 ? -28.63416 33.25944 32.20340 1.000 29.69794 335 LEU C C 1
ATOM 16629 O O . LEU C 1 339 ? -28.85943 33.42024 33.40019 1.000 27.05231 335 LEU C O 1
ATOM 16645 N N . TRP C 1 340 ? -27.77621 34.01078 31.53199 1.000 27.16595 336 TRP C N 1
ATOM 16646 C CA . TRP C 1 340 ? -26.98445 35.04460 32.18575 1.000 26.07991 336 TRP C CA 1
ATOM 16647 C C . TRP C 1 340 ? -27.11823 36.36656 31.44673 1.000 32.47218 336 TRP C C 1
ATOM 16648 O O . TRP C 1 340 ? -27.24681 36.40383 30.21803 1.000 31.48172 336 TRP C O 1
ATOM 16669 N N . SER C 1 341 ? -27.05564 37.45687 32.21060 1.000 33.55774 337 SER C N 1
ATOM 16670 C CA . SER C 1 341 ? -27.02682 38.78919 31.62559 1.000 34.36482 337 SER C CA 1
ATOM 16671 C C . SER C 1 341 ? -26.32283 39.73831 32.58366 1.000 38.26340 337 SER C C 1
ATOM 16672 O O . SER C 1 341 ? -26.11541 39.42574 33.76096 1.000 34.43965 337 SER C O 1
ATOM 16680 N N . ASP C 1 342 ? -25.94628 40.91115 32.05597 1.000 39.32945 338 ASP C N 1
ATOM 16681 C CA . ASP C 1 342 ? -25.34613 41.94709 32.88517 1.000 43.82520 338 ASP C CA 1
ATOM 16682 C C . ASP C 1 342 ? -26.38457 42.89705 33.47130 1.000 45.36774 338 ASP C C 1
ATOM 16683 O O . ASP C 1 342 ? -26.15842 43.46621 34.54479 1.000 41.86881 338 ASP C O 1
ATOM 16692 N N . SER C 1 343 ? -27.51901 43.07519 32.80721 1.000 41.06449 339 SER C N 1
ATOM 16693 C CA . SER C 1 343 ? -28.50638 44.06818 33.21238 1.000 44.40761 339 SER C CA 1
ATOM 16694 C C . SER C 1 343 ? -29.88456 43.48955 33.50279 1.000 39.89271 339 SER C C 1
ATOM 16695 O O . SER C 1 343 ? -30.52220 43.90986 34.45909 1.000 38.04254 339 SER C O 1
ATOM 16703 N N . TYR C 1 344 ? -30.38834 42.55173 32.70448 1.000 38.77314 340 TYR C N 1
ATOM 16704 C CA . TYR C 1 344 ? -31.77448 42.11142 32.87845 1.000 38.17797 340 TYR C CA 1
ATOM 16705 C C . TYR C 1 344 ? -31.97298 40.72710 32.28279 1.000 33.67750 340 TYR C C 1
ATOM 16706 O O . TYR C 1 344 ? -31.87758 40.57078 31.06425 1.000 32.23282 340 TYR C O 1
ATOM 16724 N N . THR C 1 345 ? -32.24587 39.74335 33.13940 1.000 28.62835 341 THR C N 1
ATOM 16725 C CA . THR C 1 345 ? -32.65264 38.40725 32.73097 1.000 31.32558 341 THR C CA 1
ATOM 16726 C C . THR C 1 345 ? -34.11909 38.22877 33.09623 1.000 30.91593 341 THR C C 1
ATOM 16727 O O . THR C 1 345 ? -34.48535 38.29226 34.27494 1.000 26.51849 341 THR C O 1
ATOM 16738 N N . ASN C 1 346 ? -34.95847 38.05604 32.08666 1.000 31.67011 342 ASN C N 1
ATOM 16739 C CA . ASN C 1 346 ? -36.37055 37.75541 32.28435 1.000 29.64922 342 ASN C CA 1
ATOM 16740 C C . ASN C 1 346 ? -36.61285 36.31221 31.87083 1.000 24.88140 342 ASN C C 1
ATOM 16741 O O . ASN C 1 346 ? -36.63302 36.00665 30.67346 1.000 22.46623 342 ASN C O 1
ATOM 16752 N N . PHE C 1 347 ? -36.82998 35.43158 32.86280 1.000 27.29177 343 PHE C N 1
ATOM 16753 C CA . PHE C 1 347 ? -36.96830 33.99530 32.63042 1.000 29.07299 343 PHE C CA 1
ATOM 16754 C C . PHE C 1 347 ? -38.41725 33.58235 32.84635 1.000 23.96041 343 PHE C C 1
ATOM 16755 O O . PHE C 1 347 ? -38.91125 33.61072 33.97115 1.000 29.27053 343 PHE C O 1
ATOM 16772 N N . HIS C 1 348 ? -39.08189 33.19715 31.76524 1.000 25.09390 344 HIS C N 1
ATOM 16773 C CA . HIS C 1 348 ? -40.45447 32.71944 31.77975 1.000 26.95212 344 HIS C CA 1
ATOM 16774 C C . HIS C 1 348 ? -40.63215 31.36057 31.10109 1.000 25.31455 344 HIS C C 1
ATOM 16775 O O . HIS C 1 348 ? -41.75531 30.85930 31.02675 1.000 25.24990 344 HIS C O 1
ATOM 16789 N N . GLY C 1 349 ? -39.57258 30.75165 30.61326 1.000 27.25620 345 GLY C N 1
ATOM 16790 C CA . GLY C 1 349 ? -39.65633 29.49293 29.89870 1.000 23.50622 345 GLY C CA 1
ATOM 16791 C C . GLY C 1 349 ? -39.44508 28.29094 30.79304 1.000 26.48029 345 GLY C C 1
ATOM 16792 O O . GLY C 1 349 ? -39.72512 28.32247 31.99694 1.000 22.09876 345 GLY C O 1
ATOM 16796 N N . GLN C 1 350 ? -39.00040 27.19015 30.18079 1.000 25.51218 346 GLN C N 1
ATOM 16797 C CA . GLN C 1 350 ? -38.79243 25.93841 30.89296 1.000 23.10431 346 GLN C CA 1
ATOM 16798 C C . GLN C 1 350 ? -37.37804 25.43227 30.68578 1.000 20.41890 346 GLN C C 1
ATOM 16799 O O . GLN C 1 350 ? -36.90753 25.38766 29.55276 1.000 22.12286 346 GLN C O 1
ATOM 16813 N N . ILE C 1 351 ? -36.74846 24.96125 31.76432 1.000 23.09691 347 ILE C N 1
ATOM 16814 C CA . ILE C 1 351 ? -35.39413 24.41765 31.73465 1.000 21.78933 347 ILE C CA 1
ATOM 16815 C C . ILE C 1 351 ? -35.41387 23.05070 32.42973 1.000 22.76217 347 ILE C C 1
ATOM 16816 O O . ILE C 1 351 ? -35.81011 22.96170 33.60168 1.000 28.40808 347 ILE C O 1
ATOM 16832 N N . GLY C 1 352 ? -34.99230 22.01103 31.70435 1.000 20.24936 348 GLY C N 1
ATOM 16833 C CA . GLY C 1 352 ? -34.91329 20.64896 32.20833 1.000 23.42099 348 GLY C CA 1
ATOM 16834 C C . GLY C 1 352 ? -33.45371 20.21497 32.28709 1.000 27.92437 348 GLY C C 1
ATOM 16835 O O . GLY C 1 352 ? -32.68886 20.36145 31.31281 1.000 25.87746 348 GLY C O 1
ATOM 16839 N N . ALA C 1 353 ? -33.09559 19.67029 33.44075 1.000 25.83232 349 ALA C N 1
ATOM 16840 C CA . ALA C 1 353 ? -31.76405 19.14359 33.67803 1.000 35.09914 349 ALA C CA 1
ATOM 16841 C C . ALA C 1 353 ? -31.82677 17.89510 34.55389 1.000 28.09534 349 ALA C C 1
ATOM 16842 O O . ALA C 1 353 ? -31.11327 17.76147 35.55022 1.000 29.65463 349 ALA C O 1
ATOM 16849 N N . LYS C 1 354 ? -32.67773 16.95024 34.16451 1.000 34.90730 350 LYS C N 1
ATOM 16850 C CA . LYS C 1 354 ? -32.90006 15.76866 34.98350 1.000 37.03408 350 LYS C CA 1
ATOM 16851 C C . LYS C 1 354 ? -31.72152 14.80092 34.89637 1.000 31.46238 350 LYS C C 1
ATOM 16852 O O . LYS C 1 354 ? -30.97987 14.76206 33.91475 1.000 27.32956 350 LYS C O 1
ATOM 16871 N N . GLY C 1 355 ? -31.60240 13.95738 35.91570 1.000 32.77038 351 GLY C N 1
ATOM 16872 C CA . GLY C 1 355 ? -30.64650 12.87285 35.88009 1.000 34.84876 351 GLY C CA 1
ATOM 16873 C C . GLY C 1 355 ? -31.18335 11.69264 35.09726 1.000 39.17530 351 GLY C C 1
ATOM 16874 O O . GLY C 1 355 ? -32.36649 11.60290 34.77311 1.000 33.45036 351 GLY C O 1
ATOM 16878 N N . GLY C 1 356 ? -30.28041 10.77820 34.76597 1.000 41.13182 352 GLY C N 1
ATOM 16879 C CA . GLY C 1 356 ? -30.66183 9.63192 33.96855 1.000 48.18989 352 GLY C CA 1
ATOM 16880 C C . GLY C 1 356 ? -31.75953 8.82343 34.62657 1.000 46.94214 352 GLY C C 1
ATOM 16881 O O . GLY C 1 356 ? -31.98884 8.90209 35.82469 1.000 48.75664 352 GLY C O 1
ATOM 16885 N N . GLU C 1 357 ? -32.42490 7.99827 33.81881 1.000 51.09646 353 GLU C N 1
ATOM 16886 C CA . GLU C 1 357 ? -33.54117 7.20660 34.33063 1.000 55.18047 353 GLU C CA 1
ATOM 16887 C C . GLU C 1 357 ? -33.06683 6.11936 35.28230 1.000 52.66092 353 GLU C C 1
ATOM 16888 O O . GLU C 1 357 ? -33.75105 5.81128 36.26703 1.000 60.69528 353 GLU C O 1
ATOM 16900 N N . THR C 1 358 ? -31.90586 5.52850 35.01125 1.000 41.34351 354 THR C N 1
ATOM 16901 C CA . THR C 1 358 ? -31.38618 4.44669 35.83598 1.000 43.94263 354 THR C CA 1
ATOM 16902 C C . THR C 1 358 ? -30.46429 4.94090 36.94608 1.000 52.92885 354 THR C C 1
ATOM 16903 O O . THR C 1 358 ? -29.78756 4.12873 37.58999 1.000 53.76842 354 THR C O 1
ATOM 16914 N N . GLY C 1 359 ? -30.44897 6.24030 37.20528 1.000 51.80656 355 GLY C N 1
ATOM 16915 C CA . GLY C 1 359 ? -29.57046 6.82408 38.19379 1.000 50.42001 355 GLY C CA 1
ATOM 16916 C C . GLY C 1 359 ? -28.87961 8.05652 37.65551 1.000 51.04878 355 GLY C C 1
ATOM 16917 O O . GLY C 1 359 ? -28.90517 8.35795 36.46167 1.000 51.36608 355 GLY C O 1
ATOM 16921 N N . GLY C 1 360 ? -28.25539 8.77005 38.57085 1.000 42.09177 356 GLY C N 1
ATOM 16922 C CA . GLY C 1 360 ? -27.60177 10.00688 38.18731 1.000 42.04663 356 GLY C CA 1
ATOM 16923 C C . GLY C 1 360 ? -28.30020 11.21223 38.78560 1.000 41.48338 356 GLY C C 1
ATOM 16924 O O . GLY C 1 360 ? -29.53327 11.25937 38.87652 1.000 43.10301 356 GLY C O 1
ATOM 16928 N N . ASN C 1 361 ? -27.50525 12.20455 39.18406 1.000 39.79304 357 ASN C N 1
ATOM 16929 C CA . ASN C 1 361 ? -28.02747 13.35634 39.89974 1.000 38.50074 357 ASN C CA 1
ATOM 16930 C C . ASN C 1 361 ? -28.62340 14.36460 38.93606 1.000 37.90758 357 ASN C C 1
ATOM 16931 O O . ASN C 1 361 ? -28.39117 14.31576 37.73188 1.000 36.98410 357 ASN C O 1
ATOM 16942 N N . GLY C 1 362 ? -29.41579 15.28056 39.48211 1.000 39.63868 358 GLY C N 1
ATOM 16943 C CA . GLY C 1 362 ? -29.91838 16.37506 38.68089 1.000 35.77709 358 GLY C CA 1
ATOM 16944 C C . GLY C 1 362 ? -28.80122 17.33612 38.33605 1.000 38.57350 358 GLY C C 1
ATOM 16945 O O . GLY C 1 362 ? -27.83350 17.49285 39.08574 1.000 36.95070 358 GLY C O 1
ATOM 16949 N N . GLY C 1 363 ? -28.93964 17.97019 37.17486 1.000 37.43174 359 GLY C N 1
ATOM 16950 C CA . GLY C 1 363 ? -27.94210 18.89691 36.69189 1.000 33.12475 359 GLY C CA 1
ATOM 16951 C C . GLY C 1 363 ? -27.92373 20.19704 37.47442 1.000 35.29413 359 GLY C C 1
ATOM 16952 O O . GLY C 1 363 ? -28.49225 20.30872 38.56445 1.000 34.47705 359 GLY C O 1
ATOM 16956 N N A ARG C 1 364 ? -27.27786 21.20377 36.88979 0.480 38.08649 360 ARG C N 1
ATOM 16957 N N B ARG C 1 364 ? -27.23162 21.19086 36.91353 0.520 38.12043 360 ARG C N 1
ATOM 16958 C CA A ARG C 1 364 ? -27.14189 22.52536 37.48330 0.480 38.89427 360 ARG C CA 1
ATOM 16959 C CA B ARG C 1 364 ? -27.14047 22.52392 37.50031 0.520 38.90826 360 ARG C CA 1
ATOM 16960 C C A ARG C 1 364 ? -27.75872 23.54551 36.54027 0.480 33.72042 360 ARG C C 1
ATOM 16961 C C B ARG C 1 364 ? -27.77205 23.52568 36.54338 0.520 33.70827 360 ARG C C 1
ATOM 16962 O O A ARG C 1 364 ? -27.45949 23.55387 35.34048 0.480 33.77300 360 ARG C O 1
ATOM 16963 O O B ARG C 1 364 ? -27.50399 23.49659 35.33660 0.520 33.77206 360 ARG C O 1
ATOM 17004 N N . VAL C 1 365 ? -28.60735 24.40844 37.08369 1.000 34.31077 361 VAL C N 1
ATOM 17005 C CA . VAL C 1 365 ? -29.32376 25.39974 36.29388 1.000 36.12951 361 VAL C CA 1
ATOM 17006 C C . VAL C 1 365 ? -29.14016 26.75588 36.95867 1.000 32.18910 361 VAL C C 1
ATOM 17007 O O . VAL C 1 365 ? -29.23672 26.87224 38.18323 1.000 32.54312 361 VAL C O 1
ATOM 17020 N N . GLU C 1 366 ? -28.86085 27.77634 36.15234 1.000 30.69954 362 GLU C N 1
ATOM 17021 C CA . GLU C 1 366 ? -28.71275 29.14861 36.61755 1.000 32.90282 362 GLU C CA 1
ATOM 17022 C C . GLU C 1 366 ? -29.51087 30.07228 35.70999 1.000 34.80024 362 GLU C C 1
ATOM 17023 O O . GLU C 1 366 ? -29.33811 30.05532 34.48937 1.000 32.09661 362 GLU C O 1
ATOM 17035 N N . THR C 1 367 ? -30.36579 30.88898 36.31354 1.000 29.54562 363 THR C N 1
ATOM 17036 C CA . THR C 1 367 ? -31.10736 31.94950 35.63334 1.000 29.10842 363 THR C CA 1
ATOM 17037 C C . THR C 1 367 ? -30.84166 33.17715 36.50096 1.000 30.80532 363 THR C C 1
ATOM 17038 O O . THR C 1 367 ? -31.53385 33.42422 37.49351 1.000 36.68560 363 THR C O 1
ATOM 17049 N N . SER C 1 368 ? -29.80215 33.93803 36.16171 1.000 35.15198 364 SER C N 1
ATOM 17050 C CA . SER C 1 368 ? -29.32920 34.98269 37.06147 1.000 45.73854 364 SER C CA 1
ATOM 17051 C C . SER C 1 368 ? -28.88602 36.19373 36.25972 1.000 33.75403 364 SER C C 1
ATOM 17052 O O . SER C 1 368 ? -28.89891 36.19268 35.02542 1.000 32.82654 364 SER C O 1
ATOM 17060 N N . SER C 1 369 ? -28.49097 37.23984 36.98197 1.000 38.04940 365 SER C N 1
ATOM 17061 C CA . SER C 1 369 ? -28.11678 38.49556 36.34788 1.000 44.02438 365 SER C CA 1
ATOM 17062 C C . SER C 1 369 ? -27.22725 39.31269 37.27222 1.000 45.35714 365 SER C C 1
ATOM 17063 O O . SER C 1 369 ? -27.44698 39.33093 38.48468 1.000 39.47348 365 SER C O 1
ATOM 17071 N N . HIS C 1 370 ? -26.21722 39.97781 36.69494 1.000 43.88830 366 HIS C N 1
ATOM 17072 C CA . HIS C 1 370 ? -25.51849 41.00912 37.45269 1.000 51.51815 366 HIS C CA 1
ATOM 17073 C C . HIS C 1 370 ? -26.45734 42.13903 37.84045 1.000 49.18203 366 HIS C C 1
ATOM 17074 O O . HIS C 1 370 ? -26.16792 42.87114 38.78964 1.000 47.24729 366 HIS C O 1
ATOM 17088 N N . GLY C 1 371 ? -27.54588 42.32221 37.10374 1.000 47.37497 367 GLY C N 1
ATOM 17089 C CA . GLY C 1 371 ? -28.51556 43.35201 37.40467 1.000 43.06450 367 GLY C CA 1
ATOM 17090 C C . GLY C 1 371 ? -29.85442 42.79368 37.83755 1.000 42.09749 367 GLY C C 1
ATOM 17091 O O . GLY C 1 371 ? -29.95800 42.16955 38.89697 1.000 52.34526 367 GLY C O 1
ATOM 17095 N N . ASN C 1 372 ? -30.88478 43.01010 37.02563 1.000 39.39208 368 ASN C N 1
ATOM 17096 C CA . ASN C 1 372 ? -32.24829 42.63891 37.37849 1.000 44.12141 368 ASN C CA 1
ATOM 17097 C C . ASN C 1 372 ? -32.55514 41.21768 36.96228 1.000 34.44805 368 ASN C C 1
ATOM 17098 O O . ASN C 1 372 ? -32.08887 40.74955 35.92466 1.000 38.12104 368 ASN C O 1
ATOM 17109 N N . LEU C 1 373 ? -33.36411 40.54381 37.77826 1.000 39.81531 369 LEU C N 1
ATOM 17110 C CA . LEU C 1 373 ? -33.84324 39.20553 37.47600 1.000 30.60657 369 LEU C CA 1
ATOM 17111 C C . LEU C 1 373 ? -35.32945 39.09972 37.79148 1.000 30.85078 369 LEU C C 1
ATOM 17112 O O . LEU C 1 373 ? -35.75794 39.37366 38.91918 1.000 31.77193 369 LEU C O 1
ATOM 17128 N N . GLN C 1 374 ? -36.09891 38.65547 36.79948 1.000 29.02779 370 GLN C N 1
ATOM 17129 C CA . GLN C 1 374 ? -37.48081 38.22307 36.98139 1.000 29.64294 370 GLN C CA 1
ATOM 17130 C C . GLN C 1 374 ? -37.52712 36.77189 36.51156 1.000 29.00547 370 GLN C C 1
ATOM 17131 O O . GLN C 1 374 ? -37.32425 36.49725 35.32064 1.000 26.32262 370 GLN C O 1
ATOM 17145 N N . ALA C 1 375 ? -37.75224 35.84041 37.45094 1.000 33.26445 371 ALA C N 1
ATOM 17146 C CA . ALA C 1 375 ? -37.68488 34.40190 37.18218 1.000 33.96955 371 ALA C CA 1
ATOM 17147 C C . ALA C 1 375 ? -39.04957 33.80848 37.48879 1.000 33.21706 371 ALA C C 1
ATOM 17148 O O . ALA C 1 375 ? -39.36760 33.55437 38.65311 1.000 31.77596 371 ALA C O 1
ATOM 17155 N N . PHE C 1 376 ? -39.85321 33.60956 36.44551 1.000 27.31242 372 PHE C N 1
ATOM 17156 C CA . PHE C 1 376 ? -41.20685 33.09494 36.59556 1.000 33.81934 372 PHE C CA 1
ATOM 17157 C C . PHE C 1 376 ? -41.39007 31.77936 35.84987 1.000 32.80726 372 PHE C C 1
ATOM 17158 O O . PHE C 1 376 ? -42.52021 31.32947 35.68753 1.000 39.53275 372 PHE C O 1
ATOM 17175 N N . GLY C 1 377 ? -40.32214 31.16247 35.36901 1.000 28.33668 373 GLY C N 1
ATOM 17176 C CA . GLY C 1 377 ? -40.41134 29.94138 34.59166 1.000 26.04356 373 GLY C CA 1
ATOM 17177 C C . GLY C 1 377 ? -40.31484 28.70750 35.46834 1.000 30.73456 373 GLY C C 1
ATOM 17178 O O . GLY C 1 377 ? -40.48555 28.76318 36.68825 1.000 30.90223 373 GLY C O 1
ATOM 17182 N N . THR C 1 378 ? -40.02710 27.57397 34.83255 1.000 23.31882 374 THR C N 1
ATOM 17183 C CA A THR C 1 378 ? -39.92976 26.28935 35.51369 0.623 29.76015 374 THR C CA 1
ATOM 17184 C CA B THR C 1 378 ? -39.92895 26.29157 35.51380 0.377 29.77008 374 THR C CA 1
ATOM 17185 C C . THR C 1 378 ? -38.52581 25.72716 35.35161 1.000 29.86948 374 THR C C 1
ATOM 17186 O O . THR C 1 378 ? -37.95508 25.75449 34.25532 1.000 26.00602 374 THR C O 1
ATOM 17205 N N . VAL C 1 379 ? -37.97960 25.20985 36.44554 1.000 26.66594 375 VAL C N 1
ATOM 17206 C CA . VAL C 1 379 ? -36.66268 24.58619 36.44115 1.000 28.89050 375 VAL C CA 1
ATOM 17207 C C . VAL C 1 379 ? -36.79038 23.22973 37.12819 1.000 30.56982 375 VAL C C 1
ATOM 17208 O O . VAL C 1 379 ? -37.14967 23.15794 38.30912 1.000 28.63824 375 VAL C O 1
ATOM 17221 N N . SER C 1 380 ? -36.52476 22.15776 36.38703 1.000 32.14750 376 SER C N 1
ATOM 17222 C CA . SER C 1 380 ? -36.57691 20.79266 36.90336 1.000 36.72875 376 SER C CA 1
ATOM 17223 C C . SER C 1 380 ? -35.16776 20.22911 36.91500 1.000 33.11603 376 SER C C 1
ATOM 17224 O O . SER C 1 380 ? -34.55381 20.08998 35.85805 1.000 26.85469 376 SER C O 1
ATOM 17232 N N . ALA C 1 381 ? -34.64651 19.94135 38.10690 1.000 30.90036 377 ALA C N 1
ATOM 17233 C CA . ALA C 1 381 ? -33.26668 19.49512 38.27894 1.000 40.10846 377 ALA C CA 1
ATOM 17234 C C . ALA C 1 381 ? -33.22491 18.43921 39.38682 1.000 35.27055 377 ALA C C 1
ATOM 17235 O O . ALA C 1 381 ? -32.66185 18.65815 40.46207 1.000 35.12231 377 ALA C O 1
ATOM 17242 N N . SER C 1 382 ? -33.83538 17.28371 39.11675 1.000 36.04343 378 SER C N 1
ATOM 17243 C CA . SER C 1 382 ? -33.85992 16.18117 40.06840 1.000 37.76333 378 SER C CA 1
ATOM 17244 C C . SER C 1 382 ? -33.45628 14.87961 39.38435 1.000 40.96265 378 SER C C 1
ATOM 17245 O O . SER C 1 382 ? -33.44887 14.75933 38.15548 1.000 34.86912 378 SER C O 1
ATOM 17253 N N . ALA C 1 383 ? -33.12739 13.89357 40.20985 1.000 40.31085 379 ALA C N 1
ATOM 17254 C CA . ALA C 1 383 ? -32.92969 12.54015 39.72699 1.000 45.94196 379 ALA C CA 1
ATOM 17255 C C . ALA C 1 383 ? -34.28636 11.86985 39.50666 1.000 58.61229 379 ALA C C 1
ATOM 17256 O O . ALA C 1 383 ? -35.34175 12.40507 39.86961 1.000 59.66680 379 ALA C O 1
ATOM 17263 N N . ALA C 1 384 ? -34.25206 10.67597 38.91666 1.000 59.51814 380 ALA C N 1
ATOM 17264 C CA . ALA C 1 384 ? -35.47369 9.91858 38.66074 1.000 54.69823 380 ALA C CA 1
ATOM 17265 C C . ALA C 1 384 ? -36.03993 9.38083 39.96397 1.000 58.80152 380 ALA C C 1
ATOM 17266 O O . ALA C 1 384 ? -35.32035 9.20479 40.95304 1.000 61.53516 380 ALA C O 1
ATOM 17274 N N . SER D 1 2 ? -22.47268 30.45761 98.20237 1.000 68.74541 -2 SER D N 1
ATOM 17275 C CA . SER D 1 2 ? -22.45581 31.94208 98.11684 1.000 66.12016 -2 SER D CA 1
ATOM 17276 C C . SER D 1 2 ? -21.96813 32.45968 96.77774 1.000 62.13656 -2 SER D C 1
ATOM 17277 O O . SER D 1 2 ? -21.94381 33.67996 96.54632 1.000 51.22345 -2 SER D O 1
ATOM 17280 N N . GLY D 1 3 ? -21.57312 31.52985 95.90498 1.000 48.52546 -1 GLY D N 1
ATOM 17281 C CA . GLY D 1 3 ? -21.12127 31.85943 94.56780 1.000 46.57502 -1 GLY D CA 1
ATOM 17282 C C . GLY D 1 3 ? -19.65119 32.20374 94.44526 1.000 41.53517 -1 GLY D C 1
ATOM 17283 O O . GLY D 1 3 ? -19.23429 32.71395 93.39860 1.000 35.16707 -1 GLY D O 1
ATOM 17287 N N . SER D 1 4 ? -18.85103 31.93133 95.46327 1.000 40.80518 0 SER D N 1
ATOM 17288 C CA A SER D 1 4 ? -17.44328 32.30811 95.45632 0.515 39.67830 0 SER D CA 1
ATOM 17289 C CA B SER D 1 4 ? -17.44368 32.30985 95.45841 0.485 39.67704 0 SER D CA 1
ATOM 17290 C C . SER D 1 4 ? -16.55010 31.07892 95.58588 1.000 34.21225 0 SER D C 1
ATOM 17291 O O . SER D 1 4 ? -17.03713 29.96828 95.84610 1.000 28.07627 0 SER D O 1
ATOM 17306 N N . PRO D 1 5 ? -15.24462 31.22615 95.38475 1.000 31.20028 1 PRO D N 1
ATOM 17307 C CA . PRO D 1 5 ? -14.33063 30.11120 95.67019 1.000 25.35851 1 PRO D CA 1
ATOM 17308 C C . PRO D 1 5 ? -14.42727 29.74254 97.13301 1.000 26.69159 1 PRO D C 1
ATOM 17309 O O . PRO D 1 5 ? -14.75491 30.58427 97.96804 1.000 29.68773 1 PRO D O 1
ATOM 17320 N N . THR D 1 6 ? -14.12065 28.48474 97.44469 1.000 25.39798 2 THR D N 1
ATOM 17321 C CA . THR D 1 6 ? -14.29727 27.96984 98.79801 1.000 27.04080 2 THR D CA 1
ATOM 17322 C C . THR D 1 6 ? -13.07234 27.19244 99.22876 1.000 29.60946 2 THR D C 1
ATOM 17323 O O . THR D 1 6 ? -12.32818 26.68324 98.39761 1.000 31.42499 2 THR D O 1
ATOM 17334 N N . GLY D 1 7 ? -12.90020 27.08177 100.54273 1.000 34.51122 3 GLY D N 1
ATOM 17335 C CA . GLY D 1 7 ? -11.81164 26.30067 101.10475 1.000 32.41169 3 GLY D CA 1
ATOM 17336 C C . GLY D 1 7 ? -10.44345 26.85444 100.77939 1.000 27.37998 3 GLY D C 1
ATOM 17337 O O . GLY D 1 7 ? -9.49633 26.08474 100.59514 1.000 47.07394 3 GLY D O 1
ATOM 17341 N N . GLY D 1 8 ? -10.30920 28.17143 100.70002 1.00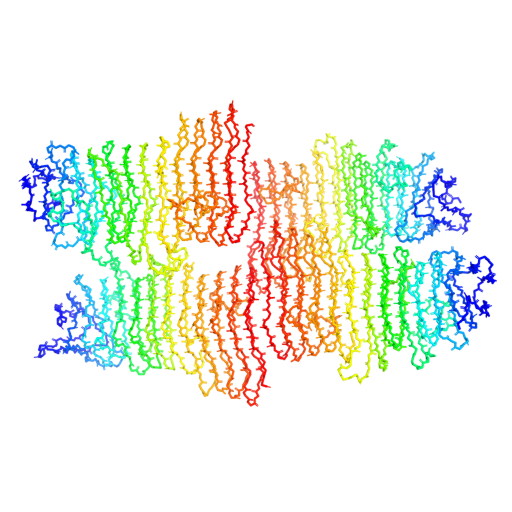0 32.00830 4 GLY D N 1
ATOM 17342 C CA . GLY D 1 8 ? -9.03738 28.74826 100.31521 1.000 36.11169 4 GLY D CA 1
ATOM 17343 C C . GLY D 1 8 ? -8.09085 28.85053 101.49058 1.000 35.89701 4 GLY D C 1
ATOM 17344 O O . GLY D 1 8 ? -8.50374 29.06547 102.62108 1.000 31.04703 4 GLY D O 1
ATOM 17348 N N . GLN D 1 9 ? -6.79945 28.70321 101.20262 1.000 36.11097 5 GLN D N 1
ATOM 17349 C CA . GLN D 1 9 ? -5.74679 28.82283 102.20584 1.000 29.63665 5 GLN D CA 1
ATOM 17350 C C . GLN D 1 9 ? -4.45496 29.23328 101.50922 1.000 38.76575 5 GLN D C 1
ATOM 17351 O O . GLN D 1 9 ? -4.06387 28.63491 100.49625 1.000 29.55385 5 GLN D O 1
ATOM 17365 N N . ILE D 1 10 ? -3.82366 30.28388 102.02861 1.000 35.19506 6 ILE D N 1
ATOM 17366 C CA . ILE D 1 10 ? -2.54791 30.74723 101.49077 1.000 31.25734 6 ILE D CA 1
ATOM 17367 C C . ILE D 1 10 ? -1.46271 29.83038 102.04657 1.000 32.68570 6 ILE D C 1
ATOM 17368 O O . ILE D 1 10 ? -1.21352 29.81855 103.25568 1.000 31.07648 6 ILE D O 1
ATOM 17384 N N . VAL D 1 11 ? -0.84182 29.03466 101.16770 1.000 29.47440 7 VAL D N 1
ATOM 17385 C CA . VAL D 1 11 ? 0.20560 28.10092 101.56793 1.000 34.64901 7 VAL D CA 1
ATOM 17386 C C . VAL D 1 11 ? 1.61955 28.58600 101.25189 1.000 27.13218 7 VAL D C 1
ATOM 17387 O O . VAL D 1 11 ? 2.58726 27.93487 101.66290 1.000 36.94638 7 VAL D O 1
ATOM 17400 N N . ALA D 1 12 ? 1.77663 29.70480 100.56421 1.000 29.49760 8 ALA D N 1
ATOM 17401 C CA . ALA D 1 12 ? 3.09626 30.23541 100.25920 1.000 32.11202 8 ALA D CA 1
ATOM 17402 C C . ALA D 1 12 ? 2.93115 31.71818 99.99685 1.000 29.45386 8 ALA D C 1
ATOM 17403 O O . ALA D 1 12 ? 1.91088 32.15666 99.45984 1.000 27.68755 8 ALA D O 1
ATOM 17410 N N . GLY D 1 13 ? 3.93773 32.48090 100.37633 1.000 33.58574 9 GLY D N 1
ATOM 17411 C CA . GLY D 1 13 ? 3.81427 33.91757 100.29448 1.000 38.15910 9 GLY D CA 1
ATOM 17412 C C . GLY D 1 13 ? 3.03371 34.46016 101.47474 1.000 26.88682 9 GLY D C 1
ATOM 17413 O O . GLY D 1 13 ? 2.84097 33.79078 102.47057 1.000 30.72026 9 GLY D O 1
ATOM 17417 N N . SER D 1 14 ? 2.56115 35.69161 101.33876 1.000 32.94162 10 SER D N 1
ATOM 17418 C CA . SER D 1 14 ? 1.87259 36.37708 102.42508 1.000 38.19822 10 SER D CA 1
ATOM 17419 C C . SER D 1 14 ? 0.65881 37.11715 101.88075 1.000 34.90488 10 SER D C 1
ATOM 17420 O O . SER D 1 14 ? 0.75232 37.87302 100.90895 1.000 33.78513 10 SER D O 1
ATOM 17428 N N . GLY D 1 15 ? -0.48308 36.90644 102.51169 1.000 36.38031 11 GLY D N 1
ATOM 17429 C CA . GLY D 1 15 ? -1.68197 37.58246 102.07139 1.000 36.11869 11 GLY D CA 1
ATOM 17430 C C . GLY D 1 15 ? -2.83847 37.19382 102.95854 1.000 35.68224 11 GLY D C 1
ATOM 17431 O O . GLY D 1 15 ? -2.66537 36.53199 103.98148 1.000 35.87387 11 GLY D O 1
ATOM 17435 N N . SER D 1 16 ? -4.03246 37.57957 102.53585 1.000 32.07821 12 SER D N 1
ATOM 17436 C CA . SER D 1 16 ? -5.22067 37.28163 103.31437 1.000 36.92560 12 SER D CA 1
ATOM 17437 C C . SER D 1 16 ? -6.40589 37.14639 102.37073 1.000 36.15725 12 SER D C 1
ATOM 17438 O O . SER D 1 16 ? -6.48702 37.83794 101.34928 1.000 34.40856 12 SER D O 1
ATOM 17446 N N . ILE D 1 17 ? -7.29909 36.21851 102.70299 1.000 33.02266 13 ILE D N 1
ATOM 17447 C CA . ILE D 1 17 ? -8.58813 36.06569 102.03545 1.000 43.89730 13 ILE D CA 1
ATOM 17448 C C . ILE D 1 17 ? -9.65882 36.58425 102.98258 1.000 41.76285 13 ILE D C 1
ATOM 17449 O O . ILE D 1 17 ? -9.79060 36.08909 104.10577 1.000 43.19615 13 ILE D O 1
ATOM 17465 N N . GLN D 1 18 ? -10.38511 37.61309 102.55867 1.000 48.57200 14 GLN D N 1
ATOM 17466 C CA . GLN D 1 18 ? -11.47588 38.16424 103.35279 1.000 56.78673 14 GLN D CA 1
ATOM 17467 C C . GLN D 1 18 ? -12.74360 37.37368 103.07542 1.000 55.40461 14 GLN D C 1
ATOM 17468 O O . GLN D 1 18 ? -12.98779 36.96114 101.93962 1.000 56.61474 14 GLN D O 1
ATOM 17482 N N . THR D 1 19 ? -13.53550 37.14842 104.12222 1.000 63.73513 15 THR D N 1
ATOM 17483 C CA A THR D 1 19 ? -14.79115 36.43200 103.96564 0.587 61.83676 15 THR D CA 1
ATOM 17484 C CA B THR D 1 19 ? -14.78902 36.42999 103.96778 0.413 61.84159 15 THR D CA 1
ATOM 17485 C C . THR D 1 19 ? -15.62774 37.09033 102.87130 1.000 64.43494 15 THR D C 1
ATOM 17486 O O . THR D 1 19 ? -15.74047 38.32648 102.84163 1.000 65.87224 15 THR D O 1
ATOM 17505 N N . PRO D 1 20 ? -16.20714 36.31678 101.94965 1.000 59.77571 16 PRO D N 1
ATOM 17506 C CA . PRO D 1 20 ? -16.99902 36.93826 100.87284 1.000 59.34980 16 PRO D CA 1
ATOM 17507 C C . PRO D 1 20 ? -18.22628 37.67939 101.40187 1.000 70.94068 16 PRO D C 1
ATOM 17508 O O . PRO D 1 20 ? -19.16012 37.07092 101.94180 1.000 67.98385 16 PRO D O 1
ATOM 17519 N N . SER D 1 21 ? -18.24076 39.00158 101.23475 1.000 73.25525 17 SER D N 1
ATOM 17520 C CA . SER D 1 21 ? -19.34338 39.84726 101.68226 1.000 66.68418 17 SER D CA 1
ATOM 17521 C C . SER D 1 21 ? -20.27342 40.08996 100.50062 1.000 57.14633 17 SER D C 1
ATOM 17522 O O . SER D 1 21 ? -19.91342 40.78623 99.54511 1.000 58.55600 17 SER D O 1
ATOM 17530 N N . GLY D 1 22 ? -21.45686 39.49820 100.56045 1.000 54.48125 18 GLY D N 1
ATOM 17531 C CA . GLY D 1 22 ? -22.43320 39.67395 99.51253 1.000 53.00151 18 GLY D CA 1
ATOM 17532 C C . GLY D 1 22 ? -22.07944 38.96334 98.22769 1.000 48.99029 18 GLY D C 1
ATOM 17533 O O . GLY D 1 22 ? -22.23898 37.74514 98.11397 1.000 53.46334 18 GLY D O 1
ATOM 17537 N N . ASN D 1 23 ? -21.61405 39.72543 97.24293 1.000 45.12164 19 ASN D N 1
ATOM 17538 C CA . ASN D 1 23 ? -21.28862 39.18350 95.93191 1.000 41.79770 19 ASN D CA 1
ATOM 17539 C C . ASN D 1 23 ? -19.82614 39.37658 95.55969 1.000 38.06247 19 ASN D C 1
ATOM 17540 O O . ASN D 1 23 ? -19.46196 39.17724 94.39463 1.000 35.91940 19 ASN D O 1
ATOM 17551 N N . GLN D 1 24 ? -18.97981 39.76650 96.50072 1.000 32.59194 20 GLN D N 1
ATOM 17552 C CA . GLN D 1 24 ? -17.57406 39.97511 96.20144 1.000 39.52550 20 GLN D CA 1
ATOM 17553 C C . GLN D 1 24 ? -16.69997 39.29954 97.24501 1.000 38.80224 20 GLN D C 1
ATOM 17554 O O . GLN D 1 24 ? -16.98950 39.36406 98.44496 1.000 42.70099 20 GLN D O 1
ATOM 17568 N N . MET D 1 25 ? -15.61542 38.67483 96.77554 1.000 33.97980 21 MET D N 1
ATOM 17569 C CA . MET D 1 25 ? -14.56604 38.15737 97.63964 1.000 28.34398 21 MET D CA 1
ATOM 17570 C C . MET D 1 25 ? -13.27783 38.90775 97.31593 1.000 30.10548 21 MET D C 1
ATOM 17571 O O . MET D 1 25 ? -12.86680 38.96967 96.15613 1.000 28.38170 21 MET D O 1
ATOM 17585 N N . ASN D 1 26 ? -12.63206 39.45919 98.33046 1.000 27.41445 22 ASN D N 1
ATOM 17586 C CA . ASN D 1 26 ? -11.38461 40.19197 98.16172 1.000 33.45209 22 ASN D CA 1
ATOM 17587 C C . ASN D 1 26 ? -10.21936 39.34118 98.64735 1.000 35.12794 22 ASN D C 1
ATOM 17588 O O . ASN D 1 26 ? -10.30104 38.69600 99.69857 1.000 31.46624 22 ASN D O 1
ATOM 17599 N N . ILE D 1 27 ? -9.14828 39.31988 97.86198 1.000 31.90376 23 ILE D N 1
ATOM 17600 C CA . ILE D 1 27 ? -7.92834 38.60259 98.20582 1.000 31.21987 23 ILE D CA 1
ATOM 17601 C C . ILE D 1 27 ? -6.79016 39.60907 98.18880 1.000 24.85882 23 ILE D C 1
ATOM 17602 O O . ILE D 1 27 ? -6.43466 40.12564 97.12287 1.000 29.69529 23 ILE D O 1
ATOM 17618 N N . HIS D 1 28 ? -6.23916 39.90327 99.37098 1.000 27.87556 24 HIS D N 1
ATOM 17619 C CA . HIS D 1 28 ? -5.10856 40.81115 99.52462 1.000 31.57617 24 HIS D CA 1
ATOM 17620 C C . HIS D 1 28 ? -3.80756 40.02570 99.47417 1.000 29.88859 24 HIS D C 1
ATOM 17621 O O . HIS D 1 28 ? -3.64542 39.02032 100.16936 1.000 33.92300 24 HIS D O 1
ATOM 17635 N N . GLN D 1 29 ? -2.87918 40.49155 98.65700 1.000 27.18324 25 GLN D N 1
ATOM 17636 C CA . GLN D 1 29 ? -1.55933 39.88919 98.54117 1.000 29.50892 25 GLN D CA 1
ATOM 17637 C C . GLN D 1 29 ? -0.51854 40.89754 99.01132 1.000 28.71216 25 GLN D C 1
ATOM 17638 O O . GLN D 1 29 ? -0.58060 42.07635 98.64792 1.000 25.57954 25 GLN D O 1
ATOM 17652 N N . ASN D 1 30 ? 0.39821 40.44872 99.86477 1.000 29.30770 26 ASN D N 1
ATOM 17653 C CA . ASN D 1 30 ? 1.48564 41.28540 100.36225 1.000 33.86326 26 ASN D CA 1
ATOM 17654 C C . ASN D 1 30 ? 2.83535 40.93603 99.74701 1.000 32.13003 26 ASN D C 1
ATOM 17655 O O . ASN D 1 30 ? 3.67418 41.82585 99.54822 1.000 32.31161 26 ASN D O 1
ATOM 17666 N N . SER D 1 31 ? 3.06655 39.65780 99.46743 1.000 31.25615 27 SER D N 1
ATOM 17667 C CA . SER D 1 31 ? 4.30812 39.20594 98.86489 1.000 33.93319 27 SER D CA 1
ATOM 17668 C C . SER D 1 31 ? 4.23557 39.33095 97.34553 1.000 33.08859 27 SER D C 1
ATOM 17669 O O . SER D 1 31 ? 3.15607 39.43542 96.75128 1.000 30.46303 27 SER D O 1
ATOM 17677 N N . GLN D 1 32 ? 5.41511 39.33537 96.71956 1.000 25.96440 28 GLN D N 1
ATOM 17678 C CA . GLN D 1 32 ? 5.47245 39.46440 95.26900 1.000 24.25163 28 GLN D CA 1
ATOM 17679 C C . GLN D 1 32 ? 4.86754 38.25045 94.57853 1.000 25.58852 28 GLN D C 1
ATOM 17680 O O . GLN D 1 32 ? 4.31456 38.38358 93.48559 1.000 25.75204 28 GLN D O 1
ATOM 17694 N N . ASN D 1 33 ? 5.00301 37.06484 95.16925 1.000 22.38092 29 ASN D N 1
ATOM 17695 C CA . ASN D 1 33 ? 4.42210 35.83684 94.64815 1.000 27.35280 29 ASN D CA 1
ATOM 17696 C C . ASN D 1 33 ? 3.69171 35.13674 95.79463 1.000 28.93788 29 ASN D C 1
ATOM 17697 O O . ASN D 1 33 ? 4.20444 35.03912 96.91113 1.000 27.68265 29 ASN D O 1
ATOM 17708 N N . MET D 1 34 ? 2.48885 34.66781 95.53406 1.000 26.40391 30 MET D N 1
ATOM 17709 C CA . MET D 1 34 ? 1.63253 34.03877 96.53027 1.000 26.32590 30 MET D CA 1
ATOM 17710 C C . MET D 1 34 ? 0.93956 32.81962 95.96848 1.000 28.05496 30 MET D C 1
ATOM 17711 O O . MET D 1 34 ? 0.53986 32.82414 94.80295 1.000 21.63518 30 MET D O 1
ATOM 17725 N N . VAL D 1 35 ? 0.77445 31.79342 96.80311 1.000 26.09239 31 VAL D N 1
ATOM 17726 C CA . VAL D 1 35 ? 0.10458 30.55100 96.42398 1.000 26.14522 31 VAL D CA 1
ATOM 17727 C C . VAL D 1 35 ? -1.13723 30.36446 97.28479 1.000 26.38972 31 VAL D C 1
ATOM 17728 O O . VAL D 1 35 ? -1.08429 30.48924 98.51207 1.000 26.93755 31 VAL D O 1
ATOM 17741 N N . ALA D 1 36 ? -2.24317 30.01554 96.65183 1.000 26.40624 32 ALA D N 1
ATOM 17742 C CA . ALA D 1 36 ? -3.43913 29.63979 97.39132 1.000 25.82850 32 ALA D CA 1
ATOM 17743 C C . ALA D 1 36 ? -3.97984 28.33855 96.82457 1.000 29.72806 32 ALA D C 1
ATOM 17744 O O . ALA D 1 36 ? -4.07171 28.19980 95.60127 1.000 24.92732 32 ALA D O 1
ATOM 17751 N N . ASN D 1 37 ? -4.33514 27.39774 97.70857 1.000 33.09153 33 ASN D N 1
ATOM 17752 C CA . ASN D 1 37 ? -5.02626 26.16717 97.34711 1.000 25.48871 33 ASN D CA 1
ATOM 17753 C C . ASN D 1 37 ? -6.49190 26.38128 97.65917 1.000 27.46603 33 ASN D C 1
ATOM 17754 O O . ASN D 1 37 ? -6.81926 26.95778 98.70206 1.000 27.34662 33 ASN D O 1
ATOM 17765 N N . TRP D 1 38 ? -7.36558 25.89175 96.77032 1.000 29.36632 34 TRP D N 1
ATOM 17766 C CA . TRP D 1 38 ? -8.80748 26.07351 96.91075 1.000 31.26100 34 TRP D CA 1
ATOM 17767 C C . TRP D 1 38 ? -9.53234 24.73876 96.82658 1.000 29.78702 34 TRP D C 1
ATOM 17768 O O . TRP D 1 38 ? -9.24586 23.93233 95.93621 1.000 27.49266 34 TRP D O 1
ATOM 17789 N N . ASN D 1 39 ? -10.47365 24.50929 97.74641 1.000 27.89294 35 ASN D N 1
ATOM 17790 C CA . ASN D 1 39 ? -11.38210 23.39110 97.56977 1.000 26.87454 35 ASN D CA 1
ATOM 17791 C C . ASN D 1 39 ? -12.09326 23.50936 96.23162 1.000 31.03195 35 ASN D C 1
ATOM 17792 O O . ASN D 1 39 ? -12.25916 22.51990 95.51931 1.000 36.35756 35 ASN D O 1
ATOM 17803 N N . SER D 1 40 ? -12.50292 24.71867 95.86503 1.000 32.47532 36 SER D N 1
ATOM 17804 C CA . SER D 1 40 ? -13.12927 24.97892 94.58012 1.000 24.07750 36 SER D CA 1
ATOM 17805 C C . SER D 1 40 ? -12.85914 26.44062 94.26481 1.000 27.28563 36 SER D C 1
ATOM 17806 O O . SER D 1 40 ? -12.69480 27.26406 95.17007 1.000 30.32041 36 SER D O 1
ATOM 17814 N N . PHE D 1 41 ? -12.80256 26.75906 92.98179 1.000 30.45792 37 PHE D N 1
ATOM 17815 C CA . PHE D 1 41 ? -12.57960 28.12742 92.50724 1.000 31.12520 37 PHE D CA 1
ATOM 17816 C C . PHE D 1 41 ? -13.59908 28.37985 91.38806 1.000 30.08265 37 PHE D C 1
ATOM 17817 O O . PHE D 1 41 ? -13.28801 28.36952 90.19480 1.000 32.59494 37 PHE D O 1
ATOM 17834 N N . ASP D 1 42 ? -14.85967 28.53655 91.78715 1.000 26.67659 38 ASP D N 1
ATOM 17835 C CA . ASP D 1 42 ? -15.92155 28.97715 90.89724 1.000 25.57469 38 ASP D CA 1
ATOM 17836 C C . ASP D 1 42 ? -16.32625 30.40276 91.26590 1.000 33.16772 38 ASP D C 1
ATOM 17837 O O . ASP D 1 42 ? -16.17632 30.84649 92.41382 1.000 33.23807 38 ASP D O 1
ATOM 17846 N N . ILE D 1 43 ? -16.81896 31.13571 90.27425 1.000 22.87267 39 ILE D N 1
ATOM 17847 C CA . ILE D 1 43 ? -17.31655 32.48495 90.50228 1.000 30.86661 39 ILE D CA 1
ATOM 17848 C C . ILE D 1 43 ? -18.68574 32.55774 89.84383 1.000 30.69882 39 ILE D C 1
ATOM 17849 O O . ILE D 1 43 ? -18.80941 32.40219 88.62424 1.000 27.35575 39 ILE D O 1
ATOM 17865 N N . GLY D 1 44 ? -19.71385 32.78768 90.63877 1.000 25.24221 40 GLY D N 1
ATOM 17866 C CA . GLY D 1 44 ? -21.04507 32.84980 90.08415 1.000 28.34029 40 GLY D CA 1
ATOM 17867 C C . GLY D 1 44 ? -21.28205 34.12060 89.28778 1.000 32.06385 40 GLY D C 1
ATOM 17868 O O . GLY D 1 44 ? -20.62487 35.14612 89.47212 1.000 31.06567 40 GLY D O 1
ATOM 17872 N N . LYS D 1 45 ? -22.22116 34.03205 88.35850 1.000 29.88256 41 LYS D N 1
ATOM 17873 C CA A LYS D 1 45 ? -22.67990 35.21151 87.64783 0.560 31.35560 41 LYS D CA 1
ATOM 17874 C CA B LYS D 1 45 ? -22.68538 35.20908 87.64741 0.440 31.36238 41 LYS D CA 1
ATOM 17875 C C . LYS D 1 45 ? -23.15444 36.26030 88.63767 1.000 29.76392 41 LYS D C 1
ATOM 17876 O O . LYS D 1 45 ? -23.94313 35.97066 89.54473 1.000 35.65797 41 LYS D O 1
ATOM 17913 N N . GLY D 1 46 ? -22.67877 37.48129 88.45397 1.000 35.80580 42 GLY D N 1
ATOM 17914 C CA . GLY D 1 46 ? -23.00178 38.54566 89.37732 1.000 33.73797 42 GLY D CA 1
ATOM 17915 C C . GLY D 1 46 ? -22.05287 38.67038 90.55238 1.000 38.37999 42 GLY D C 1
ATOM 17916 O O . GLY D 1 46 ? -22.18704 39.61159 91.34489 1.000 42.32285 42 GLY D O 1
ATOM 17920 N N . ASN D 1 47 ? -21.09559 37.76256 90.68380 1.000 33.76134 43 ASN D N 1
ATOM 17921 C CA . ASN D 1 47 ? -20.09982 37.79932 91.73852 1.000 29.69200 43 ASN D CA 1
ATOM 17922 C C . ASN D 1 47 ? -18.76636 38.23688 91.17338 1.000 26.18387 43 ASN D C 1
ATOM 17923 O O . ASN D 1 47 ? -18.53497 38.18302 89.96667 1.000 29.31721 43 ASN D O 1
ATOM 17934 N N . THR D 1 48 ? -17.88805 38.66063 92.07335 1.000 30.68669 44 THR D N 1
ATOM 17935 C CA . THR D 1 48 ? -16.57263 39.13782 91.68408 1.000 24.39928 44 THR D CA 1
ATOM 17936 C C . THR D 1 48 ? -15.53141 38.64689 92.67771 1.000 27.98446 44 THR D C 1
ATOM 17937 O O . THR D 1 48 ? -15.72284 38.74067 93.89265 1.000 28.61833 44 THR D O 1
ATOM 17948 N N . VAL D 1 49 ? -14.39739 38.20496 92.15326 1.000 22.92443 45 VAL D N 1
ATOM 17949 C CA . VAL D 1 49 ? -13.20731 37.91274 92.94452 1.000 24.45072 45 VAL D CA 1
ATOM 17950 C C . VAL D 1 49 ? -12.17452 38.95601 92.55024 1.000 27.38541 45 VAL D C 1
ATOM 17951 O O . VAL D 1 49 ? -11.79304 39.03288 91.37240 1.000 25.14198 45 VAL D O 1
ATOM 17964 N N . GLN D 1 50 ? -11.77803 39.80560 93.50506 1.000 26.72765 46 GLN D N 1
ATOM 17965 C CA . GLN D 1 50 ? -10.83119 40.88083 93.24052 1.000 22.96004 46 GLN D CA 1
ATOM 17966 C C . GLN D 1 50 ? -9.54473 40.57244 93.98583 1.000 24.95535 46 GLN D C 1
ATOM 17967 O O . GLN D 1 50 ? -9.56862 40.40604 95.21361 1.000 26.72977 46 GLN D O 1
ATOM 17981 N N . PHE D 1 51 ? -8.42682 40.56855 93.24785 1.000 20.50522 47 PHE D N 1
ATOM 17982 C CA . PHE D 1 51 ? -7.08901 40.43668 93.81039 1.000 25.56810 47 PHE D CA 1
ATOM 17983 C C . PHE D 1 51 ? -6.48100 41.83591 93.92517 1.000 32.07469 47 PHE D C 1
ATOM 17984 O O . PHE D 1 51 ? -6.41338 42.57856 92.93966 1.000 30.18269 47 PHE D O 1
ATOM 18001 N N . ASP D 1 52 ? -6.08783 42.21532 95.12334 1.000 26.19577 48 ASP D N 1
ATOM 18002 C CA . ASP D 1 52 ? -5.35878 43.45673 95.35574 1.000 33.83558 48 ASP D CA 1
ATOM 18003 C C . ASP D 1 52 ? -3.90711 43.10006 95.63210 1.000 30.28603 48 ASP D C 1
ATOM 18004 O O . ASP D 1 52 ? -3.59590 42.53769 96.68482 1.000 26.26823 48 ASP D O 1
ATOM 18013 N N . GLN D 1 53 ? -3.01931 43.43645 94.69542 1.000 27.36000 49 GLN D N 1
ATOM 18014 C CA . GLN D 1 53 ? -1.65888 42.92616 94.71368 1.000 27.89172 49 GLN D CA 1
ATOM 18015 C C . GLN D 1 53 ? -0.63800 44.06722 94.78104 1.000 31.55217 49 GLN D C 1
ATOM 18016 O O . GLN D 1 53 ? -0.93686 45.22171 94.43258 1.000 24.18517 49 GLN D O 1
ATOM 18030 N N . PRO D 1 54 ? 0.55430 43.79555 95.30838 1.000 30.56146 50 PRO D N 1
ATOM 18031 C CA . PRO D 1 54 ? 1.49480 44.90612 95.54870 1.000 30.47100 50 PRO D CA 1
ATOM 18032 C C . PRO D 1 54 ? 2.05428 45.52127 94.28650 1.000 31.03833 50 PRO D C 1
ATOM 18033 O O . PRO D 1 54 ? 2.46506 46.68448 94.31789 1.000 28.46805 50 PRO D O 1
ATOM 18044 N N . SER D 1 55 ? 2.06622 44.79303 93.18192 1.000 26.16383 51 SER D N 1
ATOM 18045 C CA . SER D 1 55 ? 2.66568 45.25727 91.94653 1.000 36.97710 51 SER D CA 1
ATOM 18046 C C . SER D 1 55 ? 1.85903 44.69963 90.79112 1.000 24.12480 51 SER D C 1
ATOM 18047 O O . SER D 1 55 ? 1.22505 43.64860 90.90726 1.000 27.87144 51 SER D O 1
ATOM 18055 N N . SER D 1 56 ? 1.88413 45.42321 89.67399 1.000 23.49035 52 SER D N 1
ATOM 18056 C CA . SER D 1 56 ? 1.29644 44.90214 88.44714 1.000 23.07522 52 SER D CA 1
ATOM 18057 C C . SER D 1 56 ? 2.01645 43.66289 87.93606 1.000 28.67192 52 SER D C 1
ATOM 18058 O O . SER D 1 56 ? 1.46867 42.97275 87.06075 1.000 27.40421 52 SER D O 1
ATOM 18066 N N . SER D 1 57 ? 3.23107 43.38355 88.43611 1.000 26.71705 53 SER D N 1
ATOM 18067 C CA . SER D 1 57 ? 3.96431 42.16366 88.10794 1.000 28.70457 53 SER D CA 1
ATOM 18068 C C . SER D 1 57 ? 3.87241 41.08506 89.19762 1.000 23.13413 53 SER D C 1
ATOM 18069 O O . SER D 1 57 ? 4.39077 39.97476 89.00753 1.000 24.98952 53 SER D O 1
ATOM 18077 N N . ALA D 1 58 ? 3.23451 41.36267 90.33015 1.000 24.57480 54 ALA D N 1
ATOM 18078 C CA . ALA D 1 58 ? 3.01961 40.30416 91.31000 1.000 26.22568 54 ALA D CA 1
ATOM 18079 C C . ALA D 1 58 ? 2.07332 39.22779 90.76699 1.000 22.97792 54 ALA D C 1
ATOM 18080 O O . ALA D 1 58 ? 1.20752 39.48927 89.93333 1.000 21.03823 54 ALA D O 1
ATOM 18087 N N . VAL D 1 59 ? 2.26121 37.99470 91.22430 1.000 21.95315 55 VAL D N 1
ATOM 18088 C CA . VAL D 1 59 ? 1.51384 36.84823 90.71923 1.000 21.45288 55 VAL D CA 1
ATOM 18089 C C . VAL D 1 59 ? 0.90537 36.08191 91.88352 1.000 20.27519 55 VAL D C 1
ATOM 18090 O O . VAL D 1 59 ? 1.60515 35.74108 92.84229 1.000 23.77156 55 VAL D O 1
ATOM 18103 N N . ALA D 1 60 ? -0.36848 35.73499 91.76351 1.000 26.27832 56 ALA D N 1
ATOM 18104 C CA . ALA D 1 60 ? -1.04350 34.87777 92.72756 1.000 22.87151 56 ALA D CA 1
ATOM 18105 C C . ALA D 1 60 ? -1.37699 33.56501 92.02633 1.000 27.39821 56 ALA D C 1
ATOM 18106 O O . ALA D 1 60 ? -2.09213 33.56473 91.01818 1.000 19.87821 56 ALA D O 1
ATOM 18113 N N . LEU D 1 61 ? -0.86716 32.45297 92.55690 1.000 21.01791 57 LEU D N 1
ATOM 18114 C CA . LEU D 1 61 ? -1.21498 31.12625 92.06350 1.000 22.78768 57 LEU D CA 1
ATOM 18115 C C . LEU D 1 61 ? -2.42890 30.61958 92.81867 1.000 24.92074 57 LEU D C 1
ATOM 18116 O O . LEU D 1 61 ? -2.44685 30.64497 94.05220 1.000 23.96208 57 LEU D O 1
ATOM 18132 N N . ASN D 1 62 ? -3.43910 30.17191 92.08257 1.000 21.18718 58 ASN D N 1
ATOM 18133 C CA . ASN D 1 62 ? -4.66982 29.63333 92.65459 1.000 20.49172 58 ASN D CA 1
ATOM 18134 C C . ASN D 1 62 ? -4.85468 28.22054 92.12618 1.000 19.31892 58 ASN D C 1
ATOM 18135 O O . ASN D 1 62 ? -5.13888 28.03416 90.94370 1.000 20.90658 58 ASN D O 1
ATOM 18146 N N . ARG D 1 63 ? -4.65577 27.22998 92.98173 1.000 22.18185 59 ARG D N 1
ATOM 18147 C CA . ARG D 1 63 ? -4.71114 25.81765 92.62491 1.000 19.28423 59 ARG D CA 1
ATOM 18148 C C . ARG D 1 63 ? -5.95465 25.20481 93.22945 1.000 20.26847 59 ARG D C 1
ATOM 18149 O O . ARG D 1 63 ? -6.16531 25.30642 94.43646 1.000 24.28425 59 ARG D O 1
ATOM 18170 N N . VAL D 1 64 ? -6.73676 24.53218 92.40820 1.000 23.21797 60 VAL D N 1
ATOM 18171 C CA . VAL D 1 64 ? -7.92354 23.82265 92.85492 1.000 24.52256 60 VAL D CA 1
ATOM 18172 C C . VAL D 1 64 ? -7.54480 22.38965 93.20112 1.000 26.23936 60 VAL D C 1
ATOM 18173 O O . VAL D 1 64 ? -7.01180 21.65493 92.36032 1.000 25.79672 60 VAL D O 1
ATOM 18186 N N . VAL D 1 65 ? -7.81308 21.99597 94.44662 1.000 25.75764 61 VAL D N 1
ATOM 18187 C CA A VAL D 1 65 ? -7.43552 20.68991 94.96041 0.728 32.44889 61 VAL D CA 1
ATOM 18188 C CA B VAL D 1 65 ? -7.43946 20.68436 94.95538 0.272 32.39394 61 VAL D CA 1
ATOM 18189 C C . VAL D 1 65 ? -8.64316 19.90247 95.45959 1.000 35.23187 61 VAL D C 1
ATOM 18190 O O . VAL D 1 65 ? -8.48343 18.84108 96.03929 1.000 38.49568 61 VAL D O 1
ATOM 18215 N N . GLY D 1 66 ? -9.84435 20.39892 95.23396 1.000 32.05027 62 GLY D N 1
ATOM 18216 C CA . GLY D 1 66 ? -11.01774 19.76243 95.79372 1.000 39.99441 62 GLY D CA 1
ATOM 18217 C C . GLY D 1 66 ? -11.80142 18.85799 94.87323 1.000 47.38873 62 GLY D C 1
ATOM 18218 O O . GLY D 1 66 ? -12.49460 17.93596 95.32528 1.000 55.55896 62 GLY D O 1
ATOM 18222 N N . GLY D 1 67 ? -11.72291 19.13843 93.58031 1.000 49.70775 63 GLY D N 1
ATOM 18223 C CA . GLY D 1 67 ? -12.48528 18.38256 92.61003 1.000 50.66506 63 GLY D CA 1
ATOM 18224 C C . GLY D 1 67 ? -13.45426 19.26479 91.85659 1.000 50.17655 63 GLY D C 1
ATOM 18225 O O . GLY D 1 67 ? -13.89957 20.29176 92.38077 1.000 51.98859 63 GLY D O 1
ATOM 18229 N N . GLY D 1 68 ? -13.76920 18.89261 90.61826 1.000 45.20196 64 GLY D N 1
ATOM 18230 C CA . GLY D 1 68 ? -14.69557 19.67329 89.81995 1.000 41.82493 64 GLY D CA 1
ATOM 18231 C C . GLY D 1 68 ? -14.06341 20.70913 88.90884 1.000 30.43471 64 GLY D C 1
ATOM 18232 O O . GLY D 1 68 ? -13.23954 21.50901 89.34930 1.000 30.93237 64 GLY D O 1
ATOM 18236 N N . GLU D 1 69 ? -14.45482 20.70539 87.63516 1.000 33.51317 65 GLU D N 1
ATOM 18237 C CA . GLU D 1 69 ? -14.06265 21.75416 86.70394 1.000 29.60162 65 GLU D CA 1
ATOM 18238 C C . GLU D 1 69 ? -14.52665 23.12021 87.22050 1.000 33.43814 65 GLU D C 1
ATOM 18239 O O . GLU D 1 69 ? -15.60867 23.27378 87.80030 1.000 32.67236 65 GLU D O 1
ATOM 18251 N N . SER D 1 70 ? -13.68810 24.12223 87.01712 1.000 27.40243 66 SER D N 1
ATOM 18252 C CA . SER D 1 70 ? -13.96217 25.45188 87.54205 1.000 26.92848 66 SER D CA 1
ATOM 18253 C C . SER D 1 70 ? -14.98628 26.15060 86.66307 1.000 29.34131 66 SER D C 1
ATOM 18254 O O . SER D 1 70 ? -14.83493 26.17662 85.43661 1.000 24.83771 66 SER D O 1
ATOM 18262 N N . GLN D 1 71 ? -16.02042 26.72675 87.29581 1.000 24.07150 67 GLN D N 1
ATOM 18263 C CA . GLN D 1 71 ? -17.10595 27.42669 86.61041 1.000 27.17413 67 GLN D CA 1
ATOM 18264 C C . GLN D 1 71 ? -16.94049 28.91840 86.87002 1.000 30.47997 67 GLN D C 1
ATOM 18265 O O . GLN D 1 71 ? -17.28272 29.42009 87.94992 1.000 24.69183 67 GLN D O 1
ATOM 18279 N N . ILE D 1 72 ? -16.40110 29.60753 85.87405 1.000 23.59019 68 ILE D N 1
ATOM 18280 C CA . ILE D 1 72 ? -16.17391 31.05438 85.95526 1.000 26.22717 68 ILE D CA 1
ATOM 18281 C C . ILE D 1 72 ? -17.24142 31.76817 85.13937 1.000 27.69786 68 ILE D C 1
ATOM 18282 O O . ILE D 1 72 ? -17.10111 31.90209 83.93054 1.000 23.96042 68 ILE D O 1
ATOM 18298 N N . MET D 1 73 ? -18.36260 32.13001 85.78031 1.000 27.21246 69 MET D N 1
ATOM 18299 C CA A MET D 1 73 ? -19.39729 32.87708 85.08642 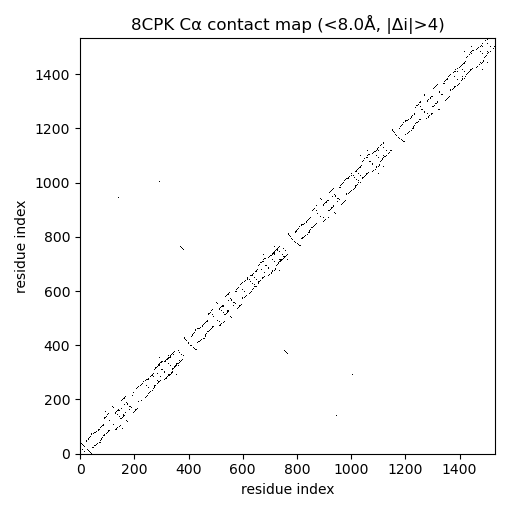0.486 25.31017 69 MET D CA 1
ATOM 18300 C CA B MET D 1 73 ? -19.42472 32.86998 85.11414 0.514 25.29236 69 MET D CA 1
ATOM 18301 C C . MET D 1 73 ? -19.46649 34.33810 85.49345 1.000 26.13129 69 MET D C 1
ATOM 18302 O O . MET D 1 73 ? -20.07547 35.12450 84.76473 1.000 29.09792 69 MET D O 1
ATOM 18329 N N . GLY D 1 74 ? -18.85154 34.71376 86.60335 1.000 30.11554 70 GLY D N 1
ATOM 18330 C CA . GLY D 1 74 ? -18.82706 36.07679 87.10286 1.000 23.97810 70 GLY D CA 1
ATOM 18331 C C . GLY D 1 74 ? -17.56235 36.79607 86.68456 1.000 25.33984 70 GLY D C 1
ATOM 18332 O O . GLY D 1 74 ? -17.02644 36.57602 85.59455 1.000 26.08540 70 GLY D O 1
ATOM 18336 N N . ASN D 1 75 ? -17.07275 37.66960 87.55226 1.000 23.52954 71 ASN D N 1
ATOM 18337 C CA . ASN D 1 75 ? -15.93174 38.52427 87.25744 1.000 21.97350 71 ASN D CA 1
ATOM 18338 C C . ASN D 1 75 ? -14.71936 38.13119 88.09307 1.000 21.73574 71 ASN D C 1
ATOM 18339 O O . ASN D 1 75 ? -14.83505 37.86652 89.29599 1.000 22.40058 71 ASN D O 1
ATOM 18350 N N . LEU D 1 76 ? -13.54624 38.18227 87.47005 1.000 23.69769 72 LEU D N 1
ATOM 18351 C CA . LEU D 1 76 ? -12.27887 37.97207 88.15854 1.000 26.14178 72 LEU D CA 1
ATOM 18352 C C . LEU D 1 76 ? -11.40521 39.15870 87.79879 1.000 21.20392 72 LEU D C 1
ATOM 18353 O O . LEU D 1 76 ? -11.11924 39.36634 86.61617 1.000 24.90760 72 LEU D O 1
ATOM 18369 N N . LYS D 1 77 ? -11.06045 39.98690 88.79150 1.000 26.58171 73 LYS D N 1
ATOM 18370 C CA A LYS D 1 77 ? -10.28124 41.19631 88.56878 0.640 27.72824 73 LYS D CA 1
ATOM 18371 C CA B LYS D 1 77 ? -10.29816 41.21204 88.57739 0.360 27.73237 73 LYS D CA 1
ATOM 18372 C C . LYS D 1 77 ? -9.00613 41.17726 89.39708 1.000 24.06540 73 LYS D C 1
ATOM 18373 O O . LYS D 1 77 ? -8.96373 40.63404 90.51159 1.000 25.43088 73 LYS D O 1
ATOM 18408 N N . ALA D 1 78 ? -7.95486 41.77682 88.84563 1.000 24.86738 74 ALA D N 1
ATOM 18409 C CA . ALA D 1 78 ? -6.68599 41.84597 89.55553 1.000 26.57291 74 ALA D CA 1
ATOM 18410 C C . ALA D 1 78 ? -5.83353 42.92970 88.92638 1.000 24.79200 74 ALA D C 1
ATOM 18411 O O . ALA D 1 78 ? -5.82431 43.06349 87.71121 1.000 21.03082 74 ALA D O 1
ATOM 18418 N N . ASN D 1 79 ? -5.12827 43.70524 89.74621 1.000 28.57921 75 ASN D N 1
ATOM 18419 C CA . ASN D 1 79 ? -4.19207 44.69204 89.21450 1.000 21.32761 75 ASN D CA 1
ATOM 18420 C C . ASN D 1 79 ? -2.86575 44.03991 88.83290 1.000 23.43548 75 ASN D C 1
ATOM 18421 O O . ASN D 1 79 ? -2.12287 44.59340 88.01393 1.000 22.22618 75 ASN D O 1
ATOM 18432 N N . GLY D 1 80 ? -2.58664 42.86356 89.37613 1.000 23.50302 76 GLY D N 1
ATOM 18433 C CA . GLY D 1 80 ? -1.44649 42.06117 89.03182 1.000 21.02660 76 GLY D CA 1
ATOM 18434 C C . GLY D 1 80 ? -1.79947 40.87661 88.14937 1.000 20.94416 76 GLY D C 1
ATOM 18435 O O . GLY D 1 80 ? -2.65848 40.94652 87.26753 1.000 19.77119 76 GLY D O 1
ATOM 18439 N N . GLN D 1 81 ? -1.18069 39.74395 88.42873 1.000 22.21409 77 GLN D N 1
ATOM 18440 C CA . GLN D 1 81 ? -1.24391 38.58099 87.56232 1.000 15.61840 77 GLN D CA 1
ATOM 18441 C C . GLN D 1 81 ? -1.75712 37.40485 88.38104 1.000 18.83308 77 GLN D C 1
ATOM 18442 O O . GLN D 1 81 ? -1.54860 37.31356 89.60577 1.000 21.02518 77 GLN D O 1
ATOM 18456 N N . VAL D 1 82 ? -2.46342 36.52273 87.68800 1.000 21.81605 78 VAL D N 1
ATOM 18457 C CA . VAL D 1 82 ? -3.19736 35.45052 88.33871 1.000 19.85780 78 VAL D CA 1
ATOM 18458 C C . VAL D 1 82 ? -2.97957 34.18658 87.52823 1.000 16.11103 78 VAL D C 1
ATOM 18459 O O . VAL D 1 82 ? -3.18821 34.17656 86.31408 1.000 17.67354 78 VAL D O 1
ATOM 18472 N N . PHE D 1 83 ? -2.56477 33.12618 88.19649 1.000 22.00265 79 PHE D N 1
ATOM 18473 C CA . PHE D 1 83 ? -2.54649 31.78770 87.63331 1.000 21.90689 79 PHE D CA 1
ATOM 18474 C C . PHE D 1 83 ? -3.70553 30.99077 88.23548 1.000 24.05394 79 PHE D C 1
ATOM 18475 O O . PHE D 1 83 ? -4.00107 31.08839 89.43463 1.000 22.46864 79 PHE D O 1
ATOM 18492 N N . LEU D 1 84 ? -4.38962 30.22781 87.39126 1.000 22.67441 80 LEU D N 1
ATOM 18493 C CA . LEU D 1 84 ? -5.43875 29.31890 87.83518 1.000 23.55715 80 LEU D CA 1
ATOM 18494 C C . LEU D 1 84 ? -5.11470 27.92323 87.32268 1.000 24.15481 80 LEU D C 1
ATOM 18495 O O . LEU D 1 84 ? -5.02558 27.71138 86.10757 1.000 20.44198 80 LEU D O 1
ATOM 18511 N N . VAL D 1 85 ? -4.87407 26.99618 88.24805 1.000 22.74319 81 VAL D N 1
ATOM 18512 C CA . VAL D 1 85 ? -4.55634 25.60904 87.92821 1.000 20.03914 81 VAL D CA 1
ATOM 18513 C C . VAL D 1 85 ? -5.70575 24.75049 88.42574 1.000 22.96085 81 VAL D C 1
ATOM 18514 O O . VAL D 1 85 ? -5.98096 24.71117 89.62785 1.000 23.68149 81 VAL D O 1
ATOM 18527 N N . ASN D 1 86 ? -6.33367 24.03181 87.53123 1.000 24.26173 82 ASN D N 1
ATOM 18528 C CA . ASN D 1 86 ? -7.37923 23.09028 87.89243 1.000 25.28436 82 ASN D CA 1
ATOM 18529 C C . ASN D 1 86 ? -7.21887 21.85017 87.02772 1.000 24.26769 82 ASN D C 1
ATOM 18530 O O . ASN D 1 86 ? -7.40205 21.92868 85.80222 1.000 21.28073 82 ASN D O 1
ATOM 18541 N N . PRO D 1 87 ? -6.81995 20.71221 87.60755 1.000 21.09203 83 PRO D N 1
ATOM 18542 C CA . PRO D 1 87 ? -6.60475 19.51692 86.77487 1.000 24.19344 83 PRO D CA 1
ATOM 18543 C C . PRO D 1 87 ? -7.87755 19.04043 86.07228 1.000 30.76884 83 PRO D C 1
ATOM 18544 O O . PRO D 1 87 ? -7.79075 18.26185 85.11558 1.000 26.76404 83 PRO D O 1
ATOM 18555 N N . ASN D 1 88 ? -9.06016 19.44637 86.53826 1.000 28.04164 84 ASN D N 1
ATOM 18556 C CA . ASN D 1 88 ? -10.33057 19.01661 85.95779 1.000 29.15922 84 ASN D CA 1
ATOM 18557 C C . ASN D 1 88 ? -10.90089 19.99414 84.93732 1.000 26.62755 84 ASN D C 1
ATOM 18558 O O . ASN D 1 88 ? -11.95912 19.72439 84.36799 1.000 28.91700 84 ASN D O 1
ATOM 18569 N N . GLY D 1 89 ? -10.23589 21.10723 84.68811 1.000 30.02877 85 GLY D N 1
ATOM 18570 C CA . GLY D 1 89 ? -10.59741 22.00952 83.61072 1.000 28.07944 85 GLY D CA 1
ATOM 18571 C C . GLY D 1 89 ? -11.18649 23.31981 84.11354 1.000 26.20742 85 GLY D C 1
ATOM 18572 O O . GLY D 1 89 ? -11.38544 23.53987 85.30889 1.000 29.54543 85 GLY D O 1
ATOM 18576 N N . VAL D 1 90 ? -11.45916 24.20306 83.15538 1.000 23.47163 86 VAL D N 1
ATOM 18577 C CA . VAL D 1 90 ? -12.00788 25.52289 83.43905 1.000 23.71104 86 VAL D CA 1
ATOM 18578 C C . VAL D 1 90 ? -12.98526 25.85230 82.32633 1.000 24.37684 86 VAL D C 1
ATOM 18579 O O . VAL D 1 90 ? -12.69235 25.63518 81.14802 1.000 27.91301 86 VAL D O 1
ATOM 18592 N N . LEU D 1 91 ? -14.14245 26.37954 82.70296 1.000 25.24122 87 LEU D N 1
ATOM 18593 C CA . LEU D 1 91 ? -15.13882 26.89782 81.77623 1.000 25.31776 87 LEU D CA 1
ATOM 18594 C C . LEU D 1 91 ? -15.40781 28.35551 82.13444 1.000 27.35299 87 LEU D C 1
ATOM 18595 O O . LEU D 1 91 ? -15.87016 28.65714 83.24229 1.000 28.63354 87 LEU D O 1
ATOM 18611 N N . PHE D 1 92 ? -15.12114 29.25348 81.19920 1.000 20.87924 88 PHE D N 1
ATOM 18612 C CA . PHE D 1 92 ? -15.46643 30.66662 81.31000 1.000 27.59838 88 PHE D CA 1
ATOM 18613 C C . PHE D 1 92 ? -16.77772 30.85410 80.56435 1.000 25.76785 88 PHE D C 1
ATOM 18614 O O . PHE D 1 92 ? -16.81502 30.75403 79.33707 1.000 27.81814 88 PHE D O 1
ATOM 18631 N N . GLY D 1 93 ? -17.84447 31.11348 81.31006 1.000 26.51389 89 GLY D N 1
ATOM 18632 C CA . GLY D 1 93 ? -19.17392 31.23951 80.74750 1.000 27.75011 89 GLY D CA 1
ATOM 18633 C C . GLY D 1 93 ? -19.33059 32.49019 79.89987 1.000 26.72075 89 GLY D C 1
ATOM 18634 O O . GLY D 1 93 ? -18.47776 33.38182 79.87093 1.000 28.45153 89 GLY D O 1
ATOM 18638 N N . GLU D 1 94 ? -20.46862 32.55703 79.19974 1.000 28.73752 90 GLU D N 1
ATOM 18639 C CA . GLU D 1 94 ? -20.66104 33.60929 78.20220 1.000 27.29502 90 GLU D CA 1
ATOM 18640 C C . GLU D 1 94 ? -20.65579 34.99912 78.82249 1.000 35.25522 90 GLU D C 1
ATOM 18641 O O . GLU D 1 94 ? -20.29635 35.98071 78.15707 1.000 35.17007 90 GLU D O 1
ATOM 18653 N N . GLY D 1 95 ? -21.03747 35.10534 80.08481 1.000 29.40332 91 GLY D N 1
ATOM 18654 C CA . GLY D 1 95 ? -20.98329 36.37209 80.78329 1.000 36.01246 91 GLY D CA 1
ATOM 18655 C C . GLY D 1 95 ? -19.74157 36.62071 81.61294 1.000 33.93668 91 GLY D C 1
ATOM 18656 O O . GLY D 1 95 ? -19.66835 37.62755 82.33123 1.000 33.39368 91 GLY D O 1
ATOM 18660 N N . ALA D 1 96 ? -18.75689 35.73765 81.52298 1.000 29.02920 92 ALA D N 1
ATOM 18661 C CA . ALA D 1 96 ? -17.56309 35.83146 82.34678 1.000 32.61663 92 ALA D CA 1
ATOM 18662 C C . ALA D 1 96 ? -16.66264 36.96422 81.86201 1.000 29.07398 92 ALA D C 1
ATOM 18663 O O . ALA D 1 96 ? -16.58086 37.26661 80.66521 1.000 26.31194 92 ALA D O 1
ATOM 18670 N N . SER D 1 97 ? -15.96105 37.57592 82.81222 1.000 23.68798 93 SER D N 1
ATOM 18671 C CA . SER D 1 97 ? -15.01724 38.64902 82.52430 1.000 22.98959 93 SER D CA 1
ATOM 18672 C C . SER D 1 97 ? -13.83054 38.48819 83.46289 1.000 22.24036 93 SER D C 1
ATOM 18673 O O . SER D 1 97 ? -13.98730 38.66508 84.68033 1.000 23.30154 93 SER D O 1
ATOM 18681 N N . VAL D 1 98 ? -12.65189 38.22805 82.87733 1.000 23.27820 94 VAL D N 1
ATOM 18682 C CA . VAL D 1 98 ? -11.38292 38.12650 83.58998 1.000 25.37518 94 VAL D CA 1
ATOM 18683 C C . VAL D 1 98 ? -10.52047 39.26785 83.08878 1.000 23.65882 94 VAL D C 1
ATOM 18684 O O . VAL D 1 98 ? -10.26854 39.35604 81.88087 1.000 21.76383 94 VAL D O 1
ATOM 18697 N N . SER D 1 99 ? -10.12003 40.16495 84.00476 1.000 21.89292 95 SER D N 1
ATOM 18698 C CA A SER D 1 99 ? -9.33311 41.35058 83.67559 0.563 22.25827 95 SER D CA 1
ATOM 18699 C CA B SER D 1 99 ? -9.33711 41.35662 83.67967 0.437 22.28422 95 SER D CA 1
ATOM 18700 C C . SER D 1 99 ? -8.17149 41.43759 84.65678 1.000 20.96382 95 SER D C 1
ATOM 18701 O O . SER D 1 99 ? -8.37390 41.67966 85.86074 1.000 23.88928 95 SER D O 1
ATOM 18716 N N . THR D 1 100 ? -6.96031 41.28110 84.13088 1.000 19.48204 96 THR D N 1
ATOM 18717 C CA . THR D 1 100 ? -5.75484 41.27453 84.93284 1.000 22.43205 96 THR D CA 1
ATOM 18718 C C . THR D 1 100 ? -4.62890 41.91122 84.12353 1.000 22.29376 96 THR D C 1
ATOM 18719 O O . THR D 1 100 ? -4.81947 42.37797 82.99238 1.000 20.33960 96 THR D O 1
ATOM 18730 N N . SER D 1 101 ? -3.43326 41.91540 84.70736 1.000 22.04732 97 SER D N 1
ATOM 18731 C CA A SER D 1 101 ? -2.22213 42.25315 83.97283 0.533 21.91054 97 SER D CA 1
ATOM 18732 C CA B SER D 1 101 ? -2.22125 42.25986 83.97842 0.467 22.05744 97 SER D CA 1
ATOM 18733 C C . SER D 1 101 ? -1.50422 41.02722 83.43522 1.000 23.64265 97 SER D C 1
ATOM 18734 O O . SER D 1 101 ? -0.42085 41.15740 82.83435 1.000 23.88214 97 SER D O 1
ATOM 18749 N N . GLY D 1 102 ? -2.07786 39.84498 83.62315 1.000 23.56844 98 GLY D N 1
ATOM 18750 C CA . GLY D 1 102 ? -1.46078 38.61771 83.16661 1.000 21.96734 98 GLY D CA 1
ATOM 18751 C C . GLY D 1 102 ? -2.24791 37.46449 83.75596 1.000 25.10845 98 GLY D C 1
ATOM 18752 O O . GLY D 1 102 ? -2.59504 37.49770 84.94133 1.000 21.20536 98 GLY D O 1
ATOM 18756 N N . PHE D 1 103 ? -2.56402 36.45345 82.95650 1.000 20.40962 99 PHE D N 1
ATOM 18757 C CA . PHE D 1 103 ? -3.49280 35.42245 83.39279 1.000 18.05915 99 PHE D CA 1
ATOM 18758 C C . PHE D 1 103 ? -3.11296 34.11904 82.73176 1.000 20.38156 99 PHE D C 1
ATOM 18759 O O . PHE D 1 103 ? -2.93373 34.06573 81.51090 1.000 18.71857 99 PHE D O 1
ATOM 18776 N N . VAL D 1 104 ? -2.94408 33.09134 83.55256 1.000 18.24379 100 VAL D N 1
ATOM 18777 C CA . VAL D 1 104 ? -2.75241 31.73416 83.07082 1.000 20.92312 100 VAL D CA 1
ATOM 18778 C C . VAL D 1 104 ? -3.89895 30.87511 83.59077 1.000 24.56772 100 VAL D C 1
ATOM 18779 O O . VAL D 1 104 ? -4.26255 30.98597 84.76330 1.000 22.35825 100 VAL D O 1
ATOM 18792 N N . ALA D 1 105 ? -4.46526 30.01712 82.73385 1.000 19.16550 101 ALA D N 1
ATOM 18793 C CA . ALA D 1 105 ? -5.35799 28.93784 83.16392 1.000 17.93727 101 ALA D CA 1
ATOM 18794 C C . ALA D 1 105 ? -4.79483 27.64785 82.59466 1.000 23.60467 101 ALA D C 1
ATOM 18795 O O . ALA D 1 105 ? -4.62481 27.54496 81.37554 1.000 17.65342 101 ALA D O 1
ATOM 18802 N N . SER D 1 106 ? -4.47078 26.68682 83.46297 1.000 21.47698 102 SER D N 1
ATOM 18803 C CA . SER D 1 106 ? -3.81578 25.45971 83.03351 1.000 25.15937 102 SER D CA 1
ATOM 18804 C C . SER D 1 106 ? -4.41068 24.27173 83.76450 1.000 19.93872 102 SER D C 1
ATOM 18805 O O . SER D 1 106 ? -4.73583 24.36225 84.94299 1.000 19.25930 102 SER D O 1
ATOM 18813 N N . THR D 1 107 ? -4.55587 23.16552 83.06616 1.000 18.69468 103 THR D N 1
ATOM 18814 C CA . THR D 1 107 ? -4.85309 21.89507 83.71071 1.000 19.87677 103 THR D CA 1
ATOM 18815 C C . THR D 1 107 ? -3.59703 21.17248 84.18091 1.000 23.73335 103 THR D C 1
ATOM 18816 O O . THR D 1 107 ? -3.70356 20.14694 84.87014 1.000 25.37029 103 THR D O 1
ATOM 18827 N N . ARG D 1 108 ? -2.42251 21.68776 83.81021 1.000 21.44146 104 ARG D N 1
ATOM 18828 C CA . ARG D 1 108 ? -1.13247 21.16728 84.24409 1.000 26.35476 104 ARG D CA 1
ATOM 18829 C C . ARG D 1 108 ? -0.66591 21.91086 85.48630 1.000 26.02279 104 ARG D C 1
ATOM 18830 O O . ARG D 1 108 ? -0.89886 23.11648 85.63402 1.000 23.52221 104 ARG D O 1
ATOM 18851 N N . ASP D 1 109 ? -0.02061 21.18155 86.38687 1.000 26.09178 105 ASP D N 1
ATOM 18852 C CA . ASP D 1 109 ? 0.35246 21.73874 87.67958 1.000 29.37727 105 ASP D CA 1
ATOM 18853 C C . ASP D 1 109 ? 1.75228 22.36274 87.63295 1.000 22.90754 105 ASP D C 1
ATOM 18854 O O . ASP D 1 109 ? 2.54294 22.14554 86.70896 1.000 21.76617 105 ASP D O 1
ATOM 18863 N N . ILE D 1 110 ? 2.05409 23.14283 88.66788 1.000 26.56312 106 ILE D N 1
ATOM 18864 C CA . ILE D 1 110 ? 3.36646 23.75172 88.84881 1.000 25.42906 106 ILE D CA 1
ATOM 18865 C C . ILE D 1 110 ? 3.74757 23.61568 90.31659 1.000 26.02285 106 ILE D C 1
ATOM 18866 O O . ILE D 1 110 ? 2.92027 23.84445 91.20197 1.000 28.85387 106 ILE D O 1
ATOM 18882 N N . LYS D 1 111 ? 4.99957 23.25803 90.58004 1.000 28.44620 107 LYS D N 1
ATOM 18883 C CA . LYS D 1 111 ? 5.44286 23.07124 91.95569 1.000 25.42104 107 LYS D CA 1
ATOM 18884 C C . LYS D 1 111 ? 5.47219 24.40632 92.69998 1.000 32.67243 107 LYS D C 1
ATOM 18885 O O . LYS D 1 111 ? 5.81428 25.44930 92.13570 1.000 27.38745 107 LYS D O 1
ATOM 18904 N N . ASN D 1 112 ? 5.10027 24.37553 93.98078 1.000 31.94862 108 ASN D N 1
ATOM 18905 C CA . ASN D 1 112 ? 5.11995 25.59917 94.78031 1.000 36.25214 108 ASN D CA 1
ATOM 18906 C C . ASN D 1 112 ? 6.49407 26.25871 94.76881 1.000 32.01356 108 ASN D C 1
ATOM 18907 O O . ASN D 1 112 ? 6.60877 27.47461 94.57668 1.000 32.55954 108 ASN D O 1
ATOM 18918 N N . ASP D 1 113 ? 7.54871 25.47315 95.00629 1.000 33.05326 109 ASP D N 1
ATOM 18919 C CA A ASP D 1 113 ? 8.89970 26.02774 95.05786 0.549 32.41620 109 ASP D CA 1
ATOM 18920 C CA B ASP D 1 113 ? 8.89001 26.04573 95.06625 0.451 32.42920 109 ASP D CA 1
ATOM 18921 C C . ASP D 1 113 ? 9.27711 26.69969 93.74630 1.000 35.12638 109 ASP D C 1
ATOM 18922 O O . ASP D 1 113 ? 9.89297 27.77402 93.74068 1.000 34.90557 109 ASP D O 1
ATOM 18939 N N . ASP D 1 114 ? 8.93162 26.07156 92.62006 1.000 30.82877 110 ASP D N 1
ATOM 18940 C CA . ASP D 1 114 ? 9.23327 26.66718 91.32239 1.000 34.53776 110 ASP D CA 1
ATOM 18941 C C . ASP D 1 114 ? 8.50589 27.99119 91.14884 1.000 31.58018 110 ASP D C 1
ATOM 18942 O O . ASP D 1 114 ? 9.10939 28.99774 90.74906 1.000 25.03073 110 ASP D O 1
ATOM 18951 N N . PHE D 1 115 ? 7.19673 27.99882 91.42604 1.000 25.11489 111 PHE D N 1
ATOM 18952 C CA . PHE D 1 115 ? 6.41179 29.21468 91.25577 1.000 30.31874 111 PHE D CA 1
ATOM 18953 C C . PHE D 1 115 ? 6.95665 30.34734 92.12595 1.000 27.20820 111 PHE D C 1
ATOM 18954 O O . PHE D 1 115 ? 7.07329 31.49348 91.66837 1.000 25.26481 111 PHE D O 1
ATOM 18971 N N . MET D 1 116 ? 7.31276 30.04496 93.38251 1.000 25.86357 112 MET D N 1
ATOM 18972 C CA . MET D 1 116 ? 7.81067 31.08516 94.27414 1.000 28.30520 112 MET D CA 1
ATOM 18973 C C . MET D 1 116 ? 9.19613 31.54111 93.86930 1.000 32.70643 112 MET D C 1
ATOM 18974 O O . MET D 1 116 ? 9.62176 32.62040 94.28901 1.000 36.21406 112 MET D O 1
ATOM 18988 N N . ASN D 1 117 ? 9.89896 30.75133 93.05436 1.000 30.30993 113 ASN D N 1
ATOM 18989 C CA A ASN D 1 117 ? 11.18825 31.13082 92.49419 0.530 33.36671 113 ASN D CA 1
ATOM 18990 C CA B ASN D 1 117 ? 11.18819 31.14516 92.50013 0.470 33.36330 113 ASN D CA 1
ATOM 18991 C C . ASN D 1 117 ? 11.05493 31.71809 91.09654 1.000 30.58884 113 ASN D C 1
ATOM 18992 O O . ASN D 1 117 ? 12.06687 31.93240 90.42883 1.000 28.78453 113 ASN D O 1
ATOM 19013 N N . ARG D 1 118 ? 9.82612 31.96731 90.64328 1.000 27.78270 114 ARG D N 1
ATOM 19014 C CA . ARG D 1 118 ? 9.53613 32.50662 89.31812 1.000 24.36281 114 ARG D CA 1
ATOM 19015 C C . ARG D 1 118 ? 9.99560 31.58252 88.20009 1.000 32.01295 114 ARG D C 1
ATOM 19016 O O . ARG D 1 118 ? 10.39267 32.04301 87.12787 1.000 32.38650 114 ARG D O 1
ATOM 19037 N N . ARG D 1 119 ? 9.93637 30.27555 88.45753 1.000 32.82376 115 ARG D N 1
ATOM 19038 C CA A ARG D 1 119 ? 10.14648 29.23907 87.44974 0.445 29.94172 115 ARG D CA 1
ATOM 19039 C CA B ARG D 1 119 ? 10.15513 29.25878 87.42413 0.555 29.92284 115 ARG D CA 1
ATOM 19040 C C . ARG D 1 119 ? 8.77586 28.75077 87.02781 1.000 28.73674 115 ARG D C 1
ATOM 19041 O O . ARG D 1 119 ? 8.21431 27.87146 87.67749 1.000 30.80335 115 ARG D O 1
ATOM 19082 N N . TYR D 1 120 ? 8.22260 29.33954 85.95837 1.000 28.38656 116 TYR D N 1
ATOM 19083 C CA . TYR D 1 120 ? 6.83703 29.06068 85.57467 1.000 24.18376 116 TYR D CA 1
ATOM 19084 C C . TYR D 1 120 ? 6.80347 27.96001 84.52495 1.000 29.55346 116 TYR D C 1
ATOM 19085 O O . TYR D 1 120 ? 6.55377 28.19406 83.34320 1.000 26.32910 116 TYR D O 1
ATOM 19103 N N . THR D 1 121 ? 7.01052 26.72870 84.99114 1.000 25.53923 117 THR D N 1
ATOM 19104 C CA . THR D 1 121 ? 6.90530 25.54067 84.15928 1.000 25.68560 117 THR D CA 1
ATOM 19105 C C . THR D 1 121 ? 5.75168 24.68200 84.67415 1.000 30.01456 117 THR D C 1
ATOM 19106 O O . THR D 1 121 ? 5.66722 24.38658 85.87065 1.000 25.53283 117 THR D O 1
ATOM 19117 N N . PHE D 1 122 ? 4.83444 24.34248 83.77827 1.000 25.09975 118 PHE D N 1
ATOM 19118 C CA . PHE D 1 122 ? 3.61471 23.61820 84.09839 1.000 24.75064 118 PHE D CA 1
ATOM 19119 C C . PHE D 1 122 ? 3.66148 22.25555 83.43895 1.000 26.55327 118 PHE D C 1
ATOM 19120 O O . PHE D 1 122 ? 4.04031 22.14772 82.27336 1.000 25.27470 118 PHE D O 1
ATOM 19137 N N . SER D 1 123 ? 3.23809 21.22762 84.17620 1.000 27.59319 119 SER D N 1
ATOM 19138 C CA . SER D 1 123 ? 3.18982 19.86921 83.65297 1.000 30.83026 119 SER D CA 1
ATOM 19139 C C . SER D 1 123 ? 2.63373 18.88991 84.68188 1.000 32.57932 119 SER D C 1
ATOM 19140 O O . SER D 1 123 ? 2.82737 19.06242 85.89318 1.000 31.65204 119 SER D O 1
ATOM 19148 N N . GLY D 1 124 ? 1.92667 17.86890 84.20747 1.000 31.58693 120 GLY D N 1
ATOM 19149 C CA . GLY D 1 124 ? 1.49639 16.77836 85.05938 1.000 35.32689 120 GLY D CA 1
ATOM 19150 C C . GLY D 1 124 ? 0.26840 17.09317 85.90233 1.000 31.25877 120 GLY D C 1
ATOM 19151 O O . GLY D 1 124 ? -0.04898 18.24079 86.20841 1.000 28.99766 120 GLY D O 1
ATOM 19155 N N . GLY D 1 125 ? -0.44746 16.03731 86.27151 1.000 26.55626 121 GLY D N 1
ATOM 19156 C CA . GLY D 1 125 ? -1.57456 16.15048 87.17094 1.000 30.01036 121 GLY D CA 1
ATOM 19157 C C . GLY D 1 125 ? -2.93228 16.28804 86.50982 1.000 32.00068 121 GLY D C 1
ATOM 19158 O O . GLY D 1 125 ? -3.95933 16.03961 87.16773 1.000 29.35280 121 GLY D O 1
ATOM 19162 N N . GLN D 1 126 ? -2.97106 16.65308 85.23164 1.000 31.19867 122 GLN D N 1
ATOM 19163 C CA . GLN D 1 126 ? -4.24742 16.82599 84.55650 1.000 29.58404 122 GLN D CA 1
ATOM 19164 C C . GLN D 1 126 ? -5.03498 15.51976 84.53255 1.000 38.82177 122 GLN D C 1
ATOM 19165 O O . GLN D 1 126 ? -4.47033 14.41683 84.52544 1.000 34.05582 122 GLN D O 1
ATOM 19179 N N . LYS D 1 127 ? -6.35665 15.65814 84.51137 1.000 29.03570 123 LYS D N 1
ATOM 19180 C CA . LYS D 1 127 ? -7.25748 14.52381 84.40444 1.000 38.73873 123 LYS D CA 1
ATOM 19181 C C . LYS D 1 127 ? -7.69712 14.30625 82.95961 1.000 34.57337 123 LYS D C 1
ATOM 19182 O O . LYS D 1 127 ? -7.66931 15.21675 82.13134 1.000 32.31291 123 LYS D O 1
ATOM 19201 N N . ALA D 1 128 ? -8.08904 13.06987 82.65980 1.000 37.85744 124 ALA D N 1
ATOM 19202 C CA . ALA D 1 128 ? -8.61300 12.75546 81.33764 1.000 46.40254 124 ALA D CA 1
ATOM 19203 C C . ALA D 1 128 ? -9.81847 13.63049 81.04340 1.000 33.32916 124 ALA D C 1
ATOM 19204 O O . ALA D 1 128 ? -10.63750 13.90150 81.92168 1.000 40.25386 124 ALA D O 1
ATOM 19211 N N . GLY D 1 129 ? -9.90744 14.09315 79.80661 1.000 33.60684 125 GLY D N 1
ATOM 19212 C CA . GLY D 1 129 ? -11.01202 14.90815 79.36438 1.000 34.93903 125 GLY D CA 1
ATOM 19213 C C . GLY D 1 129 ? -11.00555 16.34729 79.82620 1.000 32.42027 125 GLY D C 1
ATOM 19214 O O . GLY D 1 129 ? -11.91622 17.09719 79.45303 1.000 44.17520 125 GLY D O 1
ATOM 19218 N N . ALA D 1 130 ? -10.00990 16.76978 80.59660 1.000 38.65219 126 ALA D N 1
ATOM 19219 C CA . ALA D 1 130 ? -9.99497 18.13442 81.10747 1.000 36.02142 126 ALA D CA 1
ATOM 19220 C C . ALA D 1 130 ? -9.65585 19.14058 80.00849 1.000 28.82826 126 ALA D C 1
ATOM 19221 O O . ALA D 1 130 ? -8.63060 19.02291 79.32384 1.000 26.53111 126 ALA D O 1
ATOM 19228 N N . ALA D 1 131 ? -10.50365 20.16006 79.87159 1.000 26.11495 127 ALA D N 1
ATOM 19229 C CA . ALA D 1 131 ? -10.31827 21.19278 78.86621 1.000 25.94437 127 ALA D CA 1
ATOM 19230 C C . ALA D 1 131 ? -10.44472 22.57690 79.48702 1.000 30.95302 127 ALA D C 1
ATOM 19231 O O . ALA D 1 131 ? -10.93103 22.74269 80.60981 1.000 24.87342 127 ALA D O 1
ATOM 19238 N N . ILE D 1 132 ? -9.97491 23.57081 78.74099 1.000 21.95281 128 ILE D N 1
ATOM 19239 C CA . ILE D 1 132 ? -10.23378 24.96692 79.04102 1.000 26.57237 128 ILE D CA 1
ATOM 19240 C C . ILE D 1 132 ? -11.03693 25.53610 77.88735 1.000 26.60411 128 ILE D C 1
ATOM 19241 O O . ILE D 1 132 ? -10.58103 25.52287 76.73308 1.000 23.21691 128 ILE D O 1
ATOM 19257 N N . VAL D 1 133 ? -12.23817 26.01635 78.19940 1.000 23.13880 129 VAL D N 1
ATOM 19258 C CA . VAL D 1 133 ? -13.13775 26.58515 77.21154 1.000 19.73602 129 VAL D CA 1
ATOM 19259 C C . VAL D 1 133 ? -13.49568 27.99783 77.64948 1.000 25.44493 129 VAL D C 1
ATOM 19260 O O . VAL D 1 133 ? -13.97359 28.20975 78.77678 1.000 21.43148 129 VAL D O 1
ATOM 19273 N N . ASN D 1 134 ? -13.26641 28.96368 76.75880 1.000 19.06514 130 ASN D N 1
ATOM 19274 C CA . ASN D 1 134 ? -13.63813 30.34101 77.03107 1.000 22.97666 130 ASN D CA 1
ATOM 19275 C C . ASN D 1 134 ? -14.79972 30.71545 76.13093 1.000 24.36549 130 ASN D C 1
ATOM 19276 O O . ASN D 1 134 ? -14.65182 30.73515 74.90604 1.000 21.26263 130 ASN D O 1
ATOM 19287 N N . GLN D 1 135 ? -15.95277 30.99505 76.73482 1.000 20.36702 131 GLN D N 1
ATOM 19288 C CA . GLN D 1 135 ? -17.07877 31.58675 76.02655 1.000 26.75436 131 GLN D CA 1
ATOM 19289 C C . GLN D 1 135 ? -17.26804 33.05598 76.38545 1.000 20.70855 131 GLN D C 1
ATOM 19290 O O . GLN D 1 135 ? -18.14575 33.72117 75.82294 1.000 29.02343 131 GLN D O 1
ATOM 19304 N N . GLY D 1 136 ? -16.49552 33.57090 77.33186 1.000 27.49802 132 GLY D N 1
ATOM 19305 C CA . GLY D 1 136 ? -16.66947 34.93583 77.78375 1.000 23.10568 132 GLY D CA 1
ATOM 19306 C C . GLY D 1 136 ? -15.55949 35.84655 77.29298 1.000 19.90976 132 GLY D C 1
ATOM 19307 O O . GLY D 1 136 ? -15.06527 35.69193 76.17449 1.000 20.29399 132 GLY D O 1
ATOM 19311 N N . GLU D 1 137 ? -15.17032 36.81978 78.10866 1.000 21.83813 133 GLU D N 1
ATOM 19312 C CA A GLU D 1 137 ? -14.18549 37.82706 77.73155 0.505 25.18254 133 GLU D CA 1
ATOM 19313 C CA B GLU D 1 137 ? -14.18940 37.83416 77.73825 0.495 25.18967 133 GLU D CA 1
ATOM 19314 C C . GLU D 1 137 ? -12.99748 37.73148 78.67856 1.000 25.28178 133 GLU D C 1
ATOM 19315 O O . GLU D 1 137 ? -13.15093 37.88524 79.90227 1.000 22.86843 133 GLU D O 1
ATOM 19338 N N . LEU D 1 138 ? -11.80993 37.50305 78.10937 1.000 24.28772 134 LEU D N 1
ATOM 19339 C CA . LEU D 1 138 ? -10.55975 37.49042 78.85883 1.000 25.30749 134 LEU D CA 1
ATOM 19340 C C . LEU D 1 138 ? -9.71316 38.63413 78.33182 1.000 20.70586 134 LEU D C 1
ATOM 19341 O O . LEU D 1 138 ? -9.49002 38.71822 77.12169 1.000 19.62941 134 LEU D O 1
ATOM 19357 N N . THR D 1 139 ? -9.32632 39.55963 79.21020 1.000 22.28857 135 THR D N 1
ATOM 19358 C CA . THR D 1 139 ? -8.61635 40.75427 78.77955 1.000 24.40297 135 THR D CA 1
ATOM 19359 C C . THR D 1 139 ? -7.48182 41.04542 79.74836 1.000 24.81562 135 THR D C 1
ATOM 19360 O O . THR D 1 139 ? -7.57659 40.76953 80.95481 1.000 23.59914 135 THR D O 1
ATOM 19371 N N . THR D 1 140 ? -6.41090 41.62999 79.20863 1.000 27.36052 136 THR D N 1
ATOM 19372 C CA . THR D 1 140 ? -5.32434 42.12872 80.03379 1.000 27.98030 136 THR D CA 1
ATOM 19373 C C . THR D 1 140 ? -5.08985 43.60986 79.75923 1.000 28.07158 136 THR D C 1
ATOM 19374 O O . THR D 1 140 ? -5.39159 44.11369 78.67287 1.000 25.45592 136 THR D O 1
ATOM 19385 N N . ASN D 1 141 ? -4.54573 44.29705 80.76176 1.000 27.92242 137 ASN D N 1
ATOM 19386 C CA . ASN D 1 141 ? -3.96109 45.60957 80.56456 1.000 29.41346 137 ASN D CA 1
ATOM 19387 C C . ASN D 1 141 ? -2.86348 45.51479 79.52597 1.000 27.94595 137 ASN D C 1
ATOM 19388 O O . ASN D 1 141 ? -2.32214 44.44125 79.27217 1.000 24.98187 137 ASN D O 1
ATOM 19399 N N . ALA D 1 142 ? -2.54673 46.65011 78.90882 1.000 25.16544 138 ALA D N 1
ATOM 19400 C CA . ALA D 1 142 ? -1.53472 46.66320 77.85982 1.000 25.41779 138 ALA D CA 1
ATOM 19401 C C . ALA D 1 142 ? -0.23041 46.04366 78.35428 1.000 20.20608 138 ALA D C 1
ATOM 19402 O O . ALA D 1 142 ? 0.21823 46.28706 79.47937 1.000 20.05785 138 ALA D O 1
ATOM 19409 N N . GLY D 1 143 ? 0.37158 45.22258 77.50059 1.000 23.57604 139 GLY D N 1
ATOM 19410 C CA . GLY D 1 143 ? 1.61135 44.54986 77.80664 1.000 22.98521 139 GLY D CA 1
ATOM 19411 C C . GLY D 1 143 ? 1.45022 43.20613 78.46630 1.000 24.65876 139 GLY D C 1
ATOM 19412 O O . GLY D 1 143 ? 2.44735 42.48558 78.63501 1.000 23.55921 139 GLY D O 1
ATOM 19416 N N . GLY D 1 144 ? 0.23256 42.84353 78.84326 1.000 19.65145 140 GLY D N 1
ATOM 19417 C CA . GLY D 1 144 ? 0.01612 41.63645 79.60247 1.000 21.24439 140 GLY D CA 1
ATOM 19418 C C . GLY D 1 144 ? -0.15735 40.44078 78.70293 1.000 22.42571 140 GLY D C 1
ATOM 19419 O O . GLY D 1 144 ? -0.07248 40.53212 77.48709 1.000 20.46441 140 GLY D O 1
ATOM 19423 N N . TYR D 1 145 ? -0.32753 39.27910 79.31993 1.000 15.53563 141 TYR D N 1
ATOM 19424 C CA . TYR D 1 145 ? -0.43531 38.01964 78.59432 1.000 22.47601 141 TYR D CA 1
ATOM 19425 C C . TYR D 1 145 ? -1.64925 37.22502 79.06247 1.000 19.23098 141 TYR D C 1
ATOM 19426 O O . TYR D 1 145 ? -2.09360 37.35880 80.20001 1.000 18.24093 141 TYR D O 1
ATOM 19444 N N . ILE D 1 146 ? -2.12938 36.33016 78.20576 1.000 17.21976 142 ILE D N 1
ATOM 19445 C CA . ILE D 1 146 ? -3.11221 35.32129 78.57300 1.000 14.44585 142 ILE D CA 1
ATOM 19446 C C . ILE D 1 146 ? -2.60128 34.02052 77.97356 1.000 20.86969 142 ILE D C 1
ATOM 19447 O O . ILE D 1 146 ? -2.32318 33.96025 76.77009 1.000 15.97663 142 ILE D O 1
ATOM 19463 N N . VAL D 1 147 ? -2.44582 33.00327 78.81586 1.000 19.50297 143 VAL D N 1
ATOM 19464 C CA . VAL D 1 147 ? -2.05447 31.66066 78.41856 1.000 18.61781 143 VAL D CA 1
ATOM 19465 C C . VAL D 1 147 ? -3.14776 30.67574 78.88385 1.000 16.72000 143 VAL D C 1
ATOM 19466 O O . VAL D 1 147 ? -3.50081 30.62178 80.07387 1.000 16.13153 143 VAL D O 1
ATOM 19479 N N . LEU D 1 148 ? -3.67497 29.89149 77.94914 1.000 16.83237 144 LEU D N 1
ATOM 19480 C CA . LEU D 1 148 ? -4.55351 28.77452 78.27115 1.000 18.72316 144 LEU D CA 1
ATOM 19481 C C . LEU D 1 148 ? -3.84656 27.51716 77.81423 1.000 21.78539 144 LEU D C 1
ATOM 19482 O O . LEU D 1 148 ? -3.55429 27.38606 76.62534 1.000 18.45485 144 LEU D O 1
ATOM 19498 N N . ALA D 1 149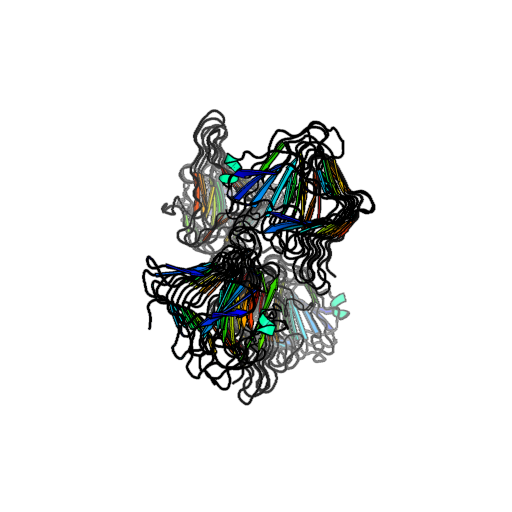 ? -3.53420 26.62416 78.75024 1.000 17.60254 145 ALA D N 1
ATOM 19499 C CA . ALA D 1 149 ? -2.84987 25.37192 78.44249 1.000 21.66892 145 ALA D CA 1
ATOM 19500 C C . ALA D 1 149 ? -3.63439 24.18166 78.96715 1.000 17.43778 145 ALA D C 1
ATOM 19501 O O . ALA D 1 149 ? -3.85885 24.07282 80.17831 1.000 15.74966 145 ALA D O 1
ATOM 19508 N N . ALA D 1 150 ? -3.99018 23.26549 78.06674 1.000 16.15288 146 ALA D N 1
ATOM 19509 C CA . ALA D 1 150 ? -4.73993 22.06879 78.42782 1.000 21.75020 146 ALA D CA 1
ATOM 19510 C C . ALA D 1 150 ? -4.65851 21.11092 77.25705 1.000 22.34501 146 ALA D C 1
ATOM 19511 O O . ALA D 1 150 ? -4.25155 21.49616 76.16223 1.000 22.21672 146 ALA D O 1
ATOM 19518 N N . ASP D 1 151 ? -5.13207 19.87834 77.47065 1.000 24.02466 147 ASP D N 1
ATOM 19519 C CA . ASP D 1 151 ? -5.22256 18.92076 76.35702 1.000 22.60254 147 ASP D CA 1
ATOM 19520 C C . ASP D 1 151 ? -6.08617 19.46376 75.21618 1.000 31.55354 147 ASP D C 1
ATOM 19521 O O . ASP D 1 151 ? -5.80035 19.24121 74.02236 1.000 24.07050 147 ASP D O 1
ATOM 19530 N N . ARG D 1 152 ? -7.15474 20.17274 75.58174 1.000 24.24670 148 ARG D N 1
ATOM 19531 C CA A ARG D 1 152 ? -8.07441 20.79642 74.64362 0.540 20.08216 148 ARG D CA 1
ATOM 19532 C CA B ARG D 1 152 ? -8.07456 20.79407 74.64183 0.460 20.10474 148 ARG D CA 1
ATOM 19533 C C . ARG D 1 152 ? -8.33418 22.22052 75.10707 1.000 23.99437 148 ARG D C 1
ATOM 19534 O O . ARG D 1 152 ? -8.71431 22.43999 76.25500 1.000 23.74655 148 ARG D O 1
ATOM 19575 N N . VAL D 1 153 ? -8.12438 23.17847 74.21991 1.000 20.12346 149 VAL D N 1
ATOM 19576 C CA . VAL D 1 153 ? -8.33890 24.59338 74.48316 1.000 20.54519 149 VAL D CA 1
ATOM 19577 C C . VAL D 1 153 ? -9.24879 25.08698 73.37713 1.000 25.10297 149 VAL D C 1
ATOM 19578 O O . VAL D 1 153 ? -8.94887 24.87254 72.19317 1.000 21.88674 149 VAL D O 1
ATOM 19591 N N . SER D 1 154 ? -10.39108 25.66510 73.76181 1.000 22.19877 150 SER D N 1
ATOM 19592 C CA . SER D 1 154 ? -11.36611 26.18628 72.81648 1.000 23.66925 150 SER D CA 1
ATOM 19593 C C . SER D 1 154 ? -11.76176 27.59075 73.22327 1.000 22.70429 150 SER D C 1
ATOM 19594 O O . SER D 1 154 ? -12.11408 27.81764 74.38555 1.000 24.00800 150 SER D O 1
ATOM 19602 N N . ASN D 1 155 ? -11.73178 28.51919 72.26219 1.000 20.40088 151 ASN D N 1
ATOM 19603 C CA . ASN D 1 155 ? -12.16100 29.89362 72.49514 1.000 18.02443 151 ASN D CA 1
ATOM 19604 C C . ASN D 1 155 ? -13.30302 30.23701 71.54342 1.000 23.44401 151 ASN D C 1
ATOM 19605 O O . ASN D 1 155 ? -13.08626 30.32677 70.32683 1.000 22.42639 151 ASN D O 1
ATOM 19616 N N . SER D 1 156 ? -14.53106 30.34337 72.08325 1.000 23.01943 152 SER D N 1
ATOM 19617 C CA A SER D 1 156 ? -15.66364 30.86279 71.32324 0.509 21.42147 152 SER D CA 1
ATOM 19618 C CA B SER D 1 156 ? -15.67066 30.85935 71.33136 0.491 21.36876 152 SER D CA 1
ATOM 19619 C C . SER D 1 156 ? -15.97422 32.30715 71.67990 1.000 20.57341 152 SER D C 1
ATOM 19620 O O . SER D 1 156 ? -16.79257 32.94366 71.00687 1.000 24.82747 152 SER D O 1
ATOM 19635 N N . GLY D 1 157 ? -15.33809 32.83436 72.70033 1.000 20.65390 153 GLY D N 1
ATOM 19636 C CA . GLY D 1 157 ? -15.55378 34.20964 73.13132 1.000 20.71620 153 GLY D CA 1
ATOM 19637 C C . GLY D 1 157 ? -14.48756 35.14194 72.60255 1.000 21.81096 153 GLY D C 1
ATOM 19638 O O . GLY D 1 157 ? -14.08782 35.05782 71.43712 1.000 22.53256 153 GLY D O 1
ATOM 19642 N N . THR D 1 158 ? -14.05701 36.07063 73.45161 1.000 19.49998 154 THR D N 1
ATOM 19643 C CA . THR D 1 158 ? -13.07366 37.07196 73.07489 1.000 23.01243 154 THR D CA 1
ATOM 19644 C C . THR D 1 158 ? -11.88286 37.00807 74.01542 1.000 18.80047 154 THR D C 1
ATOM 19645 O O . THR D 1 158 ? -12.05228 36.92337 75.24286 1.000 21.44960 154 THR D O 1
ATOM 19656 N N . ILE D 1 159 ? -10.68031 37.09873 73.44343 1.000 18.15761 155 ILE D N 1
ATOM 19657 C CA . ILE D 1 159 ? -9.45290 37.16633 74.23612 1.000 21.04974 155 ILE D CA 1
ATOM 19658 C C . ILE D 1 159 ? -8.64513 38.34278 73.70078 1.000 17.56934 155 ILE D C 1
ATOM 19659 O O . ILE D 1 159 ? -8.44706 38.43917 72.48589 1.000 19.13419 155 ILE D O 1
ATOM 19675 N N . ARG D 1 160 ? -8.30021 39.30170 74.57203 1.000 20.04687 156 ARG D N 1
ATOM 19676 C CA A ARG D 1 160 ? -7.64196 40.53362 74.16209 0.672 23.02543 156 ARG D CA 1
ATOM 19677 C CA B ARG D 1 160 ? -7.65823 40.55672 74.16641 0.328 23.11732 156 ARG D CA 1
ATOM 19678 C C . ARG D 1 160 ? -6.40483 40.74825 75.00671 1.000 18.90453 156 ARG D C 1
ATOM 19679 O O . ARG D 1 160 ? -6.49604 40.82438 76.24684 1.000 19.59849 156 ARG D O 1
ATOM 19718 N N . THR D 1 161 ? -5.25740 40.89610 74.33804 1.000 19.81747 157 THR D N 1
ATOM 19719 C CA . THR D 1 161 ? -3.97219 41.14844 74.99010 1.000 23.50457 157 THR D CA 1
ATOM 19720 C C . THR D 1 161 ? -3.26275 42.25916 74.23270 1.000 22.18137 157 THR D C 1
ATOM 19721 O O . THR D 1 161 ? -2.27314 42.00351 73.55504 1.000 20.45341 157 THR D O 1
ATOM 19732 N N . PRO D 1 162 ? -3.73993 43.50342 74.31421 1.000 22.78541 158 PRO D N 1
ATOM 19733 C CA . PRO D 1 162 ? -3.07252 44.60039 73.57984 1.000 21.64562 158 PRO D CA 1
ATOM 19734 C C . PRO D 1 162 ? -1.63213 44.73676 74.02231 1.000 20.50678 158 PRO D C 1
ATOM 19735 O O . PRO D 1 162 ? -1.33010 44.67439 75.21362 1.000 24.94419 158 PRO D O 1
ATOM 19746 N N . GLY D 1 163 ? -0.74323 44.89942 73.03946 1.000 25.18867 159 GLY D N 1
ATOM 19747 C CA . GLY D 1 163 ? 0.66948 45.11211 73.29667 1.000 24.04350 159 GLY D CA 1
ATOM 19748 C C . GLY D 1 163 ? 1.29491 43.92376 73.99873 1.000 19.54496 159 GLY D C 1
ATOM 19749 O O . GLY D 1 163 ? 2.45442 43.96487 74.39638 1.000 23.17048 159 GLY D O 1
ATOM 19753 N N . GLY D 1 164 ? 0.55827 42.84727 74.11971 1.000 17.02156 160 GLY D N 1
ATOM 19754 C CA . GLY D 1 164 ? 1.00641 41.69394 74.86680 1.000 19.87009 160 GLY D CA 1
ATOM 19755 C C . GLY D 1 164 ? 0.97171 40.42452 74.03212 1.000 23.47669 160 GLY D C 1
ATOM 19756 O O . GLY D 1 164 ? 1.11061 40.45310 72.81052 1.000 23.26611 160 GLY D O 1
ATOM 19760 N N . LYS D 1 165 ? 0.76272 39.30120 74.69609 1.000 20.16788 161 LYS D N 1
ATOM 19761 C CA . LYS D 1 165 ? 0.83520 38.00772 74.02624 1.000 20.56030 161 LYS D CA 1
ATOM 19762 C C . LYS D 1 165 ? -0.31997 37.13404 74.48378 1.000 17.98449 161 LYS D C 1
ATOM 19763 O O . LYS D 1 165 ? -0.64829 37.10767 75.66712 1.000 16.16017 161 LYS D O 1
ATOM 19782 N N . THR D 1 166 ? -0.90471 36.39083 73.55771 1.000 19.83198 162 THR D N 1
ATOM 19783 C CA . THR D 1 166 ? -1.88970 35.36549 73.85402 1.000 23.22905 162 THR D CA 1
ATOM 19784 C C . THR D 1 166 ? -1.33519 34.05826 73.32218 1.000 17.88169 162 THR D C 1
ATOM 19785 O O . THR D 1 166 ? -0.90726 33.98649 72.16246 1.000 19.06970 162 THR D O 1
ATOM 19796 N N . VAL D 1 167 ? -1.32600 33.04880 74.19262 1.000 19.75275 163 VAL D N 1
ATOM 19797 C CA . VAL D 1 167 ? -0.88554 31.69029 73.90070 1.000 20.03925 163 VAL D CA 1
ATOM 19798 C C . VAL D 1 167 ? -2.01496 30.72637 74.24723 1.000 20.27985 163 VAL D C 1
ATOM 19799 O O . VAL D 1 167 ? -2.50288 30.71107 75.38947 1.000 19.35025 163 VAL D O 1
ATOM 19812 N N . LEU D 1 168 ? -2.42679 29.92949 73.25903 1.000 16.31887 164 LEU D N 1
ATOM 19813 C CA . LEU D 1 168 ? -3.28296 28.77037 73.46292 1.000 19.86412 164 LEU D CA 1
ATOM 19814 C C . LEU D 1 168 ? -2.44161 27.55080 73.12063 1.000 18.98918 164 LEU D C 1
ATOM 19815 O O . LEU D 1 168 ? -1.98321 27.41728 71.97622 1.000 19.73500 164 LEU D O 1
ATOM 19831 N N . ALA D 1 169 ? -2.16787 26.71289 74.12985 1.000 15.80954 165 ALA D N 1
ATOM 19832 C CA . ALA D 1 169 ? -1.25065 25.58918 73.96739 1.000 19.12297 165 ALA D CA 1
ATOM 19833 C C . ALA D 1 169 ? -1.85091 24.27219 74.44580 1.000 21.38560 165 ALA D C 1
ATOM 19834 O O . ALA D 1 169 ? -2.28638 24.15959 75.59525 1.000 20.49441 165 ALA D O 1
ATOM 19841 N N . ALA D 1 170 ? -1.85046 23.27215 73.55979 1.000 18.31638 166 ALA D N 1
ATOM 19842 C CA . ALA D 1 170 ? -2.15235 21.89119 73.91340 1.000 28.99116 166 ALA D CA 1
ATOM 19843 C C . ALA D 1 170 ? -0.83517 21.14154 73.80969 1.000 22.35904 166 ALA D C 1
ATOM 19844 O O . ALA D 1 170 ? -0.36321 20.87711 72.70128 1.000 23.94074 166 ALA D O 1
ATOM 19851 N N . SER D 1 171 ? -0.26858 20.76678 74.95517 1.000 25.13317 167 SER D N 1
ATOM 19852 C CA . SER D 1 171 ? 1.04587 20.13805 75.04198 1.000 27.64977 167 SER D CA 1
ATOM 19853 C C . SER D 1 171 ? 1.22610 19.58381 76.44608 1.000 24.58306 167 SER D C 1
ATOM 19854 O O . SER D 1 171 ? 0.57212 20.02636 77.39099 1.000 29.84386 167 SER D O 1
ATOM 19862 N N . GLU D 1 172 ? 2.15651 18.63928 76.57642 1.000 26.36511 168 GLU D N 1
ATOM 19863 C CA . GLU D 1 172 ? 2.41889 18.03220 77.87818 1.000 24.97203 168 GLU D CA 1
ATOM 19864 C C . GLU D 1 172 ? 3.06038 19.03438 78.83950 1.000 29.93942 168 GLU D C 1
ATOM 19865 O O . GLU D 1 172 ? 2.75898 19.03147 80.04182 1.000 31.11235 168 GLU D O 1
ATOM 19877 N N . ARG D 1 173 ? 3.94827 19.89182 78.33705 1.000 29.07478 169 ARG D N 1
ATOM 19878 C CA . ARG D 1 173 ? 4.66164 20.84475 79.17240 1.000 26.97736 169 ARG D CA 1
ATOM 19879 C C . ARG D 1 173 ? 4.58518 22.22005 78.54485 1.000 26.73064 169 ARG D C 1
ATOM 19880 O O . ARG D 1 173 ? 4.63767 22.34729 77.32263 1.000 26.57719 169 ARG D O 1
ATOM 19901 N N . ILE D 1 174 ? 4.48203 23.24497 79.38381 1.000 19.64274 170 ILE D N 1
ATOM 19902 C CA . ILE D 1 174 ? 4.58942 24.62716 78.93925 1.000 28.12881 170 ILE D CA 1
ATOM 19903 C C . ILE D 1 174 ? 5.40313 25.39177 79.97519 1.000 29.63725 170 ILE D C 1
ATOM 19904 O O . ILE D 1 174 ? 5.20067 25.22964 81.18320 1.000 24.74041 170 ILE D O 1
ATOM 19920 N N . THR D 1 175 ? 6.34274 26.20644 79.49795 1.000 27.41653 171 THR D N 1
ATOM 19921 C CA . THR D 1 175 ? 7.17815 27.04145 80.34858 1.000 24.68275 171 THR D CA 1
ATOM 19922 C C . THR D 1 175 ? 7.03160 28.48984 79.91227 1.000 25.40703 171 THR D C 1
ATOM 19923 O O . THR D 1 175 ? 7.14226 28.79120 78.71875 1.000 24.65129 171 THR D O 1
ATOM 19934 N N . LEU D 1 176 ? 6.79550 29.37913 80.87444 1.000 27.15114 172 LEU D N 1
ATOM 19935 C CA . LEU D 1 176 ? 6.65694 30.80467 80.61930 1.000 25.10651 172 LEU D CA 1
ATOM 19936 C C . LEU D 1 176 ? 7.84558 31.55004 81.21681 1.000 28.70717 172 LEU D C 1
ATOM 19937 O O . LEU D 1 176 ? 8.25277 31.29155 82.35690 1.000 28.32958 172 LEU D O 1
ATOM 19953 N N . GLN D 1 177 ? 8.42126 32.44865 80.43377 1.000 30.16411 173 GLN D N 1
ATOM 19954 C CA A GLN D 1 177 ? 9.49987 33.31790 80.88822 0.400 32.94491 173 GLN D CA 1
ATOM 19955 C CA B GLN D 1 177 ? 9.49766 33.31776 80.89379 0.600 32.93097 173 GLN D CA 1
ATOM 19956 C C . GLN D 1 177 ? 8.94626 34.73364 80.96718 1.000 30.42447 173 GLN D C 1
ATOM 19957 O O . GLN D 1 177 ? 8.66365 35.34786 79.93185 1.000 30.90874 173 GLN D O 1
ATOM 19984 N N . LEU D 1 178 ? 8.82606 35.25626 82.18922 1.000 32.53210 174 LEU D N 1
ATOM 19985 C CA . LEU D 1 178 ? 8.22896 36.56180 82.44199 1.000 36.52659 174 LEU D CA 1
ATOM 19986 C C . LEU D 1 178 ? 9.32422 37.58973 82.70229 1.000 42.56492 174 LEU D C 1
ATOM 19987 O O . LEU D 1 178 ? 10.15368 37.40813 83.60214 1.000 45.57129 174 LEU D O 1
ATOM 20003 N N . ASP D 1 179 ? 9.32542 38.66126 81.91425 1.000 42.63612 175 ASP D N 1
ATOM 20004 C CA . ASP D 1 179 ? 10.27373 39.76116 82.05134 1.000 43.75661 175 ASP D CA 1
ATOM 20005 C C . ASP D 1 179 ? 9.49120 41.04796 82.26793 1.000 39.17650 175 ASP D C 1
ATOM 20006 O O . ASP D 1 179 ? 8.70027 41.44219 81.40143 1.000 34.91134 175 ASP D O 1
ATOM 20015 N N . ASN D 1 180 ? 9.70485 41.69319 83.42598 1.000 39.96051 176 ASN D N 1
ATOM 20016 C CA . ASN D 1 180 ? 9.08923 42.98891 83.72310 1.000 39.87166 176 ASN D CA 1
ATOM 20017 C C . ASN D 1 180 ? 7.56903 42.89002 83.64250 1.000 36.84583 176 ASN D C 1
ATOM 20018 O O . ASN D 1 180 ? 6.88842 43.78492 83.12837 1.000 38.18470 176 ASN D O 1
ATOM 20029 N N . GLY D 1 181 ? 7.03621 41.76784 84.12230 1.000 38.29258 177 GLY D N 1
ATOM 20030 C CA . GLY D 1 181 ? 5.61163 41.51244 84.07038 1.000 30.81357 177 GLY D CA 1
ATOM 20031 C C . GLY D 1 181 ? 5.08778 41.08679 82.71058 1.000 38.72783 177 GLY D C 1
ATOM 20032 O O . GLY D 1 181 ? 3.88927 40.78123 82.58236 1.000 35.65951 177 GLY D O 1
ATOM 20036 N N . GLY D 1 182 ? 5.92918 41.06993 81.68372 1.000 34.51844 178 GLY D N 1
ATOM 20037 C CA . GLY D 1 182 ? 5.50382 40.65782 80.36671 1.000 33.06263 178 GLY D CA 1
ATOM 20038 C C . GLY D 1 182 ? 5.98397 39.26651 79.99834 1.000 32.76326 178 GLY D C 1
ATOM 20039 O O . GLY D 1 182 ? 6.94168 38.75012 80.55954 1.000 34.72172 178 GLY D O 1
ATOM 20043 N N . LEU D 1 183 ? 5.29823 38.66144 79.03311 1.000 26.12633 179 LEU D N 1
ATOM 20044 C CA . LEU D 1 183 ? 5.63062 37.31730 78.58362 1.000 25.75065 179 LEU D CA 1
ATOM 20045 C C . LEU D 1 183 ? 6.74674 37.44118 77.55805 1.000 30.72460 179 LEU D C 1
ATOM 20046 O O . LEU D 1 183 ? 6.52955 37.90015 76.43757 1.000 27.84156 179 LEU D O 1
ATOM 20062 N N . MET D 1 184 ? 7.95127 37.05303 77.94526 1.000 28.04051 180 MET D N 1
ATOM 20063 C CA A MET D 1 184 ? 9.08709 37.21499 77.05024 0.319 30.63629 180 MET D CA 1
ATOM 20064 C CA B MET D 1 184 ? 9.11010 37.19987 77.06916 0.681 30.60518 180 MET D CA 1
ATOM 20065 C C . MET D 1 184 ? 9.15029 36.09456 76.01864 1.000 32.17437 180 MET D C 1
ATOM 20066 O O . MET D 1 184 ? 9.39053 36.35288 74.83533 1.000 29.47015 180 MET D O 1
ATOM 20093 N N . SER D 1 185 ? 8.91963 34.85586 76.43603 1.000 31.59803 181 SER D N 1
ATOM 20094 C CA . SER D 1 185 ? 8.95486 33.72380 75.52342 1.000 32.43182 181 SER D CA 1
ATOM 20095 C C . SER D 1 185 ? 8.23167 32.55835 76.17538 1.000 30.90031 181 SER D C 1
ATOM 20096 O O . SER D 1 185 ? 8.01670 32.53806 77.38812 1.000 28.47387 181 SER D O 1
ATOM 20104 N N . VAL D 1 186 ? 7.87146 31.58027 75.35702 1.000 34.28255 182 VAL D N 1
ATOM 20105 C CA A VAL D 1 186 ? 7.18471 30.37922 75.81760 0.483 33.66963 182 VAL D CA 1
ATOM 20106 C CA B VAL D 1 186 ? 7.18666 30.37984 75.82091 0.266 33.56904 182 VAL D CA 1
ATOM 20107 C CA C VAL D 1 186 ? 7.18601 30.37927 75.81736 0.251 33.55586 182 VAL D CA 1
ATOM 20108 C C . VAL D 1 186 ? 7.82191 29.17504 75.14797 1.000 30.50422 182 VAL D C 1
ATOM 20109 O O . VAL D 1 186 ? 8.14632 29.21895 73.96261 1.000 29.10423 182 VAL D O 1
ATOM 20144 N N . GLN D 1 187 ? 8.00044 28.10280 75.91072 1.000 30.23834 183 GLN D N 1
ATOM 20145 C CA . GLN D 1 187 ? 8.48659 26.82967 75.38771 1.000 29.49473 183 GLN D CA 1
ATOM 20146 C C . GLN D 1 187 ? 7.40973 25.77856 75.62566 1.000 27.73610 183 GLN D C 1
ATOM 20147 O O . GLN D 1 187 ? 7.00454 25.55253 76.76916 1.000 28.23566 183 GLN D O 1
ATOM 20161 N N . VAL D 1 188 ? 6.92208 25.15470 74.55768 1.000 30.00167 184 VAL D N 1
ATOM 20162 C CA . VAL D 1 188 ? 5.90678 24.10911 74.66210 1.000 30.23797 184 VAL D CA 1
ATOM 20163 C C . VAL D 1 188 ? 6.48158 22.84893 74.05531 1.000 34.48819 184 VAL D C 1
ATOM 20164 O O . VAL D 1 188 ? 6.98375 22.87952 72.92943 1.000 39.12519 184 VAL D O 1
ATOM 20177 N N . THR D 1 189 ? 6.46600 21.76236 74.82173 1.000 36.15456 185 THR D N 1
ATOM 20178 C CA . THR D 1 189 ? 7.05773 20.50827 74.38670 1.000 38.26687 185 THR D CA 1
ATOM 20179 C C . THR D 1 189 ? 6.15923 19.35871 74.82050 1.000 33.44301 185 THR D C 1
ATOM 20180 O O . THR D 1 189 ? 5.36012 19.48188 75.76010 1.000 28.01966 185 THR D O 1
ATOM 20191 N N . GLY D 1 190 ? 6.28904 18.24444 74.09133 1.000 28.76778 186 GLY D N 1
ATOM 20192 C CA . GLY D 1 190 ? 5.60988 17.01062 74.42036 1.000 32.15763 186 GLY D CA 1
ATOM 20193 C C . GLY D 1 190 ? 4.23578 16.91428 73.80425 1.000 33.16432 186 GLY D C 1
ATOM 20194 O O . GLY D 1 190 ? 3.40033 17.80156 73.99632 1.000 28.97441 186 GLY D O 1
ATOM 20198 N N . ASP D 1 191 ? 3.98862 15.84188 73.06022 1.000 30.13408 187 ASP D N 1
ATOM 20199 C CA . ASP D 1 191 ? 2.68954 15.68477 72.43045 1.000 35.97527 187 ASP D CA 1
ATOM 20200 C C . ASP D 1 191 ? 1.68561 15.11303 73.42694 1.000 33.91535 187 ASP D C 1
ATOM 20201 O O . ASP D 1 191 ? 2.04079 14.46761 74.41488 1.000 30.71351 187 ASP D O 1
ATOM 20210 N N . VAL D 1 192 ? 0.41339 15.36212 73.14723 1.000 29.06906 188 VAL D N 1
ATOM 20211 C CA A VAL D 1 192 ? -0.68476 14.89386 73.98110 0.590 32.39545 188 VAL D CA 1
ATOM 20212 C CA B VAL D 1 192 ? -0.69886 14.92485 73.98113 0.410 32.39658 188 VAL D CA 1
ATOM 20213 C C . VAL D 1 192 ? -1.74114 14.29500 73.06961 1.000 29.79541 188 VAL D C 1
ATOM 20214 O O . VAL D 1 192 ? -2.03575 14.83377 71.99949 1.000 28.69553 188 VAL D O 1
ATOM 20239 N N . VAL D 1 193 ? -2.31301 13.17121 73.49324 1.000 35.10403 189 VAL D N 1
ATOM 20240 C CA . VAL D 1 193 ? -3.31794 12.50564 72.67442 1.000 34.94126 189 VAL D CA 1
ATOM 20241 C C . VAL D 1 193 ? -4.57695 13.37076 72.61514 1.000 35.75584 189 VAL D C 1
ATOM 20242 O O . VAL D 1 193 ? -4.99590 13.97621 73.61200 1.000 35.36817 189 VAL D O 1
ATOM 20255 N N . ASN D 1 194 ? -5.18588 13.44283 71.43626 1.000 34.34482 190 ASN D N 1
ATOM 20256 C CA . ASN D 1 194 ? -6.36147 14.28534 71.20952 1.000 36.92617 190 ASN D CA 1
ATOM 20257 C C . ASN D 1 194 ? -6.07767 15.74699 71.52726 1.000 30.17825 190 ASN D C 1
ATOM 20258 O O . ASN D 1 194 ? -6.93169 16.46266 72.03854 1.000 34.64246 190 ASN D O 1
ATOM 20269 N N . ALA D 1 195 ? -4.86938 16.19891 71.22389 1.000 26.64101 191 ALA D N 1
ATOM 20270 C CA . ALA D 1 195 ? -4.55231 17.60818 71.38426 1.000 23.78132 191 ALA D CA 1
ATOM 20271 C C . ALA D 1 195 ? -5.42861 18.43314 70.44709 1.000 26.06752 191 ALA D C 1
ATOM 20272 O O . ALA D 1 195 ? -5.59903 18.10114 69.27065 1.000 27.98009 191 ALA D O 1
ATOM 20279 N N . LEU D 1 196 ? -5.99225 19.51434 70.95867 1.000 23.57189 192 LEU D N 1
ATOM 20280 C CA . LEU D 1 196 ? -6.79472 20.38203 70.11120 1.000 23.86767 192 LEU D CA 1
ATOM 20281 C C . LEU D 1 196 ? -6.73922 21.80020 70.66497 1.000 22.57951 192 LEU D C 1
ATOM 20282 O O . LEU D 1 196 ? -6.92655 22.01811 71.86524 1.000 22.52979 192 LEU D O 1
ATOM 20298 N N . VAL D 1 197 ? -6.48092 22.75790 69.77984 1.000 18.52702 193 VAL D N 1
ATOM 20299 C CA . VAL D 1 197 ? -6.63424 24.18301 70.04640 1.000 23.22258 193 VAL D CA 1
ATOM 20300 C C . VAL D 1 197 ? -7.57414 24.69853 68.96559 1.000 25.21431 193 VAL D C 1
ATOM 20301 O O . VAL D 1 197 ? -7.35844 24.43359 67.77687 1.000 23.75271 193 VAL D O 1
ATOM 20314 N N . GLU D 1 198 ? -8.67875 25.30063 69.37020 1.000 23.28430 194 GLU D N 1
ATOM 20315 C CA . GLU D 1 198 ? -9.66250 25.79672 68.42084 1.000 25.91643 194 GLU D CA 1
ATOM 20316 C C . GLU D 1 198 ? -10.07146 27.20726 68.80872 1.000 24.10738 194 GLU D C 1
ATOM 20317 O O . GLU D 1 198 ? -10.17032 27.53505 69.99921 1.000 22.04302 194 GLU D O 1
ATOM 20329 N N . ASN D 1 199 ? -10.29757 28.04041 67.78828 1.000 23.64566 195 ASN D N 1
ATOM 20330 C CA . ASN D 1 199 ? -10.71576 29.42672 67.98474 1.000 21.69051 195 ASN D CA 1
ATOM 20331 C C . ASN D 1 199 ? -11.90600 29.71547 67.07337 1.000 22.79087 195 ASN D C 1
ATOM 20332 O O . ASN D 1 199 ? -11.73550 29.93697 65.87094 1.000 22.72316 195 ASN D O 1
ATOM 20343 N N . ARG D 1 200 ? -13.10885 29.60903 67.62242 1.000 22.58813 196 ARG D N 1
ATOM 20344 C CA A ARG D 1 200 ? -14.31217 30.02172 66.91491 0.560 22.93013 196 ARG D CA 1
ATOM 20345 C CA B ARG D 1 200 ? -14.30967 30.02319 66.91254 0.440 22.92856 196 ARG D CA 1
ATOM 20346 C C . ARG D 1 200 ? -14.60663 31.50385 67.08848 1.000 20.99929 196 ARG D C 1
ATOM 20347 O O . ARG D 1 200 ? -15.35277 32.08244 66.28857 1.000 22.56077 196 ARG D O 1
ATOM 20388 N N . GLY D 1 201 ? -14.06507 32.11746 68.11971 1.000 18.25648 197 GLY D N 1
ATOM 20389 C CA . GLY D 1 201 ? -14.31073 33.51310 68.44257 1.000 20.04278 197 GLY D CA 1
ATOM 20390 C C . GLY D 1 201 ? -13.18220 34.41210 67.97620 1.000 18.67705 197 GLY D C 1
ATOM 20391 O O . GLY D 1 201 ? -12.68607 34.28441 66.84684 1.000 18.75467 197 GLY D O 1
ATOM 20395 N N . LEU D 1 202 ? -12.79544 35.36412 68.84001 1.000 21.77451 198 LEU D N 1
ATOM 20396 C CA . LEU D 1 202 ? -11.80770 36.38345 68.49811 1.000 18.97540 198 LEU D CA 1
ATOM 20397 C C . LEU D 1 202 ? -10.63681 36.32827 69.46535 1.000 18.23510 198 LEU D C 1
ATOM 20398 O O . LEU D 1 202 ? -10.82860 36.28420 70.68061 1.000 18.17115 198 LEU D O 1
ATOM 20414 N N . VAL D 1 203 ? -9.43538 36.29963 68.91451 1.000 18.75418 199 VAL D N 1
ATOM 20415 C CA . VAL D 1 203 ? -8.20092 36.45427 69.65762 1.000 20.94070 199 VAL D CA 1
ATOM 20416 C C . VAL D 1 203 ? -7.54579 37.69273 69.06768 1.000 20.57350 199 VAL D C 1
ATOM 20417 O O . VAL D 1 203 ? -7.29786 37.74513 67.85814 1.000 22.27042 199 VAL D O 1
ATOM 20430 N N . SER D 1 204 ? -7.33652 38.71408 69.89350 1.000 22.80188 200 SER D N 1
ATOM 20431 C CA . SER D 1 204 ? -6.78190 39.98378 69.43844 1.000 24.05687 200 SER D CA 1
ATOM 20432 C C . SER D 1 204 ? -5.61587 40.38370 70.33241 1.000 23.66160 200 SER D C 1
ATOM 20433 O O . SER D 1 204 ? -5.78985 40.52564 71.54708 1.000 25.59870 200 SER D O 1
ATOM 20441 N N . ALA D 1 205 ? -4.43073 40.57638 69.72446 1.000 16.90194 201 ALA D N 1
ATOM 20442 C CA . ALA D 1 205 ? -3.26450 41.09012 70.40841 1.000 22.99968 201 ALA D CA 1
ATOM 20443 C C . ALA D 1 205 ? -2.74160 42.26351 69.57054 1.000 25.89460 201 ALA D C 1
ATOM 20444 O O . ALA D 1 205 ? -1.71456 42.16046 68.89148 1.000 23.76797 201 ALA D O 1
ATOM 20451 N N . ARG D 1 206 ? -3.45567 43.38911 69.61223 1.000 25.20581 202 ARG D N 1
ATOM 20452 C CA . ARG D 1 206 ? -3.04431 44.55605 68.84187 1.000 23.17074 202 ARG D CA 1
ATOM 20453 C C . ARG D 1 206 ? -1.64756 45.00500 69.26513 1.000 20.48381 202 ARG D C 1
ATOM 20454 O O . ARG D 1 206 ? -1.37682 45.22504 70.44662 1.000 25.44041 202 ARG D O 1
ATOM 20475 N N . ASP D 1 207 ? -0.76507 45.17255 68.28904 1.000 24.10568 203 ASP D N 1
ATOM 20476 C CA . ASP D 1 207 ? 0.64336 45.47039 68.54348 1.000 28.93901 203 ASP D CA 1
ATOM 20477 C C . ASP D 1 207 ? 1.28954 44.39538 69.41335 1.000 34.46601 203 ASP D C 1
ATOM 20478 O O . ASP D 1 207 ? 2.26171 44.67214 70.13402 1.000 30.02946 203 ASP D O 1
ATOM 20487 N N . GLY D 1 208 ? 0.74596 43.17162 69.35231 1.000 27.14060 204 GLY D N 1
ATOM 20488 C CA . GLY D 1 208 ? 1.24146 42.07525 70.16465 1.000 21.82918 204 GLY D CA 1
ATOM 20489 C C . GLY D 1 208 ? 1.43682 40.82512 69.33219 1.000 21.82988 204 GLY D C 1
ATOM 20490 O O . GLY D 1 208 ? 1.60148 40.91886 68.11404 1.000 21.99053 204 GLY D O 1
ATOM 20494 N N . GLN D 1 209 ? 1.40585 39.65942 69.97827 1.000 19.24970 205 GLN D N 1
ATOM 20495 C CA . GLN D 1 209 ? 1.63845 38.36965 69.35548 1.000 20.13493 205 GLN D CA 1
ATOM 20496 C C . GLN D 1 209 ? 0.60257 37.35689 69.82315 1.000 20.49932 205 GLN D C 1
ATOM 20497 O O . GLN D 1 209 ? 0.21411 37.32187 70.99806 1.000 18.51161 205 GLN D O 1
ATOM 20511 N N . VAL D 1 210 ? 0.16126 36.53006 68.88775 1.000 18.83930 206 VAL D N 1
ATOM 20512 C CA . VAL D 1 210 ? -0.69277 35.39400 69.18567 1.000 20.26910 206 VAL D CA 1
ATOM 20513 C C . VAL D 1 210 ? 0.06526 34.14699 68.75851 1.000 22.75614 206 VAL D C 1
ATOM 20514 O O . VAL D 1 210 ? 0.53758 34.07312 67.62092 1.000 20.89877 206 VAL D O 1
ATOM 20527 N N . TYR D 1 211 ? 0.17458 33.17303 69.66478 1.000 18.64637 207 TYR D N 1
ATOM 20528 C CA . TYR D 1 211 ? 0.80497 31.88020 69.40856 1.000 20.03649 207 TYR D CA 1
ATOM 20529 C C . TYR D 1 211 ? -0.19195 30.77465 69.75193 1.000 20.62211 207 TYR D C 1
ATOM 20530 O O . TYR D 1 211 ? -0.67765 30.67641 70.88850 1.000 18.49863 207 TYR D O 1
ATOM 20548 N N . LEU D 1 212 ? -0.56067 29.99842 68.74418 1.000 18.47019 208 LEU D N 1
ATOM 20549 C CA . LEU D 1 212 ? -1.47864 28.88632 68.91908 1.000 19.82414 208 LEU D CA 1
ATOM 20550 C C . LEU D 1 212 ? -0.70862 27.63640 68.55290 1.000 19.61134 208 LEU D C 1
ATOM 20551 O O . LEU D 1 212 ? -0.21121 27.53676 67.42857 1.000 18.36426 208 LEU D O 1
ATOM 20567 N N . THR D 1 213 ? -0.58705 26.70250 69.49608 1.000 20.91866 209 THR D N 1
ATOM 20568 C CA . THR D 1 213 ? 0.22534 25.51724 69.27388 1.000 24.38513 209 THR D CA 1
ATOM 20569 C C . THR D 1 213 ? -0.48225 24.29834 69.84589 1.000 20.99811 209 THR D C 1
ATOM 20570 O O . THR D 1 213 ? -0.98270 24.32186 70.97666 1.000 19.82326 209 THR D O 1
ATOM 20581 N N . ALA D 1 214 ? -0.53755 23.24468 69.04136 1.000 22.16819 210 ALA D N 1
ATOM 20582 C CA . ALA D 1 214 ? -1.11269 21.97385 69.44723 1.000 23.89026 210 ALA D CA 1
ATOM 20583 C C . ALA D 1 214 ? -0.15616 20.89098 68.99326 1.000 22.57204 210 ALA D C 1
ATOM 20584 O O . ALA D 1 214 ? 0.22028 20.86922 67.81596 1.000 21.84782 210 ALA D O 1
ATOM 20591 N N . LEU D 1 215 ? 0.29369 20.05243 69.94012 1.000 21.30232 211 LEU D N 1
ATOM 20592 C CA . LEU D 1 215 ? 1.18600 18.92143 69.68235 1.000 29.64082 211 LEU D CA 1
ATOM 20593 C C . LEU D 1 215 ? 0.42170 17.64945 70.03176 1.000 27.91779 211 LEU D C 1
ATOM 20594 O O . LEU D 1 215 ? 0.29524 17.28485 71.20270 1.000 28.91620 211 LEU D O 1
ATOM 20610 N N . GLY D 1 216 ? -0.13923 16.98958 69.02366 1.000 24.90944 212 GLY D N 1
ATOM 20611 C CA . GLY D 1 216 ? -0.84885 15.74682 69.21970 1.000 31.69596 212 GLY D CA 1
ATOM 20612 C C . GLY D 1 216 ? -0.01986 14.55716 68.75710 1.000 33.20512 212 GLY D C 1
ATOM 20613 O O . GLY D 1 216 ? 1.04323 14.70392 68.16046 1.000 33.88628 212 GLY D O 1
ATOM 20617 N N . ARG D 1 217 ? -0.52667 13.36059 69.07059 1.000 32.00037 213 ARG D N 1
ATOM 20618 C CA A ARG D 1 217 ? 0.07767 12.10046 68.64796 0.551 36.49898 213 ARG D CA 1
ATOM 20619 C CA B ARG D 1 217 ? 0.07465 12.11215 68.62538 0.449 36.54159 213 ARG D CA 1
ATOM 20620 C C . ARG D 1 217 ? -1.01055 11.16381 68.14458 1.000 37.26912 213 ARG D C 1
ATOM 20621 O O . ARG D 1 217 ? -2.05209 11.01879 68.78431 1.000 44.61594 213 ARG D O 1
ATOM 20662 N N A GLY D 1 218 ? -0.77328 10.56120 66.98516 0.534 46.91016 214 GLY D N 1
ATOM 20663 N N B GLY D 1 218 ? -0.74898 10.49375 67.02923 0.466 46.87578 214 GLY D N 1
ATOM 20664 C CA A GLY D 1 218 ? -1.76066 9.72813 66.32583 0.534 49.53419 214 GLY D CA 1
ATOM 20665 C CA B GLY D 1 218 ? -1.66265 9.47488 66.54120 0.466 49.19964 214 GLY D CA 1
ATOM 20666 C C A GLY D 1 218 ? -1.44327 9.56284 64.85480 0.534 49.19559 214 GLY D C 1
ATOM 20667 C C B GLY D 1 218 ? -2.97451 10.00904 66.01406 0.466 48.90005 214 GLY D C 1
ATOM 20668 O O A GLY D 1 218 ? -1.66764 8.49585 64.26785 0.534 51.11160 214 GLY D O 1
ATOM 20669 O O B GLY D 1 218 ? -4.02814 9.40081 66.25027 0.466 46.85955 214 GLY D O 1
ATOM 20676 N N A MET D 1 219 ? -0.92101 10.62807 64.24846 0.534 45.74864 215 MET D N 1
ATOM 20677 N N B MET D 1 219 ? -2.93589 11.12581 65.29150 0.466 47.52902 215 MET D N 1
ATOM 20678 C CA A MET D 1 219 ? -0.40825 10.62566 62.88209 0.534 50.36316 215 MET D CA 1
ATOM 20679 C CA B MET D 1 219 ? -4.14633 11.74827 64.77612 0.466 46.53942 215 MET D CA 1
ATOM 20680 C C A MET D 1 219 ? -1.48770 10.42212 61.82145 0.534 53.09570 215 MET D C 1
ATOM 20681 C C B MET D 1 219 ? -4.53111 11.25163 63.39046 0.466 44.56071 215 MET D C 1
ATOM 20682 O O A MET D 1 219 ? -1.15354 10.22202 60.64419 0.534 55.06134 215 MET D O 1
ATOM 20683 O O B MET D 1 219 ? -5.69643 11.39513 63.00621 0.466 45.74432 215 MET D O 1
ATOM 20710 N N A LEU D 1 220 ? -2.76757 10.46626 62.19041 0.534 52.69946 216 LEU D N 1
ATOM 20711 N N B LEU D 1 220 ? -3.59542 10.67016 62.63589 0.466 48.82670 216 LEU D N 1
ATOM 20712 C CA A LEU D 1 220 ? -3.84551 10.37398 61.21298 0.534 51.09379 216 LEU D CA 1
ATOM 20713 C CA B LEU D 1 220 ? -3.80731 10.39881 61.21698 0.466 51.05811 216 LEU D CA 1
ATOM 20714 C C A LEU D 1 220 ? -4.21222 11.77506 60.74344 0.534 46.11259 216 LEU D C 1
ATOM 20715 C C B LEU D 1 220 ? -4.17544 11.70122 60.51232 0.466 46.52095 216 LEU D C 1
ATOM 20716 O O A LEU D 1 220 ? -3.35979 12.66876 60.70185 0.534 45.94685 216 LEU D O 1
ATOM 20717 O O B LEU D 1 220 ? -3.29528 12.46566 60.09596 0.466 46.73546 216 LEU D O 1
ATOM 20748 N N . MET D 1 221 ? -5.47524 11.98116 60.38603 1.000 41.60059 217 MET D N 1
ATOM 20749 C CA . MET D 1 221 ? -5.94870 13.22876 59.80875 1.000 41.86467 217 MET D CA 1
ATOM 20750 C C . MET D 1 221 ? -6.85582 14.01493 60.73365 1.000 31.73277 217 MET D C 1
ATOM 20751 O O . MET D 1 221 ? -7.60833 14.86999 60.25740 1.000 33.86370 217 MET D O 1
ATOM 20766 N N . ASN D 1 222 ? -6.83209 13.72968 62.03288 1.000 34.78833 218 ASN D N 1
ATOM 20767 C CA . ASN D 1 222 ? -7.63186 14.50445 62.97308 1.000 33.56964 218 ASN D CA 1
ATOM 20768 C C . ASN D 1 222 ? -7.09436 15.93153 63.09274 1.000 34.70101 218 ASN D C 1
ATOM 20769 O O . ASN D 1 222 ? -5.88215 16.16621 63.07829 1.000 32.39093 218 ASN D O 1
ATOM 20780 N N . THR D 1 223 ? -8.00948 16.88647 63.21553 1.000 28.12125 219 THR D N 1
ATOM 20781 C CA . THR D 1 223 ? -7.62660 18.27583 63.41784 1.000 27.41874 219 THR D CA 1
ATOM 20782 C C . THR D 1 223 ? -6.97594 18.46092 64.76992 1.000 27.80648 219 THR D C 1
ATOM 20783 O O . THR D 1 223 ? -7.53573 18.04005 65.78257 1.000 37.22189 219 THR D O 1
ATOM 20794 N N . VAL D 1 224 ? -5.79905 19.09544 64.78321 1.000 26.30483 220 VAL D N 1
ATOM 20795 C CA . VAL D 1 224 ? -5.15198 19.50073 66.02722 1.000 23.58055 220 VAL D CA 1
ATOM 20796 C C . VAL D 1 224 ? -5.24469 21.01824 66.25452 1.000 25.17644 220 VAL D C 1
ATOM 20797 O O . VAL D 1 224 ? -5.18644 21.46661 67.41070 1.000 21.70528 220 VAL D O 1
ATOM 20810 N N . LEU D 1 225 ? -5.40263 21.81233 65.19900 1.000 25.73363 221 LEU D N 1
ATOM 20811 C CA . LEU D 1 225 ? -5.50718 23.26499 65.29012 1.000 25.87252 221 LEU D CA 1
ATOM 20812 C C . LEU D 1 225 ? -6.58750 23.70864 64.31766 1.000 24.77916 221 LEU D C 1
ATOM 20813 O O . LEU D 1 225 ? -6.47693 23.47204 63.11256 1.000 24.25032 221 LEU D O 1
ATOM 20829 N N . ASN D 1 226 ? -7.63233 24.33819 64.83435 1.000 26.46417 222 ASN D N 1
ATOM 20830 C CA . ASN D 1 226 ? -8.77378 24.74736 64.02354 1.000 25.66795 222 ASN D CA 1
ATOM 20831 C C . ASN D 1 226 ? -9.07697 26.20035 64.31419 1.000 24.97258 222 ASN D C 1
ATOM 20832 O O . ASN D 1 226 ? -9.38065 26.53902 65.45747 1.000 24.88647 222 ASN D O 1
ATOM 20843 N N . VAL D 1 227 ? -8.99125 27.05721 63.29636 1.000 25.76998 223 VAL D N 1
ATOM 20844 C CA . VAL D 1 227 ? -9.32448 28.47241 63.44372 1.000 23.84475 223 VAL D CA 1
ATOM 20845 C C . VAL D 1 227 ? -10.43402 28.78220 62.44849 1.000 24.24682 223 VAL D C 1
ATOM 20846 O O . VAL D 1 227 ? -10.18389 28.88257 61.23643 1.000 21.12095 223 VAL D O 1
ATOM 20859 N N . SER D 1 228 ? -11.67657 28.85477 62.94306 1.000 25.18157 224 SER D N 1
ATOM 20860 C CA . SER D 1 228 ? -12.80433 29.28847 62.12250 1.000 21.14223 224 SER D CA 1
ATOM 20861 C C . SER D 1 228 ? -13.16594 30.73672 62.38892 1.000 20.78801 224 SER D C 1
ATOM 20862 O O . SER D 1 228 ? -13.90951 31.34176 61.60478 1.000 26.89408 224 SER D O 1
ATOM 20870 N N . GLY D 1 229 ? -12.63810 31.29818 63.47038 1.000 23.47655 225 GLY D N 1
ATOM 20871 C CA . GLY D 1 229 ? -12.92537 32.66280 63.87020 1.000 22.77032 225 GLY D CA 1
ATOM 20872 C C . GLY D 1 229 ? -11.91109 33.66902 63.35666 1.000 24.50042 225 GLY D C 1
ATOM 20873 O O . GLY D 1 229 ? -11.49682 33.59861 62.19365 1.000 24.46154 225 GLY D O 1
ATOM 20877 N N . VAL D 1 230 ? -11.53296 34.63299 64.19871 1.000 19.88054 226 VAL D N 1
ATOM 20878 C CA . VAL D 1 230 ? -10.59438 35.68584 63.82914 1.000 21.80136 226 VAL D CA 1
ATOM 20879 C C . VAL D 1 230 ? -9.42957 35.69236 64.81534 1.000 20.80711 226 VAL D C 1
ATOM 20880 O O . VAL D 1 230 ? -9.63026 35.73536 66.03502 1.000 18.52685 226 VAL D O 1
ATOM 20893 N N . VAL D 1 231 ? -8.21261 35.65788 64.28182 1.000 20.35627 227 VAL D N 1
ATOM 20894 C CA . VAL D 1 231 ? -6.99504 35.86409 65.05438 1.000 20.36087 227 VAL D CA 1
ATOM 20895 C C . VAL D 1 231 ? -6.35918 37.10355 64.48220 1.000 18.07597 227 VAL D C 1
ATOM 20896 O O . VAL D 1 231 ? -6.08168 37.13843 63.28008 1.000 19.48131 227 VAL D O 1
ATOM 20909 N N . GLU D 1 232 ? -6.18355 38.13530 65.31150 1.000 18.36702 228 GLU D N 1
ATOM 20910 C CA . GLU D 1 232 ? -5.71858 39.43558 64.84460 1.000 21.68765 228 GLU D CA 1
ATOM 20911 C C . GLU D 1 232 ? -4.56896 39.93949 65.71676 1.000 23.84784 228 GLU D C 1
ATOM 20912 O O . GLU D 1 232 ? -4.66242 39.98066 66.94919 1.000 20.37634 228 GLU D O 1
ATOM 20924 N N . ALA D 1 233 ? -3.47647 40.30440 65.07279 1.000 23.70533 229 ALA D N 1
ATOM 20925 C CA . ALA D 1 233 ? -2.33147 40.90401 65.73911 1.000 23.87963 229 ALA D CA 1
ATOM 20926 C C . ALA D 1 233 ? -1.79906 42.00882 64.84042 1.000 21.17506 229 ALA D C 1
ATOM 20927 O O . ALA D 1 233 ? -0.64110 42.00997 64.42824 1.000 25.45128 229 ALA D O 1
ATOM 20934 N N . SER D 1 234 ? -2.67415 42.93688 64.47576 1.000 25.96932 230 SER D N 1
ATOM 20935 C CA . SER D 1 234 ? -2.26360 44.07128 63.66069 1.000 28.81822 230 SER D CA 1
ATOM 20936 C C . SER D 1 234 ? -1.32132 44.98262 64.43229 1.000 23.40467 230 SER D C 1
ATOM 20937 O O . SER D 1 234 ? -1.45558 45.16777 65.64830 1.000 27.67363 230 SER D O 1
ATOM 20945 N N . GLY D 1 235 ? -0.34949 45.53733 63.71816 1.000 25.20235 231 GLY D N 1
ATOM 20946 C CA . GLY D 1 235 ? 0.60219 46.42830 64.33528 1.000 30.70683 231 GLY D CA 1
ATOM 20947 C C . GLY D 1 235 ? 1.98795 46.19754 63.78053 1.000 25.02660 231 GLY D C 1
ATOM 20948 O O . GLY D 1 235 ? 2.14506 45.65541 62.69206 1.000 28.52581 231 GLY D O 1
ATOM 20952 N N . MET D 1 236 ? 2.99179 46.62165 64.54355 1.000 38.44081 232 MET D N 1
ATOM 20953 C CA A MET D 1 236 ? 4.37108 46.55740 64.07969 0.660 42.30833 232 MET D CA 1
ATOM 20954 C CA B MET D 1 236 ? 4.37167 46.55606 64.07808 0.340 42.22936 232 MET D CA 1
ATOM 20955 C C . MET D 1 236 ? 4.76385 45.13420 63.70278 1.000 33.93604 232 MET D C 1
ATOM 20956 O O . MET D 1 236 ? 4.54484 44.19585 64.46925 1.000 35.30425 232 MET D O 1
ATOM 20983 N N . HIS D 1 237 ? 5.37972 44.99496 62.52681 1.000 34.52575 233 HIS D N 1
ATOM 20984 C CA . HIS D 1 237 ? 5.97519 43.73631 62.09367 1.000 30.58484 233 HIS D CA 1
ATOM 20985 C C . HIS D 1 237 ? 6.93372 43.21248 63.16100 1.000 40.77396 233 HIS D C 1
ATOM 20986 O O . HIS D 1 237 ? 7.74333 43.95974 63.71236 1.000 39.47206 233 HIS D O 1
ATOM 21000 N N . ARG D 1 238 ? 6.82130 41.92700 63.46796 1.000 37.06772 234 ARG D N 1
ATOM 21001 C CA A ARG D 1 238 ? 7.68643 41.25509 64.42944 0.503 33.88762 234 ARG D CA 1
ATOM 21002 C CA B ARG D 1 238 ? 7.70221 41.26777 64.42029 0.497 33.88449 234 ARG D CA 1
ATOM 21003 C C . ARG D 1 238 ? 8.45150 40.15931 63.70818 1.000 30.00872 234 ARG D C 1
ATOM 21004 O O . ARG D 1 238 ? 7.83727 39.29855 63.07224 1.000 29.41249 234 ARG D O 1
ATOM 21045 N N . GLN D 1 239 ? 9.78398 40.20282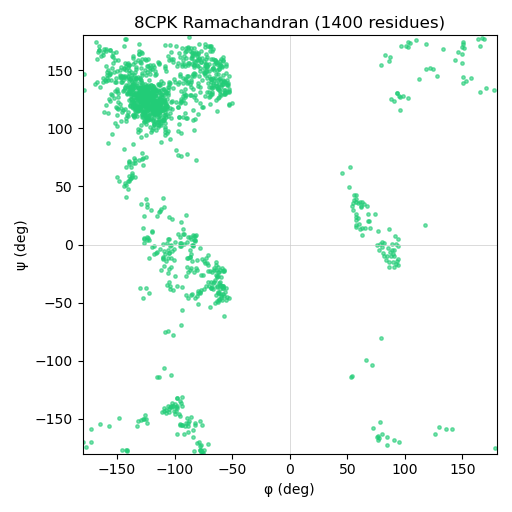 63.80657 1.000 30.34970 235 GLN D N 1
ATOM 21046 C CA . GLN D 1 239 ? 10.62111 39.21803 63.13285 1.000 41.46758 235 GLN D CA 1
ATOM 21047 C C . GLN D 1 239 ? 10.27645 37.80537 63.57136 1.000 37.57684 235 GLN D C 1
ATOM 21048 O O . GLN D 1 239 ? 10.36609 36.86880 62.76489 1.000 36.88823 235 GLN D O 1
ATOM 21062 N N . ASP D 1 240 ? 9.91313 37.62821 64.84423 1.000 35.21724 236 ASP D N 1
ATOM 21063 C CA . ASP D 1 240 ? 9.57948 36.31792 65.38250 1.000 32.64176 236 ASP D CA 1
ATOM 21064 C C . ASP D 1 240 ? 8.11830 35.96229 65.15900 1.000 32.65902 236 ASP D C 1
ATOM 21065 O O . ASP D 1 240 ? 7.65413 34.93345 65.66122 1.000 30.53762 236 ASP D O 1
ATOM 21074 N N . GLY D 1 241 ? 7.38800 36.77835 64.41181 1.000 28.67355 237 GLY D N 1
ATOM 21075 C CA . GLY D 1 241 ? 6.00792 36.45937 64.11874 1.000 22.12816 237 GLY D CA 1
ATOM 21076 C C . GLY D 1 241 ? 4.97505 37.22913 64.91737 1.000 22.89345 237 GLY D C 1
ATOM 21077 O O . GLY D 1 241 ? 5.02292 37.23736 66.14225 1.000 27.43405 237 GLY D O 1
ATOM 21081 N N . ASN D 1 242 ? 4.03449 37.88094 64.23536 1.000 20.98608 238 ASN D N 1
ATOM 21082 C CA . ASN D 1 242 ? 2.86458 38.46892 64.88693 1.000 21.84385 238 ASN D CA 1
ATOM 21083 C C . ASN D 1 242 ? 1.79333 37.42298 65.19560 1.000 20.39346 238 ASN D C 1
ATOM 21084 O O . ASN D 1 242 ? 1.17937 37.45663 66.27183 1.000 19.68898 238 ASN D O 1
ATOM 21095 N N . ILE D 1 243 ? 1.56181 36.48458 64.27724 1.000 20.96336 239 ILE D N 1
ATOM 21096 C CA . ILE D 1 243 ? 0.64648 35.36594 64.49215 1.000 25.00674 239 ILE D CA 1
ATOM 21097 C C . ILE D 1 243 ? 1.40714 34.11027 64.11804 1.000 19.67474 239 ILE D C 1
ATOM 21098 O O . ILE D 1 243 ? 1.87201 33.98668 62.97589 1.000 21.08998 239 ILE D O 1
ATOM 21114 N N . VAL D 1 244 ? 1.59115 33.21701 65.08477 1.000 21.84917 240 VAL D N 1
ATOM 21115 C CA . VAL D 1 244 ? 2.27727 31.95782 64.86172 1.000 23.94385 240 VAL D CA 1
ATOM 21116 C C . VAL D 1 244 ? 1.33030 30.82388 65.22487 1.000 16.94743 240 VAL D C 1
ATOM 21117 O O . VAL D 1 244 ? 0.94940 30.68244 66.39017 1.000 17.78422 240 VAL D O 1
ATOM 21130 N N . LEU D 1 245 ? 1.04078 29.96800 64.24557 1.000 19.44001 241 LEU D N 1
ATOM 21131 C CA . LEU D 1 245 ? 0.33078 28.71159 64.42574 1.000 20.40945 241 LEU D CA 1
ATOM 21132 C C . LEU D 1 245 ? 1.33928 27.57340 64.26187 1.000 23.13425 241 LEU D C 1
ATOM 21133 O O . LEU D 1 245 ? 2.13115 27.54156 63.30652 1.000 19.95376 241 LEU D O 1
ATOM 21149 N N . ASP D 1 246 ? 1.32092 26.64751 65.20218 1.000 19.95321 242 ASP D N 1
ATOM 21150 C CA . ASP D 1 246 ? 2.17297 25.47331 65.14411 1.000 25.93494 242 ASP D CA 1
ATOM 21151 C C . ASP D 1 246 ? 1.29409 24.27608 65.44618 1.000 23.95968 242 ASP D C 1
ATOM 21152 O O . ASP D 1 246 ? 0.90839 24.08149 66.59285 1.000 22.77496 242 ASP D O 1
ATOM 21161 N N . GLY D 1 247 ? 1.13036 23.39250 64.47388 1.000 28.90405 243 GLY D N 1
ATOM 21162 C CA . GLY D 1 247 ? 0.36762 22.18003 64.64946 1.000 30.66960 243 GLY D CA 1
ATOM 21163 C C . GLY D 1 247 ? 1.16348 20.93705 64.96558 1.000 25.25330 243 GLY D C 1
ATOM 21164 O O . GLY D 1 247 ? 0.59760 19.84522 64.94198 1.000 29.41701 243 GLY D O 1
ATOM 21168 N N . GLY D 1 248 ? 2.43868 21.04676 65.24431 1.000 30.52289 244 GLY D N 1
ATOM 21169 C CA . GLY D 1 248 ? 3.23368 19.87889 65.57494 1.000 28.49250 244 GLY D CA 1
ATOM 21170 C C . GLY D 1 248 ? 3.55342 19.05577 64.33910 1.000 29.75210 244 GLY D C 1
ATOM 21171 O O . GLY D 1 248 ? 3.39499 19.49351 63.20507 1.000 28.71647 244 GLY D O 1
ATOM 21175 N N . ASP D 1 249 ? 4.02011 17.83088 64.58834 1.000 39.83937 245 ASP D N 1
ATOM 21176 C CA . ASP D 1 249 ? 4.41718 16.90874 63.53223 1.000 41.69591 245 ASP D CA 1
ATOM 21177 C C . ASP D 1 249 ? 3.35806 15.84013 63.27436 1.000 43.04664 245 ASP D C 1
ATOM 21178 O O . ASP D 1 249 ? 3.67599 14.77499 62.74089 1.000 46.55025 245 ASP D O 1
ATOM 21187 N N . SER D 1 250 ? 2.10721 16.10046 63.63917 1.000 38.08938 246 SER D N 1
ATOM 21188 C CA . SER D 1 250 ? 1.03900 15.12854 63.46474 1.000 39.43804 246 SER D CA 1
ATOM 21189 C C . SER D 1 250 ? -0.28757 15.87446 63.38677 1.000 46.87407 246 SER D C 1
ATOM 21190 O O . SER D 1 250 ? -0.49753 16.85936 64.10451 1.000 43.95820 246 SER D O 1
ATOM 21198 N N . GLY D 1 251 ? -1.17488 15.39469 62.51881 1.000 36.69171 247 GLY D N 1
ATOM 21199 C CA . GLY D 1 251 ? -2.50356 15.94684 62.42355 1.000 33.05142 247 GLY D CA 1
ATOM 21200 C C . GLY D 1 251 ? -2.61301 17.07483 61.42307 1.000 28.46414 247 GLY D C 1
ATOM 21201 O O . GLY D 1 251 ? -1.71206 17.34616 60.62539 1.000 32.49962 247 GLY D O 1
ATOM 21205 N N . VAL D 1 252 ? -3.75026 17.76334 61.49363 1.000 26.64098 248 VAL D N 1
ATOM 21206 C CA . VAL D 1 252 ? -4.16567 18.71689 60.47458 1.000 24.79521 248 VAL D CA 1
ATOM 21207 C C . VAL D 1 252 ? -4.31539 20.07306 61.13289 1.000 24.91147 248 VAL D C 1
ATOM 21208 O O . VAL D 1 252 ? -4.82156 20.17449 62.25694 1.000 27.21948 248 VAL D O 1
ATOM 21221 N N . VAL D 1 253 ? -3.83529 21.10400 60.44414 1.000 23.94841 249 VAL D N 1
ATOM 21222 C CA . VAL D 1 253 ? -4.12042 22.49355 60.78037 1.000 24.25790 249 VAL D CA 1
ATOM 21223 C C . VAL D 1 253 ? -5.15675 22.99289 59.78678 1.000 23.54377 249 VAL D C 1
ATOM 21224 O O . VAL D 1 253 ? -4.92671 22.95032 58.57056 1.000 26.57912 249 VAL D O 1
ATOM 21237 N N . HIS D 1 254 ? -6.29703 23.46043 60.29858 1.000 24.66518 250 HIS D N 1
ATOM 21238 C CA . HIS D 1 254 ? -7.42248 23.86798 59.46475 1.000 25.06538 250 HIS D CA 1
ATOM 21239 C C . HIS D 1 254 ? -7.75995 25.32577 59.72258 1.000 22.24461 250 HIS D C 1
ATOM 21240 O O . HIS D 1 254 ? -8.05669 25.70511 60.85787 1.000 27.02838 250 HIS D O 1
ATOM 21254 N N . LEU D 1 255 ? -7.66458 26.14894 58.68404 1.000 25.35353 251 LEU D N 1
ATOM 21255 C CA . LEU D 1 255 ? -8.02988 27.56241 58.75231 1.000 25.41115 251 LEU D CA 1
ATOM 21256 C C . LEU D 1 255 ? -9.21792 27.80388 57.83677 1.000 26.77979 251 LEU D C 1
ATOM 21257 O O . LEU D 1 255 ? -9.08675 27.68293 56.61943 1.000 22.65854 251 LEU D O 1
ATOM 21273 N N . SER D 1 256 ? -10.37977 28.11489 58.40957 1.000 24.94163 252 SER D N 1
ATOM 21274 C CA . SER D 1 256 ? -11.51648 28.59856 57.64210 1.000 21.17997 252 SER D CA 1
ATOM 21275 C C . SER D 1 256 ? -11.80462 30.06538 57.90851 1.000 24.90396 252 SER D C 1
ATOM 21276 O O . SER D 1 256 ? -12.61127 30.65738 57.19805 1.000 26.17806 252 SER D O 1
ATOM 21284 N N . GLY D 1 257 ? -11.20571 30.65344 58.93124 1.000 23.83791 253 GLY D N 1
ATOM 21285 C CA . GLY D 1 257 ? -11.45405 32.03566 59.33435 1.000 20.67271 253 GLY D CA 1
ATOM 21286 C C . GLY D 1 257 ? -10.35479 32.96790 58.86418 1.000 22.55647 253 GLY D C 1
ATOM 21287 O O . GLY D 1 257 ? -9.80261 32.81147 57.76670 1.000 21.30989 253 GLY D O 1
ATOM 21291 N N . THR D 1 258 ? -9.96120 33.89906 59.73340 1.000 23.80540 254 THR D N 1
ATOM 21292 C CA . THR D 1 258 ? -9.05508 34.96439 59.32980 1.000 18.91454 254 THR D CA 1
ATOM 21293 C C . THR D 1 258 ? -7.87828 35.06911 60.28700 1.000 22.58480 254 THR D C 1
ATOM 21294 O O . THR D 1 258 ? -8.05329 35.02618 61.50726 1.000 20.27941 254 THR D O 1
ATOM 21305 N N . LEU D 1 259 ? -6.68752 35.21340 59.71463 1.000 20.12978 255 LEU D N 1
ATOM 21306 C CA . LEU D 1 259 ? -5.47145 35.59691 60.42097 1.000 21.38246 255 LEU D CA 1
ATOM 21307 C C . LEU D 1 259 ? -5.04790 36.95323 59.86864 1.000 19.84540 255 LEU D C 1
ATOM 21308 O O . LEU D 1 259 ? -4.72998 37.07370 58.67208 1.000 18.97600 255 LEU D O 1
ATOM 21324 N N . GLN D 1 260 ? -5.09746 37.97482 60.73279 1.000 21.11931 256 GLN D N 1
ATOM 21325 C CA . GLN D 1 260 ? -4.91401 39.36386 60.33224 1.000 21.06033 256 GLN D CA 1
ATOM 21326 C C . GLN D 1 260 ? -3.72134 39.96976 61.06421 1.000 23.42484 256 GLN D C 1
ATOM 21327 O O . GLN D 1 260 ? -3.71261 40.06387 62.29850 1.000 20.78792 256 GLN D O 1
ATOM 21341 N N . ALA D 1 261 ? -2.71596 40.37890 60.29789 1.000 24.76107 257 ALA D N 1
ATOM 21342 C CA . ALA D 1 261 ? -1.55584 41.08492 60.82201 1.000 22.16662 257 ALA D CA 1
ATOM 21343 C C . ALA D 1 261 ? -1.22533 42.24439 59.88490 1.000 20.11384 257 ALA D C 1
ATOM 21344 O O . ALA D 1 261 ? -0.17941 42.29617 59.23788 1.000 21.59927 257 ALA D O 1
ATOM 21351 N N . ASP D 1 262 ? -2.17507 43.15890 59.76254 1.000 21.04767 258 ASP D N 1
ATOM 21352 C CA . ASP D 1 262 ? -2.01438 44.33432 58.92802 1.000 25.82771 258 ASP D CA 1
ATOM 21353 C C . ASP D 1 262 ? -1.40681 45.49217 59.71509 1.000 27.00684 258 ASP D C 1
ATOM 21354 O O . ASP D 1 262 ? -1.32978 45.47611 60.94716 1.000 27.50047 258 ASP D O 1
ATOM 21363 N N . ASN D 1 263 ? -1.01257 46.53632 58.98199 1.000 22.58929 259 ASN D N 1
ATOM 21364 C CA . ASN D 1 263 ? -0.42205 47.73164 59.60721 1.000 28.31830 259 ASN D CA 1
ATOM 21365 C C . ASN D 1 263 ? -0.68033 48.91506 58.67710 1.000 30.05135 259 ASN D C 1
ATOM 21366 O O . ASN D 1 263 ? 0.08838 49.14909 57.74340 1.000 28.95675 259 ASN D O 1
ATOM 21377 N N . ALA D 1 264 ? -1.76347 49.64716 58.94808 1.000 26.90779 260 ALA D N 1
ATOM 21378 C CA . ALA D 1 264 ? -2.19596 50.66510 57.99393 1.000 37.93348 260 ALA D CA 1
ATOM 21379 C C . ALA D 1 264 ? -1.12774 51.73601 57.77540 1.000 36.82027 260 ALA D C 1
ATOM 21380 O O . ALA D 1 264 ? -1.03071 52.32142 56.68100 1.000 34.35718 260 ALA D O 1
ATOM 21387 N N . SER D 1 265 ? -0.34393 52.03342 58.81119 1.000 34.89151 261 SER D N 1
ATOM 21388 C CA . SER D 1 265 ? 0.61297 53.12762 58.75076 1.000 43.10289 261 SER D CA 1
ATOM 21389 C C . SER D 1 265 ? 2.05968 52.67028 58.62558 1.000 39.55429 261 SER D C 1
ATOM 21390 O O . SER D 1 265 ? 2.95669 53.51932 58.61844 1.000 40.33266 261 SER D O 1
ATOM 21398 N N . GLY D 1 266 ? 2.31260 51.38210 58.48255 1.000 32.82730 262 GLY D N 1
ATOM 21399 C CA . GLY D 1 266 ? 3.66677 50.86728 58.38690 1.000 31.71333 262 GLY D CA 1
ATOM 21400 C C . GLY D 1 266 ? 3.69850 49.64176 57.52167 1.000 30.96318 262 GLY D C 1
ATOM 21401 O O . GLY D 1 266 ? 2.91234 49.50441 56.57832 1.000 29.94611 262 GLY D O 1
ATOM 21405 N N . GLN D 1 267 ? 4.61869 48.74091 57.83161 1.000 30.90824 263 GLN D N 1
ATOM 21406 C CA . GLN D 1 267 ? 4.72934 47.48542 57.10529 1.000 33.58040 263 GLN D CA 1
ATOM 21407 C C . GLN D 1 267 ? 3.85465 46.40372 57.73830 1.000 30.37417 263 GLN D C 1
ATOM 21408 O O . GLN D 1 267 ? 3.68306 46.33288 58.96005 1.000 28.29394 263 GLN D O 1
ATOM 21422 N N . GLY D 1 268 ? 3.31090 45.54642 56.88186 1.000 23.17724 264 GLY D N 1
ATOM 21423 C CA . GLY D 1 268 ? 2.51063 44.44397 57.36472 1.000 25.87457 264 GLY D CA 1
ATOM 21424 C C . GLY D 1 268 ? 3.30165 43.51271 58.25954 1.000 24.12948 264 GLY D C 1
ATOM 21425 O O . GLY D 1 268 ? 4.53047 43.45201 58.21961 1.000 27.19798 264 GLY D O 1
ATOM 21429 N N . GLY D 1 269 ? 2.56362 42.77846 59.08921 1.000 19.95927 265 GLY D N 1
ATOM 21430 C CA . GLY D 1 269 ? 3.15716 41.86594 60.04495 1.000 25.37110 265 GLY D CA 1
ATOM 21431 C C . GLY D 1 269 ? 3.56144 40.53055 59.42682 1.000 18.42050 265 GLY D C 1
ATOM 21432 O O . GLY D 1 269 ? 3.57198 40.34128 58.20881 1.000 19.53974 265 GLY D O 1
ATOM 21436 N N . LYS D 1 270 ? 3.93792 39.59843 60.30678 1.000 18.18789 266 LYS D N 1
ATOM 21437 C CA . LYS D 1 270 ? 4.41669 38.27663 59.91819 1.000 22.00380 266 LYS D CA 1
ATOM 21438 C C . LYS D 1 270 ? 3.45089 37.22651 60.45391 1.000 21.07079 266 LYS D C 1
ATOM 21439 O O . LYS D 1 270 ? 3.21403 37.14870 61.66429 1.000 17.89464 266 LYS D O 1
ATOM 21458 N N . VAL D 1 271 ? 2.93687 36.39545 59.55644 1.000 18.77573 267 VAL D N 1
ATOM 21459 C CA . VAL D 1 271 ? 2.07275 35.27683 59.89808 1.000 18.94673 267 VAL D CA 1
ATOM 21460 C C . VAL D 1 271 ? 2.78283 33.99576 59.51886 1.000 19.52242 267 VAL D C 1
ATOM 21461 O O . VAL D 1 271 ? 3.16877 33.83252 58.35963 1.000 20.85581 267 VAL D O 1
ATOM 21474 N N . VAL D 1 272 ? 2.95418 33.09362 60.48597 1.000 15.72900 268 VAL D N 1
ATOM 21475 C CA . VAL D 1 272 ? 3.55229 31.78386 60.25033 1.000 22.05451 268 VAL D CA 1
ATOM 21476 C C . VAL D 1 272 ? 2.54187 30.70513 60.59470 1.000 17.47812 268 VAL D C 1
ATOM 21477 O O . VAL D 1 272 ? 1.96838 30.72218 61.68505 1.000 21.48761 268 VAL D O 1
ATOM 21490 N N . VAL D 1 273 ? 2.33329 29.76612 59.67468 1.000 20.66391 269 VAL D N 1
ATOM 21491 C CA . VAL D 1 273 ? 1.39409 28.66008 59.85900 1.000 23.89404 269 VAL D CA 1
ATOM 21492 C C . VAL D 1 273 ? 2.15650 27.37338 59.60685 1.000 21.66908 269 VAL D C 1
ATOM 21493 O O . VAL D 1 273 ? 2.56894 27.09651 58.47406 1.000 21.75882 269 VAL D O 1
ATOM 21506 N N . GLN D 1 274 ? 2.36302 26.60335 60.66293 1.000 17.98209 270 GLN D N 1
ATOM 21507 C CA . GLN D 1 274 ? 3.15028 25.38228 60.63427 1.000 25.75401 270 GLN D CA 1
ATOM 21508 C C . GLN D 1 274 ? 2.28954 24.18179 60.99563 1.000 23.36101 270 GLN D C 1
ATOM 21509 O O . GLN D 1 274 ? 1.30423 24.29406 61.72995 1.000 20.29918 270 GLN D O 1
ATOM 21523 N N . GLY D 1 275 ? 2.68091 23.02780 60.48450 1.000 26.16903 271 GLY D N 1
ATOM 21524 C CA . GLY D 1 275 ? 2.01925 21.78668 60.82985 1.000 32.12815 271 GLY D CA 1
ATOM 21525 C C . GLY D 1 275 ? 2.40003 20.69834 59.85775 1.000 29.93531 271 GLY D C 1
ATOM 21526 O O . GLY D 1 275 ? 3.05054 20.93489 58.84654 1.000 31.31371 271 GLY D O 1
ATOM 21530 N N . LYS D 1 276 ? 1.98951 19.47828 60.19521 1.000 28.53995 272 LYS D N 1
ATOM 21531 C CA . LYS D 1 276 ? 2.22937 18.34498 59.30764 1.000 33.07238 272 LYS D CA 1
ATOM 21532 C C . LYS D 1 276 ? 1.38326 18.45315 58.03788 1.000 29.24385 272 LYS D C 1
ATOM 21533 O O . LYS D 1 276 ? 1.90495 18.39763 56.92027 1.000 37.12146 272 LYS D O 1
ATOM 21552 N N . ASN D 1 277 ? 0.07633 18.61185 58.19323 1.000 35.09616 273 ASN D N 1
ATOM 21553 C CA . ASN D 1 277 ? -0.84162 18.90716 57.10423 1.000 33.29405 273 ASN D CA 1
ATOM 21554 C C . ASN D 1 277 ? -1.53975 20.22882 57.39173 1.000 27.93185 273 ASN D C 1
ATOM 21555 O O . ASN D 1 277 ? -1.94665 20.49484 58.52362 1.000 26.74654 273 ASN D O 1
ATOM 21566 N N . ILE D 1 278 ? -1.66951 21.07080 56.37712 1.000 25.62818 274 ILE D N 1
ATOM 21567 C CA . ILE D 1 278 ? -2.29361 22.37987 56.52997 1.000 25.82566 274 ILE D CA 1
ATOM 21568 C C . ILE D 1 278 ? -3.34067 22.53271 55.43900 1.000 20.64505 274 ILE D C 1
ATOM 21569 O O . ILE D 1 278 ? -3.05166 22.29229 54.26003 1.000 23.40929 274 ILE D O 1
ATOM 21585 N N A LEU D 1 279 ? -4.55302 22.91274 55.83570 0.584 22.43167 275 LEU D N 1
ATOM 21586 N N B LEU D 1 279 ? -4.55331 22.92552 55.83402 0.416 22.48764 275 LEU D N 1
ATOM 21587 C CA A LEU D 1 279 ? -5.66210 23.14349 54.91780 0.584 22.11954 275 LEU D CA 1
ATOM 21588 C CA B LEU D 1 279 ? -5.68005 23.14325 54.93363 0.416 22.16709 275 LEU D CA 1
ATOM 21589 C C A LEU D 1 279 ? -6.16873 24.56953 55.08160 0.584 25.43129 275 LEU D C 1
ATOM 21590 C C B LEU D 1 279 ? -6.15457 24.58470 55.08914 0.416 25.40206 275 LEU D C 1
ATOM 21591 O O A LEU D 1 279 ? -6.69741 24.92588 56.14194 0.584 24.56840 275 LEU D O 1
ATOM 21592 O O B LEU D 1 279 ? -6.65937 24.96646 56.15352 0.416 24.57482 275 LEU D O 1
ATOM 21623 N N . LEU D 1 280 ? -6.01079 25.37507 54.02532 1.000 22.57243 276 LEU D N 1
ATOM 21624 C CA . LEU D 1 280 ? -6.56660 26.72636 53.95057 1.000 21.52686 276 LEU D CA 1
ATOM 21625 C C . LEU D 1 280 ? -7.87698 26.60950 53.17933 1.000 24.96224 276 LEU D C 1
ATOM 21626 O O . LEU D 1 280 ? -7.88199 26.53204 51.94809 1.000 25.85334 276 LEU D O 1
ATOM 21643 N N . ASP D 1 281 ? -8.98429 26.52836 53.91008 1.000 26.12313 277 ASP D N 1
ATOM 21644 C CA . ASP D 1 281 ? -10.27424 26.21283 53.31264 1.000 29.34227 277 ASP D CA 1
ATOM 21645 C C . ASP D 1 281 ? -10.83584 27.43573 52.60188 1.000 29.61964 277 ASP D C 1
ATOM 21646 O O . ASP D 1 281 ? -10.40291 28.56501 52.83146 1.000 25.75433 277 ASP D O 1
ATOM 21655 N N . LYS D 1 282 ? -11.86380 27.20320 51.78328 1.000 33.62498 278 LYS D N 1
ATOM 21656 C CA . LYS D 1 282 ? -12.59508 28.29328 51.15426 1.000 35.34654 278 LYS D CA 1
ATOM 21657 C C . LYS D 1 282 ? -13.09049 29.25645 52.22808 1.000 31.94082 278 LYS D C 1
ATOM 21658 O O . LYS D 1 282 ? -13.54287 28.84920 53.30393 1.000 35.92072 278 LYS D O 1
ATOM 21677 N N . GLY D 1 283 ? -13.03414 30.54250 51.91301 1.000 28.17720 279 GLY D N 1
ATOM 21678 C CA . GLY D 1 283 ? -13.37353 31.57756 52.86088 1.000 30.09439 279 GLY D CA 1
ATOM 21679 C C . GLY D 1 283 ? -12.25709 31.97885 53.80412 1.000 28.21778 279 GLY D C 1
ATOM 21680 O O . GLY D 1 283 ? -12.34691 33.04359 54.43062 1.000 29.09948 279 GLY D O 1
ATOM 21684 N N . SER D 1 284 ? -11.18086 31.20645 53.88633 1.000 27.70539 280 SER D N 1
ATOM 21685 C CA . SER D 1 284 ? -10.10450 31.57118 54.79576 1.000 25.00233 280 SER D CA 1
ATOM 21686 C C . SER D 1 284 ? -9.34158 32.76369 54.23159 1.000 23.89518 280 SER D C 1
ATOM 21687 O O . SER D 1 284 ? -9.37265 33.03266 53.02886 1.000 23.37638 280 SER D O 1
ATOM 21695 N N . ASN D 1 285 ? -8.70224 33.51450 55.12227 1.000 21.14090 281 ASN D N 1
ATOM 21696 C CA . ASN D 1 285 ? -8.11953 34.80183 54.77218 1.000 23.57205 281 ASN D CA 1
ATOM 21697 C C . ASN D 1 285 ? -6.93041 35.04799 55.67849 1.000 20.60839 281 ASN D C 1
ATOM 21698 O O . ASN D 1 285 ? -7.09679 35.12420 56.90179 1.000 22.31252 281 ASN D O 1
ATOM 21709 N N . ILE D 1 286 ? -5.75137 35.17232 55.06426 1.000 17.75210 282 ILE D N 1
ATOM 21710 C CA . ILE D 1 286 ? -4.51269 35.51871 55.75584 1.000 21.42597 282 ILE D CA 1
ATOM 21711 C C . ILE D 1 286 ? -4.03916 36.84850 55.18405 1.000 21.27305 282 ILE D C 1
ATOM 21712 O O . ILE D 1 286 ? -3.59990 36.91851 54.03138 1.000 21.43561 282 ILE D O 1
ATOM 21728 N N . THR D 1 287 ? -4.17933 37.91244 55.95597 1.000 23.34833 283 THR D N 1
ATOM 21729 C CA . THR D 1 287 ? -3.90373 39.25294 55.46728 1.000 22.84374 283 THR D CA 1
ATOM 21730 C C . THR D 1 287 ? -2.79534 39.84971 56.31300 1.000 22.19930 283 THR D C 1
ATOM 21731 O O . THR D 1 287 ? -2.89792 39.87298 57.54509 1.000 21.22110 283 THR D O 1
ATOM 21742 N N . ALA D 1 288 ? -1.71750 40.27006 55.64978 1.000 21.39723 284 ALA D N 1
ATOM 21743 C CA . ALA D 1 288 ? -0.58019 40.91857 56.28979 1.000 25.44504 284 ALA D CA 1
ATOM 21744 C C . ALA D 1 288 ? -0.17374 42.08554 55.39650 1.000 24.25284 284 ALA D C 1
ATOM 21745 O O . ALA D 1 288 ? 0.93608 42.17401 54.88802 1.000 23.14001 284 ALA D O 1
ATOM 21752 N N . THR D 1 289 ? -1.11579 42.98471 55.15857 1.000 21.66679 285 THR D N 1
ATOM 21753 C CA . THR D 1 289 ? -0.86196 44.13349 54.30389 1.000 26.25650 285 THR D CA 1
ATOM 21754 C C . THR D 1 289 ? -0.34761 45.31499 55.13689 1.000 23.17919 285 THR D C 1
ATOM 21755 O O . THR D 1 289 ? -0.51575 45.38184 56.35943 1.000 25.47418 285 THR D O 1
ATOM 21766 N N . GLY D 1 290 ? 0.28775 46.25794 54.45496 1.000 22.55287 286 GLY D N 1
ATOM 21767 C CA . GLY D 1 290 ? 0.78833 47.43421 55.13598 1.000 26.10541 286 GLY D CA 1
ATOM 21768 C C . GLY D 1 290 ? 0.74285 48.63819 54.23686 1.000 22.96682 286 GLY D C 1
ATOM 21769 O O . GLY D 1 290 ? 0.94006 48.50258 53.02424 1.000 26.49332 286 GLY D O 1
ATOM 21773 N N . GLY D 1 291 ? 0.45003 49.80328 54.81263 1.000 29.20874 287 GLY D N 1
ATOM 21774 C CA . GLY D 1 291 ? 0.44997 51.01291 54.01794 1.000 32.99901 287 GLY D CA 1
ATOM 21775 C C . GLY D 1 291 ? 1.80724 51.28908 53.40691 1.000 31.85564 287 GLY D C 1
ATOM 21776 O O . GLY D 1 291 ? 1.89932 51.73540 52.26019 1.000 33.72637 287 GLY D O 1
ATOM 21780 N N . GLN D 1 292 ? 2.87621 51.01619 54.16771 1.000 29.13424 288 GLN D N 1
ATOM 21781 C CA A GLN D 1 292 ? 4.24603 51.30204 53.76933 0.474 35.04014 288 GLN D CA 1
ATOM 21782 C CA B GLN D 1 292 ? 4.24297 51.30150 53.75995 0.526 35.04667 288 GLN D CA 1
ATOM 21783 C C . GLN D 1 292 ? 4.94203 50.07171 53.21179 1.000 26.85644 288 GLN D C 1
ATOM 21784 O O . GLN D 1 292 ? 6.09005 50.16194 52.79849 1.000 34.85573 288 GLN D O 1
ATOM 21809 N N . GLY D 1 293 ? 4.25476 48.94572 53.14090 1.000 33.65961 289 GLY D N 1
ATOM 21810 C CA . GLY D 1 293 ? 4.86800 47.74242 52.62896 1.000 29.48010 289 GLY D CA 1
ATOM 21811 C C . GLY D 1 293 ? 4.16644 46.48725 53.10157 1.000 30.40881 289 GLY D C 1
ATOM 21812 O O . GLY D 1 293 ? 3.68768 46.43117 54.23786 1.000 29.82894 289 GLY D O 1
ATOM 21816 N N . GLY D 1 294 ? 4.08244 45.48254 52.22742 1.000 29.08765 290 GLY D N 1
ATOM 21817 C CA . GLY D 1 294 ? 3.46389 44.22399 52.60434 1.000 27.65548 290 GLY D CA 1
ATOM 21818 C C . GLY D 1 294 ? 4.34001 43.44174 53.56393 1.000 26.71050 290 GLY D C 1
ATOM 21819 O O . GLY D 1 294 ? 5.56203 43.58857 53.58755 1.000 28.66187 290 GLY D O 1
ATOM 21823 N N . GLY D 1 295 ? 3.68853 42.62024 54.38022 1.000 25.19864 291 GLY D N 1
ATOM 21824 C CA . GLY D 1 295 ? 4.33793 41.78164 55.37155 1.000 24.36531 291 GLY D CA 1
ATOM 21825 C C . GLY D 1 295 ? 4.69613 40.43962 54.79073 1.000 22.66157 291 GLY D C 1
ATOM 21826 O O . GLY D 1 295 ? 4.93739 40.31679 53.58843 1.000 24.49252 291 GLY D O 1
ATOM 21830 N N . GLU D 1 296 ? 4.78305 39.43240 55.66538 1.000 24.37179 292 GLU D N 1
ATOM 21831 C CA . GLU D 1 296 ? 5.26623 38.10401 55.31891 1.000 23.60439 292 GLU D CA 1
ATOM 21832 C C . GLU D 1 296 ? 4.27053 37.06164 55.78302 1.000 24.28048 292 GLU D C 1
ATOM 21833 O O . GLU D 1 296 ? 3.78885 37.12281 56.91757 1.000 23.93195 292 GLU D O 1
ATOM 21845 N N . VAL D 1 297 ? 3.98992 36.09542 54.91305 1.000 19.40203 293 VAL D N 1
ATOM 21846 C CA . VAL D 1 297 ? 3.11735 34.97824 55.23962 1.000 19.41292 293 VAL D CA 1
ATOM 21847 C C . VAL D 1 297 ? 3.84071 33.70799 54.81838 1.000 20.14744 293 VAL D C 1
ATOM 21848 O O . VAL D 1 297 ? 4.18979 33.55504 53.64172 1.000 19.69886 293 VAL D O 1
ATOM 21861 N N . TYR D 1 298 ? 4.13345 32.83866 55.78481 1.000 20.09995 294 TYR D N 1
ATOM 21862 C CA . TYR D 1 298 ? 4.81257 31.57132 55.53716 1.000 19.61255 294 TYR D CA 1
ATOM 21863 C C . TYR D 1 298 ? 3.89812 30.44518 55.96807 1.000 20.38635 294 TYR D C 1
ATOM 21864 O O . TYR D 1 298 ? 3.49830 30.40267 57.13464 1.000 23.01471 294 TYR D O 1
ATOM 21882 N N . VAL D 1 299 ? 3.54713 29.56430 55.02296 1.000 22.88066 295 VAL D N 1
ATOM 21883 C CA . VAL D 1 299 ? 2.60001 28.47371 55.24253 1.000 19.04059 295 VAL D CA 1
ATOM 21884 C C . VAL D 1 299 ? 3.28246 27.18839 54.80845 1.000 20.61231 295 VAL D C 1
ATOM 21885 O O . VAL D 1 299 ? 3.37573 26.91881 53.60582 1.000 21.24666 295 VAL D O 1
ATOM 21898 N N . GLY D 1 300 ? 3.70610 26.37194 55.77744 1.000 17.31879 296 GLY D N 1
ATOM 21899 C CA . GLY D 1 300 ? 4.30766 25.07971 55.50288 1.000 21.30303 296 GLY D CA 1
ATOM 21900 C C . GLY D 1 300 ? 5.81985 25.09388 55.43543 1.000 32.49734 296 GLY D C 1
ATOM 21901 O O . GLY D 1 300 ? 6.42891 24.07595 55.08353 1.000 35.75822 296 GLY D O 1
ATOM 21905 N N . GLY D 1 301 ? 6.44328 26.22354 55.72734 1.000 24.49872 297 GLY D N 1
ATOM 21906 C CA . GLY D 1 301 ? 7.88062 26.33326 55.64087 1.000 31.70283 297 GLY D CA 1
ATOM 21907 C C . GLY D 1 301 ? 8.30449 27.72087 55.19989 1.000 33.24299 297 GLY D C 1
ATOM 21908 O O . GLY D 1 301 ? 7.49091 28.52163 54.72504 1.000 26.95076 297 GLY D O 1
ATOM 21912 N N . GLY D 1 302 ? 9.58717 28.02841 55.37369 1.000 31.92133 298 GLY D N 1
ATOM 21913 C CA . GLY D 1 302 ? 10.13207 29.25037 54.83118 1.000 32.74003 298 GLY D CA 1
ATOM 21914 C C . GLY D 1 302 ? 10.30243 29.14172 53.33616 1.000 33.42818 298 GLY D C 1
ATOM 21915 O O . GLY D 1 302 ? 9.95735 28.13455 52.71738 1.000 33.13920 298 GLY D O 1
ATOM 21919 N N . TRP D 1 303 ? 10.86483 30.20902 52.75368 1.000 33.34002 299 TRP D N 1
ATOM 21920 C CA . TRP D 1 303 ? 11.20989 30.22081 51.33761 1.000 34.28903 299 TRP D CA 1
ATOM 21921 C C . TRP D 1 303 ? 12.06513 29.00715 51.00374 1.000 37.30540 299 TRP D C 1
ATOM 21922 O O . TRP D 1 303 ? 13.15490 28.83595 51.56089 1.000 41.13765 299 TRP D O 1
ATOM 21943 N N . GLN D 1 304 ? 11.56524 28.16648 50.09329 1.000 34.44568 300 GLN D N 1
ATOM 21944 C CA . GLN D 1 304 ? 12.21832 26.91917 49.70456 1.000 39.07237 300 GLN D CA 1
ATOM 21945 C C . GLN D 1 304 ? 12.45705 25.99923 50.89730 1.000 42.73840 300 GLN D C 1
ATOM 21946 O O . GLN D 1 304 ? 13.31340 25.11344 50.84247 1.000 39.60448 300 GLN D O 1
ATOM 21960 N N . GLY D 1 305 ? 11.71882 26.19928 51.98264 1.000 39.59068 301 GLY D N 1
ATOM 21961 C CA . GLY D 1 305 ? 11.82052 25.32481 53.12445 1.000 39.86907 301 GLY D CA 1
ATOM 21962 C C . GLY D 1 305 ? 13.12087 25.39831 53.86932 1.000 38.94761 301 GLY D C 1
ATOM 21963 O O . GLY D 1 305 ? 13.44119 24.46031 54.59634 1.000 41.37258 301 GLY D O 1
ATOM 21967 N N . LYS D 1 306 ? 13.88244 26.48274 53.71312 1.000 47.51656 302 LYS D N 1
ATOM 21968 C CA . LYS D 1 306 ? 15.22030 26.59875 54.28836 1.000 49.58674 302 LYS D CA 1
ATOM 21969 C C . LYS D 1 306 ? 15.27639 27.60165 55.44251 1.000 53.74374 302 LYS D C 1
ATOM 21970 O O . LYS D 1 306 ? 16.29716 28.26664 55.65218 1.000 49.70019 302 LYS D O 1
ATOM 21989 N N . ASP D 1 307 ? 14.18679 27.72179 56.19707 1.000 49.53762 303 ASP D N 1
ATOM 21990 C CA . ASP D 1 307 ? 14.15903 28.48888 57.43824 1.000 49.68821 303 ASP D CA 1
ATOM 21991 C C . ASP D 1 307 ? 13.98048 27.49767 58.58814 1.000 52.08087 303 ASP D C 1
ATOM 21992 O O . ASP D 1 307 ? 12.88068 26.97130 58.80031 1.000 38.41757 303 ASP D O 1
ATOM 22001 N N . SER D 1 308 ? 15.06445 27.23639 59.32565 1.000 52.28579 304 SER D N 1
ATOM 22002 C CA . SER D 1 308 ? 15.01897 26.23782 60.38595 1.000 53.08786 304 SER D CA 1
ATOM 22003 C C . SER D 1 308 ? 14.05566 26.62721 61.49069 1.000 48.77091 304 SER D C 1
ATOM 22004 O O . SER D 1 308 ? 13.60349 25.75191 62.23246 1.000 49.58485 304 SER D O 1
ATOM 22012 N N . ASN D 1 309 ? 13.73822 27.91319 61.62593 1.000 51.53078 305 ASN D N 1
ATOM 22013 C CA . ASN D 1 309 ? 12.79345 28.36224 62.64233 1.000 45.44606 305 ASN D CA 1
ATOM 22014 C C . ASN D 1 309 ? 11.33792 28.22985 62.20890 1.000 47.13408 305 ASN D C 1
ATOM 22015 O O . ASN D 1 309 ? 10.44530 28.65767 62.95124 1.000 41.25282 305 ASN D O 1
ATOM 22026 N N . ILE D 1 310 ? 11.07829 27.67137 61.02930 1.000 40.62965 306 ILE D N 1
ATOM 22027 C CA . ILE D 1 310 ? 9.72596 27.41890 60.54924 1.000 39.99262 306 ILE D CA 1
ATOM 22028 C C . ILE D 1 310 ? 9.65253 25.94798 60.15926 1.000 37.54089 306 ILE D C 1
ATOM 22029 O O . ILE D 1 310 ? 10.34074 25.51259 59.22553 1.000 41.54458 306 ILE D O 1
ATOM 22045 N N . ARG D 1 311 ? 8.81670 25.18952 60.86390 1.000 35.67479 307 ARG D N 1
ATOM 22046 C CA . ARG D 1 311 ? 8.67831 23.76787 60.58792 1.000 29.14083 307 ARG D CA 1
ATOM 22047 C C . ARG D 1 311 ? 8.15016 23.56068 59.17183 1.000 33.25476 307 ARG D C 1
ATOM 22048 O O . ARG D 1 311 ? 7.17607 24.19733 58.75437 1.000 26.07828 307 ARG D O 1
ATOM 22069 N N . ASN D 1 312 ? 8.78352 22.64417 58.44050 1.000 36.09359 308 ASN D N 1
ATOM 22070 C CA . ASN D 1 312 ? 8.35351 22.33189 57.08261 1.000 36.46820 308 ASN D CA 1
ATOM 22071 C C . ASN D 1 312 ? 7.19125 21.34827 57.11823 1.000 36.64457 308 ASN D C 1
ATOM 22072 O O . ASN D 1 312 ? 7.26249 20.31823 57.79554 1.000 35.25525 308 ASN D O 1
ATOM 22083 N N . ALA D 1 313 ? 6.10954 21.68424 56.41453 1.000 31.39175 309 ALA D N 1
ATOM 22084 C CA . ALA D 1 313 ? 4.95452 20.80273 56.32828 1.000 31.08286 309 ALA D CA 1
ATOM 22085 C C . ALA D 1 313 ? 5.20751 19.69261 55.32261 1.000 29.11082 309 ALA D C 1
ATOM 22086 O O . ALA D 1 313 ? 6.06988 19.80670 54.45341 1.000 41.06408 309 ALA D O 1
ATOM 22093 N N . ASP D 1 314 ? 4.43912 18.60936 55.45286 1.000 33.97621 310 ASP D N 1
ATOM 22094 C CA . ASP D 1 314 ? 4.42500 17.52841 54.47835 1.000 35.81428 310 ASP D CA 1
ATOM 22095 C C . ASP D 1 314 ? 3.45049 17.81534 53.34122 1.000 42.65603 310 ASP D C 1
ATOM 22096 O O . ASP D 1 314 ? 3.79086 17.60618 52.17154 1.000 38.04187 310 ASP D O 1
ATOM 22105 N N . LYS D 1 315 ? 2.25302 18.32236 53.66853 1.000 38.34268 311 LYS D N 1
ATOM 22106 C CA A LYS D 1 315 ? 1.23545 18.61835 52.67403 0.568 33.86608 311 LYS D CA 1
ATOM 22107 C CA B LYS D 1 315 ? 1.20995 18.60238 52.69025 0.432 33.88759 311 LYS D CA 1
ATOM 22108 C C . LYS D 1 315 ? 0.58693 19.95405 53.00142 1.000 34.76767 311 LYS D C 1
ATOM 22109 O O . LYS D 1 315 ? 0.31744 20.27234 54.17146 1.000 31.77327 311 LYS D O 1
ATOM 22146 N N . VAL D 1 316 ? 0.34236 20.73509 51.94950 1.000 32.11570 312 VAL D N 1
ATOM 22147 C CA . VAL D 1 316 ? -0.33411 22.01872 52.07081 1.000 26.69323 312 VAL D CA 1
ATOM 22148 C C . VAL D 1 316 ? -1.36022 22.11506 50.94810 1.000 27.38953 312 VAL D C 1
ATOM 22149 O O . VAL D 1 316 ? -1.01068 21.99931 49.76715 1.000 26.96089 312 VAL D O 1
ATOM 22162 N N . VAL D 1 317 ? -2.62562 22.30764 51.31714 1.000 25.06841 313 VAL D N 1
ATOM 22163 C CA . VAL D 1 317 ? -3.71597 22.52098 50.37015 1.000 28.43204 313 VAL D CA 1
ATOM 22164 C C . VAL D 1 317 ? -4.35132 23.88177 50.64164 1.000 25.74388 313 VAL D C 1
ATOM 22165 O O . VAL D 1 317 ? -4.68193 24.20282 51.79408 1.000 25.54335 313 VAL D O 1
ATOM 22178 N N . MET D 1 318 ? -4.52934 24.67586 49.57739 1.000 22.77681 314 MET D N 1
ATOM 22179 C CA . MET D 1 318 ? -5.21034 25.95447 49.69826 1.000 25.13917 314 MET D CA 1
ATOM 22180 C C . MET D 1 318 ? -6.32488 25.96480 48.66536 1.000 27.33093 314 MET D C 1
ATOM 22181 O O . MET D 1 318 ? -6.07124 26.07336 47.46672 1.000 30.86867 314 MET D O 1
ATOM 22195 N N . GLN D 1 319 ? -7.55695 25.82689 49.15122 1.000 29.87967 315 GLN D N 1
ATOM 22196 C CA . GLN D 1 319 ? -8.71635 25.65492 48.29627 1.000 31.81216 315 GLN D CA 1
ATOM 22197 C C . GLN D 1 319 ? -9.06830 26.95477 47.58339 1.000 28.52918 315 GLN D C 1
ATOM 22198 O O . GLN D 1 319 ? -8.73281 28.05778 48.02335 1.000 27.00601 315 GLN D O 1
ATOM 22212 N N . GLY D 1 320 ? -9.80751 26.80469 46.49085 1.000 28.26054 316 GLY D N 1
ATOM 22213 C CA . GLY D 1 320 ? -10.37345 27.96740 45.83337 1.000 28.54541 316 GLY D CA 1
ATOM 22214 C C . GLY D 1 320 ? -11.24437 28.74044 46.80123 1.000 37.70499 316 GLY D C 1
ATOM 22215 O O . GLY D 1 320 ? -11.98983 28.15555 47.59140 1.000 31.82780 316 GLY D O 1
ATOM 22219 N N . GLY D 1 321 ? -11.12097 30.07296 46.75797 1.000 33.03188 317 GLY D N 1
ATOM 22220 C CA . GLY D 1 321 ? -11.81841 30.92234 47.68373 1.000 37.53476 317 GLY D CA 1
ATOM 22221 C C . GLY D 1 321 ? -11.05095 31.23479 48.93395 1.000 28.17295 317 GLY D C 1
ATOM 22222 O O . GLY D 1 321 ? -11.50322 32.08255 49.71095 1.000 34.55504 317 GLY D O 1
ATOM 22226 N N . ALA D 1 322 ? -9.92553 30.56072 49.15848 1.000 25.11018 318 ALA D N 1
ATOM 22227 C CA . ALA D 1 322 ? -8.97216 30.96846 50.17562 1.000 27.44915 318 ALA D CA 1
ATOM 22228 C C . ALA D 1 322 ? -8.04899 32.03971 49.61093 1.000 22.75975 318 ALA D C 1
ATOM 22229 O O . ALA D 1 322 ? -7.72343 32.04658 48.41621 1.000 22.41241 318 ALA D O 1
ATOM 22236 N N . ARG D 1 323 ? -7.63608 32.96597 50.47301 1.000 21.02606 319 ARG D N 1
ATOM 22237 C CA . ARG D 1 323 ? -6.82977 34.07480 49.99623 1.000 22.93306 319 ARG D CA 1
ATOM 22238 C C . ARG D 1 323 ? -5.71803 34.41253 50.97960 1.000 19.83934 319 ARG D C 1
ATOM 22239 O O . ARG D 1 323 ? -5.86247 34.26169 52.19925 1.000 21.95548 319 ARG D O 1
ATOM 22260 N N . ILE D 1 324 ? -4.59633 34.86186 50.41150 1.000 22.39043 320 ILE D N 1
ATOM 22261 C CA . ILE D 1 324 ? -3.46932 35.40804 51.15674 1.000 22.39084 320 ILE D CA 1
ATOM 22262 C C . ILE D 1 324 ? -3.13649 36.76127 50.54639 1.000 25.84998 320 ILE D C 1
ATOM 22263 O O . ILE D 1 324 ? -3.05698 36.87223 49.31615 1.000 17.80084 320 ILE D O 1
ATOM 22279 N N . ASP D 1 325 ? -2.95863 37.78773 51.39462 1.000 23.13681 321 ASP D N 1
ATOM 22280 C CA . ASP D 1 325 ? -2.68112 39.14511 50.92534 1.000 24.67053 321 ASP D CA 1
ATOM 22281 C C . ASP D 1 325 ? -1.50762 39.71523 51.69586 1.000 21.77080 321 ASP D C 1
ATOM 22282 O O . ASP D 1 325 ? -1.59127 39.88391 52.91901 1.000 20.92087 321 ASP D O 1
ATOM 22291 N N . VAL D 1 326 ? -0.40936 39.96757 50.97822 1.000 23.14639 322 VAL D N 1
ATOM 22292 C CA . VAL D 1 326 ? 0.77798 40.61364 51.53787 1.000 24.11356 322 VAL D CA 1
ATOM 22293 C C . VAL D 1 326 ? 1.09990 41.85815 50.71690 1.000 23.63450 322 VAL D C 1
ATOM 22294 O O . VAL D 1 326 ? 2.26635 42.21153 50.50187 1.000 26.25994 322 VAL D O 1
ATOM 22307 N N . SER D 1 327 ? 0.06345 42.52395 50.23610 1.000 18.53675 323 SER D N 1
ATOM 22308 C CA . SER D 1 327 ? 0.25253 43.68710 49.38415 1.000 24.87906 323 SER D CA 1
ATOM 22309 C C . SER D 1 327 ? 0.63532 44.92867 50.20111 1.000 30.26380 323 SER D C 1
ATOM 22310 O O . SER D 1 327 ? 0.26030 45.08757 51.37486 1.000 20.97851 323 SER D O 1
ATOM 22318 N N . ALA D 1 328 ? 1.42289 45.80073 49.56856 1.000 24.02893 324 ALA D N 1
ATOM 22319 C CA . ALA D 1 328 ? 1.54362 47.17424 50.02957 1.000 33.97035 324 ALA D CA 1
ATOM 22320 C C . ALA D 1 328 ? 0.32182 47.92454 49.52892 1.000 33.56649 324 ALA D C 1
ATOM 22321 O O . ALA D 1 328 ? -0.12015 47.71712 48.39673 1.000 35.03189 324 ALA D O 1
ATOM 22328 N N . THR D 1 329 ? -0.23771 48.79031 50.36735 1.000 29.11175 325 THR D N 1
ATOM 22329 C CA . THR D 1 329 ? -1.48471 49.45309 49.99630 1.000 39.26407 325 THR D CA 1
ATOM 22330 C C . THR D 1 329 ? -1.29223 50.88191 49.51539 1.000 43.79407 325 THR D C 1
ATOM 22331 O O . THR D 1 329 ? -1.93450 51.28826 48.54146 1.000 54.37646 325 THR D O 1
ATOM 22342 N N . GLN D 1 330 ? -0.39163 51.63511 50.12641 1.000 43.71606 326 GLN D N 1
ATOM 22343 C CA . GLN D 1 330 ? -0.18001 52.98892 49.66613 1.000 39.82580 326 GLN D CA 1
ATOM 22344 C C . GLN D 1 330 ? 1.11745 53.17431 48.89919 1.000 40.42316 326 GLN D C 1
ATOM 22345 O O . GLN D 1 330 ? 1.09611 53.32926 47.67545 1.000 41.96523 326 GLN D O 1
ATOM 22359 N N . GLN D 1 331 ? 2.25364 53.19071 49.60287 1.000 38.23405 327 GLN D N 1
ATOM 22360 C CA . GLN D 1 331 ? 3.55209 53.35717 48.95510 1.000 34.15141 327 GLN D CA 1
ATOM 22361 C C . GLN D 1 331 ? 4.50537 52.35153 49.57865 1.000 38.81363 327 GLN D C 1
ATOM 22362 O O . GLN D 1 331 ? 4.72361 52.38018 50.79196 1.000 45.42651 327 GLN D O 1
ATOM 22376 N N . GLY D 1 332 ? 5.03812 51.44789 48.77976 1.000 34.05795 328 GLY D N 1
ATOM 22377 C CA . GLY D 1 332 ? 5.92315 50.42521 49.30071 1.000 34.97648 328 GLY D CA 1
ATOM 22378 C C . GLY D 1 332 ? 5.82258 49.17342 48.46162 1.000 35.04138 328 GLY D C 1
ATOM 22379 O O . GLY D 1 332 ? 4.99737 49.06103 47.55247 1.000 31.69720 328 GLY D O 1
ATOM 22383 N N . ASN D 1 333 ? 6.69089 48.22402 48.78519 1.000 30.56896 329 ASN D N 1
ATOM 22384 C CA . ASN D 1 333 ? 6.80363 46.98546 48.03656 1.000 29.96420 329 ASN D CA 1
ATOM 22385 C C . ASN D 1 333 ? 5.89519 45.91372 48.61306 1.000 29.56757 329 ASN D C 1
ATOM 22386 O O . ASN D 1 333 ? 5.72686 45.81286 49.83206 1.000 28.69801 329 ASN D O 1
ATOM 22397 N N . GLY D 1 334 ? 5.30325 45.11785 47.72720 1.000 28.56156 330 GLY D N 1
ATOM 22398 C CA . GLY D 1 334 ? 4.57771 43.94408 48.17089 1.000 25.61983 330 GLY D CA 1
ATOM 22399 C C . GLY D 1 334 ? 5.50085 43.08856 49.00955 1.000 27.34700 330 GLY D C 1
ATOM 22400 O O . GLY D 1 334 ? 6.73049 43.17571 48.85051 1.000 24.56839 330 GLY D O 1
ATOM 22404 N N . GLY D 1 335 ? 4.91727 42.30832 49.92562 1.000 23.05766 331 GLY D N 1
ATOM 22405 C CA . GLY D 1 335 ? 5.65986 41.46329 50.83332 1.000 21.72180 331 GLY D CA 1
ATOM 22406 C C . GLY D 1 335 ? 5.94400 40.09783 50.25117 1.000 26.56312 331 GLY D C 1
ATOM 22407 O O . GLY D 1 335 ? 6.08322 39.93276 49.03985 1.000 25.32918 331 GLY D O 1
ATOM 22411 N N . THR D 1 336 ? 6.07082 39.10913 51.13357 1.000 27.22167 332 THR D N 1
ATOM 22412 C CA . THR D 1 336 ? 6.46749 37.74775 50.78423 1.000 25.41245 332 THR D CA 1
ATOM 22413 C C . THR D 1 336 ? 5.36553 36.77530 51.18397 1.000 24.31950 332 THR D C 1
ATOM 22414 O O . THR D 1 336 ? 4.84541 36.85577 52.29828 1.000 22.95560 332 THR D O 1
ATOM 22425 N N . ALA D 1 337 ? 5.02543 35.84970 50.29251 1.000 17.52725 333 ALA D N 1
ATOM 22426 C CA . ALA D 1 337 ? 4.04681 34.80730 50.57026 1.000 24.17013 333 ALA D CA 1
ATOM 22427 C C . ALA D 1 337 ? 4.65485 33.49224 50.12130 1.000 27.21362 333 ALA D C 1
ATOM 22428 O O . ALA D 1 337 ? 5.15659 33.39234 48.99711 1.000 25.68227 333 ALA D O 1
ATOM 22435 N N . VAL D 1 338 ? 4.63511 32.50358 51.00580 1.000 23.25174 334 VAL D N 1
ATOM 22436 C CA . VAL D 1 338 ? 5.20126 31.18749 50.75401 1.000 22.12918 334 VAL D CA 1
ATOM 22437 C C . VAL D 1 338 ? 4.18299 30.11280 51.08976 1.000 26.87613 334 VAL D C 1
ATOM 22438 O O . VAL D 1 338 ? 3.61858 30.10975 52.19050 1.000 21.44336 334 VAL D O 1
ATOM 22451 N N . LEU D 1 339 ? 3.97579 29.19270 50.14838 1.000 24.01842 335 LEU D N 1
ATOM 22452 C CA . LEU D 1 339 ? 3.24266 27.94969 50.35009 1.000 26.16166 335 LEU D CA 1
ATOM 22453 C C . LEU D 1 339 ? 4.26562 26.87842 50.05333 1.000 25.28980 335 LEU D C 1
ATOM 22454 O O . LEU D 1 339 ? 4.69512 26.75607 48.89941 1.000 27.87289 335 LEU D O 1
ATOM 22470 N N . TRP D 1 340 ? 4.66132 26.11533 51.07719 1.000 23.27059 336 TRP D N 1
ATOM 22471 C CA . TRP D 1 340 ? 5.73199 25.13795 50.93186 1.000 24.46536 336 TRP D CA 1
ATOM 22472 C C . TRP D 1 340 ? 5.36024 23.81737 51.59507 1.000 23.82939 336 TRP D C 1
ATOM 22473 O O . TRP D 1 340 ? 4.67262 23.77372 52.61681 1.000 24.52005 336 TRP D O 1
ATOM 22494 N N . SER D 1 341 ? 5.82781 22.73101 50.99874 1.000 29.58808 337 SER D N 1
ATOM 22495 C CA . SER D 1 341 ? 5.65770 21.41889 51.59971 1.000 32.27673 337 SER D CA 1
ATOM 22496 C C . SER D 1 341 ? 6.78192 20.51058 51.12394 1.000 40.57053 337 SER D C 1
ATOM 22497 O O . SER D 1 341 ? 7.45065 20.77995 50.11994 1.000 32.98177 337 SER D O 1
ATOM 22505 N N . ASP D 1 342 ? 6.98512 19.42384 51.86064 1.000 33.50290 338 ASP D N 1
ATOM 22506 C CA . ASP D 1 342 ? 7.98981 18.45237 51.47317 1.000 44.65288 338 ASP D CA 1
ATOM 22507 C C . ASP D 1 342 ? 7.47013 17.43268 50.47579 1.000 45.67778 338 ASP D C 1
ATOM 22508 O O . ASP D 1 342 ? 8.28217 16.81215 49.77528 1.000 38.44979 338 ASP D O 1
ATOM 22517 N N . SER D 1 343 ? 6.14764 17.25365 50.38082 1.000 39.13116 339 SER D N 1
ATOM 22518 C CA . SER D 1 343 ? 5.62084 16.19089 49.53072 1.000 41.57429 339 SER D CA 1
ATOM 22519 C C . SER D 1 343 ? 4.57513 16.67128 48.53016 1.000 42.59244 339 SER D C 1
ATOM 22520 O O . SER D 1 343 ? 4.60683 16.27440 47.35790 1.000 43.49024 339 SER D O 1
ATOM 22528 N N . TYR D 1 344 ? 3.61907 17.48329 48.97880 1.000 38.51263 340 TYR D N 1
ATOM 22529 C CA . TYR D 1 344 ? 2.51668 17.86888 48.10192 1.000 40.09407 340 TYR D CA 1
ATOM 22530 C C . TYR D 1 344 ? 2.01346 19.25854 48.45491 1.000 37.89716 340 TYR D C 1
ATOM 22531 O O . TYR D 1 344 ? 1.58337 19.48129 49.59396 1.000 30.79332 340 TYR D O 1
ATOM 22549 N N . THR D 1 345 ? 2.02737 20.16690 47.47133 1.000 27.66260 341 THR D N 1
ATOM 22550 C CA . THR D 1 345 ? 1.42863 21.48960 47.61284 1.000 29.15384 341 THR D CA 1
ATOM 22551 C C . THR D 1 345 ? 0.36094 21.66138 46.54513 1.000 30.53739 341 THR D C 1
ATOM 22552 O O . THR D 1 345 ? 0.66301 21.62252 45.35106 1.000 31.44954 341 THR D O 1
ATOM 22563 N N . ASN D 1 346 ? -0.88127 21.82410 46.97654 1.000 30.90274 342 ASN D N 1
ATOM 22564 C CA . ASN D 1 346 ? -2.02526 21.98212 46.08558 1.000 34.81906 342 ASN D CA 1
ATOM 22565 C C . ASN D 1 346 ? -2.54585 23.40248 46.23078 1.000 34.25093 342 ASN D C 1
ATOM 22566 O O . ASN D 1 346 ? -3.16656 23.73932 47.24414 1.000 34.41546 342 ASN D O 1
ATOM 22577 N N . PHE D 1 347 ? -2.28712 24.23320 45.22392 1.000 25.77331 343 PHE D N 1
ATOM 22578 C CA . PHE D 1 347 ? -2.57776 25.66305 45.28211 1.000 28.00112 343 PHE D CA 1
ATOM 22579 C C . PHE D 1 347 ? -3.74055 25.96570 44.35282 1.000 28.91797 343 PHE D C 1
ATOM 22580 O O . PHE D 1 347 ? -3.59007 25.90613 43.13384 1.000 31.77281 343 PHE D O 1
ATOM 22597 N N . HIS D 1 348 ? -4.88489 26.32255 44.92270 1.000 26.93762 344 HIS D N 1
ATOM 22598 C CA . HIS D 1 348 ? -6.06121 26.68367 44.14711 1.000 32.67866 344 HIS D CA 1
ATOM 22599 C C . HIS D 1 348 ? -6.62672 28.03643 44.54936 1.000 25.76602 344 HIS D C 1
ATOM 22600 O O . HIS D 1 348 ? -7.69095 28.41855 44.05018 1.000 33.13839 344 HIS D O 1
ATOM 22614 N N . GLY D 1 349 ? -5.96594 28.76110 45.44943 1.000 30.29091 345 GLY D N 1
ATOM 22615 C CA . GLY D 1 349 ? -6.48757 29.99909 45.99600 1.000 25.96494 345 GLY D CA 1
ATOM 22616 C C . GLY D 1 349 ? -5.99457 31.24339 45.27942 1.000 25.88928 345 GLY D C 1
ATOM 22617 O O . GLY D 1 349 ? -5.61417 31.20648 44.10768 1.000 23.16435 345 GLY D O 1
ATOM 22621 N N . GLN D 1 350 ? -5.99411 32.36298 46.00886 1.000 25.46568 346 GLN D N 1
ATOM 22622 C CA . GLN D 1 350 ? -5.61369 33.67307 45.48899 1.000 25.48703 346 GLN D CA 1
ATOM 22623 C C . GLN D 1 350 ? -4.55846 34.24205 46.40893 1.000 24.60752 346 GLN D C 1
ATOM 22624 O O . GLN D 1 350 ? -4.73443 34.23313 47.62690 1.000 23.88619 346 GLN D O 1
ATOM 22638 N N . ILE D 1 351 ? -3.44566 34.67911 45.83732 1.000 23.75850 347 ILE D N 1
ATOM 22639 C CA . ILE D 1 351 ? -2.37722 35.31552 46.59556 1.000 25.02602 347 ILE D CA 1
ATOM 22640 C C . ILE D 1 351 ? -2.12410 36.68732 45.98626 1.000 25.59133 347 ILE D C 1
ATOM 22641 O O . ILE D 1 351 ? -1.94089 36.80927 44.76659 1.000 23.47114 347 ILE D O 1
ATOM 22657 N N . GLY D 1 352 ? -2.17264 37.71772 46.82958 1.000 24.61629 348 GLY D N 1
ATOM 22658 C CA . GLY D 1 352 ? -1.88807 39.08738 46.42755 1.000 25.12284 348 GLY D CA 1
ATOM 22659 C C . GLY D 1 352 ? -0.59499 39.57248 47.06650 1.000 28.04988 348 GLY D C 1
ATOM 22660 O O . GLY D 1 352 ? -0.39990 39.44176 48.28432 1.000 22.37926 348 GLY D O 1
ATOM 22664 N N . ALA D 1 353 ? 0.28444 40.12677 46.22878 1.000 21.40138 349 ALA D N 1
ATOM 22665 C CA . ALA D 1 353 ? 1.53419 40.71854 46.69301 1.000 25.48343 349 ALA D CA 1
ATOM 22666 C C . ALA D 1 353 ? 1.82868 41.96780 45.86946 1.000 22.38780 349 ALA D C 1
ATOM 22667 O O . ALA D 1 353 ? 2.92368 42.14936 45.33515 1.000 27.80819 349 ALA D O 1
ATOM 22674 N N . LYS D 1 354 ? 0.83383 42.85370 45.77463 1.000 25.45375 350 LYS D N 1
ATOM 22675 C CA A LYS D 1 354 ? 0.93965 44.03223 44.92271 0.477 34.05117 350 LYS D CA 1
ATOM 22676 C CA B LYS D 1 354 ? 0.94649 44.02656 44.92392 0.523 34.06129 350 LYS D CA 1
ATOM 22677 C C . LYS D 1 354 ? 1.82281 45.09108 45.57304 1.000 25.00162 350 LYS D C 1
ATOM 22678 O O . LYS D 1 354 ? 2.01729 45.11482 46.79042 1.000 28.53666 350 LYS D O 1
ATOM 22713 N N . GLY D 1 355 ? 2.34279 45.99999 44.73117 1.000 29.24584 351 GLY D N 1
ATOM 22714 C CA . GLY D 1 355 ? 3.03398 47.16529 45.23176 1.000 28.46855 351 GLY D CA 1
ATOM 22715 C C . GLY D 1 355 ? 2.04322 48.26221 45.58523 1.000 36.51367 351 GLY D C 1
ATOM 22716 O O . GLY D 1 355 ? 0.84899 48.19132 45.27379 1.000 32.64774 351 GLY D O 1
ATOM 22720 N N . GLY D 1 356 ? 2.55983 49.28497 46.25956 1.000 30.84092 352 GLY D N 1
ATOM 22721 C CA . GLY D 1 356 ? 1.70365 50.36396 46.70140 1.000 36.85557 352 GLY D CA 1
ATOM 22722 C C . GLY D 1 356 ? 1.07357 51.08883 45.53072 1.000 45.15084 352 GLY D C 1
ATOM 22723 O O . GLY D 1 356 ? 1.66199 51.22331 44.45865 1.000 39.44698 352 GLY D O 1
ATOM 22727 N N . GLU D 1 357 ? -0.12288 51.61899 45.76874 1.000 51.62392 353 GLU D N 1
ATOM 22728 C CA . GLU D 1 357 ? -0.81932 52.34521 44.71554 1.000 52.29984 353 GLU D CA 1
ATOM 22729 C C . GLU D 1 357 ? -0.03591 53.58450 44.28422 1.000 53.14894 353 GLU D C 1
ATOM 22730 O O . GLU D 1 357 ? 0.04918 53.88440 43.08554 1.000 50.22350 353 GLU D O 1
ATOM 22742 N N . THR D 1 358 ? 0.54809 54.32333 45.23744 1.000 43.19655 354 THR D N 1
ATOM 22743 C CA A THR D 1 358 ? 1.32365 55.50623 44.87545 0.652 47.67250 354 THR D CA 1
ATOM 22744 C CA B THR D 1 358 ? 1.34382 55.50678 44.92842 0.348 47.57930 354 THR D CA 1
ATOM 22745 C C . THR D 1 358 ? 2.77716 55.17443 44.54918 1.000 50.72611 354 THR D C 1
ATOM 22746 O O . THR D 1 358 ? 3.57733 56.09115 44.34220 1.000 49.51773 354 THR D O 1
ATOM 22767 N N . GLY D 1 359 ? 3.12869 53.90707 44.48162 1.000 44.74428 355 GLY D N 1
ATOM 22768 C CA . GLY D 1 359 ? 4.47819 53.50536 44.13597 1.000 47.52358 355 GLY D CA 1
ATOM 22769 C C . GLY D 1 359 ? 4.90406 52.28004 44.91808 1.000 40.12139 355 GLY D C 1
ATOM 22770 O O . GLY D 1 359 ? 4.36835 51.96376 45.98314 1.000 39.85307 355 GLY D O 1
ATOM 22774 N N . GLY D 1 360 ? 5.90345 51.58039 44.37752 1.000 36.98264 356 GLY D N 1
ATOM 22775 C CA . GLY D 1 360 ? 6.39800 50.36221 44.98643 1.000 39.37848 356 GLY D CA 1
ATOM 22776 C C . GLY D 1 360 ? 6.29271 49.18070 44.04774 1.000 32.37673 356 GLY D C 1
ATOM 22777 O O . GLY D 1 360 ? 5.39093 49.14258 43.20078 1.000 37.34930 356 GLY D O 1
ATOM 22781 N N . ASN D 1 361 ? 7.18189 48.20050 44.20813 1.000 35.85504 357 ASN D N 1
ATOM 22782 C CA . ASN D 1 361 ? 7.20420 47.03257 43.33725 1.000 39.02275 357 ASN D CA 1
ATOM 22783 C C . ASN D 1 361 ? 6.35650 45.88196 43.87595 1.000 31.34702 357 ASN D C 1
ATOM 22784 O O . ASN D 1 361 ? 6.02824 45.82071 45.05885 1.000 29.44667 357 ASN D O 1
ATOM 22795 N N . GLY D 1 362 ? 6.02841 44.94112 42.99170 1.000 30.45588 358 GLY D N 1
ATOM 22796 C CA . GLY D 1 362 ? 5.37486 43.72968 43.43862 1.000 30.96323 358 GLY D CA 1
ATOM 22797 C C . GLY D 1 362 ? 6.26837 42.92646 44.35876 1.000 28.25345 358 GLY D C 1
ATOM 22798 O O . GLY D 1 362 ? 7.48922 43.04382 44.35009 1.000 28.01936 358 GLY D O 1
ATOM 22802 N N . GLY D 1 363 ? 5.62655 42.10862 45.17771 1.000 25.53929 359 GLY D N 1
ATOM 22803 C CA . GLY D 1 363 ? 6.31852 41.26358 46.12209 1.000 33.03310 359 GLY D CA 1
ATOM 22804 C C . GLY D 1 363 ? 6.77842 39.96684 45.48571 1.000 28.74154 359 GLY D C 1
ATOM 22805 O O . GLY D 1 363 ? 6.83897 39.82366 44.26442 1.000 27.57715 359 GLY D O 1
ATOM 22809 N N . ARG D 1 364 ? 7.15471 39.01647 46.34317 1.000 33.19656 360 ARG D N 1
ATOM 22810 C CA A ARG D 1 364 ? 7.65357 37.72033 45.90256 0.473 34.44962 360 ARG D CA 1
ATOM 22811 C CA B ARG D 1 364 ? 7.65679 37.71849 45.90855 0.527 34.45268 360 ARG D CA 1
ATOM 22812 C C . ARG D 1 364 ? 6.76080 36.63184 46.47369 1.000 30.93009 360 ARG D C 1
ATOM 22813 O O . ARG D 1 364 ? 6.53505 36.58070 47.68544 1.000 29.41463 360 ARG D O 1
ATOM 22854 N N . VAL D 1 365 ? 6.25520 35.77255 45.59673 1.000 23.75888 361 VAL D N 1
ATOM 22855 C CA . VAL D 1 365 ? 5.35159 34.69823 45.97113 1.000 26.04259 361 VAL D CA 1
ATOM 22856 C C . VAL D 1 365 ? 5.97261 33.38863 45.53927 1.000 24.36546 361 VAL D C 1
ATOM 22857 O O . VAL D 1 365 ? 6.45535 33.27536 44.40897 1.000 23.60636 361 VAL D O 1
ATOM 22870 N N . GLU D 1 366 ? 5.92300 32.39117 46.41894 1.000 27.63000 362 GLU D N 1
ATOM 22871 C CA . GLU D 1 366 ? 6.34767 31.03726 46.08552 1.000 27.84382 362 GLU D CA 1
ATOM 22872 C C . GLU D 1 366 ? 5.24261 30.05098 46.43852 1.000 24.21076 362 GLU D C 1
ATOM 22873 O O . GLU D 1 366 ? 4.73502 30.06594 47.56282 1.000 24.72389 362 GLU D O 1
ATOM 22885 N N . THR D 1 367 ? 4.89723 29.17251 45.49767 1.000 26.00724 363 THR D N 1
ATOM 22886 C CA . THR D 1 367 ? 3.98539 28.05431 45.74272 1.000 29.42994 363 THR D CA 1
ATOM 22887 C C . THR D 1 367 ? 4.70298 26.84488 45.15608 1.000 31.23306 363 THR D C 1
ATOM 22888 O O . THR D 1 367 ? 4.69301 26.64555 43.93621 1.000 32.14752 363 THR D O 1
ATOM 22899 N N . SER D 1 368 ? 5.36603 26.05341 45.99832 1.000 30.84718 364 SER D N 1
ATOM 22900 C CA A SER D 1 368 ? 6.18507 24.95224 45.51156 0.453 35.00159 364 SER D CA 1
ATOM 22901 C CA B SER D 1 368 ? 6.16516 24.94376 45.49976 0.547 35.01379 364 SER D CA 1
ATOM 22902 C C . SER D 1 368 ? 6.20223 23.83577 46.54750 1.000 31.37461 364 SER D C 1
ATOM 22903 O O . SER D 1 368 ? 5.56333 23.91037 47.59730 1.000 29.88053 364 SER D O 1
ATOM 22918 N N . SER D 1 369 ? 6.94911 22.79446 46.23857 1.000 31.42324 365 SER D N 1
ATOM 22919 C CA . SER D 1 369 ? 7.09890 21.64392 47.10960 1.000 37.84476 365 SER D CA 1
ATOM 22920 C C . SER D 1 369 ? 8.37630 20.93762 46.72057 1.000 36.35567 365 SER D C 1
ATOM 22921 O O . SER D 1 369 ? 8.76428 20.96849 45.55515 1.000 39.49456 365 SER D O 1
ATOM 22929 N N . HIS D 1 370 ? 9.03209 20.30643 47.70097 1.000 38.72432 366 HIS D N 1
ATOM 22930 C CA . HIS D 1 370 ? 10.13563 19.41663 47.35997 1.000 46.61051 366 HIS D CA 1
ATOM 22931 C C . HIS D 1 370 ? 9.64561 18.21066 46.57412 1.000 48.10017 366 HIS D C 1
ATOM 22932 O O . HIS D 1 370 ? 10.43748 17.58347 45.85396 1.000 51.26703 366 HIS D O 1
ATOM 22946 N N . GLY D 1 371 ? 8.35707 17.88092 46.69213 1.000 35.53941 367 GLY D N 1
ATOM 22947 C CA . GLY D 1 371 ? 7.79006 16.78046 45.93564 1.000 46.54828 367 GLY D CA 1
ATOM 22948 C C . GLY D 1 371 ? 6.85334 17.23954 44.83644 1.000 46.63693 367 GLY D C 1
ATOM 22949 O O . GLY D 1 371 ? 7.30741 17.78333 43.82276 1.000 42.14365 367 GLY D O 1
ATOM 22953 N N . ASN D 1 372 ? 5.54589 17.05681 45.04253 1.000 42.28273 368 ASN D N 1
ATOM 22954 C CA . ASN D 1 372 ? 4.54488 17.33818 44.02047 1.000 41.41524 368 ASN D CA 1
ATOM 22955 C C . ASN D 1 372 ? 3.96097 18.73896 44.19291 1.000 40.27895 368 ASN D C 1
ATOM 22956 O O . ASN D 1 372 ? 3.78468 19.22440 45.31711 1.000 33.94694 368 ASN D O 1
ATOM 22967 N N . LEU D 1 373 ? 3.65883 19.38581 43.06674 1.000 33.44221 369 LEU D N 1
ATOM 22968 C CA A LEU D 1 373 ? 3.09435 20.72884 43.07307 0.568 33.49445 369 LEU D CA 1
ATOM 22969 C CA B LEU D 1 373 ? 3.08241 20.72035 43.08459 0.432 33.51782 369 LEU D CA 1
ATOM 22970 C C . LEU D 1 373 ? 1.99081 20.80629 42.02848 1.000 34.86919 369 LEU D C 1
ATOM 22971 O O . LEU D 1 373 ? 2.20577 20.45235 40.86587 1.000 37.66156 369 LEU D O 1
ATOM 23002 N N . GLN D 1 374 ? 0.81432 21.25063 42.45545 1.000 36.99481 370 GLN D N 1
ATOM 23003 C CA . GLN D 1 374 ? -0.31831 21.55122 41.58699 1.000 34.88465 370 GLN D CA 1
ATOM 23004 C C . GLN D 1 374 ? -0.74491 22.98092 41.87741 1.000 34.49799 370 GLN D C 1
ATOM 23005 O O . GLN D 1 374 ? -1.11141 23.29791 43.01292 1.000 30.86089 370 GLN D O 1
ATOM 23019 N N . ALA D 1 375 ? -0.68070 23.84603 40.86542 1.000 34.45695 371 ALA D N 1
ATOM 23020 C CA . ALA D 1 375 ? -0.93048 25.28003 41.03074 1.000 31.75880 371 ALA D CA 1
ATOM 23021 C C . ALA D 1 375 ? -1.95339 25.70849 39.98313 1.000 38.70399 371 ALA D C 1
ATOM 23022 O O . ALA D 1 375 ? -1.62450 25.81140 38.79831 1.000 35.48941 371 ALA D O 1
ATOM 23029 N N . PHE D 1 376 ? -3.20112 25.88571 40.41129 1.000 33.32654 372 PHE D N 1
ATOM 23030 C CA A PHE D 1 376 ? -4.29813 26.34950 39.56923 0.616 33.82785 372 PHE D CA 1
ATOM 23031 C CA B PHE D 1 376 ? -4.26440 26.37739 39.54183 0.384 33.85494 372 PHE D CA 1
ATOM 23032 C C . PHE D 1 376 ? -4.91317 27.61608 40.14571 1.000 32.46659 372 PHE D C 1
ATOM 23033 O O . PHE D 1 376 ? -6.07924 27.90103 39.90478 1.000 42.39316 372 PHE D O 1
ATOM 23066 N N . GLY D 1 377 ? -4.16341 28.34762 40.95288 1.000 31.07265 373 GLY D N 1
ATOM 23067 C CA . GLY D 1 377 ? -4.65199 29.54167 41.59736 1.000 32.71989 373 GLY D CA 1
ATOM 23068 C C . GLY D 1 377 ? -4.24739 30.81059 40.87226 1.000 30.20784 373 GLY D C 1
ATOM 23069 O O . GLY D 1 377 ? -3.86547 30.80275 39.69673 1.000 36.13662 373 GLY D O 1
ATOM 23073 N N . THR D 1 378 ? -4.35999 31.92771 41.57867 1.000 29.78392 374 THR D N 1
ATOM 23074 C CA . THR D 1 378 ? -4.04399 33.23308 41.02540 1.000 31.62878 374 THR D CA 1
ATOM 23075 C C . THR D 1 378 ? -3.00304 33.90155 41.91355 1.000 30.72080 374 THR D C 1
ATOM 23076 O O . THR D 1 378 ? -3.07315 33.83435 43.14984 1.000 27.46709 374 THR D O 1
ATOM 23087 N N . VAL D 1 379 ? -2.00803 34.50242 41.27468 1.000 27.19247 375 VAL D N 1
ATOM 23088 C CA . VAL D 1 379 ? -0.96963 35.25116 41.96700 1.000 29.75520 375 VAL D CA 1
ATOM 23089 C C . VAL D 1 379 ? -0.86516 36.60127 41.27435 1.000 27.42768 375 VAL D C 1
ATOM 23090 O O . VAL D 1 379 ? -0.57723 36.65283 40.07617 1.000 29.64331 375 VAL D O 1
ATOM 23103 N N . SER D 1 380 ? -1.13324 37.68683 42.00350 1.000 22.54093 376 SER D N 1
ATOM 23104 C CA . SER D 1 380 ? -0.99339 39.04948 41.48877 1.000 27.10953 376 SER D CA 1
ATOM 23105 C C . SER D 1 380 ? 0.14334 39.71496 42.26000 1.000 29.08554 376 SER D C 1
ATOM 23106 O O . SER D 1 380 ? 0.01421 39.99725 43.45946 1.000 26.88953 376 SER D O 1
ATOM 23114 N N . ALA D 1 381 ? 1.28438 39.91970 41.57756 1.000 27.53432 377 ALA D N 1
ATOM 23115 C CA . ALA D 1 381 ? 2.46362 40.48435 42.20355 1.000 35.97673 377 ALA D CA 1
ATOM 23116 C C . ALA D 1 381 ? 3.03611 41.51934 41.24295 1.000 35.10182 377 ALA D C 1
ATOM 23117 O O . ALA D 1 381 ? 4.08244 41.31619 40.62706 1.000 32.16425 377 ALA D O 1
ATOM 23124 N N . SER D 1 382 ? 2.31535 42.63163 41.09930 1.000 36.74239 378 SER D N 1
ATOM 23125 C CA . SER D 1 382 ? 2.70175 43.68756 40.17389 1.000 40.04366 378 SER D CA 1
ATOM 23126 C C . SER D 1 382 ? 2.64553 45.04318 40.87013 1.000 38.68801 378 SER D C 1
ATOM 23127 O O . SER D 1 382 ? 1.97838 45.21418 41.89305 1.000 36.50906 378 SER D O 1
ATOM 23135 N N . ALA D 1 383 ? 3.36713 46.01153 40.30466 1.000 45.15754 379 ALA D N 1
ATOM 23136 C CA . ALA D 1 383 ? 3.25118 47.39039 40.74731 1.000 50.63934 379 ALA D CA 1
ATOM 23137 C C . ALA D 1 383 ? 1.88056 47.93305 40.34910 1.000 57.13244 379 ALA D C 1
ATOM 23138 O O . ALA D 1 383 ? 1.15381 47.34034 39.54169 1.000 60.83099 379 ALA D O 1
ATOM 23145 N N . ALA D 1 384 ? 1.53038 49.07797 40.92498 1.000 60.51446 380 ALA D N 1
ATOM 23146 C CA . ALA D 1 384 ? 0.23882 49.70645 40.65664 1.000 65.91952 380 ALA D CA 1
ATOM 23147 C C . ALA D 1 384 ? 0.05118 49.98075 39.16815 1.000 71.28675 380 ALA D C 1
ATOM 23148 O O . ALA D 1 384 ? -0.97443 49.61298 38.59231 1.000 72.95728 380 ALA D O 1
#

B-factor: mean 35.38, std 11.73, range [13.88, 106.82]

Sequence (1533 aa):
ASGSPTGGQIVAGSGSIQTPSGNQMNIHHQNSQNMVANWNSFDIGKGNTVQFDDQPSSSAVALNRVVGGGESQIMMGNLKANGQVFLVNPNNGVLFGEEGASVSSTSGFVASTRDIKKNDDFMNRRRRYTFSGGQKAGAAIVNQGEELTTNAGGYIVLAADRRVSNSGTIRTPGGKTVLAASERITLQLDNGGLMSVVQVTGDVVNALVENRGLVSARDGQQVYLTALGRRGMMLMMNTVLNVSGVVEASGMMHRRQQDGNIVLDGGDSGVVHLSGTLQADNASSGQQGGKVVVQGKKNILLLDKKGSNITATGGQQGGGEVYVGGGWQQGKDSNIRNADKVVMQGGARIDVSATQQGNGGTAVLWSDSYTNFHGQQIGAKGGETGGNGGRVETSSSHGNLQAFGTVSASAASGSPTGGQIVAGSGSIQQTPSGNQMNIHHQNSQNMVANWNSFDIGKKGNTVQFDDQPSSSAVALNRVVGGGESQIMMGNLKANGQVFLVNPNGVLFGEGASVSSTSGFVASTRDIKKNDDFMNRRRYTFSGGQKAGAAIVNQGEELTTNNAGGYIVLAADRRVSNSGTIRRTPGGKTTVLAASERITLQQLDNGGLMSVVQVTGDVVNALVENRRGLVSARRDGQVYLTALGRRGMMLMNTVLLNVSGVVEASGMHRQDGNIVLDGGDDSGVVHLSGTLQADNASGQGGKVVVQGKNILLDKGSNITTATGGQQGGGEVYVGGGWQGKDSSNIRNADKVVMQGGARRIDVSATQQQGNGGTAVLWSDSYTNFHGQIGAKKGGETGGNGGRVETSSHGNLQAFGTVSASAASGSPTGGQIVAGSSGSIQTPSGNQMNIHHQNSQNMVANWNSFDIGKGNTVQFDQPSSSAVALNRVVGGGESQIMMGNLKANGQVFLVNPNGVLFGEGASVSTSGFVASTRDIKKNDDFMNRRYTFSGGQKAGAAIVNQGEELTTTNAGGYIVLAADRRVSNSGTIRRTPGGKKTVLAASERITLQQLDNNGGGGLMMSVVQVTGDVVVNALVENRRGLVSARRDGQVYLTALGRGMMLMNTVLNVSGVVEASGMHRQDGNIVLDGGDSGVVHLSGTLQADNASSGQGGKVVVQGKNILLDKGSNITATGGQQGGGEVYVGGGWQGKDSNIRNADKKVVMQGGARIDVSATQQGNGGTAVLWSDSYTNFHGQIGAKGGETGGNGGRRVETSSHGNLQAFGTTVSASAASGSSPTGGQIVAGSGSIQTTPSGNQMNIHQNSQNMVANWNSFDIGKKGNTVQFDQPSSSAVALNRVVVGGGESQIMMGNLKKANGQVFLVNPNGVLFGEGASVSSTSSGFVASTRDIKNDDDFMNNRRRYTFSGGQKAGAAIVNQGEELTTNAGGYIVLAADRRVSNSSGTIRRTPGGKTVLAASERITLQQLDNGGLMMSVVVQVTGDVVVNALVENRRGLVSARDGQVYLTALGRRGGMMLLMNTVLNVSGVVEASGMMHRRQDGNIVLDGGDSGVVHLSGTLQADNASGQGGKVVVQGKNILLLDKGSNITATGGQQGGGEVYVGGGWQGKDSNIRNADKKVVMQGGARIDVSATQQGNGGTAVLWSDSYTNFHGQIGAKKGGETTGGNGGRRVETSSSHGNLLQAFFGTVSASAA

Foldseek 3Di:
DDAAWAPKDWDDADWDWADDDQQETETEHDGLETEIETCAGEHAAPHEYEYEYDDQAREYEYEHPHDDAYHYAYEYEYSHEYEYEYLQAYEYDQNYEYEGQEYEYENFDDDPVCVVVVWAKGADDHDPPYEYEYNYEYEYDAQYEYEYEEQEYEYAHEYEHENAEYEYERARMKTFDADPSGGPDMDGYHADASAAYEYNHEYEHANYAYEYEHHHDPCAAAANYYYQEEYEHEDDADPLFRYEYEDHEDYEHEFQYEYYHEAAAAEFYEYAHYYQEYEQDANYEYEGEYQAFFYEYHHQADDQNPDPSHHHYAEYEHAANGEYERAHAAAEWFEEYEAEHAAYFAAAYEYEGEGYPNYYAFYYYYGDYVHDYHHRHYYHGGYD/DAAFADKDWDDADWDWADPDSAEIETEGDGLETEIETCAGEHDANHEYEYHYPAQAREYEYEHPHQDAYHYAYEYYYSHEYEYEYLQAHEYDANYYYEGQEYEYENFDDDPVCVVVVFAKGADDHDPPYEYEHNYEAEYPAQYEYEYEEQEYEYAHEYEHENAEYEYERARMKTFHDDPRGTPDMDGDHADASAAYEYNHEYYYANYAYEYETHHDAPAAAENYYYQYEYEHEDDADPLFRYYYEYHEHHEHEFQAEYAHEEAAAEFYEHAHYYQEYEQDANYEYAGEYQAFFEEYEHQADDVNPDPSHHHYAEYEHAANGEYARAYEAAEWFEEYEAEHAAYFHAAYEYEREGHPPDYFFYYYYRDYVHYYHHNYYYHGGYD/DQAFADKDKPDADWDWDDADPQETEIEGDDLETEIETLAGEHDASHEYEYEYPAQAREYEYEHDNDEEHHHAYEYEYSHEYEYEYLQAYEHDANYEYEGQEYEYENFDDDPVCVVVVWAKGADDHDPPYEYEHNYEYEYPAAYEYEYEEQEYEYAHEYEHENYEYEYERARMKTFDADVSYTPDMDGYHADANAAYEYQHEYEYANYAYEYETHHDAPAAAERYYYQHEYYHEDDADPLFRYEYEHHEDHEHEFQAEYAHEYAAAEFYEHAHEYQEYEQDANYEYAGEYQAFFYEYEHQADDVNPDPSHHHYAEYEYAANGEYARAYEAAEFFEEYEAEHAAEFEAAYEYAGEGYQVDYAFYYYYRDYVHYYHHNYYYHTGYD/DQAFADKDWPDADWDWDDADDQETETEHDGLETEMETLAGEGDAVHEYEYEYPDQAREYEYEHDNDDEYHAAYEYYYSHEYEYEYLQEYEHDQNGEYEGQEYEYENFDDDPVCRVVVWAKGADDHDPPYEYEHNYEYEYDEQYEYEYEEQEYEYQHEYEHENAEYEYERARMKTFDADPNGTPDMDGDHADASAAYEYNEEYEHANYAYEYEHHHPDQQAAANYYYQYEYEHEDDADPLFRYEYEYHQDYEHEFQDEYYHEAAAAEFYEHAHYYQEYEQDANYEYEGEYQAFFYEYEHQADDVNPDPSHHHYAEYAHAANGEYERAHAAAEWFEEYEAEHAAEFHAAYEYEREGYQNYYFFYYYYGDYVHYYHHNYYYHGGYD

Organism: Escherichia coli (NCBI:txid562)

Secondary structure (DSSP, 8-state):
--SS-BS-EEEES-EEEEEEETTEEEEEE-SSEEEEEESB--B-TT-EEEEE-SSTT-EEEEEE-SSSPEEE-SEEEESSEEEEE-TT-EEE-TT-EEEESEEEEESS---HHHHHTT-EEEES-PPTT-EEEE-SEEEESTT-EEEEESSEEEESSEEE-TTSEEEEEESSEEEEEEETTEEEEEEEES--TT-EEEESSEEE-TTSEEEEEE--SS-TT-EEEEE-SEEE--SS--TT-SEEEE-TTSSEEEE-SEEE--BTTSB--EEEEE-SEEEE-TT-EEE--BTTB--EEEESSSGGG--TTSPPPSEEEE-TT-EEE--BSSSS---EEEE--SSEEEE-SEEE-PPBTTB----EEEE--SSEEEE-SEEEE---/--S-BS-EEEES-EEEEEEETTEEEEEE-SSEEEEEESB--B-TT-EEEEE-SSTT-EEEEEE-SSSPEEE-SEEEESSEEEEE-TT-EEE-TT-EEEEEEEEEESS---HHHHHTT-EEEES-PPTT-EEEE-SEEEEEEEEEEEEESSEEEESSEEE-TTSEEEEEESSEEEEEEETTEEEEEEEE--BTT-EEEESSEEE-TTSEEEEEE-BSS-TT-EEEEE-SEEE--SS--TT-SEEEE-TTSSEEEE-SEEE--BTTSB--EEEEE-SEEEE-TT-EEE--BTTB--EEEESSSGGG--TTSPPPSEEEE-TT-EEE--BSSSS---EEEE--SSEEEE-SEEE-PPPTTS----EEEE--SSEEEE-SEEEE---/--S-BS-EEEES-EEEPPP-SSEEEEEE-SSEEEEEESB--B-TT-EEEEE-SSTT-EEEEEE-SSS-EEE-SEEEESSEEEEE-TT-EEE-TT-EEEESEEEEESS---HHHHHTT-EEEES-PPTT-EEEE-SEEEE-TT-EEEEESSEEEESSEEE-TTSEEEEEESSEEEEEEETTEEEEEEEE--BTT-EEEESSEEE-TTSEEEEEE-BSS-TT-EEEEE-SEEE--SS--TT-SEEEE-TTSSEEEE-SEEE--BTTS---EEEEE-SEEEE-TT-EEE--BTTS--EEEESSSGGG--TTSPPPSEEEE-TT-EEE--BSSSS---EEEE--SSEEEE-SEEE-PPPTTS----EEEE--SSEEEE-SEEE----/--S-BS-EEEESSEEE---BTTEEEEEE-SSEEEEEESB--B-TT-EEEEE-SSTT-EEEEEE-SSS-EEE-SEEEESSEEEEE-TT-EEE-TT-EEEESEEEEESS---HHHHHTT-EEEES-PPTT-EEEE-SEEEE-TT-EEEEESSEEEESSEEE-TTSEEEEEESSEEEEEEETTEEEEEEEE--BTT-EEEESSEEE-TTSEEEEEE-B-S-SS-EEEEE-SEEE--SS--TT-SEEEE-TTSSEEEE-SEEE--BTTSB--EEEEE-SEEEE-TT-EEE--BSSB--EEEESSSGGG--TTSPPPSEEEE-TT-EEE--BSSBS---EEEE--SSEEEE-SEEE-PPBTTB----EEEE--SSEEEE-SEEE----

Solvent-accessible surface area: 53266 Å² total; per-residue (Å²): 132,58,37,20,2,66,54,28,125,41,67,23,39,54,24,68,46,103,96,58,83,75,96,64,3,58,1,82,2,88,31,71,7,0,0,0,35,0,82,21,1,8,0,15,150,47,26,17,1,51,1,76,7,54,9,13,34,0,3,0,0,0,26,2,92,23,61,46,72,0,44,0,71,2,41,0,91,8,66,0,2,0,0,0,2,0,25,35,0,1,43,0,1,154,40,3,38,1,44,0,9,0,0,1,0,0,1,1,50,5,145,51,109,22,0,61,107,161,148,9,24,0,42,32,56,48,94,109,77,5,22,0,41,0,68,5,78,0,27,9,54,17,16,4,0,1,0,0,0,0,26,94,0,11,0,30,12,31,0,96,0,38,29,6,28,0,0,0,0,0,1,93,105,1,34,4,78,43,85,82,18,18,11,100,36,28,67,22,71,31,66,10,76,79,0,23,0,45,1,146,13,45,0,6,0,110,48,4,17,0,38,0,0,0,25,2,134,69,12,152,156,90,47,0,0,46,0,56,9,56,0,12,0,17,8,65,9,55,87,92,0,0,0,22,0,14,1,2,104,15,2,20,0,44,1,37,7,30,0,60,0,29,30,93,86,10,29,0,0,29,0,7,0,13,0,94,24,3,30,2,40,141,51,3,36,1,13,0,18,0,3,56,8,6,0,29,0,23,0,0,0,0,90,70,16,173,56,119,134,11,84,55,0,42,85,0,39,1,73,34,43,1,86,0,21,0,9,4,74,114,74,1,48,10,8,21,0,0,0,16,0,61,37,60,0,28,4,81,3,57,0,3,0,91,3,0,96,79,24,24,97,15,16,91,28,12,22,23,18,151,34,46,22,34,13,73,6,35,11,6,4,8,39,59,87,30,33,7,69,47,32,116,47,56,20,39,55,24,48,54,79,79,100,52,78,76,55,8,31,0,55,8,104,30,74,10,1,0,1,35,2,89,29,1,21,0,11,176,58,22,22,1,55,1,82,12,68,39,73,34,0,1,0,1,2,28,2,79,32,64,45,72,0,60,0,71,2,43,0,86,9,67,0,2,0,0,0,1,0,28,32,0,0,44,0,2,147,45,0,31,2,47,2,10,0,1,1,0,0,1,1,39,0,134,48,106,39,0,74,94,149,147,11,31,1,44,24,56,38,116,108,74,7,22,0,42,0,77,2,90,0,38,7,78,89,37,3,0,0,0,0,2,0,26,81,0,17,0,56,12,30,0,101,0,54,34,8,35,0,1,0,1,0,2,60,100,1,29,3,78,39,85,150,17,24,12,121,40,29,67,22,56,31,53,7,82,67,1,20,0,29,0,123,14,45,0,9,0,121,82,0,19,0,40,0,1,0,17,3,127,69,14,64,72,25,14,0,0,24,0,45,9,60,0,25,0,5,7,132,28,75,136,94,0,0,0,19,0,17,1,1,97,11,1,10,1,14,0,35,8,30,0,57,0,34,12,102,101,2,62,0,0,22,0,6,0,12,0,61,10,3,32,2,38,149,52,2,32,2,14,0,21,0,7,102,5,3,0,36,0,20,0,0,0,0,80,63,14,100,45,120,139,8,76,52,0,50,83,0,36,0,78,32,51,1,79,1,24,0,8,1,59,111,107,24,79,11,7,15,0,1,0,2,0,58,39,63,0,28,4,75,5,85,0,9,0,102,2,0,130,117,34,27,103,18,15,121,28,15,23,31,17,104,31,40,22,39,14,82,5,41,13,26,3,13,43,122,162,26,20,5,62,57,31,116,43,65,18,38,52,26,49,51,88,126,64,86,74,97,67,6,46,0,54,7,100,29,75,11,1,0,1,35,1,89,32,1,48,0,18,173,59,22,20,1,52,1,30,0,27,6,35,22,0,2,1,0,0,26,3,91,43,52,45,77,1,61,0,91,2,43,0,78,2,20,0,2,0,0,0,1,0,25,29,0,0,46,0,11,143,48,3,28,0,36,1,14,0,1,1,0,0,1,1,48,2,128,52,101,27,0,72,101,170,156,11,35,1,43,24,55,43,101,112,73,6,23,0,42,0,79,4,70,0,26,9,63,90,34,3,0,0,0,0,1,0,28,106,1,18,0,56,11,29,0,102,0,54,16,6,40,0,2,0,0,0,2,57,96,1,31,4,88,41,52,56,14,18,10,91,44,28,83,20,63,25,62,10,75,85,1,22,0,38,0,153,13,50,0,12,0,124,26,0,26,0,44,0,1,0,17,1,138,71,14,150,127,90,58,0,0,34,0,46,10,60,0,21,0,6,10,52,23,38,37,66,0,0,0,19,0,15,1,1,101,11,1,10,1,38,0,34,8,32,0,60,0,30,19,101,98,10,59,0,0,22,0,7,0,14,0,56,13,3,49,2,39,139,53,3,37,1,13,0,28,1,3,88,6,6,0,29,0,17,0,0,0,0,84,78,14,159,44,122,138,8,77,51,0,51,80,0,36,0,68,25,54,1,84,1,20,0,9,8,56,108,63,17,79,11,6,12,0,0,0,5,0,58,41,57,0,31,4,81,4,85,0,7,0,107,5,0,119,82,24,22,98,27,18,108,34,16,23,32,18,114,43,96,76,86,52,137,27,84,71,46,46,70,57,118,109,35,16,3,65,55,24,129,48,71,21,39,54,25,43,48,92,115,66,86,70,98,74,8,61,1,86,3,87,29,67,3,1,0,1,35,2,79,23,2,49,1,23,140,52,12,19,1,40,1,72,15,74,36,71,36,0,2,1,0,0,24,4,95,44,45,46,74,1,59,0,91,2,44,0,78,8,64,0,2,0,0,0,1,1,26,48,0,0,46,0,8,146,42,2,36,1,40,0,13,0,1,0,0,0,1,1,52,5,136,57,105,34,0,52,88,113,146,8,30,0,32,33,53,48,94,110,76,6,10,0,20,0,61,2,98,0,42,9,80,87,35,4,0,1,0,0,1,0,31,90,0,9,0,41,12,31,0,99,0,52,43,5,27,0,3,0,0,0,1,89,102,2,27,3,79,47,88,157,16,17,10,118,35,28,76,21,73,29,76,16,72,88,3,32,0,36,0,165,14,43,0,4,0,114,92,2,22,0,39,0,0,0,23,4,138,42,156,52,70,44,14,10,0,33,1,56,9,58,0,12,0,20,8,141,24,57,138,91,0,0,0,18,0,17,0,2,95,7,4,10,1,12,1,36,8,30,0,62,0,26,25,99,109,10,64,0,0,25,0,6,0,14,0,67,18,3,45,1,38,154,48,2,36,0,12,0,18,1,7,112,6,4,0,28,0,19,0,0,0,1,99,72,14,169,49,120,136,8,78,44,0,40,94,0,31,0,73,38,53,1,91,1,21,0,12,4,75,113,110,14,80,9,8,8,0,0,0,15,0,60,40,66,0,27,4,68,4,65,0,7,0,68,4,0,128,77,26,26,97,26,20,139,34,19,28,34,15,145,44,100,65,63,52,72,28,80,72,40,41,62,54,88

InterPro domains:
  IPR006626 Parallel beta-helix repeat [SM00710] (601-622)
  IPR006626 Parallel beta-helix repeat [SM00710] (665-709)
  IPR006626 Parallel beta-helix repeat [SM00710] (742-780)
  IPR006626 Parallel beta-helix repeat [SM00710] (841-886)
  IPR006626 Parallel beta-helix repeat [SM00710] (893-937)
  IPR006626 Parallel beta-helix repeat [SM00710] (970-1008)
  IPR006626 Parallel beta-helix repeat [SM00710] (1069-1114)
  IPR006626 Parallel beta-helix repeat [SM00710] (1121-1165)
  IPR006626 Parallel beta-helix repeat [SM00710] (1198-1236)
  IPR006626 Parallel beta-helix repeat [SM00710] (1297-1342)
  IPR006626 Parallel beta-helix repeat [SM00710] (1349-1393)
  IPR006626 Parallel beta-helix repeat [SM00710] (1426-1464)
  IPR006626 Parallel beta-helix repeat [SM00710] (1525-1570)
  IPR006626 Parallel beta-helix repeat [SM00710] (1577-1621)
  IPR006626 Parallel beta-helix repeat [SM00710] (1654-1692)
  IPR008638 Filamentous haemagglutinin FhaB/tRNA nuclease CdiA-like, TPS domain [PF05860] (79-314)
  IPR008638 Filamentous haemagglutinin FhaB/tRNA nuclease CdiA-like, TPS domain [SM00912] (65-178)
  IPR008638 Filamentous haemagglutinin FhaB/tRNA nuclease CdiA-like, TPS domain [TIGR01901] (100-174)
  IPR011050 Pectin lyase fold/virulence factor [SSF51126] (59-356)
  IPR012334 Pectin lyase fold [G3DSA:2.160.20.10] (68-440)

Nearest PDB structures (foldseek):
  8cpk-assembly3_C  TM=9.993E-01  e=1.409E-61  Escherichia coli
  8vbb-assembly1_A  TM=9.958E-01  e=3.155E-48  Escherichia coli ETEC H10407
  4i84-assembly2_B  TM=8.568E-01  e=1.329E-13  Haemophilus influenzae Rd KW20
  4i84-assembly1_A  TM=7.566E-01  e=6.950E-15  Haemophilus influenzae Rd KW20
  4rm6-assembly1_A  TM=6.727E-01  e=1.194E-14  Haemophilus influenzae Rd KW20

Radius of gyration: 41.69 Å; Cα contacts (8 Å, |Δi|>4): 6513; chains: 4; bounding box: 61×83×129 Å